Protein 5FCL (pdb70)

Radius of gyration: 41.76 Å; Cα contacts (8 Å, |Δi|>4): 3482; chains: 6; bounding box: 114×113×110 Å

Solvent-accessible surface area: 71863 Å² total; per-residue (Å²): 139,34,76,52,0,72,133,18,54,0,29,14,0,62,63,1,126,1,18,4,26,26,29,119,20,55,37,63,30,58,40,43,25,59,29,33,6,40,76,6,66,74,41,55,61,2,12,1,0,0,0,54,40,4,18,0,20,18,21,0,1,79,16,1,2,110,19,2,1,17,0,0,0,0,5,18,33,0,1,9,2,12,0,0,4,55,15,21,10,38,28,104,70,9,72,47,49,25,47,21,144,66,15,69,62,7,53,27,0,16,39,1,2,66,65,98,120,56,15,15,44,0,0,36,20,3,4,54,40,6,4,74,15,0,59,105,19,4,70,27,104,59,5,83,88,45,99,88,10,92,52,50,57,114,105,0,53,28,14,0,77,167,5,71,64,11,0,91,114,7,156,72,35,94,53,0,74,77,43,28,61,105,8,34,48,30,0,24,157,19,0,3,101,5,5,93,51,53,146,42,114,78,26,88,113,53,61,14,126,50,63,0,4,130,12,2,46,52,0,22,115,0,0,45,5,9,0,3,0,0,0,10,16,6,15,7,21,32,7,0,2,0,5,40,44,67,98,130,115,0,0,0,0,21,3,0,0,15,1,1,26,6,2,2,1,2,1,10,0,0,0,0,10,65,79,58,34,82,62,76,87,0,57,104,50,0,26,46,0,13,130,104,11,103,0,8,16,31,0,0,3,7,1,34,83,5,1,82,144,21,32,114,58,193,180,72,130,14,37,67,16,51,34,16,45,20,16,63,81,7,117,1,35,46,71,82,66,37,4,25,36,3,33,71,83,18,99,66,54,93,118,122,88,4,51,29,60,52,0,2,0,0,0,0,0,51,41,2,17,0,33,16,44,0,1,130,53,0,1,62,24,4,1,2,0,0,0,2,10,10,43,9,61,29,5,24,59,54,118,89,28,78,6,7,12,6,19,0,5,6,12,33,63,59,54,22,0,76,55,3,15,24,0,3,22,3,2,46,64,82,116,64,22,24,40,0,0,30,15,3,3,70,32,7,0,73,16,0,75,101,16,4,67,24,104,70,6,81,89,49,106,100,13,98,43,107,44,105,104,0,52,46,15,0,60,147,6,60,148,11,0,86,108,8,163,71,50,94,54,0,58,77,47,24,55,113,4,28,156,41,0,33,161,18,0,2,78,7,4,93,45,47,150,40,117,56,23,106,107,27,67,22,139,50,73,0,5,38,4,6,14,0,0,19,16,2,0,12,0,8,0,0,0,0,0,17,23,6,17,3,28,10,16,2,4,8,11,23,11,56,89,74,42,9,2,0,0,10,4,0,0,7,1,0,37,7,2,3,1,1,1,10,0,0,0,0,12,65,80,61,30,88,54,129,90,0,35,110,53,0,27,50,3,6,80,119,14,107,0,14,59,28,0,18,26,10,0,58,83,1,0,74,143,26,32,100,68,193,122,112,55,56,50,0,148,136,17,53,0,26,15,8,90,95,6,124,1,29,40,84,77,63,171,27,74,35,59,87,84,226,127,17,91,81,8,65,72,40,52,88,2,13,1,0,0,0,57,46,4,18,0,35,16,42,0,1,78,21,2,2,106,15,2,1,16,0,0,0,0,5,18,30,0,0,7,3,19,1,0,5,40,18,23,11,44,25,100,78,8,73,45,41,35,94,24,58,63,20,65,61,10,40,22,0,15,39,1,1,64,65,98,121,55,15,12,42,0,0,36,36,1,4,55,40,7,2,68,16,0,68,102,20,4,68,26,102,62,4,81,89,47,100,99,8,93,54,41,51,124,112,0,56,52,9,0,75,153,6,72,58,8,1,94,104,7,159,74,37,93,52,0,72,63,43,30,35,66,8,22,47,17,0,28,109,20,0,2,84,6,4,86,2,28,32,38,114,64,27,85,113,53,61,13,122,20,66,0,4,116,14,5,45,18,0,17,55,0,0,48,6,10,0,3,0,0,0,12,12,5,15,8,19,34,6,0,3,0,4,43,46,67,100,130,112,0,0,0,0,21,3,0,0,8,1,0,29,6,2,2,0,2,1,10,0,0,0,0,7,43,80,58,36,82,67,72,88,0,43,106,49,0,27,45,0,11,121,109,10,79,0,6,14,29,0,0,4,10,0,34,91,8,0,83,83,31,34,109,68,190,119,128,15,37,74,26,52,34,14,45,20,16,62,120,6,117,1,33,46,72,54,35,24,5,26,36,6,41,114,159,72,58,100,122,124,85,5,48,6,56,68,0,1,0,0,0,0,0,60,45,2,18,0,32,15,36,0,1,74,8,1,1,37,18,3,1,2,0,0,0,2,10,9,43,8,59,26,5,21,60,56,119,88,28,89,4,10,10,5,21,0,13,6,29,33,54,59,55,19,1,76,53,4,17,26,0,2,22,1,4,41,61,79,118,62,26,21,38,0,0,32,15,2,3,74,35,3,2,76,18,0,75,101,20,4,73,24,103,67,6,80,89,49,108,41,12,72,52,51,58,72,118,0,49,66,23,0,56,66,6,63,158,15,0,107,76,9,166,71,48,96,54,0,66,77,50,21,62,127,8,19,63,47,0,26,52,18,0,2,108,7,12,82,46,49,105,38,117,54,30,95,94,30,72,24,141,50,73,0,6,34,4,6,15,1,0,20,15,1,0,26,0,5,0,0,0,0,0,18,26,5,17,5,39,14,21,2,5,8,11,41,21,33,79,33,38,12,2,0,0,22,3,0,0,6,1,1,28,3,2,1,2,1,2,10,0,0,0,0,12,93,97,63,30,84,49,64,84,0,40,53,59,0,42,67,1,6,81,121,16,108,0,13,57,31,0,20,23,9,0,58,83,1,0,74,145,26,34,93,50,157,131,147,31,66,53,0,144,137,18,52,0,28,14,0,61,59,1,127,1,29,38,80,89,62,47,26,59,36,63,34,52,53,40,19,65,29,36,5,41,86,7,64,69,39,116,86,2,12,0,0,0,0,49,39,2,17,0,35,16,42,0,1,82,18,1,22,125,27,38,6,23,0,0,0,0,4,20,30,0,1,8,2,14,1,0,12,41,14,66,79,31,142,70,8,75,19,0,18,40,2,1,65,67,94,121,58,15,14,42,0,0,39,34,3,4,62,40,5,4,75,18,0,58,103,19,3,70,27,91,40,5,82,172,43,100,91,10,91,52,142,56,68,99,0,54,43,13,0,76,158,5,67,59,10,1,99,107,7,158,72,34,95,52,0,75,76,45,27,63,117,7,25,55,27,0,28,144,19,0,2,90,5,5,93,51,52,144,38,114,66,26,85,116,51,63,15,127,48,63,0,5,109,12,4,44,17,0,20,50,0,0,48,6,9,0,4,0,0,0,13,18,5,17,8,20,35,6,0,2,0,6,45,46,67,99,127,113,1,0,0,0,15,4,0,0,12,1,0,27,7,2,1,1,2,1,9,0,0,0,0,10,67,81,58,34,82,64,72,89,0,40,102,47,0,32,45,0,12,120,96,9,77,0,6,13,30,0,0,3,8,1,34,92,9,1,82,81,29,29,111,64,199,120,127,17,33,81,41,60,31,16,52,18,16,61,119,6,106,1,35,45,64,25,33,23,7,28,35,0,31,100,134,79,113,61,44,85,121,121,89,5,43,8,53,68,0,2,0,0,0,0,0,58,44,2,16,0,32,15,47,0,1,92,22,0,1,33,18,4,1,2,0,0,0,1,10,9,44,9,54,26,5,46,98,128,15,9,10,11,16,0,12,6,30,21,56,61,58,19,1,78,55,4,16,25,0,2,23,3,27,64,66,95,116,67,55,20,41,0,0,30,18,2,1,73,37,6,0,73,16,0,76,100,17,5,76,25,89,63,4,81,213,49,105,98,12,100,45,44,46,127,121,0,53,49,12,0,63,145,7,60,150,10,0,97,107,6,160,73,55,91,50,0,63,76,46,24,64,115,8,18,65,40,0,38,165,15,0,2,78,5,4,91,45,50,147,39,118,56,22,107,100,18,73,16,128,52,52,0,5,109,0,6,12,0,0,24,18,0,0,13,0,8,0,0,1,0,0,17,22,6,17,3,27,8,6,3,3,7,10,17,32,78,139,88,89,6,0,0,0,9,2,0,0,6,1,0,33,8,2,2,1,2,1,11,0,0,0,0,11,63,78,62,30,84,43,121,89,0,37,108,50,0,28,60,2,10,111,101,15,106,0,13,62,30,0,20,24,9,0,54,79,2,0,72,145,24,31,97,64,191

Secondary structure (DSSP, 8-state):
--EEETTTTEEEE-SEEEEEETTEEEEEEPTT-----TTS--STT-EEEE-TTEEEEHHHHHHHHHHT-EEEEE-TTT-SEEEEPPPP---TT---S------SHHHHHHHHHT-HHHHHHHHHHHHHHHHHHHHHHHHSHHHHT-TT----HHHHHHHHHHHHHHHHH--SHHHHHHHHHHHHHHHHHHHHHHTT-------GGG---SHHHHHHHHHHHHHHHHHHHHHHHHT--TT--SSS-TT-TTHHHHHHHTTTIIIIIHHHHHHHHHHT--HHHHHHHHHHHHHHHTHHHHHHHHHHHHHHHH----/---GGG--EEEEE-SEEEEEETTEEEEEE-SSSS-EEEE--GGGEEEEEE-TTEEEEHHHHHHHHHTT-EEEEE-BTTB-SEE-SS-EE-EEEEEE-SSPPPSHHHHHHHTTTT-HHHHHHHHHHHHHHHHHHHHHHHSSHHHHT-TT----HHHHHHHHHHHHHHHHH--SHHHHHHHHHHHHHHHHHHHHHHTT--S----TTS---SHHHHHHHHHHHHHHHHHHHHHHHTT--TT--SSSTTTSTTHHHHHHHTTTIIIIIHHHHHHHHHTT--HHHHHHHHHHHHHHTTHHHHHHHHHHHHHHHH----/--SEEETTTTEEEE-SEEEEEETTEEEEEE---GGGS--STT-EEEE-TTEEEEHHHHHHHHHHT-EEEEE-TTT-SEEEE----B--TT---SSS---BSHHHHHHHHHTSHHHHHHHHHHHHHHHHHHHHHHHHSHHHHT-TT----HHHHHHHHHHHHHHHHH--SHHHHHHHHHHHHHHHHHHHHHHTT-------GGG---SHHHHHHHHHHHHHHHHHHHHHHHTT--TT--SSS-TT-TTHHHHHHHTTTIIIIIHHHHHHHHHHT--HHHHHHHHHHHHHHTTHHHHHHHHHHHHHHHH----/--GGG--EEEEE-SEEEEEETTEEEEEE----EEEE--GGGEEEEEE-TTEEEEHHHHHHHHHTT-EEEEE-BTTB-SEE-SS-EE-EEEEEE-SSPPPSHHHHHHHHHTT-HHHHHHHHHHHHHHHHHHHHHHHHSHHHHT-TT----HHHHHHHHHHHHHHHHH--SHHHHHHHHHHHHHHHHHHHHHHTT--S----SSS---SHHHHHHHHHHHHHHHHHHHHHHHTT--TT--SSSTTTSTTHHHHHHHTTTIIIIIHHHHHHHHHTT--HHHHHHHHHHHHHHTTHHHHHHHHHHHHHHHH--S--/--EEETTTTEEEE-SEEEEEETTEEEEEEPTT----GGGS--STT-EEEE-TTEEEEHHHHHHHHHHT-EEEEE-TTT-SEEEEPPP---HHHHHHHHHHTSHHHHHHHHHHHHHHHHHHHHHHHHSHHHHT-TT----HHHHHHHHHHHHHHHHH--SHHHHHHHHHHHHHHHHHHHHHHTT-------GGG---SHHHHHHHHHHHHHHHHHHHHHHHTT--TT--SSS-TTSTTHHHHHHHTTTIIIIIHHHHHHHHHHT--HHHHHHHHHHHHHHTTHHHHHHHHHHHHHHHH----/--GGG--EEEEE-SEEEEEETTEEEEEEEETTEEEEEE--GGGEEEEEE-TTEEEEHHHHHHHHHTT-EEEEE-BTTB-SB--BSEEEEEE-SSPPPSHHHHHHHTTTT-HHHHHHHHHHHHHHHHHHHHHHHSSHHHHT-TT----HHHHHHHHHHHHHHHHH--SHHHHHHHHHHHHHHHHHHHHHHTT--S----SSS---SHHHHHHHHHHHHHHHHHHHHHHHTT--TT--SSS-TT-TTHHHHHHHTTTIIIIIHHHHHHHHHTT--HHHHHHHHHHHHHHHTHHHHHHHHHHHHHHHH----

Foldseek 3Di:
DQQLAPVQQEGEDEQWEWEADPNHIDTHHDPVPPDDPVPRDLAQSHEYEYEYNYYYDPSRVVSSFQRQYKYWYAYPLQDATDDIDFAAADDPVRDDPTRHDHFPLQQLLVQCLPPQQLLLVLLLLLVVLLLVLQLDQCPDDVNVVDPLQDDDSVLSVVLSVVLNVQSVVDDGLVSNVVSVVVSVVSLLVSLCVRNVVPDDDADPPLPDDAQLNVQLVVLLRRLLSLLVVLCRSNNHDQQRASRDDNPDGSRNSSSLSSSCSSNQRNNLSSSCRSVVHDDVVSVVSRSVSCRVSSSSNSSNVSSVVSSVVSGDDD/DDDLLQQQDEEEDEQWEWEADPNFTWTWHCPDPDIDTDTDPLLSYAEYEYEYNYYYDPRNVVVNLVSQHKYKYAHPLLHGVDDDPQDTAGIDIDGRDPDDADDPLVLLLVQCLPPQQLLLVLLLLLVLLLLVLQLDQCPDDVVVVVQLFAADNVQSVVLSVVLNVQSVVDDHLVSNVVSVVVSVQSLLVRLCVRNVVPDDDAPPNLPDDAQLNSQLSVLLVSLLRLLVSLCVNNPHFQQSHRRQNVRYHSRSSNSLSSSCSSRQRNNLSNSCRSVVDDNVVSVVRSSVSCSVVSSSCSSNVSSVVSSVVSGPDD/DLQQLAPVQQEGEDEQWEWEADPNDTDTHHDVPPVVRDLAQSHEYEYEYNYYYDPVVVVSSFQRQYKYWYAYPLQDATDGIDFAAADDPPDDDPTRHDHAPLQQLLVQCLPPQQLLLVLLLLLVVLLLVLQLDQCPDDVVVVDQLQDADSVLSVVLSVVLNVQSVVDDGLVSNVVSCVSSVVSLLVSLCVRNVVPDDDADPPLPDDAQLNVQLVVLLNRLLRLLVVLCRSNNHDQQRASRDDNPDGSRNSSSLSSSCSSNQRNNLSSSCRSVVHDDVVSVVSSSVSCRVSSSSNSSNVSSVVSSVVRGDDD/DDLLQQQDEAEDEQWEWEADPNFTWTWHDVDIDTHGDPLLSAAEHEYEYNYYYDPSRVVVNLVSQYKYKYAHPLLHGVDDDDQDGHGIDIDGRDPDDADDQLQLLLVQPLPPQQLLLVLLLLLVVLLLVLQLDLCPDDVVVVPQLQAADNVLSVVLSVVLNVQSVVDDHLVSNVVSVVVSVVSLLVRLCVRNVVPDDDAPVNCPDDAQLNSQLSVLLVSLLRLLVSLCSNNPHFQQSPRRQHPRHPSRNSNSLSSSPCSNQLNNLRNSCRSVVHDNVVSVVSSSVSCSVVSSSCSSNVSSVVSSVVSGPDPD/DQQLAPVQQEGEDEQWEWEADPNHIDTHHDPPDPDDPVPRDLALSHEYEYEYNYYYDPRRVVSSVVRNYKYWYAYPLQDATDGIDADDQFLLAQLCVQCLPPQQLLLVLLLLLVVLLLVLQLDLCPDDVNVVDPLQDDDSVLSVVLSVVLVVQSVVDDGLVSNVVSVVSSVVSLLVSLCVRNVVPDDDADPPLPDDQQLNVQLVVLLNRLLSLLVVLCRSRSHDQQRDSRDDNPDGSRNSSSLSSSCSSNQRNNLSSSCRSVVHDDVVSVVSSSVSCRVSSSSNSSNVSSVVSSVVRGDDD/DDLLQQQDEAEDEQWEWEADPNFTWTWHCDDPDIDTHGDDLLRAAEYEYEYNYYYDPSRVVVNLVSQHKYWYAHPLLAGVVLPAGIDIDGRDPDDADDQLQLLLVQPLPPQVLLLVLLLLLVLLLLVLQLDQLPHDVCVVPQLFAADSVQSVVLSVVLNVQSVVDDHLVSNVVSVVVSVVSLLVRLCVRRVVPDDDADPNQPDDAQLNSQLSVLLVSLLRLLVSLCVNNPHFQQSHRRQNPPYHSRSSVSLSSSCSSRQRNNLSNSCRSVVDDNVVSVVRRSVSCSVVSSSVSSNVSSVVSSVVSGPDD

Organism: Pectobacterium atrosepticum (strain SCRI 1043 / ATCC BAA-672) (NCBI:txid218491)

CATH classification: 3.100.10.20 (+1 more: 1.20.120.920)

InterPro domains:
  IPR002729 CRISPR-associated protein Cas1 [MF_01470] (17-323)
  IPR002729 CRISPR-associated protein Cas1 [PF01867] (39-276)
  IPR002729 CRISPR-associated protein Cas1 [TIGR00287] (20-323)
  IPR019857 CRISPR-associated protein Cas1, YPEST subtype [TIGR03637] (13-318)
  IPR019857 CRISPR-associated protein Cas1, YPEST subtype [cd09718] (13-319)
  IPR042206 CRISPR-associated endonuclease Cas1, C-terminal domain [G3DSA:1.20.120.920] (115-326)
  IPR042211 CRISPR-associated endonuclease Cas1, N-terminal domain [G3DSA:3.100.10.20] (12-114)

B-factor: mean 52.44, std 16.71, range [17.12, 122.43]

Nearest PDB structures (foldseek):
  5fcl-assembly2_C  TM=1.001E+00  e=2.585E-50  Pectobacterium atrosepticum SCRI1043
  5fcl-assembly3_E  TM=9.995E-01  e=1.116E-47  Pectobacterium atrosepticum SCRI1043
  8flj-assembly1_C  TM=9.729E-01  e=3.664E-34  Pseudomonas aeruginosa PA14
  5fcl-assembly1_B  TM=7.134E-01  e=3.385E-41  Pectobacterium atrosepticum SCRI1043
  5fcl-assembly2_D  TM=7.228E-01  e=6.697E-40  Pectobacterium atrosepticum SCRI1043

Structure (mmCIF, N/CA/C/O backbone):
data_5FCL
#
_entry.id   5FCL
#
_cell.length_a   261.359
_cell.length_b   164.065
_cell.length_c   78.685
_cell.angle_alpha   90.00
_cell.angle_beta   90.09
_cell.angle_gamma   90.00
#
_symmetry.space_group_name_H-M   'C 1 2 1'
#
loop_
_entity.id
_entity.type
_entity.pdbx_description
1 polymer 'CRISPR-associated endonuclease Cas1'
2 water water
#
loop_
_atom_site.group_PDB
_atom_site.id
_atom_site.type_symbol
_atom_site.label_atom_id
_atom_site.label_alt_id
_atom_site.label_comp_id
_atom_site.label_asym_id
_atom_site.label_entity_id
_atom_site.label_seq_id
_atom_site.pdbx_PDB_ins_code
_atom_site.Cartn_x
_atom_site.Cartn_y
_atom_site.Cartn_z
_atom_site.occupancy
_atom_site.B_iso_or_equiv
_atom_site.auth_seq_id
_atom_site.auth_comp_id
_atom_site.auth_asym_id
_atom_site.auth_atom_id
_atom_site.pdbx_PDB_model_num
ATOM 1 N N . THR A 1 24 ? -26.908 -70.181 -6.232 1.00 64.97 12 THR A N 1
ATOM 2 C CA . THR A 1 24 ? -28.080 -70.881 -6.753 1.00 72.49 12 THR A CA 1
ATOM 3 C C . THR A 1 24 ? -29.239 -69.907 -6.976 1.00 67.49 12 THR A C 1
ATOM 4 O O . THR A 1 24 ? -29.876 -69.918 -8.031 1.00 59.33 12 THR A O 1
ATOM 6 N N . ILE A 1 25 ? -29.514 -69.069 -5.976 1.00 66.93 13 ILE A N 1
ATOM 7 C CA . ILE A 1 25 ? -30.541 -68.042 -6.109 1.00 62.78 13 ILE A CA 1
ATOM 8 C C . ILE A 1 25 ? -29.957 -66.689 -6.500 1.00 57.73 13 ILE A C 1
ATOM 9 O O . ILE A 1 25 ? -30.708 -65.815 -6.958 1.00 56.02 13 ILE A O 1
ATOM 14 N N . LEU A 1 26 ? -28.652 -66.488 -6.334 1.00 59.00 14 LEU A N 1
ATOM 15 C CA . LEU A 1 26 ? -27.992 -65.245 -6.726 1.00 58.55 14 LEU A CA 1
ATOM 16 C C . LEU A 1 26 ? -27.642 -65.351 -8.208 1.00 55.75 14 LEU A C 1
ATOM 17 O O . LEU A 1 26 ? -26.687 -66.033 -8.588 1.00 59.47 14 LEU A O 1
ATOM 22 N N . HIS A 1 27 ? -28.435 -64.691 -9.053 1.00 41.46 15 HIS A N 1
ATOM 23 C CA . HIS A 1 27 ? -28.227 -64.766 -10.492 1.00 41.79 15 HIS A CA 1
ATOM 24 C C . HIS A 1 27 ? -27.164 -63.800 -10.997 1.00 44.80 15 HIS A C 1
ATOM 25 O O . HIS A 1 27 ? -26.686 -63.967 -12.125 1.00 41.24 15 HIS A O 1
ATOM 32 N N . SER A 1 28 ? -26.799 -62.789 -10.212 1.00 39.04 16 SER A N 1
ATOM 33 C CA . SER A 1 28 ? -25.747 -61.855 -10.596 1.00 44.63 16 SER A CA 1
ATOM 34 C C . SER A 1 28 ? -24.904 -61.512 -9.381 1.00 55.51 16 SER A C 1
ATOM 35 O O . SER A 1 28 ? -25.419 -60.960 -8.404 1.00 53.99 16 SER A O 1
ATOM 38 N N . LYS A 1 29 ? -23.606 -61.815 -9.455 1.00 58.21 17 LYS A N 1
ATOM 39 C CA . LYS A 1 29 ? -22.675 -61.391 -8.416 1.00 58.18 17 LYS A CA 1
ATOM 40 C C . LYS A 1 29 ? -22.352 -59.902 -8.517 1.00 56.49 17 LYS A C 1
ATOM 41 O O . LYS A 1 29 ? -22.048 -59.267 -7.502 1.00 63.66 17 LYS A O 1
ATOM 43 N N . ARG A 1 30 ? -22.422 -59.336 -9.725 1.00 51.50 18 ARG A N 1
ATOM 44 C CA . ARG A 1 30 ? -22.069 -57.938 -9.946 1.00 46.83 18 ARG A CA 1
ATOM 45 C C . ARG A 1 30 ? -23.153 -56.974 -9.480 1.00 55.36 18 ARG A C 1
ATOM 46 O O . ARG A 1 30 ? -22.841 -55.838 -9.105 1.00 61.18 18 ARG A O 1
ATOM 54 N N . ALA A 1 31 ? -24.422 -57.380 -9.543 1.00 49.70 19 ALA A N 1
ATOM 55 C CA . ALA A 1 31 ? -25.532 -56.504 -9.196 1.00 44.67 19 ALA A CA 1
ATOM 56 C C . ALA A 1 31 ? -26.365 -57.000 -8.022 1.00 56.91 19 ALA A C 1
ATOM 57 O O . ALA A 1 31 ? -27.351 -56.341 -7.666 1.00 56.52 19 ALA A O 1
ATOM 59 N N . ASN A 1 32 ? -25.999 -58.125 -7.411 1.00 58.82 20 ASN A N 1
ATOM 60 C CA . ASN A 1 32 ? -26.744 -58.713 -6.298 1.00 48.41 20 ASN A CA 1
ATOM 61 C C . ASN A 1 32 ? -28.207 -58.942 -6.678 1.00 47.41 20 ASN A C 1
ATOM 62 O O . ASN A 1 32 ? -29.133 -58.449 -6.033 1.00 50.36 20 ASN A O 1
ATOM 67 N N . VAL A 1 33 ? -28.400 -59.730 -7.730 1.00 35.45 21 VAL A N 1
ATOM 68 C CA . VAL A 1 33 ? -29.725 -60.037 -8.253 1.00 36.76 21 VAL A CA 1
ATOM 69 C C . VAL A 1 33 ? -30.108 -61.422 -7.754 1.00 40.13 21 VAL A C 1
ATOM 70 O O . VAL A 1 33 ? -29.502 -62.424 -8.143 1.00 52.88 21 VAL A O 1
ATOM 74 N N . TYR A 1 34 ? -31.122 -61.484 -6.904 1.00 40.65 22 TYR A N 1
ATOM 75 C CA . TYR A 1 34 ? -31.612 -62.738 -6.355 1.00 44.62 22 TYR A CA 1
ATOM 76 C C . TYR A 1 34 ? -32.881 -63.158 -7.083 1.00 44.67 22 TYR A C 1
ATOM 77 O O . TYR A 1 34 ? -33.729 -62.324 -7.411 1.00 47.37 22 TYR A O 1
ATOM 86 N N . TYR A 1 35 ? -32.990 -64.451 -7.362 1.00 40.42 23 TYR A N 1
ATOM 87 C CA . TYR A 1 35 ? -34.150 -65.012 -8.036 1.00 42.46 23 TYR A CA 1
ATOM 88 C C . TYR A 1 35 ? -34.942 -65.848 -7.040 1.00 41.06 23 TYR A C 1
ATOM 89 O O . TYR A 1 35 ? -34.373 -66.693 -6.340 1.00 45.34 23 TYR A O 1
ATOM 98 N N . LEU A 1 36 ? -36.247 -65.599 -6.967 1.00 40.16 24 LEU A N 1
ATOM 99 C CA . LEU A 1 36 ? -37.138 -66.305 -6.059 1.00 40.75 24 LEU A CA 1
ATOM 100 C C . LEU A 1 36 ? -38.246 -66.985 -6.844 1.00 32.53 24 LEU A C 1
ATOM 101 O O . LEU A 1 36 ? -38.718 -66.465 -7.857 1.00 42.41 24 LEU A O 1
ATOM 106 N N . GLN A 1 37 ? -38.673 -68.145 -6.355 1.00 42.07 25 GLN A N 1
ATOM 107 C CA . GLN A 1 37 ? -39.782 -68.859 -6.966 1.00 44.62 25 GLN A CA 1
ATOM 108 C C . GLN A 1 37 ? -40.506 -69.673 -5.906 1.00 44.63 25 GLN A C 1
ATOM 109 O O . GLN A 1 37 ? -39.919 -70.073 -4.896 1.00 44.09 25 GLN A O 1
ATOM 115 N N . HIS A 1 38 ? -41.797 -69.903 -6.154 1.00 43.39 26 HIS A N 1
ATOM 116 C CA . HIS A 1 38 ? -42.643 -70.757 -5.319 1.00 51.82 26 HIS A CA 1
ATOM 117 C C . HIS A 1 38 ? -42.653 -70.301 -3.860 1.00 54.66 26 HIS A C 1
ATOM 118 O O . HIS A 1 38 ? -42.390 -71.078 -2.939 1.00 49.62 26 HIS A O 1
ATOM 125 N N . CYS A 1 39 ? -42.976 -69.026 -3.654 1.00 50.63 27 CYS A N 1
ATOM 126 C CA . CYS A 1 39 ? -43.061 -68.486 -2.305 1.00 49.06 27 CYS A CA 1
ATOM 127 C C . CYS A 1 39 ? -43.959 -67.261 -2.331 1.00 50.58 27 CYS A C 1
ATOM 128 O O . CYS A 1 39 ? -43.950 -66.493 -3.298 1.00 50.62 27 CYS A O 1
ATOM 131 N N . ARG A 1 40 ? -44.767 -67.122 -1.286 1.00 47.49 28 ARG A N 1
ATOM 132 C CA . ARG A 1 40 ? -45.554 -65.922 -1.064 1.00 38.32 28 ARG A CA 1
ATOM 133 C C . ARG A 1 40 ? -44.750 -64.968 -0.190 1.00 43.17 28 ARG A C 1
ATOM 134 O O . ARG A 1 40 ? -44.260 -65.358 0.877 1.00 47.25 28 ARG A O 1
ATOM 142 N N . ILE A 1 41 ? -44.597 -63.730 -0.652 1.00 40.22 29 ILE A N 1
ATOM 143 C CA . ILE A 1 41 ? -43.881 -62.698 0.088 1.00 43.48 29 ILE A CA 1
ATOM 144 C C . ILE A 1 41 ? -44.912 -61.781 0.731 1.00 42.64 29 ILE A C 1
ATOM 145 O O . ILE A 1 41 ? -45.735 -61.172 0.036 1.00 38.94 29 ILE A O 1
ATOM 150 N N . LEU A 1 42 ? -44.883 -61.698 2.060 1.00 40.17 30 LEU A N 1
ATOM 151 C CA . LEU A 1 42 ? -45.818 -60.875 2.810 1.00 35.62 30 LEU A CA 1
ATOM 152 C C . LEU A 1 42 ? -45.090 -60.281 4.009 1.00 36.92 30 LEU A C 1
ATOM 153 O O . LEU A 1 42 ? -43.892 -60.505 4.211 1.00 37.96 30 LEU A O 1
ATOM 158 N N . VAL A 1 43 ? -45.831 -59.540 4.828 1.00 39.63 31 VAL A N 1
ATOM 159 C CA . VAL A 1 43 ? -45.298 -58.933 6.042 1.00 46.87 31 VAL A CA 1
ATOM 160 C C . VAL A 1 43 ? -46.045 -59.508 7.236 1.00 40.84 31 VAL A C 1
ATOM 161 O O . VAL A 1 43 ? -47.278 -59.421 7.308 1.00 38.98 31 VAL A O 1
ATOM 165 N N . ASN A 1 44 ? -45.298 -60.102 8.163 1.00 38.55 32 ASN A N 1
ATOM 166 C CA . ASN A 1 44 ? -45.843 -60.647 9.400 1.00 46.18 32 ASN A CA 1
ATOM 167 C C . ASN A 1 44 ? -45.089 -60.023 10.563 1.00 40.02 32 ASN A C 1
ATOM 168 O O . ASN A 1 44 ? -43.854 -60.055 10.594 1.00 41.72 32 ASN A O 1
ATOM 173 N N . GLY A 1 45 ? -45.827 -59.453 11.510 1.00 42.68 33 GLY A N 1
ATOM 174 C CA . GLY A 1 45 ? -45.201 -58.781 12.639 1.00 37.25 33 GLY A CA 1
ATOM 175 C C . GLY A 1 45 ? -44.284 -57.646 12.235 1.00 45.88 33 GLY A C 1
ATOM 176 O O . GLY A 1 45 ? -43.228 -57.452 12.850 1.00 45.27 33 GLY A O 1
ATOM 177 N N . GLY A 1 46 ? -44.657 -56.897 11.199 1.00 40.58 34 GLY A N 1
ATOM 178 C CA . GLY A 1 46 ? -43.827 -55.816 10.712 1.00 41.40 34 GLY A CA 1
ATOM 179 C C . GLY A 1 46 ? -42.564 -56.239 9.991 1.00 49.28 34 GLY A C 1
ATOM 180 O O . GLY A 1 46 ? -41.783 -55.368 9.591 1.00 43.51 34 GLY A O 1
ATOM 181 N N . ARG A 1 47 ? -42.338 -57.539 9.808 1.00 44.71 35 ARG A N 1
ATOM 182 C CA . ARG A 1 47 ? -41.156 -58.059 9.139 1.00 41.51 35 ARG A CA 1
ATOM 183 C C . ARG A 1 47 ? -41.557 -58.686 7.810 1.00 47.02 35 ARG A C 1
ATOM 184 O O . ARG A 1 47 ? -42.641 -59.260 7.680 1.00 48.23 35 ARG A O 1
ATOM 192 N N . VAL A 1 48 ? -40.672 -58.577 6.821 1.00 44.53 36 VAL A N 1
ATOM 193 C CA . VAL A 1 48 ? -40.875 -59.292 5.567 1.00 38.73 36 VAL A CA 1
ATOM 194 C C . VAL A 1 48 ? -40.581 -60.768 5.782 1.00 41.16 36 VAL A C 1
ATOM 195 O O . VAL A 1 48 ? -39.506 -61.137 6.274 1.00 38.60 36 VAL A O 1
ATOM 199 N N . GLU A 1 49 ? -41.541 -61.624 5.435 1.00 39.08 37 GLU A N 1
ATOM 200 C CA . GLU A 1 49 ? -41.350 -63.061 5.558 1.00 47.88 37 GLU A CA 1
ATOM 201 C C . GLU A 1 49 ? -41.691 -63.747 4.245 1.00 45.70 37 GLU A C 1
ATOM 202 O O . GLU A 1 49 ? -42.559 -63.298 3.490 1.00 45.00 37 GLU A O 1
ATOM 208 N N . TYR A 1 50 ? -40.988 -64.846 3.986 1.00 47.20 38 TYR A N 1
ATOM 209 C CA . TYR A 1 50 ? -41.099 -65.597 2.741 1.00 47.62 38 TYR A CA 1
ATOM 210 C C . TYR A 1 50 ? -41.708 -66.954 3.060 1.00 44.88 38 TYR A C 1
ATOM 211 O O . TYR A 1 50 ? -41.051 -67.809 3.661 1.00 53.26 38 TYR A O 1
ATOM 220 N N . VAL A 1 51 ? -42.965 -67.144 2.672 1.00 48.79 39 VAL A N 1
ATOM 221 C CA . VAL A 1 51 ? -43.662 -68.402 2.899 1.00 52.99 39 VAL A CA 1
ATOM 222 C C . VAL A 1 51 ? -43.438 -69.267 1.662 1.00 47.87 39 VAL A C 1
ATOM 223 O O . VAL A 1 51 ? -44.177 -69.178 0.681 1.00 48.93 39 VAL A O 1
ATOM 227 N N . THR A 1 52 ? -42.426 -70.128 1.723 1.00 44.36 40 THR A N 1
ATOM 228 C CA . THR A 1 52 ? -42.084 -70.990 0.604 1.00 49.95 40 THR A CA 1
ATOM 229 C C . THR A 1 52 ? -42.899 -72.275 0.663 1.00 46.16 40 THR A C 1
ATOM 230 O O . THR A 1 52 ? -43.261 -72.760 1.739 1.00 40.85 40 THR A O 1
ATOM 234 N N . GLU A 1 53 ? -43.182 -72.827 -0.512 1.00 62.31 41 GLU A N 1
ATOM 235 C CA . GLU A 1 53 ? -43.897 -74.091 -0.587 1.00 52.89 41 GLU A CA 1
ATOM 236 C C . GLU A 1 53 ? -42.999 -75.221 -0.105 1.00 49.54 41 GLU A C 1
ATOM 237 O O . GLU A 1 53 ? -41.797 -75.237 -0.378 1.00 59.93 41 GLU A O 1
ATOM 243 N N . GLU A 1 54 ? -43.585 -76.162 0.627 1.00 46.12 42 GLU A N 1
ATOM 244 C CA . GLU A 1 54 ? -42.811 -77.280 1.144 1.00 51.04 42 GLU A CA 1
ATOM 245 C C . GLU A 1 54 ? -42.228 -78.070 -0.024 1.00 56.06 42 GLU A C 1
ATOM 246 O O . GLU A 1 54 ? -42.959 -78.534 -0.905 1.00 53.23 42 GLU A O 1
ATOM 252 N N . GLY A 1 55 ? -40.899 -78.185 -0.048 1.00 49.31 43 GLY A N 1
ATOM 253 C CA . GLY A 1 55 ? -40.165 -78.695 -1.192 1.00 49.48 43 GLY A CA 1
ATOM 254 C C . GLY A 1 55 ? -39.169 -77.698 -1.753 1.00 72.13 43 GLY A C 1
ATOM 255 O O . GLY A 1 55 ? -38.120 -78.099 -2.266 1.00 85.91 43 GLY A O 1
ATOM 256 N N . ASN A 1 56 ? -39.483 -76.405 -1.671 1.00 70.40 44 ASN A N 1
ATOM 257 C CA . ASN A 1 56 ? -38.533 -75.350 -2.019 1.00 71.70 44 ASN A CA 1
ATOM 258 C C . ASN A 1 56 ? -37.630 -75.132 -0.813 1.00 82.40 44 ASN A C 1
ATOM 259 O O . ASN A 1 56 ? -38.012 -74.471 0.157 1.00 74.55 44 ASN A O 1
ATOM 264 N N . GLN A 1 57 ? -36.428 -75.701 -0.867 1.00 77.79 45 GLN A N 1
ATOM 265 C CA . GLN A 1 57 ? -35.447 -75.572 0.207 1.00 84.67 45 GLN A CA 1
ATOM 266 C C . GLN A 1 57 ? -34.421 -74.487 -0.096 1.00 80.10 45 GLN A C 1
ATOM 267 O O . GLN A 1 57 ? -33.233 -74.630 0.206 1.00 77.58 45 GLN A O 1
ATOM 273 N N . SER A 1 58 ? -34.864 -73.388 -0.700 1.00 79.24 46 SER A N 1
ATOM 274 C CA . SER A 1 58 ? -34.004 -72.235 -0.891 1.00 78.20 46 SER A CA 1
ATOM 275 C C . SER A 1 58 ? -33.947 -71.408 0.391 1.00 77.12 46 SER A C 1
ATOM 276 O O . SER A 1 58 ? -34.745 -71.585 1.315 1.00 72.11 46 SER A O 1
ATOM 279 N N . LEU A 1 59 ? -32.983 -70.494 0.439 1.00 87.32 47 LEU A N 1
ATOM 280 C CA . LEU A 1 59 ? -32.727 -69.662 1.613 1.00 73.09 47 LEU A CA 1
ATOM 281 C C . LEU A 1 59 ? -32.954 -68.205 1.222 1.00 73.75 47 LEU A C 1
ATOM 282 O O . LEU A 1 59 ? -32.012 -67.482 0.886 1.00 80.18 47 LEU A O 1
ATOM 287 N N . TYR A 1 60 ? -34.216 -67.775 1.255 1.00 66.71 48 TYR A N 1
ATOM 288 C CA . TYR A 1 60 ? -34.540 -66.399 0.908 1.00 56.23 48 TYR A CA 1
ATOM 289 C C . TYR A 1 60 ? -34.419 -65.454 2.090 1.00 58.26 48 TYR A C 1
ATOM 290 O O . TYR A 1 60 ? -34.237 -64.247 1.887 1.00 56.80 48 TYR A O 1
ATOM 299 N N . TRP A 1 61 ? -34.495 -65.975 3.317 1.00 65.84 49 TRP A N 1
ATOM 300 C CA . TRP A 1 61 ? -34.371 -65.134 4.499 1.00 59.31 49 TRP A CA 1
ATOM 301 C C . TRP A 1 61 ? -32.978 -64.544 4.642 1.00 58.60 49 TRP A C 1
ATOM 302 O O . TRP A 1 61 ? -32.799 -63.590 5.406 1.00 58.75 49 TRP A O 1
ATOM 304 N N . ASN A 1 62 ? -32.000 -65.072 3.908 1.00 66.28 50 ASN A N 1
ATOM 305 C CA . ASN A 1 62 ? -30.640 -64.563 3.953 1.00 67.61 50 ASN A CA 1
ATOM 306 C C . ASN A 1 62 ? -30.437 -63.347 3.059 1.00 60.42 50 ASN A C 1
ATOM 307 O O . ASN A 1 62 ? -29.377 -62.717 3.131 1.00 65.41 50 ASN A O 1
ATOM 312 N N . ILE A 1 63 ? -31.422 -62.999 2.237 1.00 55.53 51 ILE A N 1
ATOM 313 C CA . ILE A 1 63 ? -31.308 -61.874 1.312 1.00 54.87 51 ILE A CA 1
ATOM 314 C C . ILE A 1 63 ? -31.330 -60.572 2.105 1.00 55.68 51 ILE A C 1
ATOM 315 O O . ILE A 1 63 ? -32.305 -60.294 2.821 1.00 45.91 51 ILE A O 1
ATOM 320 N N . PRO A 1 64 ? -30.292 -59.742 2.001 1.00 44.53 52 PRO A N 1
ATOM 321 C CA . PRO A 1 64 ? -30.281 -58.461 2.726 1.00 51.25 52 PRO A CA 1
ATOM 322 C C . PRO A 1 64 ? -31.381 -57.537 2.225 1.00 55.42 52 PRO A C 1
ATOM 323 O O . PRO A 1 64 ? -31.455 -57.228 1.033 1.00 60.90 52 PRO A O 1
ATOM 327 N N . ILE A 1 65 ? -32.243 -57.103 3.145 1.00 55.10 53 ILE A N 1
ATOM 328 C CA . ILE A 1 65 ? -33.286 -56.129 2.838 1.00 53.86 53 ILE A CA 1
ATOM 329 C C . ILE A 1 65 ? -32.663 -54.738 2.859 1.00 47.18 53 ILE A C 1
ATOM 330 O O . ILE A 1 65 ? -32.956 -53.921 3.739 1.00 47.58 53 ILE A O 1
ATOM 335 N N . ALA A 1 66 ? -31.778 -54.472 1.900 1.00 62.13 54 ALA A N 1
ATOM 336 C CA . ALA A 1 66 ? -31.078 -53.200 1.791 1.00 65.02 54 ALA A CA 1
ATOM 337 C C . ALA A 1 66 ? -31.069 -52.775 0.329 1.00 58.12 54 ALA A C 1
ATOM 338 O O . ALA A 1 66 ? -31.355 -53.569 -0.571 1.00 58.79 54 ALA A O 1
ATOM 340 N N . ASN A 1 67 ? -30.696 -51.516 0.088 1.00 56.86 55 ASN A N 1
ATOM 341 C CA . ASN A 1 67 ? -30.757 -50.973 -1.267 1.00 58.92 55 ASN A CA 1
ATOM 342 C C . ASN A 1 67 ? -29.709 -51.560 -2.205 1.00 63.69 55 ASN A C 1
ATOM 343 O O . ASN A 1 67 ? -29.679 -51.180 -3.382 1.00 62.32 55 ASN A O 1
ATOM 348 N N . THR A 1 68 ? -28.860 -52.466 -1.727 1.00 65.24 56 THR A N 1
ATOM 349 C CA . THR A 1 68 ? -27.893 -53.135 -2.581 1.00 59.44 56 THR A CA 1
ATOM 350 C C . THR A 1 68 ? -28.458 -54.380 -3.244 1.00 58.51 56 THR A C 1
ATOM 351 O O . THR A 1 68 ? -27.833 -54.906 -4.172 1.00 56.20 56 THR A O 1
ATOM 355 N N . SER A 1 69 ? -29.620 -54.855 -2.805 1.00 51.47 57 SER A N 1
ATOM 356 C CA . SER A 1 69 ? -30.177 -56.111 -3.282 1.00 52.24 57 SER A CA 1
ATOM 357 C C . SER A 1 69 ? -31.264 -55.865 -4.317 1.00 56.08 57 SER A C 1
ATOM 358 O O . SER A 1 69 ? -32.089 -54.958 -4.169 1.00 51.06 57 SER A O 1
ATOM 361 N N . VAL A 1 70 ? -31.265 -56.700 -5.353 1.00 50.94 58 VAL A N 1
ATOM 362 C CA . VAL A 1 70 ? -32.295 -56.717 -6.382 1.00 39.37 58 VAL A CA 1
ATOM 363 C C . VAL A 1 70 ? -33.000 -58.059 -6.293 1.00 41.76 58 VAL A C 1
ATOM 364 O O . VAL A 1 70 ? -32.342 -59.103 -6.240 1.00 42.30 58 VAL A O 1
ATOM 368 N N . VAL A 1 71 ? -34.329 -58.035 -6.285 1.00 40.46 59 VAL A N 1
ATOM 369 C CA . VAL A 1 71 ? -35.133 -59.236 -6.101 1.00 33.41 59 VAL A CA 1
ATOM 370 C C . VAL A 1 71 ? -36.009 -59.414 -7.332 1.00 37.43 59 VAL A C 1
ATOM 371 O O . VAL A 1 71 ? -36.829 -58.543 -7.647 1.00 43.26 59 VAL A O 1
ATOM 375 N N . MET A 1 72 ? -35.830 -60.533 -8.026 1.00 43.54 60 MET A N 1
ATOM 376 C CA . MET A 1 72 ? -36.699 -60.929 -9.125 1.00 39.84 60 MET A CA 1
ATOM 377 C C . MET A 1 72 ? -37.628 -62.030 -8.639 1.00 36.79 60 MET A C 1
ATOM 378 O O . MET A 1 72 ? -37.185 -62.970 -7.972 1.00 37.12 60 MET A O 1
ATOM 383 N N . LEU A 1 73 ? -38.914 -61.895 -8.951 1.00 37.15 61 LEU A N 1
ATOM 384 C CA . LEU A 1 73 ? -39.932 -62.854 -8.548 1.00 33.07 61 LEU A CA 1
ATOM 385 C C . LEU A 1 73 ? -40.320 -63.694 -9.759 1.00 41.28 61 LEU A C 1
ATOM 386 O O . LEU A 1 73 ? -40.848 -63.162 -10.743 1.00 40.93 61 LEU A O 1
ATOM 391 N N . GLY A 1 74 ? -40.064 -64.994 -9.687 1.00 36.59 62 GLY A N 1
ATOM 392 C CA . GLY A 1 74 ? -40.275 -65.905 -10.796 1.00 34.79 62 GLY A CA 1
ATOM 393 C C . GLY A 1 74 ? -41.531 -66.740 -10.657 1.00 40.70 62 GLY A C 1
ATOM 394 O O . GLY A 1 74 ? -42.551 -66.289 -10.121 1.00 39.75 62 GLY A O 1
ATOM 395 N N . THR A 1 75 ? -41.450 -67.981 -11.147 1.00 41.35 63 THR A N 1
ATOM 396 C CA . THR A 1 75 ? -42.605 -68.872 -11.184 1.00 38.35 63 THR A CA 1
ATOM 397 C C . THR A 1 75 ? -43.162 -69.095 -9.783 1.00 37.06 63 THR A C 1
ATOM 398 O O . THR A 1 75 ? -42.415 -69.360 -8.836 1.00 31.46 63 THR A O 1
ATOM 402 N N . GLY A 1 76 ? -44.482 -68.984 -9.657 1.00 36.31 64 GLY A N 1
ATOM 403 C CA . GLY A 1 76 ? -45.140 -69.318 -8.410 1.00 36.90 64 GLY A CA 1
ATOM 404 C C . GLY A 1 76 ? -44.899 -68.351 -7.273 1.00 35.91 64 GLY A C 1
ATOM 405 O O . GLY A 1 76 ? -44.879 -68.768 -6.113 1.00 39.13 64 GLY A O 1
ATOM 406 N N . THR A 1 77 ? -44.708 -67.069 -7.570 1.00 34.79 65 THR A N 1
ATOM 407 C CA . THR A 1 77 ? -44.505 -66.057 -6.547 1.00 36.31 65 THR A CA 1
ATOM 408 C C . THR A 1 77 ? -45.715 -65.134 -6.459 1.00 39.75 65 THR A C 1
ATOM 409 O O . THR A 1 77 ? -46.515 -65.018 -7.392 1.00 34.91 65 THR A O 1
ATOM 413 N N . SER A 1 78 ? -45.853 -64.495 -5.300 1.00 37.33 66 SER A N 1
ATOM 414 C CA . SER A 1 78 ? -46.824 -63.428 -5.119 1.00 39.34 66 SER A CA 1
ATOM 415 C C . SER A 1 78 ? -46.258 -62.455 -4.098 1.00 42.57 66 SER A C 1
ATOM 416 O O . SER A 1 78 ? -45.410 -62.813 -3.275 1.00 39.98 66 SER A O 1
ATOM 419 N N . VAL A 1 79 ? -46.719 -61.212 -4.164 1.00 38.42 67 VAL A N 1
ATOM 420 C CA . VAL A 1 79 ? -46.268 -60.190 -3.232 1.00 34.65 67 VAL A CA 1
ATOM 421 C C . VAL A 1 79 ? -47.464 -59.332 -2.849 1.00 36.36 67 VAL A C 1
ATOM 422 O O . VAL A 1 79 ? -48.351 -59.077 -3.672 1.00 41.63 67 VAL A O 1
ATOM 426 N N . THR A 1 80 ? -47.498 -58.915 -1.589 1.00 30.86 68 THR A N 1
ATOM 427 C CA . THR A 1 80 ? -48.556 -58.082 -1.042 1.00 37.80 68 THR A CA 1
ATOM 428 C C . THR A 1 80 ? -48.142 -56.622 -1.087 1.00 33.20 68 THR A C 1
ATOM 429 O O . THR A 1 80 ? -46.960 -56.289 -1.204 1.00 38.14 68 THR A O 1
ATOM 433 N N . GLN A 1 81 ? -49.141 -55.748 -0.973 1.00 32.07 69 GLN A N 1
ATOM 434 C CA . GLN A 1 81 ? -48.863 -54.320 -0.900 1.00 33.90 69 GLN A CA 1
ATOM 435 C C . GLN A 1 81 ? -47.981 -53.995 0.299 1.00 34.66 69 GLN A C 1
ATOM 436 O O . GLN A 1 81 ? -47.075 -53.158 0.202 1.00 35.53 69 GLN A O 1
ATOM 442 N N . ALA A 1 82 ? -48.209 -54.670 1.431 1.00 34.92 70 ALA A N 1
ATOM 443 C CA . ALA A 1 82 ? -47.415 -54.405 2.630 1.00 34.78 70 ALA A CA 1
ATOM 444 C C . ALA A 1 82 ? -45.944 -54.755 2.424 1.00 37.88 70 ALA A C 1
ATOM 445 O O . ALA A 1 82 ? -45.056 -54.056 2.926 1.00 37.90 70 ALA A O 1
ATOM 447 N N . ALA A 1 83 ? -45.664 -55.837 1.693 1.00 36.58 71 ALA A N 1
ATOM 448 C CA . ALA A 1 83 ? -44.274 -56.176 1.404 1.00 28.07 71 ALA A CA 1
ATOM 449 C C . ALA A 1 83 ? -43.654 -55.173 0.442 1.00 38.08 71 ALA A C 1
ATOM 450 O O . ALA A 1 83 ? -42.477 -54.814 0.585 1.00 32.65 71 ALA A O 1
ATOM 452 N N . MET A 1 84 ? -44.426 -54.709 -0.548 1.00 36.00 72 MET A N 1
ATOM 453 C CA . MET A 1 84 ? -43.909 -53.680 -1.445 1.00 39.72 72 MET A CA 1
ATOM 454 C C . MET A 1 84 ? -43.546 -52.419 -0.670 1.00 32.94 72 MET A C 1
ATOM 455 O O . MET A 1 84 ? -42.546 -51.760 -0.975 1.00 32.95 72 MET A O 1
ATOM 460 N N . ARG A 1 85 ? -44.322 -52.095 0.366 1.00 34.94 73 ARG A N 1
ATOM 461 C CA . ARG A 1 85 ? -43.993 -50.955 1.217 1.00 38.79 73 ARG A CA 1
ATOM 462 C C . ARG A 1 85 ? -42.637 -51.150 1.888 1.00 41.59 73 ARG A C 1
ATOM 463 O O . ARG A 1 85 ? -41.797 -50.241 1.896 1.00 42.36 73 ARG A O 1
ATOM 471 N N . GLU A 1 86 ? -42.391 -52.345 2.428 1.00 37.33 74 GLU A N 1
ATOM 472 C CA . GLU A 1 86 ? -41.104 -52.615 3.061 1.00 37.34 74 GLU A CA 1
ATOM 473 C C . GLU A 1 86 ? -39.967 -52.553 2.049 1.00 33.33 74 GLU A C 1
ATOM 474 O O . GLU A 1 86 ? -38.890 -52.023 2.345 1.00 34.80 74 GLU A O 1
ATOM 480 N N . PHE A 1 87 ? -40.184 -53.098 0.849 1.00 38.10 75 PHE A N 1
ATOM 481 C CA . PHE A 1 87 ? -39.169 -52.993 -0.195 1.00 35.65 75 PHE A CA 1
ATOM 482 C C . PHE A 1 87 ? -38.963 -51.543 -0.604 1.00 30.27 75 PHE A C 1
ATOM 483 O O . PHE A 1 87 ? -37.829 -51.110 -0.839 1.00 35.79 75 PHE A O 1
ATOM 491 N N . ALA A 1 88 ? -40.049 -50.770 -0.675 1.00 33.40 76 ALA A N 1
ATOM 492 C CA . ALA A 1 88 ? -39.919 -49.348 -0.970 1.00 38.60 76 ALA A CA 1
ATOM 493 C C . ALA A 1 88 ? -39.170 -48.627 0.141 1.00 37.32 76 ALA A C 1
ATOM 494 O O . ALA A 1 88 ? -38.326 -47.766 -0.127 1.00 43.19 76 ALA A O 1
ATOM 496 N N . ARG A 1 89 ? -39.443 -48.986 1.397 1.00 40.94 77 ARG A N 1
ATOM 497 C CA . ARG A 1 89 ? -38.722 -48.372 2.506 1.00 43.92 77 ARG A CA 1
ATOM 498 C C . ARG A 1 89 ? -37.239 -48.709 2.442 1.00 36.82 77 ARG A C 1
ATOM 499 O O . ARG A 1 89 ? -36.386 -47.841 2.660 1.00 41.64 77 ARG A O 1
ATOM 507 N N . ALA A 1 90 ? -36.911 -49.964 2.138 1.00 32.16 78 ALA A N 1
ATOM 508 C CA . ALA A 1 90 ? -35.518 -50.389 2.111 1.00 37.23 78 ALA A CA 1
ATOM 509 C C . ALA A 1 90 ? -34.803 -50.044 0.811 1.00 40.65 78 ALA A C 1
ATOM 510 O O . ALA A 1 90 ? -33.575 -50.167 0.752 1.00 40.85 78 ALA A O 1
ATOM 512 N N . GLY A 1 91 ? -35.521 -49.591 -0.213 1.00 39.23 79 GLY A N 1
ATOM 513 C CA . GLY A 1 91 ? -34.879 -49.298 -1.480 1.00 41.63 79 GLY A CA 1
ATOM 514 C C . GLY A 1 91 ? -34.509 -50.534 -2.270 1.00 40.55 79 GLY A C 1
ATOM 515 O O . GLY A 1 91 ? -33.533 -50.513 -3.022 1.00 45.73 79 GLY A O 1
ATOM 516 N N . VAL A 1 92 ? -35.277 -51.608 -2.127 1.00 39.59 80 VAL A N 1
ATOM 517 C CA . VAL A 1 92 ? -35.038 -52.857 -2.837 1.00 41.27 80 VAL A CA 1
ATOM 518 C C . VAL A 1 92 ? -35.856 -52.827 -4.121 1.00 37.68 80 VAL A C 1
ATOM 519 O O . VAL A 1 92 ? -37.082 -52.664 -4.079 1.00 39.83 80 VAL A O 1
ATOM 523 N N . MET A 1 93 ? -35.180 -52.932 -5.263 1.00 38.79 81 MET A N 1
ATOM 524 C CA . MET A 1 93 ? -35.888 -52.999 -6.536 1.00 37.43 81 MET A CA 1
ATOM 525 C C . MET A 1 93 ? -36.537 -54.367 -6.705 1.00 40.15 81 MET A C 1
ATOM 526 O O . MET A 1 93 ? -35.894 -55.402 -6.500 1.00 50.27 81 MET A O 1
ATOM 531 N N . ILE A 1 94 ? -37.809 -54.370 -7.086 1.00 30.39 82 ILE A N 1
ATOM 532 C CA . ILE A 1 94 ? -38.581 -55.589 -7.291 1.00 26.48 82 ILE A CA 1
ATOM 533 C C . ILE A 1 94 ? -38.855 -55.747 -8.779 1.00 35.53 82 ILE A C 1
ATOM 534 O O . ILE A 1 94 ? -39.166 -54.771 -9.471 1.00 32.92 82 ILE A O 1
ATOM 539 N N . GLY A 1 95 ? -38.697 -56.975 -9.274 1.00 42.88 83 GLY A N 1
ATOM 540 C CA . GLY A 1 95 ? -39.017 -57.292 -10.650 1.00 31.02 83 GLY A CA 1
ATOM 541 C C . GLY A 1 95 ? -39.717 -58.634 -10.737 1.00 33.81 83 GLY A C 1
ATOM 542 O O . GLY A 1 95 ? -39.629 -59.467 -9.832 1.00 32.67 83 GLY A O 1
ATOM 543 N N . PHE A 1 96 ? -40.464 -58.806 -11.822 1.00 36.21 84 PHE A N 1
ATOM 544 C CA . PHE A 1 96 ? -41.134 -60.063 -12.132 1.00 36.59 84 PHE A CA 1
ATOM 545 C C . PHE A 1 96 ? -40.546 -60.646 -13.408 1.00 39.96 84 PHE A C 1
ATOM 546 O O . PHE A 1 96 ? -40.418 -59.941 -14.415 1.00 48.17 84 PHE A O 1
ATOM 554 N N . CYS A 1 97 ? -40.169 -61.922 -13.360 1.00 35.74 85 CYS A N 1
ATOM 555 C CA . CYS A 1 97 ? -39.543 -62.570 -14.500 1.00 38.91 85 CYS A CA 1
ATOM 556 C C . CYS A 1 97 ? -40.125 -63.963 -14.691 1.00 36.90 85 CYS A C 1
ATOM 557 O O . CYS A 1 97 ? -40.786 -64.513 -13.808 1.00 40.83 85 CYS A O 1
ATOM 560 N N . GLY A 1 98 ? -39.859 -64.540 -15.863 1.00 33.26 86 GLY A N 1
ATOM 561 C CA . GLY A 1 98 ? -40.240 -65.908 -16.133 1.00 36.81 86 GLY A CA 1
ATOM 562 C C . GLY A 1 98 ? -39.324 -66.891 -15.424 1.00 40.18 86 GLY A C 1
ATOM 563 O O . GLY A 1 98 ? -38.341 -66.523 -14.780 1.00 38.33 86 GLY A O 1
ATOM 564 N N . GLY A 1 99 ? -39.660 -68.173 -15.558 1.00 38.08 87 GLY A N 1
ATOM 565 C CA . GLY A 1 99 ? -38.921 -69.234 -14.893 1.00 36.32 87 GLY A CA 1
ATOM 566 C C . GLY A 1 99 ? -37.430 -69.270 -15.170 1.00 43.29 87 GLY A C 1
ATOM 567 O O . GLY A 1 99 ? -37.004 -69.240 -16.329 1.00 50.00 87 GLY A O 1
ATOM 568 N N . GLY A 1 100 ? -36.628 -69.351 -14.110 1.00 28.86 88 GLY A N 1
ATOM 569 C CA . GLY A 1 100 ? -35.187 -69.397 -14.239 1.00 27.05 88 GLY A CA 1
ATOM 570 C C . GLY A 1 100 ? -34.511 -68.056 -14.402 1.00 42.62 88 GLY A C 1
ATOM 571 O O . GLY A 1 100 ? -33.293 -68.016 -14.616 1.00 40.66 88 GLY A O 1
ATOM 572 N N . GLY A 1 101 ? -35.249 -66.959 -14.288 1.00 39.54 89 GLY A N 1
ATOM 573 C CA . GLY A 1 101 ? -34.675 -65.634 -14.364 1.00 35.08 89 GLY A CA 1
ATOM 574 C C . GLY A 1 101 ? -34.822 -64.920 -15.687 1.00 38.66 89 GLY A C 1
ATOM 575 O O . GLY A 1 101 ? -34.123 -63.923 -15.906 1.00 42.19 89 GLY A O 1
ATOM 576 N N . THR A 1 102 ? -35.699 -65.388 -16.570 1.00 34.04 90 THR A N 1
ATOM 577 C CA . THR A 1 102 ? -35.905 -64.750 -17.871 1.00 35.52 90 THR A CA 1
ATOM 578 C C . THR A 1 102 ? -37.202 -65.248 -18.497 1.00 33.49 90 THR A C 1
ATOM 579 O O . THR A 1 102 ? -37.561 -66.414 -18.331 1.00 41.23 90 THR A O 1
ATOM 583 N N . PRO A 1 103 ? -37.929 -64.366 -19.203 1.00 40.04 91 PRO A N 1
ATOM 584 C CA . PRO A 1 103 ? -37.637 -62.950 -19.456 1.00 39.21 91 PRO A CA 1
ATOM 585 C C . PRO A 1 103 ? -38.126 -62.031 -18.348 1.00 33.94 91 PRO A C 1
ATOM 586 O O . PRO A 1 103 ? -38.884 -62.465 -17.488 1.00 34.34 91 PRO A O 1
ATOM 590 N N . LEU A 1 104 ? -37.672 -60.782 -18.362 1.00 36.38 92 LEU A N 1
ATOM 591 C CA . LEU A 1 104 ? -38.148 -59.780 -17.419 1.00 31.61 92 LEU A CA 1
ATOM 592 C C . LEU A 1 104 ? -39.511 -59.258 -17.871 1.00 41.14 92 LEU A C 1
ATOM 593 O O . LEU A 1 104 ? -39.647 -58.738 -18.983 1.00 40.76 92 LEU A O 1
ATOM 598 N N . PHE A 1 105 ? -40.520 -59.400 -17.015 1.00 40.05 93 PHE A N 1
ATOM 599 C CA . PHE A 1 105 ? -41.876 -58.935 -17.336 1.00 40.93 93 PHE A CA 1
ATOM 600 C C . PHE A 1 105 ? -42.049 -57.462 -16.973 1.00 39.41 93 PHE A C 1
ATOM 601 O O . PHE A 1 105 ? -42.243 -56.614 -17.850 1.00 41.96 93 PHE A O 1
ATOM 609 N N . ALA A 1 106 ? -41.999 -57.151 -15.679 1.00 45.24 94 ALA A N 1
ATOM 610 C CA . ALA A 1 106 ? -42.220 -55.801 -15.177 1.00 39.99 94 ALA A CA 1
ATOM 611 C C . ALA A 1 106 ? -41.314 -55.568 -13.976 1.00 42.01 94 ALA A C 1
ATOM 612 O O . ALA A 1 106 ? -40.915 -56.509 -13.283 1.00 38.36 94 ALA A O 1
ATOM 614 N N . ALA A 1 107 ? -40.996 -54.300 -13.725 1.00 29.92 95 ALA A N 1
ATOM 615 C CA . ALA A 1 107 ? -39.990 -54.033 -12.710 1.00 33.93 95 ALA A CA 1
ATOM 616 C C . ALA A 1 107 ? -40.020 -52.565 -12.306 1.00 39.29 95 ALA A C 1
ATOM 617 O O . ALA A 1 107 ? -40.372 -51.697 -13.109 1.00 33.60 95 ALA A O 1
ATOM 619 N N . ASN A 1 108 ? -39.646 -52.302 -11.052 1.00 33.75 96 ASN A N 1
ATOM 620 C CA . ASN A 1 108 ? -39.321 -50.944 -10.642 1.00 37.15 96 ASN A CA 1
ATOM 621 C C . ASN A 1 108 ? -38.163 -50.416 -11.483 1.00 39.42 96 ASN A C 1
ATOM 622 O O . ASN A 1 108 ? -37.328 -51.171 -11.979 1.00 54.87 96 ASN A O 1
ATOM 627 N N . GLU A 1 109 ? -38.104 -49.100 -11.622 1.00 46.28 97 GLU A N 1
ATOM 628 C CA . GLU A 1 109 ? -37.056 -48.452 -12.395 1.00 47.61 97 GLU A CA 1
ATOM 629 C C . GLU A 1 109 ? -35.972 -47.914 -11.467 1.00 52.96 97 GLU A C 1
ATOM 630 O O . GLU A 1 109 ? -36.263 -47.416 -10.375 1.00 62.94 97 GLU A O 1
ATOM 636 N N . ALA A 1 110 ? -34.720 -48.032 -11.900 1.00 50.87 98 ALA A N 1
ATOM 637 C CA . ALA A 1 110 ? -33.586 -47.469 -11.179 1.00 49.72 98 ALA A CA 1
ATOM 638 C C . ALA A 1 110 ? -33.362 -46.035 -11.645 1.00 58.34 98 ALA A C 1
ATOM 639 O O . ALA A 1 110 ? -33.094 -45.797 -12.829 1.00 61.14 98 ALA A O 1
ATOM 641 N N . GLU A 1 111 ? -33.461 -45.086 -10.713 1.00 71.78 99 GLU A N 1
ATOM 642 C CA . GLU A 1 111 ? -33.399 -43.667 -11.045 1.00 87.84 99 GLU A CA 1
ATOM 643 C C . GLU A 1 111 ? -31.957 -43.178 -11.159 1.00 93.55 99 GLU A C 1
ATOM 644 O O . GLU A 1 111 ? -31.054 -43.665 -10.473 1.00 85.55 99 GLU A O 1
ATOM 646 N N . VAL A 1 112 ? -31.751 -42.201 -12.039 1.00 89.82 100 VAL A N 1
ATOM 647 C CA . VAL A 1 112 ? -30.455 -41.560 -12.227 1.00 83.74 100 VAL A CA 1
ATOM 648 C C . VAL A 1 112 ? -30.463 -40.269 -11.422 1.00 92.10 100 VAL A C 1
ATOM 649 O O . VAL A 1 112 ? -31.082 -39.278 -11.828 1.00 103.94 100 VAL A O 1
ATOM 651 N N . ALA A 1 113 ? -29.767 -40.266 -10.288 1.00 76.31 101 ALA A N 1
ATOM 652 C CA . ALA A 1 113 ? -29.715 -39.111 -9.399 1.00 89.60 101 ALA A CA 1
ATOM 653 C C . ALA A 1 113 ? -28.367 -38.415 -9.534 1.00 94.34 101 ALA A C 1
ATOM 654 O O . ALA A 1 113 ? -27.325 -39.006 -9.229 1.00 88.72 101 ALA A O 1
ATOM 656 N N . VAL A 1 114 ? -28.395 -37.161 -9.983 1.00 88.02 102 VAL A N 1
ATOM 657 C CA . VAL A 1 114 ? -27.214 -36.304 -9.999 1.00 85.77 102 VAL A CA 1
ATOM 658 C C . VAL A 1 114 ? -27.298 -35.360 -8.805 1.00 93.22 102 VAL A C 1
ATOM 659 O O . VAL A 1 114 ? -28.017 -35.635 -7.839 1.00 98.87 102 VAL A O 1
ATOM 661 N N . SER A 1 115 ? -26.575 -34.239 -8.858 1.00 90.68 103 SER A N 1
ATOM 662 C CA . SER A 1 115 ? -26.634 -33.282 -7.758 1.00 84.79 103 SER A CA 1
ATOM 663 C C . SER A 1 115 ? -27.960 -32.531 -7.694 1.00 91.92 103 SER A C 1
ATOM 664 O O . SER A 1 115 ? -28.255 -31.918 -6.661 1.00 85.73 103 SER A O 1
ATOM 666 N N . TRP A 1 116 ? -28.765 -32.573 -8.757 1.00 94.68 104 TRP A N 1
ATOM 667 C CA . TRP A 1 116 ? -30.012 -31.822 -8.835 1.00 100.10 104 TRP A CA 1
ATOM 668 C C . TRP A 1 116 ? -31.256 -32.684 -8.660 1.00 97.37 104 TRP A C 1
ATOM 669 O O . TRP A 1 116 ? -32.372 -32.164 -8.779 1.00 97.18 104 TRP A O 1
ATOM 680 N N . LEU A 1 117 ? -31.103 -33.984 -8.396 1.00 98.71 105 LEU A N 1
ATOM 681 C CA . LEU A 1 117 ? -32.230 -34.887 -8.133 1.00 96.38 105 LEU A CA 1
ATOM 682 C C . LEU A 1 117 ? -31.882 -35.676 -6.874 1.00 95.40 105 LEU A C 1
ATOM 683 O O . LEU A 1 117 ? -31.460 -36.832 -6.946 1.00 99.38 105 LEU A O 1
ATOM 685 N N . SER A 1 118 ? -32.059 -35.037 -5.716 1.00 85.73 106 SER A N 1
ATOM 686 C CA . SER A 1 118 ? -31.715 -35.617 -4.421 1.00 92.23 106 SER A CA 1
ATOM 687 C C . SER A 1 118 ? -32.990 -35.961 -3.663 1.00 94.85 106 SER A C 1
ATOM 688 O O . SER A 1 118 ? -33.475 -35.154 -2.856 1.00 89.19 106 SER A O 1
ATOM 690 N N . PRO A 1 119 ? -33.570 -37.139 -3.873 1.00 101.20 107 PRO A N 1
ATOM 691 C CA . PRO A 1 119 ? -34.786 -37.510 -3.149 1.00 94.31 107 PRO A CA 1
ATOM 692 C C . PRO A 1 119 ? -34.479 -38.147 -1.800 1.00 95.61 107 PRO A C 1
ATOM 693 O O . PRO A 1 119 ? -33.373 -38.624 -1.534 1.00 85.39 107 PRO A O 1
ATOM 697 N N . GLN A 1 120 ? -35.493 -38.134 -0.939 1.00 102.25 108 GLN A N 1
ATOM 698 C CA . GLN A 1 120 ? -35.401 -38.742 0.388 1.00 97.75 108 GLN A CA 1
ATOM 699 C C . GLN A 1 120 ? -35.878 -40.194 0.369 1.00 99.34 108 GLN A C 1
ATOM 700 O O . GLN A 1 120 ? -36.719 -40.605 1.164 1.00 94.01 108 GLN A O 1
ATOM 702 N N . SER A 1 121 ? -35.338 -40.979 -0.562 1.00 101.29 109 SER A N 1
ATOM 703 C CA . SER A 1 121 ? -35.633 -42.399 -0.679 1.00 89.97 109 SER A CA 1
ATOM 704 C C . SER A 1 121 ? -34.351 -43.200 -0.499 1.00 84.14 109 SER A C 1
ATOM 705 O O . SER A 1 121 ? -33.264 -42.753 -0.877 1.00 88.01 109 SER A O 1
ATOM 707 N N . GLU A 1 122 ? -34.484 -44.390 0.083 1.00 75.04 110 GLU A N 1
ATOM 708 C CA . GLU A 1 122 ? -33.325 -45.235 0.337 1.00 70.56 110 GLU A CA 1
ATOM 709 C C . GLU A 1 122 ? -32.835 -45.966 -0.908 1.00 76.92 110 GLU A C 1
ATOM 710 O O . GLU A 1 122 ? -31.842 -46.696 -0.818 1.00 68.66 110 GLU A O 1
ATOM 712 N N . TYR A 1 123 ? -33.491 -45.782 -2.057 1.00 79.74 111 TYR A N 1
ATOM 713 C CA . TYR A 1 123 ? -33.074 -46.441 -3.290 1.00 68.37 111 TYR A CA 1
ATOM 714 C C . TYR A 1 123 ? -31.673 -45.995 -3.697 1.00 66.89 111 TYR A C 1
ATOM 715 O O . TYR A 1 123 ? -31.251 -44.866 -3.429 1.00 70.20 111 TYR A O 1
ATOM 724 N N . ARG A 1 124 ? -30.947 -46.902 -4.356 1.00 74.73 112 ARG A N 1
ATOM 725 C CA . ARG A 1 124 ? -29.581 -46.634 -4.782 1.00 79.38 112 ARG A CA 1
ATOM 726 C C . ARG A 1 124 ? -29.578 -46.198 -6.241 1.00 82.66 112 ARG A C 1
ATOM 727 O O . ARG A 1 124 ? -29.903 -47.011 -7.121 1.00 75.55 112 ARG A O 1
ATOM 735 N N . PRO A 1 125 ? -29.228 -44.952 -6.548 1.00 84.08 113 PRO A N 1
ATOM 736 C CA . PRO A 1 125 ? -29.258 -44.490 -7.939 1.00 75.95 113 PRO A CA 1
ATOM 737 C C . PRO A 1 125 ? -28.050 -44.948 -8.742 1.00 84.35 113 PRO A C 1
ATOM 738 O O . PRO A 1 125 ? -26.952 -45.144 -8.214 1.00 90.06 113 PRO A O 1
ATOM 742 N N . THR A 1 126 ? -28.269 -45.120 -10.046 1.00 94.58 114 THR A N 1
ATOM 743 C CA . THR A 1 126 ? -27.227 -45.597 -10.942 1.00 73.42 114 THR A CA 1
ATOM 744 C C . THR A 1 126 ? -26.537 -44.432 -11.641 1.00 71.26 114 THR A C 1
ATOM 745 O O . THR A 1 126 ? -27.193 -43.513 -12.144 1.00 69.82 114 THR A O 1
ATOM 747 N N . GLU A 1 127 ? -25.207 -44.502 -11.695 1.00 74.92 115 GLU A N 1
ATOM 748 C CA . GLU A 1 127 ? -24.364 -43.570 -12.432 1.00 58.85 115 GLU A CA 1
ATOM 749 C C . GLU A 1 127 ? -24.212 -43.940 -13.901 1.00 60.21 115 GLU A C 1
ATOM 750 O O . GLU A 1 127 ? -23.706 -43.125 -14.680 1.00 61.04 115 GLU A O 1
ATOM 752 N N . TYR A 1 128 ? -24.640 -45.144 -14.294 1.00 60.16 116 TYR A N 1
ATOM 753 C CA . TYR A 1 128 ? -24.371 -45.645 -15.640 1.00 56.07 116 TYR A CA 1
ATOM 754 C C . TYR A 1 128 ? -25.152 -44.898 -16.713 1.00 50.74 116 TYR A C 1
ATOM 755 O O . TYR A 1 128 ? -24.683 -44.797 -17.851 1.00 55.62 116 TYR A O 1
ATOM 764 N N . LEU A 1 129 ? -26.348 -44.399 -16.396 1.00 58.93 117 LEU A N 1
ATOM 765 C CA . LEU A 1 129 ? -27.114 -43.674 -17.407 1.00 52.47 117 LEU A CA 1
ATOM 766 C C . LEU A 1 129 ? -26.410 -42.387 -17.817 1.00 54.13 117 LEU A C 1
ATOM 767 O O . LEU A 1 129 ? -26.366 -42.046 -19.004 1.00 46.04 117 LEU A O 1
ATOM 772 N N . GLN A 1 130 ? -25.854 -41.654 -16.853 1.00 61.87 118 GLN A N 1
ATOM 773 C CA . GLN A 1 130 ? -25.134 -40.435 -17.203 1.00 64.16 118 GLN A CA 1
ATOM 774 C C . GLN A 1 130 ? -23.861 -40.749 -17.980 1.00 61.32 118 GLN A C 1
ATOM 775 O O . GLN A 1 130 ? -23.527 -40.047 -18.942 1.00 65.23 118 GLN A O 1
ATOM 781 N N . ASP A 1 131 ? -23.146 -41.807 -17.582 1.00 57.54 119 ASP A N 1
ATOM 782 C CA . ASP A 1 131 ? -21.989 -42.258 -18.353 1.00 56.66 119 ASP A CA 1
ATOM 783 C C . ASP A 1 131 ? -22.380 -42.590 -19.787 1.00 55.16 119 ASP A C 1
ATOM 784 O O . ASP A 1 131 ? -21.674 -42.222 -20.733 1.00 51.76 119 ASP A O 1
ATOM 789 N N . TRP A 1 132 ? -23.510 -43.274 -19.967 1.00 49.54 120 TRP A N 1
ATOM 790 C CA . TRP A 1 132 ? -23.939 -43.675 -21.301 1.00 46.47 120 TRP A CA 1
ATOM 791 C C . TRP A 1 132 ? -24.259 -42.461 -22.160 1.00 57.36 120 TRP A C 1
ATOM 792 O O . TRP A 1 132 ? -23.806 -42.360 -23.308 1.00 52.11 120 TRP A O 1
ATOM 803 N N . VAL A 1 133 ? -25.027 -41.518 -21.611 1.00 54.63 121 VAL A N 1
ATOM 804 C CA . VAL A 1 133 ? -25.441 -40.353 -22.381 1.00 50.27 121 VAL A CA 1
ATOM 805 C C . VAL A 1 133 ? -24.249 -39.453 -22.692 1.00 45.21 121 VAL A C 1
ATOM 806 O O . VAL A 1 133 ? -24.245 -38.752 -23.711 1.00 53.14 121 VAL A O 1
ATOM 810 N N . SER A 1 134 ? -23.208 -39.477 -21.856 1.00 48.98 122 SER A N 1
ATOM 811 C CA . SER A 1 134 ? -22.074 -38.580 -22.069 1.00 53.93 122 SER A CA 1
ATOM 812 C C . SER A 1 134 ? -21.285 -38.913 -23.333 1.00 60.44 122 SER A C 1
ATOM 813 O O . SER A 1 134 ? -20.511 -38.070 -23.799 1.00 64.99 122 SER A O 1
ATOM 816 N N . PHE A 1 135 ? -21.457 -40.109 -23.904 1.00 53.70 123 PHE A N 1
ATOM 817 C CA . PHE A 1 135 ? -20.771 -40.453 -25.143 1.00 58.96 123 PHE A CA 1
ATOM 818 C C . PHE A 1 135 ? -21.695 -40.905 -26.261 1.00 58.71 123 PHE A C 1
ATOM 819 O O . PHE A 1 135 ? -21.246 -40.962 -27.412 1.00 63.24 123 PHE A O 1
ATOM 827 N N . TRP A 1 136 ? -22.961 -41.213 -25.971 1.00 52.70 124 TRP A N 1
ATOM 828 C CA . TRP A 1 136 ? -23.806 -41.888 -26.952 1.00 53.92 124 TRP A CA 1
ATOM 829 C C . TRP A 1 136 ? -24.015 -41.044 -28.202 1.00 54.90 124 TRP A C 1
ATOM 830 O O . TRP A 1 136 ? -24.077 -41.580 -29.314 1.00 68.86 124 TRP A O 1
ATOM 841 N N . PHE A 1 137 ? -24.127 -39.726 -28.046 1.00 60.41 125 PHE A N 1
ATOM 842 C CA . PHE A 1 137 ? -24.394 -38.876 -29.199 1.00 55.97 125 PHE A CA 1
ATOM 843 C C . PHE A 1 137 ? -23.159 -38.624 -30.055 1.00 58.59 125 PHE A C 1
ATOM 844 O O . PHE A 1 137 ? -23.292 -38.092 -31.163 1.00 62.15 125 PHE A O 1
ATOM 852 N N . ASP A 1 138 ? -21.977 -39.022 -29.593 1.00 62.70 126 ASP A N 1
ATOM 853 C CA . ASP A 1 138 ? -20.762 -38.935 -30.394 1.00 59.57 126 ASP A CA 1
ATOM 854 C C . ASP A 1 138 ? -20.680 -40.169 -31.285 1.00 63.74 126 ASP A C 1
ATOM 855 O O . ASP A 1 138 ? -20.449 -41.280 -30.793 1.00 61.03 126 ASP A O 1
ATOM 860 N N . ASP A 1 139 ? -20.826 -39.968 -32.601 1.00 56.24 127 ASP A N 1
ATOM 861 C CA . ASP A 1 139 ? -20.868 -41.096 -33.528 1.00 56.48 127 ASP A CA 1
ATOM 862 C C . ASP A 1 139 ? -19.598 -41.931 -33.460 1.00 65.17 127 ASP A C 1
ATOM 863 O O . ASP A 1 139 ? -19.645 -43.148 -33.675 1.00 61.53 127 ASP A O 1
ATOM 868 N N . GLU A 1 140 ? -18.456 -41.300 -33.176 1.00 66.88 128 GLU A N 1
ATOM 869 C CA . GLU A 1 140 ? -17.220 -42.060 -33.025 1.00 67.64 128 GLU A CA 1
ATOM 870 C C . GLU A 1 140 ? -17.220 -42.852 -31.722 1.00 70.29 128 GLU A C 1
ATOM 871 O O . GLU A 1 140 ? -16.800 -44.015 -31.698 1.00 67.47 128 GLU A O 1
ATOM 877 N N . LYS A 1 141 ? -17.691 -42.239 -30.631 1.00 63.60 129 LYS A N 1
ATOM 878 C CA . LYS A 1 141 ? -17.775 -42.950 -29.358 1.00 57.26 129 LYS A CA 1
ATOM 879 C C . LYS A 1 141 ? -18.811 -44.064 -29.419 1.00 60.79 129 LYS A C 1
ATOM 880 O O . LYS A 1 141 ? -18.603 -45.145 -28.854 1.00 59.47 129 LYS A O 1
ATOM 886 N N . ARG A 1 142 ? -19.946 -43.808 -30.070 1.00 49.42 130 ARG A N 1
ATOM 887 C CA . ARG A 1 142 ? -20.959 -44.847 -30.206 1.00 56.10 130 ARG A CA 1
ATOM 888 C C . ARG A 1 142 ? -20.433 -46.030 -31.012 1.00 52.24 130 ARG A C 1
ATOM 889 O O . ARG A 1 142 ? -20.777 -47.182 -30.724 1.00 48.28 130 ARG A O 1
ATOM 897 N N . LEU A 1 143 ? -19.578 -45.767 -32.004 1.00 62.35 131 LEU A N 1
ATOM 898 C CA . LEU A 1 143 ? -18.976 -46.845 -32.782 1.00 54.88 131 LEU A CA 1
ATOM 899 C C . LEU A 1 143 ? -17.995 -47.663 -31.951 1.00 53.78 131 LEU A C 1
ATOM 900 O O . LEU A 1 143 ? -17.965 -48.895 -32.054 1.00 57.22 131 LEU A O 1
ATOM 905 N N . ALA A 1 144 ? -17.177 -47.000 -31.130 1.00 45.52 132 ALA A N 1
ATOM 906 C CA . ALA A 1 144 ? -16.229 -47.727 -30.290 1.00 48.24 132 ALA A CA 1
ATOM 907 C C . ALA A 1 144 ? -16.951 -48.674 -29.340 1.00 54.33 132 ALA A C 1
ATOM 908 O O . ALA A 1 144 ? -16.485 -49.792 -29.089 1.00 58.16 132 ALA A O 1
ATOM 910 N N . ALA A 1 145 ? -18.102 -48.248 -28.815 1.00 53.00 133 ALA A N 1
ATOM 911 C CA . ALA A 1 145 ? -18.893 -49.121 -27.958 1.00 49.45 133 ALA A CA 1
ATOM 912 C C . ALA A 1 145 ? -19.395 -50.333 -28.728 1.00 48.71 133 ALA A C 1
ATOM 913 O O . ALA A 1 145 ? -19.363 -51.460 -28.218 1.00 48.78 133 ALA A O 1
ATOM 915 N N . ALA A 1 146 ? -19.859 -50.120 -29.962 1.00 43.17 134 ALA A N 1
ATOM 916 C CA . ALA A 1 146 ? -20.370 -51.226 -30.765 1.00 50.84 134 ALA A CA 1
ATOM 917 C C . ALA A 1 146 ? -19.273 -52.234 -31.082 1.00 52.74 134 ALA A C 1
ATOM 918 O O . ALA A 1 146 ? -19.505 -53.450 -31.040 1.00 45.18 134 ALA A O 1
ATOM 920 N N . ILE A 1 147 ? -18.069 -51.746 -31.397 1.00 49.27 135 ILE A N 1
ATOM 921 C CA . ILE A 1 147 ? -16.945 -52.632 -31.678 1.00 50.22 135 ILE A CA 1
ATOM 922 C C . ILE A 1 147 ? -16.497 -53.346 -30.410 1.00 55.35 135 ILE A C 1
ATOM 923 O O . ILE A 1 147 ? -16.132 -54.529 -30.443 1.00 51.77 135 ILE A O 1
ATOM 928 N N . ALA A 1 148 ? -16.520 -52.643 -29.271 1.00 50.93 136 ALA A N 1
ATOM 929 C CA . ALA A 1 148 ? -16.189 -53.285 -28.001 1.00 43.79 136 ALA A CA 1
ATOM 930 C C . ALA A 1 148 ? -17.153 -54.422 -27.696 1.00 41.61 136 ALA A C 1
ATOM 931 O O . ALA A 1 148 ? -16.749 -55.466 -27.172 1.00 39.11 136 ALA A O 1
ATOM 933 N N . PHE A 1 149 ? -18.431 -54.240 -28.037 1.00 44.14 137 PHE A N 1
ATOM 934 C CA . PHE A 1 149 ? -19.410 -55.301 -27.841 1.00 49.81 137 PHE A CA 1
ATOM 935 C C . PHE A 1 149 ? -19.077 -56.519 -28.689 1.00 45.52 137 PHE A C 1
ATOM 936 O O . PHE A 1 149 ? -19.157 -57.658 -28.212 1.00 42.93 137 PHE A O 1
ATOM 944 N N . GLN A 1 150 ? -18.714 -56.302 -29.955 1.00 46.28 138 GLN A N 1
ATOM 945 C CA . GLN A 1 150 ? -18.376 -57.423 -30.823 1.00 50.42 138 GLN A CA 1
ATOM 946 C C . GLN A 1 150 ? -17.099 -58.121 -30.368 1.00 45.44 138 GLN A C 1
ATOM 947 O O . GLN A 1 150 ? -16.955 -59.332 -30.567 1.00 45.14 138 GLN A O 1
ATOM 953 N N . GLN A 1 151 ? -16.167 -57.385 -29.755 1.00 42.85 139 GLN A N 1
ATOM 954 C CA . GLN A 1 151 ? -14.978 -58.024 -29.196 1.00 46.69 139 GLN A CA 1
ATOM 955 C C . GLN A 1 151 ? -15.348 -58.962 -28.050 1.00 48.25 139 GLN A C 1
ATOM 956 O O . GLN A 1 151 ? -14.879 -60.107 -27.992 1.00 44.37 139 GLN A O 1
ATOM 962 N N . VAL A 1 152 ? -16.201 -58.496 -27.132 1.00 38.00 140 VAL A N 1
ATOM 963 C CA . VAL A 1 152 ? -16.694 -59.367 -26.070 1.00 29.84 140 VAL A CA 1
ATOM 964 C C . VAL A 1 152 ? -17.416 -60.559 -26.675 1.00 36.08 140 VAL A C 1
ATOM 965 O O . VAL A 1 152 ? -17.264 -61.699 -26.217 1.00 32.17 140 VAL A O 1
ATOM 969 N N . ARG A 1 153 ? -18.196 -60.315 -27.731 1.00 35.55 141 ARG A N 1
ATOM 970 C CA . ARG A 1 153 ? -18.905 -61.393 -28.411 1.00 37.59 141 ARG A CA 1
ATOM 971 C C . ARG A 1 153 ? -17.942 -62.439 -28.959 1.00 42.65 141 ARG A C 1
ATOM 972 O O . ARG A 1 153 ? -18.192 -63.645 -28.843 1.00 38.46 141 ARG A O 1
ATOM 980 N N . ILE A 1 154 ? -16.830 -61.996 -29.552 1.00 41.55 142 ILE A N 1
ATOM 981 C CA . ILE A 1 154 ? -15.845 -62.932 -30.089 1.00 42.76 142 ILE A CA 1
ATOM 982 C C . ILE A 1 154 ? -15.245 -63.769 -28.971 1.00 34.53 142 ILE A C 1
ATOM 983 O O . ILE A 1 154 ? -15.136 -64.996 -29.082 1.00 39.84 142 ILE A O 1
ATOM 988 N N . THR A 1 155 ? -14.879 -63.122 -27.864 1.00 41.12 143 THR A N 1
ATOM 989 C CA . THR A 1 155 ? -14.330 -63.839 -26.719 1.00 39.94 143 THR A CA 1
ATOM 990 C C . THR A 1 155 ? -15.303 -64.901 -26.217 1.00 35.45 143 THR A C 1
ATOM 991 O O . THR A 1 155 ? -14.918 -66.054 -25.989 1.00 37.92 143 THR A O 1
ATOM 995 N N . GLN A 1 156 ? -16.581 -64.535 -26.080 1.00 39.47 144 GLN A N 1
ATOM 996 C CA . GLN A 1 156 ? -17.571 -65.459 -25.535 1.00 38.29 144 GLN A CA 1
ATOM 997 C C . GLN A 1 156 ? -17.757 -66.671 -26.433 1.00 36.54 144 GLN A C 1
ATOM 998 O O . GLN A 1 156 ? -17.853 -67.804 -25.944 1.00 30.18 144 GLN A O 1
ATOM 1004 N N . ILE A 1 157 ? -17.807 -66.457 -27.751 1.00 44.42 145 ILE A N 1
ATOM 1005 C CA . ILE A 1 157 ? -17.935 -67.578 -28.680 1.00 45.56 145 ILE A CA 1
ATOM 1006 C C . ILE A 1 157 ? -16.703 -68.470 -28.591 1.00 40.01 145 ILE A C 1
ATOM 1007 O O . ILE A 1 157 ? -16.803 -69.689 -28.401 1.00 29.32 145 ILE A O 1
ATOM 1012 N N . ARG A 1 158 ? -15.522 -67.855 -28.685 1.00 37.15 146 ARG A N 1
ATOM 1013 C CA . ARG A 1 158 ? -14.267 -68.586 -28.571 1.00 35.34 146 ARG A CA 1
ATOM 1014 C C . ARG A 1 158 ? -14.236 -69.404 -27.287 1.00 43.34 146 ARG A C 1
ATOM 1015 O O . ARG A 1 158 ? -13.864 -70.585 -27.295 1.00 39.25 146 ARG A O 1
ATOM 1023 N N . GLN A 1 159 ? -14.681 -68.807 -26.181 1.00 36.39 147 GLN A N 1
ATOM 1024 C CA . GLN A 1 159 ? -14.577 -69.468 -24.886 1.00 34.53 147 GLN A CA 1
ATOM 1025 C C . GLN A 1 159 ? -15.603 -70.589 -24.744 1.00 35.31 147 GLN A C 1
ATOM 1026 O O . GLN A 1 159 ? -15.266 -71.702 -24.328 1.00 36.10 147 GLN A O 1
ATOM 1032 N N . HIS A 1 160 ? -16.865 -70.317 -25.068 1.00 35.10 148 HIS A N 1
ATOM 1033 C CA . HIS A 1 160 ? -17.923 -71.259 -24.731 1.00 32.05 148 HIS A CA 1
ATOM 1034 C C . HIS A 1 160 ? -18.202 -72.291 -25.814 1.00 30.18 148 HIS A C 1
ATOM 1035 O O . HIS A 1 160 ? -18.860 -73.296 -25.527 1.00 34.22 148 HIS A O 1
ATOM 1042 N N . TRP A 1 161 ? -17.728 -72.078 -27.041 1.00 29.54 149 TRP A N 1
ATOM 1043 C CA . TRP A 1 161 ? -17.792 -73.132 -28.048 1.00 39.94 149 TRP A CA 1
ATOM 1044 C C . TRP A 1 161 ? -16.715 -74.196 -27.859 1.00 44.83 149 TRP A C 1
ATOM 1045 O O . TRP A 1 161 ? -16.867 -75.309 -28.374 1.00 46.48 149 TRP A O 1
ATOM 1056 N N . LEU A 1 162 ? -15.621 -73.869 -27.168 1.00 43.24 150 LEU A N 1
ATOM 1057 C CA . LEU A 1 162 ? -14.514 -74.793 -26.959 1.00 41.89 150 LEU A CA 1
ATOM 1058 C C . LEU A 1 162 ? -14.340 -75.208 -25.502 1.00 49.77 150 LEU A C 1
ATOM 1059 O O . LEU A 1 162 ? -13.405 -75.956 -25.194 1.00 50.65 150 LEU A O 1
ATOM 1064 N N . GLY A 1 163 ? -15.210 -74.749 -24.603 1.00 48.07 151 GLY A N 1
ATOM 1065 C CA . GLY A 1 163 ? -15.106 -75.067 -23.194 1.00 38.98 151 GLY A CA 1
ATOM 1066 C C . GLY A 1 163 ? -15.561 -76.480 -22.865 1.00 32.22 151 GLY A C 1
ATOM 1067 O O . GLY A 1 163 ? -15.921 -77.276 -23.732 1.00 39.10 151 GLY A O 1
ATOM 1068 N N . SER A 1 164 ? -15.564 -76.776 -21.561 1.00 37.29 152 SER A N 1
ATOM 1069 C CA . SER A 1 164 ? -15.885 -78.123 -21.089 1.00 35.46 152 SER A CA 1
ATOM 1070 C C . SER A 1 164 ? -17.341 -78.489 -21.352 1.00 40.67 152 SER A C 1
ATOM 1071 O O . SER A 1 164 ? -17.638 -79.606 -21.793 1.00 42.23 152 SER A O 1
ATOM 1074 N N . ARG A 1 165 ? -18.262 -77.556 -21.100 1.00 39.49 153 ARG A N 1
ATOM 1075 C CA . ARG A 1 165 ? -19.683 -77.881 -21.167 1.00 33.75 153 ARG A CA 1
ATOM 1076 C C . ARG A 1 165 ? -20.083 -78.311 -22.573 1.00 41.92 153 ARG A C 1
ATOM 1077 O O . ARG A 1 165 ? -20.765 -79.326 -22.755 1.00 46.73 153 ARG A O 1
ATOM 1085 N N . LEU A 1 166 ? -19.648 -77.562 -23.585 1.00 36.04 154 LEU A N 1
ATOM 1086 C CA . LEU A 1 166 ? -20.047 -77.896 -24.943 1.00 38.25 154 LEU A CA 1
ATOM 1087 C C . LEU A 1 166 ? -19.294 -79.107 -25.478 1.00 44.65 154 LEU A C 1
ATOM 1088 O O . LEU A 1 166 ? -19.836 -79.846 -26.308 1.00 55.43 154 LEU A O 1
ATOM 1093 N N . SER A 1 167 ? -18.061 -79.333 -25.019 1.00 49.95 155 SER A N 1
ATOM 1094 C CA . SER A 1 167 ? -17.312 -80.509 -25.448 1.00 42.86 155 SER A CA 1
ATOM 1095 C C . SER A 1 167 ? -17.965 -81.810 -25.000 1.00 40.71 155 SER A C 1
ATOM 1096 O O . SER A 1 167 ? -17.729 -82.852 -25.619 1.00 62.18 155 SER A O 1
ATOM 1099 N N . ARG A 1 168 ? -18.764 -81.780 -23.932 1.00 44.08 156 ARG A N 1
ATOM 1100 C CA . ARG A 1 168 ? -19.500 -82.968 -23.519 1.00 52.80 156 ARG A CA 1
ATOM 1101 C C . ARG A 1 168 ? -20.590 -83.351 -24.514 1.00 44.37 156 ARG A C 1
ATOM 1102 O O . ARG A 1 168 ? -21.079 -84.483 -24.469 1.00 56.23 156 ARG A O 1
ATOM 1104 N N . GLU A 1 169 ? -20.991 -82.436 -25.393 1.00 47.86 157 GLU A N 1
ATOM 1105 C CA . GLU A 1 169 ? -22.034 -82.708 -26.382 1.00 57.79 157 GLU A CA 1
ATOM 1106 C C . GLU A 1 169 ? -21.412 -83.406 -27.583 1.00 52.17 157 GLU A C 1
ATOM 1107 O O . GLU A 1 169 ? -20.731 -82.780 -28.398 1.00 52.28 157 GLU A O 1
ATOM 1113 N N . SER A 1 170 ? -21.650 -84.715 -27.692 1.00 56.76 158 SER A N 1
ATOM 1114 C CA . SER A 1 170 ? -21.130 -85.492 -28.812 1.00 64.09 158 SER A CA 1
ATOM 1115 C C . SER A 1 170 ? -21.844 -85.188 -30.125 1.00 60.42 158 SER A C 1
ATOM 1116 O O . SER A 1 170 ? -21.281 -85.443 -31.194 1.00 59.28 158 SER A O 1
ATOM 1119 N N . ARG A 1 171 ? -23.066 -84.657 -30.070 1.00 65.71 159 ARG A N 1
ATOM 1120 C CA . ARG A 1 171 ? -23.789 -84.332 -31.296 1.00 52.83 159 ARG A CA 1
ATOM 1121 C C . ARG A 1 171 ? -23.179 -83.131 -32.012 1.00 55.95 159 ARG A C 1
ATOM 1122 O O . ARG A 1 171 ? -23.301 -83.014 -33.238 1.00 63.16 159 ARG A O 1
ATOM 1130 N N . PHE A 1 172 ? -22.506 -82.248 -31.275 1.00 43.13 160 PHE A N 1
ATOM 1131 C CA . PHE A 1 172 ? -21.981 -80.987 -31.806 1.00 48.48 160 PHE A CA 1
ATOM 1132 C C . PHE A 1 172 ? -20.470 -81.132 -31.981 1.00 42.30 160 PHE A C 1
ATOM 1133 O O . PHE A 1 172 ? -19.690 -80.862 -31.069 1.00 48.31 160 PHE A O 1
ATOM 1141 N N . THR A 1 173 ? -20.058 -81.557 -33.173 1.00 40.94 161 THR A N 1
ATOM 1142 C CA . THR A 1 173 ? -18.661 -81.837 -33.480 1.00 45.67 161 THR A CA 1
ATOM 1143 C C . THR A 1 173 ? -18.190 -80.972 -34.643 1.00 40.19 161 THR A C 1
ATOM 1144 O O . THR A 1 173 ? -18.847 -80.914 -35.687 1.00 36.21 161 THR A O 1
ATOM 1148 N N . PHE A 1 174 ? -17.055 -80.302 -34.454 1.00 40.44 162 PHE A N 1
ATOM 1149 C CA . PHE A 1 174 ? -16.481 -79.426 -35.467 1.00 27.34 162 PHE A CA 1
ATOM 1150 C C . PHE A 1 174 ? -14.984 -79.301 -35.204 1.00 43.69 162 PHE A C 1
ATOM 1151 O O . PHE A 1 174 ? -14.496 -79.653 -34.126 1.00 47.31 162 PHE A O 1
ATOM 1159 N N . LYS A 1 175 ? -14.254 -78.836 -36.217 1.00 43.23 163 LYS A N 1
ATOM 1160 C CA . LYS A 1 175 ? -12.814 -78.623 -36.101 1.00 43.07 163 LYS A CA 1
ATOM 1161 C C . LYS A 1 175 ? -12.562 -77.228 -35.540 1.00 38.96 163 LYS A C 1
ATOM 1162 O O . LYS A 1 175 ? -13.005 -76.232 -36.122 1.00 43.30 163 LYS A O 1
ATOM 1164 N N . SER A 1 176 ? -11.823 -77.155 -34.430 1.00 42.79 164 SER A N 1
ATOM 1165 C CA . SER A 1 176 ? -11.622 -75.877 -33.752 1.00 39.18 164 SER A CA 1
ATOM 1166 C C . SER A 1 176 ? -10.900 -74.859 -34.633 1.00 44.15 164 SER A C 1
ATOM 1167 O O . SER A 1 176 ? -11.038 -73.650 -34.420 1.00 46.62 164 SER A O 1
ATOM 1170 N N . GLU A 1 177 ? -10.124 -75.318 -35.617 1.00 54.19 165 GLU A N 1
ATOM 1171 C CA . GLU A 1 177 ? -9.455 -74.378 -36.512 1.00 54.55 165 GLU A CA 1
ATOM 1172 C C . GLU A 1 177 ? -10.469 -73.597 -37.337 1.00 53.45 165 GLU A C 1
ATOM 1173 O O . GLU A 1 177 ? -10.280 -72.401 -37.601 1.00 37.12 165 GLU A O 1
ATOM 1179 N N . HIS A 1 178 ? -11.561 -74.255 -37.742 1.00 49.80 166 HIS A N 1
ATOM 1180 C CA . HIS A 1 178 ? -12.591 -73.568 -38.516 1.00 52.32 166 HIS A CA 1
ATOM 1181 C C . HIS A 1 178 ? -13.189 -72.416 -37.726 1.00 46.50 166 HIS A C 1
ATOM 1182 O O . HIS A 1 178 ? -13.364 -71.313 -38.257 1.00 44.20 166 HIS A O 1
ATOM 1189 N N . LEU A 1 179 ? -13.493 -72.651 -36.448 1.00 46.41 167 LEU A N 1
ATOM 1190 C CA . LEU A 1 179 ? -14.009 -71.584 -35.600 1.00 37.33 167 LEU A CA 1
ATOM 1191 C C . LEU A 1 179 ? -12.969 -70.495 -35.384 1.00 41.94 167 LEU A C 1
ATOM 1192 O O . LEU A 1 179 ? -13.292 -69.303 -35.439 1.00 50.27 167 LEU A O 1
ATOM 1197 N N . GLN A 1 180 ? -11.716 -70.885 -35.150 1.00 38.55 168 GLN A N 1
ATOM 1198 C CA . GLN A 1 180 ? -10.664 -69.899 -34.925 1.00 45.48 168 GLN A CA 1
ATOM 1199 C C . GLN A 1 180 ? -10.483 -69.002 -36.143 1.00 47.28 168 GLN A C 1
ATOM 1200 O O . GLN A 1 180 ? -10.430 -67.774 -36.021 1.00 48.58 168 GLN A O 1
ATOM 1206 N N . ALA A 1 181 ? -10.387 -69.604 -37.332 1.00 52.41 169 ALA A N 1
ATOM 1207 C CA . ALA A 1 181 ? -10.227 -68.819 -38.553 1.00 45.90 169 ALA A CA 1
ATOM 1208 C C . ALA A 1 181 ? -11.440 -67.934 -38.808 1.00 45.97 169 ALA A C 1
ATOM 1209 O O . ALA A 1 181 ? -11.300 -66.784 -39.242 1.00 52.67 169 ALA A O 1
ATOM 1211 N N . LEU A 1 182 ? -12.638 -68.450 -38.533 1.00 45.87 170 LEU A N 1
ATOM 1212 C CA . LEU A 1 182 ? -13.850 -67.653 -38.689 1.00 43.83 170 LEU A CA 1
ATOM 1213 C C . LEU A 1 182 ? -13.806 -66.420 -37.796 1.00 46.88 170 LEU A C 1
ATOM 1214 O O . LEU A 1 182 ? -14.058 -65.299 -38.251 1.00 41.97 170 LEU A O 1
ATOM 1219 N N . LEU A 1 183 ? -13.463 -66.610 -36.519 1.00 41.74 171 LEU A N 1
ATOM 1220 C CA . LEU A 1 183 ? -13.433 -65.492 -35.583 1.00 43.99 171 LEU A CA 1
ATOM 1221 C C . LEU A 1 183 ? -12.267 -64.556 -35.876 1.00 51.80 171 LEU A C 1
ATOM 1222 O O . LEU A 1 183 ? -12.394 -63.333 -35.735 1.00 57.02 171 LEU A O 1
ATOM 1227 N N . ASP A 1 184 ? -11.120 -65.109 -36.281 1.00 55.81 172 ASP A N 1
ATOM 1228 C CA . ASP A 1 184 ? -9.987 -64.261 -36.640 1.00 61.15 172 ASP A CA 1
ATOM 1229 C C . ASP A 1 184 ? -10.306 -63.415 -37.865 1.00 54.31 172 ASP A C 1
ATOM 1230 O O . ASP A 1 184 ? -9.880 -62.257 -37.955 1.00 48.48 172 ASP A O 1
ATOM 1235 N N . ARG A 1 185 ? -11.062 -63.973 -38.814 1.00 49.52 173 ARG A N 1
ATOM 1236 C CA . ARG A 1 185 ? -11.480 -63.200 -39.981 1.00 53.34 173 ARG A CA 1
ATOM 1237 C C . ARG A 1 185 ? -12.347 -62.019 -39.566 1.00 59.89 173 ARG A C 1
ATOM 1238 O O . ARG A 1 185 ? -12.133 -60.885 -40.010 1.00 61.16 173 ARG A O 1
ATOM 1246 N N . TYR A 1 186 ? -13.311 -62.265 -38.678 1.00 63.10 174 TYR A N 1
ATOM 1247 C CA . TYR A 1 186 ? -14.204 -61.206 -38.224 1.00 58.57 174 TYR A CA 1
ATOM 1248 C C . TYR A 1 186 ? -13.458 -60.142 -37.429 1.00 59.48 174 TYR A C 1
ATOM 1249 O O . TYR A 1 186 ? -13.745 -58.947 -37.564 1.00 69.03 174 TYR A O 1
ATOM 1258 N N . GLN A 1 187 ? -12.492 -60.553 -36.604 1.00 55.58 175 GLN A N 1
ATOM 1259 C CA . GLN A 1 187 ? -11.739 -59.587 -35.811 1.00 57.77 175 GLN A CA 1
ATOM 1260 C C . GLN A 1 187 ? -10.929 -58.652 -36.703 1.00 66.07 175 GLN A C 1
ATOM 1261 O O . GLN A 1 187 ? -10.812 -57.454 -36.417 1.00 66.56 175 GLN A O 1
ATOM 1267 N N . LYS A 1 188 ? -10.360 -59.181 -37.788 1.00 70.55 176 LYS A N 1
ATOM 1268 C CA . LYS A 1 188 ? -9.629 -58.333 -38.724 1.00 78.86 176 LYS A CA 1
ATOM 1269 C C . LYS A 1 188 ? -10.561 -57.340 -39.409 1.00 79.04 176 LYS A C 1
ATOM 1270 O O . LYS A 1 188 ? -10.184 -56.189 -39.646 1.00 79.07 176 LYS A O 1
ATOM 1272 N N . GLY A 1 189 ? -11.781 -57.770 -39.737 1.00 78.41 177 GLY A N 1
ATOM 1273 C CA . GLY A 1 189 ? -12.741 -56.870 -40.351 1.00 65.76 177 GLY A CA 1
ATOM 1274 C C . GLY A 1 189 ? -13.179 -55.740 -39.441 1.00 67.69 177 GLY A C 1
ATOM 1275 O O . GLY A 1 189 ? -13.426 -54.625 -39.909 1.00 73.82 177 GLY A O 1
ATOM 1276 N N . LEU A 1 190 ? -13.282 -56.006 -38.134 1.00 63.93 178 LEU A N 1
ATOM 1277 C CA . LEU A 1 190 ? -13.757 -54.983 -37.206 1.00 67.24 178 LEU A CA 1
ATOM 1278 C C . LEU A 1 190 ? -12.786 -53.813 -37.123 1.00 65.54 178 LEU A C 1
ATOM 1279 O O . LEU A 1 190 ? -13.207 -52.653 -37.053 1.00 67.65 178 LEU A O 1
ATOM 1284 N N . THR A 1 191 ? -11.482 -54.095 -37.134 1.00 74.06 179 THR A N 1
ATOM 1285 C CA . THR A 1 191 ? -10.492 -53.029 -37.054 1.00 82.23 179 THR A CA 1
ATOM 1286 C C . THR A 1 191 ? -10.475 -52.152 -38.301 1.00 74.31 179 THR A C 1
ATOM 1287 O O . THR A 1 191 ? -10.005 -51.012 -38.231 1.00 77.12 179 THR A O 1
ATOM 1291 N N . ASP A 1 192 ? -10.972 -52.652 -39.434 1.00 74.52 180 ASP A N 1
ATOM 1292 C CA . ASP A 1 192 ? -11.061 -51.838 -40.641 1.00 84.93 180 ASP A CA 1
ATOM 1293 C C . ASP A 1 192 ? -12.328 -50.990 -40.690 1.00 87.73 180 ASP A C 1
ATOM 1294 O O . ASP A 1 192 ? -12.408 -50.078 -41.521 1.00 84.52 180 ASP A O 1
ATOM 1299 N N . CYS A 1 193 ? -13.307 -51.260 -39.826 1.00 77.15 181 CYS A N 1
ATOM 1300 C CA . CYS A 1 193 ? -14.570 -50.535 -39.866 1.00 69.26 181 CYS A CA 1
ATOM 1301 C C . CYS A 1 193 ? -14.411 -49.113 -39.340 1.00 75.58 181 CYS A C 1
ATOM 1302 O O . CYS A 1 193 ? -13.705 -48.869 -38.357 1.00 76.37 181 CYS A O 1
ATOM 1305 N N . ARG A 1 194 ? -15.092 -48.171 -40.003 1.00 73.63 182 ARG A N 1
ATOM 1306 C CA . ARG A 1 194 ? -15.071 -46.763 -39.633 1.00 72.40 182 ARG A CA 1
ATOM 1307 C C . ARG A 1 194 ? -16.450 -46.175 -39.382 1.00 69.98 182 ARG A C 1
ATOM 1308 O O . ARG A 1 194 ? -16.539 -45.060 -38.855 1.00 76.08 182 ARG A O 1
ATOM 1316 N N . THR A 1 195 ? -17.518 -46.875 -39.749 1.00 69.26 183 THR A N 1
ATOM 1317 C CA . THR A 1 195 ? -18.880 -46.417 -39.524 1.00 83.35 183 THR A CA 1
ATOM 1318 C C . THR A 1 195 ? -19.698 -47.548 -38.914 1.00 76.23 183 THR A C 1
ATOM 1319 O O . THR A 1 195 ? -19.238 -48.688 -38.792 1.00 68.08 183 THR A O 1
ATOM 1323 N N . SER A 1 196 ? -20.924 -47.209 -38.506 1.00 64.29 184 SER A N 1
ATOM 1324 C CA . SER A 1 196 ? -21.832 -48.221 -37.982 1.00 57.02 184 SER A CA 1
ATOM 1325 C C . SER A 1 196 ? -22.235 -49.219 -39.059 1.00 59.73 184 SER A C 1
ATOM 1326 O O . SER A 1 196 ? -22.457 -50.397 -38.755 1.00 60.99 184 SER A O 1
ATOM 1329 N N . ASN A 1 197 ? -22.335 -48.773 -40.316 1.00 62.30 185 ASN A N 1
ATOM 1330 C CA . ASN A 1 197 ? -22.728 -49.676 -41.393 1.00 58.19 185 ASN A CA 1
ATOM 1331 C C . ASN A 1 197 ? -21.626 -50.672 -41.732 1.00 63.15 185 ASN A C 1
ATOM 1332 O O . ASN A 1 197 ? -21.922 -51.807 -42.126 1.00 65.81 185 ASN A O 1
ATOM 1337 N N . ASP A 1 198 ? -20.359 -50.272 -41.598 1.00 58.86 186 ASP A N 1
ATOM 1338 C CA . ASP A 1 198 ? -19.268 -51.215 -41.822 1.00 63.05 186 ASP A CA 1
ATOM 1339 C C . ASP A 1 198 ? -19.337 -52.381 -40.844 1.00 68.37 186 ASP A C 1
ATOM 1340 O O . ASP A 1 198 ? -19.137 -53.539 -41.231 1.00 64.30 186 ASP A O 1
ATOM 1345 N N . VAL A 1 199 ? -19.635 -52.095 -39.575 1.00 59.56 187 VAL A N 1
ATOM 1346 C CA . VAL A 1 199 ? -19.736 -53.149 -38.573 1.00 51.26 187 VAL A CA 1
ATOM 1347 C C . VAL A 1 199 ? -20.914 -54.065 -38.879 1.00 59.89 187 VAL A C 1
ATOM 1348 O O . VAL A 1 199 ? -20.842 -55.283 -38.671 1.00 66.05 187 VAL A O 1
ATOM 1352 N N . LEU A 1 200 ? -22.019 -53.497 -39.366 1.00 56.31 188 LEU A N 1
ATOM 1353 C CA . LEU A 1 200 ? -23.184 -54.311 -39.696 1.00 54.30 188 LEU A CA 1
ATOM 1354 C C . LEU A 1 200 ? -22.882 -55.283 -40.829 1.00 61.98 188 LEU A C 1
ATOM 1355 O O . LEU A 1 200 ? -23.369 -56.420 -40.826 1.00 62.74 188 LEU A O 1
ATOM 1360 N N . VAL A 1 201 ? -22.073 -54.860 -41.803 1.00 59.37 189 VAL A N 1
ATOM 1361 C CA . VAL A 1 201 ? -21.734 -55.743 -42.916 1.00 59.48 189 VAL A CA 1
ATOM 1362 C C . VAL A 1 201 ? -20.794 -56.852 -42.457 1.00 59.89 189 VAL A C 1
ATOM 1363 O O . VAL A 1 201 ? -20.955 -58.018 -42.839 1.00 62.24 189 VAL A O 1
ATOM 1367 N N . GLN A 1 202 ? -19.799 -56.514 -41.633 1.00 56.39 190 GLN A N 1
ATOM 1368 C CA . GLN A 1 202 ? -18.890 -57.538 -41.126 1.00 59.44 190 GLN A CA 1
ATOM 1369 C C . GLN A 1 202 ? -19.619 -58.537 -40.235 1.00 57.26 190 GLN A C 1
ATOM 1370 O O . GLN A 1 202 ? -19.389 -59.748 -40.334 1.00 58.66 190 GLN A O 1
ATOM 1376 N N . GLU A 1 203 ? -20.516 -58.050 -39.369 1.00 58.12 191 GLU A N 1
ATOM 1377 C CA . GLU A 1 203 ? -21.271 -58.948 -38.500 1.00 50.23 191 GLU A CA 1
ATOM 1378 C C . GLU A 1 203 ? -22.130 -59.912 -39.306 1.00 54.15 191 GLU A C 1
ATOM 1379 O O . GLU A 1 203 ? -22.266 -61.085 -38.939 1.00 54.83 191 GLU A O 1
ATOM 1385 N N . ALA A 1 204 ? -22.742 -59.428 -40.391 1.00 68.27 192 ALA A N 1
ATOM 1386 C CA . ALA A 1 204 ? -23.583 -60.291 -41.218 1.00 52.76 192 ALA A CA 1
ATOM 1387 C C . ALA A 1 204 ? -22.774 -61.416 -41.851 1.00 55.84 192 ALA A C 1
ATOM 1388 O O . ALA A 1 204 ? -23.256 -62.551 -41.961 1.00 48.43 192 ALA A O 1
ATOM 1390 N N . MET A 1 205 ? -21.541 -61.125 -42.273 1.00 50.38 193 MET A N 1
ATOM 1391 C CA . MET A 1 205 ? -20.696 -62.171 -42.842 1.00 54.33 193 MET A CA 1
ATOM 1392 C C . MET A 1 205 ? -20.286 -63.179 -41.777 1.00 57.00 193 MET A C 1
ATOM 1393 O O . MET A 1 205 ? -20.360 -64.394 -41.998 1.00 58.75 193 MET A O 1
ATOM 1398 N N . MET A 1 206 ? -19.856 -62.694 -40.610 1.00 44.43 194 MET A N 1
ATOM 1399 C CA . MET A 1 206 ? -19.475 -63.612 -39.544 1.00 42.39 194 MET A CA 1
ATOM 1400 C C . MET A 1 206 ? -20.663 -64.456 -39.111 1.00 44.29 194 MET A C 1
ATOM 1401 O O . MET A 1 206 ? -20.542 -65.675 -38.939 1.00 49.94 194 MET A O 1
ATOM 1406 N N . THR A 1 207 ? -21.830 -63.832 -38.969 1.00 43.36 195 THR A N 1
ATOM 1407 C CA . THR A 1 207 ? -22.991 -64.564 -38.481 1.00 44.55 195 THR A CA 1
ATOM 1408 C C . THR A 1 207 ? -23.431 -65.625 -39.484 1.00 44.58 195 THR A C 1
ATOM 1409 O O . THR A 1 207 ? -23.771 -66.748 -39.096 1.00 49.66 195 THR A O 1
ATOM 1413 N N . LYS A 1 208 ? -23.408 -65.303 -40.780 1.00 52.03 196 LYS A N 1
ATOM 1414 C CA . LYS A 1 208 ? -23.767 -66.303 -41.782 1.00 53.23 196 LYS A CA 1
ATOM 1415 C C . LYS A 1 208 ? -22.805 -67.482 -41.743 1.00 48.02 196 LYS A C 1
ATOM 1416 O O . LYS A 1 208 ? -23.226 -68.641 -41.839 1.00 48.02 196 LYS A O 1
ATOM 1418 N N . ALA A 1 209 ? -21.511 -67.207 -41.567 1.00 37.13 197 ALA A N 1
ATOM 1419 C CA . ALA A 1 209 ? -20.533 -68.288 -41.503 1.00 50.19 197 ALA A CA 1
ATOM 1420 C C . ALA A 1 209 ? -20.683 -69.103 -40.222 1.00 50.75 197 ALA A C 1
ATOM 1421 O O . ALA A 1 209 ? -20.537 -70.332 -40.240 1.00 45.34 197 ALA A O 1
ATOM 1423 N N . LEU A 1 210 ? -21.004 -68.441 -39.107 1.00 47.39 198 LEU A N 1
ATOM 1424 C CA . LEU A 1 210 ? -21.151 -69.154 -37.842 1.00 42.17 198 LEU A CA 1
ATOM 1425 C C . LEU A 1 210 ? -22.377 -70.057 -37.854 1.00 48.93 198 LEU A C 1
ATOM 1426 O O . LEU A 1 210 ? -22.338 -71.173 -37.322 1.00 46.78 198 LEU A O 1
ATOM 1431 N N . TYR A 1 211 ? -23.475 -69.593 -38.449 1.00 43.75 199 TYR A N 1
ATOM 1432 C CA . TYR A 1 211 ? -24.657 -70.439 -38.551 1.00 37.15 199 TYR A CA 1
ATOM 1433 C C . TYR A 1 211 ? -24.385 -71.658 -39.420 1.00 41.16 199 TYR A C 1
ATOM 1434 O O . TYR A 1 211 ? -24.898 -72.750 -39.143 1.00 45.51 199 TYR A O 1
ATOM 1443 N N . ARG A 1 212 ? -23.584 -71.497 -40.480 1.00 48.00 200 ARG A N 1
ATOM 1444 C CA . ARG A 1 212 ? -23.207 -72.654 -41.287 1.00 45.72 200 ARG A CA 1
ATOM 1445 C C . ARG A 1 212 ? -22.363 -73.625 -40.477 1.00 44.24 200 ARG A C 1
ATOM 1446 O O . ARG A 1 212 ? -22.584 -74.842 -40.519 1.00 38.38 200 ARG A O 1
ATOM 1454 N N . LEU A 1 213 ? -21.412 -73.098 -39.704 1.00 34.90 201 LEU A N 1
ATOM 1455 C CA . LEU A 1 213 ? -20.565 -73.952 -38.883 1.00 41.69 201 LEU A CA 1
ATOM 1456 C C . LEU A 1 213 ? -21.390 -74.735 -37.870 1.00 42.80 201 LEU A C 1
ATOM 1457 O O . LEU A 1 213 ? -21.134 -75.923 -37.634 1.00 41.24 201 LEU A O 1
ATOM 1462 N N . ALA A 1 214 ? -22.406 -74.096 -37.285 1.00 38.69 202 ALA A N 1
ATOM 1463 C CA . ALA A 1 214 ? -23.268 -74.788 -36.334 1.00 40.02 202 ALA A CA 1
ATOM 1464 C C . ALA A 1 214 ? -24.120 -75.844 -37.027 1.00 43.56 202 ALA A C 1
ATOM 1465 O O . ALA A 1 214 ? -24.222 -76.982 -36.551 1.00 38.40 202 ALA A O 1
ATOM 1467 N N . ALA A 1 215 ? -24.729 -75.488 -38.162 1.00 43.12 203 ALA A N 1
ATOM 1468 C CA . ALA A 1 215 ? -25.558 -76.450 -38.880 1.00 40.36 203 ALA A CA 1
ATOM 1469 C C . ALA A 1 215 ? -24.737 -77.652 -39.321 1.00 35.87 203 ALA A C 1
ATOM 1470 O O . ALA A 1 215 ? -25.197 -78.796 -39.223 1.00 41.93 203 ALA A O 1
ATOM 1472 N N . ASN A 1 216 ? -23.508 -77.416 -39.786 1.00 36.53 204 ASN A N 1
ATOM 1473 C CA . ASN A 1 216 ? -22.647 -78.531 -40.168 1.00 38.77 204 ASN A CA 1
ATOM 1474 C C . ASN A 1 216 ? -22.210 -79.337 -38.953 1.00 40.72 204 ASN A C 1
ATOM 1475 O O . ASN A 1 216 ? -22.100 -80.566 -39.038 1.00 35.82 204 ASN A O 1
ATOM 1480 N N . ALA A 1 217 ? -22.007 -78.670 -37.809 1.00 46.65 205 ALA A N 1
ATOM 1481 C CA . ALA A 1 217 ? -21.535 -79.357 -36.610 1.00 37.92 205 ALA A CA 1
ATOM 1482 C C . ALA A 1 217 ? -22.503 -80.441 -36.156 1.00 38.01 205 ALA A C 1
ATOM 1483 O O . ALA A 1 217 ? -22.093 -81.401 -35.497 1.00 46.81 205 ALA A O 1
ATOM 1485 N N . VAL A 1 218 ? -23.787 -80.305 -36.480 1.00 39.37 206 VAL A N 1
ATOM 1486 C CA . VAL A 1 218 ? -24.784 -81.321 -36.164 1.00 40.89 206 VAL A CA 1
ATOM 1487 C C . VAL A 1 218 ? -25.252 -82.069 -37.397 1.00 49.58 206 VAL A C 1
ATOM 1488 O O . VAL A 1 218 ? -26.147 -82.925 -37.287 1.00 45.10 206 VAL A O 1
ATOM 1492 N N . SER A 1 219 ? -24.655 -81.800 -38.562 1.00 49.70 207 SER A N 1
ATOM 1493 C CA . SER A 1 219 ? -25.054 -82.418 -39.830 1.00 53.04 207 SER A CA 1
ATOM 1494 C C . SER A 1 219 ? -26.522 -82.129 -40.148 1.00 49.68 207 SER A C 1
ATOM 1495 O O . SER A 1 219 ? -27.283 -83.013 -40.550 1.00 46.52 207 SER A O 1
ATOM 1498 N N . TYR A 1 220 ? -26.905 -80.858 -39.995 1.00 44.93 208 TYR A N 1
ATOM 1499 C CA . TYR A 1 220 ? -28.297 -80.454 -40.169 1.00 41.07 208 TYR A CA 1
ATOM 1500 C C . TYR A 1 220 ? -28.716 -80.416 -41.637 1.00 52.09 208 TYR A C 1
ATOM 1501 O O . TYR A 1 220 ? -29.880 -80.694 -41.951 1.00 43.23 208 TYR A O 1
ATOM 1510 N N . GLY A 1 221 ? -27.797 -80.082 -42.542 1.00 39.51 209 GLY A N 1
ATOM 1511 C CA . GLY A 1 221 ? -28.142 -79.959 -43.946 1.00 40.34 209 GLY A CA 1
ATOM 1512 C C . GLY A 1 221 ? -28.385 -78.529 -44.380 1.00 35.02 209 GLY A C 1
ATOM 1513 O O . GLY A 1 221 ? -27.629 -77.629 -44.009 1.00 46.91 209 GLY A O 1
ATOM 1514 N N . ASP A 1 222 ? -29.431 -78.301 -45.169 1.00 38.52 210 ASP A N 1
ATOM 1515 C CA . ASP A 1 222 ? -29.755 -76.944 -45.588 1.00 41.24 210 ASP A CA 1
ATOM 1516 C C . ASP A 1 222 ? -30.312 -76.156 -44.413 1.00 38.75 210 ASP A C 1
ATOM 1517 O O . ASP A 1 222 ? -31.170 -76.643 -43.672 1.00 48.33 210 ASP A O 1
ATOM 1522 N N . PHE A 1 223 ? -29.816 -74.938 -44.237 1.00 36.66 211 PHE A N 1
ATOM 1523 C CA . PHE A 1 223 ? -30.356 -74.051 -43.224 1.00 36.20 211 PHE A CA 1
ATOM 1524 C C . PHE A 1 223 ? -30.372 -72.627 -43.744 1.00 34.89 211 PHE A C 1
ATOM 1525 O O . PHE A 1 223 ? -29.331 -72.098 -44.144 1.00 38.83 211 PHE A O 1
ATOM 1533 N N . THR A 1 224 ? -31.540 -71.995 -43.679 1.00 36.82 212 THR A N 1
ATOM 1534 C CA . THR A 1 224 ? -31.686 -70.576 -43.974 1.00 36.96 212 THR A CA 1
ATOM 1535 C C . THR A 1 224 ? -32.383 -69.929 -42.790 1.00 40.95 212 THR A C 1
ATOM 1536 O O . THR A 1 224 ? -33.469 -70.368 -42.393 1.00 40.54 212 THR A O 1
ATOM 1540 N N . ARG A 1 225 ? -31.756 -68.906 -42.215 1.00 39.35 213 ARG A N 1
ATOM 1541 C CA . ARG A 1 225 ? -32.343 -68.225 -41.070 1.00 41.92 213 ARG A CA 1
ATOM 1542 C C . ARG A 1 225 ? -33.591 -67.477 -41.514 1.00 43.98 213 ARG A C 1
ATOM 1543 O O . ARG A 1 225 ? -33.518 -66.579 -42.360 1.00 43.26 213 ARG A O 1
ATOM 1551 N N . ALA A 1 226 ? -34.734 -67.855 -40.954 1.00 45.99 214 ALA A N 1
ATOM 1552 C CA . ALA A 1 226 ? -36.013 -67.259 -41.316 1.00 44.01 214 ALA A CA 1
ATOM 1553 C C . ALA A 1 226 ? -36.226 -66.013 -40.469 1.00 64.84 214 ALA A C 1
ATOM 1554 O O . ALA A 1 226 ? -36.461 -66.106 -39.260 1.00 70.54 214 ALA A O 1
ATOM 1556 N N . LYS A 1 227 ? -36.141 -64.846 -41.100 1.00 74.24 215 LYS A N 1
ATOM 1557 C CA . LYS A 1 227 ? -36.411 -63.608 -40.394 1.00 72.10 215 LYS A CA 1
ATOM 1558 C C . LYS A 1 227 ? -37.905 -63.488 -40.087 1.00 78.57 215 LYS A C 1
ATOM 1559 O O . LYS A 1 227 ? -38.735 -64.276 -40.556 1.00 61.97 215 LYS A O 1
ATOM 1561 N N . ARG A 1 228 ? -38.234 -62.483 -39.271 1.00 92.93 216 ARG A N 1
ATOM 1562 C CA . ARG A 1 228 ? -39.603 -62.156 -38.867 1.00 93.63 216 ARG A CA 1
ATOM 1563 C C . ARG A 1 228 ? -40.303 -63.318 -38.162 1.00 85.04 216 ARG A C 1
ATOM 1564 O O . ARG A 1 228 ? -41.538 -63.362 -38.114 1.00 85.15 216 ARG A O 1
ATOM 1566 N N . GLY A 1 229 ? -39.537 -64.259 -37.610 1.00 63.02 217 GLY A N 1
ATOM 1567 C CA . GLY A 1 229 ? -40.120 -65.392 -36.910 1.00 60.88 217 GLY A CA 1
ATOM 1568 C C . GLY A 1 229 ? -40.973 -66.295 -37.773 1.00 72.66 217 GLY A C 1
ATOM 1569 O O . GLY A 1 229 ? -41.907 -66.925 -37.264 1.00 60.54 217 GLY A O 1
ATOM 1570 N N . GLY A 1 230 ? -40.672 -66.387 -39.068 1.00 56.75 218 GLY A N 1
ATOM 1571 C CA . GLY A 1 230 ? -41.492 -67.164 -39.975 1.00 57.17 218 GLY A CA 1
ATOM 1572 C C . GLY A 1 230 ? -40.858 -68.460 -40.437 1.00 69.65 218 GLY A C 1
ATOM 1573 O O . GLY A 1 230 ? -40.939 -68.814 -41.618 1.00 59.38 218 GLY A O 1
ATOM 1574 N N . GLY A 1 231 ? -40.234 -69.181 -39.512 1.00 67.56 219 GLY A N 1
ATOM 1575 C CA . GLY A 1 231 ? -39.569 -70.441 -39.812 1.00 61.50 219 GLY A CA 1
ATOM 1576 C C . GLY A 1 231 ? -40.339 -71.611 -39.222 1.00 67.02 219 GLY A C 1
ATOM 1577 O O . GLY A 1 231 ? -40.779 -71.557 -38.071 1.00 71.94 219 GLY A O 1
ATOM 1578 N N . THR A 1 232 ? -40.493 -72.664 -40.024 1.00 64.58 220 THR A N 1
ATOM 1579 C CA . THR A 1 232 ? -41.231 -73.851 -39.615 1.00 60.83 220 THR A CA 1
ATOM 1580 C C . THR A 1 232 ? -40.330 -74.989 -39.158 1.00 61.59 220 THR A C 1
ATOM 1581 O O . THR A 1 232 ? -40.804 -75.884 -38.447 1.00 53.21 220 THR A O 1
ATOM 1585 N N . ASP A 1 233 ? -39.058 -74.978 -39.552 1.00 54.44 221 ASP A N 1
ATOM 1586 C CA . ASP A 1 233 ? -38.121 -76.010 -39.139 1.00 48.22 221 ASP A CA 1
ATOM 1587 C C . ASP A 1 233 ? -37.688 -75.804 -37.691 1.00 50.32 221 ASP A C 1
ATOM 1588 O O . ASP A 1 233 ? -37.645 -74.679 -37.182 1.00 44.58 221 ASP A O 1
ATOM 1593 N N . LEU A 1 234 ? -37.333 -76.913 -37.037 1.00 44.91 222 LEU A N 1
ATOM 1594 C CA . LEU A 1 234 ? -37.010 -76.874 -35.615 1.00 37.95 222 LEU A CA 1
ATOM 1595 C C . LEU A 1 234 ? -35.843 -75.945 -35.317 1.00 42.18 222 LEU A C 1
ATOM 1596 O O . LEU A 1 234 ? -35.791 -75.349 -34.237 1.00 47.63 222 LEU A O 1
ATOM 1601 N N . ALA A 1 235 ? -34.887 -75.824 -36.237 1.00 50.75 223 ALA A N 1
ATOM 1602 C CA . ALA A 1 235 ? -33.737 -74.963 -35.981 1.00 48.37 223 ALA A CA 1
ATOM 1603 C C . ALA A 1 235 ? -34.162 -73.502 -35.851 1.00 45.65 223 ALA A C 1
ATOM 1604 O O . ALA A 1 235 ? -33.768 -72.813 -34.903 1.00 42.48 223 ALA A O 1
ATOM 1606 N N . ASN A 1 236 ? -34.981 -73.012 -36.787 1.00 43.31 224 ASN A N 1
ATOM 1607 C CA . ASN A 1 236 ? -35.419 -71.619 -36.715 1.00 40.36 224 ASN A CA 1
ATOM 1608 C C . ASN A 1 236 ? -36.336 -71.386 -35.523 1.00 42.12 224 ASN A C 1
ATOM 1609 O O . ASN A 1 236 ? -36.257 -70.339 -34.868 1.00 36.43 224 ASN A O 1
ATOM 1614 N N . ARG A 1 237 ? -37.195 -72.356 -35.212 1.00 38.53 225 ARG A N 1
ATOM 1615 C CA . ARG A 1 237 ? -38.109 -72.197 -34.087 1.00 43.47 225 ARG A CA 1
ATOM 1616 C C . ARG A 1 237 ? -37.345 -72.093 -32.772 1.00 41.46 225 ARG A C 1
ATOM 1617 O O . ARG A 1 237 ? -37.577 -71.175 -31.974 1.00 38.58 225 ARG A O 1
ATOM 1625 N N . PHE A 1 238 ? -36.388 -72.995 -32.555 1.00 41.05 226 PHE A N 1
ATOM 1626 C CA . PHE A 1 238 ? -35.589 -72.935 -31.337 1.00 33.63 226 PHE A CA 1
ATOM 1627 C C . PHE A 1 238 ? -34.743 -71.671 -31.299 1.00 38.60 226 PHE A C 1
ATOM 1628 O O . PHE A 1 238 ? -34.564 -71.073 -30.233 1.00 43.12 226 PHE A O 1
ATOM 1636 N N . LEU A 1 239 ? -34.205 -71.252 -32.447 1.00 35.50 227 LEU A N 1
ATOM 1637 C CA . LEU A 1 239 ? -33.464 -69.996 -32.494 1.00 41.87 227 LEU A CA 1
ATOM 1638 C C . LEU A 1 239 ? -34.361 -68.813 -32.135 1.00 44.67 227 LEU A C 1
ATOM 1639 O O . LEU A 1 239 ? -33.914 -67.858 -31.488 1.00 39.02 227 LEU A O 1
ATOM 1644 N N . ASP A 1 240 ? -35.634 -68.857 -32.545 1.00 39.17 228 ASP A N 1
ATOM 1645 C CA . ASP A 1 240 ? -36.562 -67.793 -32.176 1.00 38.35 228 ASP A CA 1
ATOM 1646 C C . ASP A 1 240 ? -36.839 -67.799 -30.678 1.00 40.60 228 ASP A C 1
ATOM 1647 O O . ASP A 1 240 ? -36.848 -66.740 -30.038 1.00 32.12 228 ASP A O 1
ATOM 1652 N N . HIS A 1 241 ? -37.050 -68.983 -30.100 1.00 36.09 229 HIS A N 1
ATOM 1653 C CA . HIS A 1 241 ? -37.328 -69.068 -28.671 1.00 34.79 229 HIS A CA 1
ATOM 1654 C C . HIS A 1 241 ? -36.102 -68.686 -27.850 1.00 40.12 229 HIS A C 1
ATOM 1655 O O . HIS A 1 241 ? -36.214 -67.956 -26.857 1.00 39.71 229 HIS A O 1
ATOM 1662 N N . GLY A 1 242 ? -34.919 -69.147 -28.269 1.00 39.85 230 GLY A N 1
ATOM 1663 C CA . GLY A 1 242 ? -33.700 -68.819 -27.552 1.00 36.49 230 GLY A CA 1
ATOM 1664 C C . GLY A 1 242 ? -33.374 -67.339 -27.580 1.00 46.01 230 GLY A C 1
ATOM 1665 O O . GLY A 1 242 ? -32.827 -66.804 -26.613 1.00 42.85 230 GLY A O 1
ATOM 1666 N N . ASN A 1 243 ? -33.688 -66.660 -28.688 1.00 42.09 231 ASN A N 1
ATOM 1667 C CA . ASN A 1 243 ? -33.526 -65.210 -28.728 1.00 39.74 231 ASN A CA 1
ATOM 1668 C C . ASN A 1 243 ? -34.434 -64.539 -27.710 1.00 41.79 231 ASN A C 1
ATOM 1669 O O . ASN A 1 243 ? -34.041 -63.564 -27.058 1.00 47.73 231 ASN A O 1
ATOM 1674 N N . TYR A 1 244 ? -35.656 -65.051 -27.560 1.00 37.42 232 TYR A N 1
ATOM 1675 C CA . TYR A 1 244 ? -36.574 -64.513 -26.565 1.00 41.54 232 TYR A CA 1
ATOM 1676 C C . TYR A 1 244 ? -35.989 -64.620 -25.160 1.00 42.87 232 TYR A C 1
ATOM 1677 O O . TYR A 1 244 ? -36.040 -63.660 -24.382 1.00 31.45 232 TYR A O 1
ATOM 1686 N N . LEU A 1 245 ? -35.376 -65.763 -24.839 1.00 34.79 233 LEU A N 1
ATOM 1687 C CA . LEU A 1 245 ? -34.763 -65.935 -23.528 1.00 32.84 233 LEU A CA 1
ATOM 1688 C C . LEU A 1 245 ? -33.521 -65.066 -23.362 1.00 33.10 233 LEU A C 1
ATOM 1689 O O . LEU A 1 245 ? -33.246 -64.585 -22.257 1.00 39.00 233 LEU A O 1
ATOM 1694 N N . ALA A 1 246 ? -32.758 -64.858 -24.434 1.00 31.75 234 ALA A N 1
ATOM 1695 C CA . ALA A 1 246 ? -31.577 -64.006 -24.351 1.00 35.08 234 ALA A CA 1
ATOM 1696 C C . ALA A 1 246 ? -31.956 -62.534 -24.231 1.00 38.90 234 ALA A C 1
ATOM 1697 O O . ALA A 1 246 ? -31.337 -61.793 -23.457 1.00 35.21 234 ALA A O 1
ATOM 1699 N N . TYR A 1 247 ? -32.947 -62.084 -25.011 1.00 41.17 235 TYR A N 1
ATOM 1700 C CA . TYR A 1 247 ? -33.421 -60.707 -24.887 1.00 32.18 235 TYR A CA 1
ATOM 1701 C C . TYR A 1 247 ? -33.989 -60.455 -23.498 1.00 32.00 235 TYR A C 1
ATOM 1702 O O . TYR A 1 247 ? -33.802 -59.374 -22.927 1.00 31.06 235 TYR A O 1
ATOM 1711 N N . GLY A 1 248 ? -34.699 -61.439 -22.945 1.00 29.11 236 GLY A N 1
ATOM 1712 C CA . GLY A 1 248 ? -35.253 -61.275 -21.616 1.00 33.32 236 GLY A CA 1
ATOM 1713 C C . GLY A 1 248 ? -34.182 -61.161 -20.552 1.00 33.60 236 GLY A C 1
ATOM 1714 O O . GLY A 1 248 ? -34.316 -60.379 -19.607 1.00 42.10 236 GLY A O 1
ATOM 1715 N N . LEU A 1 249 ? -33.095 -61.922 -20.697 1.00 35.46 237 LEU A N 1
ATOM 1716 C CA . LEU A 1 249 ? -31.995 -61.802 -19.748 1.00 28.46 237 LEU A CA 1
ATOM 1717 C C . LEU A 1 249 ? -31.258 -60.485 -19.927 1.00 24.70 237 LEU A C 1
ATOM 1718 O O . LEU A 1 249 ? -30.878 -59.845 -18.942 1.00 38.72 237 LEU A O 1
ATOM 1723 N N . ALA A 1 250 ? -31.081 -60.040 -21.171 1.00 28.91 238 ALA A N 1
ATOM 1724 C CA . ALA A 1 250 ? -30.443 -58.748 -21.395 1.00 33.03 238 ALA A CA 1
ATOM 1725 C C . ALA A 1 250 ? -31.270 -57.612 -20.809 1.00 33.49 238 ALA A C 1
ATOM 1726 O O . ALA A 1 250 ? -30.710 -56.620 -20.327 1.00 28.45 238 ALA A O 1
ATOM 1728 N N . ALA A 1 251 ? -32.598 -57.743 -20.827 1.00 33.94 239 ALA A N 1
ATOM 1729 C CA . ALA A 1 251 ? -33.445 -56.747 -20.183 1.00 35.05 239 ALA A CA 1
ATOM 1730 C C . ALA A 1 251 ? -33.145 -56.644 -18.691 1.00 39.27 239 ALA A C 1
ATOM 1731 O O . ALA A 1 251 ? -33.214 -55.549 -18.119 1.00 32.51 239 ALA A O 1
ATOM 1733 N N . VAL A 1 252 ? -32.780 -57.761 -18.055 1.00 37.03 240 VAL A N 1
ATOM 1734 C CA . VAL A 1 252 ? -32.394 -57.727 -16.645 1.00 36.49 240 VAL A CA 1
ATOM 1735 C C . VAL A 1 252 ? -31.126 -56.900 -16.453 1.00 35.13 240 VAL A C 1
ATOM 1736 O O . VAL A 1 252 ? -31.006 -56.138 -15.485 1.00 41.06 240 VAL A O 1
ATOM 1740 N N . SER A 1 253 ? -30.166 -57.021 -17.375 1.00 34.57 241 SER A N 1
ATOM 1741 C CA . SER A 1 253 ? -28.908 -56.293 -17.212 1.00 43.07 241 SER A CA 1
ATOM 1742 C C . SER A 1 253 ? -29.110 -54.789 -17.368 1.00 36.65 241 SER A C 1
ATOM 1743 O O . SER A 1 253 ? -28.533 -54.000 -16.611 1.00 40.52 241 SER A O 1
ATOM 1746 N N . THR A 1 254 ? -29.904 -54.366 -18.353 1.00 31.03 242 THR A N 1
ATOM 1747 C CA . THR A 1 254 ? -30.166 -52.937 -18.486 1.00 34.34 242 THR A CA 1
ATOM 1748 C C . THR A 1 254 ? -31.047 -52.426 -17.353 1.00 33.22 242 THR A C 1
ATOM 1749 O O . THR A 1 254 ? -30.918 -51.269 -16.940 1.00 34.59 242 THR A O 1
ATOM 1753 N N . TRP A 1 255 ? -31.910 -53.282 -16.809 1.00 37.03 243 TRP A N 1
ATOM 1754 C CA . TRP A 1 255 ? -32.781 -52.855 -15.721 1.00 34.53 243 TRP A CA 1
ATOM 1755 C C . TRP A 1 255 ? -31.971 -52.518 -14.474 1.00 37.06 243 TRP A C 1
ATOM 1756 O O . TRP A 1 255 ? -32.122 -51.433 -13.903 1.00 40.95 243 TRP A O 1
ATOM 1767 N N . VAL A 1 256 ? -31.082 -53.424 -14.051 1.00 37.51 244 VAL A N 1
ATOM 1768 C CA . VAL A 1 256 ? -30.326 -53.191 -12.820 1.00 43.67 244 VAL A CA 1
ATOM 1769 C C . VAL A 1 256 ? -29.345 -52.031 -12.973 1.00 36.16 244 VAL A C 1
ATOM 1770 O O . VAL A 1 256 ? -28.990 -51.381 -11.983 1.00 45.56 244 VAL A O 1
ATOM 1774 N N . LEU A 1 257 ? -28.896 -51.739 -14.188 1.00 40.61 245 LEU A N 1
ATOM 1775 C CA . LEU A 1 257 ? -28.000 -50.607 -14.401 1.00 49.25 245 LEU A CA 1
ATOM 1776 C C . LEU A 1 257 ? -28.743 -49.315 -14.709 1.00 44.67 245 LEU A C 1
ATOM 1777 O O . LEU A 1 257 ? -28.100 -48.271 -14.867 1.00 46.10 245 LEU A O 1
ATOM 1782 N N . GLY A 1 258 ? -30.070 -49.355 -14.783 1.00 43.60 246 GLY A N 1
ATOM 1783 C CA . GLY A 1 258 ? -30.833 -48.170 -15.116 1.00 36.60 246 GLY A CA 1
ATOM 1784 C C . GLY A 1 258 ? -30.613 -47.669 -16.524 1.00 37.97 246 GLY A C 1
ATOM 1785 O O . GLY A 1 258 ? -30.717 -46.465 -16.771 1.00 47.44 246 GLY A O 1
ATOM 1786 N N . LEU A 1 259 ? -30.290 -48.553 -17.448 1.00 40.79 247 LEU A N 1
ATOM 1787 C CA . LEU A 1 259 ? -30.101 -48.135 -18.830 1.00 36.93 247 LEU A CA 1
ATOM 1788 C C . LEU A 1 259 ? -31.383 -48.342 -19.618 1.00 41.62 247 LEU A C 1
ATOM 1789 O O . LEU A 1 259 ? -32.017 -49.400 -19.489 1.00 41.32 247 LEU A O 1
ATOM 1794 N N . PRO A 1 260 ? -31.801 -47.372 -20.425 1.00 43.27 248 PRO A N 1
ATOM 1795 C CA . PRO A 1 260 ? -33.028 -47.534 -21.209 1.00 44.53 248 PRO A CA 1
ATOM 1796 C C . PRO A 1 260 ? -32.773 -48.281 -22.508 1.00 48.74 248 PRO A C 1
ATOM 1797 O O . PRO A 1 260 ? -31.675 -48.252 -23.068 1.00 50.35 248 PRO A O 1
ATOM 1801 N N . HIS A 1 261 ? -33.824 -48.944 -22.995 1.00 34.60 249 HIS A N 1
ATOM 1802 C CA . HIS A 1 261 ? -33.701 -49.778 -24.184 1.00 38.33 249 HIS A CA 1
ATOM 1803 C C . HIS A 1 261 ? -33.421 -48.974 -25.449 1.00 43.82 249 HIS A C 1
ATOM 1804 O O . HIS A 1 261 ? -32.947 -49.546 -26.437 1.00 40.32 249 HIS A O 1
ATOM 1811 N N . GLY A 1 262 ? -33.704 -47.677 -25.451 1.00 40.89 250 GLY A N 1
ATOM 1812 C CA . GLY A 1 262 ? -33.608 -46.882 -26.658 1.00 43.43 250 GLY A CA 1
ATOM 1813 C C . GLY A 1 262 ? -32.244 -46.317 -26.992 1.00 49.58 250 GLY A C 1
ATOM 1814 O O . GLY A 1 262 ? -32.144 -45.485 -27.901 1.00 54.83 250 GLY A O 1
ATOM 1815 N N . LEU A 1 263 ? -31.186 -46.733 -26.297 1.00 45.23 251 LEU A N 1
ATOM 1816 C CA . LEU A 1 263 ? -29.859 -46.200 -26.580 1.00 42.66 251 LEU A CA 1
ATOM 1817 C C . LEU A 1 263 ? -28.909 -47.284 -27.078 1.00 43.85 251 LEU A C 1
ATOM 1818 O O . LEU A 1 263 ? -27.887 -47.559 -26.444 1.00 41.66 251 LEU A O 1
ATOM 1823 N N . ALA A 1 264 ? -29.222 -47.883 -28.224 1.00 38.46 252 ALA A N 1
ATOM 1824 C CA . ALA A 1 264 ? -28.392 -48.946 -28.764 1.00 41.12 252 ALA A CA 1
ATOM 1825 C C . ALA A 1 264 ? -27.066 -48.390 -29.271 1.00 40.29 252 ALA A C 1
ATOM 1826 O O . ALA A 1 264 ? -26.911 -47.189 -29.507 1.00 46.01 252 ALA A O 1
ATOM 1828 N N . VAL A 1 265 ? -26.098 -49.290 -29.436 1.00 41.45 253 VAL A N 1
ATOM 1829 C CA . VAL A 1 265 ? -24.788 -48.916 -29.936 1.00 47.08 253 VAL A CA 1
ATOM 1830 C C . VAL A 1 265 ? -24.531 -49.440 -31.345 1.00 40.38 253 VAL A C 1
ATOM 1831 O O . VAL A 1 265 ? -23.777 -48.810 -32.096 1.00 47.00 253 VAL A O 1
ATOM 1835 N N . LEU A 1 266 ? -25.148 -50.551 -31.737 1.00 38.30 254 LEU A N 1
ATOM 1836 C CA . LEU A 1 266 ? -24.992 -51.095 -33.078 1.00 48.02 254 LEU A CA 1
ATOM 1837 C C . LEU A 1 266 ? -26.285 -51.052 -33.874 1.00 48.82 254 LEU A C 1
ATOM 1838 O O . LEU A 1 266 ? -26.278 -50.652 -35.046 1.00 50.20 254 LEU A O 1
ATOM 1843 N N . HIS A 1 267 ? -27.399 -51.456 -33.267 1.00 41.75 255 HIS A N 1
ATOM 1844 C CA . HIS A 1 267 ? -28.683 -51.395 -33.946 1.00 46.47 255 HIS A CA 1
ATOM 1845 C C . HIS A 1 267 ? -29.033 -49.950 -34.292 1.00 46.70 255 HIS A C 1
ATOM 1846 O O . HIS A 1 267 ? -28.491 -48.994 -33.723 1.00 42.77 255 HIS A O 1
ATOM 1853 N N . GLY A 1 268 ? -29.934 -49.800 -35.263 1.00 48.69 256 GLY A N 1
ATOM 1854 C CA . GLY A 1 268 ? -30.346 -48.471 -35.676 1.00 50.83 256 GLY A CA 1
ATOM 1855 C C . GLY A 1 268 ? -30.983 -47.697 -34.539 1.00 54.29 256 GLY A C 1
ATOM 1856 O O . GLY A 1 268 ? -31.697 -48.252 -33.699 1.00 48.58 256 GLY A O 1
ATOM 1857 N N . LYS A 1 269 ? -30.733 -46.384 -34.528 1.00 53.31 257 LYS A N 1
ATOM 1858 C CA . LYS A 1 269 ? -31.225 -45.545 -33.442 1.00 47.65 257 LYS A CA 1
ATOM 1859 C C . LYS A 1 269 ? -32.745 -45.555 -33.341 1.00 44.64 257 LYS A C 1
ATOM 1860 O O . LYS A 1 269 ? -33.281 -45.277 -32.263 1.00 38.68 257 LYS A O 1
ATOM 1866 N N . THR A 1 270 ? -33.448 -45.867 -34.428 1.00 46.44 258 THR A N 1
ATOM 1867 C CA . THR A 1 270 ? -34.905 -45.920 -34.429 1.00 44.84 258 THR A CA 1
ATOM 1868 C C . THR A 1 270 ? -35.454 -47.295 -34.075 1.00 45.97 258 THR A C 1
ATOM 1869 O O . THR A 1 270 ? -36.678 -47.473 -34.062 1.00 46.28 258 THR A O 1
ATOM 1873 N N . ARG A 1 271 ? -34.591 -48.270 -33.800 1.00 41.58 259 ARG A N 1
ATOM 1874 C CA . ARG A 1 271 ? -35.038 -49.639 -33.565 1.00 42.31 259 ARG A CA 1
ATOM 1875 C C . ARG A 1 271 ? -35.478 -49.806 -32.114 1.00 48.62 259 ARG A C 1
ATOM 1876 O O . ARG A 1 271 ? -34.685 -49.601 -31.186 1.00 38.27 259 ARG A O 1
ATOM 1884 N N . ARG A 1 272 ? -36.738 -50.186 -31.923 1.00 47.36 260 ARG A N 1
ATOM 1885 C CA . ARG A 1 272 ? -37.280 -50.356 -30.583 1.00 46.64 260 ARG A CA 1
ATOM 1886 C C . ARG A 1 272 ? -36.625 -51.548 -29.897 1.00 43.14 260 ARG A C 1
ATOM 1887 O O . ARG A 1 272 ? -36.544 -52.639 -30.471 1.00 51.07 260 ARG A O 1
ATOM 1895 N N . GLY A 1 273 ? -36.171 -51.342 -28.663 1.00 43.30 261 GLY A N 1
ATOM 1896 C CA . GLY A 1 273 ? -35.468 -52.382 -27.937 1.00 45.88 261 GLY A CA 1
ATOM 1897 C C . GLY A 1 273 ? -34.063 -52.641 -28.427 1.00 45.74 261 GLY A C 1
ATOM 1898 O O . GLY A 1 273 ? -33.508 -53.708 -28.152 1.00 37.60 261 GLY A O 1
ATOM 1899 N N . GLY A 1 274 ? -33.460 -51.669 -29.118 1.00 40.30 262 GLY A N 1
ATOM 1900 C CA . GLY A 1 274 ? -32.168 -51.892 -29.744 1.00 46.24 262 GLY A CA 1
ATOM 1901 C C . GLY A 1 274 ? -31.067 -52.233 -28.758 1.00 44.25 262 GLY A C 1
ATOM 1902 O O . GLY A 1 274 ? -30.230 -53.098 -29.028 1.00 45.44 262 GLY A O 1
ATOM 1903 N N . LEU A 1 275 ? -31.029 -51.538 -27.618 1.00 41.72 263 LEU A N 1
ATOM 1904 C CA . LEU A 1 275 ? -29.972 -51.797 -26.644 1.00 42.88 263 LEU A CA 1
ATOM 1905 C C . LEU A 1 275 ? -30.093 -53.198 -26.056 1.00 40.12 263 LEU A C 1
ATOM 1906 O O . LEU A 1 275 ? -29.079 -53.857 -25.796 1.00 42.11 263 LEU A O 1
ATOM 1911 N N . VAL A 1 276 ? -31.320 -53.670 -25.833 1.00 37.93 264 VAL A N 1
ATOM 1912 C CA . VAL A 1 276 ? -31.507 -55.028 -25.330 1.00 39.87 264 VAL A CA 1
ATOM 1913 C C . VAL A 1 276 ? -30.960 -56.041 -26.325 1.00 37.57 264 VAL A C 1
ATOM 1914 O O . VAL A 1 276 ? -30.308 -57.020 -25.945 1.00 37.43 264 VAL A O 1
ATOM 1918 N N . PHE A 1 277 ? -31.198 -55.809 -27.616 1.00 42.97 265 PHE A N 1
ATOM 1919 C CA . PHE A 1 277 ? -30.692 -56.716 -28.639 1.00 35.83 265 PHE A CA 1
ATOM 1920 C C . PHE A 1 277 ? -29.172 -56.686 -28.698 1.00 38.69 265 PHE A C 1
ATOM 1921 O O . PHE A 1 277 ? -28.533 -57.739 -28.791 1.00 38.78 265 PHE A O 1
ATOM 1929 N N . ASP A 1 278 ? -28.577 -55.490 -28.625 1.00 36.87 266 ASP A N 1
ATOM 1930 C CA . ASP A 1 278 ? -27.121 -55.390 -28.617 1.00 36.38 266 ASP A CA 1
ATOM 1931 C C . ASP A 1 278 ? -26.526 -56.118 -27.417 1.00 40.05 266 ASP A C 1
ATOM 1932 O O . ASP A 1 278 ? -25.510 -56.810 -27.543 1.00 51.84 266 ASP A O 1
ATOM 1937 N N . VAL A 1 279 ? -27.140 -55.967 -26.241 1.00 37.70 267 VAL A N 1
ATOM 1938 C CA . VAL A 1 279 ? -26.614 -56.621 -25.047 1.00 34.62 267 VAL A CA 1
ATOM 1939 C C . VAL A 1 279 ? -26.768 -58.132 -25.160 1.00 31.20 267 VAL A C 1
ATOM 1940 O O . VAL A 1 279 ? -25.875 -58.892 -24.773 1.00 39.66 267 VAL A O 1
ATOM 1944 N N . ALA A 1 280 ? -27.889 -58.592 -25.713 1.00 27.97 268 ALA A N 1
ATOM 1945 C CA . ALA A 1 280 ? -28.096 -60.025 -25.877 1.00 34.17 268 ALA A CA 1
ATOM 1946 C C . ALA A 1 280 ? -27.130 -60.625 -26.892 1.00 46.53 268 ALA A C 1
ATOM 1947 O O . ALA A 1 280 ? -26.763 -61.802 -26.776 1.00 43.17 268 ALA A O 1
ATOM 1949 N N . ASP A 1 281 ? -26.711 -59.841 -27.888 1.00 37.57 269 ASP A N 1
ATOM 1950 C CA . ASP A 1 281 ? -25.751 -60.327 -28.873 1.00 34.76 269 ASP A CA 1
ATOM 1951 C C . ASP A 1 281 ? -24.398 -60.676 -28.256 1.00 43.40 269 ASP A C 1
ATOM 1952 O O . ASP A 1 281 ? -23.606 -61.376 -28.897 1.00 35.26 269 ASP A O 1
ATOM 1957 N N . LEU A 1 282 ? -24.105 -60.191 -27.040 1.00 38.41 270 LEU A N 1
ATOM 1958 C CA . LEU A 1 282 ? -22.833 -60.514 -26.396 1.00 34.99 270 LEU A CA 1
ATOM 1959 C C . LEU A 1 282 ? -22.691 -62.006 -26.123 1.00 37.66 270 LEU A C 1
ATOM 1960 O O . LEU A 1 282 ? -21.573 -62.532 -26.139 1.00 49.23 270 LEU A O 1
ATOM 1965 N N . ILE A 1 283 ? -23.796 -62.700 -25.845 1.00 28.73 271 ILE A N 1
ATOM 1966 C CA . ILE A 1 283 ? -23.749 -64.098 -25.436 1.00 30.51 271 ILE A CA 1
ATOM 1967 C C . ILE A 1 283 ? -24.664 -64.990 -26.259 1.00 37.42 271 ILE A C 1
ATOM 1968 O O . ILE A 1 283 ? -24.665 -66.205 -26.056 1.00 39.65 271 ILE A O 1
ATOM 1973 N N . LYS A 1 284 ? -25.450 -64.432 -27.183 1.00 42.16 272 LYS A N 1
ATOM 1974 C CA . LYS A 1 284 ? -26.461 -65.223 -27.881 1.00 35.75 272 LYS A CA 1
ATOM 1975 C C . LYS A 1 284 ? -25.821 -66.314 -28.734 1.00 44.02 272 LYS A C 1
ATOM 1976 O O . LYS A 1 284 ? -26.113 -67.504 -28.562 1.00 33.62 272 LYS A O 1
ATOM 1982 N N . ASP A 1 285 ? -24.943 -65.924 -29.666 1.00 43.43 273 ASP A N 1
ATOM 1983 C CA . ASP A 1 285 ? -24.293 -66.916 -30.520 1.00 44.03 273 ASP A CA 1
ATOM 1984 C C . ASP A 1 285 ? -23.374 -67.830 -29.718 1.00 44.23 273 ASP A C 1
ATOM 1985 O O . ASP A 1 285 ? -23.147 -68.979 -30.114 1.00 31.16 273 ASP A O 1
ATOM 1990 N N . ALA A 1 286 ? -22.851 -67.347 -28.588 1.00 40.25 274 ALA A N 1
ATOM 1991 C CA . ALA A 1 286 ? -21.940 -68.158 -27.793 1.00 34.92 274 ALA A CA 1
ATOM 1992 C C . ALA A 1 286 ? -22.663 -69.279 -27.058 1.00 28.15 274 ALA A C 1
ATOM 1993 O O . ALA A 1 286 ? -22.077 -70.340 -26.828 1.00 37.03 274 ALA A O 1
ATOM 1995 N N . LEU A 1 287 ? -23.922 -69.069 -26.678 1.00 30.32 275 LEU A N 1
ATOM 1996 C CA . LEU A 1 287 ? -24.643 -69.992 -25.805 1.00 28.10 275 LEU A CA 1
ATOM 1997 C C . LEU A 1 287 ? -25.888 -70.578 -26.448 1.00 30.10 275 LEU A C 1
ATOM 1998 O O . LEU A 1 287 ? -26.138 -71.782 -26.323 1.00 34.76 275 LEU A O 1
ATOM 2003 N N . VAL A 1 288 ? -26.703 -69.753 -27.101 1.00 33.37 276 VAL A N 1
ATOM 2004 C CA . VAL A 1 288 ? -27.986 -70.218 -27.615 1.00 30.30 276 VAL A CA 1
ATOM 2005 C C . VAL A 1 288 ? -27.814 -70.964 -28.934 1.00 35.94 276 VAL A C 1
ATOM 2006 O O . VAL A 1 288 ? -28.384 -72.044 -29.129 1.00 34.93 276 VAL A O 1
ATOM 2010 N N . LEU A 1 289 ? -27.020 -70.408 -29.851 1.00 30.15 277 LEU A N 1
ATOM 2011 C CA . LEU A 1 289 ? -26.897 -70.972 -31.194 1.00 31.70 277 LEU A CA 1
ATOM 2012 C C . LEU A 1 289 ? -26.542 -72.456 -31.206 1.00 40.95 277 LEU A C 1
ATOM 2013 O O . LEU A 1 289 ? -27.265 -73.228 -31.856 1.00 36.69 277 LEU A O 1
ATOM 2018 N N . PRO A 1 290 ? -25.516 -72.936 -30.485 1.00 41.61 278 PRO A N 1
ATOM 2019 C CA . PRO A 1 290 ? -25.243 -74.384 -30.524 1.00 27.69 278 PRO A CA 1
ATOM 2020 C C . PRO A 1 290 ? -26.362 -75.228 -29.950 1.00 33.47 278 PRO A C 1
ATOM 2021 O O . PRO A 1 290 ? -26.633 -76.315 -30.474 1.00 37.09 278 PRO A O 1
ATOM 2025 N N . GLN A 1 291 ? -27.033 -74.759 -28.893 1.00 34.58 279 GLN A N 1
ATOM 2026 C CA . GLN A 1 291 ? -28.084 -75.559 -28.271 1.00 33.58 279 GLN A CA 1
ATOM 2027 C C . GLN A 1 291 ? -29.293 -75.735 -29.186 1.00 35.03 279 GLN A C 1
ATOM 2028 O O . GLN A 1 291 ? -29.942 -76.788 -29.154 1.00 34.34 279 GLN A O 1
ATOM 2034 N N . ALA A 1 292 ? -29.616 -74.727 -30.002 1.00 40.21 280 ALA A N 1
ATOM 2035 C CA . ALA A 1 292 ? -30.777 -74.845 -30.880 1.00 32.68 280 ALA A CA 1
ATOM 2036 C C . ALA A 1 292 ? -30.570 -75.938 -31.923 1.00 39.50 280 ALA A C 1
ATOM 2037 O O . ALA A 1 292 ? -31.489 -76.719 -32.203 1.00 38.70 280 ALA A O 1
ATOM 2039 N N . PHE A 1 293 ? -29.372 -76.017 -32.507 1.00 35.57 281 PHE A N 1
ATOM 2040 C CA . PHE A 1 293 ? -29.121 -77.055 -33.501 1.00 39.94 281 PHE A CA 1
ATOM 2041 C C . PHE A 1 293 ? -29.010 -78.435 -32.862 1.00 39.64 281 PHE A C 1
ATOM 2042 O O . PHE A 1 293 ? -29.430 -79.428 -33.467 1.00 39.85 281 PHE A O 1
ATOM 2050 N N . ILE A 1 294 ? -28.456 -78.524 -31.650 1.00 23.86 282 ILE A N 1
ATOM 2051 C CA . ILE A 1 294 ? -28.419 -79.810 -30.959 1.00 36.90 282 ILE A CA 1
ATOM 2052 C C . ILE A 1 294 ? -29.834 -80.289 -30.673 1.00 40.46 282 ILE A C 1
ATOM 2053 O O . ILE A 1 294 ? -30.201 -81.428 -30.987 1.00 41.19 282 ILE A O 1
ATOM 2058 N N . ALA A 1 295 ? -30.648 -79.421 -30.063 1.00 39.63 283 ALA A N 1
ATOM 2059 C CA . ALA A 1 295 ? -32.013 -79.797 -29.717 1.00 37.28 283 ALA A CA 1
ATOM 2060 C C . ALA A 1 295 ? -32.841 -80.108 -30.955 1.00 35.96 283 ALA A C 1
ATOM 2061 O O . ALA A 1 295 ? -33.686 -81.010 -30.923 1.00 38.32 283 ALA A O 1
ATOM 2063 N N . ALA A 1 296 ? -32.605 -79.392 -32.058 1.00 32.00 284 ALA A N 1
ATOM 2064 C CA . ALA A 1 296 ? -33.308 -79.695 -33.301 1.00 34.27 284 ALA A CA 1
ATOM 2065 C C . ALA A 1 296 ? -32.980 -81.104 -33.786 1.00 39.77 284 ALA A C 1
ATOM 2066 O O . ALA A 1 296 ? -33.879 -81.877 -34.139 1.00 43.42 284 ALA A O 1
ATOM 2068 N N . MET A 1 297 ? -31.694 -81.467 -33.793 1.00 40.37 285 MET A N 1
ATOM 2069 C CA . MET A 1 297 ? -31.313 -82.795 -34.265 1.00 42.32 285 MET A CA 1
ATOM 2070 C C . MET A 1 297 ? -31.755 -83.906 -33.326 1.00 51.15 285 MET A C 1
ATOM 2071 O O . MET A 1 297 ? -31.903 -85.048 -33.774 1.00 55.89 285 MET A O 1
ATOM 2076 N N . GLU A 1 298 ? -31.973 -83.603 -32.047 1.00 48.35 286 GLU A N 1
ATOM 2077 C CA . GLU A 1 298 ? -32.446 -84.588 -31.082 1.00 45.17 286 GLU A CA 1
ATOM 2078 C C . GLU A 1 298 ? -33.963 -84.659 -31.006 1.00 45.06 286 GLU A C 1
ATOM 2079 O O . GLU A 1 298 ? -34.488 -85.498 -30.268 1.00 48.81 286 GLU A O 1
ATOM 2085 N N . GLY A 1 299 ? -34.670 -83.799 -31.734 1.00 45.67 287 GLY A N 1
ATOM 2086 C CA . GLY A 1 299 ? -36.126 -83.812 -31.718 1.00 46.08 287 GLY A CA 1
ATOM 2087 C C . GLY A 1 299 ? -36.735 -83.491 -30.370 1.00 62.58 287 GLY A C 1
ATOM 2088 O O . GLY A 1 299 ? -37.752 -84.085 -29.992 1.00 67.08 287 GLY A O 1
ATOM 2089 N N . GLU A 1 300 ? -36.137 -82.555 -29.635 1.00 55.61 288 GLU A N 1
ATOM 2090 C CA . GLU A 1 300 ? -36.618 -82.165 -28.318 1.00 56.88 288 GLU A CA 1
ATOM 2091 C C . GLU A 1 300 ? -37.765 -81.159 -28.446 1.00 57.56 288 GLU A C 1
ATOM 2092 O O . GLU A 1 300 ? -38.035 -80.616 -29.522 1.00 46.25 288 GLU A O 1
ATOM 2098 N N . ASP A 1 301 ? -38.457 -80.923 -27.332 1.00 59.67 289 ASP A N 1
ATOM 2099 C CA . ASP A 1 301 ? -39.607 -80.032 -27.319 1.00 57.40 289 ASP A CA 1
ATOM 2100 C C . ASP A 1 301 ? -39.208 -78.662 -26.765 1.00 60.05 289 ASP A C 1
ATOM 2101 O O . ASP A 1 301 ? -38.029 -78.376 -26.537 1.00 60.41 289 ASP A O 1
ATOM 2106 N N . GLU A 1 302 ? -40.203 -77.801 -26.540 1.00 69.14 290 GLU A N 1
ATOM 2107 C CA . GLU A 1 302 ? -39.925 -76.437 -26.101 1.00 67.37 290 GLU A CA 1
ATOM 2108 C C . GLU A 1 302 ? -39.327 -76.414 -24.699 1.00 64.03 290 GLU A C 1
ATOM 2109 O O . GLU A 1 302 ? -38.340 -75.713 -24.445 1.00 54.01 290 GLU A O 1
ATOM 2111 N N . GLN A 1 303 ? -39.908 -77.181 -23.776 1.00 65.64 291 GLN A N 1
ATOM 2112 C CA . GLN A 1 303 ? -39.427 -77.162 -22.400 1.00 55.13 291 GLN A CA 1
ATOM 2113 C C . GLN A 1 303 ? -37.998 -77.685 -22.307 1.00 57.50 291 GLN A C 1
ATOM 2114 O O . GLN A 1 303 ? -37.186 -77.157 -21.537 1.00 54.92 291 GLN A O 1
ATOM 2116 N N . GLU A 1 304 ? -37.669 -78.716 -23.093 1.00 55.26 292 GLU A N 1
ATOM 2117 C CA . GLU A 1 304 ? -36.322 -79.278 -23.050 1.00 48.76 292 GLU A CA 1
ATOM 2118 C C . GLU A 1 304 ? -35.292 -78.298 -23.601 1.00 49.49 292 GLU A C 1
ATOM 2119 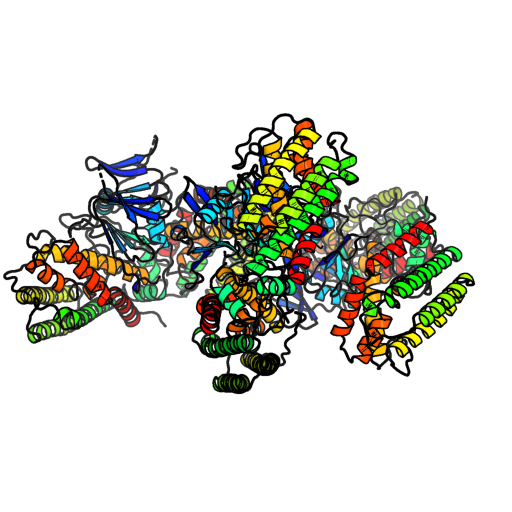O O . GLU A 1 304 ? -34.199 -78.157 -23.040 1.00 44.29 292 GLU A O 1
ATOM 2125 N N . PHE A 1 305 ? -35.615 -77.615 -24.700 1.00 43.85 293 PHE A N 1
ATOM 2126 C CA . PHE A 1 305 ? -34.680 -76.636 -25.237 1.00 42.47 293 PHE A CA 1
ATOM 2127 C C . PHE A 1 305 ? -34.533 -75.443 -24.300 1.00 42.99 293 PHE A C 1
ATOM 2128 O O . PHE A 1 305 ? -33.431 -74.904 -24.136 1.00 38.79 293 PHE A O 1
ATOM 2136 N N . ARG A 1 306 ? -35.631 -75.028 -23.668 1.00 37.69 294 ARG A N 1
ATOM 2137 C CA . ARG A 1 306 ? -35.564 -73.931 -22.711 1.00 44.95 294 ARG A CA 1
ATOM 2138 C C . ARG A 1 306 ? -34.610 -74.265 -21.567 1.00 42.26 294 ARG A C 1
ATOM 2139 O O . ARG A 1 306 ? -33.832 -73.411 -21.127 1.00 38.90 294 ARG A O 1
ATOM 2147 N N . GLN A 1 307 ? -34.622 -75.521 -21.109 1.00 41.39 295 GLN A N 1
ATOM 2148 C CA . GLN A 1 307 ? -33.713 -75.937 -20.046 1.00 36.99 295 GLN A CA 1
ATOM 2149 C C . GLN A 1 307 ? -32.258 -75.893 -20.503 1.00 39.39 295 GLN A C 1
ATOM 2150 O O . GLN A 1 307 ? -31.374 -75.497 -19.734 1.00 46.92 295 GLN A O 1
ATOM 2156 N N . ARG A 1 308 ? -31.988 -76.297 -21.748 1.00 45.69 296 ARG A N 1
ATOM 2157 C CA . ARG A 1 308 ? -30.632 -76.195 -22.281 1.00 33.91 296 ARG A CA 1
ATOM 2158 C C . ARG A 1 308 ? -30.125 -74.759 -22.230 1.00 42.36 296 ARG A C 1
ATOM 2159 O O . ARG A 1 308 ? -28.968 -74.513 -21.864 1.00 39.36 296 ARG A O 1
ATOM 2167 N N . CYS A 1 309 ? -30.984 -73.795 -22.579 1.00 43.93 297 CYS A N 1
ATOM 2168 C CA . CYS A 1 309 ? -30.576 -72.393 -22.579 1.00 41.40 297 CYS A CA 1
ATOM 2169 C C . CYS A 1 309 ? -30.357 -71.876 -21.164 1.00 39.03 297 CYS A C 1
ATOM 2170 O O . CYS A 1 309 ? -29.389 -71.150 -20.905 1.00 35.52 297 CYS A O 1
ATOM 2173 N N . LEU A 1 310 ? -31.260 -72.215 -20.242 1.00 36.26 298 LEU A N 1
ATOM 2174 C CA . LEU A 1 310 ? -31.099 -71.781 -18.858 1.00 39.38 298 LEU A CA 1
ATOM 2175 C C . LEU A 1 310 ? -29.810 -72.328 -18.264 1.00 35.48 298 LEU A C 1
ATOM 2176 O O . LEU A 1 310 ? -29.045 -71.597 -17.623 1.00 35.24 298 LEU A O 1
ATOM 2181 N N . THR A 1 311 ? -29.555 -73.622 -18.467 1.00 38.63 299 THR A N 1
ATOM 2182 C CA . THR A 1 311 ? -28.318 -74.220 -17.976 1.00 36.80 299 THR A CA 1
ATOM 2183 C C . THR A 1 311 ? -27.094 -73.518 -18.558 1.00 34.38 299 THR A C 1
ATOM 2184 O O . THR A 1 311 ? -26.127 -73.244 -17.837 1.00 41.44 299 THR A O 1
ATOM 2188 N N . ALA A 1 312 ? -27.127 -73.192 -19.854 1.00 27.58 300 ALA A N 1
ATOM 2189 C CA . ALA A 1 312 ? -26.012 -72.469 -20.460 1.00 28.62 300 ALA A CA 1
ATOM 2190 C C . ALA A 1 312 ? -25.868 -71.072 -19.868 1.00 34.59 300 ALA A C 1
ATOM 2191 O O . ALA A 1 312 ? -24.749 -70.630 -19.584 1.00 39.00 300 ALA A O 1
ATOM 2193 N N . PHE A 1 313 ? -26.986 -70.364 -19.667 1.00 37.39 301 PHE A N 1
ATOM 2194 C CA . PHE A 1 313 ? -26.914 -69.037 -19.060 1.00 35.28 301 PHE A CA 1
ATOM 2195 C C . PHE A 1 313 ? -26.298 -69.110 -17.670 1.00 37.06 301 PHE A C 1
ATOM 2196 O O . PHE A 1 313 ? -25.425 -68.304 -17.323 1.00 36.13 301 PHE A O 1
ATOM 2204 N N . GLN A 1 314 ? -26.728 -70.088 -16.870 1.00 40.27 302 GLN A N 1
ATOM 2205 C CA . GLN A 1 314 ? -26.259 -70.199 -15.493 1.00 42.84 302 GLN A CA 1
ATOM 2206 C C . GLN A 1 314 ? -24.781 -70.579 -15.435 1.00 45.82 302 GLN A C 1
ATOM 2207 O O . GLN A 1 314 ? -23.992 -69.933 -14.735 1.00 51.09 302 GLN A O 1
ATOM 2213 N N . GLN A 1 315 ? -24.378 -71.609 -16.183 1.00 43.96 303 GLN A N 1
ATOM 2214 C CA . GLN A 1 315 ? -22.999 -72.079 -16.075 1.00 49.98 303 GLN A CA 1
ATOM 2215 C C . GLN A 1 315 ? -22.010 -71.130 -16.740 1.00 44.40 303 GLN A C 1
ATOM 2216 O O . GLN A 1 315 ? -20.836 -71.103 -16.360 1.00 48.59 303 GLN A O 1
ATOM 2222 N N . SER A 1 316 ? -22.452 -70.349 -17.721 1.00 47.68 304 SER A N 1
ATOM 2223 C CA . SER A 1 316 ? -21.582 -69.387 -18.387 1.00 39.17 304 SER A CA 1
ATOM 2224 C C . SER A 1 316 ? -21.661 -67.988 -17.788 1.00 40.04 304 SER A C 1
ATOM 2225 O O . SER A 1 316 ? -20.970 -67.086 -18.274 1.00 42.65 304 SER A O 1
ATOM 2228 N N . GLU A 1 317 ? -22.488 -67.792 -16.759 1.00 43.46 305 GLU A N 1
ATOM 2229 C CA . GLU A 1 317 ? -22.682 -66.492 -16.113 1.00 48.26 305 GLU A CA 1
ATOM 2230 C C . GLU A 1 317 ? -23.056 -65.423 -17.136 1.00 40.12 305 GLU A C 1
ATOM 2231 O O . GLU A 1 317 ? -22.472 -64.338 -17.189 1.00 42.31 305 GLU A O 1
ATOM 2237 N N . ALA A 1 318 ? -24.071 -65.736 -17.940 1.00 35.77 306 ALA A N 1
ATOM 2238 C CA . ALA A 1 318 ? -24.464 -64.835 -19.014 1.00 32.48 306 ALA A CA 1
ATOM 2239 C C . ALA A 1 318 ? -24.871 -63.472 -18.471 1.00 40.06 306 ALA A C 1
ATOM 2240 O O . ALA A 1 318 ? -24.481 -62.434 -19.025 1.00 36.46 306 ALA A O 1
ATOM 2242 N N . LEU A 1 319 ? -25.624 -63.455 -17.366 1.00 32.54 307 LEU A N 1
ATOM 2243 C CA . LEU A 1 319 ? -26.072 -62.187 -16.803 1.00 31.15 307 LEU A CA 1
ATOM 2244 C C . LEU A 1 319 ? -24.893 -61.343 -16.340 1.00 35.75 307 LEU A C 1
ATOM 2245 O O . LEU A 1 319 ? -24.849 -60.132 -16.591 1.00 36.31 307 LEU A O 1
ATOM 2250 N N . ASP A 1 320 ? -23.916 -61.964 -15.676 1.00 41.02 308 ASP A N 1
ATOM 2251 C CA . ASP A 1 320 ? -22.759 -61.203 -15.217 1.00 45.09 308 ASP A CA 1
ATOM 2252 C C . ASP A 1 320 ? -21.894 -60.741 -16.379 1.00 35.72 308 ASP A C 1
ATOM 2253 O O . ASP A 1 320 ? -21.288 -59.665 -16.305 1.00 35.91 308 ASP A O 1
ATOM 2258 N N . VAL A 1 321 ? -21.835 -61.518 -17.461 1.00 33.65 309 VAL A N 1
ATOM 2259 C CA . VAL A 1 321 ? -21.075 -61.075 -18.626 1.00 39.01 309 VAL A CA 1
ATOM 2260 C C . VAL A 1 321 ? -21.719 -59.836 -19.229 1.00 36.48 309 VAL A C 1
ATOM 2261 O O . VAL A 1 321 ? -21.032 -58.861 -19.560 1.00 32.38 309 VAL A O 1
ATOM 2265 N N . MET A 1 322 ? -23.051 -59.836 -19.342 1.00 37.77 310 MET A N 1
ATOM 2266 C CA . MET A 1 322 ? -23.734 -58.679 -19.906 1.00 33.97 310 MET A CA 1
ATOM 2267 C C . MET A 1 322 ? -23.631 -57.470 -18.985 1.00 35.51 310 MET A C 1
ATOM 2268 O O . MET A 1 322 ? -23.298 -56.368 -19.440 1.00 36.51 310 MET A O 1
ATOM 2273 N N . ILE A 1 323 ? -23.858 -57.663 -17.681 1.00 36.06 311 ILE A N 1
ATOM 2274 C CA . ILE A 1 323 ? -23.759 -56.547 -16.739 1.00 37.98 311 ILE A CA 1
ATOM 2275 C C . ILE A 1 323 ? -22.342 -55.986 -16.719 1.00 45.99 311 ILE A C 1
ATOM 2276 O O . ILE A 1 323 ? -22.141 -54.764 -16.730 1.00 40.09 311 ILE A O 1
ATOM 2281 N N . GLY A 1 324 ? -21.339 -56.870 -16.689 1.00 43.56 312 GLY A N 1
ATOM 2282 C CA . GLY A 1 324 ? -19.959 -56.415 -16.659 1.00 36.49 312 GLY A CA 1
ATOM 2283 C C . GLY A 1 324 ? -19.536 -55.716 -17.937 1.00 46.78 312 GLY A C 1
ATOM 2284 O O . GLY A 1 324 ? -18.800 -54.724 -17.897 1.00 39.35 312 GLY A O 1
ATOM 2285 N N . SER A 1 325 ? -19.985 -56.223 -19.091 1.00 30.88 313 SER A N 1
ATOM 2286 C CA . SER A 1 325 ? -19.620 -55.579 -20.347 1.00 28.18 313 SER A CA 1
ATOM 2287 C C . SER A 1 325 ? -20.185 -54.167 -20.423 1.00 38.75 313 SER A C 1
ATOM 2288 O O . SER A 1 325 ? -19.467 -53.225 -20.780 1.00 40.84 313 SER A O 1
ATOM 2291 N N . LEU A 1 326 ? -21.458 -53.992 -20.052 1.00 35.73 314 LEU A N 1
ATOM 2292 C CA . LEU A 1 326 ? -22.034 -52.651 -20.029 1.00 34.80 314 LEU A CA 1
ATOM 2293 C C . LEU A 1 326 ? -21.272 -51.742 -19.075 1.00 40.03 314 LEU A C 1
ATOM 2294 O O . LEU A 1 326 ? -21.050 -50.565 -19.376 1.00 40.46 314 LEU A O 1
ATOM 2299 N N . GLN A 1 327 ? -20.855 -52.272 -17.922 1.00 38.55 315 GLN A N 1
ATOM 2300 C CA . GLN A 1 327 ? -20.085 -51.463 -16.984 1.00 40.98 315 GLN A CA 1
ATOM 2301 C C . GLN A 1 327 ? -18.735 -51.074 -17.570 1.00 48.79 315 GLN A C 1
ATOM 2302 O O . GLN A 1 327 ? -18.317 -49.913 -17.467 1.00 46.45 315 GLN A O 1
ATOM 2308 N N . ASP A 1 328 ? -18.051 -52.028 -18.208 1.00 45.92 316 ASP A N 1
ATOM 2309 C CA . ASP A 1 328 ? -16.729 -51.748 -18.757 1.00 52.69 316 ASP A CA 1
ATOM 2310 C C . ASP A 1 328 ? -16.803 -50.707 -19.865 1.00 47.82 316 ASP A C 1
ATOM 2311 O O . ASP A 1 328 ? -15.997 -49.769 -19.899 1.00 46.79 316 ASP A O 1
ATOM 2316 N N . VAL A 1 329 ? -17.771 -50.846 -20.775 1.00 42.87 317 VAL A N 1
ATOM 2317 C CA . VAL A 1 329 ? -17.928 -49.867 -21.846 1.00 43.98 317 VAL A CA 1
ATOM 2318 C C . VAL A 1 329 ? -18.324 -48.507 -21.275 1.00 53.31 317 VAL A C 1
ATOM 2319 O O . VAL A 1 329 ? -17.825 -47.465 -21.718 1.00 52.78 317 VAL A O 1
ATOM 2323 N N . ALA A 1 330 ? -19.208 -48.497 -20.272 1.00 49.36 318 ALA A N 1
ATOM 2324 C CA . ALA A 1 330 ? -19.676 -47.239 -19.697 1.00 48.96 318 ALA A CA 1
ATOM 2325 C C . ALA A 1 330 ? -18.538 -46.464 -19.048 1.00 52.38 318 ALA A C 1
ATOM 2326 O O . ALA A 1 330 ? -18.383 -45.259 -19.276 1.00 57.84 318 ALA A O 1
ATOM 2328 N N . SER A 1 331 ? -17.741 -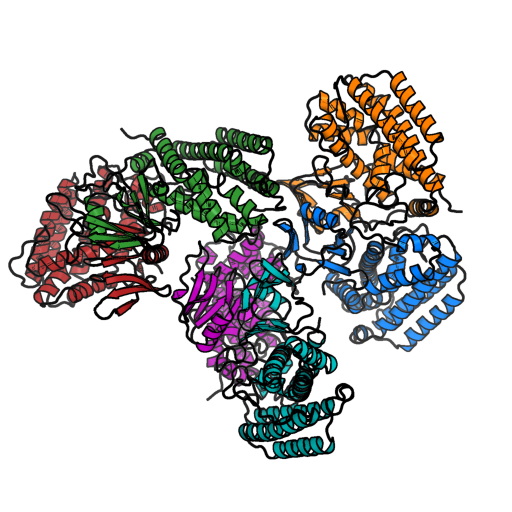47.131 -18.215 1.00 54.26 319 SER A N 1
ATOM 2329 C CA . SER A 1 331 ? -16.652 -46.433 -17.543 1.00 53.48 319 SER A CA 1
ATOM 2330 C C . SER A 1 331 ? -15.530 -46.068 -18.511 1.00 57.34 319 SER A C 1
ATOM 2331 O O . SER A 1 331 ? -14.890 -45.023 -18.346 1.00 70.13 319 SER A O 1
ATOM 2334 N N . LYS A 1 332 ? -15.283 -46.899 -19.526 1.00 49.23 320 LYS A N 1
ATOM 2335 C CA . LYS A 1 332 ? -14.186 -46.618 -20.448 1.00 59.98 320 LYS A CA 1
ATOM 2336 C C . LYS A 1 332 ? -14.489 -45.411 -21.330 1.00 61.26 320 LYS A C 1
ATOM 2337 O O . LYS A 1 332 ? -13.600 -44.590 -21.592 1.00 64.91 320 LYS A O 1
ATOM 2343 N N . LEU A 1 333 ? -15.736 -45.274 -21.784 1.00 59.12 321 LEU A N 1
ATOM 2344 C CA . LEU A 1 333 ? -16.116 -44.237 -22.736 1.00 61.46 321 LEU A CA 1
ATOM 2345 C C . LEU A 1 333 ? -16.765 -43.021 -22.087 1.00 57.62 321 LEU A C 1
ATOM 2346 O O . LEU A 1 333 ? -17.135 -42.082 -22.800 1.00 56.28 321 LEU A O 1
ATOM 2351 N N . SER A 1 334 ? -16.904 -43.007 -20.764 1.00 58.50 322 SER A N 1
ATOM 2352 C CA . SER A 1 334 ? -17.573 -41.905 -20.089 1.00 60.60 322 SER A CA 1
ATOM 2353 C C . SER A 1 334 ? -16.826 -40.592 -20.304 1.00 67.05 322 SER A C 1
ATOM 2354 O O . SER A 1 334 ? -15.604 -40.562 -20.471 1.00 66.31 322 SER A O 1
ATOM 2357 N N . GLN A 1 335 ? -17.585 -39.496 -20.310 1.00 72.30 323 GLN A N 1
ATOM 2358 C CA . GLN A 1 335 ? -17.035 -38.155 -20.468 1.00 68.92 323 GLN A CA 1
ATOM 2359 C C . GLN A 1 335 ? -17.339 -37.270 -19.267 1.00 67.61 323 GLN A C 1
ATOM 2360 O O . GLN A 1 335 ? -17.118 -36.055 -19.333 1.00 70.54 323 GLN A O 1
ATOM 2366 N N . VAL A 1 336 ? -17.837 -37.839 -18.182 1.00 69.27 324 VAL A N 1
ATOM 2367 C CA . VAL A 1 336 ? -18.247 -37.069 -17.016 1.00 77.81 324 VAL A CA 1
ATOM 2368 C C . VAL A 1 336 ? -17.043 -36.870 -16.107 1.00 83.83 324 VAL A C 1
ATOM 2369 O O . VAL A 1 336 ? -16.139 -37.712 -16.052 1.00 79.01 324 VAL A O 1
ATOM 2373 N N . VAL A 1 337 ? -17.043 -35.750 -15.381 1.00 97.04 325 VAL A N 1
ATOM 2374 C CA . VAL A 1 337 ? -16.017 -35.422 -14.386 1.00 104.47 325 VAL A CA 1
ATOM 2375 C C . VAL A 1 337 ? -14.599 -35.586 -14.936 1.00 106.98 325 VAL A C 1
ATOM 2376 O O . VAL A 1 337 ? -13.797 -34.651 -14.905 1.00 105.23 325 VAL A O 1
ATOM 2380 N N . THR B 1 24 ? -53.998 -55.241 -30.480 1.00 74.90 12 THR B N 1
ATOM 2381 C CA . THR B 1 24 ? -53.595 -54.314 -29.429 1.00 87.00 12 THR B CA 1
ATOM 2382 C C . THR B 1 24 ? -54.296 -52.957 -29.593 1.00 84.46 12 THR B C 1
ATOM 2383 O O . THR B 1 24 ? -54.328 -52.387 -30.688 1.00 85.53 12 THR B O 1
ATOM 2387 N N . ILE B 1 25 ? -54.877 -52.459 -28.496 1.00 66.84 13 ILE B N 1
ATOM 2388 C CA . ILE B 1 25 ? -55.546 -51.162 -28.469 1.00 65.66 13 ILE B CA 1
ATOM 2389 C C . ILE B 1 25 ? -54.553 -50.104 -28.013 1.00 66.75 13 ILE B C 1
ATOM 2390 O O . ILE B 1 25 ? -53.749 -50.337 -27.103 1.00 61.91 13 ILE B O 1
ATOM 2395 N N . LEU B 1 26 ? -54.614 -48.930 -28.637 1.00 65.20 14 LEU B N 1
ATOM 2396 C CA . LEU B 1 26 ? -53.728 -47.840 -28.261 1.00 60.69 14 LEU B CA 1
ATOM 2397 C C . LEU B 1 26 ? -54.070 -47.353 -26.855 1.00 69.45 14 LEU B C 1
ATOM 2398 O O . LEU B 1 26 ? -55.221 -47.424 -26.414 1.00 67.54 14 LEU B O 1
ATOM 2403 N N . HIS B 1 27 ? -53.053 -46.847 -26.149 1.00 61.67 15 HIS B N 1
ATOM 2404 C CA . HIS B 1 27 ? -53.237 -46.519 -24.736 1.00 57.94 15 HIS B CA 1
ATOM 2405 C C . HIS B 1 27 ? -54.183 -45.338 -24.551 1.00 59.78 15 HIS B C 1
ATOM 2406 O O . HIS B 1 27 ? -54.984 -45.321 -23.606 1.00 46.60 15 HIS B O 1
ATOM 2413 N N . SER B 1 28 ? -54.106 -44.343 -25.439 1.00 63.56 16 SER B N 1
ATOM 2414 C CA . SER B 1 28 ? -55.008 -43.199 -25.364 1.00 52.84 16 SER B CA 1
ATOM 2415 C C . SER B 1 28 ? -56.446 -43.567 -25.711 1.00 50.18 16 SER B C 1
ATOM 2416 O O . SER B 1 28 ? -57.359 -42.789 -25.416 1.00 61.70 16 SER B O 1
ATOM 2419 N N . LYS B 1 29 ? -56.668 -44.716 -26.349 1.00 63.41 17 LYS B N 1
ATOM 2420 C CA . LYS B 1 29 ? -58.012 -45.198 -26.637 1.00 63.08 17 LYS B CA 1
ATOM 2421 C C . LYS B 1 29 ? -58.536 -46.176 -25.589 1.00 60.11 17 LYS B C 1
ATOM 2422 O O . LYS B 1 29 ? -59.719 -46.533 -25.635 1.00 63.54 17 LYS B O 1
ATOM 2424 N N . ARG B 1 30 ? -57.693 -46.623 -24.661 1.00 65.38 18 ARG B N 1
ATOM 2425 C CA . ARG B 1 30 ? -58.145 -47.527 -23.610 1.00 63.24 18 ARG B CA 1
ATOM 2426 C C . ARG B 1 30 ? -59.013 -46.773 -22.608 1.00 51.72 18 ARG B C 1
ATOM 2427 O O . ARG B 1 30 ? -58.704 -45.642 -22.221 1.00 59.56 18 ARG B O 1
ATOM 2435 N N . ALA B 1 31 ? -60.117 -47.403 -22.200 1.00 50.36 19 ALA B N 1
ATOM 2436 C CA . ALA B 1 31 ? -61.169 -46.733 -21.446 1.00 65.17 19 ALA B CA 1
ATOM 2437 C C . ALA B 1 31 ? -61.188 -47.066 -19.957 1.00 65.19 19 ALA B C 1
ATOM 2438 O O . ALA B 1 31 ? -62.016 -46.508 -19.231 1.00 59.46 19 ALA B O 1
ATOM 2440 N N . ASN B 1 32 ? -60.309 -47.940 -19.475 1.00 65.06 20 ASN B N 1
ATOM 2441 C CA . ASN B 1 32 ? -60.397 -48.434 -18.106 1.00 63.80 20 ASN B CA 1
ATOM 2442 C C . ASN B 1 32 ? -59.185 -48.005 -17.290 1.00 61.02 20 ASN B C 1
ATOM 2443 O O . ASN B 1 32 ? -58.040 -48.192 -17.715 1.00 59.24 20 ASN B O 1
ATOM 2448 N N . VAL B 1 33 ? -59.454 -47.445 -16.115 1.00 52.98 21 VAL B N 1
ATOM 2449 C CA . VAL B 1 33 ? -58.462 -47.209 -15.078 1.00 41.79 21 VAL B CA 1
ATOM 2450 C C . VAL B 1 33 ? -59.023 -47.806 -13.797 1.00 46.57 21 VAL B C 1
ATOM 2451 O O . VAL B 1 33 ? -60.171 -47.532 -13.435 1.00 54.62 21 VAL B O 1
ATOM 2455 N N . TYR B 1 34 ? -58.235 -48.644 -13.134 1.00 51.21 22 TYR B N 1
ATOM 2456 C CA . TYR B 1 34 ? -58.705 -49.407 -11.988 1.00 35.84 22 TYR B CA 1
ATOM 2457 C C . TYR B 1 34 ? -57.983 -48.972 -10.724 1.00 37.17 22 TYR B C 1
ATOM 2458 O O . TYR B 1 34 ? -56.774 -48.716 -10.740 1.00 36.99 22 TYR B O 1
ATOM 2467 N N . TYR B 1 35 ? -58.747 -48.857 -9.642 1.00 41.04 23 TYR B N 1
ATOM 2468 C CA . TYR B 1 35 ? -58.211 -48.666 -8.300 1.00 42.86 23 TYR B CA 1
ATOM 2469 C C . TYR B 1 35 ? -58.815 -49.761 -7.430 1.00 41.19 23 TYR B C 1
ATOM 2470 O O . TYR B 1 35 ? -60.036 -49.808 -7.253 1.00 55.62 23 TYR B O 1
ATOM 2479 N N . LEU B 1 36 ? -57.976 -50.672 -6.941 1.00 39.77 24 LEU B N 1
ATOM 2480 C CA . LEU B 1 36 ? -58.434 -51.858 -6.230 1.00 36.69 24 LEU B CA 1
ATOM 2481 C C . LEU B 1 36 ? -57.871 -51.889 -4.816 1.00 44.19 24 LEU B C 1
ATOM 2482 O O . LEU B 1 36 ? -56.734 -51.468 -4.577 1.00 44.91 24 LEU B O 1
ATOM 2487 N N . GLN B 1 37 ? -58.683 -52.379 -3.880 1.00 53.46 25 GLN B N 1
ATOM 2488 C CA . GLN B 1 37 ? -58.274 -52.595 -2.499 1.00 44.71 25 GLN B CA 1
ATOM 2489 C C . GLN B 1 37 ? -58.885 -53.892 -1.992 1.00 42.37 25 GLN B C 1
ATOM 2490 O O . GLN B 1 37 ? -59.932 -54.331 -2.477 1.00 44.15 25 GLN B O 1
ATOM 2496 N N . HIS B 1 38 ? -58.209 -54.499 -1.016 1.00 38.43 26 HIS B N 1
ATOM 2497 C CA . HIS B 1 38 ? -58.695 -55.680 -0.302 1.00 38.75 26 HIS B CA 1
ATOM 2498 C C . HIS B 1 38 ? -59.117 -56.788 -1.268 1.00 42.11 26 HIS B C 1
ATOM 2499 O O . HIS B 1 38 ? -60.269 -57.225 -1.294 1.00 48.83 26 HIS B O 1
ATOM 2506 N N . CYS B 1 39 ? -58.152 -57.248 -2.061 1.00 46.46 27 CYS B N 1
ATOM 2507 C CA . CYS B 1 39 ? -58.410 -58.308 -3.027 1.00 47.13 27 CYS B CA 1
ATOM 2508 C C . CYS B 1 39 ? -57.088 -58.900 -3.489 1.00 44.56 27 CYS B C 1
ATOM 2509 O O . CYS B 1 39 ? -56.035 -58.261 -3.410 1.00 42.44 27 CYS B O 1
ATOM 2512 N N . ARG B 1 40 ? -57.163 -60.134 -3.976 1.00 42.87 28 ARG B N 1
ATOM 2513 C CA . ARG B 1 40 ? -56.020 -60.843 -4.534 1.00 44.00 28 ARG B CA 1
ATOM 2514 C C . ARG B 1 40 ? -56.143 -60.869 -6.049 1.00 51.05 28 ARG B C 1
ATOM 2515 O O . ARG B 1 40 ? -57.198 -61.228 -6.586 1.00 54.89 28 ARG B O 1
ATOM 2523 N N . ILE B 1 41 ? -55.078 -60.469 -6.732 1.00 40.67 29 ILE B N 1
ATOM 2524 C CA . ILE B 1 41 ? -55.045 -60.445 -8.187 1.00 42.20 29 ILE B CA 1
ATOM 2525 C C . ILE B 1 41 ? -54.204 -61.615 -8.665 1.00 41.65 29 ILE B C 1
ATOM 2526 O O . ILE B 1 41 ? -53.011 -61.708 -8.343 1.00 38.83 29 ILE B O 1
ATOM 2531 N N . LEU B 1 42 ? -54.833 -62.519 -9.412 1.00 40.98 30 LEU B N 1
ATOM 2532 C CA . LEU B 1 42 ? -54.171 -63.715 -9.907 1.00 46.11 30 LEU B CA 1
ATOM 2533 C C . LEU B 1 42 ? -54.712 -64.014 -11.300 1.00 44.41 30 LEU B C 1
ATOM 2534 O O . LEU B 1 42 ? -55.516 -63.255 -11.852 1.00 49.06 30 LEU B O 1
ATOM 2539 N N . VAL B 1 43 ? -54.283 -65.143 -11.861 1.00 49.07 31 VAL B N 1
ATOM 2540 C CA . VAL B 1 43 ? -54.748 -65.620 -13.160 1.00 45.87 31 VAL B CA 1
ATOM 2541 C C . VAL B 1 43 ? -55.553 -66.891 -12.929 1.00 55.95 31 VAL B C 1
ATOM 2542 O O . VAL B 1 43 ? -55.056 -67.850 -12.321 1.00 53.37 31 VAL B O 1
ATOM 2546 N N . ASN B 1 44 ? -56.803 -66.890 -13.388 1.00 54.08 32 ASN B N 1
ATOM 2547 C CA . ASN B 1 44 ? -57.684 -68.045 -13.268 1.00 60.95 32 ASN B CA 1
ATOM 2548 C C . ASN B 1 44 ? -58.201 -68.402 -14.655 1.00 75.18 32 ASN B C 1
ATOM 2549 O O . ASN B 1 44 ? -58.914 -67.609 -15.279 1.00 68.99 32 ASN B O 1
ATOM 2554 N N . GLY B 1 45 ? -57.835 -69.587 -15.134 1.00 78.50 33 GLY B N 1
ATOM 2555 C CA . GLY B 1 45 ? -58.217 -70.006 -16.475 1.00 79.12 33 GLY B CA 1
ATOM 2556 C C . GLY B 1 45 ? -57.715 -69.087 -17.568 1.00 78.18 33 GLY B C 1
ATOM 2557 O O . GLY B 1 45 ? -58.455 -68.787 -18.513 1.00 79.05 33 GLY B O 1
ATOM 2558 N N . GLY B 1 46 ? -56.463 -68.648 -17.474 1.00 71.30 34 GLY B N 1
ATOM 2559 C CA . GLY B 1 46 ? -55.893 -67.745 -18.451 1.00 58.60 34 GLY B CA 1
ATOM 2560 C C . GLY B 1 46 ? -56.400 -66.319 -18.413 1.00 61.61 34 GLY B C 1
ATOM 2561 O O . GLY B 1 46 ? -55.917 -65.494 -19.196 1.00 58.70 34 GLY B O 1
ATOM 2562 N N . ARG B 1 47 ? -57.336 -65.988 -17.526 1.00 69.94 35 ARG B N 1
ATOM 2563 C CA . ARG B 1 47 ? -57.892 -64.644 -17.438 1.00 62.39 35 ARG B CA 1
ATOM 2564 C C . ARG B 1 47 ? -57.409 -63.970 -16.159 1.00 58.62 35 ARG B C 1
ATOM 2565 O O . ARG B 1 47 ? -57.228 -64.630 -15.129 1.00 54.07 35 ARG B O 1
ATOM 2567 N N . VAL B 1 48 ? -57.182 -62.659 -16.232 1.00 46.57 36 VAL B N 1
ATOM 2568 C CA . VAL B 1 48 ? -56.737 -61.880 -15.080 1.00 59.14 36 VAL B CA 1
ATOM 2569 C C . VAL B 1 48 ? -57.958 -61.456 -14.269 1.00 53.64 36 VAL B C 1
ATOM 2570 O O . VAL B 1 48 ? -58.861 -60.788 -14.786 1.00 49.28 36 VAL B O 1
ATOM 2574 N N . GLU B 1 49 ? -57.968 -61.814 -12.986 1.00 43.58 37 GLU B N 1
ATOM 2575 C CA . GLU B 1 49 ? -59.094 -61.527 -12.112 1.00 50.90 37 GLU B CA 1
ATOM 2576 C C . GLU B 1 49 ? -58.591 -61.063 -10.754 1.00 51.84 37 GLU B C 1
ATOM 2577 O O . GLU B 1 49 ? -57.516 -61.467 -10.301 1.00 52.91 37 GLU B O 1
ATOM 2583 N N . TYR B 1 50 ? -59.381 -60.210 -10.107 1.00 52.30 38 TYR B N 1
ATOM 2584 C CA . TYR B 1 50 ? -59.151 -59.828 -8.720 1.00 52.04 38 TYR B CA 1
ATOM 2585 C C . TYR B 1 50 ? -60.231 -60.458 -7.852 1.00 58.36 38 TYR B C 1
ATOM 2586 O O . TYR B 1 50 ? -61.417 -60.412 -8.196 1.00 59.05 38 TYR B O 1
ATOM 2595 N N . VAL B 1 51 ? -59.808 -61.073 -6.749 1.00 49.01 39 VAL B N 1
ATOM 2596 C CA . VAL B 1 51 ? -60.667 -61.901 -5.910 1.00 51.58 39 VAL B CA 1
ATOM 2597 C C . VAL B 1 51 ? -60.926 -61.172 -4.598 1.00 51.28 39 VAL B C 1
ATOM 2598 O O . VAL B 1 51 ? -59.994 -60.904 -3.831 1.00 53.27 39 VAL B O 1
ATOM 2602 N N . THR B 1 52 ? -62.191 -60.864 -4.333 1.00 62.72 40 THR B N 1
ATOM 2603 C CA . THR B 1 52 ? -62.613 -60.313 -3.052 1.00 62.66 40 THR B CA 1
ATOM 2604 C C . THR B 1 52 ? -63.173 -61.425 -2.176 1.00 74.10 40 THR B C 1
ATOM 2605 O O . THR B 1 52 ? -63.875 -62.318 -2.661 1.00 69.90 40 THR B O 1
ATOM 2609 N N . GLU B 1 53 ? -62.860 -61.367 -0.880 1.00 83.31 41 GLU B N 1
ATOM 2610 C CA . GLU B 1 53 ? -63.270 -62.390 0.079 1.00 89.90 41 GLU B CA 1
ATOM 2611 C C . GLU B 1 53 ? -64.038 -61.716 1.218 1.00 103.37 41 GLU B C 1
ATOM 2612 O O . GLU B 1 53 ? -63.582 -61.672 2.363 1.00 106.46 41 GLU B O 1
ATOM 2614 N N . GLU B 1 54 ? -65.214 -61.182 0.893 1.00 105.62 42 GLU B N 1
ATOM 2615 C CA . GLU B 1 54 ? -66.132 -60.644 1.896 1.00 112.31 42 GLU B CA 1
ATOM 2616 C C . GLU B 1 54 ? -66.997 -61.796 2.395 1.00 116.37 42 GLU B C 1
ATOM 2617 O O . GLU B 1 54 ? -67.943 -62.216 1.723 1.00 116.76 42 GLU B O 1
ATOM 2619 N N . GLY B 1 55 ? -66.668 -62.316 3.575 1.00 101.34 43 GLY B N 1
ATOM 2620 C CA . GLY B 1 55 ? -67.319 -63.507 4.086 1.00 98.15 43 GLY B CA 1
ATOM 2621 C C . GLY B 1 55 ? -66.455 -64.738 3.918 1.00 103.46 43 GLY B C 1
ATOM 2622 O O . GLY B 1 55 ? -65.225 -64.636 3.898 1.00 99.51 43 GLY B O 1
ATOM 2623 N N . ASN B 1 56 ? -67.080 -65.909 3.801 1.00 110.87 44 ASN B N 1
ATOM 2624 C CA . ASN B 1 56 ? -66.363 -67.151 3.537 1.00 107.51 44 ASN B CA 1
ATOM 2625 C C . ASN B 1 56 ? -66.464 -67.581 2.078 1.00 101.99 44 ASN B C 1
ATOM 2626 O O . ASN B 1 56 ? -66.052 -68.696 1.741 1.00 95.59 44 ASN B O 1
ATOM 2628 N N . GLN B 1 57 ? -67.002 -66.726 1.209 1.00 101.30 45 GLN B N 1
ATOM 2629 C CA . GLN B 1 57 ? -67.138 -67.013 -0.212 1.00 86.39 45 GLN B CA 1
ATOM 2630 C C . GLN B 1 57 ? -66.271 -66.048 -1.005 1.00 93.42 45 GLN B C 1
ATOM 2631 O O . GLN B 1 57 ? -66.278 -64.840 -0.743 1.00 90.76 45 GLN B O 1
ATOM 2633 N N . SER B 1 58 ? -65.534 -66.580 -1.973 1.00 88.32 46 SER B N 1
ATOM 2634 C CA . SER B 1 58 ? -64.699 -65.769 -2.843 1.00 75.44 46 SER B CA 1
ATOM 2635 C C . SER B 1 58 ? -65.476 -65.352 -4.086 1.00 77.88 46 SER B C 1
ATOM 2636 O O . SER B 1 58 ? -66.331 -66.088 -4.586 1.00 75.00 46 SER B O 1
ATOM 2639 N N . LEU B 1 59 ? -65.178 -64.153 -4.576 1.00 74.82 47 LEU B N 1
ATOM 2640 C CA . LEU B 1 59 ? -65.843 -63.608 -5.750 1.00 72.77 47 LEU B CA 1
ATOM 2641 C C . LEU B 1 59 ? -64.789 -63.202 -6.766 1.00 73.28 47 LEU B C 1
ATOM 2642 O O . LEU B 1 59 ? -63.840 -62.486 -6.429 1.00 71.52 47 LEU B O 1
ATOM 2647 N N . TYR B 1 60 ? -64.948 -63.673 -7.999 1.00 61.87 48 TYR B N 1
ATOM 2648 C CA . TYR B 1 60 ? -63.968 -63.455 -9.055 1.00 67.76 48 TYR B CA 1
ATOM 2649 C C . TYR B 1 60 ? -64.476 -62.400 -10.028 1.00 67.87 48 TYR B C 1
ATOM 2650 O O . TYR B 1 60 ? -65.601 -62.499 -10.528 1.00 67.44 48 TYR B O 1
ATOM 2659 N N . TRP B 1 61 ? -63.641 -61.398 -10.297 1.00 59.43 49 TRP B N 1
ATOM 2660 C CA . TRP B 1 61 ? -64.008 -60.271 -11.144 1.00 55.04 49 TRP B CA 1
ATOM 2661 C C . TRP B 1 61 ? -62.968 -60.130 -12.244 1.00 59.25 49 TRP B C 1
ATOM 2662 O O . TRP B 1 61 ? -61.784 -59.932 -11.956 1.00 54.80 49 TRP B O 1
ATOM 2673 N N . ASN B 1 62 ? -63.410 -60.221 -13.498 1.00 68.93 50 ASN B N 1
ATOM 2674 C CA . ASN B 1 62 ? -62.484 -60.161 -14.621 1.00 52.42 50 ASN B CA 1
ATOM 2675 C C . ASN B 1 62 ? -61.953 -58.746 -14.818 1.00 53.55 50 ASN B C 1
ATOM 2676 O O . ASN B 1 62 ? -62.673 -57.760 -14.632 1.00 61.10 50 ASN B O 1
ATOM 2681 N N . ILE B 1 63 ? -60.686 -58.652 -15.196 1.00 47.94 51 ILE B N 1
ATOM 2682 C CA . ILE B 1 63 ? -60.045 -57.391 -15.556 1.00 54.54 51 ILE B CA 1
ATOM 2683 C C . ILE B 1 63 ? -59.745 -57.435 -17.051 1.00 57.10 51 ILE B C 1
ATOM 2684 O O . ILE B 1 63 ? -58.947 -58.273 -17.490 1.00 58.53 51 ILE B O 1
ATOM 2689 N N . PRO B 1 64 ? -60.346 -56.565 -17.864 1.00 61.90 52 PRO B N 1
ATOM 2690 C CA . PRO B 1 64 ? -60.013 -56.558 -19.296 1.00 63.21 52 PRO B CA 1
ATOM 2691 C C . PRO B 1 64 ? -58.723 -55.797 -19.559 1.00 58.83 52 PRO B C 1
ATOM 2692 O O . PRO B 1 64 ? -58.739 -54.580 -19.774 1.00 58.97 52 PRO B O 1
ATOM 2696 N N . ILE B 1 65 ? -57.599 -56.518 -19.569 1.00 62.05 53 ILE B N 1
ATOM 2697 C CA . ILE B 1 65 ? -56.300 -55.854 -19.615 1.00 54.50 53 ILE B CA 1
ATOM 2698 C C . ILE B 1 65 ? -56.045 -55.238 -20.981 1.00 52.52 53 ILE B C 1
ATOM 2699 O O . ILE B 1 65 ? -55.300 -54.257 -21.094 1.00 62.89 53 ILE B O 1
ATOM 2704 N N . ALA B 1 66 ? -56.664 -55.776 -22.035 1.00 53.04 54 ALA B N 1
ATOM 2705 C CA . ALA B 1 66 ? -56.475 -55.202 -23.364 1.00 55.65 54 ALA B CA 1
ATOM 2706 C C . ALA B 1 66 ? -57.100 -53.815 -23.472 1.00 55.28 54 ALA B C 1
ATOM 2707 O O . ALA B 1 66 ? -56.649 -52.994 -24.278 1.00 44.60 54 ALA B O 1
ATOM 2709 N N . ASN B 1 67 ? -58.130 -53.541 -22.671 1.00 52.21 55 ASN B N 1
ATOM 2710 C CA . ASN B 1 67 ? -58.815 -52.256 -22.661 1.00 54.48 55 ASN B CA 1
ATOM 2711 C C . ASN B 1 67 ? -58.488 -51.440 -21.408 1.00 59.89 55 ASN B C 1
ATOM 2712 O O . ASN B 1 67 ? -59.242 -50.531 -21.046 1.00 51.05 55 ASN B O 1
ATOM 2717 N N . THR B 1 68 ? -57.395 -51.771 -20.721 1.00 54.81 56 THR B N 1
ATOM 2718 C CA . THR B 1 68 ? -57.010 -51.135 -19.467 1.00 50.08 56 THR B CA 1
ATOM 2719 C C . THR B 1 68 ? -55.626 -50.520 -19.604 1.00 47.35 56 THR B C 1
ATOM 2720 O O . THR B 1 68 ? -54.709 -51.158 -20.131 1.00 53.17 56 THR B O 1
ATOM 2724 N N . SER B 1 69 ? -55.469 -49.289 -19.122 1.00 46.83 57 SER B N 1
ATOM 2725 C CA . SER B 1 69 ? -54.185 -48.602 -19.189 1.00 52.93 57 SER B CA 1
ATOM 2726 C C . SER B 1 69 ? -53.390 -48.675 -17.890 1.00 42.19 57 SER B C 1
ATOM 2727 O O . SER B 1 69 ? -52.162 -48.774 -17.929 1.00 39.29 57 SER B O 1
ATOM 2730 N N . VAL B 1 70 ? -54.047 -48.622 -16.736 1.00 38.08 58 VAL B N 1
ATOM 2731 C CA . VAL B 1 70 ? -53.334 -48.620 -15.463 1.00 38.13 58 VAL B CA 1
ATOM 2732 C C . VAL B 1 70 ? -54.236 -49.211 -14.390 1.00 33.80 58 VAL B C 1
ATOM 2733 O O . VAL B 1 70 ? -55.450 -48.984 -14.375 1.00 35.10 58 VAL B O 1
ATOM 2737 N N . VAL B 1 71 ? -53.633 -49.991 -13.504 1.00 35.06 59 VAL B N 1
ATOM 2738 C CA . VAL B 1 71 ? -54.306 -50.546 -12.339 1.00 38.24 59 VAL B CA 1
ATOM 2739 C C . VAL B 1 71 ? -53.528 -50.100 -11.108 1.00 41.40 59 VAL B C 1
ATOM 2740 O O . VAL B 1 71 ? -52.318 -50.347 -11.008 1.00 36.87 59 VAL B O 1
ATOM 2744 N N . MET B 1 72 ? -54.209 -49.417 -10.193 1.00 36.11 60 MET B N 1
ATOM 2745 C CA . MET B 1 72 ? -53.612 -48.973 -8.941 1.00 36.71 60 MET B CA 1
ATOM 2746 C C . MET B 1 72 ? -54.028 -49.921 -7.823 1.00 35.71 60 MET B C 1
ATOM 2747 O O . MET B 1 72 ? -55.211 -50.257 -7.694 1.00 31.79 60 MET B O 1
ATOM 2752 N N . LEU B 1 73 ? -53.057 -50.355 -7.028 1.00 36.31 61 LEU B N 1
ATOM 2753 C CA . LEU B 1 73 ? -53.271 -51.318 -5.954 1.00 31.12 61 LEU B CA 1
ATOM 2754 C C . LEU B 1 73 ? -53.037 -50.653 -4.606 1.00 43.00 61 LEU B C 1
ATOM 2755 O O . LEU B 1 73 ? -51.929 -50.177 -4.330 1.00 40.31 61 LEU B O 1
ATOM 2760 N N . GLY B 1 74 ? -54.070 -50.632 -3.774 1.00 46.04 62 GLY B N 1
ATOM 2761 C CA . GLY B 1 74 ? -54.027 -50.030 -2.458 1.00 46.38 62 GLY B CA 1
ATOM 2762 C C . GLY B 1 74 ? -53.898 -51.048 -1.343 1.00 43.57 62 GLY B C 1
ATOM 2763 O O . GLY B 1 74 ? -53.273 -52.104 -1.496 1.00 47.92 62 GLY B O 1
ATOM 2764 N N . THR B 1 75 ? -54.514 -50.732 -0.207 1.00 43.68 63 THR B N 1
ATOM 2765 C CA . THR B 1 75 ? -54.388 -51.557 0.988 1.00 49.21 63 THR B CA 1
ATOM 2766 C C . THR B 1 75 ? -54.976 -52.944 0.764 1.00 42.98 63 THR B C 1
ATOM 2767 O O . THR B 1 75 ? -56.006 -53.101 0.100 1.00 39.08 63 THR B O 1
ATOM 2771 N N . GLY B 1 76 ? -54.296 -53.954 1.306 1.00 34.04 64 GLY B N 1
ATOM 2772 C CA . GLY B 1 76 ? -54.817 -55.308 1.290 1.00 34.11 64 GLY B CA 1
ATOM 2773 C C . GLY B 1 76 ? -54.842 -55.965 -0.071 1.00 42.31 64 GLY B C 1
ATOM 2774 O O . GLY B 1 76 ? -55.682 -56.837 -0.316 1.00 39.21 64 GLY B O 1
ATOM 2775 N N . THR B 1 77 ? -53.952 -55.563 -0.971 1.00 36.80 65 THR B N 1
ATOM 2776 C CA . THR B 1 77 ? -53.874 -56.135 -2.302 1.00 35.31 65 THR B CA 1
ATOM 2777 C C . THR B 1 77 ? -52.632 -57.005 -2.426 1.00 36.55 65 THR B C 1
ATOM 2778 O O . THR B 1 77 ? -51.634 -56.807 -1.724 1.00 28.69 65 THR B O 1
ATOM 2782 N N . SER B 1 78 ? -52.714 -57.980 -3.326 1.00 37.78 66 SER B N 1
ATOM 2783 C CA . SER B 1 78 ? -51.570 -58.800 -3.688 1.00 39.28 66 SER B CA 1
ATOM 2784 C C . SER B 1 78 ? -51.688 -59.153 -5.164 1.00 35.11 66 SER B C 1
ATOM 2785 O O . SER B 1 78 ? -52.773 -59.103 -5.751 1.00 36.64 66 SER B O 1
ATOM 2788 N N . VAL B 1 79 ? -50.551 -59.478 -5.770 1.00 34.06 67 VAL B N 1
ATOM 2789 C CA . VAL B 1 79 ? -50.507 -59.851 -7.177 1.00 36.05 67 VAL B CA 1
ATOM 2790 C C . VAL B 1 79 ? -49.543 -61.023 -7.333 1.00 36.00 67 VAL B C 1
ATOM 2791 O O . VAL B 1 79 ? -48.555 -61.128 -6.598 1.00 33.06 67 VAL B O 1
ATOM 2795 N N . THR B 1 80 ? -49.864 -61.930 -8.258 1.00 33.41 68 THR B N 1
ATOM 2796 C CA . THR B 1 80 ? -49.043 -63.087 -8.591 1.00 23.68 68 THR B CA 1
ATOM 2797 C C . THR B 1 80 ? -48.158 -62.791 -9.795 1.00 37.73 68 THR B C 1
ATOM 2798 O O . THR B 1 80 ? -48.391 -61.844 -10.554 1.00 35.60 68 THR B O 1
ATOM 2802 N N . GLN B 1 81 ? -47.131 -63.630 -9.966 1.00 36.33 69 GLN B N 1
ATOM 2803 C CA . GLN B 1 81 ? -46.236 -63.471 -11.107 1.00 31.23 69 GLN B CA 1
ATOM 2804 C C . GLN B 1 81 ? -46.960 -63.735 -12.420 1.00 28.77 69 GLN B C 1
ATOM 2805 O O . GLN B 1 81 ? -46.708 -63.052 -13.417 1.00 33.13 69 GLN B O 1
ATOM 2811 N N . ALA B 1 82 ? -47.875 -64.707 -12.439 1.00 37.57 70 ALA B N 1
ATOM 2812 C CA . ALA B 1 82 ? -48.644 -64.964 -13.655 1.00 32.73 70 ALA B CA 1
ATOM 2813 C C . ALA B 1 82 ? -49.499 -63.762 -14.024 1.00 34.75 70 ALA B C 1
ATOM 2814 O O . ALA B 1 82 ? -49.632 -63.423 -15.206 1.00 40.45 70 ALA B O 1
ATOM 2816 N N . ALA B 1 83 ? -50.066 -63.086 -13.023 1.00 42.80 71 ALA B N 1
ATOM 2817 C CA . ALA B 1 83 ? -50.848 -61.888 -13.304 1.00 37.33 71 ALA B CA 1
ATOM 2818 C C . ALA B 1 83 ? -49.958 -60.763 -13.808 1.00 28.95 71 ALA B C 1
ATOM 2819 O O . ALA B 1 83 ? -50.318 -60.064 -14.761 1.00 28.50 71 ALA B O 1
ATOM 2821 N N . MET B 1 84 ? -48.782 -60.588 -13.197 1.00 29.01 72 MET B N 1
ATOM 2822 C CA . MET B 1 84 ? -47.854 -59.569 -13.673 1.00 30.70 72 MET B CA 1
ATOM 2823 C C . MET B 1 84 ? -47.364 -59.881 -15.077 1.00 35.51 72 MET B C 1
ATOM 2824 O O . MET B 1 84 ? -47.035 -58.965 -15.839 1.00 40.49 72 MET B O 1
ATOM 2829 N N . ARG B 1 85 ? -47.339 -61.161 -15.445 1.00 38.32 73 ARG B N 1
ATOM 2830 C CA . ARG B 1 85 ? -46.945 -61.532 -16.796 1.00 34.10 73 ARG B CA 1
ATOM 2831 C C . ARG B 1 85 ? -47.954 -61.031 -17.814 1.00 43.95 73 ARG B C 1
ATOM 2832 O O . ARG B 1 85 ? -47.576 -60.442 -18.837 1.00 40.49 73 ARG B O 1
ATOM 2840 N N . GLU B 1 86 ? -49.246 -61.218 -17.527 1.00 41.14 74 GLU B N 1
ATOM 2841 C CA . GLU B 1 86 ? -50.282 -60.761 -18.444 1.00 32.71 74 GLU B CA 1
ATOM 2842 C C . GLU B 1 86 ? -50.372 -59.242 -18.477 1.00 41.34 74 GLU B C 1
ATOM 2843 O O . GLU B 1 86 ? -50.572 -58.654 -19.547 1.00 50.60 74 GLU B O 1
ATOM 2849 N N . PHE B 1 87 ? -50.215 -58.589 -17.324 1.00 36.01 75 PHE B N 1
ATOM 2850 C CA . PHE B 1 87 ? -50.233 -57.131 -17.299 1.00 40.78 75 PHE B CA 1
ATOM 2851 C C . PHE B 1 87 ? -49.165 -56.563 -18.225 1.00 42.00 75 PHE B C 1
ATOM 2852 O O . PHE B 1 87 ? -49.451 -55.705 -19.070 1.00 33.52 75 PHE B O 1
ATOM 2860 N N . ALA B 1 88 ? -47.929 -57.065 -18.104 1.00 35.62 76 ALA B N 1
ATOM 2861 C CA . ALA B 1 88 ? -46.821 -56.542 -18.898 1.00 42.92 76 ALA B CA 1
ATOM 2862 C C . ALA B 1 88 ? -47.002 -56.824 -20.389 1.00 40.10 76 ALA B C 1
ATOM 2863 O O . ALA B 1 88 ? -46.749 -55.947 -21.223 1.00 33.55 76 ALA B O 1
ATOM 2865 N N . ARG B 1 89 ? -47.443 -58.035 -20.747 1.00 45.25 77 ARG B N 1
ATOM 2866 C CA . ARG B 1 89 ? -47.643 -58.345 -22.160 1.00 50.35 77 ARG B CA 1
ATOM 2867 C C . ARG B 1 89 ? -48.721 -57.462 -22.779 1.00 47.71 77 ARG B C 1
ATOM 2868 O O . ARG B 1 89 ? -48.657 -57.150 -23.973 1.00 51.27 77 ARG B O 1
ATOM 2870 N N . ALA B 1 90 ? -49.704 -57.036 -21.989 1.00 42.71 78 ALA B N 1
ATOM 2871 C CA . ALA B 1 90 ? -50.748 -56.141 -22.468 1.00 32.11 78 ALA B CA 1
ATOM 2872 C C . ALA B 1 90 ? -50.373 -54.669 -22.343 1.00 36.67 78 ALA B C 1
ATOM 2873 O O . ALA B 1 90 ? -51.166 -53.808 -22.737 1.00 36.57 78 ALA B O 1
ATOM 2875 N N . GLY B 1 91 ? -49.182 -54.363 -21.837 1.00 33.14 79 GLY B N 1
ATOM 2876 C CA . GLY B 1 91 ? -48.768 -52.984 -21.663 1.00 38.67 79 GLY B CA 1
ATOM 2877 C C . GLY B 1 91 ? -49.496 -52.236 -20.566 1.00 45.22 79 GLY B C 1
ATOM 2878 O O . GLY B 1 91 ? -49.681 -51.020 -20.674 1.00 48.55 79 GLY B O 1
ATOM 2879 N N . VAL B 1 92 ? -49.905 -52.928 -19.506 1.00 38.35 80 VAL B N 1
ATOM 2880 C CA . VAL B 1 92 ? -50.653 -52.316 -18.413 1.00 41.74 80 VAL B CA 1
ATOM 2881 C C . VAL B 1 92 ? -49.681 -51.885 -17.320 1.00 43.62 80 VAL B C 1
ATOM 2882 O O . VAL B 1 92 ? -48.930 -52.709 -16.783 1.00 39.64 80 VAL B O 1
ATOM 2886 N N . MET B 1 93 ? -49.702 -50.595 -16.984 1.00 41.29 81 MET B N 1
ATOM 2887 C CA . MET B 1 93 ? -48.889 -50.085 -15.887 1.00 39.03 81 MET B CA 1
ATOM 2888 C C . MET B 1 93 ? -49.505 -50.487 -14.549 1.00 35.32 81 MET B C 1
ATOM 2889 O O . MET B 1 93 ? -50.712 -50.334 -14.339 1.00 32.34 81 MET B O 1
ATOM 2894 N N . ILE B 1 94 ? -48.674 -51.010 -13.650 1.00 30.44 82 ILE B N 1
ATOM 2895 C CA . ILE B 1 94 ? -49.097 -51.459 -12.328 1.00 33.26 82 ILE B CA 1
ATOM 2896 C C . ILE B 1 94 ? -48.399 -50.610 -11.276 1.00 30.80 82 ILE B C 1
ATOM 2897 O O . ILE B 1 94 ? -47.175 -50.440 -11.314 1.00 32.02 82 ILE B O 1
ATOM 2902 N N . GLY B 1 95 ? -49.175 -50.077 -10.344 1.00 29.00 83 GLY B N 1
ATOM 2903 C CA . GLY B 1 95 ? -48.606 -49.309 -9.259 1.00 38.03 83 GLY B CA 1
ATOM 2904 C C . GLY B 1 95 ? -49.199 -49.660 -7.911 1.00 37.98 83 GLY B C 1
ATOM 2905 O O . GLY B 1 95 ? -50.417 -49.823 -7.785 1.00 37.11 83 GLY B O 1
ATOM 2906 N N . PHE B 1 96 ? -48.347 -49.780 -6.896 1.00 38.43 84 PHE B N 1
ATOM 2907 C CA . PHE B 1 96 ? -48.783 -49.979 -5.520 1.00 32.94 84 PHE B CA 1
ATOM 2908 C C . PHE B 1 96 ? -48.769 -48.630 -4.817 1.00 35.00 84 PHE B C 1
ATOM 2909 O O . PHE B 1 96 ? -47.727 -47.966 -4.762 1.00 34.31 84 PHE B O 1
ATOM 2917 N N . CYS B 1 97 ? -49.929 -48.212 -4.321 1.00 35.61 85 CYS B N 1
ATOM 2918 C CA . CYS B 1 97 ? -50.056 -46.978 -3.560 1.00 42.48 85 CYS B CA 1
ATOM 2919 C C . CYS B 1 97 ? -50.566 -47.293 -2.158 1.00 41.64 85 CYS B C 1
ATOM 2920 O O . CYS B 1 97 ? -50.988 -48.413 -1.858 1.00 46.17 85 CYS B O 1
ATOM 2923 N N . GLY B 1 98 ? -50.510 -46.284 -1.288 1.00 53.32 86 GLY B N 1
ATOM 2924 C CA . GLY B 1 98 ? -50.885 -46.490 0.100 1.00 47.93 86 GLY B CA 1
ATOM 2925 C C . GLY B 1 98 ? -52.359 -46.777 0.299 1.00 53.22 86 GLY B C 1
ATOM 2926 O O . GLY B 1 98 ? -52.730 -47.514 1.218 1.00 66.74 86 GLY B O 1
ATOM 2927 N N . GLY B 1 99 ? -53.215 -46.220 -0.551 1.00 55.80 87 GLY B N 1
ATOM 2928 C CA . GLY B 1 99 ? -54.642 -46.410 -0.389 1.00 57.28 87 GLY B CA 1
ATOM 2929 C C . GLY B 1 99 ? -55.302 -45.261 0.348 1.00 61.14 87 GLY B C 1
ATOM 2930 O O . GLY B 1 99 ? -54.782 -44.785 1.364 1.00 57.88 87 GLY B O 1
ATOM 2931 N N . GLY B 1 100 ? -56.444 -44.802 -0.154 1.00 58.93 88 GLY B N 1
ATOM 2932 C CA . GLY B 1 100 ? -57.136 -43.701 0.489 1.00 63.42 88 GLY B CA 1
ATOM 2933 C C . GLY B 1 100 ? -56.426 -42.371 0.394 1.00 54.68 88 GLY B C 1
ATOM 2934 O O . GLY B 1 100 ? -56.563 -41.540 1.295 1.00 61.85 88 GLY B O 1
ATOM 2935 N N . GLY B 1 101 ? -55.654 -42.150 -0.667 1.00 56.74 89 GLY B N 1
ATOM 2936 C CA . GLY B 1 101 ? -54.939 -40.901 -0.829 1.00 50.39 89 GLY B CA 1
ATOM 2937 C C . GLY B 1 101 ? -53.622 -40.801 -0.095 1.00 54.42 89 GLY B C 1
ATOM 2938 O O . GLY B 1 101 ? -53.021 -39.721 -0.080 1.00 48.78 89 GLY B O 1
ATOM 2939 N N . THR B 1 102 ? -53.154 -41.891 0.527 1.00 53.24 90 THR B N 1
ATOM 2940 C CA . THR B 1 102 ? -51.897 -41.877 1.256 1.00 50.77 90 THR B CA 1
ATOM 2941 C C . THR B 1 102 ? -50.780 -42.478 0.409 1.00 49.81 90 THR B C 1
ATOM 2942 O O . THR B 1 102 ? -51.039 -43.287 -0.488 1.00 45.16 90 THR B O 1
ATOM 2946 N N . PRO B 1 103 ? -49.530 -42.094 0.655 1.00 50.09 91 PRO B N 1
ATOM 2947 C CA . PRO B 1 103 ? -48.413 -42.717 -0.064 1.00 45.24 91 PRO B CA 1
ATOM 2948 C C . PRO B 1 103 ? -48.194 -44.154 0.379 1.00 47.37 91 PRO B C 1
ATOM 2949 O O . PRO B 1 103 ? -48.627 -44.577 1.453 1.00 50.66 91 PRO B O 1
ATOM 2953 N N . LEU B 1 104 ? -47.533 -44.920 -0.495 1.00 47.31 92 LEU B N 1
ATOM 2954 C CA . LEU B 1 104 ? -47.210 -46.306 -0.167 1.00 45.09 92 LEU B CA 1
ATOM 2955 C C . LEU B 1 104 ? -46.343 -46.378 1.082 1.00 45.27 92 LEU B C 1
ATOM 2956 O O . LEU B 1 104 ? -46.626 -47.146 2.009 1.00 36.41 92 LEU B O 1
ATOM 2961 N N . PHE B 1 105 ? -45.285 -45.572 1.127 1.00 44.46 93 PHE B N 1
ATOM 2962 C CA . PHE B 1 105 ? -44.416 -45.474 2.291 1.00 50.23 93 PHE B CA 1
ATOM 2963 C C . PHE B 1 105 ? -44.274 -44.011 2.673 1.00 50.51 93 PHE B C 1
ATOM 2964 O O . PHE B 1 105 ? -43.871 -43.188 1.845 1.00 56.82 93 PHE B O 1
ATOM 2972 N N . ALA B 1 106 ? -44.597 -43.691 3.920 1.00 60.48 94 ALA B N 1
ATOM 2973 C CA . ALA B 1 106 ? -44.474 -42.339 4.442 1.00 63.65 94 ALA B CA 1
ATOM 2974 C C . ALA B 1 106 ? -43.549 -42.347 5.649 1.00 64.95 94 ALA B C 1
ATOM 2975 O O . ALA B 1 106 ? -43.556 -43.296 6.441 1.00 62.18 94 ALA B O 1
ATOM 2977 N N . ALA B 1 107 ? -42.748 -41.297 5.778 1.00 72.39 95 ALA B N 1
ATOM 2978 C CA . ALA B 1 107 ? -41.871 -41.126 6.932 1.00 94.96 95 ALA B CA 1
ATOM 2979 C C . ALA B 1 107 ? -41.916 -39.654 7.331 1.00 108.95 95 ALA B C 1
ATOM 2980 O O . ALA B 1 107 ? -42.797 -38.901 6.904 1.00 105.41 95 ALA B O 1
ATOM 2982 N N . ASN B 1 108 ? -40.963 -39.231 8.165 1.00 109.14 96 ASN B N 1
ATOM 2983 C CA . ASN B 1 108 ? -40.909 -37.830 8.577 1.00 106.69 96 ASN B CA 1
ATOM 2984 C C . ASN B 1 108 ? -40.668 -36.918 7.378 1.00 110.66 96 ASN B C 1
ATOM 2985 O O . ASN B 1 108 ? -41.378 -35.923 7.186 1.00 103.96 96 ASN B O 1
ATOM 2987 N N . GLU B 1 109 ? -39.670 -37.246 6.558 1.00 106.32 97 GLU B N 1
ATOM 2988 C CA . GLU B 1 109 ? -39.397 -36.499 5.337 1.00 95.63 97 GLU B CA 1
ATOM 2989 C C . GLU B 1 109 ? -39.325 -37.455 4.154 1.00 97.79 97 GLU B C 1
ATOM 2990 O O . GLU B 1 109 ? -39.567 -37.059 3.009 1.00 95.24 97 GLU B O 1
ATOM 2992 N N . ALA B 1 110 ? -38.987 -38.713 4.427 1.00 101.43 98 ALA B N 1
ATOM 2993 C CA . ALA B 1 110 ? -38.943 -39.728 3.384 1.00 89.08 98 ALA B CA 1
ATOM 2994 C C . ALA B 1 110 ? -40.356 -40.128 2.976 1.00 88.18 98 ALA B C 1
ATOM 2995 O O . ALA B 1 110 ? -41.252 -40.243 3.818 1.00 86.77 98 ALA B O 1
ATOM 2997 N N . GLU B 1 111 ? -40.554 -40.341 1.676 1.00 73.30 99 GLU B N 1
ATOM 2998 C CA . GLU B 1 111 ? -41.875 -40.694 1.169 1.00 64.54 99 GLU B CA 1
ATOM 2999 C C . GLU B 1 111 ? -41.747 -41.279 -0.228 1.00 57.39 99 GLU B C 1
ATOM 3000 O O . GLU B 1 111 ? -41.011 -40.746 -1.063 1.00 52.58 99 GLU B O 1
ATOM 3006 N N . VAL B 1 112 ? -42.453 -42.381 -0.466 1.00 52.95 100 VAL B N 1
ATOM 3007 C CA . VAL B 1 112 ? -42.581 -42.990 -1.785 1.00 51.33 100 VAL B CA 1
ATOM 3008 C C . VAL B 1 112 ? -44.074 -43.083 -2.063 1.00 48.66 100 VAL B C 1
ATOM 3009 O O . VAL B 1 112 ? -44.786 -43.854 -1.405 1.00 51.25 100 VAL B O 1
ATOM 3013 N N . ALA B 1 113 ? -44.554 -42.290 -3.022 1.00 43.87 101 ALA B N 1
ATOM 3014 C CA . ALA B 1 113 ? -45.988 -42.229 -3.281 1.00 36.69 101 ALA B CA 1
ATOM 3015 C C . ALA B 1 113 ? -46.492 -43.532 -3.886 1.00 36.30 101 ALA B C 1
ATOM 3016 O O . ALA B 1 113 ? -47.427 -44.152 -3.365 1.00 29.74 101 ALA B O 1
ATOM 3018 N N . VAL B 1 114 ? -45.893 -43.953 -5.000 1.00 38.57 102 VAL B N 1
ATOM 3019 C CA . VAL B 1 114 ? -46.295 -45.168 -5.702 1.00 39.14 102 VAL B CA 1
ATOM 3020 C C . VAL B 1 114 ? -45.044 -45.936 -6.111 1.00 43.48 102 VAL B C 1
ATOM 3021 O O . VAL B 1 114 ? -44.097 -45.350 -6.647 1.00 43.07 102 VAL B O 1
ATOM 3025 N N . SER B 1 115 ? -45.050 -47.250 -5.879 1.00 31.40 103 SER B N 1
ATOM 3026 C CA . SER B 1 115 ? -44.037 -48.151 -6.421 1.00 36.12 103 SER B CA 1
ATOM 3027 C C . SER B 1 115 ? -44.523 -48.655 -7.773 1.00 31.92 103 SER B C 1
ATOM 3028 O O . SER B 1 115 ? -45.476 -49.438 -7.842 1.00 33.50 103 SER B O 1
ATOM 3031 N N . TRP B 1 116 ? -43.880 -48.202 -8.846 1.00 30.60 104 TRP B N 1
ATOM 3032 C CA . TRP B 1 116 ? -44.323 -48.528 -10.198 1.00 38.12 104 TRP B CA 1
ATOM 3033 C C . TRP B 1 116 ? -43.634 -49.787 -10.715 1.00 34.85 104 TRP B C 1
ATOM 3034 O O . TRP B 1 116 ? -42.406 -49.910 -10.648 1.00 34.29 104 TRP B O 1
ATOM 3045 N N . LEU B 1 117 ? -44.425 -50.692 -11.270 1.00 28.08 105 LEU B N 1
ATOM 3046 C CA . LEU B 1 117 ? -43.936 -51.894 -11.931 1.00 31.55 105 LEU B CA 1
ATOM 3047 C C . LEU B 1 117 ? -44.152 -51.697 -13.430 1.00 31.95 105 LEU B C 1
ATOM 3048 O O . LEU B 1 117 ? -45.201 -52.043 -13.972 1.00 28.46 105 LEU B O 1
ATOM 3053 N N . SER B 1 118 ? -43.155 -51.110 -14.093 1.00 35.25 106 SER B N 1
ATOM 3054 C CA . SER B 1 118 ? -43.273 -50.790 -15.515 1.00 36.07 106 SER B CA 1
ATOM 3055 C C . SER B 1 118 ? -43.061 -52.043 -16.355 1.00 39.08 106 SER B C 1
ATOM 3056 O O . SER B 1 118 ? -42.118 -52.799 -16.100 1.00 38.11 106 SER B O 1
ATOM 3059 N N . PRO B 1 119 ? -43.907 -52.298 -17.353 1.00 42.07 107 PRO B N 1
ATOM 3060 C CA . PRO B 1 119 ? -43.644 -53.421 -18.259 1.00 40.05 107 PRO B CA 1
ATOM 3061 C C . PRO B 1 119 ? -42.307 -53.243 -18.965 1.00 52.25 107 PRO B C 1
ATOM 3062 O O . PRO B 1 119 ? -41.963 -52.149 -19.422 1.00 43.29 107 PRO B O 1
ATOM 3066 N N . GLN B 1 120 ? -41.541 -54.334 -19.030 1.00 53.18 108 GLN B N 1
ATOM 3067 C CA . GLN B 1 120 ? -40.214 -54.332 -19.630 1.00 41.60 108 GLN B CA 1
ATOM 3068 C C . GLN B 1 120 ? -40.152 -55.135 -20.920 1.00 52.44 108 GLN B C 1
ATOM 3069 O O . GLN B 1 120 ? -39.102 -55.156 -21.573 1.00 54.41 108 GLN B O 1
ATOM 3075 N N . SER B 1 121 ? -41.250 -55.783 -21.310 1.00 47.84 109 SER B N 1
ATOM 3076 C CA . SER B 1 121 ? -41.265 -56.707 -22.435 1.00 51.52 109 SER B CA 1
ATOM 3077 C C . SER B 1 121 ? -41.749 -56.081 -23.733 1.00 60.23 109 SER B C 1
ATOM 3078 O O . SER B 1 121 ? -41.340 -56.530 -24.809 1.00 61.81 109 SER B O 1
ATOM 3081 N N . GLU B 1 122 ? -42.630 -55.083 -23.667 1.00 58.28 110 GLU B N 1
ATOM 3082 C CA . GLU B 1 122 ? -43.135 -54.409 -24.860 1.00 56.38 110 GLU B CA 1
ATOM 3083 C C . GLU B 1 122 ? -42.242 -53.210 -25.150 1.00 48.23 110 GLU B C 1
ATOM 3084 O O . GLU B 1 122 ? -42.281 -52.210 -24.428 1.00 61.83 110 GLU B O 1
ATOM 3090 N N . TYR B 1 123 ? -41.435 -53.315 -26.201 1.00 44.91 111 TYR B N 1
ATOM 3091 C CA . TYR B 1 123 ? -40.420 -52.306 -26.468 1.00 50.86 111 TYR B CA 1
ATOM 3092 C C . TYR B 1 123 ? -41.045 -51.013 -26.983 1.00 45.11 111 TYR B C 1
ATOM 3093 O O . TYR B 1 123 ? -41.859 -51.020 -27.911 1.00 41.16 111 TYR B O 1
ATOM 3102 N N . ARG B 1 124 ? -40.654 -49.911 -26.383 1.00 38.22 112 ARG B N 1
ATOM 3103 C CA . ARG B 1 124 ? -41.195 -48.593 -26.658 1.00 50.81 112 ARG B CA 1
ATOM 3104 C C . ARG B 1 124 ? -40.385 -47.894 -27.738 1.00 46.27 112 ARG B C 1
ATOM 3105 O O . ARG B 1 124 ? -39.253 -48.289 -28.033 1.00 49.03 112 ARG B O 1
ATOM 3113 N N . PRO B 1 125 ? -40.938 -46.848 -28.355 1.00 47.91 113 PRO B N 1
ATOM 3114 C CA . PRO B 1 125 ? -40.158 -46.069 -29.320 1.00 43.27 113 PRO B CA 1
ATOM 3115 C C . PRO B 1 125 ? -38.943 -45.439 -28.660 1.00 35.25 113 PRO B C 1
ATOM 3116 O O . PRO B 1 125 ? -38.840 -45.347 -27.436 1.00 51.80 113 PRO B O 1
ATOM 3120 N N . THR B 1 126 ? -37.994 -45.024 -29.498 1.00 41.12 114 THR B N 1
ATOM 3121 C CA . THR B 1 126 ? -36.726 -44.497 -29.019 1.00 39.47 114 THR B CA 1
ATOM 3122 C C . THR B 1 126 ? -36.560 -42.995 -29.196 1.00 41.78 114 THR B C 1
ATOM 3123 O O . THR B 1 126 ? -35.748 -42.398 -28.481 1.00 42.73 114 THR B O 1
ATOM 3127 N N . GLU B 1 127 ? -37.321 -42.369 -30.099 1.00 42.30 115 GLU B N 1
ATOM 3128 C CA . GLU B 1 127 ? -37.011 -41.001 -30.512 1.00 38.48 115 GLU B CA 1
ATOM 3129 C C . GLU B 1 127 ? -37.196 -40.003 -29.374 1.00 46.65 115 GLU B C 1
ATOM 3130 O O . GLU B 1 127 ? -36.371 -39.099 -29.200 1.00 44.52 115 GLU B O 1
ATOM 3136 N N . TYR B 1 128 ? -38.253 -40.156 -28.575 1.00 44.68 116 TYR B N 1
ATOM 3137 C CA . TYR B 1 128 ? -38.501 -39.197 -27.503 1.00 42.44 116 TYR B CA 1
ATOM 3138 C C . TYR B 1 128 ? -37.497 -39.365 -26.372 1.00 47.58 116 TYR B C 1
ATOM 3139 O O . TYR B 1 128 ? -37.076 -38.378 -25.756 1.00 48.47 116 TYR B O 1
ATOM 3148 N N . LEU B 1 129 ? -37.093 -40.606 -26.094 1.00 44.12 117 LEU B N 1
ATOM 3149 C CA . LEU B 1 129 ? -36.072 -40.835 -25.079 1.00 42.22 117 LEU B CA 1
ATOM 3150 C C . LEU B 1 129 ? -34.752 -40.183 -25.471 1.00 42.11 117 LEU B C 1
ATOM 3151 O O . LEU B 1 129 ? -34.096 -39.544 -24.641 1.00 47.76 117 LEU B O 1
ATOM 3156 N N . GLN B 1 130 ? -34.349 -40.331 -26.736 1.00 47.98 118 GLN B N 1
ATOM 3157 C CA . GLN B 1 130 ? -33.113 -39.702 -27.194 1.00 54.36 118 GLN B CA 1
ATOM 3158 C C . GLN B 1 130 ? -33.218 -38.180 -27.126 1.00 51.97 118 GLN B C 1
ATOM 3159 O O . GLN B 1 130 ? -32.263 -37.502 -26.726 1.00 49.96 118 GLN B O 1
ATOM 3165 N N . ASP B 1 131 ? -34.386 -37.630 -27.478 1.00 45.06 119 ASP B N 1
ATOM 3166 C CA . ASP B 1 131 ? -34.606 -36.193 -27.321 1.00 51.96 119 ASP B CA 1
ATOM 3167 C C . ASP B 1 131 ? -34.508 -35.771 -25.859 1.00 51.66 119 ASP B C 1
ATOM 3168 O O . ASP B 1 131 ? -33.926 -34.724 -25.549 1.00 46.92 119 ASP B O 1
ATOM 3173 N N . TRP B 1 132 ? -35.071 -36.571 -24.946 1.00 49.01 120 TRP B N 1
ATOM 3174 C CA . TRP B 1 132 ? -35.112 -36.189 -23.535 1.00 42.66 120 TRP B CA 1
ATOM 3175 C C . TRP B 1 132 ? -33.718 -36.166 -22.915 1.00 47.83 120 TRP B C 1
ATOM 3176 O O . TRP B 1 132 ? -33.336 -35.187 -22.261 1.00 48.67 120 TRP B O 1
ATOM 3187 N N . VAL B 1 133 ? -32.948 -37.245 -23.085 1.00 41.78 121 VAL B N 1
ATOM 3188 C CA . VAL B 1 133 ? -31.615 -37.304 -22.490 1.00 54.19 121 VAL B CA 1
ATOM 3189 C C . VAL B 1 133 ? -30.631 -36.355 -23.156 1.00 51.28 121 VAL B C 1
ATOM 3190 O O . VAL B 1 133 ? -29.557 -36.103 -22.597 1.00 51.00 121 VAL B O 1
ATOM 3194 N N . SER B 1 134 ? -30.966 -35.821 -24.335 1.00 47.33 122 SER B N 1
ATOM 3195 C CA . SER B 1 134 ? -30.063 -34.903 -25.020 1.00 50.79 122 SER B CA 1
ATOM 3196 C C . SER B 1 134 ? -30.000 -33.543 -24.343 1.00 52.14 122 SER B C 1
ATOM 3197 O O . SER B 1 134 ? -29.047 -32.793 -24.579 1.00 54.86 122 SER B O 1
ATOM 3200 N N . PHE B 1 135 ? -30.999 -33.202 -23.523 1.00 51.79 123 PHE B N 1
ATOM 3201 C CA . PHE B 1 135 ? -31.011 -31.933 -22.809 1.00 53.36 123 PHE B CA 1
ATOM 3202 C C . PHE B 1 135 ? -31.166 -32.077 -21.304 1.00 52.53 123 PHE B C 1
ATOM 3203 O O . PHE B 1 135 ? -30.940 -31.094 -20.590 1.00 64.77 123 PHE B O 1
ATOM 3211 N N . TRP B 1 136 ? -31.541 -33.257 -20.802 1.00 46.10 124 TRP B N 1
ATOM 3212 C CA . TRP B 1 136 ? -31.960 -33.377 -19.409 1.00 51.56 124 TRP B CA 1
ATOM 3213 C C . TRP B 1 136 ? -30.840 -33.036 -18.433 1.00 51.07 124 TRP B C 1
ATOM 3214 O O . TRP B 1 136 ? -31.113 -32.595 -17.311 1.00 59.29 124 TRP B O 1
ATOM 3225 N N . PHE B 1 137 ? -29.584 -33.231 -18.825 1.00 57.84 125 PHE B N 1
ATOM 3226 C CA . PHE B 1 137 ? -28.472 -32.928 -17.931 1.00 64.34 125 PHE B CA 1
ATOM 3227 C C . PHE B 1 137 ? -28.066 -31.458 -17.958 1.00 63.04 125 PHE B C 1
ATOM 3228 O O . PHE B 1 137 ? -27.187 -31.062 -17.184 1.00 68.03 125 PHE B O 1
ATOM 3236 N N . ASP B 1 138 ? -28.696 -30.646 -18.804 1.00 63.87 126 ASP B N 1
ATOM 3237 C CA . ASP B 1 138 ? -28.502 -29.200 -18.804 1.00 67.04 126 ASP B CA 1
ATOM 3238 C C . ASP B 1 138 ? -29.482 -28.580 -17.810 1.00 70.27 126 ASP B C 1
ATOM 3239 O O . ASP B 1 138 ? -30.698 -28.783 -17.921 1.00 57.19 126 ASP B O 1
ATOM 3244 N N . ASP B 1 139 ? -28.953 -27.836 -16.833 1.00 73.83 127 ASP B N 1
ATOM 3245 C CA . ASP B 1 139 ? -29.803 -27.250 -15.799 1.00 63.28 127 ASP B CA 1
ATOM 3246 C C . ASP B 1 139 ? -30.787 -26.245 -16.385 1.00 64.82 127 ASP B C 1
ATOM 3247 O O . ASP B 1 139 ? -31.954 -26.195 -15.976 1.00 62.71 127 ASP B O 1
ATOM 3252 N N . GLU B 1 140 ? -30.333 -25.432 -17.341 1.00 74.52 128 GLU B N 1
ATOM 3253 C CA . GLU B 1 140 ? -31.207 -24.431 -17.944 1.00 66.37 128 GLU B CA 1
ATOM 3254 C C . GLU B 1 140 ? -32.293 -25.082 -18.793 1.00 64.49 128 GLU B C 1
ATOM 3255 O O . GLU B 1 140 ? -33.449 -24.644 -18.772 1.00 66.28 128 GLU B O 1
ATOM 3261 N N . LYS B 1 141 ? -31.942 -26.123 -19.553 1.00 59.48 129 LYS B N 1
ATOM 3262 C CA . LYS B 1 141 ? -32.939 -26.803 -20.375 1.00 59.27 129 LYS B CA 1
ATOM 3263 C C . LYS B 1 141 ? -33.964 -27.541 -19.521 1.00 51.97 129 LYS B C 1
ATOM 3264 O O . LYS B 1 141 ? -35.130 -27.662 -19.914 1.00 46.59 129 LYS B O 1
ATOM 3270 N N . ARG B 1 142 ? -33.554 -28.047 -18.360 1.00 58.25 130 ARG B N 1
ATOM 3271 C CA . ARG B 1 142 ? -34.514 -28.678 -17.462 1.00 53.13 130 ARG B CA 1
ATOM 3272 C C . ARG B 1 142 ? -35.468 -27.645 -16.874 1.00 59.59 130 ARG B C 1
ATOM 3273 O O . ARG B 1 142 ? -36.656 -27.929 -16.679 1.00 57.72 130 ARG B O 1
ATOM 3281 N N . LEU B 1 143 ? -34.972 -26.434 -16.603 1.00 55.23 131 LEU B N 1
ATOM 3282 C CA . LEU B 1 143 ? -35.849 -25.358 -16.153 1.00 46.12 131 LEU B CA 1
ATOM 3283 C C . LEU B 1 143 ? -36.837 -24.956 -17.243 1.00 51.73 131 LEU B C 1
ATOM 3284 O O . LEU B 1 143 ? -38.002 -24.655 -16.953 1.00 48.05 131 LEU B O 1
ATOM 3289 N N . ALA B 1 144 ? -36.384 -24.926 -18.499 1.00 40.86 132 ALA B N 1
ATOM 3290 C CA . ALA B 1 144 ? -37.280 -24.580 -19.597 1.00 44.97 132 ALA B CA 1
ATOM 3291 C C . ALA B 1 144 ? -38.396 -25.606 -19.741 1.00 48.11 132 ALA B C 1
ATOM 3292 O O . ALA B 1 144 ? -39.542 -25.252 -20.048 1.00 49.01 132 ALA B O 1
ATOM 3294 N N . ALA B 1 145 ? -38.084 -26.883 -19.517 1.00 35.94 133 ALA B N 1
ATOM 3295 C CA . ALA B 1 145 ? -39.121 -27.905 -19.589 1.00 43.85 133 ALA B CA 1
ATOM 3296 C C . ALA B 1 145 ? -40.145 -27.725 -18.476 1.00 43.83 133 ALA B C 1
ATOM 3297 O O . ALA B 1 145 ? -41.350 -27.895 -18.700 1.00 36.33 133 ALA B O 1
ATOM 3299 N N . ALA B 1 146 ? -39.683 -27.389 -17.267 1.00 43.32 134 ALA B N 1
ATOM 3300 C CA . ALA B 1 146 ? -40.605 -27.200 -16.153 1.00 42.79 134 ALA B CA 1
ATOM 3301 C C . ALA B 1 146 ? -41.558 -26.042 -16.412 1.00 42.66 134 ALA B C 1
ATOM 3302 O O . ALA B 1 146 ? -42.772 -26.171 -16.213 1.00 37.69 134 ALA B O 1
ATOM 3304 N N . ILE B 1 147 ? -41.032 -24.919 -16.904 1.00 44.45 135 ILE B N 1
ATOM 3305 C CA . ILE B 1 147 ? -41.884 -23.779 -17.231 1.00 40.49 135 ILE B CA 1
ATOM 3306 C C . ILE B 1 147 ? -42.868 -24.155 -18.327 1.00 43.26 135 ILE B C 1
ATOM 3307 O O . ILE B 1 147 ? -44.066 -23.854 -18.236 1.00 47.40 135 ILE B O 1
ATOM 3312 N N . ALA B 1 148 ? -42.386 -24.849 -19.363 1.00 39.78 136 ALA B N 1
ATOM 3313 C CA . ALA B 1 148 ? -43.260 -25.278 -20.450 1.00 34.79 136 ALA B CA 1
ATOM 3314 C C . ALA B 1 148 ? -44.385 -26.176 -19.952 1.00 40.71 136 ALA B C 1
ATOM 3315 O O . ALA B 1 148 ? -45.478 -26.179 -20.532 1.00 45.32 136 ALA B O 1
ATOM 3317 N N . PHE B 1 149 ? -44.136 -26.962 -18.899 1.00 44.15 137 PHE B N 1
ATOM 3318 C CA . PHE B 1 149 ? -45.210 -27.749 -18.301 1.00 42.22 137 PHE B CA 1
ATOM 3319 C C . PHE B 1 149 ? -46.249 -26.841 -17.655 1.00 39.78 137 PHE B C 1
ATOM 3320 O O . PHE B 1 149 ? -47.456 -27.026 -17.845 1.00 30.49 137 PHE B O 1
ATOM 3328 N N . GLN B 1 150 ? -45.791 -25.844 -16.892 1.00 43.76 138 GLN B N 1
ATOM 3329 C CA . GLN B 1 150 ? -46.715 -24.949 -16.205 1.00 45.78 138 GLN B CA 1
ATOM 3330 C C . GLN B 1 150 ? -47.544 -24.129 -17.186 1.00 44.57 138 GLN B C 1
ATOM 3331 O O . GLN B 1 150 ? -48.705 -23.809 -16.904 1.00 36.26 138 GLN B O 1
ATOM 3337 N N . GLN B 1 151 ? -46.976 -23.800 -18.348 1.00 44.96 139 GLN B N 1
ATOM 3338 C CA . GLN B 1 151 ? -47.729 -23.084 -19.371 1.00 41.25 139 GLN B CA 1
ATOM 3339 C C . GLN B 1 151 ? -48.829 -23.960 -19.958 1.00 42.90 139 GLN B C 1
ATOM 3340 O O . GLN B 1 151 ? -49.927 -23.474 -20.256 1.00 44.60 139 GLN B O 1
ATOM 3346 N N . VAL B 1 152 ? -48.545 -25.250 -20.150 1.00 40.47 140 VAL B N 1
ATOM 3347 C CA . VAL B 1 152 ? -49.591 -26.188 -20.549 1.00 39.44 140 VAL B CA 1
ATOM 3348 C C . VAL B 1 152 ? -50.650 -26.283 -19.464 1.00 37.23 140 VAL B C 1
ATOM 3349 O O . VAL B 1 152 ? -51.852 -26.360 -19.748 1.00 36.65 140 VAL B O 1
ATOM 3353 N N . ARG B 1 153 ? -50.213 -26.277 -18.201 1.00 42.79 141 ARG B N 1
ATOM 3354 C CA . ARG B 1 153 ? -51.134 -26.316 -17.071 1.00 39.12 141 ARG B CA 1
ATOM 3355 C C . ARG B 1 153 ? -52.073 -25.115 -17.085 1.00 37.73 141 ARG B C 1
ATOM 3356 O O . ARG B 1 153 ? -53.291 -25.262 -16.920 1.00 28.88 141 ARG B O 1
ATOM 3364 N N . ILE B 1 154 ? -51.525 -23.924 -17.327 1.00 32.14 142 ILE B N 1
ATOM 3365 C CA . ILE B 1 154 ? -52.347 -22.725 -17.450 1.00 37.05 142 ILE B CA 1
ATOM 3366 C C . ILE B 1 154 ? -53.353 -22.889 -18.582 1.00 40.28 142 ILE B C 1
ATOM 3367 O O . ILE B 1 154 ? -54.545 -22.596 -18.427 1.00 41.18 142 ILE B O 1
ATOM 3372 N N . THR B 1 155 ? -52.891 -23.384 -19.732 1.00 34.37 143 THR B N 1
ATOM 3373 C CA . THR B 1 155 ? -53.790 -23.575 -20.864 1.00 38.11 143 THR B CA 1
ATOM 3374 C C . THR B 1 155 ? -54.895 -24.564 -20.524 1.00 33.80 143 THR B C 1
ATOM 3375 O O . THR B 1 155 ? -56.068 -24.328 -20.834 1.00 36.58 143 THR B O 1
ATOM 3379 N N . GLN B 1 156 ? -54.543 -25.663 -19.853 1.00 37.74 144 GLN B N 1
ATOM 3380 C CA . GLN B 1 156 ? -55.532 -26.686 -19.530 1.00 38.54 144 GLN B CA 1
ATOM 3381 C C . GLN B 1 156 ? -56.575 -26.173 -18.548 1.00 39.60 144 GLN B C 1
ATOM 3382 O O . GLN B 1 156 ? -57.767 -26.470 -18.693 1.00 41.71 144 GLN B O 1
ATOM 3388 N N . ILE B 1 157 ? -56.149 -25.400 -17.544 1.00 35.02 145 ILE B N 1
ATOM 3389 C CA . ILE B 1 157 ? -57.095 -24.875 -16.562 1.00 33.90 145 ILE B CA 1
ATOM 3390 C C . ILE B 1 157 ? -58.077 -23.927 -17.233 1.00 39.17 145 ILE B C 1
ATOM 3391 O O . ILE B 1 157 ? -59.297 -24.069 -17.093 1.00 38.47 145 ILE B O 1
ATOM 3396 N N . ARG B 1 158 ? -57.556 -22.953 -17.987 1.00 40.11 146 ARG B N 1
ATOM 3397 C CA . ARG B 1 158 ? -58.430 -22.017 -18.687 1.00 36.37 146 ARG B CA 1
ATOM 3398 C C . ARG B 1 158 ? -59.421 -22.752 -19.578 1.00 36.01 146 ARG B C 1
ATOM 3399 O O . ARG B 1 158 ? -60.596 -22.378 -19.654 1.00 48.56 146 ARG B O 1
ATOM 3407 N N . GLN B 1 159 ? -58.977 -23.824 -20.227 1.00 44.36 147 GLN B N 1
ATOM 3408 C CA . GLN B 1 159 ? -59.827 -24.504 -21.196 1.00 45.27 147 GLN B CA 1
ATOM 3409 C C . GLN B 1 159 ? -60.956 -25.261 -20.510 1.00 41.95 147 GLN B C 1
ATOM 3410 O O . GLN B 1 159 ? -62.122 -25.144 -20.901 1.00 55.78 147 GLN B O 1
ATOM 3416 N N . HIS B 1 160 ? -60.628 -26.064 -19.500 1.00 48.16 148 HIS B N 1
ATOM 3417 C CA . HIS B 1 160 ? -61.605 -26.969 -18.908 1.00 45.65 148 HIS B CA 1
ATOM 3418 C C . HIS B 1 160 ? -62.426 -26.342 -17.794 1.00 36.77 148 HIS B C 1
ATOM 3419 O O . HIS B 1 160 ? -63.533 -26.820 -17.526 1.00 50.27 148 HIS B O 1
ATOM 3426 N N . TRP B 1 161 ? -61.915 -25.304 -17.132 1.00 39.11 149 TRP B N 1
ATOM 3427 C CA . TRP B 1 161 ? -62.733 -24.583 -16.163 1.00 41.38 149 TRP B CA 1
ATOM 3428 C C . TRP B 1 161 ? -63.780 -23.702 -16.828 1.00 49.96 149 TRP B C 1
ATOM 3429 O O . TRP B 1 161 ? -64.786 -23.370 -16.190 1.00 41.15 149 TRP B O 1
ATOM 3440 N N . LEU B 1 162 ? -63.566 -23.313 -18.085 1.00 46.59 150 LEU B N 1
ATOM 3441 C CA . LEU B 1 162 ? -64.502 -22.467 -18.809 1.00 43.97 150 LEU B CA 1
ATOM 3442 C C . LEU B 1 162 ? -65.176 -23.193 -19.962 1.00 49.28 150 LEU B C 1
ATOM 3443 O O . LEU B 1 162 ? -65.974 -22.581 -20.679 1.00 63.88 150 LEU B O 1
ATOM 3448 N N . GLY B 1 163 ? -64.892 -24.480 -20.147 1.00 53.31 151 GLY B N 1
ATOM 3449 C CA . GLY B 1 163 ? -65.427 -25.232 -21.259 1.00 58.17 151 GLY B CA 1
ATOM 3450 C C . GLY B 1 163 ? -66.887 -25.594 -21.087 1.00 68.40 151 GLY B C 1
ATOM 3451 O O . GLY B 1 163 ? -67.548 -25.239 -20.111 1.00 65.66 151 GLY B O 1
ATOM 3452 N N . SER B 1 164 ? -67.390 -26.346 -22.067 1.00 61.03 152 SER B N 1
ATOM 3453 C CA . SER B 1 164 ? -68.798 -26.721 -22.058 1.00 61.81 152 SER B CA 1
ATOM 3454 C C . SER B 1 164 ? -69.087 -27.780 -21.002 1.00 67.32 152 SER B C 1
ATOM 3455 O O . SER B 1 164 ? -70.155 -27.763 -20.379 1.00 74.93 152 SER B O 1
ATOM 3458 N N . ARG B 1 165 ? -68.151 -28.709 -20.789 1.00 65.13 153 ARG B N 1
ATOM 3459 C CA . ARG B 1 165 ? -68.402 -29.823 -19.879 1.00 74.70 153 ARG B CA 1
ATOM 3460 C C . ARG B 1 165 ? -68.612 -29.337 -18.448 1.00 75.04 153 ARG B C 1
ATOM 3461 O O . ARG B 1 165 ? -69.539 -29.779 -17.759 1.00 69.24 153 ARG B O 1
ATOM 3469 N N . LEU B 1 166 ? -67.761 -28.421 -17.982 1.00 66.85 154 LEU B N 1
ATOM 3470 C CA . LEU B 1 166 ? -67.904 -27.915 -16.623 1.00 66.28 154 LEU B CA 1
ATOM 3471 C C . LEU B 1 166 ? -69.019 -26.884 -16.499 1.00 73.19 154 LEU B C 1
ATOM 3472 O O . LEU B 1 166 ? -69.557 -26.702 -15.401 1.00 81.21 154 LEU B O 1
ATOM 3477 N N . SER B 1 167 ? -69.382 -26.211 -17.595 1.00 71.83 155 SER B N 1
ATOM 3478 C CA . SER B 1 167 ? -70.490 -25.262 -17.542 1.00 68.66 155 SER B CA 1
ATOM 3479 C C . SER B 1 167 ? -71.816 -25.962 -17.286 1.00 68.53 155 SER B C 1
ATOM 3480 O O . SER B 1 167 ? -72.741 -25.352 -16.739 1.00 72.30 155 SER B O 1
ATOM 3483 N N . ARG B 1 168 ? -71.929 -27.237 -17.665 1.00 75.41 156 ARG B N 1
ATOM 3484 C CA . ARG B 1 168 ? -73.134 -27.999 -17.362 1.00 84.05 156 ARG B CA 1
ATOM 3485 C C . ARG B 1 168 ? -73.298 -28.241 -15.866 1.00 92.18 156 ARG B C 1
ATOM 3486 O O . ARG B 1 168 ? -74.403 -28.570 -15.420 1.00 87.86 156 ARG B O 1
ATOM 3488 N N . GLU B 1 169 ? -72.227 -28.093 -15.086 1.00 87.08 157 GLU B N 1
ATOM 3489 C CA . GLU B 1 169 ? -72.288 -28.226 -13.632 1.00 92.15 157 GLU B CA 1
ATOM 3490 C C . GLU B 1 169 ? -72.725 -26.893 -13.036 1.00 90.70 157 GLU B C 1
ATOM 3491 O O . GLU B 1 169 ? -71.926 -25.961 -12.912 1.00 87.09 157 GLU B O 1
ATOM 3497 N N . SER B 1 170 ? -74.003 -26.799 -12.661 1.00 89.17 158 SER B N 1
ATOM 3498 C CA . SER B 1 170 ? -74.514 -25.576 -12.055 1.00 93.52 158 SER B CA 1
ATOM 3499 C C . SER B 1 170 ? -73.990 -25.364 -10.639 1.00 85.73 158 SER B C 1
ATOM 3500 O O . SER B 1 170 ? -74.076 -24.245 -10.122 1.00 80.95 158 SER B O 1
ATOM 3503 N N . ARG B 1 171 ? -73.454 -26.408 -10.004 1.00 87.12 159 ARG B N 1
ATOM 3504 C CA . ARG B 1 171 ? -72.880 -26.278 -8.669 1.00 82.85 159 ARG B CA 1
ATOM 3505 C C . ARG B 1 171 ? -71.569 -25.496 -8.671 1.00 73.96 159 ARG B C 1
ATOM 3506 O O . ARG B 1 171 ? -71.175 -24.968 -7.625 1.00 69.89 159 ARG B O 1
ATOM 3514 N N . PHE B 1 172 ? -70.899 -25.387 -9.820 1.00 73.07 160 PHE B N 1
ATOM 3515 C CA . PHE B 1 172 ? -69.589 -24.741 -9.926 1.00 69.73 160 PHE B CA 1
ATOM 3516 C C . PHE B 1 172 ? -69.765 -23.391 -10.622 1.00 58.13 160 PHE B C 1
ATOM 3517 O O . PHE B 1 172 ? -69.789 -23.312 -11.855 1.00 59.19 160 PHE B O 1
ATOM 3525 N N . THR B 1 173 ? -69.872 -22.330 -9.825 1.00 57.24 161 THR B N 1
ATOM 3526 C CA . THR B 1 173 ? -70.121 -20.981 -10.320 1.00 66.21 161 THR B CA 1
ATOM 3527 C C . THR B 1 173 ? -69.025 -20.050 -9.822 1.00 58.72 161 THR B C 1
ATOM 3528 O O . THR B 1 173 ? -68.847 -19.885 -8.611 1.00 54.09 161 THR B O 1
ATOM 3532 N N . PHE B 1 174 ? -68.329 -19.405 -10.753 1.00 62.30 162 PHE B N 1
ATOM 3533 C CA . PHE B 1 174 ? -67.252 -18.496 -10.400 1.00 54.39 162 PHE B CA 1
ATOM 3534 C C . PHE B 1 174 ? -67.164 -17.405 -11.459 1.00 62.61 162 PHE B C 1
ATOM 3535 O O . PHE B 1 174 ? -67.665 -17.554 -12.578 1.00 59.08 162 PHE B O 1
ATOM 3543 N N . LYS B 1 175 ? -66.505 -16.306 -11.094 1.00 60.41 163 LYS B N 1
ATOM 3544 C CA . LYS B 1 175 ? -66.334 -15.177 -12.001 1.00 69.27 163 LYS B CA 1
ATOM 3545 C C . LYS B 1 175 ? -65.150 -15.439 -12.928 1.00 69.62 163 LYS B C 1
ATOM 3546 O O . LYS B 1 175 ? -64.012 -15.590 -12.467 1.00 62.95 163 LYS B O 1
ATOM 3552 N N . SER B 1 176 ? -65.419 -15.463 -14.236 1.00 59.65 164 SER B N 1
ATOM 3553 C CA . SER B 1 176 ? -64.383 -15.789 -15.210 1.00 57.80 164 SER B CA 1
ATOM 3554 C C . SER B 1 176 ? -63.227 -14.800 -15.159 1.00 61.66 164 SER B C 1
ATOM 3555 O O . SER B 1 176 ? -62.077 -15.174 -15.422 1.00 53.40 164 SER B O 1
ATOM 3558 N N . GLU B 1 177 ? -63.503 -13.541 -14.814 1.00 71.61 165 GLU B N 1
ATOM 3559 C CA . GLU B 1 177 ? -62.429 -12.560 -14.721 1.00 66.17 165 GLU B CA 1
ATOM 3560 C C . GLU B 1 177 ? -61.456 -12.903 -13.604 1.00 60.38 165 GLU B C 1
ATOM 3561 O O . GLU B 1 177 ? -60.252 -12.654 -13.739 1.00 48.61 165 GLU B O 1
ATOM 3567 N N . HIS B 1 178 ? -61.951 -13.496 -12.514 1.00 61.31 166 HIS B N 1
ATOM 3568 C CA . HIS B 1 178 ? -61.080 -13.865 -11.403 1.00 50.55 166 HIS B CA 1
ATOM 3569 C C . HIS B 1 178 ? -60.087 -14.942 -11.814 1.00 53.45 166 HIS B C 1
ATOM 3570 O O . HIS B 1 178 ? -58.890 -14.845 -11.514 1.00 48.87 166 HIS B O 1
ATOM 3577 N N . LEU B 1 179 ? -60.564 -15.976 -12.507 1.00 48.16 167 LEU B N 1
ATOM 3578 C CA . LEU B 1 179 ? -59.662 -17.014 -12.991 1.00 51.55 167 LEU B CA 1
ATOM 3579 C C . LEU B 1 179 ? -58.673 -16.457 -14.008 1.00 50.14 167 LEU B C 1
ATOM 3580 O O . LEU B 1 179 ? -57.482 -16.786 -13.967 1.00 47.71 167 LEU B O 1
ATOM 3585 N N . GLN B 1 180 ? -59.141 -15.595 -14.915 1.00 45.00 168 GLN B N 1
ATOM 3586 C CA . GLN B 1 180 ? -58.251 -15.025 -15.923 1.00 45.27 168 GLN B CA 1
ATOM 3587 C C . GLN B 1 180 ? -57.136 -14.213 -15.275 1.00 45.33 168 GLN B C 1
ATOM 3588 O O . GLN B 1 180 ? -55.964 -14.338 -15.647 1.00 46.61 168 GLN B O 1
ATOM 3594 N N . ALA B 1 181 ? -57.482 -13.366 -14.304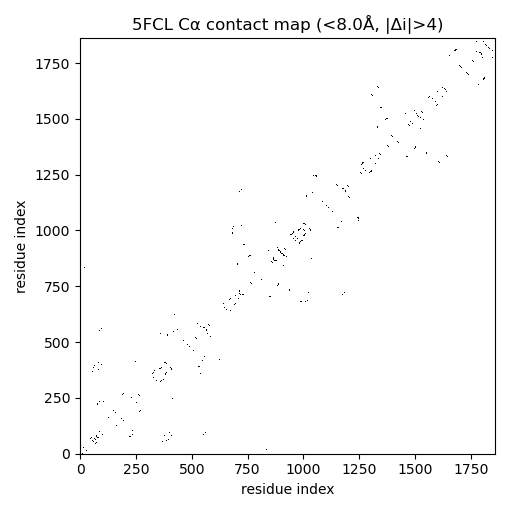 1.00 53.69 169 ALA B N 1
ATOM 3595 C CA . ALA B 1 181 ? -56.458 -12.593 -13.610 1.00 49.37 169 ALA B CA 1
ATOM 3596 C C . ALA B 1 181 ? -55.464 -13.508 -12.910 1.00 53.68 169 ALA B C 1
ATOM 3597 O O . ALA B 1 181 ? -54.261 -13.223 -12.880 1.00 51.34 169 ALA B O 1
ATOM 3599 N N . LEU B 1 182 ? -55.947 -14.627 -12.368 1.00 48.44 170 LEU B N 1
ATOM 3600 C CA . LEU B 1 182 ? -55.064 -15.575 -11.699 1.00 46.62 170 LEU B CA 1
ATOM 3601 C C . LEU B 1 182 ? -54.088 -16.214 -12.680 1.00 51.61 170 LEU B C 1
ATOM 3602 O O . LEU B 1 182 ? -52.871 -16.204 -12.457 1.00 43.50 170 LEU B O 1
ATOM 3607 N N . LEU B 1 183 ? -54.606 -16.755 -13.785 1.00 39.10 171 LEU B N 1
ATOM 3608 C CA . LEU B 1 183 ? -53.752 -17.440 -14.747 1.00 44.07 171 LEU B CA 1
ATOM 3609 C C . LEU B 1 183 ? -52.769 -16.477 -15.400 1.00 48.80 171 LEU B C 1
ATOM 3610 O O . LEU B 1 183 ? -51.608 -16.832 -15.639 1.00 46.13 171 LEU B O 1
ATOM 3615 N N . ASP B 1 184 ? -53.212 -15.250 -15.687 1.00 36.87 172 ASP B N 1
ATOM 3616 C CA . ASP B 1 184 ? -52.313 -14.266 -16.276 1.00 46.01 172 ASP B CA 1
ATOM 3617 C C . ASP B 1 184 ? -51.257 -13.811 -15.271 1.00 49.77 172 ASP B C 1
ATOM 3618 O O . ASP B 1 184 ? -50.117 -13.528 -15.658 1.00 51.24 172 ASP B O 1
ATOM 3623 N N . ARG B 1 185 ? -51.610 -13.729 -13.984 1.00 43.13 173 ARG B N 1
ATOM 3624 C CA . ARG B 1 185 ? -50.614 -13.376 -12.974 1.00 56.88 173 ARG B CA 1
ATOM 3625 C C . ARG B 1 185 ? -49.560 -14.468 -12.842 1.00 56.88 173 ARG B C 1
ATOM 3626 O O . ARG B 1 185 ? -48.368 -14.176 -12.685 1.00 49.06 173 ARG B O 1
ATOM 3634 N N . TYR B 1 186 ? -49.984 -15.732 -12.901 1.00 53.88 174 TYR B N 1
ATOM 3635 C CA . TYR B 1 186 ? -49.042 -16.845 -12.864 1.00 45.64 174 TYR B CA 1
ATOM 3636 C C . TYR B 1 186 ? -48.204 -16.897 -14.136 1.00 57.32 174 TYR B C 1
ATOM 3637 O O . TYR B 1 186 ? -47.005 -17.199 -14.086 1.00 50.19 174 TYR B O 1
ATOM 3646 N N . GLN B 1 187 ? -48.818 -16.595 -15.284 1.00 49.09 175 GLN B N 1
ATOM 3647 C CA . GLN B 1 187 ? -48.087 -16.593 -16.547 1.00 45.07 175 GLN B CA 1
ATOM 3648 C C . GLN B 1 187 ? -46.955 -15.575 -16.528 1.00 53.01 175 GLN B C 1
ATOM 3649 O O . GLN B 1 187 ? -45.853 -15.850 -17.019 1.00 53.99 175 GLN B O 1
ATOM 3655 N N . LYS B 1 188 ? -47.216 -14.384 -15.988 1.00 55.24 176 LYS B N 1
ATOM 3656 C CA . LYS B 1 188 ? -46.170 -13.372 -15.895 1.00 62.56 176 LYS B CA 1
ATOM 3657 C C . LYS B 1 188 ? -45.130 -13.735 -14.841 1.00 60.86 176 LYS B C 1
ATOM 3658 O O . LYS B 1 188 ? -43.944 -13.430 -15.012 1.00 53.31 176 LYS B O 1
ATOM 3664 N N . GLY B 1 189 ? -45.550 -14.385 -13.754 1.00 55.99 177 GLY B N 1
ATOM 3665 C CA . GLY B 1 189 ? -44.599 -14.803 -12.739 1.00 52.17 177 GLY B CA 1
ATOM 3666 C C . GLY B 1 189 ? -43.616 -15.844 -13.235 1.00 58.87 177 GLY B C 1
ATOM 3667 O O . GLY B 1 189 ? -42.464 -15.872 -12.795 1.00 62.21 177 GLY B O 1
ATOM 3668 N N . LEU B 1 190 ? -44.053 -16.709 -14.156 1.00 57.51 178 LEU B N 1
ATOM 3669 C CA . LEU B 1 190 ? -43.179 -17.755 -14.681 1.00 51.77 178 LEU B CA 1
ATOM 3670 C C . LEU B 1 190 ? -42.022 -17.170 -15.480 1.00 57.08 178 LEU B C 1
ATOM 3671 O O . LEU B 1 190 ? -40.907 -17.703 -15.444 1.00 58.21 178 LEU B O 1
ATOM 3676 N N . THR B 1 191 ? -42.262 -16.073 -16.207 1.00 57.81 179 THR B N 1
ATOM 3677 C CA . THR B 1 191 ? -41.192 -15.459 -16.987 1.00 57.61 179 THR B CA 1
ATOM 3678 C C . THR B 1 191 ? -40.102 -14.880 -16.094 1.00 53.51 179 THR B C 1
ATOM 3679 O O . THR B 1 191 ? -38.935 -14.839 -16.494 1.00 65.82 179 THR B O 1
ATOM 3683 N N . ASP B 1 192 ? -40.453 -14.430 -14.892 1.00 60.22 180 ASP B N 1
ATOM 3684 C CA . ASP B 1 192 ? -39.453 -13.880 -13.986 1.00 65.92 180 ASP B CA 1
ATOM 3685 C C . ASP B 1 192 ? -38.623 -14.956 -13.297 1.00 65.35 180 ASP B C 1
ATOM 3686 O O . ASP B 1 192 ? -37.581 -14.630 -12.718 1.00 69.84 180 ASP B O 1
ATOM 3691 N N . CYS B 1 193 ? -39.053 -16.216 -13.340 1.00 61.91 181 CYS B N 1
ATOM 3692 C CA . CYS B 1 193 ? -38.331 -17.278 -12.653 1.00 67.52 181 CYS B CA 1
ATOM 3693 C C . CYS B 1 193 ? -36.993 -17.555 -13.323 1.00 68.45 181 CYS B C 1
ATOM 3694 O O . CYS B 1 193 ? -36.872 -17.513 -14.551 1.00 60.38 181 CYS B O 1
ATOM 3697 N N . ARG B 1 194 ? -35.980 -17.833 -12.500 1.00 66.65 182 ARG B N 1
ATOM 3698 C CA . ARG B 1 194 ? -34.660 -18.196 -12.991 1.00 66.45 182 ARG B CA 1
ATOM 3699 C C . ARG B 1 194 ? -34.144 -19.515 -12.438 1.00 61.88 182 ARG B C 1
ATOM 3700 O O . ARG B 1 194 ? -33.179 -20.054 -12.988 1.00 65.26 182 ARG B O 1
ATOM 3708 N N . THR B 1 195 ? -34.757 -20.059 -11.391 1.00 60.02 183 THR B N 1
ATOM 3709 C CA . THR B 1 195 ? -34.381 -21.347 -10.833 1.00 55.31 183 THR B CA 1
ATOM 3710 C C . THR B 1 195 ? -35.630 -22.206 -10.696 1.00 60.95 183 THR B C 1
ATOM 3711 O O . THR B 1 195 ? -36.759 -21.727 -10.839 1.00 63.74 183 THR B O 1
ATOM 3715 N N . SER B 1 196 ? -35.422 -23.498 -10.432 1.00 62.00 184 SER B N 1
ATOM 3716 C CA . SER B 1 196 ? -36.564 -24.379 -10.215 1.00 60.99 184 SER B CA 1
ATOM 3717 C C . SER B 1 196 ? -37.285 -24.040 -8.917 1.00 61.25 184 SER B C 1
ATOM 3718 O O . SER B 1 196 ? -38.497 -24.254 -8.810 1.00 67.78 184 SER B O 1
ATOM 3721 N N . ASN B 1 197 ? -36.569 -23.496 -7.930 1.00 67.97 185 ASN B N 1
ATOM 3722 C CA . ASN B 1 197 ? -37.227 -23.088 -6.694 1.00 62.16 185 ASN B CA 1
ATOM 3723 C C . ASN B 1 197 ? -38.125 -21.881 -6.928 1.00 62.66 185 ASN B C 1
ATOM 3724 O O . ASN B 1 197 ? -39.198 -21.774 -6.322 1.00 59.27 185 ASN B O 1
ATOM 3729 N N . ASP B 1 198 ? -37.716 -20.973 -7.819 1.00 55.34 186 ASP B N 1
ATOM 3730 C CA . ASP B 1 198 ? -38.569 -19.837 -8.156 1.00 57.63 186 ASP B CA 1
ATOM 3731 C C . ASP B 1 198 ? -39.905 -20.297 -8.720 1.00 58.26 186 ASP B C 1
ATOM 3732 O O . ASP B 1 198 ? -40.953 -19.724 -8.400 1.00 61.07 186 ASP B O 1
ATOM 3737 N N . VAL B 1 199 ? -39.891 -21.334 -9.558 1.00 60.65 187 VAL B N 1
ATOM 3738 C CA . VAL B 1 199 ? -41.134 -21.842 -10.127 1.00 56.81 187 VAL B CA 1
ATOM 3739 C C . VAL B 1 199 ? -41.997 -22.481 -9.046 1.00 56.21 187 VAL B C 1
ATOM 3740 O O . VAL B 1 199 ? -43.222 -22.315 -9.034 1.00 58.26 187 VAL B O 1
ATOM 3744 N N . LEU B 1 200 ? -41.373 -23.211 -8.115 1.00 57.45 188 LEU B N 1
ATOM 3745 C CA . LEU B 1 200 ? -42.128 -23.828 -7.029 1.00 59.11 188 LEU B CA 1
ATOM 3746 C C . LEU B 1 200 ? -42.826 -22.779 -6.173 1.00 60.98 188 LEU B C 1
ATOM 3747 O O . LEU B 1 200 ? -43.944 -23.000 -5.693 1.00 63.35 188 LEU B O 1
ATOM 3752 N N . VAL B 1 201 ? -42.185 -21.626 -5.976 1.00 55.41 189 VAL B N 1
ATOM 3753 C CA . VAL B 1 201 ? -42.803 -20.561 -5.197 1.00 52.16 189 VAL B CA 1
ATOM 3754 C C . VAL B 1 201 ? -44.023 -20.014 -5.927 1.00 68.47 189 VAL B C 1
ATOM 3755 O O . VAL B 1 201 ? -45.081 -19.799 -5.323 1.00 72.14 189 VAL B O 1
ATOM 3759 N N . GLN B 1 202 ? -43.900 -19.793 -7.241 1.00 62.86 190 GLN B N 1
ATOM 3760 C CA . GLN B 1 202 ? -45.026 -19.288 -8.020 1.00 49.70 190 GLN B CA 1
ATOM 3761 C C . GLN B 1 202 ? -46.156 -20.309 -8.094 1.00 59.02 190 GLN B C 1
ATOM 3762 O O . GLN B 1 202 ? -47.335 -19.937 -8.064 1.00 57.23 190 GLN B O 1
ATOM 3768 N N . GLU B 1 203 ? -45.820 -21.599 -8.192 1.00 48.07 191 GLU B N 1
ATOM 3769 C CA . GLU B 1 203 ? -46.856 -22.626 -8.205 1.00 45.58 191 GLU B CA 1
ATOM 3770 C C . GLU B 1 203 ? -47.633 -22.631 -6.898 1.00 62.84 191 GLU B C 1
ATOM 3771 O O . GLU B 1 203 ? -48.854 -22.835 -6.892 1.00 57.93 191 GLU B O 1
ATOM 3777 N N . ALA B 1 204 ? -46.937 -22.420 -5.777 1.00 67.70 192 ALA B N 1
ATOM 3778 C CA . ALA B 1 204 ? -47.602 -22.396 -4.479 1.00 56.55 192 ALA B CA 1
ATOM 3779 C C . ALA B 1 204 ? -48.581 -21.235 -4.390 1.00 52.76 192 ALA B C 1
ATOM 3780 O O . ALA B 1 204 ? -49.727 -21.405 -3.956 1.00 44.55 192 ALA B O 1
ATOM 3782 N N . MET B 1 205 ? -48.149 -20.045 -4.815 1.00 51.98 193 MET B N 1
ATOM 3783 C CA . MET B 1 205 ? -49.032 -18.884 -4.790 1.00 53.97 193 MET B CA 1
ATOM 3784 C C . MET B 1 205 ? -50.246 -19.096 -5.685 1.00 61.12 193 MET B C 1
ATOM 3785 O O . MET B 1 205 ? -51.380 -18.796 -5.291 1.00 63.10 193 MET B O 1
ATOM 3790 N N . MET B 1 206 ? -50.026 -19.625 -6.891 1.00 57.71 194 MET B N 1
ATOM 3791 C CA . MET B 1 206 ? -51.123 -19.845 -7.826 1.00 49.58 194 MET B CA 1
ATOM 3792 C C . MET B 1 206 ? -52.091 -20.900 -7.303 1.00 52.21 194 MET B C 1
ATOM 3793 O O . MET B 1 206 ? -53.309 -20.693 -7.308 1.00 51.91 194 MET B O 1
ATOM 3798 N N . THR B 1 207 ? -51.567 -22.033 -6.826 1.00 56.88 195 THR B N 1
ATOM 3799 C CA . THR B 1 207 ? -52.447 -23.114 -6.393 1.00 54.09 195 THR B CA 1
ATOM 3800 C C . THR B 1 207 ? -53.237 -22.727 -5.149 1.00 53.57 195 THR B C 1
ATOM 3801 O O . THR B 1 207 ? -54.375 -23.178 -4.976 1.00 49.95 195 THR B O 1
ATOM 3805 N N . LYS B 1 208 ? -52.665 -21.883 -4.286 1.00 52.42 196 LYS B N 1
ATOM 3806 C CA . LYS B 1 208 ? -53.394 -21.427 -3.110 1.00 49.71 196 LYS B CA 1
ATOM 3807 C C . LYS B 1 208 ? -54.607 -20.603 -3.516 1.00 49.91 196 LYS B C 1
ATOM 3808 O O . LYS B 1 208 ? -55.727 -20.854 -3.057 1.00 54.17 196 LYS B O 1
ATOM 3814 N N . ALA B 1 209 ? -54.411 -19.639 -4.417 1.00 41.33 197 ALA B N 1
ATOM 3815 C CA . ALA B 1 209 ? -55.534 -18.837 -4.883 1.00 41.42 197 ALA B CA 1
ATOM 3816 C C . ALA B 1 209 ? -56.522 -19.672 -5.689 1.00 53.01 197 ALA B C 1
ATOM 3817 O O . ALA B 1 209 ? -57.730 -19.407 -5.655 1.00 57.47 197 ALA B O 1
ATOM 3819 N N . LEU B 1 210 ? -56.032 -20.691 -6.398 1.00 50.30 198 LEU B N 1
ATOM 3820 C CA . LEU B 1 210 ? -56.915 -21.544 -7.185 1.00 41.20 198 LEU B CA 1
ATOM 3821 C C . LEU B 1 210 ? -57.781 -22.428 -6.296 1.00 43.20 198 LEU B C 1
ATOM 3822 O O . LEU B 1 210 ? -58.935 -22.707 -6.641 1.00 45.34 198 LEU B O 1
ATOM 3827 N N . TYR B 1 211 ? -57.244 -22.882 -5.159 1.00 50.65 199 TYR B N 1
ATOM 3828 C CA . TYR B 1 211 ? -58.045 -23.646 -4.204 1.00 47.86 199 TYR B CA 1
ATOM 3829 C C . TYR B 1 211 ? -59.176 -22.798 -3.640 1.00 40.10 199 TYR B C 1
ATOM 3830 O O . TYR B 1 211 ? -60.313 -23.268 -3.516 1.00 39.04 199 TYR B O 1
ATOM 3839 N N . ARG B 1 212 ? -58.878 -21.547 -3.285 1.00 39.32 200 ARG B N 1
ATOM 3840 C CA . ARG B 1 212 ? -59.913 -20.666 -2.759 1.00 43.87 200 ARG B CA 1
ATOM 3841 C C . ARG B 1 212 ? -60.991 -20.414 -3.802 1.00 47.53 200 ARG B C 1
ATOM 3842 O O . ARG B 1 212 ? -62.189 -20.437 -3.491 1.00 41.00 200 ARG B O 1
ATOM 3850 N N . LEU B 1 213 ? -60.583 -20.231 -5.059 1.00 49.46 201 LEU B N 1
ATOM 3851 C CA . LEU B 1 213 ? -61.540 -19.977 -6.127 1.00 35.33 201 LEU B CA 1
ATOM 3852 C C . LEU B 1 213 ? -62.461 -21.173 -6.334 1.00 37.92 201 LEU B C 1
ATOM 3853 O O . LEU B 1 213 ? -63.670 -21.010 -6.540 1.00 40.78 201 LEU B O 1
ATOM 3858 N N . ALA B 1 214 ? -61.911 -22.386 -6.276 1.00 36.28 202 ALA B N 1
ATOM 3859 C CA . ALA B 1 214 ? -62.741 -23.577 -6.436 1.00 43.42 202 ALA B CA 1
ATOM 3860 C C . ALA B 1 214 ? -63.639 -23.790 -5.226 1.00 39.36 202 ALA B C 1
ATOM 3861 O O . ALA B 1 214 ? -64.773 -24.261 -5.367 1.00 39.97 202 ALA B O 1
ATOM 3863 N N . ALA B 1 215 ? -63.138 -23.478 -4.028 1.00 43.47 203 ALA B N 1
ATOM 3864 C CA . ALA B 1 215 ? -63.948 -23.613 -2.821 1.00 38.76 203 ALA B CA 1
ATOM 3865 C C . ALA B 1 215 ? -65.143 -22.665 -2.846 1.00 42.54 203 ALA B C 1
ATOM 3866 O O . ALA B 1 215 ? -66.283 -23.081 -2.601 1.00 36.25 203 ALA B O 1
ATOM 3868 N N . ASN B 1 216 ? -64.902 -21.385 -3.157 1.00 31.83 204 ASN B N 1
ATOM 3869 C CA . ASN B 1 216 ? -65.995 -20.418 -3.213 1.00 40.76 204 ASN B CA 1
ATOM 3870 C C . ASN B 1 216 ? -66.972 -20.738 -4.334 1.00 39.60 204 ASN B C 1
ATOM 3871 O O . ASN B 1 216 ? -68.160 -20.413 -4.231 1.00 41.42 204 ASN B O 1
ATOM 3876 N N . ALA B 1 217 ? -66.495 -21.386 -5.399 1.00 43.12 205 ALA B N 1
ATOM 3877 C CA . ALA B 1 217 ? -67.352 -21.701 -6.537 1.00 35.61 205 ALA B CA 1
ATOM 3878 C C . ALA B 1 217 ? -68.485 -22.648 -6.160 1.00 37.31 205 ALA B C 1
ATOM 3879 O O . ALA B 1 217 ? -69.524 -22.662 -6.827 1.00 46.89 205 ALA B O 1
ATOM 3881 N N . VAL B 1 218 ? -68.304 -23.454 -5.116 1.00 39.65 206 VAL B N 1
ATOM 3882 C CA . VAL B 1 218 ? -69.312 -24.415 -4.686 1.00 36.59 206 VAL B CA 1
ATOM 3883 C C . VAL B 1 218 ? -69.887 -24.061 -3.319 1.00 36.56 206 VAL B C 1
ATOM 3884 O O . VAL B 1 218 ? -70.629 -24.864 -2.740 1.00 29.50 206 VAL B O 1
ATOM 3888 N N . SER B 1 219 ? -69.545 -22.886 -2.779 1.00 37.09 207 SER B N 1
ATOM 3889 C CA . SER B 1 219 ? -69.978 -22.464 -1.440 1.00 47.62 207 SER B CA 1
ATOM 3890 C C . SER B 1 219 ? -69.513 -23.464 -0.381 1.00 46.86 207 SER B C 1
ATOM 3891 O O . SER B 1 219 ? -70.273 -23.885 0.493 1.00 54.20 207 SER B O 1
ATOM 3894 N N . TYR B 1 220 ? -68.239 -23.847 -0.474 1.00 45.79 208 TYR B N 1
ATOM 3895 C CA . TYR B 1 220 ? -67.692 -24.848 0.431 1.00 42.24 208 TYR B CA 1
ATOM 3896 C C . TYR B 1 220 ? -67.467 -24.280 1.828 1.00 42.95 208 TYR B C 1
ATOM 3897 O O . TYR B 1 220 ? -67.607 -25.001 2.823 1.00 37.39 208 TYR B O 1
ATOM 3906 N N . GLY B 1 221 ? -67.168 -22.990 1.922 1.00 40.61 209 GLY B N 1
ATOM 3907 C CA . GLY B 1 221 ? -66.798 -22.366 3.175 1.00 41.42 209 GLY B CA 1
ATOM 3908 C C . GLY B 1 221 ? -65.294 -22.283 3.331 1.00 43.49 209 GLY B C 1
ATOM 3909 O O . GLY B 1 221 ? -64.570 -22.180 2.335 1.00 45.30 209 GLY B O 1
ATOM 3910 N N . ASP B 1 222 ? -64.802 -22.355 4.564 1.00 45.16 210 ASP B N 1
ATOM 3911 C CA . ASP B 1 222 ? -63.367 -22.262 4.792 1.00 49.16 210 ASP B CA 1
ATOM 3912 C C . ASP B 1 222 ? -62.670 -23.523 4.293 1.00 40.81 210 ASP B C 1
ATOM 3913 O O . ASP B 1 222 ? -63.177 -24.636 4.460 1.00 45.15 210 ASP B O 1
ATOM 3918 N N . PHE B 1 223 ? -61.513 -23.345 3.652 1.00 41.04 211 PHE B N 1
ATOM 3919 C CA . PHE B 1 223 ? -60.746 -24.473 3.140 1.00 39.22 211 PHE B CA 1
ATOM 3920 C C . PHE B 1 223 ? -59.256 -24.171 3.203 1.00 41.33 211 PHE B C 1
ATOM 3921 O O . PHE B 1 223 ? -58.815 -23.077 2.839 1.00 39.39 211 PHE B O 1
ATOM 3929 N N . THR B 1 224 ? -58.490 -25.153 3.673 1.00 47.33 212 THR B N 1
ATOM 3930 C CA . THR B 1 224 ? -57.034 -25.116 3.634 1.00 50.39 212 THR B CA 1
ATOM 3931 C C . THR B 1 224 ? -56.547 -26.474 3.154 1.00 53.63 212 THR B C 1
ATOM 3932 O O . THR B 1 224 ? -56.987 -27.508 3.667 1.00 43.51 212 THR B O 1
ATOM 3936 N N . ARG B 1 225 ? -55.671 -26.468 2.149 1.00 54.00 213 ARG B N 1
ATOM 3937 C CA . ARG B 1 225 ? -55.170 -27.710 1.572 1.00 46.38 213 ARG B CA 1
ATOM 3938 C C . ARG B 1 225 ? -54.287 -28.437 2.575 1.00 50.17 213 ARG B C 1
ATOM 3939 O O . ARG B 1 225 ? -53.329 -27.862 3.101 1.00 49.16 213 ARG B O 1
ATOM 3947 N N . ALA B 1 226 ? -54.607 -29.701 2.834 1.00 50.40 214 ALA B N 1
ATOM 3948 C CA . ALA B 1 226 ? -53.813 -30.544 3.727 1.00 54.57 214 ALA B CA 1
ATOM 3949 C C . ALA B 1 226 ? -52.640 -31.099 2.929 1.00 71.61 214 ALA B C 1
ATOM 3950 O O . ALA B 1 226 ? -52.741 -32.133 2.265 1.00 60.86 214 ALA B O 1
ATOM 3952 N N . LYS B 1 227 ? -51.504 -30.400 3.003 1.00 75.66 215 LYS B N 1
ATOM 3953 C CA . LYS B 1 227 ? -50.330 -30.800 2.234 1.00 80.70 215 LYS B CA 1
ATOM 3954 C C . LYS B 1 227 ? -49.766 -32.134 2.711 1.00 81.17 215 LYS B C 1
ATOM 3955 O O . LYS B 1 227 ? -49.236 -32.904 1.902 1.00 75.54 215 LYS B O 1
ATOM 3957 N N . ARG B 1 228 ? -49.873 -32.429 4.004 1.00 87.86 216 ARG B N 1
ATOM 3958 C CA . ARG B 1 228 ? -49.393 -33.698 4.537 1.00 89.80 216 ARG B CA 1
ATOM 3959 C C . ARG B 1 228 ? -50.360 -34.852 4.303 1.00 88.97 216 ARG B C 1
ATOM 3960 O O . ARG B 1 228 ? -50.037 -35.986 4.671 1.00 109.02 216 ARG B O 1
ATOM 3962 N N . GLY B 1 229 ? -51.526 -34.600 3.713 1.00 75.17 217 GLY B N 1
ATOM 3963 C CA . GLY B 1 229 ? -52.479 -35.659 3.445 1.00 89.45 217 GLY B CA 1
ATOM 3964 C C . GLY B 1 229 ? -53.310 -36.098 4.629 1.00 89.04 217 GLY B C 1
ATOM 3965 O O . GLY B 1 229 ? -53.977 -37.138 4.546 1.00 75.88 217 GLY B O 1
ATOM 3966 N N . GLY B 1 230 ? -53.290 -35.345 5.728 1.00 73.28 218 GLY B N 1
ATOM 3967 C CA . GLY B 1 230 ? -54.067 -35.6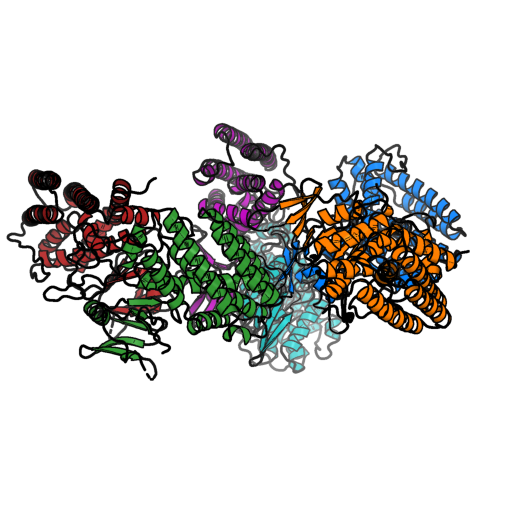96 6.899 1.00 64.09 218 GLY B CA 1
ATOM 3968 C C . GLY B 1 230 ? -55.344 -34.891 7.023 1.00 83.05 218 GLY B C 1
ATOM 3969 O O . GLY B 1 230 ? -55.795 -34.596 8.134 1.00 94.35 218 GLY B O 1
ATOM 3970 N N . GLY B 1 231 ? -55.934 -34.524 5.887 1.00 92.68 219 GLY B N 1
ATOM 3971 C CA . GLY B 1 231 ? -57.169 -33.758 5.905 1.00 67.27 219 GLY B CA 1
ATOM 3972 C C . GLY B 1 231 ? -58.377 -34.646 6.168 1.00 66.53 219 GLY B C 1
ATOM 3973 O O . GLY B 1 231 ? -58.492 -35.753 5.643 1.00 70.94 219 GLY B O 1
ATOM 3974 N N . THR B 1 232 ? -59.287 -34.138 6.997 1.00 66.41 220 THR B N 1
ATOM 3975 C CA . THR B 1 232 ? -60.489 -34.867 7.381 1.00 64.99 220 THR B CA 1
ATOM 3976 C C . THR B 1 232 ? -61.708 -34.491 6.551 1.00 57.14 220 THR B C 1
ATOM 3977 O O . THR B 1 232 ? -62.611 -35.320 6.387 1.00 61.28 220 THR B O 1
ATOM 3981 N N . ASP B 1 233 ? -61.758 -33.269 6.026 1.00 54.47 221 ASP B N 1
ATOM 3982 C CA . ASP B 1 233 ? -62.894 -32.841 5.222 1.00 55.79 221 ASP B CA 1
ATOM 3983 C C . ASP B 1 233 ? -62.873 -33.521 3.853 1.00 59.15 221 ASP B C 1
ATOM 3984 O O . ASP B 1 233 ? -61.824 -33.934 3.346 1.00 52.82 221 ASP B O 1
ATOM 3989 N N . LEU B 1 234 ? -64.058 -33.609 3.242 1.00 51.92 222 LEU B N 1
ATOM 3990 C CA . LEU B 1 234 ? -64.191 -34.373 2.007 1.00 49.86 222 LEU B CA 1
ATOM 3991 C C . LEU B 1 234 ? -63.351 -33.796 0.877 1.00 50.59 222 LEU B C 1
ATOM 3992 O O . LEU B 1 234 ? -62.856 -34.552 0.034 1.00 48.03 222 LEU B O 1
ATOM 3997 N N . ALA B 1 235 ? -63.162 -32.475 0.843 1.00 52.14 223 ALA B N 1
ATOM 3998 C CA . ALA B 1 235 ? -62.391 -31.875 -0.242 1.00 40.30 223 ALA B CA 1
ATOM 3999 C C . ALA B 1 235 ? -60.946 -32.356 -0.216 1.00 46.47 223 ALA B C 1
ATOM 4000 O O . ALA B 1 235 ? -60.408 -32.794 -1.240 1.00 47.77 223 ALA B O 1
ATOM 4002 N N . ASN B 1 236 ? -60.302 -32.295 0.953 1.00 56.73 224 ASN B N 1
ATOM 4003 C CA . ASN B 1 236 ? -58.919 -32.753 1.042 1.00 50.61 224 ASN B CA 1
ATOM 4004 C C . ASN B 1 236 ? -58.813 -34.250 0.775 1.00 52.21 224 ASN B C 1
ATOM 4005 O O . ASN B 1 236 ? -57.861 -34.704 0.132 1.00 41.86 224 ASN B O 1
ATOM 4010 N N . ARG B 1 237 ? -59.787 -35.031 1.242 1.00 52.01 225 ARG B N 1
ATOM 4011 C CA . ARG B 1 237 ? -59.741 -36.468 1.002 1.00 45.86 225 ARG B CA 1
ATOM 4012 C C . ARG B 1 237 ? -59.869 -36.779 -0.485 1.00 45.60 225 ARG B C 1
ATOM 4013 O O . ARG B 1 237 ? -59.153 -37.641 -1.007 1.00 56.53 225 ARG B O 1
ATOM 4015 N N . PHE B 1 238 ? -60.768 -36.086 -1.188 1.00 50.75 226 PHE B N 1
ATOM 4016 C CA . PHE B 1 238 ? -60.925 -36.329 -2.619 1.00 50.24 226 PHE B CA 1
ATOM 4017 C C . PHE B 1 238 ? -59.733 -35.802 -3.409 1.00 45.08 226 PHE B C 1
ATOM 4018 O O . PHE B 1 238 ? -59.325 -36.410 -4.404 1.00 44.97 226 PHE B O 1
ATOM 4026 N N . LEU B 1 239 ? -59.170 -34.668 -2.994 1.00 45.39 227 LEU B N 1
ATOM 4027 C CA . LEU B 1 239 ? -57.970 -34.165 -3.652 1.00 42.14 227 LEU B CA 1
ATOM 4028 C C . LEU B 1 239 ? -56.808 -35.143 -3.508 1.00 49.54 227 LEU B C 1
ATOM 4029 O O . LEU B 1 239 ? -56.015 -35.318 -4.440 1.00 56.88 227 LEU B O 1
ATOM 4034 N N . ASP B 1 240 ? -56.698 -35.803 -2.354 1.00 58.44 228 ASP B N 1
ATOM 4035 C CA . ASP B 1 240 ? -55.646 -36.797 -2.176 1.00 42.06 228 ASP B CA 1
ATOM 4036 C C . ASP B 1 240 ? -55.872 -37.995 -3.089 1.00 52.94 228 ASP B C 1
ATOM 4037 O O . ASP B 1 240 ? -54.949 -38.446 -3.779 1.00 55.35 228 ASP B O 1
ATOM 4042 N N . HIS B 1 241 ? -57.106 -38.505 -3.133 1.00 42.77 229 HIS B N 1
ATOM 4043 C CA . HIS B 1 241 ? -57.381 -39.673 -3.962 1.00 44.05 229 HIS B CA 1
ATOM 4044 C C . HIS B 1 241 ? -57.286 -39.331 -5.442 1.00 44.23 229 HIS B C 1
ATOM 4045 O O . HIS B 1 241 ? -56.788 -40.133 -6.237 1.00 47.16 229 HIS B O 1
ATOM 4052 N N . GLY B 1 242 ? -57.740 -38.135 -5.826 1.00 48.30 230 GLY B N 1
ATOM 4053 C CA . GLY B 1 242 ? -57.684 -37.741 -7.222 1.00 48.22 230 GLY B CA 1
ATOM 4054 C C . GLY B 1 242 ? -56.273 -37.593 -7.755 1.00 47.93 230 GLY B C 1
ATOM 4055 O O . GLY B 1 242 ? -56.038 -37.787 -8.951 1.00 47.46 230 GLY B O 1
ATOM 4056 N N . ASN B 1 243 ? -55.320 -37.249 -6.887 1.00 47.40 231 ASN B N 1
ATOM 4057 C CA . ASN B 1 243 ? -53.931 -37.128 -7.317 1.00 43.00 231 ASN B CA 1
ATOM 4058 C C . ASN B 1 243 ? -53.367 -38.474 -7.751 1.00 47.65 231 ASN B C 1
ATOM 4059 O O . ASN B 1 243 ? -52.656 -38.562 -8.761 1.00 40.93 231 ASN B O 1
ATOM 4064 N N . TYR B 1 244 ? -53.673 -39.538 -7.004 1.00 40.54 232 TYR B N 1
ATOM 4065 C CA . TYR B 1 244 ? -53.143 -40.848 -7.359 1.00 37.81 232 TYR B CA 1
ATOM 4066 C C . TYR B 1 244 ? -53.783 -41.397 -8.624 1.00 37.48 232 TYR B C 1
ATOM 4067 O O . TYR B 1 244 ? -53.133 -42.137 -9.371 1.00 39.95 232 TYR B O 1
ATOM 4076 N N . LEU B 1 245 ? -55.032 -41.021 -8.906 1.00 37.08 233 LEU B N 1
ATOM 4077 C CA . LEU B 1 245 ? -55.610 -41.353 -10.202 1.00 36.15 233 LEU B CA 1
ATOM 4078 C C . LEU B 1 245 ? -54.852 -40.655 -11.321 1.00 42.71 233 LEU B C 1
ATOM 4079 O O . LEU B 1 245 ? -54.580 -41.255 -12.367 1.00 45.09 233 LEU B O 1
ATOM 4084 N N . ALA B 1 246 ? -54.482 -39.391 -11.107 1.00 39.55 234 ALA B N 1
ATOM 4085 C CA . ALA B 1 246 ? -53.689 -38.673 -12.095 1.00 40.03 234 ALA B CA 1
ATOM 4086 C C . ALA B 1 246 ? -52.281 -39.245 -12.215 1.00 42.39 234 ALA B C 1
ATOM 4087 O O . ALA B 1 246 ? -51.711 -39.247 -13.313 1.00 40.94 234 ALA B O 1
ATOM 4089 N N . TYR B 1 247 ? -51.702 -39.724 -11.108 1.00 38.89 235 TYR B N 1
ATOM 4090 C CA . TYR B 1 247 ? -50.365 -40.310 -11.163 1.00 33.15 235 TYR B CA 1
ATOM 4091 C C . TYR B 1 247 ? -50.337 -41.525 -12.085 1.00 39.90 235 TYR B C 1
ATOM 4092 O O . TYR B 1 247 ? -49.443 -41.660 -12.930 1.00 35.34 235 TYR B O 1
ATOM 4101 N N . GLY B 1 248 ? -51.328 -42.410 -11.953 1.00 34.35 236 GLY B N 1
ATOM 4102 C CA . GLY B 1 248 ? -51.362 -43.591 -12.797 1.00 36.96 236 GLY B CA 1
ATOM 4103 C C . GLY B 1 248 ? -51.484 -43.248 -14.268 1.00 47.16 236 GLY B C 1
ATOM 4104 O O . GLY B 1 248 ? -50.877 -43.898 -15.124 1.00 49.04 236 GLY B O 1
ATOM 4105 N N . LEU B 1 249 ? -52.251 -42.205 -14.581 1.00 45.86 237 LEU B N 1
ATOM 4106 C CA . LEU B 1 249 ? -52.379 -41.784 -15.968 1.00 39.73 237 LEU B CA 1
ATOM 4107 C C . LEU B 1 249 ? -51.072 -41.180 -16.468 1.00 42.81 237 LEU B C 1
ATOM 4108 O O . LEU B 1 249 ? -50.682 -41.391 -17.623 1.00 34.01 237 LEU B O 1
ATOM 4113 N N . ALA B 1 250 ? -50.373 -40.439 -15.603 1.00 40.74 238 ALA B N 1
ATOM 4114 C CA . ALA B 1 250 ? -49.071 -39.893 -15.972 1.00 35.53 238 ALA B CA 1
ATOM 4115 C C . ALA B 1 250 ? -48.018 -40.989 -16.096 1.00 37.53 238 ALA B C 1
ATOM 4116 O O . ALA B 1 250 ? -47.131 -40.906 -16.950 1.00 40.47 238 ALA B O 1
ATOM 4118 N N . ALA B 1 251 ? -48.096 -42.023 -15.256 1.00 40.80 239 ALA B N 1
ATOM 4119 C CA . ALA B 1 251 ? -47.144 -43.123 -15.362 1.00 38.43 239 ALA B CA 1
ATOM 4120 C C . ALA B 1 251 ? -47.278 -43.835 -16.701 1.00 41.99 239 ALA B C 1
ATOM 4121 O O . ALA B 1 251 ? -46.276 -44.259 -17.291 1.00 37.86 239 ALA B O 1
ATOM 4123 N N . VAL B 1 252 ? -48.509 -43.955 -17.203 1.00 34.30 240 VAL B N 1
ATOM 4124 C CA . VAL B 1 252 ? -48.730 -44.532 -18.523 1.00 31.84 240 VAL B CA 1
ATOM 4125 C C . VAL B 1 252 ? -48.168 -43.618 -19.607 1.00 35.88 240 VAL B C 1
ATOM 4126 O O . VAL B 1 252 ? -47.595 -44.090 -20.595 1.00 39.52 240 VAL B O 1
ATOM 4130 N N . SER B 1 253 ? -48.317 -42.300 -19.443 1.00 31.28 241 SER B N 1
ATOM 4131 C CA . SER B 1 253 ? -47.870 -41.366 -20.475 1.00 36.07 241 SER B CA 1
ATOM 4132 C C . SER B 1 253 ? -46.364 -41.434 -20.671 1.00 31.53 241 SER B C 1
ATOM 4133 O O . SER B 1 253 ? -45.878 -41.474 -21.805 1.00 34.94 241 SER B O 1
ATOM 4136 N N . THR B 1 254 ? -45.604 -41.409 -19.577 1.00 34.34 242 THR B N 1
ATOM 4137 C CA . THR B 1 254 ? -44.152 -41.457 -19.702 1.00 37.03 242 THR B CA 1
ATOM 4138 C C . THR B 1 254 ? -43.693 -42.805 -20.241 1.00 40.90 242 THR B C 1
ATOM 4139 O O . THR B 1 254 ? -42.743 -42.873 -21.031 1.00 37.94 242 THR B O 1
ATOM 4143 N N . TRP B 1 255 ? -44.378 -43.882 -19.854 1.00 33.71 243 TRP B N 1
ATOM 4144 C CA . TRP B 1 255 ? -43.997 -45.207 -20.327 1.00 42.74 243 TRP B CA 1
ATOM 4145 C C . TRP B 1 255 ? -44.241 -45.356 -21.826 1.00 44.53 243 TRP B C 1
ATOM 4146 O O . TRP B 1 255 ? -43.366 -45.835 -22.557 1.00 40.66 243 TRP B O 1
ATOM 4157 N N . VAL B 1 256 ? -45.424 -44.947 -22.300 1.00 39.80 244 VAL B N 1
ATOM 4158 C CA . VAL B 1 256 ? -45.763 -45.065 -23.719 1.00 38.37 244 VAL B CA 1
ATOM 4159 C C . VAL B 1 256 ? -44.690 -44.416 -24.584 1.00 42.05 244 VAL B C 1
ATOM 4160 O O . VAL B 1 256 ? -44.309 -44.946 -25.636 1.00 37.54 244 VAL B O 1
ATOM 4164 N N . LEU B 1 257 ? -44.178 -43.267 -24.149 1.00 35.86 245 LEU B N 1
ATOM 4165 C CA . LEU B 1 257 ? -43.121 -42.552 -24.850 1.00 37.89 245 LEU B CA 1
ATOM 4166 C C . LEU B 1 257 ? -41.727 -43.002 -24.432 1.00 36.61 245 LEU B C 1
ATOM 4167 O O . LEU B 1 257 ? -40.745 -42.339 -24.784 1.00 41.35 245 LEU B O 1
ATOM 4172 N N . GLY B 1 258 ? -41.623 -44.088 -23.670 1.00 42.64 246 GLY B N 1
ATOM 4173 C CA . GLY B 1 258 ? -40.326 -44.615 -23.274 1.00 40.37 246 GLY B CA 1
ATOM 4174 C C . GLY B 1 258 ? -39.507 -43.695 -22.398 1.00 42.94 246 GLY B C 1
ATOM 4175 O O . GLY B 1 258 ? -38.272 -43.767 -22.419 1.00 39.80 246 GLY B O 1
ATOM 4176 N N . LEU B 1 259 ? -40.163 -42.836 -21.614 1.00 40.27 247 LEU B N 1
ATOM 4177 C CA . LEU B 1 259 ? -39.465 -41.915 -20.731 1.00 40.53 247 LEU B CA 1
ATOM 4178 C C . LEU B 1 259 ? -39.398 -42.505 -19.334 1.00 42.07 247 LEU B C 1
ATOM 4179 O O . LEU B 1 259 ? -40.449 -42.810 -18.750 1.00 44.56 247 LEU B O 1
ATOM 4184 N N . PRO B 1 260 ? -38.212 -42.697 -18.768 1.00 41.55 248 PRO B N 1
ATOM 4185 C CA . PRO B 1 260 ? -38.130 -43.244 -17.409 1.00 41.55 248 PRO B CA 1
ATOM 4186 C C . PRO B 1 260 ? -38.628 -42.245 -16.370 1.00 44.75 248 PRO B C 1
ATOM 4187 O O . PRO B 1 260 ? -38.350 -41.044 -16.448 1.00 36.24 248 PRO B O 1
ATOM 4191 N N . HIS B 1 261 ? -39.335 -42.771 -15.360 1.00 41.20 249 HIS B N 1
ATOM 4192 C CA . HIS B 1 261 ? -40.000 -41.928 -14.367 1.00 41.36 249 HIS B CA 1
ATOM 4193 C C . HIS B 1 261 ? -39.041 -41.015 -13.619 1.00 40.55 249 HIS B C 1
ATOM 4194 O O . HIS B 1 261 ? -39.467 -39.963 -13.131 1.00 48.04 249 HIS B O 1
ATOM 4201 N N . GLY B 1 262 ? -37.765 -41.376 -13.531 1.00 40.22 250 GLY B N 1
ATOM 4202 C CA . GLY B 1 262 ? -36.815 -40.615 -12.750 1.00 37.68 250 GLY B CA 1
ATOM 4203 C C . GLY B 1 262 ? -36.251 -39.375 -13.400 1.00 45.29 250 GLY B C 1
ATOM 4204 O O . GLY B 1 262 ? -35.501 -38.645 -12.746 1.00 52.93 250 GLY B O 1
ATOM 4205 N N . LEU B 1 263 ? -36.590 -39.099 -14.659 1.00 45.95 251 LEU B N 1
ATOM 4206 C CA . LEU B 1 263 ? -36.048 -37.938 -15.366 1.00 54.49 251 LEU B CA 1
ATOM 4207 C C . LEU B 1 263 ? -37.029 -36.770 -15.274 1.00 53.08 251 LEU B C 1
ATOM 4208 O O . LEU B 1 263 ? -37.604 -36.308 -16.262 1.00 52.14 251 LEU B O 1
ATOM 4213 N N . ALA B 1 264 ? -37.195 -36.284 -14.047 1.00 48.54 252 ALA B N 1
ATOM 4214 C CA . ALA B 1 264 ? -38.126 -35.208 -13.758 1.00 49.90 252 ALA B CA 1
ATOM 4215 C C . ALA B 1 264 ? -37.531 -33.849 -14.121 1.00 55.29 252 ALA B C 1
ATOM 4216 O O . ALA B 1 264 ? -36.327 -33.701 -14.351 1.00 45.73 252 ALA B O 1
ATOM 4218 N N . VAL B 1 265 ? -38.400 -32.840 -14.153 1.00 50.77 253 VAL B N 1
ATOM 4219 C CA . VAL B 1 265 ? -37.989 -31.486 -14.499 1.00 48.97 253 VAL B CA 1
ATOM 4220 C C . VAL B 1 265 ? -38.264 -30.482 -13.389 1.00 48.17 253 VAL B C 1
ATOM 4221 O O . VAL B 1 265 ? -37.610 -29.427 -13.358 1.00 62.24 253 VAL B O 1
ATOM 4225 N N . LEU B 1 266 ? -39.199 -30.756 -12.480 1.00 46.28 254 LEU B N 1
ATOM 4226 C CA . LEU B 1 266 ? -39.536 -29.815 -11.418 1.00 56.43 254 LEU B CA 1
ATOM 4227 C C . LEU B 1 266 ? -39.564 -30.486 -10.049 1.00 56.52 254 LEU B C 1
ATOM 4228 O O . LEU B 1 266 ? -38.893 -30.033 -9.117 1.00 61.08 254 LEU B O 1
ATOM 4233 N N . HIS B 1 267 ? -40.335 -31.565 -9.913 1.00 56.46 255 HIS B N 1
ATOM 4234 C CA . HIS B 1 267 ? -40.498 -32.266 -8.646 1.00 68.13 255 HIS B CA 1
ATOM 4235 C C . HIS B 1 267 ? -39.503 -33.412 -8.460 1.00 71.32 255 HIS B C 1
ATOM 4236 O O . HIS B 1 267 ? -39.728 -34.281 -7.608 1.00 67.77 255 HIS B O 1
ATOM 4243 N N . GLY B 1 268 ? -38.409 -33.426 -9.224 1.00 61.20 256 GLY B N 1
ATOM 4244 C CA . GLY B 1 268 ? -37.415 -34.473 -9.054 1.00 57.26 256 GLY B CA 1
ATOM 4245 C C . GLY B 1 268 ? -36.563 -34.311 -7.810 1.00 71.35 256 GLY B C 1
ATOM 4246 O O . GLY B 1 268 ? -36.223 -35.297 -7.151 1.00 83.04 256 GLY B O 1
ATOM 4247 N N . LYS B 1 269 ? -36.205 -33.073 -7.472 1.00 87.50 257 LYS B N 1
ATOM 4248 C CA . LYS B 1 269 ? -35.316 -32.806 -6.344 1.00 91.16 257 LYS B CA 1
ATOM 4249 C C . LYS B 1 269 ? -35.921 -33.156 -4.990 1.00 88.89 257 LYS B C 1
ATOM 4250 O O . LYS B 1 269 ? -35.269 -32.905 -3.970 1.00 94.73 257 LYS B O 1
ATOM 4252 N N . THR B 1 270 ? -37.117 -33.722 -4.940 1.00 87.08 258 THR B N 1
ATOM 4253 C CA . THR B 1 270 ? -37.715 -34.095 -3.663 1.00 86.43 258 THR B CA 1
ATOM 4254 C C . THR B 1 270 ? -38.254 -35.517 -3.648 1.00 79.25 258 THR B C 1
ATOM 4255 O O . THR B 1 270 ? -38.125 -36.206 -2.632 1.00 79.16 258 THR B O 1
ATOM 4259 N N . ARG B 1 271 ? -38.831 -35.985 -4.752 1.00 68.79 259 ARG B N 1
ATOM 4260 C CA . ARG B 1 271 ? -39.615 -37.209 -4.756 1.00 71.62 259 ARG B CA 1
ATOM 4261 C C . ARG B 1 271 ? -39.096 -38.179 -5.808 1.00 68.20 259 ARG B C 1
ATOM 4262 O O . ARG B 1 271 ? -38.629 -37.775 -6.875 1.00 71.14 259 ARG B O 1
ATOM 4270 N N . ARG B 1 272 ? -39.181 -39.470 -5.488 1.00 65.75 260 ARG B N 1
ATOM 4271 C CA . ARG B 1 272 ? -38.816 -40.518 -6.431 1.00 64.14 260 ARG B CA 1
ATOM 4272 C C . ARG B 1 272 ? -39.934 -40.727 -7.442 1.00 66.26 260 ARG B C 1
ATOM 4273 O O . ARG B 1 272 ? -41.119 -40.700 -7.094 1.00 61.55 260 ARG B O 1
ATOM 4281 N N . GLY B 1 273 ? -39.548 -40.939 -8.697 1.00 61.07 261 GLY B N 1
ATOM 4282 C CA . GLY B 1 273 ? -40.513 -41.003 -9.781 1.00 59.00 261 GLY B CA 1
ATOM 4283 C C . GLY B 1 273 ? -41.036 -39.631 -10.147 1.00 52.63 261 GLY B C 1
ATOM 4284 O O . GLY B 1 273 ? -42.230 -39.483 -10.441 1.00 52.75 261 GLY B O 1
ATOM 4285 N N . GLY B 1 274 ? -40.153 -38.629 -10.168 1.00 46.05 262 GLY B N 1
ATOM 4286 C CA . GLY B 1 274 ? -40.598 -37.246 -10.220 1.00 51.58 262 GLY B CA 1
ATOM 4287 C C . GLY B 1 274 ? -41.389 -36.912 -11.467 1.00 43.14 262 GLY B C 1
ATOM 4288 O O . GLY B 1 274 ? -42.377 -36.180 -11.402 1.00 56.97 262 GLY B O 1
ATOM 4289 N N . LEU B 1 275 ? -40.968 -37.438 -12.618 1.00 49.03 263 LEU B N 1
ATOM 4290 C CA . LEU B 1 275 ? -41.633 -37.081 -13.867 1.00 44.07 263 LEU B CA 1
ATOM 4291 C C . LEU B 1 275 ? -43.110 -37.450 -13.844 1.00 42.54 263 LEU B C 1
ATOM 4292 O O . LEU B 1 275 ? -43.922 -36.782 -14.492 1.00 46.88 263 LEU B O 1
ATOM 4297 N N . VAL B 1 276 ? -43.482 -38.489 -13.093 1.00 37.27 264 VAL B N 1
ATOM 4298 C CA . VAL B 1 276 ? -44.895 -38.829 -12.952 1.00 46.91 264 VAL B CA 1
ATOM 4299 C C . VAL B 1 276 ? -45.659 -37.687 -12.290 1.00 46.96 264 VAL B C 1
ATOM 4300 O O . VAL B 1 276 ? -46.786 -37.363 -12.683 1.00 41.68 264 VAL B O 1
ATOM 4304 N N . PHE B 1 277 ? -45.055 -37.051 -11.284 1.00 51.09 265 PHE B N 1
ATOM 4305 C CA . PHE B 1 277 ? -45.710 -35.935 -10.608 1.00 51.24 265 PHE B CA 1
ATOM 4306 C C . PHE B 1 277 ? -45.774 -34.705 -11.504 1.00 51.84 265 PHE B C 1
ATOM 4307 O O . PHE B 1 277 ? -46.794 -34.006 -11.535 1.00 55.21 265 PHE B O 1
ATOM 4315 N N . ASP B 1 278 ? -44.696 -34.426 -12.238 1.00 44.43 266 ASP B N 1
ATOM 4316 C CA . ASP B 1 278 ? -44.690 -33.284 -13.145 1.00 46.53 266 ASP B CA 1
ATOM 4317 C C . ASP B 1 278 ? -45.765 -33.428 -14.217 1.00 50.47 266 ASP B C 1
ATOM 4318 O O . ASP B 1 278 ? -46.505 -32.480 -14.503 1.00 43.17 266 ASP B O 1
ATOM 4323 N N . VAL B 1 279 ? -45.864 -34.615 -14.819 1.00 39.64 267 VAL B N 1
ATOM 4324 C CA . VAL B 1 279 ? -46.842 -34.842 -15.874 1.00 39.94 267 VAL B CA 1
ATOM 4325 C C . VAL B 1 279 ? -48.262 -34.850 -15.317 1.00 38.98 267 VAL B C 1
ATOM 4326 O O . VAL B 1 279 ? -49.205 -34.438 -16.002 1.00 45.58 267 VAL B O 1
ATOM 4330 N N . ALA B 1 280 ? -48.452 -35.307 -14.080 1.00 35.70 268 ALA B N 1
ATOM 4331 C CA . ALA B 1 280 ? -49.791 -35.259 -13.504 1.00 35.87 268 ALA B CA 1
ATOM 4332 C C . ALA B 1 280 ? -50.258 -33.821 -13.293 1.00 38.14 268 ALA B C 1
ATOM 4333 O O . ALA B 1 280 ? -51.454 -33.535 -13.424 1.00 35.16 268 ALA B O 1
ATOM 4335 N N . ASP B 1 281 ? -49.331 -32.900 -13.005 1.00 33.01 269 ASP B N 1
ATOM 4336 C CA . ASP B 1 281 ? -49.692 -31.498 -12.834 1.00 31.44 269 ASP B CA 1
ATOM 4337 C C . ASP B 1 281 ? -50.318 -30.898 -14.089 1.00 45.39 269 ASP B C 1
ATOM 4338 O O . ASP B 1 281 ? -50.966 -29.849 -14.004 1.00 51.30 269 ASP B O 1
ATOM 4343 N N . LEU B 1 282 ? -50.138 -31.533 -15.248 1.00 39.25 270 LEU B N 1
ATOM 4344 C CA . LEU B 1 282 ? -50.679 -30.985 -16.486 1.00 47.99 270 LEU B CA 1
ATOM 4345 C C . LEU B 1 282 ? -52.203 -30.985 -16.486 1.00 40.90 270 LEU B C 1
ATOM 4346 O O . LEU B 1 282 ? -52.821 -30.112 -17.103 1.00 48.01 270 LEU B O 1
ATOM 4351 N N . ILE B 1 283 ? -52.826 -31.934 -15.789 1.00 41.81 271 ILE B N 1
ATOM 4352 C CA . ILE B 1 283 ? -54.272 -32.106 -15.828 1.00 42.67 271 ILE B CA 1
ATOM 4353 C C . ILE B 1 283 ? -54.897 -32.152 -14.444 1.00 43.19 271 ILE B C 1
ATOM 4354 O O . ILE B 1 283 ? -56.121 -32.225 -14.333 1.00 51.66 271 ILE B O 1
ATOM 4359 N N . LYS B 1 284 ? -54.097 -32.110 -13.381 1.00 45.82 272 LYS B N 1
ATOM 4360 C CA . LYS B 1 284 ? -54.631 -32.315 -12.041 1.00 44.36 272 LYS B CA 1
ATOM 4361 C C . LYS B 1 284 ? -55.533 -31.159 -11.623 1.00 49.04 272 LYS B C 1
ATOM 4362 O O . LYS B 1 284 ? -56.701 -31.366 -11.271 1.00 43.64 272 LYS B O 1
ATOM 4368 N N . ASP B 1 285 ? -55.023 -29.926 -11.700 1.00 43.96 273 ASP B N 1
ATOM 4369 C CA . ASP B 1 285 ? -55.828 -28.779 -11.299 1.00 36.14 273 ASP B CA 1
ATOM 4370 C C . ASP B 1 285 ? -56.968 -28.510 -12.271 1.00 42.34 273 ASP B C 1
ATOM 4371 O O . ASP B 1 285 ? -58.009 -27.983 -11.865 1.00 38.82 273 ASP B O 1
ATOM 4376 N N . ALA B 1 286 ? -56.802 -28.872 -13.543 1.00 37.48 274 ALA B N 1
ATOM 4377 C CA . ALA B 1 286 ? -57.828 -28.565 -14.530 1.00 33.29 274 ALA B CA 1
ATOM 4378 C C . ALA B 1 286 ? -59.004 -29.534 -14.482 1.00 39.56 274 ALA B C 1
ATOM 4379 O O . ALA B 1 286 ? -60.140 -29.131 -14.754 1.00 39.88 274 ALA B O 1
ATOM 4381 N N . LEU B 1 287 ? -58.771 -30.790 -14.107 1.00 36.31 275 LEU B N 1
ATOM 4382 C CA . LEU B 1 287 ? -59.811 -31.809 -14.163 1.00 33.85 275 LEU B CA 1
ATOM 4383 C C . LEU B 1 287 ? -60.189 -32.349 -12.797 1.00 43.31 275 LEU B C 1
ATOM 4384 O O . LEU B 1 287 ? -61.381 -32.507 -12.510 1.00 49.76 275 LEU B O 1
ATOM 4389 N N . VAL B 1 288 ? -59.207 -32.665 -11.953 1.00 43.60 276 VAL B N 1
ATOM 4390 C CA . VAL B 1 288 ? -59.512 -33.279 -10.667 1.00 36.72 276 VAL B CA 1
ATOM 4391 C C . VAL B 1 288 ? -60.017 -32.241 -9.676 1.00 39.51 276 VAL B C 1
ATOM 4392 O O . VAL B 1 288 ? -60.993 -32.481 -8.958 1.00 37.93 276 VAL B O 1
ATOM 4396 N N . LEU B 1 289 ? -59.369 -31.076 -9.635 1.00 39.96 277 LEU B N 1
ATOM 4397 C CA . LEU B 1 289 ? -59.685 -30.074 -8.619 1.00 40.49 277 LEU B CA 1
ATOM 4398 C C . LEU B 1 289 ? -61.149 -29.652 -8.619 1.00 47.50 277 LEU B C 1
ATOM 4399 O O . LEU B 1 289 ? -61.767 -29.669 -7.539 1.00 37.27 277 LEU B O 1
ATOM 4404 N N . PRO B 1 290 ? -61.771 -29.287 -9.748 1.00 49.23 278 PRO B N 1
ATOM 4405 C CA . PRO B 1 290 ? -63.203 -28.949 -9.684 1.00 47.05 278 PRO B CA 1
ATOM 4406 C C . PRO B 1 290 ? -64.075 -30.121 -9.266 1.00 51.59 278 PRO B C 1
ATOM 4407 O O . PRO B 1 290 ? -65.037 -29.932 -8.510 1.00 52.95 278 PRO B O 1
ATOM 4411 N N . GLN B 1 291 ? -63.756 -31.336 -9.718 1.00 48.23 279 GLN B N 1
ATOM 4412 C CA . GLN B 1 291 ? -64.585 -32.484 -9.370 1.00 40.73 279 GLN B CA 1
ATOM 4413 C C . GLN B 1 291 ? -64.493 -32.813 -7.886 1.00 37.08 279 GLN B C 1
ATOM 4414 O O . GLN B 1 291 ? -65.434 -33.377 -7.318 1.00 40.95 279 GLN B O 1
ATOM 4420 N N . ALA B 1 292 ? -63.381 -32.469 -7.241 1.00 41.86 280 ALA B N 1
ATOM 4421 C CA . ALA B 1 292 ? -63.253 -32.742 -5.814 1.00 48.36 280 ALA B CA 1
ATOM 4422 C C . ALA B 1 292 ? -64.248 -31.912 -5.014 1.00 45.02 280 ALA B C 1
ATOM 4423 O O . ALA B 1 292 ? -64.984 -32.445 -4.179 1.00 41.55 280 ALA B O 1
ATOM 4425 N N . PHE B 1 293 ? -64.297 -30.602 -5.274 1.00 46.15 281 PHE B N 1
ATOM 4426 C CA . PHE B 1 293 ? -65.204 -29.740 -4.527 1.00 42.37 281 PHE B CA 1
ATOM 4427 C C . PHE B 1 293 ? -66.658 -30.006 -4.885 1.00 41.22 281 PHE B C 1
ATOM 4428 O O . PHE B 1 293 ? -67.527 -29.943 -4.007 1.00 43.19 281 PHE B O 1
ATOM 4436 N N . ILE B 1 294 ? -66.939 -30.343 -6.146 1.00 36.07 282 ILE B N 1
ATOM 4437 C CA . ILE B 1 294 ? -68.308 -30.675 -6.530 1.00 39.61 282 ILE B CA 1
ATOM 4438 C C . ILE B 1 294 ? -68.793 -31.885 -5.743 1.00 49.07 282 ILE B C 1
ATOM 4439 O O . ILE B 1 294 ? -69.841 -31.844 -5.086 1.00 50.54 282 ILE B O 1
ATOM 4444 N N . ALA B 1 295 ? -68.009 -32.968 -5.761 1.00 46.43 283 ALA B N 1
ATOM 4445 C CA . ALA B 1 295 ? -68.404 -34.181 -5.054 1.00 47.78 283 ALA B CA 1
ATOM 4446 C C . ALA B 1 295 ? -68.515 -33.948 -3.555 1.00 47.09 283 ALA B C 1
ATOM 4447 O O . ALA B 1 295 ? -69.348 -34.577 -2.890 1.00 48.82 283 ALA B O 1
ATOM 4449 N N . ALA B 1 296 ? -67.692 -33.051 -3.007 1.00 46.23 284 ALA B N 1
ATOM 4450 C CA . ALA B 1 296 ? -67.764 -32.758 -1.580 1.00 41.98 284 ALA B CA 1
ATOM 4451 C C . ALA B 1 296 ? -69.114 -32.157 -1.216 1.00 44.66 284 ALA B C 1
ATOM 4452 O O . ALA B 1 296 ? -69.770 -32.604 -0.270 1.00 40.91 284 ALA B O 1
ATOM 4454 N N . MET B 1 297 ? -69.564 -31.163 -1.983 1.00 48.44 285 MET B N 1
ATOM 4455 C CA . MET B 1 297 ? -70.838 -30.523 -1.687 1.00 48.03 285 MET B CA 1
ATOM 4456 C C . MET B 1 297 ? -72.036 -31.405 -2.012 1.00 53.37 285 MET B C 1
ATOM 4457 O O . MET B 1 297 ? -73.147 -31.091 -1.572 1.00 66.98 285 MET B O 1
ATOM 4462 N N . GLU B 1 298 ? -71.846 -32.482 -2.768 1.00 57.23 286 GLU B N 1
ATOM 4463 C CA . GLU B 1 298 ? -72.903 -33.447 -3.042 1.00 55.80 286 GLU B CA 1
ATOM 4464 C C . GLU B 1 298 ? -72.905 -34.615 -2.064 1.00 55.73 286 GLU B C 1
ATOM 4465 O O . GLU B 1 298 ? -73.757 -35.501 -2.183 1.00 59.48 286 GLU B O 1
ATOM 4471 N N . GLY B 1 299 ? -71.967 -34.649 -1.121 1.00 58.78 287 GLY B N 1
ATOM 4472 C CA . GLY B 1 299 ? -71.938 -35.713 -0.129 1.00 57.32 287 GLY B CA 1
ATOM 4473 C C . GLY B 1 299 ? -71.721 -37.095 -0.705 1.00 67.93 287 GLY B C 1
ATOM 4474 O O . GLY B 1 299 ? -72.383 -38.052 -0.281 1.00 79.87 287 GLY B O 1
ATOM 4475 N N . GLU B 1 300 ? -70.802 -37.229 -1.657 1.00 59.05 288 GLU B N 1
ATOM 4476 C CA . GLU B 1 300 ? -70.557 -38.512 -2.297 1.00 62.66 288 GLU B CA 1
ATOM 4477 C C . GLU B 1 300 ? -69.424 -39.260 -1.597 1.00 61.08 288 GLU B C 1
ATOM 4478 O O . GLU B 1 300 ? -68.655 -38.688 -0.821 1.00 58.29 288 GLU B O 1
ATOM 4484 N N . ASP B 1 301 ? -69.346 -40.562 -1.861 1.00 61.79 289 ASP B N 1
ATOM 4485 C CA . ASP B 1 301 ? -68.287 -41.384 -1.297 1.00 64.91 289 ASP B CA 1
ATOM 4486 C C . ASP B 1 301 ? -67.086 -41.360 -2.241 1.00 64.59 289 ASP B C 1
ATOM 4487 O O . ASP B 1 301 ? -67.037 -40.574 -3.190 1.00 78.19 289 ASP B O 1
ATOM 4492 N N . GLU B 1 302 ? -66.105 -42.231 -1.999 1.00 74.11 290 GLU B N 1
ATOM 4493 C CA . GLU B 1 302 ? -64.887 -42.196 -2.802 1.00 63.92 290 GLU B CA 1
ATOM 4494 C C . GLU B 1 302 ? -65.127 -42.723 -4.213 1.00 52.29 290 GLU B C 1
ATOM 4495 O O . GLU B 1 302 ? -64.627 -42.146 -5.186 1.00 49.08 290 GLU B O 1
ATOM 4501 N N . GLN B 1 303 ? -65.908 -43.800 -4.348 1.00 51.75 291 GLN B N 1
ATOM 4502 C CA . GLN B 1 303 ? -66.142 -44.376 -5.670 1.00 66.13 291 GLN B CA 1
ATOM 4503 C C . GLN B 1 303 ? -66.908 -43.418 -6.572 1.00 65.35 291 GLN B C 1
ATOM 4504 O O . GLN B 1 303 ? -66.625 -43.332 -7.774 1.00 70.19 291 GLN B O 1
ATOM 4510 N N . GLU B 1 304 ? -67.883 -42.694 -6.017 1.00 63.02 292 GLU B N 1
ATOM 4511 C CA . GLU B 1 304 ? -68.630 -41.735 -6.822 1.00 61.86 292 GLU B CA 1
ATOM 4512 C C . GLU B 1 304 ? -67.734 -40.597 -7.293 1.00 58.99 292 GLU B C 1
ATOM 4513 O O . GLU B 1 304 ? -67.858 -40.132 -8.433 1.00 55.11 292 GLU B O 1
ATOM 4519 N N . PHE B 1 305 ? -66.822 -40.142 -6.430 1.00 52.94 293 PHE B N 1
ATOM 4520 C CA . PHE B 1 305 ? -65.838 -39.153 -6.854 1.00 51.97 293 PHE B CA 1
ATOM 4521 C C . PHE B 1 305 ? -64.823 -39.754 -7.818 1.00 60.26 293 PHE B C 1
ATOM 4522 O O . PHE B 1 305 ? -64.329 -39.056 -8.710 1.00 59.84 293 PHE B O 1
ATOM 4530 N N . ARG B 1 306 ? -64.517 -41.044 -7.668 1.00 64.11 294 ARG B N 1
ATOM 4531 C CA . ARG B 1 306 ? -63.610 -41.693 -8.606 1.00 55.56 294 ARG B CA 1
ATOM 4532 C C . ARG B 1 306 ? -64.212 -41.730 -10.001 1.00 54.16 294 ARG B C 1
ATOM 4533 O O . ARG B 1 306 ? -63.530 -41.429 -10.989 1.00 53.85 294 ARG B O 1
ATOM 4541 N N . GLN B 1 307 ? -65.502 -42.054 -10.096 1.00 54.97 295 GLN B N 1
ATOM 4542 C CA . GLN B 1 307 ? -66.161 -42.088 -11.393 1.00 51.33 295 GLN B CA 1
ATOM 4543 C C . GLN B 1 307 ? -66.196 -40.707 -12.038 1.00 52.16 295 GLN B C 1
ATOM 4544 O O . GLN B 1 307 ? -66.185 -40.600 -13.270 1.00 60.12 295 GLN B O 1
ATOM 4550 N N . ARG B 1 308 ? -66.222 -39.642 -11.233 1.00 50.64 296 ARG B N 1
ATOM 4551 C CA . ARG B 1 308 ? -66.172 -38.295 -11.795 1.00 52.27 296 ARG B CA 1
ATOM 4552 C C . ARG B 1 308 ? -64.816 -38.012 -12.424 1.00 56.20 296 ARG B C 1
ATOM 4553 O O . ARG B 1 308 ? -64.737 -37.507 -13.549 1.00 59.20 296 ARG B O 1
ATOM 4561 N N . CYS B 1 309 ? -63.734 -38.333 -11.709 1.00 50.01 297 CYS B N 1
ATOM 4562 C CA . CYS B 1 309 ? -62.401 -38.085 -12.246 1.00 50.94 297 CYS B CA 1
ATOM 4563 C C . CYS B 1 309 ? -62.147 -38.934 -13.478 1.00 48.45 297 CYS B C 1
ATOM 4564 O O . CYS B 1 309 ? -61.626 -38.441 -14.485 1.00 44.64 297 CYS B O 1
ATOM 4567 N N . LEU B 1 310 ? -62.513 -40.214 -13.412 1.00 47.12 298 LEU B N 1
ATOM 4568 C CA . LEU B 1 310 ? -62.289 -41.106 -14.539 1.00 46.47 298 LEU B CA 1
ATOM 4569 C C . LEU B 1 310 ? -63.063 -40.641 -15.766 1.00 49.85 298 LEU B C 1
ATOM 4570 O O . LEU B 1 310 ? -62.518 -40.609 -16.876 1.00 46.37 298 LEU B O 1
ATOM 4575 N N . THR B 1 311 ? -64.324 -40.239 -15.581 1.00 47.19 299 THR B N 1
ATOM 4576 C CA . THR B 1 311 ? -65.102 -39.724 -16.704 1.00 50.80 299 THR B CA 1
ATOM 4577 C C . THR B 1 311 ? -64.489 -38.444 -17.259 1.00 46.68 299 THR B C 1
ATOM 4578 O O . THR B 1 311 ? -64.378 -38.278 -18.479 1.00 49.00 299 THR B O 1
ATOM 4582 N N . ALA B 1 312 ? -64.064 -37.539 -16.374 1.00 45.01 300 ALA B N 1
ATOM 4583 C CA . ALA B 1 312 ? -63.408 -36.313 -16.814 1.00 41.03 300 ALA B CA 1
ATOM 4584 C C . ALA B 1 312 ? -62.122 -36.620 -17.572 1.00 52.08 300 ALA B C 1
ATOM 4585 O O . ALA B 1 312 ? -61.796 -35.941 -18.554 1.00 47.98 300 ALA B O 1
ATOM 4587 N N . PHE B 1 313 ? -61.372 -37.633 -17.123 1.00 35.38 301 PHE B N 1
ATOM 4588 C CA . PHE B 1 313 ? -60.174 -38.042 -17.850 1.00 42.45 301 PHE B CA 1
ATOM 4589 C C . PHE B 1 313 ? -60.517 -38.518 -19.259 1.00 46.73 301 PHE B C 1
ATOM 4590 O O . PHE B 1 313 ? -59.838 -38.155 -20.227 1.00 54.07 301 PHE B O 1
ATOM 4598 N N . GLN B 1 314 ? -61.576 -39.318 -19.397 1.00 42.64 302 GLN B N 1
ATOM 4599 C CA . GLN B 1 314 ? -61.967 -39.808 -20.715 1.00 45.45 302 GLN B CA 1
ATOM 4600 C C . GLN B 1 314 ? -62.445 -38.669 -21.610 1.00 52.21 302 GLN B C 1
ATOM 4601 O O . GLN B 1 314 ? -61.916 -38.468 -22.709 1.00 54.37 302 GLN B O 1
ATOM 4607 N N . GLN B 1 315 ? -63.439 -37.904 -21.147 1.00 51.16 303 GLN B N 1
ATOM 4608 C CA . GLN B 1 315 ? -64.065 -36.894 -21.997 1.00 50.01 303 GLN B CA 1
ATOM 4609 C C . GLN B 1 315 ? -63.101 -35.778 -22.378 1.00 48.14 303 GLN B C 1
ATOM 4610 O O . GLN B 1 315 ? -63.228 -35.201 -23.463 1.00 54.30 303 GLN B O 1
ATOM 4616 N N . SER B 1 316 ? -62.138 -35.461 -21.518 1.00 54.16 304 SER B N 1
ATOM 4617 C CA . SER B 1 316 ? -61.154 -34.431 -21.818 1.00 47.97 304 SER B CA 1
ATOM 4618 C C . SER B 1 316 ? -59.936 -34.980 -22.543 1.00 52.28 304 SER B C 1
ATOM 4619 O O . SER B 1 316 ? -59.047 -34.198 -22.902 1.00 44.76 304 SER B O 1
ATOM 4622 N N . GLU B 1 317 ? -59.883 -36.297 -22.764 1.00 50.33 305 GLU B N 1
ATOM 4623 C CA . GLU B 1 317 ? -58.728 -36.960 -23.368 1.00 51.31 305 GLU B CA 1
ATOM 4624 C C . GLU B 1 317 ? -57.449 -36.600 -22.614 1.00 46.30 305 GLU B C 1
ATOM 4625 O O . GLU B 1 317 ? -56.457 -36.147 -23.194 1.00 48.21 305 GLU B O 1
ATOM 4631 N N . ALA B 1 318 ? -57.487 -36.805 -21.293 1.00 41.51 306 ALA B N 1
ATOM 4632 C CA . ALA B 1 318 ? -56.379 -36.390 -20.437 1.00 43.48 306 ALA B CA 1
ATOM 4633 C C . ALA B 1 318 ? -55.093 -37.125 -20.791 1.00 41.66 306 ALA B C 1
ATOM 4634 O O . ALA B 1 318 ? -54.004 -36.537 -20.765 1.00 36.32 306 ALA B O 1
ATOM 4636 N N . LEU B 1 319 ? -55.199 -38.406 -21.145 1.00 38.66 307 LEU B N 1
ATOM 4637 C CA . LEU B 1 319 ? -54.008 -39.157 -21.519 1.00 42.34 307 LEU B CA 1
ATOM 4638 C C . LEU B 1 319 ? -53.369 -38.565 -22.768 1.00 39.82 307 LEU B C 1
ATOM 4639 O O . LEU B 1 319 ? -52.141 -38.433 -22.847 1.00 34.33 307 LEU B O 1
ATOM 4644 N N . ASP B 1 320 ? -54.192 -38.165 -23.741 1.00 34.65 308 ASP B N 1
ATOM 4645 C CA . ASP B 1 320 ? -53.652 -37.524 -24.933 1.00 34.74 308 ASP B CA 1
ATOM 4646 C C . ASP B 1 320 ? -53.004 -36.188 -24.603 1.00 37.07 308 ASP B C 1
ATOM 4647 O O . ASP B 1 320 ? -52.003 -35.817 -25.224 1.00 47.69 308 ASP B O 1
ATOM 4652 N N . VAL B 1 321 ? -53.535 -35.465 -23.617 1.00 34.89 309 VAL B N 1
ATOM 4653 C CA . VAL B 1 321 ? -52.936 -34.190 -23.241 1.00 38.59 309 VAL B CA 1
ATOM 4654 C C . VAL B 1 321 ? -51.534 -34.402 -22.684 1.00 42.04 309 VAL B C 1
ATOM 4655 O O . VAL B 1 321 ? -50.594 -33.681 -23.040 1.00 35.22 309 VAL B O 1
ATOM 4659 N N . MET B 1 322 ? -51.363 -35.415 -21.828 1.00 45.25 310 MET B N 1
ATOM 4660 C CA . MET B 1 322 ? -50.056 -35.660 -21.228 1.00 36.76 310 MET B CA 1
ATOM 4661 C C . MET B 1 322 ? -49.067 -36.194 -22.258 1.00 45.82 310 MET B C 1
ATOM 4662 O O . MET B 1 322 ? -47.918 -35.740 -22.320 1.00 45.27 310 MET B O 1
ATOM 4667 N N . ILE B 1 323 ? -49.500 -37.139 -23.092 1.00 35.69 311 ILE B N 1
ATOM 4668 C CA . ILE B 1 323 ? -48.617 -37.668 -24.127 1.00 39.05 311 ILE B CA 1
ATOM 4669 C C . ILE B 1 323 ? -48.240 -36.567 -25.113 1.00 37.03 311 ILE B C 1
ATOM 4670 O O . ILE B 1 323 ? -47.067 -36.402 -25.471 1.00 36.29 311 ILE B O 1
ATOM 4675 N N . GLY B 1 324 ? -49.227 -35.784 -25.553 1.00 39.09 312 GLY B N 1
ATOM 4676 C CA . GLY B 1 324 ? -48.943 -34.723 -26.506 1.00 33.24 312 GLY B CA 1
ATOM 4677 C C . GLY B 1 324 ? -48.045 -33.641 -25.935 1.00 38.66 312 GLY B C 1
ATOM 4678 O O . GLY B 1 324 ? -47.186 -33.102 -26.637 1.00 39.50 312 GLY B O 1
ATOM 4679 N N . SER B 1 325 ? -48.220 -33.318 -24.651 1.00 38.30 313 SER B N 1
ATOM 4680 C CA . SER B 1 325 ? -47.382 -32.306 -24.013 1.00 33.63 313 SER B CA 1
ATOM 4681 C C . SER B 1 325 ? -45.929 -32.760 -23.923 1.00 40.29 313 SER B C 1
ATOM 4682 O O . SER B 1 325 ? -45.010 -31.974 -24.189 1.00 38.74 313 SER B O 1
ATOM 4685 N N . LEU B 1 326 ? -45.703 -34.021 -23.538 1.00 40.11 314 LEU B N 1
ATOM 4686 C CA . LEU B 1 326 ? -44.345 -34.555 -23.477 1.00 40.04 314 LEU B CA 1
ATOM 4687 C C . LEU B 1 326 ? -43.695 -34.577 -24.858 1.00 46.06 314 LEU B C 1
ATOM 4688 O O . LEU B 1 326 ? -42.509 -34.251 -24.999 1.00 41.18 314 LEU B O 1
ATOM 4693 N N . GLN B 1 327 ? -44.459 -34.936 -25.896 1.00 33.84 315 GLN B N 1
ATOM 4694 C CA . GLN B 1 327 ? -43.897 -34.939 -27.244 1.00 42.54 315 GLN B CA 1
ATOM 4695 C C . GLN B 1 327 ? -43.479 -33.535 -27.667 1.00 50.93 315 GLN B C 1
ATOM 4696 O O . GLN B 1 327 ? -42.404 -33.351 -28.250 1.00 56.37 315 GLN B O 1
ATOM 4702 N N . ASP B 1 328 ? -44.306 -32.526 -27.365 1.00 45.83 316 ASP B N 1
ATOM 4703 C CA . ASP B 1 328 ? -43.964 -31.153 -27.733 1.00 49.88 316 ASP B CA 1
ATOM 4704 C C . ASP B 1 328 ? -42.722 -30.674 -26.990 1.00 49.32 316 ASP B C 1
ATOM 4705 O O . ASP B 1 328 ? -41.815 -30.084 -27.589 1.00 51.24 316 ASP B O 1
ATOM 4710 N N . VAL B 1 329 ? -42.664 -30.919 -25.681 1.00 48.55 317 VAL B N 1
ATOM 4711 C CA . VAL B 1 329 ? -41.526 -30.457 -24.890 1.00 51.60 317 VAL B CA 1
ATOM 4712 C C . VAL B 1 329 ? -40.244 -31.158 -25.331 1.00 46.09 317 VAL B C 1
ATOM 4713 O O . VAL B 1 329 ? -39.179 -30.535 -25.424 1.00 41.32 317 VAL B O 1
ATOM 4717 N N . ALA B 1 330 ? -40.332 -32.456 -25.635 1.00 45.30 318 ALA B N 1
ATOM 4718 C CA . ALA B 1 330 ? -39.156 -33.204 -26.075 1.00 48.58 318 ALA B CA 1
ATOM 4719 C C . ALA B 1 330 ? -38.577 -32.629 -27.365 1.00 57.08 318 ALA B C 1
ATOM 4720 O O . ALA B 1 330 ? -37.360 -32.438 -27.479 1.00 54.83 318 ALA B O 1
ATOM 4722 N N . SER B 1 331 ? -39.435 -32.342 -28.350 1.00 47.12 319 SER B N 1
ATOM 4723 C CA . SER B 1 331 ? -38.947 -31.782 -29.608 1.00 52.10 319 SER B CA 1
ATOM 4724 C C . SER B 1 331 ? -38.444 -30.351 -29.437 1.00 54.03 319 SER B C 1
ATOM 4725 O O . SER B 1 331 ? -37.480 -29.954 -30.100 1.00 64.78 319 SER B O 1
ATOM 4728 N N . LYS B 1 332 ? -39.082 -29.566 -28.561 1.00 57.39 320 LYS B N 1
ATOM 4729 C CA . LYS B 1 332 ? -38.679 -28.173 -28.365 1.00 60.88 320 LYS B CA 1
ATOM 4730 C C . LYS B 1 332 ? -37.254 -28.072 -27.834 1.00 52.39 320 LYS B C 1
ATOM 4731 O O . LYS B 1 332 ? -36.472 -27.231 -28.290 1.00 52.24 320 LYS B O 1
ATOM 4737 N N . LEU B 1 333 ? -36.901 -28.908 -26.859 1.00 50.82 321 LEU B N 1
ATOM 4738 C CA . LEU B 1 333 ? -35.616 -28.801 -26.182 1.00 52.56 321 LEU B CA 1
ATOM 4739 C C . LEU B 1 333 ? -34.602 -29.841 -26.643 1.00 52.80 321 LEU B C 1
ATOM 4740 O O . LEU B 1 333 ? -33.481 -29.863 -26.123 1.00 65.25 321 LEU B O 1
ATOM 4745 N N . SER B 1 334 ? -34.957 -30.678 -27.616 1.00 46.12 322 SER B N 1
ATOM 4746 C CA . SER B 1 334 ? -34.042 -31.688 -28.131 1.00 52.21 322 SER B CA 1
ATOM 4747 C C . SER B 1 334 ? -32.747 -31.054 -28.624 1.00 63.09 322 SER B C 1
ATOM 4748 O O . SER B 1 334 ? -32.751 -29.964 -29.201 1.00 74.54 322 SER B O 1
ATOM 4751 N N . GLN B 1 335 ? -31.632 -31.746 -28.393 1.00 66.10 323 GLN B N 1
ATOM 4752 C CA . GLN B 1 335 ? -30.322 -31.288 -28.839 1.00 61.81 323 GLN B CA 1
ATOM 4753 C C . GLN B 1 335 ? -29.745 -32.164 -29.943 1.00 63.51 323 GLN B C 1
ATOM 4754 O O . GLN B 1 335 ? -28.565 -32.028 -30.279 1.00 78.63 323 GLN B O 1
ATOM 4760 N N . VAL B 1 336 ? -30.557 -33.052 -30.520 1.00 64.49 324 VAL B N 1
ATOM 4761 C CA . VAL B 1 336 ? -30.110 -33.886 -31.631 1.00 75.85 324 VAL B CA 1
ATOM 4762 C C . VAL B 1 336 ? -29.954 -33.036 -32.890 1.00 83.81 324 VAL B C 1
ATOM 4763 O O . VAL B 1 336 ? -30.579 -31.980 -33.051 1.00 87.54 324 VAL B O 1
ATOM 4767 N N . VAL B 1 337 ? -29.093 -33.504 -33.790 1.00 100.10 325 VAL B N 1
ATOM 4768 C CA . VAL B 1 337 ? -28.792 -32.804 -35.035 1.00 94.04 325 VAL B CA 1
ATOM 4769 C C . VAL B 1 337 ? -30.015 -32.749 -35.947 1.00 81.18 325 VAL B C 1
ATOM 4770 O O . VAL B 1 337 ? -30.420 -31.676 -36.397 1.00 76.30 325 VAL B O 1
ATOM 4774 N N . LYS C 1 23 ? -61.425 -60.768 47.741 1.00 79.36 11 LYS C N 1
ATOM 4775 C CA . LYS C 1 23 ? -61.200 -59.863 46.621 1.00 85.96 11 LYS C CA 1
ATOM 4776 C C . LYS C 1 23 ? -60.646 -60.615 45.411 1.00 86.07 11 LYS C C 1
ATOM 4777 O O . LYS C 1 23 ? -61.392 -60.975 44.501 1.00 77.54 11 LYS C O 1
ATOM 4779 N N . THR C 1 24 ? -59.332 -60.857 45.410 1.00 86.98 12 THR C N 1
ATOM 4780 C CA . THR C 1 24 ? -58.681 -61.536 44.296 1.00 80.18 12 THR C CA 1
ATOM 4781 C C . THR C 1 24 ? -58.870 -63.049 44.317 1.00 76.20 12 THR C C 1
ATOM 4782 O O . THR C 1 24 ? -58.489 -63.713 43.346 1.00 72.77 12 THR C O 1
ATOM 4786 N N . ILE C 1 25 ? -59.433 -63.609 45.390 1.00 72.69 13 ILE C N 1
ATOM 4787 C CA . ILE C 1 25 ? -59.712 -65.042 45.423 1.00 67.46 13 ILE C CA 1
ATOM 4788 C C . ILE C 1 25 ? -61.143 -65.364 45.013 1.00 68.11 13 ILE C C 1
ATOM 4789 O O . ILE C 1 25 ? -61.437 -66.523 44.683 1.00 64.78 13 ILE C O 1
ATOM 4794 N N . LEU C 1 26 ? -62.043 -64.382 45.038 1.00 57.04 14 LEU C N 1
ATOM 4795 C CA . LEU C 1 26 ? -63.418 -64.576 44.587 1.00 57.36 14 LEU C CA 1
ATOM 4796 C C . LEU C 1 26 ? -63.461 -64.279 43.091 1.00 66.56 14 LEU C C 1
ATOM 4797 O O . LEU C 1 26 ? -63.439 -63.118 42.673 1.00 58.74 14 LEU C O 1
ATOM 4802 N N . HIS C 1 27 ? -63.489 -65.339 42.277 1.00 55.28 15 HIS C N 1
ATOM 4803 C CA . HIS C 1 27 ? -63.464 -65.186 40.827 1.00 51.99 15 HIS C CA 1
ATOM 4804 C C . HIS C 1 27 ? -64.834 -64.933 40.216 1.00 46.28 15 HIS C C 1
ATOM 4805 O O . HIS C 1 27 ? -64.905 -64.459 39.079 1.00 58.93 15 HIS C O 1
ATOM 4812 N N . SER C 1 28 ? -65.915 -65.230 40.933 1.00 52.63 16 SER C N 1
ATOM 4813 C CA . SER C 1 28 ? -67.268 -64.994 40.441 1.00 51.95 16 SER C CA 1
ATOM 4814 C C . SER C 1 28 ? -68.137 -64.471 41.572 1.00 61.18 16 SER C C 1
ATOM 4815 O O . SER C 1 28 ? -68.303 -65.146 42.592 1.00 52.07 16 SER C O 1
ATOM 4818 N N . LYS C 1 29 ? -68.687 -63.270 41.394 1.00 62.55 17 LYS C N 1
ATOM 4819 C CA . LYS C 1 29 ? -69.686 -62.788 42.337 1.00 60.76 17 LYS C CA 1
ATOM 4820 C C . LYS C 1 29 ? -71.035 -63.457 42.106 1.00 63.80 17 LYS C C 1
ATOM 4821 O O . LYS C 1 29 ? -71.812 -63.623 43.053 1.00 67.63 17 LYS C O 1
ATOM 4827 N N . ARG C 1 30 ? -71.323 -63.861 40.865 1.00 57.59 18 ARG C N 1
ATOM 4828 C CA . ARG C 1 30 ? -72.627 -64.434 40.551 1.00 58.35 18 ARG C CA 1
ATOM 4829 C C . ARG C 1 30 ? -72.765 -65.873 41.031 1.00 55.57 18 ARG C C 1
ATOM 4830 O O . ARG C 1 30 ? -73.869 -66.296 41.389 1.00 59.52 18 ARG C O 1
ATOM 4838 N N . ALA C 1 31 ? -71.677 -66.642 41.042 1.00 53.80 19 ALA C N 1
ATOM 4839 C CA . ALA C 1 31 ? -71.740 -68.048 41.414 1.00 54.01 19 ALA C CA 1
ATOM 4840 C C . ALA C 1 31 ? -70.922 -68.391 42.652 1.00 50.80 19 ALA C C 1
ATOM 4841 O O . ALA C 1 31 ? -70.882 -69.567 43.037 1.00 60.30 19 ALA C O 1
ATOM 4843 N N . ASN C 1 32 ? -70.282 -67.411 43.287 1.00 52.73 20 ASN C N 1
ATOM 4844 C CA . ASN C 1 32 ? -69.459 -67.630 44.477 1.00 63.72 20 ASN C CA 1
ATOM 4845 C C . ASN C 1 32 ? -68.381 -68.681 44.212 1.00 57.15 20 ASN C C 1
ATOM 4846 O O . ASN C 1 32 ? -68.331 -69.744 44.837 1.00 54.01 20 ASN C O 1
ATOM 4851 N N . VAL C 1 33 ? -67.524 -68.369 43.249 1.00 47.04 21 VAL C N 1
ATOM 4852 C CA . VAL C 1 33 ? -66.432 -69.245 42.848 1.00 51.83 21 VAL C CA 1
ATOM 4853 C C . VAL C 1 33 ? -65.152 -68.711 43.478 1.00 47.34 21 VAL C C 1
ATOM 4854 O O . VAL C 1 33 ? -64.703 -67.605 43.157 1.00 54.54 21 VAL C O 1
ATOM 4858 N N . TYR C 1 34 ? -64.569 -69.486 44.386 1.00 45.66 22 TYR C N 1
ATOM 4859 C CA . TYR C 1 34 ? -63.321 -69.125 45.041 1.00 52.25 22 TYR C CA 1
ATOM 4860 C C . TYR C 1 34 ? -62.169 -69.907 44.426 1.00 39.70 22 TYR C C 1
ATOM 4861 O O . TYR C 1 34 ? -62.278 -71.113 44.193 1.00 48.03 22 TYR C O 1
ATOM 4870 N N . TYR C 1 35 ? -61.061 -69.220 44.179 1.00 38.27 23 TYR C N 1
ATOM 4871 C CA . TYR C 1 35 ? -59.865 -69.832 43.619 1.00 40.17 23 TYR C CA 1
ATOM 4872 C C . TYR C 1 35 ? -58.783 -69.885 44.686 1.00 39.23 23 TYR C C 1
ATOM 4873 O O . TYR C 1 35 ? -58.500 -68.876 45.340 1.00 56.75 23 TYR C O 1
ATOM 4882 N N . LEU C 1 36 ? -58.190 -71.062 44.864 1.00 42.72 24 LEU C N 1
ATOM 4883 C CA . LEU C 1 36 ? -57.150 -71.284 45.857 1.00 46.72 24 LEU C CA 1
ATOM 4884 C C . LEU C 1 36 ? -55.884 -71.779 45.175 1.00 40.03 24 LEU C C 1
ATOM 4885 O O . LEU C 1 36 ? -55.940 -72.523 44.193 1.00 48.76 24 LEU C O 1
ATOM 4890 N N . GLN C 1 37 ? -54.740 -71.389 45.728 1.00 40.48 25 GLN C N 1
ATOM 4891 C CA . GLN C 1 37 ? -53.457 -71.856 45.233 1.00 38.08 25 GLN C CA 1
ATOM 4892 C C . GLN C 1 37 ? -52.464 -71.910 46.384 1.00 38.82 25 GLN C C 1
ATOM 4893 O O . GLN C 1 37 ? -52.600 -71.190 47.377 1.00 45.35 25 GLN C O 1
ATOM 4899 N N . HIS C 1 38 ? -51.482 -72.802 46.246 1.00 38.80 26 HIS C N 1
ATOM 4900 C CA . HIS C 1 38 ? -50.357 -72.915 47.176 1.00 44.88 26 HIS C CA 1
ATOM 4901 C C . HIS C 1 38 ? -50.829 -73.131 48.614 1.00 47.53 26 HIS C C 1
ATOM 4902 O O . HIS C 1 38 ? -50.449 -72.408 49.537 1.00 44.97 26 HIS C O 1
ATOM 4909 N N . CYS C 1 39 ? -51.657 -74.154 48.801 1.00 41.62 27 CYS C N 1
ATOM 4910 C CA . CYS C 1 39 ? -52.162 -74.490 50.122 1.00 52.85 27 CYS C CA 1
ATOM 4911 C C . CYS C 1 39 ? -52.577 -75.952 50.125 1.00 50.35 27 CYS C C 1
ATOM 4912 O O . CYS C 1 39 ? -53.108 -76.456 49.133 1.00 50.91 27 CYS C O 1
ATOM 4915 N N . ARG C 1 40 ? -52.292 -76.633 51.229 1.00 57.50 28 ARG C N 1
ATOM 4916 C CA . ARG C 1 40 ? -52.778 -77.986 51.457 1.00 47.37 28 ARG C CA 1
ATOM 4917 C C . ARG C 1 40 ? -54.096 -77.915 52.215 1.00 47.47 28 ARG C C 1
ATOM 4918 O O . ARG C 1 40 ? -54.197 -77.225 53.234 1.00 49.75 28 ARG C O 1
ATOM 4926 N N . ILE C 1 41 ? -55.113 -78.596 51.697 1.00 44.34 29 ILE C N 1
ATOM 4927 C CA . ILE C 1 41 ? -56.428 -78.627 52.321 1.00 37.47 29 ILE C CA 1
ATOM 4928 C C . ILE C 1 41 ? -56.574 -79.957 53.039 1.00 45.18 29 ILE C C 1
ATOM 4929 O O . ILE C 1 41 ? -56.479 -81.023 52.416 1.00 41.42 29 ILE C O 1
ATOM 4934 N N . LEU C 1 42 ? -56.776 -79.892 54.355 1.00 45.29 30 LEU C N 1
ATOM 4935 C CA . LEU C 1 42 ? -56.924 -81.074 55.188 1.00 44.40 30 LEU C CA 1
ATOM 4936 C C . LEU C 1 42 ? -57.931 -80.772 56.292 1.00 44.53 30 LEU C C 1
ATOM 4937 O O . LEU C 1 42 ? -58.533 -79.695 56.335 1.00 39.01 30 LEU C O 1
ATOM 4942 N N . VAL C 1 43 ? -58.122 -81.742 57.185 1.00 50.87 31 VAL C N 1
ATOM 4943 C CA . VAL C 1 43 ? -58.998 -81.596 58.345 1.00 53.45 31 VAL C CA 1
ATOM 4944 C C . VAL C 1 43 ? -58.173 -81.796 59.610 1.00 48.06 31 VAL C C 1
ATOM 4945 O O . VAL C 1 43 ? -57.580 -82.866 59.809 1.00 40.38 31 VAL C O 1
ATOM 4949 N N . ASN C 1 44 ? -58.157 -80.777 60.471 1.00 50.33 32 ASN C N 1
ATOM 4950 C CA . ASN C 1 44 ? -57.479 -80.818 61.763 1.00 48.79 32 ASN C CA 1
ATOM 4951 C C . ASN C 1 44 ? -58.470 -80.442 62.850 1.00 46.12 32 ASN C C 1
ATOM 4952 O O . ASN C 1 44 ? -59.137 -79.407 62.750 1.00 45.07 32 ASN C O 1
ATOM 4957 N N . GLY C 1 45 ? -58.572 -81.286 63.873 1.00 39.52 33 GLY C N 1
ATOM 4958 C CA . GLY C 1 45 ? -59.515 -81.053 64.957 1.00 38.43 33 GLY C CA 1
ATOM 4959 C C . GLY C 1 45 ? -60.953 -80.948 64.503 1.00 48.39 33 GLY C C 1
ATOM 4960 O O . GLY C 1 45 ? -61.724 -80.156 65.062 1.00 43.10 33 GLY C O 1
ATOM 4961 N N . GLY C 1 46 ? -61.338 -81.744 63.505 1.00 48.54 34 GLY C N 1
ATOM 4962 C CA . GLY C 1 46 ? -62.678 -81.710 62.957 1.00 47.65 34 GLY C CA 1
ATOM 4963 C C . GLY C 1 46 ? -63.016 -80.518 62.089 1.00 37.05 34 GLY C C 1
ATOM 4964 O O . GLY C 1 46 ? -64.173 -80.398 61.670 1.00 44.17 34 GLY C O 1
ATOM 4965 N N . ARG C 1 47 ? -62.067 -79.627 61.813 1.00 40.89 35 ARG C N 1
ATOM 4966 C CA . ARG C 1 47 ? -62.312 -78.460 60.975 1.00 52.43 35 ARG C CA 1
ATOM 4967 C C . ARG C 1 47 ? -61.535 -78.538 59.664 1.00 50.74 35 ARG C C 1
ATOM 4968 O O . ARG C 1 47 ? -60.437 -79.099 59.601 1.00 42.79 35 ARG C O 1
ATOM 4976 N N . VAL C 1 48 ? -62.121 -77.973 58.609 1.00 47.78 36 VAL C N 1
ATOM 4977 C CA . VAL C 1 48 ? -61.383 -77.785 57.362 1.00 53.33 36 VAL C CA 1
ATOM 4978 C C . VAL C 1 48 ? -60.405 -76.632 57.545 1.00 48.94 36 VAL C C 1
ATOM 4979 O O . VAL C 1 48 ? -60.805 -75.506 57.866 1.00 52.87 36 VAL C O 1
ATOM 4983 N N . GLU C 1 49 ? -59.122 -76.899 57.312 1.00 53.38 37 GLU C N 1
ATOM 4984 C CA . GLU C 1 49 ? -58.068 -75.906 57.458 1.00 52.57 37 GLU C CA 1
ATOM 4985 C C . GLU C 1 49 ? -57.202 -75.860 56.207 1.00 57.28 37 GLU C C 1
ATOM 4986 O O . GLU C 1 49 ? -57.033 -76.862 55.505 1.00 54.36 37 GLU C O 1
ATOM 4992 N N . TYR C 1 50 ? -56.660 -74.674 55.935 1.00 61.94 38 TYR C N 1
ATOM 4993 C CA . TYR C 1 50 ? -55.858 -74.404 54.745 1.00 47.77 38 TYR C CA 1
ATOM 4994 C C . TYR C 1 50 ? -54.428 -74.113 55.188 1.00 50.24 38 TYR C C 1
ATOM 4995 O O . TYR C 1 50 ? -54.144 -73.034 55.716 1.00 68.34 38 TYR C O 1
ATOM 5004 N N . VAL C 1 51 ? -53.526 -75.064 54.953 1.00 53.24 39 VAL C N 1
ATOM 5005 C CA . VAL C 1 51 ? -52.124 -74.929 55.339 1.00 57.68 39 VAL C CA 1
ATOM 5006 C C . VAL C 1 51 ? -51.382 -74.290 54.169 1.00 62.90 39 VAL C C 1
ATOM 5007 O O . VAL C 1 51 ? -51.007 -74.967 53.210 1.00 60.83 39 VAL C O 1
ATOM 5011 N N . THR C 1 52 ? -51.181 -72.978 54.245 1.00 60.03 40 THR C N 1
ATOM 5012 C CA . THR C 1 52 ? -50.514 -72.221 53.196 1.00 63.23 40 THR C CA 1
ATOM 5013 C C . THR C 1 52 ? -49.003 -72.220 53.401 1.00 66.33 40 THR C C 1
ATOM 5014 O O . THR C 1 52 ? -48.505 -72.360 54.520 1.00 56.24 40 THR C O 1
ATOM 5018 N N . GLU C 1 53 ? -48.277 -72.095 52.294 1.00 79.88 41 GLU C N 1
ATOM 5019 C CA . GLU C 1 53 ? -46.825 -72.011 52.352 1.00 84.05 41 GLU C CA 1
ATOM 5020 C C . GLU C 1 53 ? -46.386 -70.645 52.872 1.00 87.85 41 GLU C C 1
ATOM 5021 O O . GLU C 1 53 ? -47.090 -69.641 52.723 1.00 89.56 41 GLU C O 1
ATOM 5023 N N . GLU C 1 54 ? -45.209 -70.619 53.493 1.00 85.79 42 GLU C N 1
ATOM 5024 C CA . GLU C 1 54 ? -44.656 -69.388 54.055 1.00 88.36 42 GLU C CA 1
ATOM 5025 C C . GLU C 1 54 ? -44.351 -68.364 52.965 1.00 95.94 42 GLU C C 1
ATOM 5026 O O . GLU C 1 54 ? -43.302 -68.419 52.323 1.00 87.76 42 GLU C O 1
ATOM 5032 N N . LEU C 1 59 ? -55.638 -65.281 52.692 1.00 96.07 47 LEU C N 1
ATOM 5033 C CA . LEU C 1 59 ? -56.625 -65.607 53.718 1.00 90.10 47 LEU C CA 1
ATOM 5034 C C . LEU C 1 59 ? -57.810 -66.375 53.129 1.00 88.75 47 LEU C C 1
ATOM 5035 O O . LEU C 1 59 ? -58.850 -65.797 52.810 1.00 90.13 47 LEU C O 1
ATOM 5037 N N . TYR C 1 60 ? -57.644 -67.694 53.021 1.00 84.17 48 TYR C N 1
ATOM 5038 C CA . TYR C 1 60 ? -58.676 -68.564 52.471 1.00 67.56 48 TYR C CA 1
ATOM 5039 C C . TYR C 1 60 ? -59.727 -68.951 53.508 1.00 83.65 48 TYR C C 1
ATOM 5040 O O . TYR C 1 60 ? -60.801 -69.436 53.133 1.00 70.35 48 TYR C O 1
ATOM 5042 N N . TRP C 1 61 ? -59.442 -68.748 54.798 1.00 92.01 49 TRP C N 1
ATOM 5043 C CA . TRP C 1 61 ? -60.369 -69.102 55.869 1.00 84.16 49 TRP C CA 1
ATOM 5044 C C . TRP C 1 61 ? -61.676 -68.317 55.818 1.00 84.20 49 TRP C C 1
ATOM 5045 O O . TRP C 1 61 ? -62.609 -68.658 56.555 1.00 78.18 49 TRP C O 1
ATOM 5047 N N . ASN C 1 62 ? -61.768 -67.281 54.980 1.00 75.26 50 ASN C N 1
ATOM 5048 C CA . ASN C 1 62 ? -62.994 -66.502 54.861 1.00 78.54 50 ASN C CA 1
ATOM 5049 C C . ASN C 1 62 ? -64.043 -67.171 53.980 1.00 71.75 50 ASN C C 1
ATOM 5050 O O . ASN C 1 62 ? -65.164 -66.659 53.885 1.00 70.38 50 ASN C O 1
ATOM 5052 N N . ILE C 1 63 ? -63.707 -68.284 53.333 1.00 70.22 51 ILE C N 1
ATOM 5053 C CA . ILE C 1 63 ? -64.619 -68.999 52.440 1.00 64.48 51 ILE C CA 1
ATOM 5054 C C . ILE C 1 63 ? -65.728 -69.688 53.226 1.00 61.34 51 ILE C C 1
ATOM 5055 O O . ILE C 1 63 ? -65.447 -70.560 54.062 1.00 59.46 51 ILE C O 1
ATOM 5060 N N . PRO C 1 64 ? -66.996 -69.356 52.976 1.00 70.06 52 PRO C N 1
ATOM 5061 C CA . PRO C 1 64 ? -68.098 -70.049 53.664 1.00 58.04 52 PRO C CA 1
ATOM 5062 C C . PRO C 1 64 ? -68.157 -71.509 53.239 1.00 63.83 52 PRO C C 1
ATOM 5063 O O . PRO C 1 64 ? -68.264 -71.818 52.050 1.00 70.58 52 PRO C O 1
ATOM 5067 N N . ILE C 1 65 ? -68.080 -72.410 54.218 1.00 64.98 53 ILE C N 1
ATOM 5068 C CA . ILE C 1 65 ? -68.223 -73.838 53.956 1.00 60.30 53 ILE C CA 1
ATOM 5069 C C . ILE C 1 65 ? -69.710 -74.151 53.853 1.00 56.08 53 ILE C C 1
ATOM 5070 O O . ILE C 1 65 ? -70.274 -74.838 54.711 1.00 62.74 53 ILE C O 1
ATOM 5075 N N . ALA C 1 66 ? -70.356 -73.643 52.804 1.00 65.92 54 ALA C N 1
ATOM 5076 C CA . ALA C 1 66 ? -71.786 -73.822 52.604 1.00 64.40 54 ALA C CA 1
ATOM 5077 C C . ALA C 1 66 ? -72.053 -74.188 51.150 1.00 66.89 54 ALA C C 1
ATOM 5078 O O . ALA C 1 66 ? -71.186 -74.054 50.282 1.00 59.94 54 ALA C O 1
ATOM 5080 N N . ASN C 1 67 ? -73.281 -74.640 50.886 1.00 57.09 55 ASN C N 1
ATOM 5081 C CA . ASN C 1 67 ? -73.657 -75.116 49.558 1.00 62.66 55 ASN C CA 1
ATOM 5082 C C . ASN C 1 67 ? -73.797 -73.997 48.534 1.00 61.99 55 ASN C C 1
ATOM 5083 O O . ASN C 1 67 ? -74.150 -74.279 47.383 1.00 56.58 55 ASN C O 1
ATOM 5088 N N . THR C 1 68 ? -73.584 -72.746 48.928 1.00 60.93 56 THR C N 1
ATOM 5089 C CA . THR C 1 68 ? -73.586 -71.627 47.998 1.00 66.04 56 THR C CA 1
ATOM 5090 C C . THR C 1 68 ? -72.215 -71.353 47.396 1.00 56.67 56 THR C C 1
ATOM 5091 O O . THR C 1 68 ? -72.121 -70.597 46.422 1.00 54.88 56 THR C O 1
ATOM 5095 N N . SER C 1 69 ? -71.160 -71.948 47.943 1.00 57.01 57 SER C N 1
ATOM 5096 C CA . SER C 1 69 ? -69.793 -71.650 47.547 1.00 55.86 57 SER C CA 1
ATOM 5097 C C . SER C 1 69 ? -69.257 -72.725 46.615 1.00 56.99 57 SER C C 1
ATOM 5098 O O . SER C 1 69 ? -69.520 -73.916 46.802 1.00 56.30 57 SER C O 1
ATOM 5101 N N . VAL C 1 70 ? -68.501 -72.294 45.610 1.00 53.93 58 VAL C N 1
ATOM 5102 C CA . VAL C 1 70 ? -67.795 -73.188 44.704 1.00 42.66 58 VAL C CA 1
ATOM 5103 C C . VAL C 1 70 ? -66.304 -72.946 44.889 1.00 46.33 58 VAL C C 1
ATOM 5104 O O . VAL C 1 70 ? -65.857 -71.793 44.923 1.00 46.48 58 VAL C O 1
ATOM 5108 N N . VAL C 1 71 ? -65.541 -74.026 45.015 1.00 46.62 59 VAL C N 1
ATOM 5109 C CA . VAL C 1 71 ? -64.122 -73.959 45.337 1.00 37.52 59 VAL C CA 1
ATOM 5110 C C . VAL C 1 71 ? -63.335 -74.593 44.198 1.00 42.69 59 VAL C C 1
ATOM 5111 O O . VAL C 1 71 ? -63.499 -75.786 43.914 1.00 44.60 59 VAL C O 1
ATOM 5115 N N . MET C 1 72 ? -62.477 -73.800 43.559 1.00 49.63 60 MET C N 1
ATOM 5116 C CA . MET C 1 72 ? -61.548 -74.284 42.544 1.00 40.20 60 MET C CA 1
ATOM 5117 C C . MET C 1 72 ? -60.146 -74.371 43.127 1.00 33.81 60 MET C C 1
ATOM 5118 O O . MET C 1 72 ? -59.666 -73.414 43.744 1.00 46.27 60 MET C O 1
ATOM 5123 N N . LEU C 1 73 ? -59.480 -75.500 42.903 1.00 32.68 61 LEU C N 1
ATOM 5124 C CA . LEU C 1 73 ? -58.137 -75.728 43.421 1.00 39.35 61 LEU C CA 1
ATOM 5125 C C . LEU C 1 73 ? -57.125 -75.560 42.293 1.00 44.77 61 LEU C C 1
ATOM 5126 O O . LEU C 1 73 ? -57.126 -76.334 41.329 1.00 43.34 61 LEU C O 1
ATOM 5131 N N . GLY C 1 74 ? -56.258 -74.565 42.423 1.00 42.20 62 GLY C N 1
ATOM 5132 C CA . GLY C 1 74 ? -55.312 -74.202 41.390 1.00 36.73 62 GLY C CA 1
ATOM 5133 C C . GLY C 1 74 ? -53.909 -74.699 41.661 1.00 38.73 62 GLY C C 1
ATOM 5134 O O . GLY C 1 74 ? -53.706 -75.762 42.259 1.00 35.41 62 GLY C O 1
ATOM 5135 N N . THR C 1 75 ? -52.927 -73.912 41.219 1.00 43.22 63 THR C N 1
ATOM 5136 C CA . THR C 1 75 ? -51.529 -74.322 41.287 1.00 40.89 63 THR C CA 1
ATOM 5137 C C . THR C 1 75 ? -51.105 -74.573 42.727 1.00 43.77 63 THR C C 1
ATOM 5138 O O . THR C 1 75 ? -51.398 -73.776 43.623 1.00 37.99 63 THR C O 1
ATOM 5142 N N . GLY C 1 76 ? -50.422 -75.694 42.945 1.00 44.71 64 GLY C N 1
ATOM 5143 C CA . GLY C 1 76 ? -49.839 -75.983 44.240 1.00 47.11 64 GLY C CA 1
ATOM 5144 C C . GLY C 1 76 ? -50.820 -76.316 45.342 1.00 43.44 64 GLY C C 1
ATOM 5145 O O . GLY C 1 76 ? -50.536 -76.041 46.511 1.00 53.02 64 GLY C O 1
ATOM 5146 N N . THR C 1 77 ? -51.961 -76.914 45.010 1.00 43.08 65 THR C N 1
ATOM 5147 C CA . THR C 1 77 ? -52.951 -77.302 46.001 1.00 39.92 65 THR C CA 1
ATOM 5148 C C . THR C 1 77 ? -53.002 -78.816 46.144 1.00 42.37 65 THR C C 1
ATOM 5149 O O . THR C 1 77 ? -52.579 -79.569 45.265 1.00 38.40 65 THR C O 1
ATOM 5153 N N . SER C 1 78 ? -53.518 -79.248 47.290 1.00 42.55 66 SER C N 1
ATOM 5154 C CA . SER C 1 78 ? -53.828 -80.648 47.517 1.00 43.00 66 SER C CA 1
ATOM 5155 C C . SER C 1 78 ? -55.029 -80.703 48.442 1.00 35.37 66 SER C C 1
ATOM 5156 O O . SER C 1 78 ? -55.330 -79.745 49.158 1.00 46.13 66 SER C O 1
ATOM 5159 N N . VAL C 1 79 ? -55.740 -81.819 48.389 1.00 32.32 67 VAL C N 1
ATOM 5160 C CA . VAL C 1 79 ? -56.921 -82.026 49.214 1.00 33.85 67 VAL C CA 1
ATOM 5161 C C . VAL C 1 79 ? -56.908 -83.471 49.695 1.00 38.26 67 VAL C C 1
ATOM 5162 O O . VAL C 1 79 ? -56.427 -84.366 48.992 1.00 42.31 67 VAL C O 1
ATOM 5166 N N . THR C 1 80 ? -57.374 -83.690 50.918 1.00 40.48 68 THR C N 1
ATOM 5167 C CA . THR C 1 80 ? -57.452 -85.026 51.490 1.00 45.20 68 THR C CA 1
ATOM 5168 C C . THR C 1 80 ? -58.854 -85.589 51.319 1.00 36.93 68 THR C C 1
ATOM 5169 O O . THR C 1 80 ? -59.823 -84.854 51.107 1.00 33.29 68 THR C O 1
ATOM 5173 N N . GLN C 1 81 ? -58.954 -86.914 51.453 1.00 37.72 69 GLN C N 1
ATOM 5174 C CA . GLN C 1 81 ? -60.266 -87.550 51.424 1.00 36.31 69 GLN C CA 1
ATOM 5175 C C . GLN C 1 81 ? -61.162 -87.000 52.524 1.00 36.24 69 GLN C C 1
ATOM 5176 O O . GLN C 1 81 ? -62.346 -86.730 52.289 1.00 38.35 69 GLN C O 1
ATOM 5182 N N . ALA C 1 82 ? -60.601 -86.767 53.716 1.00 34.96 70 ALA C N 1
ATOM 5183 C CA . ALA C 1 82 ? -61.411 -86.255 54.818 1.00 38.15 70 ALA C CA 1
ATOM 5184 C C . ALA C 1 82 ? -61.959 -84.869 54.505 1.00 37.28 70 ALA C C 1
ATOM 5185 O O . ALA C 1 82 ? -63.101 -84.553 54.857 1.00 45.99 70 ALA C O 1
ATOM 5187 N N . ALA C 1 83 ? -61.173 -84.032 53.831 1.00 32.60 71 ALA C N 1
ATOM 5188 C CA . ALA C 1 83 ? -61.697 -82.725 53.450 1.00 34.05 71 ALA C CA 1
ATOM 5189 C C . ALA C 1 83 ? -62.786 -82.862 52.390 1.00 43.55 71 ALA C C 1
ATOM 5190 O O . ALA C 1 83 ? -63.809 -82.167 52.454 1.00 35.23 71 ALA C O 1
ATOM 5192 N N . MET C 1 84 ? -62.601 -83.780 51.430 1.00 36.14 72 MET C N 1
ATOM 5193 C CA . MET C 1 84 ? -63.644 -84.024 50.436 1.00 35.38 72 MET C CA 1
ATOM 5194 C C . MET C 1 84 ? -64.933 -84.482 51.101 1.00 39.61 72 MET C C 1
ATOM 5195 O O . MET C 1 84 ? -66.030 -84.118 50.662 1.00 38.33 72 MET C O 1
ATOM 5200 N N . ARG C 1 85 ? -64.818 -85.261 52.177 1.00 40.15 73 ARG C N 1
ATOM 5201 C CA . ARG C 1 85 ? -65.998 -85.643 52.942 1.00 38.07 73 ARG C CA 1
ATOM 5202 C C . ARG C 1 85 ? -66.706 -84.417 53.504 1.00 45.20 73 ARG C C 1
ATOM 5203 O O . ARG C 1 85 ? -67.936 -84.311 53.425 1.00 46.93 73 ARG C O 1
ATOM 5211 N N . GLU C 1 86 ? -65.942 -83.470 54.058 1.00 39.06 74 GLU C N 1
ATOM 5212 C CA . GLU C 1 86 ? -66.542 -82.253 54.595 1.00 40.83 74 GLU C CA 1
ATOM 5213 C C . GLU C 1 86 ? -67.198 -81.433 53.491 1.00 45.63 74 GLU C C 1
ATOM 5214 O O . GLU C 1 86 ? -68.308 -80.912 53.668 1.00 41.45 74 GLU C O 1
ATOM 5220 N N . PHE C 1 87 ? -66.536 -81.323 52.336 1.00 40.87 75 PHE C N 1
ATOM 5221 C CA . PHE C 1 87 ? -67.128 -80.605 51.212 1.00 42.01 75 PHE C CA 1
ATOM 5222 C C . PHE C 1 87 ? -68.403 -81.289 50.735 1.00 44.95 75 PHE C C 1
ATOM 5223 O O . PHE C 1 87 ? -69.392 -80.620 50.408 1.00 43.18 75 PHE C O 1
ATOM 5231 N N . ALA C 1 88 ? -68.405 -82.625 50.702 1.00 41.37 76 ALA C N 1
ATOM 5232 C CA . ALA C 1 88 ? -69.618 -83.349 50.337 1.00 42.56 76 ALA C CA 1
ATOM 5233 C C . ALA C 1 88 ? -70.715 -83.136 51.370 1.00 53.39 76 ALA C C 1
ATOM 5234 O O . ALA C 1 88 ? -71.889 -82.976 51.016 1.00 61.59 76 ALA C O 1
ATOM 5236 N N . ARG C 1 89 ? -70.350 -83.110 52.652 1.00 56.59 77 ARG C N 1
ATOM 5237 C CA . ARG C 1 89 ? -71.342 -82.869 53.690 1.00 56.19 77 ARG C CA 1
ATOM 5238 C C . ARG C 1 89 ? -71.962 -81.488 53.539 1.00 55.62 77 ARG C C 1
ATOM 5239 O O . ARG C 1 89 ? -73.188 -81.337 53.610 1.00 64.24 77 ARG C O 1
ATOM 5247 N N . ALA C 1 90 ? -71.131 -80.474 53.287 1.00 51.42 78 ALA C N 1
ATOM 5248 C CA . ALA C 1 90 ? -71.603 -79.102 53.153 1.00 55.86 78 ALA C CA 1
ATOM 5249 C C . ALA C 1 90 ? -72.157 -78.791 51.769 1.00 58.80 78 ALA C C 1
ATOM 5250 O O . ALA C 1 90 ? -72.709 -77.703 51.576 1.00 69.34 78 ALA C O 1
ATOM 5252 N N . GLY C 1 91 ? -72.014 -79.699 50.805 1.00 58.32 79 GLY C N 1
ATOM 5253 C CA . GLY C 1 91 ? -72.521 -79.449 49.468 1.00 57.32 79 GLY C CA 1
ATOM 5254 C C . GLY C 1 91 ? -71.703 -78.469 48.658 1.00 51.47 79 GLY C C 1
ATOM 5255 O O . GLY C 1 91 ? -72.262 -77.742 47.831 1.00 47.74 79 GLY C O 1
ATOM 5256 N N . VAL C 1 92 ? -70.393 -78.424 48.880 1.00 44.73 80 VAL C N 1
ATOM 5257 C CA . VAL C 1 92 ? -69.498 -77.520 48.165 1.00 43.91 80 VAL C CA 1
ATOM 5258 C C . VAL C 1 92 ? -68.906 -78.259 46.970 1.00 40.26 80 VAL C C 1
ATOM 5259 O O . VAL C 1 92 ? -68.232 -79.281 47.135 1.00 43.49 80 VAL C O 1
ATOM 5263 N N . MET C 1 93 ? -69.147 -77.742 45.767 1.00 42.52 81 MET C N 1
ATOM 5264 C CA . MET C 1 93 ? -68.570 -78.346 44.571 1.00 41.32 81 MET C CA 1
ATOM 5265 C C . MET C 1 93 ? -67.076 -78.059 44.486 1.00 40.93 81 MET C C 1
ATOM 5266 O O . MET C 1 93 ? -66.642 -76.910 44.618 1.00 47.40 81 MET C O 1
ATOM 5271 N N . ILE C 1 94 ? -66.292 -79.099 44.225 1.00 36.81 82 ILE C N 1
ATOM 5272 C CA . ILE C 1 94 ? -64.842 -78.999 44.142 1.00 33.55 82 ILE C CA 1
ATOM 5273 C C . ILE C 1 94 ? -64.426 -79.159 42.687 1.00 45.37 82 ILE C C 1
ATOM 5274 O O . ILE C 1 94 ? -64.905 -80.064 41.989 1.00 40.84 82 ILE C O 1
ATOM 5279 N N . GLY C 1 95 ? -63.537 -78.287 42.238 1.00 39.92 83 GLY C N 1
ATOM 5280 C CA . GLY C 1 95 ? -62.977 -78.391 40.906 1.00 44.58 83 GLY C CA 1
ATOM 5281 C C . GLY C 1 95 ? -61.495 -78.092 40.940 1.00 41.17 83 GLY C C 1
ATOM 5282 O O . GLY C 1 95 ? -61.003 -77.386 41.821 1.00 46.09 83 GLY C O 1
ATOM 5283 N N . PHE C 1 96 ? -60.785 -78.641 39.962 1.00 41.54 84 PHE C N 1
ATOM 5284 C CA . PHE C 1 96 ? -59.359 -78.412 39.789 1.00 37.09 84 PHE C CA 1
ATOM 5285 C C . PHE C 1 96 ? -59.134 -77.642 38.496 1.00 45.76 84 PHE C C 1
ATOM 5286 O O . PHE C 1 96 ? -59.684 -78.006 37.451 1.00 46.12 84 PHE C O 1
ATOM 5294 N N . CYS C 1 97 ? -58.354 -76.566 38.573 1.00 39.83 85 CYS C N 1
ATOM 5295 C CA . CYS C 1 97 ? -58.120 -75.714 37.419 1.00 35.52 85 CYS C CA 1
ATOM 5296 C C . CYS C 1 97 ? -56.646 -75.341 37.338 1.00 45.76 85 CYS C C 1
ATOM 5297 O O . CYS C 1 97 ? -55.874 -75.543 38.278 1.00 37.93 85 CYS C O 1
ATOM 5300 N N . GLY C 1 98 ? -56.261 -74.793 36.185 1.00 42.58 86 GLY C N 1
ATOM 5301 C CA . GLY C 1 98 ? -54.923 -74.283 35.991 1.00 35.36 86 GLY C CA 1
ATOM 5302 C C . GLY C 1 98 ? -54.708 -72.947 36.681 1.00 43.54 86 GLY C C 1
ATOM 5303 O O . GLY C 1 98 ? -55.614 -72.354 37.271 1.00 38.13 86 GLY C O 1
ATOM 5304 N N . GLY C 1 99 ? -53.468 -72.464 36.587 1.00 37.14 87 GLY C N 1
ATOM 5305 C CA . GLY C 1 99 ? -53.075 -71.238 37.251 1.00 32.66 87 GLY C CA 1
ATOM 5306 C C . GLY C 1 99 ? -53.949 -70.054 36.909 1.00 40.38 87 GLY C C 1
ATOM 5307 O O . GLY C 1 99 ? -54.194 -69.774 35.734 1.00 51.38 87 GLY C O 1
ATOM 5308 N N . GLY C 1 100 ? -54.429 -69.354 37.933 1.00 34.04 88 GLY C N 1
ATOM 5309 C CA . GLY C 1 100 ? -55.253 -68.184 37.729 1.00 32.09 88 GLY C CA 1
ATOM 5310 C C . GLY C 1 100 ? -56.718 -68.448 37.469 1.00 36.32 88 GLY C C 1
ATOM 5311 O O . GLY C 1 100 ? -57.448 -67.503 37.151 1.00 41.30 88 GLY C O 1
ATOM 5312 N N . GLY C 1 101 ? -57.179 -69.690 37.585 1.00 40.75 89 GLY C N 1
ATOM 5313 C CA . GLY C 1 101 ? -58.583 -69.987 37.395 1.00 37.34 89 GLY C CA 1
ATOM 5314 C C . GLY C 1 101 ? -58.966 -70.523 36.032 1.00 39.07 89 GLY C C 1
ATOM 5315 O O . GLY C 1 101 ? -60.153 -70.491 35.691 1.00 36.75 89 GLY C O 1
ATOM 5316 N N . THR C 1 102 ? -58.006 -70.978 35.234 1.00 32.22 90 THR C N 1
ATOM 5317 C CA . THR C 1 102 ? -58.293 -71.546 33.922 1.00 32.39 90 THR C CA 1
ATOM 5318 C C . THR C 1 102 ? -57.066 -72.315 33.442 1.00 35.48 90 THR C C 1
ATOM 5319 O O . THR C 1 102 ? -55.936 -71.914 33.716 1.00 39.24 90 THR C O 1
ATOM 5323 N N . PRO C 1 103 ? -57.277 -73.445 32.752 1.00 39.26 91 PRO C N 1
ATOM 5324 C CA . PRO C 1 103 ? -58.562 -74.067 32.421 1.00 34.56 91 PRO C CA 1
ATOM 5325 C C . PRO C 1 103 ? -59.066 -75.020 33.500 1.00 35.55 91 PRO C C 1
ATOM 5326 O O . PRO C 1 103 ? -58.302 -75.412 34.372 1.00 36.94 91 PRO C O 1
ATOM 5330 N N . LEU C 1 104 ? -60.334 -75.408 33.416 1.00 43.06 92 LEU C N 1
ATOM 5331 C CA . LEU C 1 104 ? -60.901 -76.384 34.337 1.00 32.76 92 LEU C CA 1
ATOM 5332 C C . LEU C 1 104 ? -60.446 -77.785 33.937 1.00 37.49 92 LEU C C 1
ATOM 5333 O O . LEU C 1 104 ? -60.690 -78.223 32.809 1.00 43.03 92 LEU C O 1
ATOM 5338 N N . PHE C 1 105 ? -59.769 -78.477 34.851 1.00 37.01 93 PHE C N 1
ATOM 5339 C CA . PHE C 1 105 ? -59.279 -79.834 34.612 1.00 39.80 93 PHE C CA 1
ATOM 5340 C C . PHE C 1 105 ? -60.335 -80.884 34.959 1.00 46.52 93 PHE C C 1
ATOM 5341 O O . PHE C 1 105 ? -60.753 -81.666 34.097 1.00 36.18 93 PHE C O 1
ATOM 5349 N N . ALA C 1 106 ? -60.745 -80.926 36.230 1.00 42.85 94 ALA C N 1
ATOM 5350 C CA . ALA C 1 106 ? -61.688 -81.908 36.750 1.00 36.66 94 ALA C CA 1
ATOM 5351 C C . ALA C 1 106 ? -62.573 -81.251 37.799 1.00 42.45 94 ALA C C 1
ATOM 5352 O O . ALA C 1 106 ? -62.152 -80.319 38.490 1.00 45.90 94 ALA C O 1
ATOM 5354 N N . ALA C 1 107 ? -63.799 -81.750 37.930 1.00 36.89 95 ALA C N 1
ATOM 5355 C CA . ALA C 1 107 ? -64.743 -81.117 38.838 1.00 43.74 95 ALA C CA 1
ATOM 5356 C C . ALA C 1 107 ? -65.856 -82.089 39.202 1.00 44.31 95 ALA C C 1
ATOM 5357 O O . ALA C 1 107 ? -66.097 -83.076 38.502 1.00 41.17 95 ALA C O 1
ATOM 5359 N N . ASN C 1 108 ? -66.517 -81.800 40.326 1.00 40.12 96 ASN C N 1
ATOM 5360 C CA . ASN C 1 108 ? -67.815 -82.389 40.615 1.00 37.79 96 ASN C CA 1
ATOM 5361 C C . ASN C 1 108 ? -68.853 -81.823 39.644 1.00 42.80 96 ASN C C 1
ATOM 5362 O O . ASN C 1 108 ? -68.621 -80.824 38.961 1.00 57.49 96 ASN C O 1
ATOM 5367 N N . GLU C 1 109 ? -70.015 -82.464 39.583 1.00 51.10 97 GLU C N 1
ATOM 5368 C CA . GLU C 1 109 ? -71.094 -82.026 38.708 1.00 50.77 97 GLU C CA 1
ATOM 5369 C C . GLU C 1 109 ? -72.203 -81.382 39.530 1.00 46.95 97 GLU C C 1
ATOM 5370 O O . GLU C 1 109 ? -72.502 -81.828 40.641 1.00 56.19 97 GLU C O 1
ATOM 5372 N N . ALA C 1 110 ? -72.804 -80.327 38.989 1.00 48.68 98 ALA C N 1
ATOM 5373 C CA . ALA C 1 110 ? -73.977 -79.734 39.613 1.00 45.29 98 ALA C CA 1
ATOM 5374 C C . ALA C 1 110 ? -75.222 -80.468 39.135 1.00 71.29 98 ALA C C 1
ATOM 5375 O O . ALA C 1 110 ? -75.428 -80.635 37.928 1.00 73.95 98 ALA C O 1
ATOM 5377 N N . GLU C 1 111 ? -76.047 -80.912 40.079 1.00 84.21 99 GLU C N 1
ATOM 5378 C CA . GLU C 1 111 ? -77.208 -81.714 39.727 1.00 92.21 99 GLU C CA 1
ATOM 5379 C C . GLU C 1 111 ? -78.384 -80.824 39.325 1.00 91.16 99 GLU C C 1
ATOM 5380 O O . GLU C 1 111 ? -78.350 -79.597 39.457 1.00 84.60 99 GLU C O 1
ATOM 5382 N N . VAL C 1 112 ? -79.430 -81.463 38.807 1.00 92.20 100 VAL C N 1
ATOM 5383 C CA . VAL C 1 112 ? -80.696 -80.803 38.517 1.00 80.07 100 VAL C CA 1
ATOM 5384 C C . VAL C 1 112 ? -81.740 -81.342 39.484 1.00 84.59 100 VAL C C 1
ATOM 5385 O O . VAL C 1 112 ? -81.628 -82.469 39.982 1.00 84.63 100 VAL C O 1
ATOM 5387 N N . ALA C 1 113 ? -82.766 -80.535 39.750 1.00 89.80 101 ALA C N 1
ATOM 5388 C CA . ALA C 1 113 ? -83.889 -80.967 40.575 1.00 106.91 101 ALA C CA 1
ATOM 5389 C C . ALA C 1 113 ? -85.197 -80.573 39.911 1.00 107.59 101 ALA C C 1
ATOM 5390 O O . ALA C 1 113 ? -85.463 -79.381 39.723 1.00 88.92 101 ALA C O 1
ATOM 5392 N N . VAL C 1 114 ? -86.001 -81.571 39.548 1.00 110.80 102 VAL C N 1
ATOM 5393 C CA . VAL C 1 114 ? -87.421 -81.342 39.322 1.00 112.50 102 VAL C CA 1
ATOM 5394 C C . VAL C 1 114 ? -88.125 -81.923 40.537 1.00 109.77 102 VAL C C 1
ATOM 5395 O O . VAL C 1 114 ? -87.504 -82.107 41.590 1.00 105.80 102 VAL C O 1
ATOM 5397 N N . SER C 1 115 ? -89.410 -82.242 40.405 1.00 109.93 103 SER C N 1
ATOM 5398 C CA . SER C 1 115 ? -90.121 -82.845 41.524 1.00 99.36 103 SER C CA 1
ATOM 5399 C C . SER C 1 115 ? -89.788 -84.322 41.697 1.00 98.04 103 SER C C 1
ATOM 5400 O O . SER C 1 115 ? -90.199 -84.923 42.699 1.00 96.53 103 SER C O 1
ATOM 5402 N N . TRP C 1 116 ? -89.040 -84.909 40.762 1.00 107.00 104 TRP C N 1
ATOM 5403 C CA . TRP C 1 116 ? -88.754 -86.338 40.753 1.00 107.62 104 TRP C CA 1
ATOM 5404 C C . TRP C 1 116 ? -87.292 -86.665 41.034 1.00 100.60 104 TRP C C 1
ATOM 5405 O O . TRP C 1 116 ? -86.896 -87.825 40.890 1.00 95.05 104 TRP C O 1
ATOM 5416 N N . LEU C 1 117 ? -86.483 -85.678 41.426 1.00 107.43 105 LEU C N 1
ATOM 5417 C CA . LEU C 1 117 ? -85.071 -85.878 41.763 1.00 111.13 105 LEU C CA 1
ATOM 5418 C C . LEU C 1 117 ? -84.812 -85.085 43.042 1.00 104.21 105 LEU C C 1
ATOM 5419 O O . LEU C 1 117 ? -84.368 -83.934 42.988 1.00 111.23 105 LEU C O 1
ATOM 5421 N N . SER C 1 118 ? -85.099 -85.698 44.192 1.00 99.61 106 SER C N 1
ATOM 5422 C CA . SER C 1 118 ? -85.009 -85.042 45.496 1.00 110.29 106 SER C CA 1
ATOM 5423 C C . SER C 1 118 ? -84.047 -85.802 46.406 1.00 105.24 106 SER C C 1
ATOM 5424 O O . SER C 1 118 ? -84.474 -86.447 47.373 1.00 91.47 106 SER C O 1
ATOM 5426 N N . PRO C 1 119 ? -82.742 -85.725 46.142 1.00 109.76 107 PRO C N 1
ATOM 5427 C CA . PRO C 1 119 ? -81.777 -86.464 46.965 1.00 101.79 107 PRO C CA 1
ATOM 5428 C C . PRO C 1 119 ? -81.662 -85.877 48.363 1.00 109.39 107 PRO C C 1
ATOM 5429 O O . PRO C 1 119 ? -82.063 -84.742 48.634 1.00 104.12 107 PRO C O 1
ATOM 5433 N N . GLN C 1 120 ? -81.089 -86.681 49.261 1.00 105.89 108 GLN C N 1
ATOM 5434 C CA . GLN C 1 120 ? -80.847 -86.272 50.644 1.00 105.60 108 GLN C CA 1
ATOM 5435 C C . GLN C 1 120 ? -79.393 -85.821 50.762 1.00 103.65 108 GLN C C 1
ATOM 5436 O O . GLN C 1 120 ? -78.537 -86.507 51.321 1.00 92.25 108 GLN C O 1
ATOM 5438 N N . SER C 1 121 ? -79.118 -84.640 50.213 1.00 107.40 109 SER C N 1
ATOM 5439 C CA . SER C 1 121 ? -77.781 -84.064 50.242 1.00 105.06 109 SER C CA 1
ATOM 5440 C C . SER C 1 121 ? -77.900 -82.555 50.404 1.00 89.77 109 SER C C 1
ATOM 5441 O O . SER C 1 121 ? -78.975 -81.973 50.237 1.00 84.73 109 SER C O 1
ATOM 5443 N N . GLU C 1 122 ? -76.775 -81.925 50.738 1.00 76.42 110 GLU C N 1
ATOM 5444 C CA . GLU C 1 122 ? -76.717 -80.482 50.928 1.00 74.07 110 GLU C CA 1
ATOM 5445 C C . GLU C 1 122 ? -76.452 -79.718 49.633 1.00 79.73 110 GLU C C 1
ATOM 5446 O O . GLU C 1 122 ? -76.639 -78.496 49.609 1.00 72.19 110 GLU C O 1
ATOM 5452 N N . TYR C 1 123 ? -76.035 -80.402 48.565 1.00 76.70 111 TYR C N 1
ATOM 5453 C CA . TYR C 1 123 ? -75.764 -79.744 47.291 1.00 73.20 111 TYR C CA 1
ATOM 5454 C C . TYR C 1 123 ? -77.000 -79.008 46.784 1.00 78.74 111 TYR C C 1
ATOM 5455 O O . TYR C 1 123 ? -78.136 -79.454 46.966 1.00 84.02 111 TYR C O 1
ATOM 5464 N N . ARG C 1 124 ? -76.767 -77.865 46.137 1.00 71.81 112 ARG C N 1
ATOM 5465 C CA . ARG C 1 124 ? -77.852 -77.067 45.590 1.00 70.85 112 ARG C CA 1
ATOM 5466 C C . ARG C 1 124 ? -78.020 -77.386 44.112 1.00 82.32 112 ARG C C 1
ATOM 5467 O O . ARG C 1 124 ? -77.127 -77.068 43.312 1.00 82.82 112 ARG C O 1
ATOM 5469 N N . PRO C 1 125 ? -79.120 -78.010 43.703 1.00 83.02 113 PRO C N 1
ATOM 5470 C CA . PRO C 1 125 ? -79.322 -78.312 42.283 1.00 79.92 113 PRO C CA 1
ATOM 5471 C C . PRO C 1 125 ? -79.769 -77.089 41.492 1.00 82.04 113 PRO C C 1
ATOM 5472 O O . PRO C 1 125 ? -80.435 -76.190 42.010 1.00 90.75 113 PRO C O 1
ATOM 5476 N N . THR C 1 126 ? -79.378 -77.058 40.218 1.00 74.79 114 THR C N 1
ATOM 5477 C CA . THR C 1 126 ? -79.651 -75.915 39.354 1.00 72.23 114 THR C CA 1
ATOM 5478 C C . THR C 1 126 ? -80.879 -76.132 38.476 1.00 74.64 114 THR C C 1
ATOM 5479 O O . THR C 1 126 ? -81.124 -77.236 37.977 1.00 68.87 114 THR C O 1
ATOM 5483 N N . GLU C 1 127 ? -81.635 -75.051 38.282 1.00 60.79 115 GLU C N 1
ATOM 5484 C CA . GLU C 1 127 ? -82.756 -74.995 37.355 1.00 52.44 115 GLU C CA 1
ATOM 5485 C C . GLU C 1 127 ? -82.330 -74.714 35.917 1.00 61.47 115 GLU C C 1
ATOM 5486 O O . GLU C 1 127 ? -83.161 -74.835 35.010 1.00 54.23 115 GLU C O 1
ATOM 5488 N N . TYR C 1 128 ? -81.064 -74.346 35.685 1.00 59.56 116 TYR C N 1
ATOM 5489 C CA . TYR C 1 128 ? -80.655 -73.875 34.363 1.00 55.57 116 TYR C CA 1
ATOM 5490 C C . TYR C 1 128 ? -80.665 -74.979 33.312 1.00 54.48 116 TYR C C 1
ATOM 5491 O O . TYR C 1 128 ? -80.985 -74.712 32.147 1.00 49.97 116 TYR C O 1
ATOM 5500 N N . LEU C 1 129 ? -80.343 -76.218 33.688 1.00 60.23 117 LEU C N 1
ATOM 5501 C CA . LEU C 1 129 ? -80.343 -77.290 32.696 1.00 45.07 117 LEU C CA 1
ATOM 5502 C C . LEU C 1 129 ? -81.745 -77.546 32.160 1.00 48.33 117 LEU C C 1
ATOM 5503 O O . LEU C 1 129 ? -81.927 -77.738 30.955 1.00 47.17 117 LEU C O 1
ATOM 5508 N N . GLN C 1 130 ? -82.751 -77.545 33.035 1.00 57.59 118 GLN C N 1
ATOM 5509 C CA . GLN C 1 130 ? -84.118 -77.731 32.562 1.00 56.25 118 GLN C CA 1
ATOM 5510 C C . GLN C 1 130 ? -84.561 -76.551 31.708 1.00 61.25 118 GLN C C 1
ATOM 5511 O O . GLN C 1 130 ? -85.236 -76.734 30.688 1.00 63.16 118 GLN C O 1
ATOM 5517 N N . ASP C 1 131 ? -84.174 -75.333 32.100 1.00 51.17 119 ASP C N 1
ATOM 5518 C CA . ASP C 1 131 ? -84.451 -74.168 31.268 1.00 52.22 119 ASP C CA 1
ATOM 5519 C C . ASP C 1 131 ? -83.845 -74.325 29.882 1.00 55.72 119 ASP C C 1
ATOM 5520 O O . ASP C 1 131 ? -84.496 -74.027 28.874 1.00 54.46 119 ASP C O 1
ATOM 5525 N N . TRP C 1 132 ? -82.608 -74.818 29.811 1.00 60.26 120 TRP C N 1
ATOM 5526 C CA . TRP C 1 132 ? -81.929 -74.944 28.527 1.00 53.77 120 TRP C CA 1
ATOM 5527 C C . TRP C 1 132 ? -82.623 -75.970 27.635 1.00 54.39 120 TRP C C 1
ATOM 5528 O O . TRP C 1 132 ? -82.905 -75.698 26.462 1.00 52.10 120 TRP C O 1
ATOM 5539 N N . VAL C 1 133 ? -82.932 -77.146 28.186 1.00 57.22 121 VAL C N 1
ATOM 5540 C CA . VAL C 1 133 ? -83.535 -78.209 27.389 1.00 50.09 121 VAL C CA 1
ATOM 5541 C C . VAL C 1 133 ? -84.943 -77.824 26.949 1.00 61.39 121 VAL C C 1
ATOM 5542 O O . VAL C 1 133 ? -85.419 -78.273 25.898 1.00 64.73 121 VAL C O 1
ATOM 5546 N N . SER C 1 134 ? -85.619 -76.968 27.720 1.00 58.65 122 SER C N 1
ATOM 5547 C CA . SER C 1 134 ? -87.000 -76.610 27.417 1.00 54.82 122 SER C CA 1
ATOM 5548 C C . SER C 1 134 ? -87.134 -75.806 26.129 1.00 59.91 122 SER C C 1
ATOM 5549 O O . SER C 1 134 ? -88.246 -75.691 25.603 1.00 69.31 122 SER C O 1
ATOM 5552 N N . PHE C 1 135 ? -86.043 -75.227 25.621 1.00 62.35 123 PHE C N 1
ATOM 5553 C CA . PHE C 1 135 ? -86.089 -74.485 24.369 1.00 58.21 123 PHE C CA 1
ATOM 5554 C C . PHE C 1 135 ? -85.069 -74.941 23.337 1.00 60.90 123 PHE C C 1
ATOM 5555 O O . PHE C 1 135 ? -85.180 -74.535 22.173 1.00 54.69 123 PHE C O 1
ATOM 5563 N N . TRP C 1 136 ? -84.080 -75.754 23.718 1.00 61.28 124 TRP C N 1
ATOM 5564 C CA . TRP C 1 136 ? -82.955 -76.025 22.828 1.00 57.46 124 TRP C CA 1
ATOM 5565 C C . TRP C 1 136 ? -83.404 -76.734 21.554 1.00 57.06 124 TRP C C 1
ATOM 5566 O O . TRP C 1 136 ? -82.882 -76.460 20.467 1.00 55.61 124 TRP C O 1
ATOM 5577 N N . PHE C 1 137 ? -84.386 -77.633 21.659 1.00 58.51 125 PHE C N 1
ATOM 5578 C CA . PHE C 1 137 ? -84.832 -78.395 20.498 1.00 56.71 125 PHE C CA 1
ATOM 5579 C C . PHE C 1 137 ? -85.721 -77.591 19.560 1.00 59.34 125 PHE C C 1
ATOM 5580 O O . PHE C 1 137 ? -86.021 -78.067 18.460 1.00 63.98 125 PHE C O 1
ATOM 5588 N N . ASP C 1 138 ? -86.140 -76.396 19.963 1.00 53.55 126 ASP C N 1
ATOM 5589 C CA . ASP C 1 138 ? -86.866 -75.481 19.090 1.00 59.07 126 ASP C CA 1
ATOM 5590 C C . ASP C 1 138 ? -85.835 -74.685 18.296 1.00 61.24 126 ASP C C 1
ATOM 5591 O O . ASP C 1 138 ? -85.113 -73.859 18.864 1.00 62.64 126 ASP C O 1
ATOM 5596 N N . ASP C 1 139 ? -85.773 -74.922 16.982 1.00 52.57 127 ASP C N 1
ATOM 5597 C CA . ASP C 1 139 ? -84.742 -74.276 16.174 1.00 62.19 127 ASP C CA 1
ATOM 5598 C C . ASP C 1 139 ? -84.844 -72.758 16.233 1.00 59.00 127 ASP C C 1
ATOM 5599 O O . ASP C 1 139 ? -83.820 -72.068 16.184 1.00 60.13 127 ASP C O 1
ATOM 5604 N N . GLU C 1 140 ? -86.062 -72.222 16.353 1.00 59.70 128 GLU C N 1
ATOM 5605 C CA . GLU C 1 140 ? -86.220 -70.775 16.459 1.00 62.62 128 GLU C CA 1
ATOM 5606 C C . GLU C 1 140 ? -85.738 -70.261 17.809 1.00 55.33 128 GLU C C 1
ATOM 5607 O O . GLU C 1 140 ? -85.117 -69.195 17.888 1.00 57.56 128 GLU C O 1
ATOM 5613 N N . LYS C 1 141 ? -86.014 -70.999 18.883 1.00 53.68 129 LYS C N 1
ATOM 5614 C CA . LYS C 1 141 ? -85.516 -70.588 20.190 1.00 57.02 129 LYS C CA 1
ATOM 5615 C C . LYS C 1 141 ? -83.997 -70.699 20.255 1.00 61.14 129 LYS C C 1
ATOM 5616 O O . LYS C 1 141 ? -83.324 -69.806 20.787 1.00 53.85 129 LYS C O 1
ATOM 5622 N N . ARG C 1 142 ? -83.440 -71.778 19.698 1.00 61.21 130 ARG C N 1
ATOM 5623 C CA . ARG C 1 142 ? -81.991 -71.946 19.703 1.00 53.41 130 ARG C CA 1
ATOM 5624 C C . ARG C 1 142 ? -81.304 -70.837 18.926 1.00 48.11 130 ARG C C 1
ATOM 5625 O O . ARG C 1 142 ? -80.212 -70.396 19.304 1.00 48.02 130 ARG C O 1
ATOM 5633 N N . LEU C 1 143 ? -81.934 -70.365 17.848 1.00 54.91 131 LEU C N 1
ATOM 5634 C CA . LEU C 1 143 ? -81.370 -69.251 17.096 1.00 45.93 131 LEU C CA 1
ATOM 5635 C C . LEU C 1 143 ? -81.435 -67.967 17.909 1.00 45.68 131 LEU C C 1
ATOM 5636 O O . LEU C 1 143 ? -80.490 -67.169 17.901 1.00 48.40 131 LEU C O 1
ATOM 5641 N N . ALA C 1 144 ? -82.544 -67.754 18.621 1.00 47.52 132 ALA C N 1
ATOM 5642 C CA . ALA C 1 144 ? -82.666 -66.573 19.468 1.00 45.91 132 ALA C CA 1
ATOM 5643 C C . ALA C 1 144 ? -81.593 -66.553 20.549 1.00 52.14 132 ALA C C 1
ATOM 5644 O O . ALA C 1 144 ? -81.058 -65.489 20.883 1.00 65.94 132 ALA C O 1
ATOM 5646 N N . ALA C 1 145 ? -81.264 -67.717 21.113 1.00 50.86 133 ALA C N 1
ATOM 5647 C CA . ALA C 1 145 ? -80.172 -67.772 22.080 1.00 50.68 133 ALA C CA 1
ATOM 5648 C C . ALA C 1 145 ? -78.842 -67.426 21.422 1.00 51.98 133 ALA C C 1
ATOM 5649 O O . ALA C 1 145 ? -78.050 -66.657 21.979 1.00 48.02 133 ALA C O 1
ATOM 5651 N N . ALA C 1 146 ? -78.592 -67.965 20.223 1.00 41.23 134 ALA C N 1
ATOM 5652 C CA . ALA C 1 146 ? -77.332 -67.691 19.542 1.00 49.64 134 ALA C CA 1
ATOM 5653 C C . ALA C 1 146 ? -77.203 -66.213 19.197 1.00 60.29 134 ALA C C 1
ATOM 5654 O O . ALA C 1 146 ? -76.128 -65.621 19.358 1.00 61.74 134 ALA C O 1
ATOM 5656 N N . ILE C 1 147 ? -78.297 -65.594 18.749 1.00 58.81 135 ILE C N 1
ATOM 5657 C CA . ILE C 1 147 ? -78.268 -64.173 18.425 1.00 52.56 135 ILE C CA 1
ATOM 5658 C C . ILE C 1 147 ? -78.083 -63.343 19.688 1.00 61.83 135 ILE C C 1
ATOM 5659 O O . ILE C 1 147 ? -77.367 -62.333 19.683 1.00 62.36 135 ILE C O 1
ATOM 5664 N N . ALA C 1 148 ? -78.717 -63.755 20.790 1.00 55.12 136 ALA C N 1
ATOM 5665 C CA . ALA C 1 148 ? -78.508 -63.066 22.060 1.00 51.26 136 ALA C CA 1
ATOM 5666 C C . ALA C 1 148 ? -77.046 -63.133 22.481 1.00 58.57 136 ALA C C 1
ATOM 5667 O O . ALA C 1 148 ? -76.512 -62.174 23.052 1.00 65.87 136 ALA C O 1
ATOM 5669 N N . PHE C 1 149 ? -76.377 -64.255 22.202 1.00 54.95 137 PHE C N 1
ATOM 5670 C CA . PHE C 1 149 ? -74.954 -64.346 22.503 1.00 49.38 137 PHE C CA 1
ATOM 5671 C C . PHE C 1 149 ? -74.164 -63.329 21.694 1.00 50.56 137 PHE C C 1
ATOM 5672 O O . PHE C 1 149 ? -73.291 -62.638 22.232 1.00 52.41 137 PHE C O 1
ATOM 5680 N N . GLN C 1 150 ? -74.469 -63.206 20.400 1.00 49.50 138 GLN C N 1
ATOM 5681 C CA . GLN C 1 150 ? -73.717 -62.280 19.563 1.00 52.95 138 GLN C CA 1
ATOM 5682 C C . GLN C 1 150 ? -73.969 -60.829 19.959 1.00 54.11 138 GLN C C 1
ATOM 5683 O O . GLN C 1 150 ? -73.070 -59.990 19.827 1.00 50.09 138 GLN C O 1
ATOM 5689 N N . GLN C 1 151 ? -75.167 -60.515 20.463 1.00 52.29 139 GLN C N 1
ATOM 5690 C CA . GLN C 1 151 ? -75.421 -59.172 20.975 1.00 51.19 139 GLN C CA 1
ATOM 5691 C C . GLN C 1 151 ? -74.542 -58.874 22.186 1.00 54.77 139 GLN C C 1
ATOM 5692 O O . GLN C 1 151 ? -73.943 -57.796 22.282 1.00 57.85 139 GLN C O 1
ATOM 5698 N N . VAL C 1 152 ? -74.452 -59.823 23.123 1.00 50.43 140 VAL C N 1
ATOM 5699 C CA . VAL C 1 152 ? -73.541 -59.665 24.255 1.00 43.20 140 VAL C CA 1
ATOM 5700 C C . VAL C 1 152 ? -72.111 -59.512 23.763 1.00 52.42 140 VAL C C 1
ATOM 5701 O O . VAL C 1 152 ? -71.350 -58.670 24.260 1.00 50.18 140 VAL C O 1
ATOM 5705 N N . ARG C 1 153 ? -71.736 -60.306 22.756 1.00 51.02 141 ARG C N 1
ATOM 5706 C CA . ARG C 1 153 ? -70.398 -60.230 22.181 1.00 46.39 141 ARG C CA 1
ATOM 5707 C C . ARG C 1 153 ? -70.110 -58.841 21.626 1.00 53.41 141 ARG C C 1
ATOM 5708 O O . ARG C 1 153 ? -68.998 -58.320 21.778 1.00 45.55 141 ARG C O 1
ATOM 5716 N N . ILE C 1 154 ? -71.100 -58.232 20.968 1.00 57.24 142 ILE C N 1
ATOM 5717 C CA . ILE C 1 154 ? -70.931 -56.877 20.448 1.00 54.39 142 ILE C CA 1
ATOM 5718 C C . ILE C 1 154 ? -70.720 -55.894 21.592 1.00 53.26 142 ILE C C 1
ATOM 5719 O O . ILE C 1 154 ? -69.809 -55.057 21.557 1.00 51.95 142 ILE C O 1
ATOM 5724 N N . THR C 1 155 ? -71.544 -56.004 22.638 1.00 58.13 143 THR C N 1
ATOM 5725 C CA . THR C 1 155 ? -71.412 -55.125 23.797 1.00 52.82 143 THR C CA 1
ATOM 5726 C C . THR C 1 155 ? -70.022 -55.238 24.410 1.00 55.29 143 THR C C 1
ATOM 5727 O O . THR C 1 155 ? -69.380 -54.226 24.717 1.00 49.48 143 THR C O 1
ATOM 5731 N N . GLN C 1 156 ? -69.537 -56.473 24.580 1.00 48.12 144 GLN C N 1
ATOM 5732 C CA . GLN C 1 156 ? -68.235 -56.684 25.203 1.00 46.86 144 GLN C CA 1
ATOM 5733 C C . GLN C 1 156 ? -67.108 -56.097 24.364 1.00 46.64 144 GLN C C 1
ATOM 5734 O O . GLN C 1 156 ? -66.163 -55.515 24.909 1.00 49.74 144 GLN C O 1
ATOM 5740 N N . ILE C 1 157 ? -67.174 -56.257 23.041 1.00 50.61 145 ILE C N 1
ATOM 5741 C CA . ILE C 1 157 ? -66.148 -55.675 22.178 1.00 52.65 145 ILE C CA 1
ATOM 5742 C C . ILE C 1 157 ? -66.179 -54.154 22.273 1.00 53.29 145 ILE C C 1
ATOM 5743 O O . ILE C 1 157 ? -65.151 -53.510 22.518 1.00 44.67 145 ILE C O 1
ATOM 5748 N N . ARG C 1 158 ? -67.368 -53.559 22.111 1.00 53.87 146 ARG C N 1
ATOM 5749 C CA . ARG C 1 158 ? -67.498 -52.109 22.243 1.00 60.27 146 ARG C CA 1
ATOM 5750 C C . ARG C 1 158 ? -66.955 -51.614 23.581 1.00 53.72 146 ARG C C 1
ATOM 5751 O O . ARG C 1 158 ? -66.248 -50.600 23.635 1.00 57.54 146 ARG C O 1
ATOM 5759 N N . GLN C 1 159 ? -67.249 -52.332 24.666 1.00 51.83 147 GLN C N 1
ATOM 5760 C CA . GLN C 1 159 ? -66.883 -51.849 25.995 1.00 56.10 147 GLN C CA 1
ATOM 5761 C C . GLN C 1 159 ? -65.384 -51.968 26.248 1.00 49.10 147 GLN C C 1
ATOM 5762 O O . GLN C 1 159 ? -64.747 -51.015 26.712 1.00 55.52 147 GLN C O 1
ATOM 5768 N N . HIS C 1 160 ? -64.802 -53.132 25.970 1.00 51.40 148 HIS C N 1
ATOM 5769 C CA . HIS C 1 160 ? -63.427 -53.387 26.381 1.00 53.53 148 HIS C CA 1
ATOM 5770 C C . HIS C 1 160 ? -62.392 -52.980 25.342 1.00 55.31 148 HIS C C 1
ATOM 5771 O O . HIS C 1 160 ? -61.212 -52.860 25.687 1.00 55.66 148 HIS C O 1
ATOM 5778 N N . TRP C 1 161 ? -62.793 -52.766 24.087 1.00 58.22 149 TRP C N 1
ATOM 5779 C CA . TRP C 1 161 ? -61.878 -52.178 23.117 1.00 60.79 149 TRP C CA 1
ATOM 5780 C C . TRP C 1 161 ? -61.743 -50.670 23.287 1.00 66.71 149 TRP C C 1
ATOM 5781 O O . TRP C 1 161 ? -60.720 -50.103 22.888 1.00 66.19 149 TRP C O 1
ATOM 5792 N N . LEU C 1 162 ? -62.734 -50.017 23.894 1.00 65.42 150 LEU C N 1
ATOM 5793 C CA . LEU C 1 162 ? -62.727 -48.574 24.082 1.00 70.87 150 LEU C CA 1
ATOM 5794 C C . LEU C 1 162 ? -62.571 -48.176 25.542 1.00 67.72 150 LEU C C 1
ATOM 5795 O O . LEU C 1 162 ? -62.557 -46.980 25.847 1.00 71.38 150 LEU C O 1
ATOM 5800 N N . GLY C 1 163 ? -62.432 -49.143 26.446 1.00 67.85 151 GLY C N 1
ATOM 5801 C CA . GLY C 1 163 ? -62.331 -48.852 27.856 1.00 60.27 151 GLY C CA 1
ATOM 5802 C C . GLY C 1 163 ? -60.971 -48.321 28.249 1.00 70.22 151 GLY C C 1
ATOM 5803 O O . GLY C 1 163 ? -60.062 -48.159 27.434 1.00 66.77 151 GLY C O 1
ATOM 5804 N N . SER C 1 164 ? -60.832 -48.072 29.553 1.00 76.57 152 SER C N 1
ATOM 5805 C CA . SER C 1 164 ? -59.607 -47.474 30.072 1.00 70.74 152 SER C CA 1
ATOM 5806 C C . SER C 1 164 ? -58.427 -48.431 29.968 1.00 67.21 152 SER C C 1
ATOM 5807 O O . SER C 1 164 ? -57.317 -48.015 29.617 1.00 81.06 152 SER C O 1
ATOM 5810 N N . ARG C 1 165 ? -58.648 -49.718 30.251 1.00 66.34 153 ARG C N 1
ATOM 5811 C CA . ARG C 1 165 ? -57.534 -50.660 30.336 1.00 74.01 153 ARG C CA 1
ATOM 5812 C C . ARG C 1 165 ? -56.794 -50.762 29.008 1.00 74.73 153 ARG C C 1
ATOM 5813 O O . ARG C 1 165 ? -55.558 -50.752 28.973 1.00 71.99 153 ARG C O 1
ATOM 5821 N N . LEU C 1 166 ? -57.535 -50.874 27.901 1.00 73.76 154 LEU C N 1
ATOM 5822 C CA . LEU C 1 166 ? -56.892 -50.988 26.597 1.00 63.03 154 LEU C CA 1
ATOM 5823 C C . LEU C 1 166 ? -56.351 -49.653 26.100 1.00 57.66 154 LEU C C 1
ATOM 5824 O O . LEU C 1 166 ? -55.336 -49.624 25.397 1.00 50.58 154 LEU C O 1
ATOM 5829 N N . SER C 1 167 ? -56.992 -48.542 26.476 1.00 73.64 155 SER C N 1
ATOM 5830 C CA . SER C 1 167 ? -56.503 -47.233 26.058 1.00 60.45 155 SER C CA 1
ATOM 5831 C C . SER C 1 167 ? -55.120 -46.940 26.618 1.00 54.69 155 SER C C 1
ATOM 5832 O O . SER C 1 167 ? -54.371 -46.157 26.027 1.00 68.41 155 SER C O 1
ATOM 5835 N N . ARG C 1 168 ? -54.760 -47.560 27.742 1.00 62.73 156 ARG C N 1
ATOM 5836 C CA . ARG C 1 168 ? -53.421 -47.402 28.292 1.00 69.73 156 ARG C CA 1
ATOM 5837 C C . ARG C 1 168 ? -52.351 -48.038 27.414 1.00 69.77 156 ARG C C 1
ATOM 5838 O O . ARG C 1 168 ? -51.169 -47.718 27.577 1.00 81.07 156 ARG C O 1
ATOM 5840 N N . GLU C 1 169 ? -52.729 -48.938 26.505 1.00 71.13 157 GLU C N 1
ATOM 5841 C CA . GLU C 1 169 ? -51.769 -49.583 25.612 1.00 79.46 157 GLU C CA 1
ATOM 5842 C C . GLU C 1 169 ? -51.508 -48.673 24.417 1.00 67.10 157 GLU C C 1
ATOM 5843 O O . GLU C 1 169 ? -52.358 -48.546 23.528 1.00 68.33 157 GLU C O 1
ATOM 5849 N N . SER C 1 170 ? -50.333 -48.034 24.394 1.00 61.28 158 SER C N 1
ATOM 5850 C CA . SER C 1 170 ? -49.996 -47.146 23.285 1.00 75.87 158 SER C CA 1
ATOM 5851 C C . SER C 1 170 ? -49.716 -47.905 21.994 1.00 72.23 158 SER C C 1
ATOM 5852 O O . SER C 1 170 ? -49.807 -47.315 20.912 1.00 71.23 158 SER C O 1
ATOM 5855 N N . ARG C 1 171 ? -49.382 -49.196 22.082 1.00 71.14 159 ARG C N 1
ATOM 5856 C CA . ARG C 1 171 ? -49.132 -49.998 20.890 1.00 62.57 159 ARG C CA 1
ATOM 5857 C C . ARG C 1 171 ? -50.403 -50.274 20.097 1.00 63.88 159 ARG C C 1
ATOM 5858 O O . ARG C 1 171 ? -50.323 -50.528 18.890 1.00 67.22 159 ARG C O 1
ATOM 5866 N N . PHE C 1 172 ? -51.568 -50.212 20.734 1.00 57.46 160 PHE C N 1
ATOM 5867 C CA . PHE C 1 172 ? -52.839 -50.583 20.112 1.00 62.17 160 PHE C CA 1
ATOM 5868 C C . PHE C 1 172 ? -53.652 -49.311 19.872 1.00 54.71 160 PHE C C 1
ATOM 5869 O O . PHE C 1 172 ? -54.419 -48.873 20.731 1.00 65.47 160 PHE C O 1
ATOM 5877 N N . THR C 1 173 ? -53.492 -48.729 18.688 1.00 56.58 161 THR C N 1
ATOM 5878 C CA . THR C 1 173 ? -54.144 -47.477 18.326 1.00 62.36 161 THR C CA 1
ATOM 5879 C C . THR C 1 173 ? -55.035 -47.696 17.109 1.00 55.64 161 THR C C 1
ATOM 5880 O O . THR C 1 173 ? -54.596 -48.259 16.101 1.00 48.36 161 THR C O 1
ATOM 5884 N N . PHE C 1 174 ? -56.285 -47.248 17.206 1.00 59.49 162 PHE C N 1
ATOM 5885 C CA . PHE C 1 174 ? -57.252 -47.407 16.130 1.00 59.39 162 PHE C CA 1
ATOM 5886 C C . PHE C 1 174 ? -58.307 -46.314 16.250 1.00 67.71 162 PHE C C 1
ATOM 5887 O O . PHE C 1 174 ? -58.503 -45.727 17.318 1.00 62.41 162 PHE C O 1
ATOM 5895 N N . LYS C 1 175 ? -59.007 -46.065 15.144 1.00 65.12 163 LYS C N 1
ATOM 5896 C CA . LYS C 1 175 ? -60.058 -45.054 15.103 1.00 72.12 163 LYS C CA 1
ATOM 5897 C C . LYS C 1 175 ? -61.364 -45.676 15.580 1.00 72.10 163 LYS C C 1
ATOM 5898 O O . LYS C 1 175 ? -61.833 -46.663 15.001 1.00 70.73 163 LYS C O 1
ATOM 5900 N N . SER C 1 176 ? -61.962 -45.080 16.618 1.00 70.55 164 SER C N 1
ATOM 5901 C CA . SER C 1 176 ? -63.157 -45.664 17.219 1.00 64.45 164 SER C CA 1
ATOM 5902 C C . SER C 1 176 ? -64.315 -45.732 16.233 1.00 70.99 164 SER C C 1
ATOM 5903 O O . SER C 1 176 ? -65.196 -46.588 16.373 1.00 67.97 164 SER C O 1
ATOM 5906 N N . GLU C 1 177 ? -64.329 -44.855 15.225 1.00 76.64 165 GLU C N 1
ATOM 5907 C CA . GLU C 1 177 ? -65.394 -44.906 14.229 1.00 69.77 165 GLU C CA 1
ATOM 5908 C C . GLU C 1 177 ? -65.343 -46.207 13.438 1.00 67.26 165 GLU C C 1
ATOM 5909 O O . GLU C 1 177 ? -66.388 -46.791 13.122 1.00 65.89 165 GLU C O 1
ATOM 5915 N N . HIS C 1 178 ? -64.134 -46.691 13.134 1.00 62.87 166 HIS C N 1
ATOM 5916 C CA . HIS C 1 178 ? -63.993 -47.940 12.389 1.00 72.27 166 HIS C CA 1
ATOM 5917 C C . HIS C 1 178 ? -64.595 -49.112 13.152 1.00 71.82 166 HIS C C 1
ATOM 5918 O O . HIS C 1 178 ? -65.289 -49.954 12.569 1.00 55.57 166 HIS C O 1
ATOM 5925 N N . LEU C 1 179 ? -64.330 -49.190 14.457 1.00 65.51 167 LEU C N 1
ATOM 5926 C CA . LEU C 1 179 ? -64.928 -50.246 15.262 1.00 59.10 167 LEU C CA 1
ATOM 5927 C C . LEU C 1 179 ? -66.439 -50.079 15.357 1.00 59.09 167 LEU C C 1
ATOM 5928 O O . LEU C 1 179 ? -67.183 -51.062 15.261 1.00 60.54 167 LEU C O 1
ATOM 5933 N N . GLN C 1 180 ? -66.911 -48.840 15.527 1.00 55.41 168 GLN C N 1
ATOM 5934 C CA . GLN C 1 180 ? -68.348 -48.599 15.638 1.00 59.61 168 GLN C CA 1
ATOM 5935 C C . GLN C 1 180 ? -69.081 -49.034 14.376 1.00 65.08 168 GLN C C 1
ATOM 5936 O O . GLN C 1 180 ? -70.107 -49.720 14.446 1.00 64.60 168 GLN C O 1
ATOM 5942 N N . ALA C 1 181 ? -68.575 -48.629 13.208 1.00 70.86 169 ALA C N 1
ATOM 5943 C CA . ALA C 1 181 ? -69.203 -49.032 11.952 1.00 78.24 169 ALA C CA 1
ATOM 5944 C C . ALA C 1 181 ? -69.147 -50.543 11.773 1.00 69.20 169 ALA C C 1
ATOM 5945 O O . ALA C 1 181 ? -70.100 -51.158 11.278 1.00 64.39 169 ALA C O 1
ATOM 5947 N N . LEU C 1 182 ? -68.036 -51.156 12.181 1.00 65.56 170 LEU C N 1
ATOM 5948 C CA . LEU C 1 182 ? -67.901 -52.606 12.111 1.00 60.13 170 LEU C CA 1
ATOM 5949 C C . LEU C 1 182 ? -68.967 -53.301 12.951 1.00 66.31 170 LEU C C 1
ATOM 5950 O O . LEU C 1 182 ? -69.638 -54.229 12.483 1.00 64.10 170 LEU C O 1
ATOM 5955 N N . LEU C 1 183 ? -69.135 -52.862 14.202 1.00 55.29 171 LEU C N 1
ATOM 5956 C CA . LEU C 1 183 ? -70.097 -53.503 15.091 1.00 54.84 171 LEU C CA 1
ATOM 5957 C C . LEU C 1 183 ? -71.533 -53.180 14.697 1.00 67.38 171 LEU C C 1
ATOM 5958 O O . LEU C 1 183 ? -72.420 -54.035 14.817 1.00 72.66 171 LEU C O 1
ATOM 5963 N N . ASP C 1 184 ? -71.792 -51.949 14.250 1.00 74.53 172 ASP C N 1
ATOM 5964 C CA . ASP C 1 184 ? -73.141 -51.599 13.814 1.00 75.36 172 ASP C CA 1
ATOM 5965 C C . ASP C 1 184 ? -73.537 -52.386 12.570 1.00 68.61 172 ASP C C 1
ATOM 5966 O O . ASP C 1 184 ? -74.694 -52.801 12.432 1.00 64.24 172 ASP C O 1
ATOM 5971 N N . ARG C 1 185 ? -72.587 -52.608 11.658 1.00 66.28 173 ARG C N 1
ATOM 5972 C CA . ARG C 1 185 ? -72.869 -53.435 10.490 1.00 67.61 173 ARG C CA 1
ATOM 5973 C C . ARG C 1 185 ? -73.214 -54.860 10.901 1.00 76.92 173 ARG C C 1
ATOM 5974 O O . ARG C 1 185 ? -74.152 -55.459 10.362 1.00 77.33 173 ARG C O 1
ATOM 5982 N N . TYR C 1 186 ? -72.467 -55.417 11.858 1.00 73.08 174 TYR C N 1
ATOM 5983 C CA . TYR C 1 186 ? -72.756 -56.766 12.332 1.00 72.32 174 TYR C CA 1
ATOM 5984 C C . TYR C 1 186 ? -74.109 -56.828 13.035 1.00 76.74 174 TYR C C 1
ATOM 5985 O O . TYR C 1 186 ? -74.834 -57.822 12.909 1.00 79.77 174 TYR C O 1
ATOM 5994 N N . GLN C 1 187 ? -74.462 -55.782 13.791 1.00 71.52 175 GLN C N 1
ATOM 5995 C CA . GLN C 1 187 ? -75.770 -55.752 14.437 1.00 69.03 175 GLN C CA 1
ATOM 5996 C C . GLN C 1 187 ? -76.889 -55.706 13.405 1.00 79.55 175 GLN C C 1
ATOM 5997 O O . GLN C 1 187 ? -77.937 -56.340 13.584 1.00 84.20 175 GLN C O 1
ATOM 6003 N N . LYS C 1 188 ? -76.689 -54.950 12.320 1.00 77.13 176 LYS C N 1
ATOM 6004 C CA . LYS C 1 188 ? -77.678 -54.916 11.248 1.00 84.76 176 LYS C CA 1
ATOM 6005 C C . LYS C 1 188 ? -77.790 -56.275 10.569 1.00 82.62 176 LYS C C 1
ATOM 6006 O O . LYS C 1 188 ? -78.885 -56.694 10.178 1.00 86.65 176 LYS C O 1
ATOM 6008 N N . GLY C 1 189 ? -76.664 -56.969 10.407 1.00 78.79 177 GLY C N 1
ATOM 6009 C CA . GLY C 1 189 ? -76.700 -58.301 9.832 1.00 80.87 177 GLY C CA 1
ATOM 6010 C C . GLY C 1 189 ? -77.428 -59.305 10.702 1.00 76.73 177 GLY C C 1
ATOM 6011 O O . GLY C 1 189 ? -78.086 -60.214 10.188 1.00 84.24 177 GLY C O 1
ATOM 6012 N N . LEU C 1 190 ? -77.316 -59.166 12.025 1.00 71.15 178 LEU C N 1
ATOM 6013 C CA . LEU C 1 190 ? -77.933 -60.131 12.932 1.00 86.94 178 LEU C CA 1
ATOM 6014 C C . LEU C 1 190 ? -79.456 -60.095 12.846 1.00 76.96 178 LEU C C 1
ATOM 6015 O O . LEU C 1 190 ? -80.110 -61.143 12.911 1.00 70.43 178 LEU C O 1
ATOM 6020 N N . THR C 1 191 ? -80.042 -58.902 12.713 1.00 80.28 179 THR C N 1
ATOM 6021 C CA . THR C 1 191 ? -81.495 -58.796 12.617 1.00 89.26 179 THR C CA 1
ATOM 6022 C C . THR C 1 191 ? -82.040 -59.374 11.314 1.00 75.55 179 THR C C 1
ATOM 6023 O O . THR C 1 191 ? -83.227 -59.708 11.251 1.00 75.25 179 THR C O 1
ATOM 6027 N N . ASP C 1 192 ? -81.210 -59.492 10.276 1.00 87.05 180 ASP C N 1
ATOM 6028 C CA . ASP C 1 192 ? -81.636 -60.088 9.015 1.00 88.37 180 ASP C CA 1
ATOM 6029 C C . ASP C 1 192 ? -81.532 -61.607 9.005 1.00 87.05 180 ASP C C 1
ATOM 6030 O O . ASP C 1 192 ? -82.051 -62.239 8.077 1.00 88.58 180 ASP C O 1
ATOM 6035 N N . CYS C 1 193 ? -80.875 -62.205 9.997 1.00 80.87 181 CYS C N 1
ATOM 6036 C CA . CYS C 1 193 ? -80.643 -63.642 9.978 1.00 77.65 181 CYS C CA 1
ATOM 6037 C C . CYS C 1 193 ? -81.904 -64.407 10.357 1.00 74.85 181 CYS C C 1
ATOM 6038 O O . CYS C 1 193 ? -82.646 -64.010 11.261 1.00 72.16 181 CYS C O 1
ATOM 6041 N N . ARG C 1 194 ? -82.133 -65.525 9.665 1.00 68.50 182 ARG C N 1
ATOM 6042 C CA . ARG C 1 194 ? -83.284 -66.373 9.927 1.00 79.88 182 ARG C CA 1
ATOM 6043 C C . ARG C 1 194 ? -82.920 -67.819 10.238 1.00 80.89 182 ARG C C 1
ATOM 6044 O O . ARG C 1 194 ? -83.786 -68.564 10.713 1.00 77.20 182 ARG C O 1
ATOM 6052 N N . THR C 1 195 ? -81.678 -68.236 9.995 1.00 82.51 183 THR C N 1
ATOM 6053 C CA . THR C 1 195 ? -81.205 -69.581 10.294 1.00 73.37 183 THR C CA 1
ATOM 6054 C C . THR C 1 195 ? -79.866 -69.494 11.016 1.00 67.21 183 THR C C 1
ATOM 6055 O O . THR C 1 195 ? -79.257 -68.427 11.120 1.00 69.05 183 THR C O 1
ATOM 6059 N N . SER C 1 196 ? -79.398 -70.644 11.508 1.00 62.60 184 SER C N 1
ATOM 6060 C CA . SER C 1 196 ? -78.090 -70.675 12.151 1.00 60.05 184 SER C CA 1
ATOM 6061 C C . SER C 1 196 ? -76.974 -70.374 11.163 1.00 61.04 184 SER C C 1
ATOM 6062 O O . SER C 1 196 ? -75.984 -69.732 11.529 1.00 73.65 184 SER C O 1
ATOM 6065 N N . ASN C 1 197 ? -77.124 -70.790 9.905 1.00 73.12 185 ASN C N 1
ATOM 6066 C CA . ASN C 1 197 ? -76.068 -70.530 8.934 1.00 72.72 185 ASN C CA 1
ATOM 6067 C C . ASN C 1 197 ? -75.975 -69.052 8.585 1.00 70.97 185 ASN C C 1
ATOM 6068 O O . ASN C 1 197 ? -74.877 -68.552 8.313 1.00 63.58 185 ASN C O 1
ATOM 6073 N N . ASP C 1 198 ? -77.104 -68.340 8.591 1.00 70.23 186 ASP C N 1
ATOM 6074 C CA . ASP C 1 198 ? -77.065 -66.902 8.350 1.00 67.04 186 ASP C CA 1
ATOM 6075 C C . ASP C 1 198 ? -76.223 -66.193 9.404 1.00 72.89 186 ASP C C 1
ATOM 6076 O O . ASP C 1 198 ? -75.464 -65.269 9.086 1.00 71.47 186 ASP C O 1
ATOM 6081 N N . VAL C 1 199 ? -76.346 -66.611 10.665 1.00 65.13 187 VAL C N 1
ATOM 6082 C CA . VAL C 1 199 ? -75.536 -66.015 11.720 1.00 58.23 187 VAL C CA 1
ATOM 6083 C C . VAL C 1 199 ? -74.064 -66.351 11.514 1.00 65.15 187 VAL C C 1
ATOM 6084 O O . VAL C 1 199 ? -73.186 -65.498 11.696 1.00 58.67 187 VAL C O 1
ATOM 6088 N N . LEU C 1 200 ? -73.772 -67.586 11.096 1.00 60.16 188 LEU C N 1
ATOM 6089 C CA . LEU C 1 200 ? -72.385 -67.985 10.872 1.00 60.61 188 LEU C CA 1
ATOM 6090 C C . LEU C 1 200 ? -71.749 -67.166 9.755 1.00 62.53 188 LEU C C 1
ATOM 6091 O O . LEU C 1 200 ? -70.555 -66.849 9.812 1.00 65.67 188 LEU C O 1
ATOM 6096 N N . VAL C 1 201 ? -72.530 -66.809 8.732 1.00 64.01 189 VAL C N 1
ATOM 6097 C CA . VAL C 1 201 ? -71.993 -65.992 7.648 1.00 65.15 189 VAL C CA 1
ATOM 6098 C C . VAL C 1 201 ? -71.729 -64.573 8.134 1.00 59.32 189 VAL C C 1
ATOM 6099 O O . VAL C 1 201 ? -70.686 -63.982 7.830 1.00 65.17 189 VAL C O 1
ATOM 6103 N N . GLN C 1 202 ? -72.660 -64.008 8.908 1.00 62.96 190 GLN C N 1
ATOM 6104 C CA . GLN C 1 202 ? -72.452 -62.671 9.457 1.00 64.57 190 GLN C CA 1
ATOM 6105 C C . GLN C 1 202 ? -71.277 -62.650 10.426 1.00 63.20 190 GLN C C 1
ATOM 6106 O O . GLN C 1 202 ? -70.467 -61.714 10.407 1.00 64.08 190 GLN C O 1
ATOM 6112 N N . GLU C 1 203 ? -71.161 -63.679 11.272 1.00 55.19 191 GLU C N 1
ATOM 6113 C CA . GLU C 1 203 ? -70.041 -63.747 12.205 1.00 55.36 191 GLU C CA 1
ATOM 6114 C C . GLU C 1 203 ? -68.713 -63.802 11.466 1.00 63.35 191 GLU C C 1
ATOM 6115 O O . GLU C 1 203 ? -67.742 -63.150 11.870 1.00 53.75 191 GLU C O 1
ATOM 6121 N N . ALA C 1 204 ? -68.654 -64.568 10.373 1.00 62.78 192 ALA C N 1
ATOM 6122 C CA . ALA C 1 204 ? -67.416 -64.670 9.609 1.00 64.66 192 ALA C CA 1
ATOM 6123 C C . ALA C 1 204 ? -67.024 -63.324 9.015 1.00 64.46 192 ALA C C 1
ATOM 6124 O O . ALA C 1 204 ? -65.835 -62.983 8.965 1.00 60.88 192 ALA C O 1
ATOM 6126 N N . MET C 1 205 ? -68.009 -62.542 8.567 1.00 56.84 193 MET C N 1
ATOM 6127 C CA . MET C 1 205 ? -67.712 -61.221 8.022 1.00 61.84 193 MET C CA 1
ATOM 6128 C C . MET C 1 205 ? -67.223 -60.276 9.110 1.00 65.96 193 MET C C 1
ATOM 6129 O O . MET C 1 205 ? -66.218 -59.576 8.933 1.00 60.08 193 MET C O 1
ATOM 6134 N N . MET C 1 206 ? -67.920 -60.248 10.250 1.00 51.97 194 MET C N 1
ATOM 6135 C CA . MET C 1 206 ? -67.497 -59.382 11.344 1.00 52.41 194 MET C CA 1
ATOM 6136 C C . MET C 1 206 ? -66.121 -59.780 11.860 1.00 56.74 194 MET C C 1
ATOM 6137 O O . MET C 1 206 ? -65.270 -58.918 12.112 1.00 52.68 194 MET C O 1
ATOM 6142 N N . THR C 1 207 ? -65.881 -61.083 12.016 1.00 55.49 195 THR C N 1
ATOM 6143 C CA . THR C 1 207 ? -64.623 -61.540 12.595 1.00 57.56 195 THR C CA 1
ATOM 6144 C C . THR C 1 207 ? -63.440 -61.227 11.684 1.00 54.28 195 THR C C 1
ATOM 6145 O O . THR C 1 207 ? -62.382 -60.797 12.162 1.00 55.25 195 THR C O 1
ATOM 6149 N N . LYS C 1 208 ? -63.598 -61.419 10.373 1.00 56.03 196 LYS C N 1
ATOM 6150 C CA . LYS C 1 208 ? -62.514 -61.088 9.452 1.00 51.43 196 LYS C CA 1
ATOM 6151 C C . LYS C 1 208 ? -62.199 -59.598 9.490 1.00 52.48 196 LYS C C 1
ATOM 6152 O O . LYS C 1 208 ? -61.027 -59.203 9.452 1.00 46.73 196 LYS C O 1
ATOM 6154 N N . ALA C 1 209 ? -63.235 -58.757 9.586 1.00 48.30 197 ALA C N 1
ATOM 6155 C CA . ALA C 1 209 ? -63.017 -57.314 9.655 1.00 47.53 197 ALA C CA 1
ATOM 6156 C C . ALA C 1 209 ? -62.367 -56.914 10.972 1.00 52.69 197 ALA C C 1
ATOM 6157 O O . ALA C 1 209 ? -61.538 -55.996 11.008 1.00 51.12 197 ALA C O 1
ATOM 6159 N N . LEU C 1 210 ? -62.739 -57.587 12.064 1.00 55.45 198 LEU C N 1
ATOM 6160 C CA . LEU C 1 210 ? -62.157 -57.280 13.367 1.00 52.09 198 LEU C CA 1
ATOM 6161 C C . LEU C 1 210 ? -60.700 -57.725 13.440 1.00 49.76 198 LEU C C 1
ATOM 6162 O O . LEU C 1 210 ? -59.858 -57.030 14.024 1.00 44.77 198 LEU C O 1
ATOM 6167 N N . TYR C 1 211 ? -60.379 -58.876 12.845 1.00 43.62 199 TYR C N 1
ATOM 6168 C CA . TYR C 1 211 ? -58.993 -59.331 12.824 1.00 45.71 199 TYR C CA 1
ATOM 6169 C C . TYR C 1 211 ? -58.108 -58.350 12.064 1.00 47.71 199 TYR C C 1
ATOM 6170 O O . TYR C 1 211 ? -56.969 -58.088 12.468 1.00 48.36 199 TYR C O 1
ATOM 6179 N N . ARG C 1 212 ? -58.619 -57.795 10.961 1.00 48.43 200 ARG C N 1
ATOM 6180 C CA . ARG C 1 212 ? -57.867 -56.784 10.228 1.00 41.49 200 ARG C CA 1
ATOM 6181 C C . ARG C 1 212 ? -57.701 -55.518 11.060 1.00 46.41 200 ARG C C 1
ATOM 6182 O O . ARG C 1 212 ? -56.609 -54.938 11.107 1.00 41.95 200 ARG C O 1
ATOM 6190 N N . LEU C 1 213 ? -58.767 -55.094 11.746 1.00 46.15 201 LEU C N 1
ATOM 6191 C CA . LEU C 1 213 ? -58.685 -53.906 12.589 1.00 42.19 201 LEU C CA 1
ATOM 6192 C C . LEU C 1 213 ? -57.656 -54.088 13.700 1.00 50.52 201 LEU C C 1
ATOM 6193 O O . LEU C 1 213 ? -56.924 -53.150 14.041 1.00 50.85 201 LEU C O 1
ATOM 6198 N N . ALA C 1 214 ? -57.578 -55.293 14.269 1.00 38.06 202 ALA C N 1
ATOM 6199 C CA . ALA C 1 214 ? -56.577 -55.563 15.294 1.00 38.19 202 ALA C CA 1
ATOM 6200 C C . ALA C 1 214 ? -55.169 -55.571 14.711 1.00 40.85 202 ALA C C 1
ATOM 6201 O O . ALA C 1 214 ? -54.242 -55.005 15.306 1.00 39.07 202 ALA C O 1
ATOM 6203 N N . ALA C 1 215 ? -54.985 -56.223 13.560 1.00 41.12 203 ALA C N 1
ATOM 6204 C CA . ALA C 1 215 ? -53.666 -56.272 12.933 1.00 46.14 203 ALA C CA 1
ATOM 6205 C C . ALA C 1 215 ? -53.168 -54.881 12.556 1.00 47.16 203 ALA C C 1
ATOM 6206 O O . ALA C 1 215 ? -51.981 -54.572 12.726 1.00 37.40 203 ALA C O 1
ATOM 6208 N N . ASN C 1 216 ? -54.058 -54.025 12.044 1.00 35.53 204 ASN C N 1
ATOM 6209 C CA . ASN C 1 216 ? -53.624 -52.676 11.698 1.00 46.03 204 ASN C CA 1
ATOM 6210 C C . ASN C 1 216 ? -53.284 -51.863 12.936 1.00 46.13 204 ASN C C 1
ATOM 6211 O O . ASN C 1 216 ? -52.323 -51.084 12.915 1.00 37.94 204 ASN C O 1
ATOM 6216 N N . ALA C 1 217 ? -54.025 -52.074 14.030 1.00 45.54 205 ALA C N 1
ATOM 6217 C CA . ALA C 1 217 ? -53.832 -51.288 15.245 1.00 38.92 205 ALA C CA 1
ATOM 6218 C C . ALA C 1 217 ? -52.432 -51.446 15.821 1.00 47.17 205 ALA C C 1
ATOM 6219 O O . ALA C 1 217 ? -51.956 -50.556 16.535 1.00 55.04 205 ALA C O 1
ATOM 6221 N N . VAL C 1 218 ? -51.765 -52.566 15.547 1.00 44.25 206 VAL C N 1
ATOM 6222 C CA . VAL C 1 218 ? -50.401 -52.791 16.013 1.00 45.31 206 VAL C CA 1
ATOM 6223 C C . VAL C 1 218 ? -49.394 -52.726 14.873 1.00 42.82 206 VAL C C 1
ATOM 6224 O O . VAL C 1 218 ? -48.205 -52.997 15.088 1.00 41.37 206 VAL C O 1
ATOM 6228 N N . SER C 1 219 ? -49.837 -52.370 13.661 1.00 53.12 207 SER C N 1
ATOM 6229 C CA . SER C 1 219 ? -48.977 -52.338 12.472 1.00 45.69 207 SER C CA 1
ATOM 6230 C C . SER C 1 219 ? -48.349 -53.708 12.223 1.00 41.78 207 SER C C 1
ATOM 6231 O O . SER C 1 219 ? -47.146 -53.840 11.984 1.00 40.24 207 SER C O 1
ATOM 6234 N N . TYR C 1 220 ? -49.192 -54.741 12.287 1.00 41.08 208 TYR C N 1
ATOM 6235 C CA . TYR C 1 220 ? -48.715 -56.109 12.137 1.00 51.32 208 TYR C CA 1
ATOM 6236 C C . TYR C 1 220 ? -48.380 -56.431 10.686 1.00 52.20 208 TYR C C 1
ATOM 6237 O O . TYR C 1 220 ? -47.431 -57.181 10.420 1.00 35.78 208 TYR C O 1
ATOM 6246 N N . GLY C 1 221 ? -49.114 -55.839 9.745 1.00 40.12 209 GLY C N 1
ATOM 6247 C CA . GLY C 1 221 ? -48.974 -56.144 8.337 1.00 38.33 209 GLY C CA 1
ATOM 6248 C C . GLY C 1 221 ? -50.040 -57.111 7.864 1.00 41.16 209 GLY C C 1
ATOM 6249 O O . GLY C 1 221 ? -51.216 -56.977 8.215 1.00 49.80 209 GLY C O 1
ATOM 6250 N N . ASP C 1 222 ? -49.645 -58.083 7.055 1.00 30.37 210 ASP C N 1
ATOM 6251 C CA . ASP C 1 222 ? -50.577 -59.088 6.568 1.00 35.07 210 ASP C CA 1
ATOM 6252 C C . ASP C 1 222 ? -50.922 -60.074 7.676 1.00 38.90 210 ASP C C 1
ATOM 6253 O O . ASP C 1 222 ? -50.037 -60.578 8.374 1.00 37.43 210 ASP C O 1
ATOM 6258 N N . PHE C 1 223 ? -52.206 -60.373 7.823 1.00 26.56 211 PHE C N 1
ATOM 6259 C CA . PHE C 1 223 ? -52.635 -61.383 8.776 1.00 29.55 211 PHE C CA 1
ATOM 6260 C C . PHE C 1 223 ? -53.783 -62.197 8.204 1.00 35.81 211 PHE C C 1
ATOM 6261 O O . PHE C 1 223 ? -54.783 -61.639 7.740 1.00 33.45 211 PHE C O 1
ATOM 6269 N N . THR C 1 224 ? -53.645 -63.516 8.271 1.00 33.44 212 THR C N 1
ATOM 6270 C CA . THR C 1 224 ? -54.715 -64.435 7.918 1.00 41.62 212 THR C CA 1
ATOM 6271 C C . THR C 1 224 ? -54.939 -65.372 9.094 1.00 40.35 212 THR C C 1
ATOM 6272 O O . THR C 1 224 ? -53.986 -65.977 9.597 1.00 38.11 212 THR C O 1
ATOM 6276 N N . ARG C 1 225 ? -56.179 -65.458 9.564 1.00 36.96 213 ARG C N 1
ATOM 6277 C CA . ARG C 1 225 ? -56.470 -66.346 10.680 1.00 50.92 213 ARG C CA 1
ATOM 6278 C C . ARG C 1 225 ? -56.289 -67.789 10.235 1.00 45.18 213 ARG C C 1
ATOM 6279 O O . ARG C 1 225 ? -57.002 -68.268 9.347 1.00 46.19 213 ARG C O 1
ATOM 6287 N N . ALA C 1 226 ? -55.328 -68.475 10.839 1.00 44.43 214 ALA C N 1
ATOM 6288 C CA . ALA C 1 226 ? -55.072 -69.878 10.545 1.00 49.55 214 ALA C CA 1
ATOM 6289 C C . ALA C 1 226 ? -55.925 -70.727 11.477 1.00 46.59 214 ALA C C 1
ATOM 6290 O O . ALA C 1 226 ? -55.662 -70.796 12.682 1.00 54.73 214 ALA C O 1
ATOM 6292 N N . LYS C 1 227 ? -56.954 -71.361 10.925 1.00 55.51 215 LYS C N 1
ATOM 6293 C CA . LYS C 1 227 ? -57.737 -72.308 11.699 1.00 77.26 215 LYS C CA 1
ATOM 6294 C C . LYS C 1 227 ? -56.960 -73.615 11.870 1.00 79.69 215 LYS C C 1
ATOM 6295 O O . LYS C 1 227 ? -55.865 -73.800 11.325 1.00 67.74 215 LYS C O 1
ATOM 6297 N N . ARG C 1 228 ? -57.539 -74.523 12.655 1.00 77.87 216 ARG C N 1
ATOM 6298 C CA . ARG C 1 228 ? -56.964 -75.838 12.943 1.00 72.00 216 ARG C CA 1
ATOM 6299 C C . ARG C 1 228 ? -55.617 -75.746 13.653 1.00 74.76 216 ARG C C 1
ATOM 6300 O O . ARG C 1 228 ? -54.861 -76.722 13.676 1.00 92.68 216 ARG C O 1
ATOM 6302 N N . GLY C 1 229 ? -55.301 -74.591 14.238 1.00 70.44 217 GLY C N 1
ATOM 6303 C CA . GLY C 1 229 ? -54.073 -74.440 15.006 1.00 56.99 217 GLY C CA 1
ATOM 6304 C C . GLY C 1 229 ? -52.796 -74.635 14.217 1.00 66.51 217 GLY C C 1
ATOM 6305 O O . GLY C 1 229 ? -51.773 -75.020 14.794 1.00 55.66 217 GLY C O 1
ATOM 6306 N N . GLY C 1 230 ? -52.820 -74.372 12.912 1.00 53.18 218 GLY C N 1
ATOM 6307 C CA . GLY C 1 230 ? -51.644 -74.590 12.092 1.00 68.39 218 GLY C CA 1
ATOM 6308 C C . GLY C 1 230 ? -50.943 -73.322 11.653 1.00 69.04 218 GLY C C 1
ATOM 6309 O O . GLY C 1 230 ? -50.377 -73.269 10.557 1.00 59.45 218 GLY C O 1
ATOM 6310 N N . GLY C 1 231 ? -50.965 -72.297 12.505 1.00 58.58 219 GLY C N 1
ATOM 6311 C CA . GLY C 1 231 ? -50.386 -71.008 12.179 1.00 45.27 219 GLY C CA 1
ATOM 6312 C C . GLY C 1 231 ? -49.033 -70.829 12.855 1.00 59.18 219 GLY C C 1
ATOM 6313 O O . GLY C 1 231 ? -48.889 -71.077 14.052 1.00 54.42 219 GLY C O 1
ATOM 6314 N N . THR C 1 232 ? -48.059 -70.384 12.065 1.00 54.94 220 THR C N 1
ATOM 6315 C CA . THR C 1 232 ? -46.692 -70.232 12.544 1.00 48.14 220 THR C CA 1
ATOM 6316 C C . THR C 1 232 ? -46.347 -68.810 12.965 1.00 51.43 220 THR C C 1
ATOM 6317 O O . THR C 1 232 ? -45.368 -68.622 13.696 1.00 52.18 220 THR C O 1
ATOM 6321 N N . ASP C 1 233 ? -47.106 -67.811 12.519 1.00 47.26 221 ASP C N 1
ATOM 6322 C CA . ASP C 1 233 ? -46.830 -66.443 12.933 1.00 48.11 221 ASP C CA 1
ATOM 6323 C C . ASP C 1 233 ? -47.278 -66.223 14.375 1.00 43.26 221 ASP C C 1
ATOM 6324 O O . ASP C 1 233 ? -48.213 -66.861 14.868 1.00 35.87 221 ASP C O 1
ATOM 6329 N N . LEU C 1 234 ? -46.611 -65.272 15.036 1.00 47.91 222 LEU C N 1
ATOM 6330 C CA . LEU C 1 234 ? -46.815 -65.056 16.462 1.00 38.10 222 LEU C CA 1
ATOM 6331 C C . LEU C 1 234 ? -48.263 -64.717 16.796 1.00 44.06 222 LEU C C 1
ATOM 6332 O O . LEU C 1 234 ? -48.770 -65.139 17.842 1.00 41.42 222 LEU C O 1
ATOM 6337 N N . ALA C 1 235 ? -48.952 -63.987 15.918 1.00 43.44 223 ALA C N 1
ATOM 6338 C CA . ALA C 1 235 ? -50.330 -63.591 16.199 1.00 36.77 223 ALA C CA 1
ATOM 6339 C C . ALA C 1 235 ? -51.251 -64.805 16.284 1.00 43.04 223 ALA C C 1
ATOM 6340 O O . ALA C 1 235 ? -52.099 -64.891 17.181 1.00 35.41 223 ALA C O 1
ATOM 6342 N N . ASN C 1 236 ? -51.122 -65.741 15.335 1.00 43.34 224 ASN C N 1
ATOM 6343 C CA . ASN C 1 236 ? -51.970 -66.932 15.346 1.00 43.23 224 ASN C CA 1
ATOM 6344 C C . ASN C 1 236 ? -51.669 -67.831 16.543 1.00 42.15 224 ASN C C 1
ATOM 6345 O O . ASN C 1 236 ? -52.583 -68.449 17.101 1.00 32.17 224 ASN C O 1
ATOM 6350 N N . ARG C 1 237 ? -50.396 -67.937 16.938 1.00 41.05 225 ARG C N 1
ATOM 6351 C CA . ARG C 1 237 ? -50.032 -68.761 18.090 1.00 44.48 225 ARG C CA 1
ATOM 6352 C C . ARG C 1 237 ? -50.610 -68.197 19.388 1.00 51.11 225 ARG C C 1
ATOM 6353 O O . ARG C 1 237 ? -51.149 -68.942 20.217 1.00 46.64 225 ARG C O 1
ATOM 6361 N N . PHE C 1 238 ? -50.481 -66.884 19.597 1.00 41.30 226 PHE C N 1
ATOM 6362 C CA . PHE C 1 238 ? -51.079 -66.265 20.776 1.00 39.00 226 PHE C CA 1
ATOM 6363 C C . PHE C 1 238 ? -52.601 -66.349 20.733 1.00 42.44 226 PHE C C 1
ATOM 6364 O O . PHE C 1 238 ? -53.247 -66.557 21.767 1.00 37.38 226 PHE C O 1
ATOM 6372 N N . LEU C 1 239 ? -53.197 -66.186 19.549 1.00 36.28 227 LEU C N 1
ATOM 6373 C CA . LEU C 1 239 ? -54.645 -66.337 19.446 1.00 43.88 227 LEU C CA 1
ATOM 6374 C C . LEU C 1 239 ? -55.079 -67.752 19.815 1.00 40.56 227 LEU C C 1
ATOM 6375 O O . LEU C 1 239 ? -56.110 -67.941 20.470 1.00 37.38 227 LEU C O 1
ATOM 6380 N N . ASP C 1 240 ? -54.289 -68.759 19.435 1.00 33.06 228 ASP C N 1
ATOM 6381 C CA . ASP C 1 240 ? -54.628 -70.125 19.814 1.00 38.58 228 ASP C CA 1
ATOM 6382 C C . ASP C 1 240 ? -54.500 -70.320 21.316 1.00 49.81 228 ASP C C 1
ATOM 6383 O O . ASP C 1 240 ? -55.378 -70.921 21.948 1.00 43.40 228 ASP C O 1
ATOM 6388 N N . HIS C 1 241 ? -53.429 -69.783 21.908 1.00 45.73 229 HIS C N 1
ATOM 6389 C CA . HIS C 1 241 ? -53.224 -69.937 23.341 1.00 44.66 229 HIS C CA 1
ATOM 6390 C C . HIS C 1 241 ? -54.295 -69.195 24.132 1.00 41.96 229 HIS C C 1
ATOM 6391 O O . HIS C 1 241 ? -54.813 -69.719 25.126 1.00 39.32 229 HIS C O 1
ATOM 6398 N N . GLY C 1 242 ? -54.645 -67.983 23.697 1.00 36.31 230 GLY C N 1
ATOM 6399 C CA . GLY C 1 242 ? -55.676 -67.224 24.387 1.00 34.47 230 GLY C CA 1
ATOM 6400 C C . GLY C 1 242 ? -57.049 -67.857 24.278 1.00 37.31 230 GLY C C 1
ATOM 6401 O O . GLY C 1 242 ? -57.849 -67.789 25.214 1.00 43.22 230 GLY C O 1
ATOM 6402 N N . ASN C 1 243 ? -57.350 -68.470 23.131 1.00 39.80 231 ASN C N 1
ATOM 6403 C CA . ASN C 1 243 ? -58.608 -69.198 22.997 1.00 35.36 231 ASN C CA 1
ATOM 6404 C C . ASN C 1 243 ? -58.659 -70.378 23.954 1.00 46.02 231 ASN C C 1
ATOM 6405 O O . ASN C 1 243 ? -59.708 -70.668 24.541 1.00 40.72 231 ASN C O 1
ATOM 6410 N N . TYR C 1 244 ? -57.531 -71.073 24.121 1.00 41.09 232 TYR C N 1
ATOM 6411 C CA . TYR C 1 244 ? -57.481 -72.173 25.073 1.00 41.19 232 TYR C CA 1
ATOM 6412 C C . TYR C 1 244 ? -57.810 -71.686 26.481 1.00 47.47 232 TYR C C 1
ATOM 6413 O O . TYR C 1 244 ? -58.548 -72.348 27.221 1.00 41.34 232 TYR C O 1
ATOM 6422 N N . LEU C 1 245 ? -57.292 -70.513 26.857 1.00 40.61 233 LEU C N 1
ATOM 6423 C CA . LEU C 1 245 ? -57.608 -69.956 28.166 1.00 40.81 233 LEU C CA 1
ATOM 6424 C C . LEU C 1 245 ? -59.060 -69.509 28.243 1.00 38.28 233 LEU C C 1
ATOM 6425 O O . LEU C 1 245 ? -59.683 -69.615 29.305 1.00 37.52 233 LEU C O 1
ATOM 6430 N N . ALA C 1 246 ? -59.615 -69.014 27.133 1.00 35.56 234 ALA C N 1
ATOM 6431 C CA . ALA C 1 246 ? -61.013 -68.597 27.131 1.00 34.94 234 ALA C CA 1
ATOM 6432 C C . ALA C 1 246 ? -61.950 -69.796 27.207 1.00 42.96 234 ALA C C 1
ATOM 6433 O O . ALA C 1 246 ? -62.941 -69.770 27.947 1.00 40.12 234 ALA C O 1
ATOM 6435 N N . TYR C 1 247 ? -61.650 -70.858 26.454 1.00 39.41 235 TYR C N 1
ATOM 6436 C CA . TYR C 1 247 ? -62.460 -72.066 26.542 1.00 35.67 235 TYR C CA 1
ATOM 6437 C C . TYR C 1 247 ? -62.423 -72.637 27.955 1.00 37.66 235 TYR C C 1
ATOM 6438 O O . TYR C 1 247 ? -63.450 -73.080 28.481 1.00 37.71 235 TYR C O 1
ATOM 6447 N N . GLY C 1 248 ? -61.250 -72.609 28.594 1.00 34.20 236 GLY C N 1
ATOM 6448 C CA . GLY C 1 248 ? -61.139 -73.132 29.945 1.00 27.67 236 GLY C CA 1
ATOM 6449 C C . GLY C 1 248 ? -61.936 -72.325 30.952 1.00 41.47 236 GLY C C 1
ATOM 6450 O O . GLY C 1 248 ? -62.530 -72.885 31.877 1.00 40.69 236 GLY C O 1
ATOM 6451 N N . LEU C 1 249 ? -61.969 -71.002 30.784 1.00 36.15 237 LEU C N 1
ATOM 6452 C CA . LEU C 1 249 ? -62.794 -70.179 31.659 1.00 32.88 237 LEU C CA 1
ATOM 6453 C C . LEU C 1 249 ? -64.277 -70.392 31.375 1.00 38.64 237 LEU C C 1
ATOM 6454 O O . LEU C 1 249 ? -65.096 -70.401 32.299 1.00 37.94 237 LEU C O 1
ATOM 6459 N N . ALA C 1 250 ? -64.642 -70.572 30.105 1.00 38.83 238 ALA C N 1
ATOM 6460 C CA . ALA C 1 250 ? -66.035 -70.848 29.782 1.00 41.95 238 ALA C CA 1
ATOM 6461 C C . ALA C 1 250 ? -66.494 -72.180 30.361 1.00 43.08 238 ALA C C 1
ATOM 6462 O O . ALA C 1 250 ? -67.652 -72.311 30.775 1.00 37.92 238 ALA C O 1
ATOM 6464 N N . ALA C 1 251 ? -65.600 -73.170 30.424 1.00 40.87 239 ALA C N 1
ATOM 6465 C CA . ALA C 1 251 ? -65.958 -74.438 31.051 1.00 39.86 239 ALA C CA 1
ATOM 6466 C C . ALA C 1 251 ? -66.341 -74.249 32.512 1.00 44.20 239 ALA C C 1
ATOM 6467 O O . ALA C 1 251 ? -67.217 -74.958 33.020 1.00 44.12 239 ALA C O 1
ATOM 6469 N N . VAL C 1 252 ? -65.711 -73.292 33.197 1.00 39.69 240 VAL C N 1
ATOM 6470 C CA . VAL C 1 252 ? -66.087 -72.994 34.576 1.00 40.42 240 VAL C CA 1
ATOM 6471 C C . VAL C 1 252 ? -67.514 -72.459 34.633 1.00 38.66 240 VAL C C 1
ATOM 6472 O O . VAL C 1 252 ? -68.282 -72.794 35.543 1.00 39.52 240 VAL C O 1
ATOM 6476 N N . SER C 1 253 ? -67.899 -71.639 33.650 1.00 42.48 241 SER C N 1
ATOM 6477 C CA . SER C 1 253 ? -69.237 -71.052 33.656 1.00 39.03 241 SER C CA 1
ATOM 6478 C C . SER C 1 253 ? -70.313 -72.112 33.444 1.00 43.42 241 SER C C 1
ATOM 6479 O O . SER C 1 253 ? -71.355 -72.086 34.109 1.00 48.93 241 SER C O 1
ATOM 6482 N N . THR C 1 254 ? -70.094 -73.039 32.506 1.00 42.26 242 THR C N 1
ATOM 6483 C CA . THR C 1 254 ? -71.057 -74.118 32.304 1.00 38.28 242 THR C CA 1
ATOM 6484 C C . THR C 1 254 ? -71.042 -75.102 33.466 1.00 38.21 242 THR C C 1
ATOM 6485 O O . THR C 1 254 ? -72.071 -75.714 33.777 1.00 39.76 242 THR C O 1
ATOM 6489 N N . TRP C 1 255 ? -69.897 -75.258 34.126 1.00 37.23 243 TRP C N 1
ATOM 6490 C CA . TRP C 1 255 ? -69.811 -76.192 35.240 1.00 38.85 243 TRP C CA 1
ATOM 6491 C C . TRP C 1 255 ? -70.671 -75.734 36.412 1.00 47.33 243 TRP C C 1
ATOM 6492 O O . TRP C 1 255 ? -71.499 -76.500 36.917 1.00 44.66 243 TRP C O 1
ATOM 6503 N N . VAL C 1 256 ? -70.508 -74.479 36.845 1.00 38.91 244 VAL C N 1
ATOM 6504 C CA . VAL C 1 256 ? -71.252 -74.013 38.013 1.00 48.31 244 VAL C CA 1
ATOM 6505 C C . VAL C 1 256 ? -72.744 -73.943 37.716 1.00 46.00 244 VAL C C 1
ATOM 6506 O O . VAL C 1 256 ? -73.568 -74.035 38.632 1.00 43.26 244 VAL C O 1
ATOM 6510 N N . LEU C 1 257 ? -73.124 -73.785 36.452 1.00 36.29 245 LEU C N 1
ATOM 6511 C CA . LEU C 1 257 ? -74.536 -73.758 36.099 1.00 49.30 245 LEU C CA 1
ATOM 6512 C C . LEU C 1 257 ? -75.089 -75.140 35.774 1.00 46.13 245 LEU C C 1
ATOM 6513 O O . LEU C 1 257 ? -76.290 -75.265 35.511 1.00 43.43 245 LEU C O 1
ATOM 6518 N N . GLY C 1 258 ? -74.254 -76.176 35.806 1.00 40.46 246 GLY C N 1
ATOM 6519 C CA . GLY C 1 258 ? -74.710 -77.513 35.479 1.00 38.63 246 GLY C CA 1
ATOM 6520 C C . GLY C 1 258 ? -75.137 -77.684 34.040 1.00 49.02 246 GLY C C 1
ATOM 6521 O O . GLY C 1 258 ? -75.981 -78.537 33.747 1.00 50.98 246 GLY C O 1
ATOM 6522 N N . LEU C 1 259 ? -74.568 -76.900 33.127 1.00 42.85 247 LEU C N 1
ATOM 6523 C CA . LEU C 1 259 ? -74.902 -77.006 31.714 1.00 43.05 247 LEU C CA 1
ATOM 6524 C C . LEU C 1 259 ? -73.910 -77.927 31.019 1.00 41.03 247 LEU C C 1
ATOM 6525 O O . LEU C 1 259 ? -72.702 -77.828 31.271 1.00 41.09 247 LEU C O 1
ATOM 6530 N N . PRO C 1 260 ? -74.373 -78.840 30.171 1.00 44.44 248 PRO C N 1
ATOM 6531 C CA . PRO C 1 260 ? -73.452 -79.741 29.478 1.00 41.93 248 PRO C CA 1
ATOM 6532 C C . PRO C 1 260 ? -72.883 -79.098 28.224 1.00 46.19 248 PRO C C 1
ATOM 6533 O O . PRO C 1 260 ? -73.495 -78.221 27.610 1.00 56.63 248 PRO C O 1
ATOM 6537 N N . HIS C 1 261 ? -71.687 -79.554 27.848 1.00 41.58 249 HIS C N 1
ATOM 6538 C CA . HIS C 1 261 ? -70.991 -78.974 26.704 1.00 48.93 249 HIS C CA 1
ATOM 6539 C C . HIS C 1 261 ? -71.693 -79.246 25.380 1.00 44.31 249 HIS C C 1
ATOM 6540 O O . HIS C 1 261 ? -71.476 -78.501 24.418 1.00 45.87 249 HIS C O 1
ATOM 6547 N N . GLY C 1 262 ? -72.534 -80.273 25.311 1.00 44.98 250 GLY C N 1
ATOM 6548 C CA . GLY C 1 262 ? -73.132 -80.721 24.072 1.00 41.92 250 GLY C CA 1
ATOM 6549 C C . GLY C 1 262 ? -74.397 -80.015 23.641 1.00 48.40 250 GLY C C 1
ATOM 6550 O O . GLY C 1 262 ? -75.051 -80.476 22.701 1.00 53.22 250 GLY C O 1
ATOM 6551 N N . LEU C 1 263 ? -74.774 -78.919 24.294 1.00 36.28 251 LEU C N 1
ATOM 6552 C CA . LEU C 1 263 ? -75.979 -78.205 23.894 1.00 41.78 251 LEU C CA 1
ATOM 6553 C C . LEU C 1 263 ? -75.648 -76.796 23.415 1.00 38.04 251 LEU C C 1
ATOM 6554 O O . LEU C 1 263 ? -76.104 -75.810 24.002 1.00 36.09 251 LEU C O 1
ATOM 6559 N N . ALA C 1 264 ? -74.883 -76.693 22.331 1.00 41.05 252 ALA C N 1
ATOM 6560 C CA . ALA C 1 264 ? -74.504 -75.393 21.803 1.00 44.42 252 ALA C CA 1
ATOM 6561 C C . ALA C 1 264 ? -75.711 -74.685 21.194 1.00 42.07 252 ALA C C 1
ATOM 6562 O O . ALA C 1 264 ? -76.733 -75.297 20.872 1.00 43.03 252 ALA C O 1
ATOM 6564 N N . VAL C 1 265 ? -75.580 -73.370 21.039 1.00 34.95 253 VAL C N 1
ATOM 6565 C CA . VAL C 1 265 ? -76.629 -72.569 20.435 1.00 42.34 253 VAL C CA 1
ATOM 6566 C C . VAL C 1 265 ? -76.240 -72.053 19.056 1.00 47.44 253 VAL C C 1
ATOM 6567 O O . VAL C 1 265 ? -77.127 -71.791 18.237 1.00 61.59 253 VAL C O 1
ATOM 6571 N N . LEU C 1 266 ? -74.947 -71.895 18.777 1.00 54.33 254 LEU C N 1
ATOM 6572 C CA . LEU C 1 266 ? -74.479 -71.458 17.470 1.00 57.51 254 LEU C CA 1
ATOM 6573 C C . LEU C 1 266 ? -73.668 -72.524 16.752 1.00 57.71 254 LEU C C 1
ATOM 6574 O O . LEU C 1 266 ? -73.914 -72.790 15.571 1.00 64.65 254 LEU C O 1
ATOM 6579 N N . HIS C 1 267 ? -72.710 -73.152 17.432 1.00 50.36 255 HIS C N 1
ATOM 6580 C CA . HIS C 1 267 ? -71.951 -74.225 16.809 1.00 46.41 255 HIS C CA 1
ATOM 6581 C C . HIS C 1 267 ? -72.876 -75.383 16.444 1.00 47.64 255 HIS C C 1
ATOM 6582 O O . HIS C 1 267 ? -73.969 -75.541 16.995 1.00 54.89 255 HIS C O 1
ATOM 6589 N N . GLY C 1 268 ? -72.412 -76.205 15.505 1.00 40.27 256 GLY C N 1
ATOM 6590 C CA . GLY C 1 268 ? -73.197 -77.346 15.075 1.00 40.61 256 GLY C CA 1
ATOM 6591 C C . GLY C 1 268 ? -73.479 -78.308 16.214 1.00 52.00 256 GLY C C 1
ATOM 6592 O O . GLY C 1 268 ? -72.657 -78.508 17.113 1.00 50.99 256 GLY C O 1
ATOM 6593 N N . LYS C 1 269 ? -74.660 -78.930 16.152 1.00 39.21 257 LYS C N 1
ATOM 6594 C CA . LYS C 1 269 ? -75.110 -79.817 17.217 1.00 36.09 257 LYS C CA 1
ATOM 6595 C C . LYS C 1 269 ? -74.170 -80.998 17.439 1.00 48.09 257 LYS C C 1
ATOM 6596 O O . LYS C 1 269 ? -74.165 -81.573 18.535 1.00 43.38 257 LYS C O 1
ATOM 6602 N N . THR C 1 270 ? -73.389 -81.384 16.434 1.00 37.87 258 THR C N 1
ATOM 6603 C CA . THR C 1 270 ? -72.450 -82.489 16.574 1.00 41.44 258 THR C CA 1
ATOM 6604 C C . THR C 1 270 ? -71.072 -82.044 17.046 1.00 41.58 258 THR C C 1
ATOM 6605 O O . THR C 1 270 ? -70.209 -82.898 17.282 1.00 38.84 258 THR C O 1
ATOM 6609 N N . ARG C 1 271 ? -70.845 -80.742 17.186 1.00 40.70 259 ARG C N 1
ATOM 6610 C CA . ARG C 1 271 ? -69.529 -80.227 17.543 1.00 40.68 259 ARG C CA 1
ATOM 6611 C C . ARG C 1 271 ? -69.265 -80.453 19.028 1.00 39.83 259 ARG C C 1
ATOM 6612 O O . ARG C 1 271 ? -69.957 -79.889 19.883 1.00 34.29 259 ARG C O 1
ATOM 6620 N N . ARG C 1 272 ? -68.261 -81.274 19.330 1.00 42.72 260 ARG C N 1
ATOM 6621 C CA . ARG C 1 272 ? -67.898 -81.550 20.713 1.00 36.08 260 ARG C CA 1
ATOM 6622 C C . ARG C 1 272 ? -67.401 -80.284 21.392 1.00 44.26 260 ARG C C 1
ATOM 6623 O O . ARG C 1 272 ? -66.519 -79.594 20.871 1.00 47.29 260 ARG C O 1
ATOM 6631 N N . GLY C 1 273 ? -67.945 -79.999 22.574 1.00 42.76 261 GLY C N 1
ATOM 6632 C CA . GLY C 1 273 ? -67.614 -78.776 23.278 1.00 43.42 261 GLY C CA 1
ATOM 6633 C C . GLY C 1 273 ? -68.230 -77.532 22.683 1.00 44.58 261 GLY C C 1
ATOM 6634 O O . GLY C 1 273 ? -67.746 -76.426 22.938 1.00 43.01 261 GLY C O 1
ATOM 6635 N N . GLY C 1 274 ? -69.309 -77.680 21.913 1.00 41.22 262 GLY C N 1
ATOM 6636 C CA . GLY C 1 274 ? -69.863 -76.540 21.205 1.00 43.46 262 GLY C CA 1
ATOM 6637 C C . GLY C 1 274 ? -70.322 -75.431 22.130 1.00 42.72 262 GLY C C 1
ATOM 6638 O O . GLY C 1 274 ? -70.088 -74.252 21.857 1.00 50.61 262 GLY C O 1
ATOM 6639 N N . LEU C 1 275 ? -70.986 -75.788 23.234 1.00 44.32 263 LEU C N 1
ATOM 6640 C CA . LEU C 1 275 ? -71.495 -74.766 24.145 1.00 41.09 263 LEU C CA 1
ATOM 6641 C C . LEU C 1 275 ? -70.358 -73.990 24.793 1.00 40.68 263 LEU C C 1
ATOM 6642 O O . LEU C 1 275 ? -70.470 -72.777 25.008 1.00 42.80 263 LEU C O 1
ATOM 6647 N N . VAL C 1 276 ? -69.259 -74.674 25.116 1.00 43.96 264 VAL C N 1
ATOM 6648 C CA . VAL C 1 276 ? -68.093 -73.993 25.668 1.00 41.69 264 VAL C CA 1
ATOM 6649 C C . VAL C 1 276 ? -67.552 -72.984 24.667 1.00 43.34 264 VAL C C 1
ATOM 6650 O O . VAL C 1 276 ? -67.205 -71.853 25.026 1.00 48.73 264 VAL C O 1
ATOM 6654 N N . PHE C 1 277 ? -67.508 -73.364 23.390 1.00 43.06 265 PHE C N 1
ATOM 6655 C CA . PHE C 1 277 ? -67.027 -72.448 22.363 1.00 43.83 265 PHE C CA 1
ATOM 6656 C C . PHE C 1 277 ? -67.965 -71.259 22.201 1.00 44.39 265 PHE C C 1
ATOM 6657 O O . PHE C 1 277 ? -67.509 -70.120 22.044 1.00 42.26 265 PHE C O 1
ATOM 6665 N N . ASP C 1 278 ? -69.279 -71.503 22.227 1.00 42.16 266 ASP C N 1
ATOM 6666 C CA . ASP C 1 278 ? -70.234 -70.403 22.134 1.00 40.03 266 ASP C CA 1
ATOM 6667 C C . ASP C 1 278 ? -70.070 -69.439 23.298 1.00 42.27 266 ASP C C 1
ATOM 6668 O O . ASP C 1 278 ? -70.099 -68.217 23.112 1.00 47.45 266 ASP C O 1
ATOM 6673 N N . VAL C 1 279 ? -69.892 -69.973 24.506 1.00 48.37 267 VAL C N 1
ATOM 6674 C CA . VAL C 1 279 ? -69.760 -69.129 25.687 1.00 43.52 267 VAL C CA 1
ATOM 6675 C C . VAL C 1 279 ? -68.454 -68.349 25.645 1.00 34.69 267 VAL C C 1
ATOM 6676 O O . VAL C 1 279 ? -68.409 -67.166 25.999 1.00 39.59 267 VAL C O 1
ATOM 6680 N N . ALA C 1 280 ? -67.376 -68.982 25.192 1.00 33.93 268 ALA C N 1
ATOM 6681 C CA . ALA C 1 280 ? -66.109 -68.269 25.114 1.00 33.00 268 ALA C CA 1
ATOM 6682 C C . ALA C 1 280 ? -66.153 -67.157 24.073 1.00 43.66 268 ALA C C 1
ATOM 6683 O O . ALA C 1 280 ? -65.479 -66.135 24.239 1.00 50.72 268 ALA C O 1
ATOM 6685 N N . ASP C 1 281 ? -66.958 -67.316 23.015 1.00 47.54 269 ASP C N 1
ATOM 6686 C CA . ASP C 1 281 ? -67.091 -66.266 22.009 1.00 50.69 269 ASP C CA 1
ATOM 6687 C C . ASP C 1 281 ? -67.635 -64.968 22.592 1.00 47.61 269 ASP C C 1
ATOM 6688 O O . ASP C 1 281 ? -67.491 -63.914 21.964 1.00 46.88 269 ASP C O 1
ATOM 6693 N N . LEU C 1 282 ? -68.264 -65.019 23.769 1.00 49.18 270 LEU C N 1
ATOM 6694 C CA . LEU C 1 282 ? -68.806 -63.806 24.375 1.00 48.66 270 LEU C CA 1
ATOM 6695 C C . LEU C 1 282 ? -67.717 -62.803 24.722 1.00 44.22 270 LEU C C 1
ATOM 6696 O O . LEU C 1 282 ? -67.947 -61.591 24.649 1.00 57.08 270 LEU C O 1
ATOM 6701 N N . ILE C 1 283 ? -66.529 -63.279 25.099 1.00 49.05 271 ILE C N 1
ATOM 6702 C CA . ILE C 1 283 ? -65.465 -62.416 25.595 1.00 45.63 271 ILE C CA 1
ATOM 6703 C C . ILE C 1 283 ? -64.151 -62.613 24.857 1.00 43.52 271 ILE C C 1
ATOM 6704 O O . ILE C 1 283 ? -63.198 -61.872 25.106 1.00 47.67 271 ILE C O 1
ATOM 6709 N N . LYS C 1 284 ? -64.073 -63.580 23.944 1.00 50.23 272 LYS C N 1
ATOM 6710 C CA . LYS C 1 284 ? -62.810 -63.920 23.295 1.00 49.58 272 LYS C CA 1
ATOM 6711 C C . LYS C 1 284 ? -62.285 -62.755 22.461 1.00 53.57 272 LYS C C 1
ATOM 6712 O O . LYS C 1 284 ? -61.153 -62.293 22.653 1.00 46.12 272 LYS C O 1
ATOM 6718 N N . ASP C 1 285 ? -63.092 -62.279 21.509 1.00 49.59 273 ASP C N 1
ATOM 6719 C CA . ASP C 1 285 ? -62.657 -61.165 20.673 1.00 51.84 273 ASP C CA 1
ATOM 6720 C C . ASP C 1 285 ? -62.526 -59.879 21.474 1.00 48.88 273 ASP C C 1
ATOM 6721 O O . ASP C 1 285 ? -61.712 -59.016 21.126 1.00 47.59 273 ASP C O 1
ATOM 6726 N N . ALA C 1 286 ? -63.305 -59.737 22.549 1.00 48.73 274 ALA C N 1
ATOM 6727 C CA . ALA C 1 286 ? -63.280 -58.498 23.318 1.00 48.18 274 ALA C CA 1
ATOM 6728 C C . ALA C 1 286 ? -62.010 -58.363 24.144 1.00 48.19 274 ALA C C 1
ATOM 6729 O O . ALA C 1 286 ? -61.520 -57.246 24.342 1.00 57.63 274 ALA C O 1
ATOM 6731 N N . LEU C 1 287 ? -61.446 -59.478 24.603 1.00 51.76 275 LEU C N 1
ATOM 6732 C CA . LEU C 1 287 ? -60.350 -59.458 25.562 1.00 48.40 275 LEU C CA 1
ATOM 6733 C C . LEU C 1 287 ? -59.069 -60.068 25.019 1.00 41.41 275 LEU C C 1
ATOM 6734 O O . LEU C 1 287 ? -57.994 -59.478 25.174 1.00 44.84 275 LEU C O 1
ATOM 6739 N N . VAL C 1 288 ? -59.149 -61.236 24.385 1.00 44.17 276 VAL C N 1
ATOM 6740 C CA . VAL C 1 288 ? -57.934 -61.937 23.988 1.00 41.55 276 VAL C CA 1
ATOM 6741 C C . VAL C 1 288 ? -57.349 -61.339 22.717 1.00 45.20 276 VAL C C 1
ATOM 6742 O O . VAL C 1 288 ? -56.136 -61.112 22.631 1.00 43.53 276 VAL C O 1
ATOM 6746 N N . LEU C 1 289 ? -58.197 -61.064 21.724 1.00 42.68 277 LEU C N 1
ATOM 6747 C CA . LEU C 1 289 ? -57.729 -60.609 20.414 1.00 36.83 277 LEU C CA 1
ATOM 6748 C C . LEU C 1 289 ? -56.790 -59.410 20.487 1.00 39.58 277 LEU C C 1
ATOM 6749 O O . LEU C 1 289 ? -55.712 -59.471 19.875 1.00 41.04 277 LEU C O 1
ATOM 6754 N N . PRO C 1 290 ? -57.093 -58.325 21.214 1.00 40.84 278 PRO C N 1
ATOM 6755 C CA . PRO C 1 290 ? -56.111 -57.231 21.282 1.00 35.14 278 PRO C CA 1
ATOM 6756 C C . PRO C 1 290 ? -54.821 -57.639 21.966 1.00 40.89 278 PRO C C 1
ATOM 6757 O O . PRO C 1 290 ? -53.742 -57.192 21.554 1.00 40.55 278 PRO C O 1
ATOM 6761 N N . GLN C 1 291 ? -54.898 -58.497 22.986 1.00 41.20 279 GLN C N 1
ATOM 6762 C CA . GLN C 1 291 ? -53.694 -58.889 23.713 1.00 38.13 279 GLN C CA 1
ATOM 6763 C C . GLN C 1 291 ? -52.744 -59.714 22.853 1.00 47.57 279 GLN C C 1
ATOM 6764 O O . GLN C 1 291 ? -51.520 -59.587 22.990 1.00 47.44 279 GLN C O 1
ATOM 6770 N N . ALA C 1 292 ? -53.279 -60.555 21.963 1.00 45.89 280 ALA C N 1
ATOM 6771 C CA . ALA C 1 292 ? -52.419 -61.393 21.132 1.00 34.40 280 ALA C CA 1
ATOM 6772 C C . ALA C 1 292 ? -51.596 -60.558 20.158 1.00 42.99 280 ALA C C 1
ATOM 6773 O O . ALA C 1 292 ? -50.404 -60.824 19.958 1.00 43.81 280 ALA C O 1
ATOM 6775 N N . PHE C 1 293 ? -52.213 -59.552 19.533 1.00 46.34 281 PHE C N 1
ATOM 6776 C CA . PHE C 1 293 ? -51.476 -58.726 18.583 1.00 42.06 281 PHE C CA 1
ATOM 6777 C C . PHE C 1 293 ? -50.490 -57.807 19.289 1.00 45.51 281 PHE C C 1
ATOM 6778 O O . PHE C 1 293 ? -49.383 -57.578 18.786 1.00 51.73 281 PHE C O 1
ATOM 6786 N N . ILE C 1 294 ? -50.856 -57.300 20.467 1.00 41.37 282 ILE C N 1
ATOM 6787 C CA . ILE C 1 294 ? -49.922 -56.487 21.242 1.00 41.65 282 ILE C CA 1
ATOM 6788 C C . ILE C 1 294 ? -48.707 -57.315 21.631 1.00 40.79 282 ILE C C 1
ATOM 6789 O O . ILE C 1 294 ? -47.558 -56.917 21.404 1.00 48.38 282 ILE C O 1
ATOM 6794 N N . ALA C 1 295 ? -48.949 -58.487 22.222 1.00 47.83 283 ALA C N 1
ATOM 6795 C CA . ALA C 1 295 ? -47.858 -59.347 22.665 1.00 48.51 283 ALA C CA 1
ATOM 6796 C C . ALA C 1 295 ? -47.006 -59.821 21.500 1.00 42.55 283 ALA C C 1
ATOM 6797 O O . ALA C 1 295 ? -45.792 -59.992 21.651 1.00 47.21 283 ALA C O 1
ATOM 6799 N N . ALA C 1 296 ? -47.619 -60.043 20.335 1.00 44.99 284 ALA C N 1
ATOM 6800 C CA . ALA C 1 296 ? -46.851 -60.453 19.165 1.00 46.83 284 ALA C CA 1
ATOM 6801 C C . ALA C 1 296 ? -45.843 -59.381 18.763 1.00 44.24 284 ALA C C 1
ATOM 6802 O O . ALA C 1 296 ? -44.655 -59.668 18.580 1.00 44.74 284 ALA C O 1
ATOM 6804 N N . MET C 1 297 ? -46.291 -58.126 18.668 1.00 42.25 285 MET C N 1
ATOM 6805 C CA . MET C 1 297 ? -45.399 -57.047 18.257 1.00 49.18 285 MET C CA 1
ATOM 6806 C C . MET C 1 297 ? -44.347 -56.721 19.307 1.00 53.54 285 MET C C 1
ATOM 6807 O O . MET C 1 297 ? -43.316 -56.132 18.966 1.00 53.58 285 MET C O 1
ATOM 6812 N N . GLU C 1 298 ? -44.583 -57.071 20.568 1.00 55.30 286 GLU C N 1
ATOM 6813 C CA . GLU C 1 298 ? -43.611 -56.839 21.628 1.00 56.37 286 GLU C CA 1
ATOM 6814 C C . GLU C 1 298 ? -42.642 -58.002 21.809 1.00 48.06 286 GLU C C 1
ATOM 6815 O O . GLU C 1 298 ? -41.720 -57.897 22.625 1.00 58.48 286 GLU C O 1
ATOM 6821 N N . GLY C 1 299 ? -42.821 -59.094 21.072 1.00 54.02 287 GLY C N 1
ATOM 6822 C CA . GLY C 1 299 ? -41.927 -60.241 21.171 1.00 50.36 287 GLY C CA 1
ATOM 6823 C C . GLY C 1 299 ? -41.923 -60.922 22.522 1.00 57.63 287 GLY C C 1
ATOM 6824 O O . GLY C 1 299 ? -40.864 -61.365 22.988 1.00 55.85 287 GLY C O 1
ATOM 6825 N N . GLU C 1 300 ? -43.085 -61.026 23.161 1.00 50.23 288 GLU C N 1
ATOM 6826 C CA . GLU C 1 300 ? -43.195 -61.643 24.473 1.00 52.70 288 GLU C CA 1
ATOM 6827 C C . GLU C 1 300 ? -43.271 -63.166 24.351 1.00 53.39 288 GLU C C 1
ATOM 6828 O O . GLU C 1 300 ? -43.478 -63.724 23.269 1.00 49.07 288 GLU C O 1
ATOM 6834 N N . ASP C 1 301 ? -43.102 -63.846 25.484 1.00 50.45 289 ASP C N 1
ATOM 6835 C CA . ASP C 1 301 ? -43.104 -65.300 25.506 1.00 55.26 289 ASP C CA 1
ATOM 6836 C C . ASP C 1 301 ? -44.450 -65.817 26.018 1.00 52.40 289 ASP C C 1
ATOM 6837 O O . ASP C 1 301 ? -45.401 -65.056 26.223 1.00 50.14 289 ASP C O 1
ATOM 6842 N N . GLU C 1 302 ? -44.523 -67.130 26.243 1.00 54.04 290 GLU C N 1
ATOM 6843 C CA . GLU C 1 302 ? -45.788 -67.762 26.603 1.00 52.90 290 GLU C CA 1
ATOM 6844 C C . GLU C 1 302 ? -46.322 -67.231 27.930 1.00 52.22 290 GLU C C 1
ATOM 6845 O O . GLU C 1 302 ? -47.506 -66.883 28.036 1.00 44.63 290 GLU C O 1
ATOM 6851 N N . GLN C 1 303 ? -45.457 -67.134 28.947 1.00 46.15 291 GLN C N 1
ATOM 6852 C CA . GLN C 1 303 ? -45.919 -66.715 30.269 1.00 50.32 291 GLN C CA 1
ATOM 6853 C C . GLN C 1 303 ? -46.341 -65.250 30.277 1.00 53.44 291 GLN C C 1
ATOM 6854 O O . GLN C 1 303 ? -47.334 -64.889 30.922 1.00 43.90 291 GLN C O 1
ATOM 6856 N N . GLU C 1 304 ? -45.604 -64.395 29.563 1.00 47.02 292 GLU C N 1
ATOM 6857 C CA . GLU C 1 304 ? -45.974 -62.985 29.501 1.00 48.03 292 GLU C CA 1
ATOM 6858 C C . GLU C 1 304 ? -47.329 -62.797 28.831 1.00 48.89 292 GLU C C 1
ATOM 6859 O O . GLU C 1 304 ? -48.157 -62.009 29.305 1.00 48.64 292 GLU C O 1
ATOM 6865 N N . PHE C 1 305 ? -47.587 -63.521 27.739 1.00 47.22 293 PHE C N 1
ATOM 6866 C CA . PHE C 1 305 ? -48.890 -63.403 27.097 1.00 45.28 293 PHE C CA 1
ATOM 6867 C C . PHE C 1 305 ? -49.989 -64.011 27.963 1.00 47.44 293 PHE C C 1
ATOM 6868 O O . PHE C 1 305 ? -51.105 -63.480 28.020 1.00 41.20 293 PHE C O 1
ATOM 6876 N N . ARG C 1 306 ? -49.696 -65.124 28.643 1.00 45.71 294 ARG C N 1
ATOM 6877 C CA . ARG C 1 306 ? -50.694 -65.727 29.524 1.00 45.67 294 ARG C CA 1
ATOM 6878 C C . ARG C 1 306 ? -51.106 -64.757 30.624 1.00 45.41 294 ARG C C 1
ATOM 6879 O O . ARG C 1 306 ? -52.294 -64.648 30.956 1.00 44.48 294 ARG C O 1
ATOM 6887 N N . GLN C 1 307 ? -50.143 -64.009 31.169 1.00 44.61 295 GLN C N 1
ATOM 6888 C CA . GLN C 1 307 ? -50.452 -63.034 32.207 1.00 37.44 295 GLN C CA 1
ATOM 6889 C C . GLN C 1 307 ? -51.353 -61.919 31.684 1.00 42.77 295 GLN C C 1
ATOM 6890 O O . GLN C 1 307 ? -52.193 -61.400 32.435 1.00 36.50 295 GLN C O 1
ATOM 6896 N N . ARG C 1 308 ? -51.194 -61.537 30.409 1.00 42.18 296 ARG C N 1
ATOM 6897 C CA . ARG C 1 308 ? -52.077 -60.533 29.816 1.00 43.05 296 ARG C CA 1
ATOM 6898 C C . ARG C 1 308 ? -53.519 -61.022 29.760 1.00 48.84 296 ARG C C 1
ATOM 6899 O O . ARG C 1 308 ? -54.457 -60.246 29.987 1.00 50.01 296 ARG C O 1
ATOM 6907 N N . CYS C 1 309 ? -53.718 -62.300 29.429 1.00 47.17 297 CYS C N 1
ATOM 6908 C CA . CYS C 1 309 ? -55.070 -62.832 29.315 1.00 38.66 297 CYS C CA 1
ATOM 6909 C C . CYS C 1 309 ? -55.736 -62.934 30.677 1.00 38.05 297 CYS C C 1
ATOM 6910 O O . CYS C 1 309 ? -56.895 -62.535 30.841 1.00 41.49 297 CYS C O 1
ATOM 6913 N N . LEU C 1 310 ? -55.016 -63.463 31.670 1.00 43.35 298 LEU C N 1
ATOM 6914 C CA . LEU C 1 310 ? -55.577 -63.559 33.014 1.00 45.12 298 LEU C CA 1
ATOM 6915 C C . LEU C 1 310 ? -55.932 -62.181 33.548 1.00 41.96 298 LEU C C 1
ATOM 6916 O O . LEU C 1 310 ? -57.047 -61.960 34.033 1.00 44.43 298 LEU C O 1
ATOM 6921 N N . THR C 1 311 ? -55.003 -61.229 33.421 1.00 42.34 299 THR C N 1
ATOM 6922 C CA . THR C 1 311 ? -55.271 -59.862 33.848 1.00 33.38 299 THR C CA 1
ATOM 6923 C C . THR C 1 311 ? -56.493 -59.304 33.136 1.00 37.94 299 THR C C 1
ATOM 6924 O O . THR C 1 311 ? -57.332 -58.636 33.751 1.00 44.19 299 THR C O 1
ATOM 6928 N N . ALA C 1 312 ? -56.613 -59.582 31.837 1.00 43.34 300 ALA C N 1
ATOM 6929 C CA . ALA C 1 312 ? -57.791 -59.158 31.092 1.00 31.45 300 ALA C CA 1
ATOM 6930 C C . ALA C 1 312 ? -59.044 -59.879 31.579 1.00 38.54 300 ALA C C 1
ATOM 6931 O O . ALA C 1 312 ? -60.103 -59.258 31.717 1.00 50.24 300 ALA C O 1
ATOM 6933 N N . PHE C 1 313 ? -58.951 -61.193 31.826 1.00 35.35 301 PHE C N 1
ATOM 6934 C CA . PHE C 1 313 ? -60.106 -61.934 32.333 1.00 44.23 301 PHE C CA 1
ATOM 6935 C C . PHE C 1 313 ? -60.539 -61.423 33.700 1.00 48.14 301 PHE C C 1
ATOM 6936 O O . PHE C 1 313 ? -61.739 -61.352 33.997 1.00 43.74 301 PHE C O 1
ATOM 6944 N N . GLN C 1 314 ? -59.576 -61.072 34.551 1.00 49.12 302 GLN C N 1
ATOM 6945 C CA . GLN C 1 314 ? -59.905 -60.619 35.897 1.00 51.14 302 GLN C CA 1
ATOM 6946 C C . GLN C 1 314 ? -60.527 -59.228 35.874 1.00 53.50 302 GLN C C 1
ATOM 6947 O O . GLN C 1 314 ? -61.635 -59.024 36.385 1.00 50.24 302 GLN C O 1
ATOM 6953 N N . GLN C 1 315 ? -59.839 -58.260 35.265 1.00 48.16 303 GLN C N 1
ATOM 6954 C CA . GLN C 1 315 ? -60.301 -56.879 35.336 1.00 47.86 303 GLN C CA 1
ATOM 6955 C C . GLN C 1 315 ? -61.601 -56.672 34.571 1.00 54.77 303 GLN C C 1
ATOM 6956 O O . GLN C 1 315 ? -62.385 -55.782 34.920 1.00 53.92 303 GLN C O 1
ATOM 6962 N N . SER C 1 316 ? -61.865 -57.496 33.559 1.00 56.46 304 SER C N 1
ATOM 6963 C CA . SER C 1 316 ? -63.091 -57.398 32.778 1.00 50.76 304 SER C CA 1
ATOM 6964 C C . SER C 1 316 ? -64.199 -58.299 33.300 1.00 53.76 304 SER C C 1
ATOM 6965 O O . SER C 1 316 ? -65.308 -58.267 32.752 1.00 58.73 304 SER C O 1
ATOM 6968 N N . GLU C 1 317 ? -63.928 -59.085 34.344 1.00 51.27 305 GLU C N 1
ATOM 6969 C CA . GLU C 1 317 ? -64.899 -60.013 34.926 1.00 58.10 305 GLU C CA 1
ATOM 6970 C C . GLU C 1 317 ? -65.482 -60.937 33.858 1.00 50.23 305 GLU C C 1
ATOM 6971 O O . GLU C 1 317 ? -66.699 -61.052 33.694 1.00 53.02 305 GLU C O 1
ATOM 6977 N N . ALA C 1 318 ? -64.592 -61.594 33.110 1.00 52.45 306 ALA C N 1
ATOM 6978 C CA . ALA C 1 318 ? -65.040 -62.450 32.015 1.00 46.91 306 ALA C CA 1
ATOM 6979 C C . ALA C 1 318 ? -65.935 -63.574 32.521 1.00 50.11 306 ALA C C 1
ATOM 6980 O O . ALA C 1 318 ? -66.984 -63.854 31.927 1.00 45.08 306 ALA C O 1
ATOM 6982 N N . LEU C 1 319 ? -65.568 -64.188 33.651 1.00 46.63 307 LEU C N 1
ATOM 6983 C CA . LEU C 1 319 ? -66.356 -65.299 34.173 1.00 41.68 307 LEU C CA 1
ATOM 6984 C C . LEU C 1 319 ? -67.771 -64.854 34.504 1.00 49.88 307 LEU C C 1
ATOM 6985 O O . LEU C 1 319 ? -68.742 -65.536 34.154 1.00 50.89 307 LEU C O 1
ATOM 6990 N N . ASP C 1 320 ? -67.911 -63.695 35.149 1.00 48.61 308 ASP C N 1
ATOM 6991 C CA . ASP C 1 320 ? -69.242 -63.209 35.488 1.00 47.14 308 ASP C CA 1
ATOM 6992 C C . ASP C 1 320 ? -70.021 -62.809 34.241 1.00 51.57 308 ASP C C 1
ATOM 6993 O O . ASP C 1 320 ? -71.248 -62.950 34.209 1.00 47.26 308 ASP C O 1
ATOM 6998 N N . VAL C 1 321 ? -69.333 -62.326 33.202 1.00 49.77 309 VAL C N 1
ATOM 6999 C CA . VAL C 1 321 ? -70.020 -62.008 31.954 1.00 46.07 309 VAL C CA 1
ATOM 7000 C C . VAL C 1 321 ? -70.575 -63.276 31.319 1.00 49.36 309 VAL C C 1
ATOM 7001 O O . VAL C 1 321 ? -71.728 -63.312 30.871 1.00 49.98 309 VAL C O 1
ATOM 7005 N N . MET C 1 322 ? -69.778 -64.346 31.300 1.00 44.61 310 MET C N 1
ATOM 7006 C CA . MET C 1 322 ? -70.241 -65.601 30.717 1.00 52.04 310 MET C CA 1
ATOM 7007 C C . MET C 1 322 ? -71.342 -66.230 31.563 1.00 47.37 310 MET C C 1
ATOM 7008 O O . MET C 1 322 ? -72.371 -66.665 31.032 1.00 43.16 310 MET C O 1
ATOM 7013 N N . ILE C 1 323 ? -71.156 -66.258 32.884 1.00 45.86 311 ILE C N 1
ATOM 7014 C CA . ILE C 1 323 ? -72.178 -66.815 33.767 1.00 46.14 311 ILE C CA 1
ATOM 7015 C C . ILE C 1 323 ? -73.464 -66.004 33.677 1.00 43.80 311 ILE C C 1
ATOM 7016 O O . ILE C 1 323 ? -74.562 -66.565 33.574 1.00 40.96 311 ILE C O 1
ATOM 7021 N N . GLY C 1 324 ? -73.348 -64.675 33.691 1.00 46.06 312 GLY C N 1
ATOM 7022 C CA . GLY C 1 324 ? -74.536 -63.841 33.625 1.00 42.56 312 GLY C CA 1
ATOM 7023 C C . GLY C 1 324 ? -75.263 -63.961 32.300 1.00 45.98 312 GLY C C 1
ATOM 7024 O O . GLY C 1 324 ? -76.496 -64.002 32.261 1.00 55.33 312 GLY C O 1
ATOM 7025 N N . SER C 1 325 ? -74.515 -64.041 31.199 1.00 44.61 313 SER C N 1
ATOM 7026 C CA . SER C 1 325 ? -75.152 -64.174 29.895 1.00 45.70 313 SER C CA 1
ATOM 7027 C C . SER C 1 325 ? -75.933 -65.479 29.799 1.00 48.57 313 SER C C 1
ATOM 7028 O O . SER C 1 325 ? -77.064 -65.502 29.297 1.00 45.32 313 SER C O 1
ATOM 7031 N N . LEU C 1 326 ? -75.346 -66.578 30.277 1.00 42.18 314 LEU C N 1
ATOM 7032 C CA . LEU C 1 326 ? -76.061 -67.848 30.274 1.00 47.11 314 LEU C CA 1
ATOM 7033 C C . LEU C 1 326 ? -77.325 -67.775 31.123 1.00 54.86 314 LEU C C 1
ATOM 7034 O O . LEU C 1 326 ? -78.377 -68.289 30.726 1.00 50.80 314 LEU C O 1
ATOM 7039 N N . GLN C 1 327 ? -77.254 -67.104 32.278 1.00 57.72 315 GLN C N 1
ATOM 7040 C CA . GLN C 1 327 ? -78.431 -66.973 33.133 1.00 46.29 315 GLN C CA 1
ATOM 7041 C C . GLN C 1 327 ? -79.527 -66.165 32.451 1.00 55.64 315 GLN C C 1
ATOM 7042 O O . GLN C 1 327 ? -80.707 -66.531 32.511 1.00 66.62 315 GLN C O 1
ATOM 7048 N N . ASP C 1 328 ? -79.160 -65.058 31.802 1.00 57.54 316 ASP C N 1
ATOM 7049 C CA . ASP C 1 328 ? -80.162 -64.228 31.140 1.00 57.05 316 ASP C CA 1
ATOM 7050 C C . ASP C 1 328 ? -80.825 -64.970 29.984 1.00 59.48 316 ASP C C 1
ATOM 7051 O O . ASP C 1 328 ? -82.054 -64.942 29.848 1.00 59.34 316 ASP C O 1
ATOM 7056 N N . VAL C 1 329 ? -80.037 -65.655 29.152 1.00 57.82 317 VAL C N 1
ATOM 7057 C CA . VAL C 1 329 ? -80.623 -66.385 28.031 1.00 57.77 317 VAL C CA 1
ATOM 7058 C C . VAL C 1 329 ? -81.520 -67.506 28.537 1.00 58.16 317 VAL C C 1
ATOM 7059 O O . VAL C 1 329 ? -82.614 -67.735 28.006 1.00 61.48 317 VAL C O 1
ATOM 7063 N N . ALA C 1 330 ? -81.086 -68.204 29.589 1.00 51.12 318 ALA C N 1
ATOM 7064 C CA . ALA C 1 330 ? -81.867 -69.321 30.111 1.00 48.56 318 ALA C CA 1
ATOM 7065 C C . ALA C 1 330 ? -83.220 -68.853 30.631 1.00 58.25 318 ALA C C 1
ATOM 7066 O O . ALA C 1 330 ? -84.258 -69.445 30.316 1.00 61.82 318 ALA C O 1
ATOM 7068 N N . SER C 1 331 ? -83.228 -67.790 31.437 1.00 66.60 319 SER C N 1
ATOM 7069 C CA . SER C 1 331 ? -84.486 -67.310 31.997 1.00 72.57 319 SER C CA 1
ATOM 7070 C C . SER C 1 331 ? -85.374 -66.665 30.937 1.00 63.14 319 SER C C 1
ATOM 7071 O O . SER C 1 331 ? -86.603 -66.768 31.018 1.00 74.71 319 SER C O 1
ATOM 7074 N N . LYS C 1 332 ? -84.783 -66.005 29.938 1.00 57.58 320 LYS C N 1
ATOM 7075 C CA . LYS C 1 332 ? -85.593 -65.334 28.925 1.00 61.06 320 LYS C CA 1
ATOM 7076 C C . LYS C 1 332 ? -86.306 -66.338 28.025 1.00 68.18 320 LYS C C 1
ATOM 7077 O O . LYS C 1 332 ? -87.462 -66.121 27.639 1.00 69.77 320 LYS C O 1
ATOM 7079 N N . LEU C 1 333 ? -85.641 -67.438 27.677 1.00 62.78 321 LEU C N 1
ATOM 7080 C CA . LEU C 1 333 ? -86.188 -68.410 26.739 1.00 62.35 321 LEU C CA 1
ATOM 7081 C C . LEU C 1 333 ? -86.800 -69.636 27.410 1.00 60.41 321 LEU C C 1
ATOM 7082 O O . LEU C 1 333 ? -87.306 -70.515 26.705 1.00 54.21 321 LEU C O 1
ATOM 7087 N N . SER C 1 334 ? -86.792 -69.708 28.741 1.00 65.08 322 SER C N 1
ATOM 7088 C CA . SER C 1 334 ? -87.292 -70.893 29.428 1.00 59.42 322 SER C CA 1
ATOM 7089 C C . SER C 1 334 ? -88.774 -71.114 29.139 1.00 72.21 322 SER C C 1
ATOM 7090 O O . SER C 1 334 ? -89.541 -70.170 28.935 1.00 79.12 322 SER C O 1
ATOM 7093 N N . GLN C 1 335 ? -89.171 -72.386 29.124 1.00 69.55 323 GLN C N 1
ATOM 7094 C CA . GLN C 1 335 ? -90.550 -72.778 28.858 1.00 76.42 323 GLN C CA 1
ATOM 7095 C C . GLN C 1 335 ? -91.163 -73.565 30.010 1.00 79.49 323 GLN C C 1
ATOM 7096 O O . GLN C 1 335 ? -92.235 -74.159 29.842 1.00 87.07 323 GLN C O 1
ATOM 7102 N N . VAL C 1 336 ? -90.523 -73.581 31.164 1.00 67.33 324 VAL C N 1
ATOM 7103 C CA . VAL C 1 336 ? -90.941 -74.407 32.289 1.00 84.47 324 VAL C CA 1
ATOM 7104 C C . VAL C 1 336 ? -92.005 -73.677 33.098 1.00 90.06 324 VAL C C 1
ATOM 7105 O O . VAL C 1 336 ? -92.046 -72.443 33.152 1.00 84.38 324 VAL C O 1
ATOM 7109 N N . VAL C 1 337 ? -92.883 -74.458 33.726 1.00 98.84 325 VAL C N 1
ATOM 7110 C CA . VAL C 1 337 ? -93.913 -73.936 34.617 1.00 91.68 325 VAL C CA 1
ATOM 7111 C C . VAL C 1 337 ? -93.339 -73.786 36.021 1.00 72.80 325 VAL C C 1
ATOM 7112 O O . VAL C 1 337 ? -93.424 -72.722 36.631 1.00 71.87 325 VAL C O 1
ATOM 7116 N N . ILE D 1 25 ? -55.878 -97.068 24.699 1.00 82.13 13 ILE D N 1
ATOM 7117 C CA . ILE D 1 25 ? -56.347 -95.730 24.353 1.00 90.06 13 ILE D CA 1
ATOM 7118 C C . ILE D 1 25 ? -57.834 -95.585 24.678 1.00 90.62 13 ILE D C 1
ATOM 7119 O O . ILE D 1 25 ? -58.212 -94.771 25.521 1.00 90.41 13 ILE D O 1
ATOM 7121 N N . LEU D 1 26 ? -58.678 -96.368 24.009 1.00 85.41 14 LEU D N 1
ATOM 7122 C CA . LEU D 1 26 ? -60.109 -96.317 24.275 1.00 79.35 14 LEU D CA 1
ATOM 7123 C C . LEU D 1 26 ? -60.402 -96.863 25.669 1.00 80.50 14 LEU D C 1
ATOM 7124 O O . LEU D 1 26 ? -59.698 -97.742 26.176 1.00 84.35 14 LEU D O 1
ATOM 7129 N N . HIS D 1 27 ? -61.467 -96.344 26.289 1.00 79.47 15 HIS D N 1
ATOM 7130 C CA . HIS D 1 27 ? -61.734 -96.682 27.686 1.00 78.83 15 HIS D CA 1
ATOM 7131 C C . HIS D 1 27 ? -62.132 -98.143 27.851 1.00 77.37 15 HIS D C 1
ATOM 7132 O O . HIS D 1 27 ? -61.751 -98.786 28.838 1.00 80.91 15 HIS D O 1
ATOM 7139 N N . SER D 1 28 ? -62.892 -98.687 26.899 1.00 79.44 16 SER D N 1
ATOM 7140 C CA . SER D 1 28 ? -63.291 -100.088 26.979 1.00 71.45 16 SER D CA 1
ATOM 7141 C C . SER D 1 28 ? -62.111 -101.037 26.814 1.00 69.77 16 SER D C 1
ATOM 7142 O O . SER D 1 28 ? -62.226 -102.218 27.160 1.00 69.12 16 SER D O 1
ATOM 7145 N N . LYS D 1 29 ? -60.987 -100.557 26.289 1.00 76.98 17 LYS D N 1
ATOM 7146 C CA . LYS D 1 29 ? -59.788 -101.373 26.174 1.00 71.92 17 LYS D CA 1
ATOM 7147 C C . LYS D 1 29 ? -58.837 -101.198 27.350 1.00 69.18 17 LYS D C 1
ATOM 7148 O O . LYS D 1 29 ? -57.881 -101.971 27.472 1.00 77.62 17 LYS D O 1
ATOM 7150 N N . ARG D 1 30 ? -59.079 -100.219 28.219 1.00 84.86 18 ARG D N 1
ATOM 7151 C CA . ARG D 1 30 ? -58.215 -100.008 29.373 1.00 74.66 18 ARG D CA 1
ATOM 7152 C C . ARG D 1 30 ? -58.431 -101.110 30.405 1.00 74.84 18 ARG D C 1
ATOM 7153 O O . ARG D 1 30 ? -59.568 -101.484 30.715 1.00 72.14 18 ARG D O 1
ATOM 7161 N N . ALA D 1 31 ? -57.327 -101.620 30.947 1.00 60.26 19 ALA D N 1
ATOM 7162 C CA . ALA D 1 31 ? -57.344 -102.832 31.754 1.00 70.55 19 ALA D CA 1
ATOM 7163 C C . ALA D 1 31 ? -57.228 -102.581 33.252 1.00 68.44 19 ALA D C 1
ATOM 7164 O O . ALA D 1 31 ? -57.263 -103.542 34.025 1.00 75.19 19 ALA D O 1
ATOM 7166 N N . ASN D 1 32 ? -57.097 -101.332 33.689 1.00 65.88 20 ASN D N 1
ATOM 7167 C CA . ASN D 1 32 ? -56.791 -101.028 35.082 1.00 64.66 20 ASN D CA 1
ATOM 7168 C C . ASN D 1 32 ? -57.932 -100.264 35.741 1.00 63.32 20 ASN D C 1
ATOM 7169 O O . ASN D 1 32 ? -58.423 -99.269 35.195 1.00 58.72 20 ASN D O 1
ATOM 7174 N N . VAL D 1 33 ? -58.342 -100.739 36.915 1.00 69.09 21 VAL D N 1
ATOM 7175 C CA . VAL D 1 33 ? -59.210 -100.012 37.835 1.00 57.37 21 VAL D CA 1
ATOM 7176 C C . VAL D 1 33 ? -58.523 -100.026 39.188 1.00 43.07 21 VAL D C 1
ATOM 7177 O O . VAL D 1 33 ? -58.134 -101.093 39.675 1.00 57.06 21 VAL D O 1
ATOM 7181 N N . TYR D 1 34 ? -58.364 -98.855 39.789 1.00 46.68 22 TYR D N 1
ATOM 7182 C CA . TYR D 1 34 ? -57.578 -98.721 41.004 1.00 43.92 22 TYR D CA 1
ATOM 7183 C C . TYR D 1 34 ? -58.460 -98.335 42.179 1.00 49.42 22 TYR D C 1
ATOM 7184 O O . TYR D 1 34 ? -59.332 -97.464 42.066 1.00 46.57 22 TYR D O 1
ATOM 7193 N N . TYR D 1 35 ? -58.223 -99.000 43.303 1.00 47.94 23 TYR D N 1
ATOM 7194 C CA . TYR D 1 35 ? -58.815 -98.639 44.583 1.00 52.36 23 TYR D CA 1
ATOM 7195 C C . TYR D 1 35 ? -57.654 -98.483 45.551 1.00 43.74 23 TYR D C 1
ATOM 7196 O O . TYR D 1 35 ? -56.996 -99.471 45.893 1.00 50.28 23 TYR D O 1
ATOM 7205 N N . LEU D 1 36 ? -57.406 -97.251 45.988 1.00 47.95 24 LEU D N 1
ATOM 7206 C CA . LEU D 1 36 ? -56.237 -96.908 46.782 1.00 51.73 24 LEU D CA 1
ATOM 7207 C C . LEU D 1 36 ? -56.657 -96.374 48.144 1.00 47.06 24 LEU D C 1
ATOM 7208 O O . LEU D 1 36 ? -57.674 -95.683 48.266 1.00 48.27 24 LEU D O 1
ATOM 7213 N N . GLN D 1 37 ? -55.865 -96.707 49.164 1.00 53.99 25 GLN D N 1
ATOM 7214 C CA . GLN D 1 37 ? -56.039 -96.191 50.515 1.00 51.36 25 GLN D CA 1
ATOM 7215 C C . GLN D 1 37 ? -54.674 -95.904 51.126 1.00 52.13 25 GLN D C 1
ATOM 7216 O O . GLN D 1 37 ? -53.667 -96.504 50.742 1.00 51.23 25 GLN D O 1
ATOM 7222 N N . HIS D 1 38 ? -54.657 -94.963 52.070 1.00 44.13 26 HIS D N 1
ATOM 7223 C CA . HIS D 1 38 ? -53.485 -94.636 52.885 1.00 47.17 26 HIS D CA 1
ATOM 7224 C C . HIS D 1 38 ? -52.253 -94.344 52.026 1.00 44.71 26 HIS D C 1
ATOM 7225 O O . HIS D 1 38 ? -51.212 -94.995 52.137 1.00 62.65 26 HIS D O 1
ATOM 7232 N N . CYS D 1 39 ? -52.377 -93.323 51.182 1.00 51.08 27 CYS D N 1
ATOM 7233 C CA . CYS D 1 39 ? -51.279 -92.933 50.307 1.00 48.64 27 CYS D CA 1
ATOM 7234 C C . CYS D 1 39 ? -51.547 -91.542 49.755 1.00 40.55 27 CYS D C 1
ATOM 7235 O O . CYS D 1 39 ? -52.691 -91.085 49.698 1.00 42.08 27 CYS D O 1
ATOM 7238 N N . ARG D 1 40 ? -50.469 -90.879 49.345 1.00 44.78 28 ARG D N 1
ATOM 7239 C CA . ARG D 1 40 ? -50.527 -89.557 48.734 1.00 54.74 28 ARG D CA 1
ATOM 7240 C C . ARG D 1 40 ? -50.271 -89.678 47.239 1.00 46.77 28 ARG D C 1
ATOM 7241 O O . ARG D 1 40 ? -49.273 -90.274 46.825 1.00 49.26 28 ARG D O 1
ATOM 7249 N N . ILE D 1 41 ? -51.163 -89.102 46.438 1.00 47.41 29 ILE D N 1
ATOM 7250 C CA . ILE D 1 41 ? -51.056 -89.127 44.983 1.00 54.43 29 ILE D CA 1
ATOM 7251 C C . ILE D 1 41 ? -50.577 -87.761 44.516 1.00 48.51 29 ILE D C 1
ATOM 7252 O O . ILE D 1 41 ? -51.256 -86.746 44.719 1.00 51.94 29 ILE D O 1
ATOM 7257 N N . LEU D 1 42 ? -49.408 -87.738 43.889 1.00 43.14 30 LEU D N 1
ATOM 7258 C CA . LEU D 1 42 ? -48.803 -86.501 43.436 1.00 56.07 30 LEU D CA 1
ATOM 7259 C C . LEU D 1 42 ? -48.098 -86.769 42.112 1.00 56.10 30 LEU D C 1
ATOM 7260 O O . LEU D 1 42 ? -48.194 -87.860 41.541 1.00 54.38 30 LEU D O 1
ATOM 7265 N N . VAL D 1 43 ? -47.388 -85.760 41.621 1.00 56.30 31 VAL D N 1
ATOM 7266 C CA . VAL D 1 43 ? -46.591 -85.870 40.408 1.00 68.60 31 VAL D CA 1
ATOM 7267 C C . VAL D 1 43 ? -45.126 -85.761 40.803 1.00 72.77 31 VAL D C 1
ATOM 7268 O O . VAL D 1 43 ? -44.703 -84.755 41.388 1.00 65.18 31 VAL D O 1
ATOM 7272 N N . ASN D 1 44 ? -44.354 -86.797 40.484 1.00 76.20 32 ASN D N 1
ATOM 7273 C CA . ASN D 1 44 ? -42.921 -86.830 40.749 1.00 84.12 32 ASN D CA 1
ATOM 7274 C C . ASN D 1 44 ? -42.208 -87.140 39.441 1.00 84.12 32 ASN D C 1
ATOM 7275 O O . ASN D 1 44 ? -42.387 -88.224 38.876 1.00 74.15 32 ASN D O 1
ATOM 7280 N N . GLY D 1 45 ? -41.402 -86.196 38.966 1.00 76.27 33 GLY D N 1
ATOM 7281 C CA . GLY D 1 45 ? -40.737 -86.379 37.685 1.00 82.21 33 GLY D CA 1
ATOM 7282 C C . GLY D 1 45 ? -41.696 -86.554 36.527 1.00 85.46 33 GLY D C 1
ATOM 7283 O O . GLY D 1 45 ? -41.509 -87.452 35.697 1.00 85.71 33 GLY D O 1
ATOM 7284 N N . GLY D 1 46 ? -42.746 -85.734 36.474 1.00 77.95 34 GLY D N 1
ATOM 7285 C CA . GLY D 1 46 ? -43.737 -85.794 35.419 1.00 65.45 34 GLY D CA 1
ATOM 7286 C C . GLY D 1 46 ? -44.631 -87.013 35.432 1.00 77.01 34 GLY D C 1
ATOM 7287 O O . GLY D 1 46 ? -45.565 -87.083 34.624 1.00 76.68 34 GLY D O 1
ATOM 7288 N N . ARG D 1 47 ? -44.414 -87.950 36.348 1.00 72.16 35 ARG D N 1
ATOM 7289 C CA . ARG D 1 47 ? -45.187 -89.178 36.405 1.00 65.18 35 ARG D CA 1
ATOM 7290 C C . ARG D 1 47 ? -46.106 -89.158 37.619 1.00 64.48 35 ARG D C 1
ATOM 7291 O O . ARG D 1 47 ? -45.781 -88.578 38.660 1.00 61.29 35 ARG D O 1
ATOM 7293 N N . VAL D 1 48 ? -47.279 -89.761 37.453 1.00 57.88 36 VAL D N 1
ATOM 7294 C CA . VAL D 1 48 ? -48.258 -89.854 38.530 1.00 61.19 36 VAL D CA 1
ATOM 7295 C C . VAL D 1 48 ? -47.936 -91.077 39.377 1.00 66.50 36 VAL D C 1
ATOM 7296 O O . VAL D 1 48 ? -47.879 -92.202 38.869 1.00 54.79 36 VAL D O 1
ATOM 7300 N N . GLU D 1 49 ? -47.751 -90.859 40.676 1.00 58.27 37 GLU D N 1
ATOM 7301 C CA . GLU D 1 49 ? -47.390 -91.916 41.606 1.00 59.42 37 GLU D CA 1
ATOM 7302 C C . GLU D 1 49 ? -48.185 -91.734 42.886 1.00 58.61 37 GLU D C 1
ATOM 7303 O O . GLU D 1 49 ? -48.533 -90.610 43.259 1.00 65.74 37 GLU D O 1
ATOM 7309 N N . TYR D 1 50 ? -48.485 -92.845 43.551 1.00 59.30 38 TYR D N 1
ATOM 7310 C CA . TYR D 1 50 ? -49.051 -92.810 44.891 1.00 63.65 38 TYR D CA 1
ATOM 7311 C C . TYR D 1 50 ? -47.996 -93.292 45.876 1.00 68.36 38 TYR D C 1
ATOM 7312 O O . TYR D 1 50 ? -47.331 -94.307 45.637 1.00 64.14 38 TYR D O 1
ATOM 7321 N N . VAL D 1 51 ? -47.819 -92.536 46.956 1.00 63.38 39 VAL D N 1
ATOM 7322 C CA . VAL D 1 51 ? -46.730 -92.731 47.906 1.00 67.64 39 VAL D CA 1
ATOM 7323 C C . VAL D 1 51 ? -47.309 -93.273 49.205 1.00 59.86 39 VAL D C 1
ATOM 7324 O O . VAL D 1 51 ? -48.117 -92.601 49.859 1.00 55.66 39 VAL D O 1
ATOM 7328 N N . THR D 1 52 ? -46.902 -94.483 49.579 1.00 55.22 40 THR D N 1
ATOM 7329 C CA . THR D 1 52 ? -47.223 -95.044 50.882 1.00 63.47 40 THR D CA 1
ATOM 7330 C C . THR D 1 52 ? -46.033 -94.869 51.820 1.00 64.16 40 THR D C 1
ATOM 7331 O O . THR D 1 52 ? -44.880 -94.826 51.385 1.00 61.57 40 THR D O 1
ATOM 7335 N N . GLU D 1 53 ? -46.320 -94.761 53.115 1.00 74.44 41 GLU D N 1
ATOM 7336 C CA . GLU D 1 53 ? -45.259 -94.626 54.115 1.00 77.91 41 GLU D CA 1
ATOM 7337 C C . GLU D 1 53 ? -45.310 -95.756 55.144 1.00 73.05 41 GLU D C 1
ATOM 7338 O O . GLU D 1 53 ? -46.126 -95.738 56.066 1.00 71.95 41 GLU D O 1
ATOM 7340 N N . ASN D 1 56 ? -41.299 -95.429 58.363 1.00 64.21 44 ASN D N 1
ATOM 7341 C CA . ASN D 1 56 ? -40.727 -94.088 58.295 1.00 85.23 44 ASN D CA 1
ATOM 7342 C C . ASN D 1 56 ? -40.047 -93.871 56.950 1.00 100.49 44 ASN D C 1
ATOM 7343 O O . ASN D 1 56 ? -39.338 -92.884 56.749 1.00 104.71 44 ASN D O 1
ATOM 7345 N N . GLN D 1 57 ? -40.269 -94.811 56.036 1.00 108.84 45 GLN D N 1
ATOM 7346 C CA . GLN D 1 57 ? -39.717 -94.764 54.690 1.00 100.98 45 GLN D CA 1
ATOM 7347 C C . GLN D 1 57 ? -40.847 -94.616 53.678 1.00 92.15 45 GLN D C 1
ATOM 7348 O O . GLN D 1 57 ? -41.886 -95.278 53.791 1.00 85.72 45 GLN D O 1
ATOM 7350 N N . SER D 1 58 ? -40.648 -93.737 52.699 1.00 84.23 46 SER D N 1
ATOM 7351 C CA . SER D 1 58 ? -41.629 -93.529 51.643 1.00 76.43 46 SER D CA 1
ATOM 7352 C C . SER D 1 58 ? -41.355 -94.465 50.472 1.00 82.13 46 SER D C 1
ATOM 7353 O O . SER D 1 58 ? -40.200 -94.732 50.128 1.00 91.70 46 SER D O 1
ATOM 7356 N N . LEU D 1 59 ? -42.429 -94.954 49.856 1.00 85.69 47 LEU D N 1
ATOM 7357 C CA . LEU D 1 59 ? -42.348 -95.867 48.724 1.00 80.43 47 LEU D CA 1
ATOM 7358 C C . LEU D 1 59 ? -43.213 -95.331 47.593 1.00 80.70 47 LEU D C 1
ATOM 7359 O O . LEU D 1 59 ? -44.388 -95.012 47.804 1.00 75.62 47 LEU D O 1
ATOM 7364 N N . TYR D 1 60 ? -42.634 -95.239 46.398 1.00 88.67 48 TYR D N 1
ATOM 7365 C CA . TYR D 1 60 ? -43.295 -94.652 45.239 1.00 75.00 48 TYR D CA 1
ATOM 7366 C C . TYR D 1 60 ? -43.782 -95.748 44.299 1.00 77.53 48 TYR D C 1
ATOM 7367 O O . TYR D 1 60 ? -43.011 -96.635 43.918 1.00 81.69 48 TYR D O 1
ATOM 7376 N N . TRP D 1 61 ? -45.058 -95.677 43.924 1.00 73.98 49 TRP D N 1
ATOM 7377 C CA . TRP D 1 61 ? -45.692 -96.676 43.070 1.00 74.17 49 TRP D CA 1
ATOM 7378 C C . TRP D 1 61 ? -46.323 -95.965 41.883 1.00 71.87 49 TRP D C 1
ATOM 7379 O O . TRP D 1 61 ? -47.198 -95.111 42.063 1.00 67.92 49 TRP D O 1
ATOM 7390 N N . ASN D 1 62 ? -45.890 -96.320 40.677 1.00 74.00 50 ASN D N 1
ATOM 7391 C CA . ASN D 1 62 ? -46.373 -95.641 39.483 1.00 71.40 50 ASN D CA 1
ATOM 7392 C C . ASN D 1 62 ? -47.813 -96.037 39.173 1.00 71.46 50 ASN D C 1
ATOM 7393 O O . ASN D 1 62 ? -48.230 -97.173 39.412 1.00 64.23 50 ASN D O 1
ATOM 7398 N N . ILE D 1 63 ? -48.578 -95.079 38.665 1.00 69.04 51 ILE D N 1
ATOM 7399 C CA . ILE D 1 63 ? -49.930 -95.296 38.163 1.00 60.34 51 ILE D CA 1
ATOM 7400 C C . ILE D 1 63 ? -49.899 -95.103 36.648 1.00 69.05 51 ILE D C 1
ATOM 7401 O O . ILE D 1 63 ? -49.625 -93.990 36.179 1.00 62.55 51 ILE D O 1
ATOM 7406 N N . PRO D 1 64 ? -50.167 -96.138 35.853 1.00 64.76 52 PRO D N 1
ATOM 7407 C CA . PRO D 1 64 ? -50.213 -95.952 34.397 1.00 61.00 52 PRO D CA 1
ATOM 7408 C C . PRO D 1 64 ? -51.551 -95.385 33.952 1.00 59.33 52 PRO D C 1
ATOM 7409 O O . PRO D 1 64 ? -52.503 -96.136 33.718 1.00 66.27 52 PRO D O 1
ATOM 7413 N N . ILE D 1 65 ? -51.628 -94.057 33.830 1.00 54.73 53 ILE D N 1
ATOM 7414 C CA . ILE D 1 65 ? -52.916 -93.408 33.604 1.00 62.16 53 ILE D CA 1
ATOM 7415 C C . ILE D 1 65 ? -53.433 -93.664 32.194 1.00 68.50 53 ILE D C 1
ATOM 7416 O O . ILE D 1 65 ? -54.648 -93.632 31.961 1.00 73.00 53 ILE D O 1
ATOM 7421 N N . ALA D 1 66 ? -52.541 -93.917 31.233 1.00 75.23 54 ALA D N 1
ATOM 7422 C CA . ALA D 1 66 ? -52.993 -94.191 29.872 1.00 73.92 54 ALA D CA 1
ATOM 7423 C C . ALA D 1 66 ? -53.725 -95.524 29.781 1.00 80.93 54 ALA D C 1
ATOM 7424 O O . ALA D 1 66 ? -54.594 -95.698 28.916 1.00 69.58 54 ALA D O 1
ATOM 7426 N N . ASN D 1 67 ? -53.405 -96.464 30.673 1.00 63.59 55 ASN D N 1
ATOM 7427 C CA . ASN D 1 67 ? -54.025 -97.781 30.693 1.00 68.32 55 ASN D CA 1
ATOM 7428 C C . ASN D 1 67 ? -55.015 -97.930 31.846 1.00 66.66 55 ASN D C 1
ATOM 7429 O O . ASN D 1 67 ? -55.392 -99.052 32.199 1.00 62.64 55 ASN D O 1
ATOM 7434 N N . THR D 1 68 ? -55.447 -96.819 32.436 1.00 57.97 56 THR D N 1
ATOM 7435 C CA . THR D 1 68 ? -56.329 -96.822 33.594 1.00 60.83 56 THR D CA 1
ATOM 7436 C C . THR D 1 68 ? -57.599 -96.058 33.257 1.00 54.91 56 THR D C 1
ATOM 7437 O O . THR D 1 68 ? -57.541 -94.979 32.660 1.00 58.20 56 THR D O 1
ATOM 7441 N N . SER D 1 69 ? -58.747 -96.621 33.632 1.00 46.36 57 SER D N 1
ATOM 7442 C CA . SER D 1 69 ? -60.034 -95.989 33.373 1.00 45.64 57 SER D CA 1
ATOM 7443 C C . SER D 1 69 ? -60.586 -95.229 34.573 1.00 52.22 57 SER D C 1
ATOM 7444 O O . SER D 1 69 ?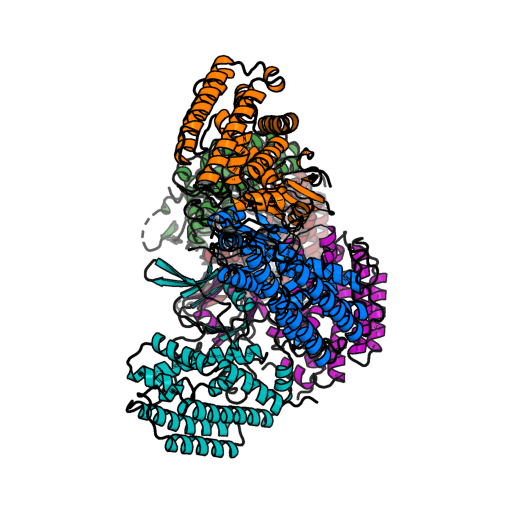 -61.215 -94.180 34.394 1.00 47.72 57 SER D O 1
ATOM 7447 N N . VAL D 1 70 ? -60.374 -95.726 35.792 1.00 42.34 58 VAL D N 1
ATOM 7448 C CA . VAL D 1 70 ? -60.926 -95.095 36.987 1.00 35.13 58 VAL D CA 1
ATOM 7449 C C . VAL D 1 70 ? -60.029 -95.418 38.176 1.00 39.97 58 VAL D C 1
ATOM 7450 O O . VAL D 1 70 ? -59.514 -96.534 38.298 1.00 45.63 58 VAL D O 1
ATOM 7454 N N . VAL D 1 71 ? -59.842 -94.430 39.050 1.00 37.50 59 VAL D N 1
ATOM 7455 C CA . VAL D 1 71 ? -59.101 -94.592 40.299 1.00 42.97 59 VAL D CA 1
ATOM 7456 C C . VAL D 1 71 ? -60.013 -94.207 41.457 1.00 47.54 59 VAL D C 1
ATOM 7457 O O . VAL D 1 71 ? -60.520 -93.077 41.510 1.00 39.71 59 VAL D O 1
ATOM 7461 N N . MET D 1 72 ? -60.205 -95.138 42.386 1.00 44.03 60 MET D N 1
ATOM 7462 C CA . MET D 1 72 ? -61.008 -94.915 43.580 1.00 45.82 60 MET D CA 1
ATOM 7463 C C . MET D 1 72 ? -60.104 -94.600 44.763 1.00 44.25 60 MET D C 1
ATOM 7464 O O . MET D 1 72 ? -59.139 -95.326 45.025 1.00 40.57 60 MET D O 1
ATOM 7469 N N . LEU D 1 73 ? -60.428 -93.528 45.481 1.00 48.03 61 LEU D N 1
ATOM 7470 C CA . LEU D 1 73 ? -59.630 -93.050 46.604 1.00 39.62 61 LEU D CA 1
ATOM 7471 C C . LEU D 1 73 ? -60.432 -93.213 47.886 1.00 41.00 61 LEU D C 1
ATOM 7472 O O . LEU D 1 73 ? -61.491 -92.595 48.038 1.00 41.61 61 LEU D O 1
ATOM 7477 N N . GLY D 1 74 ? -59.918 -94.023 48.804 1.00 44.87 62 GLY D N 1
ATOM 7478 C CA . GLY D 1 74 ? -60.562 -94.316 50.069 1.00 49.85 62 GLY D CA 1
ATOM 7479 C C . GLY D 1 74 ? -59.954 -93.562 51.235 1.00 54.07 62 GLY D C 1
ATOM 7480 O O . GLY D 1 74 ? -59.507 -92.417 51.103 1.00 56.52 62 GLY D O 1
ATOM 7481 N N . THR D 1 75 ? -59.944 -94.213 52.396 1.00 49.92 63 THR D N 1
ATOM 7482 C CA . THR D 1 75 ? -59.484 -93.573 53.622 1.00 53.26 63 THR D CA 1
ATOM 7483 C C . THR D 1 75 ? -58.002 -93.229 53.532 1.00 51.10 63 THR D C 1
ATOM 7484 O O . THR D 1 75 ? -57.201 -93.991 52.981 1.00 52.33 63 THR D O 1
ATOM 7488 N N . GLY D 1 76 ? -57.645 -92.060 54.060 1.00 37.96 64 GLY D N 1
ATOM 7489 C CA . GLY D 1 76 ? -56.251 -91.677 54.161 1.00 46.79 64 GLY D CA 1
ATOM 7490 C C . GLY D 1 76 ? -55.583 -91.349 52.846 1.00 55.30 64 GLY D C 1
ATOM 7491 O O . GLY D 1 76 ? -54.366 -91.511 52.717 1.00 53.33 64 GLY D O 1
ATOM 7492 N N . THR D 1 77 ? -56.343 -90.897 51.860 1.00 51.28 65 THR D N 1
ATOM 7493 C CA . THR D 1 77 ? -55.785 -90.543 50.568 1.00 50.84 65 THR D CA 1
ATOM 7494 C C . THR D 1 77 ? -55.793 -89.033 50.393 1.00 48.94 65 THR D C 1
ATOM 7495 O O . THR D 1 77 ? -56.587 -88.317 51.011 1.00 48.09 65 THR D O 1
ATOM 7499 N N . SER D 1 78 ? -54.879 -88.565 49.552 1.00 44.10 66 SER D N 1
ATOM 7500 C CA . SER D 1 78 ? -54.834 -87.174 49.141 1.00 44.26 66 SER D CA 1
ATOM 7501 C C . SER D 1 78 ? -54.369 -87.134 47.693 1.00 42.42 66 SER D C 1
ATOM 7502 O O . SER D 1 78 ? -53.748 -88.079 47.198 1.00 37.29 66 SER D O 1
ATOM 7505 N N . VAL D 1 79 ? -54.704 -86.045 47.007 1.00 39.36 67 VAL D N 1
ATOM 7506 C CA . VAL D 1 79 ? -54.323 -85.860 45.613 1.00 45.16 67 VAL D CA 1
ATOM 7507 C C . VAL D 1 79 ? -53.908 -84.407 45.415 1.00 45.60 67 VAL D C 1
ATOM 7508 O O . VAL D 1 79 ? -54.474 -83.500 46.035 1.00 46.20 67 VAL D O 1
ATOM 7512 N N . THR D 1 80 ? -52.911 -84.186 44.563 1.00 37.98 68 THR D N 1
ATOM 7513 C CA . THR D 1 80 ? -52.457 -82.841 44.237 1.00 42.99 68 THR D CA 1
ATOM 7514 C C . THR D 1 80 ? -53.132 -82.351 42.958 1.00 48.49 68 THR D C 1
ATOM 7515 O O . THR D 1 80 ? -53.677 -83.131 42.173 1.00 43.60 68 THR D O 1
ATOM 7519 N N . GLN D 1 81 ? -53.085 -81.034 42.758 1.00 46.03 69 GLN D N 1
ATOM 7520 C CA . GLN D 1 81 ? -53.649 -80.459 41.543 1.00 42.24 69 GLN D CA 1
ATOM 7521 C C . GLN D 1 81 ? -52.873 -80.908 40.308 1.00 38.14 69 GLN D C 1
ATOM 7522 O O . GLN D 1 81 ? -53.459 -81.109 39.242 1.00 44.32 69 GLN D O 1
ATOM 7528 N N . ALA D 1 82 ? -51.553 -81.063 40.427 1.00 49.51 70 ALA D N 1
ATOM 7529 C CA . ALA D 1 82 ? -50.765 -81.542 39.293 1.00 46.55 70 ALA D CA 1
ATOM 7530 C C . ALA D 1 82 ? -51.174 -82.955 38.894 1.00 47.06 70 ALA D C 1
ATOM 7531 O O . ALA D 1 82 ? -51.174 -83.298 37.707 1.00 53.02 70 ALA D O 1
ATOM 7533 N N . ALA D 1 83 ? -51.504 -83.796 39.875 1.00 52.48 71 ALA D N 1
ATOM 7534 C CA . ALA D 1 83 ? -51.971 -85.143 39.564 1.00 50.66 71 ALA D CA 1
ATOM 7535 C C . ALA D 1 83 ? -53.358 -85.117 38.930 1.00 45.27 71 ALA D C 1
ATOM 7536 O O . ALA D 1 83 ? -53.624 -85.866 37.984 1.00 44.27 71 ALA D O 1
ATOM 7538 N N . MET D 1 84 ? -54.256 -84.266 39.439 1.00 38.76 72 MET D N 1
ATOM 7539 C CA . MET D 1 84 ? -55.586 -84.150 38.846 1.00 41.08 72 MET D CA 1
ATOM 7540 C C . MET D 1 84 ? -55.515 -83.617 37.423 1.00 48.83 72 MET D C 1
ATOM 7541 O O . MET D 1 84 ? -56.404 -83.889 36.608 1.00 52.61 72 MET D O 1
ATOM 7546 N N . ARG D 1 85 ? -54.479 -82.843 37.115 1.00 44.74 73 ARG D N 1
ATOM 7547 C CA . ARG D 1 85 ? -54.279 -82.376 35.752 1.00 41.33 73 ARG D CA 1
ATOM 7548 C C . ARG D 1 85 ? -53.923 -83.531 34.825 1.00 50.12 73 ARG D C 1
ATOM 7549 O O . ARG D 1 85 ? -54.449 -83.626 33.712 1.00 52.43 73 ARG D O 1
ATOM 7557 N N . GLU D 1 86 ? -53.048 -84.430 35.277 1.00 45.65 74 GLU D N 1
ATOM 7558 C CA . GLU D 1 86 ? -52.687 -85.584 34.463 1.00 47.01 74 GLU D CA 1
ATOM 7559 C C . GLU D 1 86 ? -53.853 -86.557 34.331 1.00 53.08 74 GLU D C 1
ATOM 7560 O O . GLU D 1 86 ? -54.063 -87.140 33.261 1.00 56.68 74 GLU D O 1
ATOM 7566 N N . PHE D 1 87 ? -54.622 -86.748 35.403 1.00 47.09 75 PHE D N 1
ATOM 7567 C CA . PHE D 1 87 ? -55.792 -87.619 35.326 1.00 55.89 75 PHE D CA 1
ATOM 7568 C C . PHE D 1 87 ? -56.762 -87.135 34.255 1.00 48.11 75 PHE D C 1
ATOM 7569 O O . PHE D 1 87 ? -57.261 -87.928 33.449 1.00 45.34 75 PHE D O 1
ATOM 7577 N N . ALA D 1 88 ? -57.052 -85.831 34.245 1.00 43.96 76 ALA D N 1
ATOM 7578 C CA . ALA D 1 88 ? -58.033 -85.287 33.310 1.00 54.38 76 ALA D CA 1
ATOM 7579 C C . ALA D 1 88 ? -57.559 -85.381 31.862 1.00 54.23 76 ALA D C 1
ATOM 7580 O O . ALA D 1 88 ? -58.342 -85.738 30.972 1.00 58.98 76 ALA D O 1
ATOM 7582 N N . ARG D 1 89 ? -56.292 -85.058 31.597 1.00 44.83 77 ARG D N 1
ATOM 7583 C CA . ARG D 1 89 ? -55.807 -85.139 30.223 1.00 58.61 77 ARG D CA 1
ATOM 7584 C C . ARG D 1 89 ? -55.825 -86.572 29.709 1.00 58.93 77 ARG D C 1
ATOM 7585 O O . ARG D 1 89 ? -56.018 -86.797 28.508 1.00 68.42 77 ARG D O 1
ATOM 7593 N N . ALA D 1 90 ? -55.640 -87.548 30.593 1.00 47.14 78 ALA D N 1
ATOM 7594 C CA . ALA D 1 90 ? -55.705 -88.953 30.224 1.00 32.56 78 ALA D CA 1
ATOM 7595 C C . ALA D 1 90 ? -57.115 -89.520 30.313 1.00 36.91 78 ALA D C 1
ATOM 7596 O O . ALA D 1 90 ? -57.304 -90.710 30.047 1.00 41.38 78 ALA D O 1
ATOM 7598 N N . GLY D 1 91 ? -58.100 -88.706 30.687 1.00 38.67 79 GLY D N 1
ATOM 7599 C CA . GLY D 1 91 ? -59.471 -89.170 30.789 1.00 36.72 79 GLY D CA 1
ATOM 7600 C C . GLY D 1 91 ? -59.731 -90.156 31.907 1.00 46.81 79 GLY D C 1
ATOM 7601 O O . GLY D 1 91 ? -60.619 -91.003 31.778 1.00 45.02 79 GLY D O 1
ATOM 7602 N N . VAL D 1 92 ? -59.001 -90.058 33.014 1.00 45.42 80 VAL D N 1
ATOM 7603 C CA . VAL D 1 92 ? -59.149 -90.994 34.123 1.00 41.82 80 VAL D CA 1
ATOM 7604 C C . VAL D 1 92 ? -60.166 -90.426 35.106 1.00 44.70 80 VAL D C 1
ATOM 7605 O O . VAL D 1 92 ? -59.994 -89.314 35.619 1.00 46.10 80 VAL D O 1
ATOM 7609 N N . MET D 1 93 ? -61.219 -91.193 35.374 1.00 44.79 81 MET D N 1
ATOM 7610 C CA . MET D 1 93 ? -62.228 -90.787 36.346 1.00 39.52 81 MET D CA 1
ATOM 7611 C C . MET D 1 93 ? -61.669 -90.947 37.757 1.00 42.31 81 MET D C 1
ATOM 7612 O O . MET D 1 93 ? -61.031 -91.957 38.068 1.00 41.75 81 MET D O 1
ATOM 7617 N N . ILE D 1 94 ? -61.858 -89.928 38.594 1.00 37.06 82 ILE D N 1
ATOM 7618 C CA . ILE D 1 94 ? -61.379 -89.937 39.974 1.00 41.83 82 ILE D CA 1
ATOM 7619 C C . ILE D 1 94 ? -62.582 -89.848 40.904 1.00 40.95 82 ILE D C 1
ATOM 7620 O O . ILE D 1 94 ? -63.435 -88.965 40.746 1.00 34.57 82 ILE D O 1
ATOM 7625 N N . GLY D 1 95 ? -62.643 -90.753 41.874 1.00 33.34 83 GLY D N 1
ATOM 7626 C CA . GLY D 1 95 ? -63.711 -90.718 42.852 1.00 41.01 83 GLY D CA 1
ATOM 7627 C C . GLY D 1 95 ? -63.224 -90.914 44.272 1.00 39.81 83 GLY D C 1
ATOM 7628 O O . GLY D 1 95 ? -62.389 -91.785 44.535 1.00 41.31 83 GLY D O 1
ATOM 7629 N N . PHE D 1 96 ? -63.743 -90.114 45.201 1.00 42.06 84 PHE D N 1
ATOM 7630 C CA . PHE D 1 96 ? -63.444 -90.263 46.620 1.00 41.97 84 PHE D CA 1
ATOM 7631 C C . PHE D 1 96 ? -64.585 -91.021 47.285 1.00 42.71 84 PHE D C 1
ATOM 7632 O O . PHE D 1 96 ? -65.737 -90.572 47.250 1.00 40.46 84 PHE D O 1
ATOM 7640 N N . CYS D 1 97 ? -64.269 -92.178 47.863 1.00 40.11 85 CYS D N 1
ATOM 7641 C CA . CYS D 1 97 ? -65.236 -92.993 48.581 1.00 43.85 85 CYS D CA 1
ATOM 7642 C C . CYS D 1 97 ? -64.806 -93.137 50.037 1.00 47.04 85 CYS D C 1
ATOM 7643 O O . CYS D 1 97 ? -63.689 -92.779 50.420 1.00 46.21 85 CYS D O 1
ATOM 7646 N N . GLY D 1 98 ? -65.727 -93.664 50.851 1.00 51.50 86 GLY D N 1
ATOM 7647 C CA . GLY D 1 98 ? -65.486 -93.774 52.281 1.00 53.53 86 GLY D CA 1
ATOM 7648 C C . GLY D 1 98 ? -64.407 -94.769 52.657 1.00 60.87 86 GLY D C 1
ATOM 7649 O O . GLY D 1 98 ? -63.729 -94.598 53.675 1.00 60.74 86 GLY D O 1
ATOM 7650 N N . GLY D 1 99 ? -64.235 -95.819 51.861 1.00 66.85 87 GLY D N 1
ATOM 7651 C CA . GLY D 1 99 ? -63.263 -96.841 52.191 1.00 61.80 87 GLY D CA 1
ATOM 7652 C C . GLY D 1 99 ? -63.900 -98.023 52.894 1.00 70.01 87 GLY D C 1
ATOM 7653 O O . GLY D 1 99 ? -64.759 -97.844 53.763 1.00 60.50 87 GLY D O 1
ATOM 7654 N N . GLY D 1 100 ? -63.523 -99.237 52.499 1.00 71.63 88 GLY D N 1
ATOM 7655 C CA . GLY D 1 100 ? -64.064 -100.420 53.139 1.00 80.35 88 GLY D CA 1
ATOM 7656 C C . GLY D 1 100 ? -65.537 -100.655 52.892 1.00 78.56 88 GLY D C 1
ATOM 7657 O O . GLY D 1 100 ? -66.220 -101.220 53.754 1.00 69.62 88 GLY D O 1
ATOM 7658 N N . GLY D 1 101 ? -66.054 -100.221 51.746 1.00 67.25 89 GLY D N 1
ATOM 7659 C CA . GLY D 1 101 ? -67.462 -100.387 51.462 1.00 62.25 89 GLY D CA 1
ATOM 7660 C C . GLY D 1 101 ? -68.357 -99.333 52.071 1.00 62.54 89 GLY D C 1
ATOM 7661 O O . GLY D 1 101 ? -69.584 -99.461 51.997 1.00 62.29 89 GLY D O 1
ATOM 7662 N N . THR D 1 102 ? -67.797 -98.320 52.661 1.00 67.54 90 THR D N 1
ATOM 7663 C CA . THR D 1 102 ? -68.582 -97.273 53.287 1.00 66.56 90 THR D CA 1
ATOM 7664 C C . THR D 1 102 ? -68.713 -96.071 52.359 1.00 68.50 90 THR D C 1
ATOM 7665 O O . THR D 1 102 ? -67.859 -95.847 51.494 1.00 56.17 90 THR D O 1
ATOM 7669 N N . PRO D 1 103 ? -69.782 -95.291 52.501 1.00 63.92 91 PRO D N 1
ATOM 7670 C CA . PRO D 1 103 ? -69.901 -94.061 51.712 1.00 61.09 91 PRO D CA 1
ATOM 7671 C C . PRO D 1 103 ? -68.911 -93.009 52.185 1.00 60.72 91 PRO D C 1
ATOM 7672 O O . PRO D 1 103 ? -68.416 -93.037 53.315 1.00 60.32 91 PRO D O 1
ATOM 7676 N N . LEU D 1 104 ? -68.615 -92.072 51.282 1.00 50.11 92 LEU D N 1
ATOM 7677 C CA . LEU D 1 104 ? -67.708 -90.983 51.622 1.00 51.28 92 LEU D CA 1
ATOM 7678 C C . LEU D 1 104 ? -68.251 -90.175 52.792 1.00 47.09 92 LEU D C 1
ATOM 7679 O O . LEU D 1 104 ? -67.542 -89.935 53.776 1.00 34.22 92 LEU D O 1
ATOM 7684 N N . PHE D 1 105 ? -69.519 -89.770 52.710 1.00 47.97 93 PHE D N 1
ATOM 7685 C CA . PHE D 1 105 ? -70.207 -89.061 53.781 1.00 54.39 93 PHE D CA 1
ATOM 7686 C C . PHE D 1 105 ? -71.526 -89.757 54.073 1.00 62.99 93 PHE D C 1
ATOM 7687 O O . PHE D 1 105 ? -72.329 -89.977 53.161 1.00 54.68 93 PHE D O 1
ATOM 7695 N N . ALA D 1 106 ? -71.754 -90.080 55.348 1.00 78.14 94 ALA D N 1
ATOM 7696 C CA . ALA D 1 106 ? -72.957 -90.771 55.790 1.00 74.13 94 ALA D CA 1
ATOM 7697 C C . ALA D 1 106 ? -73.584 -90.020 56.955 1.00 82.11 94 ALA D C 1
ATOM 7698 O O . ALA D 1 106 ? -72.878 -89.552 57.854 1.00 86.85 94 ALA D O 1
ATOM 7700 N N . ALA D 1 107 ? -74.912 -89.907 56.936 1.00 85.89 95 ALA D N 1
ATOM 7701 C CA . ALA D 1 107 ? -75.656 -89.264 58.015 1.00 102.52 95 ALA D CA 1
ATOM 7702 C C . ALA D 1 107 ? -76.895 -90.104 58.313 1.00 114.84 95 ALA D C 1
ATOM 7703 O O . ALA D 1 107 ? -76.999 -91.262 57.894 1.00 113.50 95 ALA D O 1
ATOM 7705 N N . ASN D 1 108 ? -77.843 -89.514 59.047 1.00 115.86 96 ASN D N 1
ATOM 7706 C CA . ASN D 1 108 ? -79.083 -90.215 59.371 1.00 119.36 96 ASN D CA 1
ATOM 7707 C C . ASN D 1 108 ? -79.901 -90.486 58.113 1.00 122.43 96 ASN D C 1
ATOM 7708 O O . ASN D 1 108 ? -80.220 -91.639 57.795 1.00 121.37 96 ASN D O 1
ATOM 7710 N N . GLU D 1 109 ? -80.255 -89.427 57.382 1.00 112.44 97 GLU D N 1
ATOM 7711 C CA . GLU D 1 109 ? -80.915 -89.567 56.094 1.00 106.55 97 GLU D CA 1
ATOM 7712 C C . GLU D 1 109 ? -80.043 -89.138 54.927 1.00 112.11 97 GLU D C 1
ATOM 7713 O O . GLU D 1 109 ? -80.304 -89.559 53.795 1.00 112.44 97 GLU D O 1
ATOM 7715 N N . ALA D 1 110 ? -79.020 -88.325 55.172 1.00 108.86 98 ALA D N 1
ATOM 7716 C CA . ALA D 1 110 ? -78.140 -87.837 54.123 1.00 98.26 98 ALA D CA 1
ATOM 7717 C C . ALA D 1 110 ? -77.002 -88.817 53.876 1.00 94.48 98 ALA D C 1
ATOM 7718 O O . ALA D 1 110 ? -76.547 -89.510 54.791 1.00 94.71 98 ALA D O 1
ATOM 7720 N N . GLU D 1 111 ? -76.539 -88.862 52.625 1.00 74.13 99 GLU D N 1
ATOM 7721 C CA . GLU D 1 111 ? -75.465 -89.775 52.254 1.00 73.95 99 GLU D CA 1
ATOM 7722 C C . GLU D 1 111 ? -74.900 -89.382 50.898 1.00 74.88 99 GLU D C 1
ATOM 7723 O O . GLU D 1 111 ? -75.655 -89.077 49.967 1.00 60.37 99 GLU D O 1
ATOM 7729 N N . VAL D 1 112 ? -73.572 -89.371 50.804 1.00 65.06 100 VAL D N 1
ATOM 7730 C CA . VAL D 1 112 ? -72.858 -89.165 49.553 1.00 53.21 100 VAL D CA 1
ATOM 7731 C C . VAL D 1 112 ? -71.921 -90.355 49.382 1.00 52.73 100 VAL D C 1
ATOM 7732 O O . VAL D 1 112 ? -70.945 -90.497 50.131 1.00 49.35 100 VAL D O 1
ATOM 7736 N N . ALA D 1 113 ? -72.221 -91.218 48.407 1.00 45.14 101 ALA D N 1
ATOM 7737 C CA . ALA D 1 113 ? -71.435 -92.435 48.212 1.00 39.68 101 ALA D CA 1
ATOM 7738 C C . ALA D 1 113 ? -70.040 -92.121 47.680 1.00 42.15 101 ALA D C 1
ATOM 7739 O O . ALA D 1 113 ? -69.028 -92.548 48.250 1.00 36.32 101 ALA D O 1
ATOM 7741 N N . VAL D 1 114 ? -69.970 -91.405 46.561 1.00 40.84 102 VAL D N 1
ATOM 7742 C CA . VAL D 1 114 ? -68.708 -91.055 45.921 1.00 38.09 102 VAL D CA 1
ATOM 7743 C C . VAL D 1 114 ? -68.773 -89.595 45.504 1.00 39.72 102 VAL D C 1
ATOM 7744 O O . VAL D 1 114 ? -69.805 -89.124 45.015 1.00 44.81 102 VAL D O 1
ATOM 7748 N N . SER D 1 115 ? -67.692 -88.865 45.753 1.00 44.52 103 SER D N 1
ATOM 7749 C CA . SER D 1 115 ? -67.495 -87.543 45.173 1.00 42.88 103 SER D CA 1
ATOM 7750 C C . SER D 1 115 ? -66.716 -87.726 43.876 1.00 41.02 103 SER D C 1
ATOM 7751 O O . SER D 1 115 ? -65.532 -88.078 43.904 1.00 40.53 103 SER D O 1
ATOM 7754 N N . TRP D 1 116 ? -67.377 -87.507 42.741 1.00 47.46 104 TRP D N 1
ATOM 7755 C CA . TRP D 1 116 ? -66.770 -87.754 41.437 1.00 46.39 104 TRP D CA 1
ATOM 7756 C C . TRP D 1 116 ? -66.074 -86.497 40.934 1.00 44.04 104 TRP D C 1
ATOM 7757 O O . TRP D 1 116 ? -66.664 -85.413 40.934 1.00 43.38 104 TRP D O 1
ATOM 7768 N N . LEU D 1 117 ? -64.834 -86.652 40.478 1.00 41.80 105 LEU D N 1
ATOM 7769 C CA . LEU D 1 117 ? -64.078 -85.574 39.840 1.00 37.52 105 LEU D CA 1
ATOM 7770 C C . LEU D 1 117 ? -63.968 -85.913 38.353 1.00 41.20 105 LEU D C 1
ATOM 7771 O O . LEU D 1 117 ? -63.004 -86.535 37.902 1.00 32.79 105 LEU D O 1
ATOM 7776 N N . SER D 1 118 ? -64.965 -85.495 37.597 1.00 42.31 106 SER D N 1
ATOM 7777 C CA . SER D 1 118 ? -65.037 -85.841 36.183 1.00 42.76 106 SER D CA 1
ATOM 7778 C C . SER D 1 118 ? -64.115 -84.944 35.362 1.00 40.36 106 SER D C 1
ATOM 7779 O O . SER D 1 118 ? -64.129 -83.721 35.540 1.00 34.35 106 SER D O 1
ATOM 7782 N N . PRO D 1 119 ? -63.319 -85.504 34.454 1.00 40.88 107 PRO D N 1
ATOM 7783 C CA . PRO D 1 119 ? -62.517 -84.657 33.564 1.00 47.75 107 PRO D CA 1
ATOM 7784 C C . PRO D 1 119 ? -63.404 -83.728 32.746 1.00 48.05 107 PRO D C 1
ATOM 7785 O O . PRO D 1 119 ? -64.469 -84.117 32.262 1.00 44.27 107 PRO D O 1
ATOM 7789 N N . GLN D 1 120 ? -62.974 -82.471 32.643 1.00 52.33 108 GLN D N 1
ATOM 7790 C CA . GLN D 1 120 ? -63.720 -81.431 31.949 1.00 51.41 108 GLN D CA 1
ATOM 7791 C C . GLN D 1 120 ? -63.027 -80.933 30.688 1.00 61.90 108 GLN D C 1
ATOM 7792 O O . GLN D 1 120 ? -63.580 -80.069 29.995 1.00 59.05 108 GLN D O 1
ATOM 7798 N N . SER D 1 121 ? -61.832 -81.436 30.380 1.00 49.01 109 SER D N 1
ATOM 7799 C CA . SER D 1 121 ? -61.030 -80.899 29.288 1.00 55.80 109 SER D CA 1
ATOM 7800 C C . SER D 1 121 ? -61.171 -81.672 27.984 1.00 67.82 109 SER D C 1
ATOM 7801 O O . SER D 1 121 ? -61.062 -81.070 26.911 1.00 71.05 109 SER D O 1
ATOM 7804 N N . GLU D 1 122 ? -61.415 -82.980 28.042 1.00 71.96 110 GLU D N 1
ATOM 7805 C CA . GLU D 1 122 ? -61.567 -83.803 26.844 1.00 61.30 110 GLU D CA 1
ATOM 7806 C C . GLU D 1 122 ? -63.038 -83.826 26.452 1.00 48.22 110 GLU D C 1
ATOM 7807 O O . GLU D 1 122 ? -63.847 -84.495 27.100 1.00 63.92 110 GLU D O 1
ATOM 7813 N N . TYR D 1 123 ? -63.377 -83.128 25.372 1.00 45.31 111 TYR D N 1
ATOM 7814 C CA . TYR D 1 123 ? -64.775 -82.954 25.005 1.00 51.20 111 TYR D CA 1
ATOM 7815 C C . TYR D 1 123 ? -65.372 -84.266 24.507 1.00 49.32 111 TYR D C 1
ATOM 7816 O O . TYR D 1 123 ? -64.789 -84.955 23.665 1.00 45.84 111 TYR D O 1
ATOM 7825 N N . ARG D 1 124 ? -66.535 -84.612 25.051 1.00 47.56 112 ARG D N 1
ATOM 7826 C CA . ARG D 1 124 ? -67.228 -85.860 24.794 1.00 45.11 112 ARG D CA 1
ATOM 7827 C C . ARG D 1 124 ? -68.188 -85.697 23.628 1.00 45.05 112 ARG D C 1
ATOM 7828 O O . ARG D 1 124 ? -68.544 -84.573 23.259 1.00 41.97 112 ARG D O 1
ATOM 7836 N N . PRO D 1 125 ? -68.638 -86.799 23.027 1.00 45.77 113 PRO D N 1
ATOM 7837 C CA . PRO D 1 125 ? -69.639 -86.691 21.960 1.00 44.62 113 PRO D CA 1
ATOM 7838 C C . PRO D 1 125 ? -70.921 -86.056 22.472 1.00 40.38 113 PRO D C 1
ATOM 7839 O O . PRO D 1 125 ? -71.203 -86.037 23.672 1.00 43.52 113 PRO D O 1
ATOM 7843 N N . THR D 1 126 ? -71.717 -85.545 21.532 1.00 40.45 114 THR D N 1
ATOM 7844 C CA . THR D 1 126 ? -72.922 -84.807 21.874 1.00 40.81 114 THR D CA 1
ATOM 7845 C C . THR D 1 126 ? -74.207 -85.579 21.621 1.00 38.52 114 THR D C 1
ATOM 7846 O O . THR D 1 126 ? -75.227 -85.253 22.233 1.00 47.40 114 THR D O 1
ATOM 7850 N N . GLU D 1 127 ? -74.175 -86.610 20.773 1.00 43.54 115 GLU D N 1
ATOM 7851 C CA . GLU D 1 127 ? -75.413 -87.220 20.296 1.00 42.67 115 GLU D CA 1
ATOM 7852 C C . GLU D 1 127 ? -76.166 -87.933 21.413 1.00 42.40 115 GLU D C 1
ATOM 7853 O O . GLU D 1 127 ? -77.393 -87.824 21.503 1.00 42.86 115 GLU D O 1
ATOM 7859 N N . TYR D 1 128 ? -75.455 -88.644 22.289 1.00 40.26 116 TYR D N 1
ATOM 7860 C CA . TYR D 1 128 ? -76.143 -89.392 23.337 1.00 39.83 116 TYR D CA 1
ATOM 7861 C C . TYR D 1 128 ? -76.727 -88.455 24.383 1.00 44.91 116 TYR D C 1
ATOM 7862 O O . TYR D 1 128 ? -77.827 -88.697 24.897 1.00 47.51 116 TYR D O 1
ATOM 7871 N N . LEU D 1 129 ? -76.019 -87.365 24.689 1.00 41.81 117 LEU D N 1
ATOM 7872 C CA . LEU D 1 129 ? -76.540 -86.373 25.621 1.00 40.64 117 LEU D CA 1
ATOM 7873 C C . LEU D 1 129 ? -77.816 -85.736 25.089 1.00 44.61 117 LEU D C 1
ATOM 7874 O O . LEU D 1 129 ? -78.789 -85.551 25.829 1.00 42.16 117 LEU D O 1
ATOM 7879 N N . GLN D 1 130 ? -77.822 -85.371 23.806 1.00 42.42 118 GLN D N 1
ATOM 7880 C CA . GLN D 1 130 ? -79.025 -84.790 23.222 1.00 47.63 118 GLN D CA 1
ATOM 7881 C C . GLN D 1 130 ? -80.165 -85.799 23.192 1.00 51.38 118 GLN D C 1
ATOM 7882 O O . GLN D 1 130 ? -81.323 -85.446 23.450 1.00 49.00 118 GLN D O 1
ATOM 7888 N N . ASP D 1 131 ? -79.855 -87.065 22.898 1.00 45.62 119 ASP D N 1
ATOM 7889 C CA . ASP D 1 131 ? -80.880 -88.099 22.969 1.00 53.41 119 ASP D CA 1
ATOM 7890 C C . ASP D 1 131 ? -81.419 -88.239 24.386 1.00 50.18 119 ASP D C 1
ATOM 7891 O O . ASP D 1 131 ? -82.634 -88.342 24.587 1.00 51.00 119 ASP D O 1
ATOM 7896 N N . TRP D 1 132 ? -80.533 -88.208 25.384 1.00 46.07 120 TRP D N 1
ATOM 7897 C CA . TRP D 1 132 ? -80.959 -88.437 26.762 1.00 44.73 120 TRP D CA 1
ATOM 7898 C C . TRP D 1 132 ? -81.865 -87.314 27.256 1.00 45.12 120 TRP D C 1
ATOM 7899 O O . TRP D 1 132 ? -82.966 -87.569 27.759 1.00 50.68 120 TRP D O 1
ATOM 7910 N N . VAL D 1 133 ? -81.431 -86.059 27.102 1.00 47.44 121 VAL D N 1
ATOM 7911 C CA . VAL D 1 133 ? -82.224 -84.929 27.577 1.00 53.94 121 VAL D CA 1
ATOM 7912 C C . VAL D 1 133 ? -83.496 -84.721 26.774 1.00 50.16 121 VAL D C 1
ATOM 7913 O O . VAL D 1 133 ? -84.376 -83.972 27.216 1.00 47.76 121 VAL D O 1
ATOM 7917 N N . SER D 1 134 ? -83.620 -85.354 25.602 1.00 54.67 122 SER D N 1
ATOM 7918 C CA . SER D 1 134 ? -84.834 -85.196 24.809 1.00 54.34 122 SER D CA 1
ATOM 7919 C C . SER D 1 134 ? -86.019 -85.938 25.414 1.00 56.45 122 SER D C 1
ATOM 7920 O O . SER D 1 134 ? -87.166 -85.606 25.095 1.00 55.36 122 SER D O 1
ATOM 7923 N N . PHE D 1 135 ? -85.769 -86.930 26.278 1.00 54.51 123 PHE D N 1
ATOM 7924 C CA . PHE D 1 135 ? -86.831 -87.695 26.914 1.00 51.36 123 PHE D CA 1
ATOM 7925 C C . PHE D 1 135 ? -86.764 -87.704 28.432 1.00 51.68 123 PHE D C 1
ATOM 7926 O O . PHE D 1 135 ? -87.736 -88.125 29.066 1.00 58.17 123 PHE D O 1
ATOM 7934 N N . TRP D 1 136 ? -85.647 -87.288 29.032 1.00 60.95 124 TRP D N 1
ATOM 7935 C CA . TRP D 1 136 ? -85.451 -87.519 30.461 1.00 60.84 124 TRP D CA 1
ATOM 7936 C C . TRP D 1 136 ? -86.471 -86.774 31.314 1.00 52.46 124 TRP D C 1
ATOM 7937 O O . TRP D 1 136 ? -86.795 -87.220 32.421 1.00 56.77 124 TRP D O 1
ATOM 7948 N N . PHE D 1 137 ? -86.985 -85.648 30.831 1.00 51.34 125 PHE D N 1
ATOM 7949 C CA . PHE D 1 137 ? -87.946 -84.876 31.606 1.00 59.57 125 PHE D CA 1
ATOM 7950 C C . PHE D 1 137 ? -89.377 -85.376 31.452 1.00 63.32 125 PHE D C 1
ATOM 7951 O O . PHE D 1 137 ? -90.273 -84.858 32.127 1.00 64.88 125 PHE D O 1
ATOM 7959 N N . ASP D 1 138 ? -89.608 -86.371 30.601 1.00 62.09 126 ASP D N 1
ATOM 7960 C CA . ASP D 1 138 ? -90.905 -87.023 30.484 1.00 55.87 126 ASP D CA 1
ATOM 7961 C C . ASP D 1 138 ? -90.971 -88.165 31.492 1.00 63.37 126 ASP D C 1
ATOM 7962 O O . ASP D 1 138 ? -90.110 -89.054 31.489 1.00 64.19 126 ASP D O 1
ATOM 7967 N N . ASP D 1 139 ? -91.989 -88.138 32.357 1.00 58.71 127 ASP D N 1
ATOM 7968 C CA . ASP D 1 139 ? -92.104 -89.154 33.398 1.00 58.26 127 ASP D CA 1
ATOM 7969 C C . ASP D 1 139 ? -92.272 -90.545 32.803 1.00 64.78 127 ASP D C 1
ATOM 7970 O O . ASP D 1 139 ? -91.694 -91.517 33.306 1.00 67.18 127 ASP D O 1
ATOM 7975 N N . GLU D 1 140 ? -93.057 -90.663 31.731 1.00 66.67 128 GLU D N 1
ATOM 7976 C CA . GLU D 1 140 ? -93.266 -91.973 31.125 1.00 69.27 128 GLU D CA 1
ATOM 7977 C C . GLU D 1 140 ? -91.991 -92.486 30.470 1.00 64.92 128 GLU D C 1
ATOM 7978 O O . GLU D 1 140 ? -91.635 -93.661 30.627 1.00 60.72 128 GLU D O 1
ATOM 7984 N N . LYS D 1 141 ? -91.274 -91.612 29.759 1.00 66.76 129 LYS D N 1
ATOM 7985 C CA . LYS D 1 141 ? -90.038 -92.029 29.105 1.00 62.49 129 LYS D CA 1
ATOM 7986 C C . LYS D 1 141 ? -88.946 -92.372 30.110 1.00 56.38 129 LYS D C 1
ATOM 7987 O O . LYS D 1 141 ? -88.130 -93.265 29.855 1.00 48.18 129 LYS D O 1
ATOM 7993 N N . ARG D 1 142 ? -88.921 -91.697 31.259 1.00 54.70 130 ARG D N 1
ATOM 7994 C CA . ARG D 1 142 ? -87.942 -92.051 32.280 1.00 50.77 130 ARG D CA 1
ATOM 7995 C C . ARG D 1 142 ? -88.235 -93.426 32.864 1.00 54.34 130 ARG D C 1
ATOM 7996 O O . ARG D 1 142 ? -87.310 -94.194 33.152 1.00 55.81 130 ARG D O 1
ATOM 8004 N N . LEU D 1 143 ? -89.518 -93.762 33.019 1.00 55.43 131 LEU D N 1
ATOM 8005 C CA . LEU D 1 143 ? -89.887 -95.092 33.494 1.00 45.85 131 LEU D CA 1
ATOM 8006 C C . LEU D 1 143 ? -89.487 -96.171 32.495 1.00 58.50 131 LEU D C 1
ATOM 8007 O O . LEU D 1 143 ? -89.042 -97.256 32.891 1.00 50.28 131 LEU D O 1
ATOM 8012 N N . ALA D 1 144 ? -89.639 -95.892 31.198 1.00 55.16 132 ALA D N 1
ATOM 8013 C CA . ALA D 1 144 ? -89.258 -96.869 30.183 1.00 50.54 132 ALA D CA 1
ATOM 8014 C C . ALA D 1 144 ? -87.760 -97.147 30.215 1.00 46.16 132 ALA D C 1
ATOM 8015 O O . ALA D 1 144 ? -87.328 -98.289 30.012 1.00 49.25 132 ALA D O 1
ATOM 8017 N N . ALA D 1 145 ? -86.950 -96.119 30.477 1.00 56.37 133 ALA D N 1
ATOM 8018 C CA . ALA D 1 145 ? -85.509 -96.330 30.565 1.00 51.41 133 ALA D CA 1
ATOM 8019 C C . ALA D 1 145 ? -85.159 -97.210 31.755 1.00 52.47 133 ALA D C 1
ATOM 8020 O O . ALA D 1 145 ? -84.333 -98.123 31.639 1.00 42.67 133 ALA D O 1
ATOM 8022 N N . ALA D 1 146 ? -85.799 -96.964 32.902 1.00 47.80 134 ALA D N 1
ATOM 8023 C CA . ALA D 1 146 ? -85.540 -97.782 34.080 1.00 53.64 134 ALA D CA 1
ATOM 8024 C C . ALA D 1 146 ? -85.934 -99.231 33.827 1.00 52.10 134 ALA D C 1
ATOM 8025 O O . ALA D 1 146 ? -85.187 -100.156 34.173 1.00 52.81 134 ALA D O 1
ATOM 8027 N N . ILE D 1 147 ? -87.086 -99.446 33.189 1.00 49.81 135 ILE D N 1
ATOM 8028 C CA . ILE D 1 147 ? -87.504 -100.803 32.846 1.00 57.10 135 ILE D CA 1
ATOM 8029 C C . ILE D 1 147 ? -86.506 -101.437 31.888 1.00 47.16 135 ILE D C 1
ATOM 8030 O O . ILE D 1 147 ? -86.090 -102.587 32.076 1.00 50.88 135 ILE D O 1
ATOM 8035 N N . ALA D 1 148 ? -86.084 -100.690 30.862 1.00 43.45 136 ALA D N 1
ATOM 8036 C CA . ALA D 1 148 ? -85.098 -101.213 29.920 1.00 43.50 136 ALA D CA 1
ATOM 8037 C C . ALA D 1 148 ? -83.786 -101.563 30.609 1.00 45.45 136 ALA D C 1
ATOM 8038 O O . ALA D 1 148 ? -83.106 -102.513 30.201 1.00 47.53 136 ALA D O 1
ATOM 8040 N N . PHE D 1 149 ? -83.415 -100.818 31.654 1.00 47.20 137 PHE D N 1
ATOM 8041 C CA . PHE D 1 149 ? -82.219 -101.162 32.415 1.00 50.53 137 PHE D CA 1
ATOM 8042 C C . PHE D 1 149 ? -82.397 -102.491 33.137 1.00 51.53 137 PHE D C 1
ATOM 8043 O O . PHE D 1 149 ? -81.524 -103.367 33.074 1.00 47.94 137 PHE D O 1
ATOM 8051 N N . GLN D 1 150 ? -83.535 -102.668 33.815 1.00 44.99 138 GLN D N 1
ATOM 8052 C CA . GLN D 1 150 ? -83.764 -103.908 34.549 1.00 46.32 138 GLN D CA 1
ATOM 8053 C C . GLN D 1 150 ? -83.846 -105.101 33.612 1.00 52.07 138 GLN D C 1
ATOM 8054 O O . GLN D 1 150 ? -83.436 -106.210 33.980 1.00 48.53 138 GLN D O 1
ATOM 8060 N N . GLN D 1 151 ? -84.344 -104.891 32.393 1.00 50.09 139 GLN D N 1
ATOM 8061 C CA . GLN D 1 151 ? -84.370 -105.973 31.418 1.00 41.36 139 GLN D CA 1
ATOM 8062 C C . GLN D 1 151 ? -82.961 -106.346 30.982 1.00 40.99 139 GLN D C 1
ATOM 8063 O O . GLN D 1 151 ? -82.651 -107.533 30.819 1.00 45.80 139 GLN D O 1
ATOM 8069 N N . VAL D 1 152 ? -82.087 -105.353 30.801 1.00 36.25 140 VAL D N 1
ATOM 8070 C CA . VAL D 1 152 ? -80.682 -105.662 30.548 1.00 35.66 140 VAL D CA 1
ATOM 8071 C C . VAL D 1 152 ? -80.089 -106.379 31.750 1.00 39.89 140 VAL D C 1
ATOM 8072 O O . VAL D 1 152 ? -79.307 -107.330 31.609 1.00 33.07 140 VAL D O 1
ATOM 8076 N N . ARG D 1 153 ? -80.476 -105.946 32.953 1.00 46.83 141 ARG D N 1
ATOM 8077 C CA . ARG D 1 153 ? -80.019 -106.596 34.175 1.00 48.47 141 ARG D CA 1
ATOM 8078 C C . ARG D 1 153 ? -80.425 -108.064 34.205 1.00 49.08 141 ARG D C 1
ATOM 8079 O O . ARG D 1 153 ? -79.615 -108.932 34.551 1.00 47.06 141 ARG D O 1
ATOM 8087 N N . ILE D 1 154 ? -81.670 -108.362 33.827 1.00 41.00 142 ILE D N 1
ATOM 8088 C CA . ILE D 1 154 ? -82.120 -109.751 33.757 1.00 44.94 142 ILE D CA 1
ATOM 8089 C C . ILE D 1 154 ? -81.265 -110.540 32.769 1.00 48.87 142 ILE D C 1
ATOM 8090 O O . ILE D 1 154 ? -80.790 -111.642 33.073 1.00 47.00 142 ILE D O 1
ATOM 8095 N N . THR D 1 155 ? -81.030 -109.968 31.581 1.00 46.19 143 THR D N 1
ATOM 8096 C CA . THR D 1 155 ? -80.248 -110.652 30.553 1.00 34.24 143 THR D CA 1
ATOM 8097 C C . THR D 1 155 ? -78.828 -110.935 31.024 1.00 42.29 143 THR D C 1
ATOM 8098 O O . THR D 1 155 ? -78.300 -112.031 30.799 1.00 45.63 143 THR D O 1
ATOM 8102 N N . GLN D 1 156 ? -78.192 -109.959 31.676 1.00 53.53 144 GLN D N 1
ATOM 8103 C CA . GLN D 1 156 ? -76.814 -110.138 32.126 1.00 52.30 144 GLN D CA 1
ATOM 8104 C C . GLN D 1 156 ? -76.711 -111.202 33.215 1.00 54.02 144 GLN D C 1
ATOM 8105 O O . GLN D 1 156 ? -75.782 -112.019 33.206 1.00 49.79 144 GLN D O 1
ATOM 8111 N N . ILE D 1 157 ? -77.664 -111.216 34.152 1.00 47.79 145 ILE D N 1
ATOM 8112 C CA . ILE D 1 157 ? -77.653 -112.221 35.213 1.00 53.24 145 ILE D CA 1
ATOM 8113 C C . ILE D 1 157 ? -77.835 -113.607 34.619 1.00 55.10 145 ILE D C 1
ATOM 8114 O O . ILE D 1 157 ? -77.088 -114.543 34.930 1.00 56.06 145 ILE D O 1
ATOM 8119 N N . ARG D 1 158 ? -78.843 -113.755 33.756 1.00 51.70 146 ARG D N 1
ATOM 8120 C CA . ARG D 1 158 ? -79.116 -115.041 33.125 1.00 48.16 146 ARG D CA 1
ATOM 8121 C C . ARG D 1 158 ? -77.879 -115.571 32.410 1.00 47.92 146 ARG D C 1
ATOM 8122 O O . ARG D 1 158 ? -77.546 -116.757 32.519 1.00 48.51 146 ARG D O 1
ATOM 8130 N N . GLN D 1 159 ? -77.153 -114.688 31.721 1.00 50.84 147 GLN D N 1
ATOM 8131 C CA . GLN D 1 159 ? -76.022 -115.116 30.906 1.00 52.69 147 GLN D CA 1
ATOM 8132 C C . GLN D 1 159 ? -74.822 -115.498 31.764 1.00 57.14 147 GLN D C 1
ATOM 8133 O O . GLN D 1 159 ? -74.256 -116.586 31.609 1.00 54.84 147 GLN D O 1
ATOM 8139 N N . HIS D 1 160 ? -74.430 -114.628 32.693 1.00 53.00 148 HIS D N 1
ATOM 8140 C CA . HIS D 1 160 ? -73.166 -114.837 33.384 1.00 60.84 148 HIS D CA 1
ATOM 8141 C C . HIS D 1 160 ? -73.282 -115.802 34.558 1.00 64.30 148 HIS D C 1
ATOM 8142 O O . HIS D 1 160 ? -72.279 -116.419 34.932 1.00 57.44 148 HIS D O 1
ATOM 8149 N N . TRP D 1 161 ? -74.475 -115.969 35.130 1.00 48.73 149 TRP D N 1
ATOM 8150 C CA . TRP D 1 161 ? -74.657 -116.993 36.149 1.00 61.36 149 TRP D CA 1
ATOM 8151 C C . TRP D 1 161 ? -74.651 -118.399 35.558 1.00 65.52 149 TRP D C 1
ATOM 8152 O O . TRP D 1 161 ? -74.413 -119.365 36.291 1.00 64.33 149 TRP D O 1
ATOM 8163 N N . LEU D 1 162 ? -74.922 -118.537 34.258 1.00 70.47 150 LEU D N 1
ATOM 8164 C CA . LEU D 1 162 ? -74.929 -119.832 33.591 1.00 58.59 150 LEU D CA 1
ATOM 8165 C C . LEU D 1 162 ? -73.818 -119.982 32.563 1.00 58.48 150 LEU D C 1
ATOM 8166 O O . LEU D 1 162 ? -73.751 -121.016 31.892 1.00 61.67 150 LEU D O 1
ATOM 8171 N N . GLY D 1 163 ? -72.943 -118.992 32.430 1.00 69.35 151 GLY D N 1
ATOM 8172 C CA . GLY D 1 163 ? -71.895 -119.029 31.435 1.00 59.15 151 GLY D CA 1
ATOM 8173 C C . GLY D 1 163 ? -70.781 -119.992 31.802 1.00 62.49 151 GLY D C 1
ATOM 8174 O O . GLY D 1 163 ? -70.825 -120.713 32.799 1.00 73.81 151 GLY D O 1
ATOM 8175 N N . SER D 1 164 ? -69.753 -120.003 30.951 1.00 72.29 152 SER D N 1
ATOM 8176 C CA . SER D 1 164 ? -68.635 -120.921 31.146 1.00 76.60 152 SER D CA 1
ATOM 8177 C C . SER D 1 164 ? -67.733 -120.475 32.290 1.00 81.59 152 SER D C 1
ATOM 8178 O O . SER D 1 164 ? -67.201 -121.312 33.030 1.00 78.89 152 SER D O 1
ATOM 8181 N N . ARG D 1 165 ? -67.544 -119.162 32.446 1.00 83.77 153 ARG D N 1
ATOM 8182 C CA . ARG D 1 165 ? -66.619 -118.656 33.455 1.00 86.45 153 ARG D CA 1
ATOM 8183 C C . ARG D 1 165 ? -67.081 -119.025 34.861 1.00 78.02 153 ARG D C 1
ATOM 8184 O O . ARG D 1 165 ? -66.282 -119.476 35.690 1.00 84.56 153 ARG D O 1
ATOM 8192 N N . LEU D 1 166 ? -68.374 -118.850 35.146 1.00 68.74 154 LEU D N 1
ATOM 8193 C CA . LEU D 1 166 ? -68.886 -119.178 36.471 1.00 72.76 154 LEU D CA 1
ATOM 8194 C C . LEU D 1 166 ? -69.091 -120.675 36.669 1.00 86.13 154 LEU D C 1
ATOM 8195 O O . LEU D 1 166 ? -69.075 -121.141 37.814 1.00 91.79 154 LEU D O 1
ATOM 8200 N N . SER D 1 167 ? -69.286 -121.437 35.590 1.00 81.99 155 SER D N 1
ATOM 8201 C CA . SER D 1 167 ? -69.404 -122.886 35.732 1.00 85.43 155 SER D CA 1
ATOM 8202 C C . SER D 1 167 ? -68.090 -123.519 36.175 1.00 87.29 155 SER D C 1
ATOM 8203 O O . SER D 1 167 ? -68.096 -124.603 36.770 1.00 79.45 155 SER D O 1
ATOM 8206 N N . ARG D 1 168 ? -66.958 -122.868 35.890 1.00 79.11 156 ARG D N 1
ATOM 8207 C CA . ARG D 1 168 ? -65.674 -123.364 36.368 1.00 78.46 156 ARG D CA 1
ATOM 8208 C C . ARG D 1 168 ? -65.549 -123.275 37.887 1.00 91.96 156 ARG D C 1
ATOM 8209 O O . ARG D 1 168 ? -64.680 -123.937 38.465 1.00 90.29 156 ARG D O 1
ATOM 8211 N N . GLU D 1 169 ? -66.383 -122.468 38.541 1.00 94.48 157 GLU D N 1
ATOM 8212 C CA . GLU D 1 169 ? -66.395 -122.365 40.000 1.00 88.64 157 GLU D CA 1
ATOM 8213 C C . GLU D 1 169 ? -67.278 -123.471 40.563 1.00 89.37 157 GLU D C 1
ATOM 8214 O O . GLU D 1 169 ? -68.507 -123.382 40.524 1.00 90.36 157 GLU D O 1
ATOM 8220 N N . SER D 1 170 ? -66.651 -124.533 41.077 1.00 97.11 158 SER D N 1
ATOM 8221 C CA . SER D 1 170 ? -67.407 -125.631 41.669 1.00 94.69 158 SER D CA 1
ATOM 8222 C C . SER D 1 170 ? -68.027 -125.261 43.013 1.00 97.32 158 SER D C 1
ATOM 8223 O O . SER D 1 170 ? -68.953 -125.946 43.461 1.00 94.63 158 SER D O 1
ATOM 8226 N N . ARG D 1 171 ? -67.547 -124.194 43.660 1.00 98.96 159 ARG D N 1
ATOM 8227 C CA . ARG D 1 171 ? -68.129 -123.762 44.928 1.00 92.73 159 ARG D CA 1
ATOM 8228 C C . ARG D 1 171 ? -69.512 -123.144 44.758 1.00 88.04 159 ARG D C 1
ATOM 8229 O O . ARG D 1 171 ? -70.273 -123.080 45.730 1.00 85.90 159 ARG D O 1
ATOM 8231 N N . PHE D 1 172 ? -69.851 -122.690 43.555 1.00 92.61 160 PHE D N 1
ATOM 8232 C CA . PHE D 1 172 ? -71.120 -122.022 43.268 1.00 87.76 160 PHE D CA 1
ATOM 8233 C C . PHE D 1 172 ? -71.968 -123.000 42.459 1.00 84.43 160 PHE D C 1
ATOM 8234 O O . PHE D 1 172 ? -71.823 -123.100 41.237 1.00 87.76 160 PHE D O 1
ATOM 8242 N N . THR D 1 173 ? -72.837 -123.737 43.147 1.00 80.68 161 THR D N 1
ATOM 8243 C CA . THR D 1 173 ? -73.679 -124.757 42.532 1.00 80.41 161 THR D CA 1
ATOM 8244 C C . THR D 1 173 ? -75.132 -124.472 42.881 1.00 78.02 161 THR D C 1
ATOM 8245 O O . THR D 1 173 ? -75.478 -124.365 44.062 1.00 78.27 161 THR D O 1
ATOM 8247 N N . PHE D 1 174 ? -75.978 -124.349 41.860 1.00 66.24 162 PHE D N 1
ATOM 8248 C CA . PHE D 1 174 ? -77.389 -124.062 42.078 1.00 69.12 162 PHE D CA 1
ATOM 8249 C C . PHE D 1 174 ? -78.205 -124.694 40.960 1.00 65.88 162 PHE D C 1
ATOM 8250 O O . PHE D 1 174 ? -77.672 -125.088 39.919 1.00 61.93 162 PHE D O 1
ATOM 8258 N N . LYS D 1 175 ? -79.509 -124.814 41.204 1.00 65.35 163 LYS D N 1
ATOM 8259 C CA . LYS D 1 175 ? -80.427 -125.373 40.219 1.00 65.21 163 LYS D CA 1
ATOM 8260 C C . LYS D 1 175 ? -80.833 -124.283 39.233 1.00 73.07 163 LYS D C 1
ATOM 8261 O O . LYS D 1 175 ? -81.424 -123.271 39.627 1.00 73.37 163 LYS D O 1
ATOM 8263 N N . SER D 1 176 ? -80.533 -124.500 37.947 1.00 69.48 164 SER D N 1
ATOM 8264 C CA . SER D 1 176 ? -80.803 -123.479 36.940 1.00 58.51 164 SER D CA 1
ATOM 8265 C C . SER D 1 176 ? -82.286 -123.151 36.844 1.00 64.60 164 SER D C 1
ATOM 8266 O O . SER D 1 176 ? -82.647 -122.010 36.532 1.00 67.71 164 SER D O 1
ATOM 8269 N N . GLU D 1 177 ? -83.160 -124.123 37.116 1.00 68.10 165 GLU D N 1
ATOM 8270 C CA . GLU D 1 177 ? -84.594 -123.858 37.047 1.00 64.06 165 GLU D CA 1
ATOM 8271 C C . GLU D 1 177 ? -85.015 -122.821 38.078 1.00 68.60 165 GLU D C 1
ATOM 8272 O O . GLU D 1 177 ? -85.949 -122.047 37.835 1.00 56.98 165 GLU D O 1
ATOM 8274 N N . HIS D 1 178 ? -84.339 -122.790 39.231 1.00 71.02 166 HIS D N 1
ATOM 8275 C CA . HIS D 1 178 ? -84.653 -121.798 40.254 1.00 63.76 166 HIS D CA 1
ATOM 8276 C C . HIS D 1 178 ? -84.333 -120.391 39.766 1.00 62.86 166 HIS D C 1
ATOM 8277 O O . HIS D 1 178 ? -85.149 -119.471 39.907 1.00 58.01 166 HIS D O 1
ATOM 8284 N N . LEU D 1 179 ? -83.149 -120.208 39.176 1.00 65.87 167 LEU D N 1
ATOM 8285 C CA . LEU D 1 179 ? -82.785 -118.903 38.636 1.00 60.55 167 LEU D CA 1
ATOM 8286 C C . LEU D 1 179 ? -83.711 -118.505 37.495 1.00 64.70 167 LEU D C 1
ATOM 8287 O O . LEU D 1 179 ? -84.119 -117.342 37.391 1.00 57.50 167 LEU D O 1
ATOM 8292 N N . GLN D 1 180 ? -84.055 -119.465 36.633 1.00 55.20 168 GLN D N 1
ATOM 8293 C CA . GLN D 1 180 ? -84.923 -119.180 35.497 1.00 53.85 168 GLN D CA 1
ATOM 8294 C C . GLN D 1 180 ? -86.295 -118.703 35.957 1.00 54.98 168 GLN D C 1
ATOM 8295 O O . GLN D 1 180 ? -86.815 -117.696 35.463 1.00 51.14 168 GLN D O 1
ATOM 8301 N N . ALA D 1 181 ? -86.899 -119.421 36.906 1.00 71.32 169 ALA D N 1
ATOM 8302 C CA . ALA D 1 181 ? -88.187 -119.003 37.447 1.00 58.44 169 ALA D CA 1
ATOM 8303 C C . ALA D 1 181 ? -88.083 -117.647 38.128 1.00 61.44 169 ALA D C 1
ATOM 8304 O O . ALA D 1 181 ? -89.028 -116.847 38.081 1.00 53.19 169 ALA D O 1
ATOM 8306 N N . LEU D 1 182 ? -86.941 -117.378 38.765 1.00 59.24 170 LEU D N 1
ATOM 8307 C CA . LEU D 1 182 ? -86.725 -116.100 39.433 1.00 62.63 170 LEU D CA 1
ATOM 8308 C C . LEU D 1 182 ? -86.682 -114.955 38.427 1.00 62.94 170 LEU D C 1
ATOM 8309 O O . LEU D 1 182 ? -87.363 -113.936 38.598 1.00 63.28 170 LEU D O 1
ATOM 8314 N N . LEU D 1 183 ? -85.862 -115.097 37.382 1.00 55.83 171 LEU D N 1
ATOM 8315 C CA . LEU D 1 183 ? -85.747 -114.048 36.372 1.00 47.17 171 LEU D CA 1
ATOM 8316 C C . LEU D 1 183 ? -87.040 -113.898 35.581 1.00 50.87 171 LEU D C 1
ATOM 8317 O O . LEU D 1 183 ? -87.429 -112.778 35.225 1.00 49.43 171 LEU D O 1
ATOM 8322 N N . ASP D 1 184 ? -87.726 -115.011 35.302 1.00 51.57 172 ASP D N 1
ATOM 8323 C CA . ASP D 1 184 ? -88.981 -114.930 34.560 1.00 55.22 172 ASP D CA 1
ATOM 8324 C C . ASP D 1 184 ? -90.074 -114.265 35.386 1.00 60.06 172 ASP D C 1
ATOM 8325 O O . ASP D 1 184 ? -90.906 -113.529 34.841 1.00 61.21 172 ASP D O 1
ATOM 8330 N N . ARG D 1 185 ? -90.088 -114.505 36.702 1.00 67.17 173 ARG D N 1
ATOM 8331 C CA . ARG D 1 185 ? -91.075 -113.846 37.553 1.00 70.99 173 ARG D CA 1
ATOM 8332 C C . ARG D 1 185 ? -90.835 -112.343 37.602 1.00 68.48 173 ARG D C 1
ATOM 8333 O O . ARG D 1 185 ? -91.786 -111.553 37.552 1.00 67.64 173 ARG D O 1
ATOM 8335 N N . TYR D 1 186 ? -89.570 -111.929 37.673 1.00 65.90 174 TYR D N 1
ATOM 8336 C CA . TYR D 1 186 ? -89.258 -110.504 37.654 1.00 65.96 174 TYR D CA 1
ATOM 8337 C C . TYR D 1 186 ? -89.572 -109.890 36.296 1.00 67.28 174 TYR D C 1
ATOM 8338 O O . TYR D 1 186 ? -90.069 -108.760 36.220 1.00 70.37 174 TYR D O 1
ATOM 8347 N N . GLN D 1 187 ? -89.308 -110.628 35.214 1.00 63.27 175 GLN D N 1
ATOM 8348 C CA . GLN D 1 187 ? -89.602 -110.122 33.877 1.00 64.49 175 GLN D CA 1
ATOM 8349 C C . GLN D 1 187 ? -91.089 -109.848 33.702 1.00 70.83 175 GLN D C 1
ATOM 8350 O O . GLN D 1 187 ? -91.475 -108.828 33.120 1.00 76.55 175 GLN D O 1
ATOM 8356 N N . LYS D 1 188 ? -91.939 -110.755 34.193 1.00 76.18 176 LYS D N 1
ATOM 8357 C CA . LYS D 1 188 ? -93.380 -110.561 34.068 1.00 71.98 176 LYS D CA 1
ATOM 8358 C C . LYS D 1 188 ? -93.874 -109.436 34.967 1.00 66.34 176 LYS D C 1
ATOM 8359 O O . LYS D 1 188 ? -94.802 -108.710 34.594 1.00 75.89 176 LYS 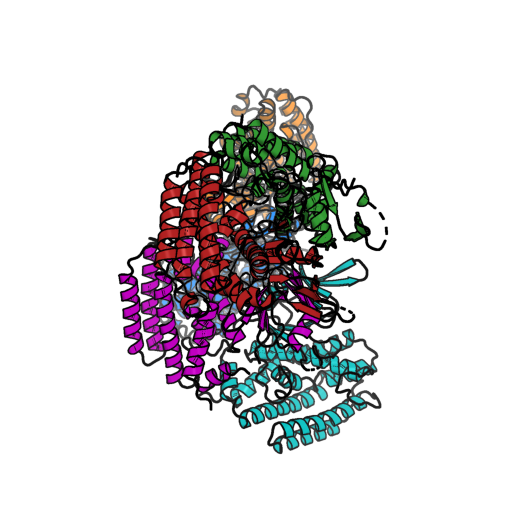D O 1
ATOM 8365 N N . GLY D 1 189 ? -93.267 -109.270 36.143 1.00 69.63 177 GLY D N 1
ATOM 8366 C CA . GLY D 1 189 ? -93.665 -108.182 37.019 1.00 72.51 177 GLY D CA 1
ATOM 8367 C C . GLY D 1 189 ? -93.373 -106.811 36.446 1.00 80.64 177 GLY D C 1
ATOM 8368 O O . GLY D 1 189 ? -94.131 -105.864 36.681 1.00 72.10 177 GLY D O 1
ATOM 8369 N N . LEU D 1 190 ? -92.292 -106.690 35.666 1.00 78.94 178 LEU D N 1
ATOM 8370 C CA . LEU D 1 190 ? -91.909 -105.400 35.100 1.00 60.01 178 LEU D CA 1
ATOM 8371 C C . LEU D 1 190 ? -92.939 -104.886 34.104 1.00 71.27 178 LEU D C 1
ATOM 8372 O O . LEU D 1 190 ? -93.144 -103.670 34.001 1.00 74.12 178 LEU D O 1
ATOM 8377 N N . THR D 1 191 ? -93.580 -105.781 33.348 1.00 77.10 179 THR D N 1
ATOM 8378 C CA . THR D 1 191 ? -94.598 -105.339 32.399 1.00 73.72 179 THR D CA 1
ATOM 8379 C C . THR D 1 191 ? -95.813 -104.758 33.113 1.00 75.47 179 THR D C 1
ATOM 8380 O O . THR D 1 191 ? -96.472 -103.859 32.578 1.00 86.98 179 THR D O 1
ATOM 8384 N N . ASP D 1 192 ? -96.118 -105.242 34.318 1.00 71.04 180 ASP D N 1
ATOM 8385 C CA . ASP D 1 192 ? -97.257 -104.737 35.074 1.00 85.45 180 ASP D CA 1
ATOM 8386 C C . ASP D 1 192 ? -96.985 -103.398 35.750 1.00 84.36 180 ASP D C 1
ATOM 8387 O O . ASP D 1 192 ? -97.936 -102.738 36.180 1.00 89.59 180 ASP D O 1
ATOM 8389 N N . CYS D 1 193 ? -95.725 -102.982 35.849 1.00 80.56 181 CYS D N 1
ATOM 8390 C CA . CYS D 1 193 ? -95.390 -101.752 36.555 1.00 69.54 181 CYS D CA 1
ATOM 8391 C C . CYS D 1 193 ? -95.892 -100.528 35.798 1.00 80.37 181 CYS D C 1
ATOM 8392 O O . CYS D 1 193 ? -95.831 -100.469 34.566 1.00 74.07 181 CYS D O 1
ATOM 8395 N N . ARG D 1 194 ? -96.382 -99.539 36.550 1.00 81.44 182 ARG D N 1
ATOM 8396 C CA . ARG D 1 194 ? -96.839 -98.283 35.970 1.00 76.58 182 ARG D CA 1
ATOM 8397 C C . ARG D 1 194 ? -96.171 -97.048 36.560 1.00 75.26 182 ARG D C 1
ATOM 8398 O O . ARG D 1 194 ? -96.306 -95.966 35.977 1.00 71.80 182 ARG D O 1
ATOM 8406 N N . THR D 1 195 ? -95.463 -97.165 37.683 1.00 65.39 183 THR D N 1
ATOM 8407 C CA . THR D 1 195 ? -94.736 -96.050 38.273 1.00 68.04 183 THR D CA 1
ATOM 8408 C C . THR D 1 195 ? -93.312 -96.486 38.578 1.00 68.06 183 THR D C 1
ATOM 8409 O O . THR D 1 195 ? -92.983 -97.675 38.564 1.00 69.21 183 THR D O 1
ATOM 8413 N N . SER D 1 196 ? -92.461 -95.502 38.876 1.00 61.92 184 SER D N 1
ATOM 8414 C CA . SER D 1 196 ? -91.091 -95.818 39.259 1.00 73.12 184 SER D CA 1
ATOM 8415 C C . SER D 1 196 ? -91.039 -96.525 40.609 1.00 84.03 184 SER D C 1
ATOM 8416 O O . SER D 1 196 ? -90.120 -97.314 40.856 1.00 84.82 184 SER D O 1
ATOM 8418 N N . ASN D 1 197 ? -92.013 -96.263 41.488 1.00 87.00 185 ASN D N 1
ATOM 8419 C CA . ASN D 1 197 ? -92.053 -96.954 42.774 1.00 85.49 185 ASN D CA 1
ATOM 8420 C C . ASN D 1 197 ? -92.423 -98.422 42.599 1.00 85.63 185 ASN D C 1
ATOM 8421 O O . ASN D 1 197 ? -91.920 -99.285 43.331 1.00 77.56 185 ASN D O 1
ATOM 8426 N N . ASP D 1 198 ? -93.298 -98.725 41.634 1.00 81.27 186 ASP D N 1
ATOM 8427 C CA . ASP D 1 198 ? -93.635 -100.116 41.341 1.00 82.53 186 ASP D CA 1
ATOM 8428 C C . ASP D 1 198 ? -92.402 -100.911 40.930 1.00 79.43 186 ASP D C 1
ATOM 8429 O O . ASP D 1 198 ? -92.262 -102.085 41.292 1.00 84.41 186 ASP D O 1
ATOM 8434 N N . VAL D 1 199 ? -91.504 -100.294 40.161 1.00 74.88 187 VAL D N 1
ATOM 8435 C CA . VAL D 1 199 ? -90.287 -100.990 39.762 1.00 80.00 187 VAL D CA 1
ATOM 8436 C C . VAL D 1 199 ? -89.400 -101.242 40.975 1.00 77.02 187 VAL D C 1
ATOM 8437 O O . VAL D 1 199 ? -88.805 -102.318 41.115 1.00 73.41 187 VAL D O 1
ATOM 8441 N N . LEU D 1 200 ? -89.317 -100.268 41.884 1.00 78.50 188 LEU D N 1
ATOM 8442 C CA . LEU D 1 200 ? -88.515 -100.449 43.089 1.00 82.05 188 LEU D CA 1
ATOM 8443 C C . LEU D 1 200 ? -89.039 -101.605 43.935 1.00 74.96 188 LEU D C 1
ATOM 8444 O O . LEU D 1 200 ? -88.255 -102.338 44.551 1.00 61.46 188 LEU D O 1
ATOM 8449 N N . VAL D 1 201 ? -90.361 -101.788 43.966 1.00 73.11 189 VAL D N 1
ATOM 8450 C CA . VAL D 1 201 ? -90.952 -102.883 44.731 1.00 78.48 189 VAL D CA 1
ATOM 8451 C C . VAL D 1 201 ? -90.597 -104.228 44.104 1.00 81.20 189 VAL D C 1
ATOM 8452 O O . VAL D 1 201 ? -90.223 -105.178 44.804 1.00 78.72 189 VAL D O 1
ATOM 8456 N N . GLN D 1 202 ? -90.710 -104.329 42.775 1.00 78.85 190 GLN D N 1
ATOM 8457 C CA . GLN D 1 202 ? -90.379 -105.577 42.090 1.00 76.57 190 GLN D CA 1
ATOM 8458 C C . GLN D 1 202 ? -88.889 -105.885 42.183 1.00 73.52 190 GLN D C 1
ATOM 8459 O O . GLN D 1 202 ? -88.496 -107.055 42.280 1.00 70.11 190 GLN D O 1
ATOM 8465 N N . GLU D 1 203 ? -88.044 -104.851 42.136 1.00 60.43 191 GLU D N 1
ATOM 8466 C CA . GLU D 1 203 ? -86.606 -105.062 42.268 1.00 67.91 191 GLU D CA 1
ATOM 8467 C C . GLU D 1 203 ? -86.262 -105.648 43.630 1.00 74.47 191 GLU D C 1
ATOM 8468 O O . GLU D 1 203 ? -85.375 -106.502 43.741 1.00 64.60 191 GLU D O 1
ATOM 8474 N N . ALA D 1 204 ? -86.955 -105.199 44.680 1.00 74.24 192 ALA D N 1
ATOM 8475 C CA . ALA D 1 204 ? -86.697 -105.717 46.020 1.00 68.06 192 ALA D CA 1
ATOM 8476 C C . ALA D 1 204 ? -87.044 -107.199 46.118 1.00 68.99 192 ALA D C 1
ATOM 8477 O O . ALA D 1 204 ? -86.265 -107.995 46.656 1.00 72.31 192 ALA D O 1
ATOM 8479 N N . MET D 1 205 ? -88.211 -107.592 45.593 1.00 57.39 193 MET D N 1
ATOM 8480 C CA . MET D 1 205 ? -88.597 -109.001 45.626 1.00 63.44 193 MET D CA 1
ATOM 8481 C C . MET D 1 205 ? -87.614 -109.862 44.842 1.00 76.40 193 MET D C 1
ATOM 8482 O O . MET D 1 205 ? -87.213 -110.937 45.304 1.00 69.07 193 MET D O 1
ATOM 8487 N N . MET D 1 206 ? -87.214 -109.404 43.652 1.00 72.56 194 MET D N 1
ATOM 8488 C CA . MET D 1 206 ? -86.270 -110.166 42.842 1.00 66.62 194 MET D CA 1
ATOM 8489 C C . MET D 1 206 ? -84.919 -110.266 43.536 1.00 60.94 194 MET D C 1
ATOM 8490 O O . MET D 1 206 ? -84.331 -111.352 43.619 1.00 60.90 194 MET D O 1
ATOM 8495 N N . THR D 1 207 ? -84.417 -109.141 44.056 1.00 62.36 195 THR D N 1
ATOM 8496 C CA . THR D 1 207 ? -83.095 -109.142 44.673 1.00 77.59 195 THR D CA 1
ATOM 8497 C C . THR D 1 207 ? -83.081 -109.953 45.962 1.00 71.45 195 THR D C 1
ATOM 8498 O O . THR D 1 207 ? -82.059 -110.564 46.296 1.00 72.58 195 THR D O 1
ATOM 8502 N N . LYS D 1 208 ? -84.201 -109.985 46.690 1.00 66.76 196 LYS D N 1
ATOM 8503 C CA . LYS D 1 208 ? -84.269 -110.818 47.886 1.00 73.87 196 LYS D CA 1
ATOM 8504 C C . LYS D 1 208 ? -84.133 -112.290 47.520 1.00 72.24 196 LYS D C 1
ATOM 8505 O O . LYS D 1 208 ? -83.329 -113.020 48.113 1.00 70.46 196 LYS D O 1
ATOM 8507 N N . ALA D 1 209 ? -84.888 -112.735 46.512 1.00 59.00 197 ALA D N 1
ATOM 8508 C CA . ALA D 1 209 ? -84.783 -114.121 46.077 1.00 59.22 197 ALA D CA 1
ATOM 8509 C C . ALA D 1 209 ? -83.429 -114.408 45.447 1.00 66.80 197 ALA D C 1
ATOM 8510 O O . ALA D 1 209 ? -82.911 -115.523 45.577 1.00 67.00 197 ALA D O 1
ATOM 8512 N N . LEU D 1 210 ? -82.832 -113.419 44.778 1.00 70.82 198 LEU D N 1
ATOM 8513 C CA . LEU D 1 210 ? -81.520 -113.632 44.175 1.00 53.68 198 LEU D CA 1
ATOM 8514 C C . LEU D 1 210 ? -80.431 -113.719 45.237 1.00 57.71 198 LEU D C 1
ATOM 8515 O O . LEU D 1 210 ? -79.485 -114.503 45.097 1.00 61.24 198 LEU D O 1
ATOM 8520 N N . TYR D 1 211 ? -80.549 -112.929 46.310 1.00 65.38 199 TYR D N 1
ATOM 8521 C CA . TYR D 1 211 ? -79.599 -113.043 47.413 1.00 67.79 199 TYR D CA 1
ATOM 8522 C C . TYR D 1 211 ? -79.704 -114.404 48.091 1.00 66.84 199 TYR D C 1
ATOM 8523 O O . TYR D 1 211 ? -78.684 -115.043 48.377 1.00 59.21 199 TYR D O 1
ATOM 8532 N N . ARG D 1 212 ? -80.931 -114.866 48.348 1.00 63.57 200 ARG D N 1
ATOM 8533 C CA . ARG D 1 212 ? -81.105 -116.175 48.969 1.00 70.99 200 ARG D CA 1
ATOM 8534 C C . ARG D 1 212 ? -80.574 -117.278 48.063 1.00 74.10 200 ARG D C 1
ATOM 8535 O O . ARG D 1 212 ? -79.942 -118.230 48.536 1.00 76.35 200 ARG D O 1
ATOM 8537 N N . LEU D 1 213 ? -80.801 -117.150 46.752 1.00 64.11 201 LEU D N 1
ATOM 8538 C CA . LEU D 1 213 ? -80.308 -118.148 45.809 1.00 62.93 201 LEU D CA 1
ATOM 8539 C C . LEU D 1 213 ? -78.786 -118.190 45.792 1.00 66.30 201 LEU D C 1
ATOM 8540 O O . LEU D 1 213 ? -78.187 -119.272 45.755 1.00 69.61 201 LEU D O 1
ATOM 8545 N N . ALA D 1 214 ? -78.140 -117.024 45.835 1.00 64.70 202 ALA D N 1
ATOM 8546 C CA . ALA D 1 214 ? -76.683 -117.002 45.842 1.00 67.63 202 ALA D CA 1
ATOM 8547 C C . ALA D 1 214 ? -76.139 -117.560 47.148 1.00 68.43 202 ALA D C 1
ATOM 8548 O O . ALA D 1 214 ? -75.113 -118.251 47.155 1.00 58.12 202 ALA D O 1
ATOM 8550 N N . ALA D 1 215 ? -76.823 -117.280 48.261 1.00 75.17 203 ALA D N 1
ATOM 8551 C CA . ALA D 1 215 ? -76.404 -117.822 49.549 1.00 75.32 203 ALA D CA 1
ATOM 8552 C C . ALA D 1 215 ? -76.485 -119.343 49.548 1.00 72.34 203 ALA D C 1
ATOM 8553 O O . ALA D 1 215 ? -75.540 -120.028 49.955 1.00 84.44 203 ALA D O 1
ATOM 8555 N N . ASN D 1 216 ? -77.606 -119.891 49.072 1.00 66.12 204 ASN D N 1
ATOM 8556 C CA . ASN D 1 216 ? -77.746 -121.341 49.022 1.00 74.75 204 ASN D CA 1
ATOM 8557 C C . ASN D 1 216 ? -76.748 -121.969 48.057 1.00 70.95 204 ASN D C 1
ATOM 8558 O O . ASN D 1 216 ? -76.327 -123.113 48.261 1.00 75.60 204 ASN D O 1
ATOM 8563 N N . ALA D 1 217 ? -76.336 -121.231 47.023 1.00 69.44 205 ALA D N 1
ATOM 8564 C CA . ALA D 1 217 ? -75.418 -121.778 46.028 1.00 71.88 205 ALA D CA 1
ATOM 8565 C C . ALA D 1 217 ? -74.059 -122.126 46.622 1.00 72.99 205 ALA D C 1
ATOM 8566 O O . ALA D 1 217 ? -73.342 -122.968 46.071 1.00 74.64 205 ALA D O 1
ATOM 8568 N N . VAL D 1 218 ? -73.669 -121.473 47.714 1.00 73.66 206 VAL D N 1
ATOM 8569 C CA . VAL D 1 218 ? -72.375 -121.709 48.344 1.00 83.52 206 VAL D CA 1
ATOM 8570 C C . VAL D 1 218 ? -72.518 -122.332 49.727 1.00 79.80 206 VAL D C 1
ATOM 8571 O O . VAL D 1 218 ? -71.521 -122.457 50.450 1.00 70.54 206 VAL D O 1
ATOM 8575 N N . SER D 1 219 ? -73.734 -122.723 50.116 1.00 74.86 207 SER D N 1
ATOM 8576 C CA . SER D 1 219 ? -74.008 -123.263 51.451 1.00 93.84 207 SER D CA 1
ATOM 8577 C C . SER D 1 219 ? -73.625 -122.250 52.530 1.00 89.03 207 SER D C 1
ATOM 8578 O O . SER D 1 219 ? -72.985 -122.576 53.532 1.00 84.87 207 SER D O 1
ATOM 8580 N N . TYR D 1 220 ? -74.022 -120.997 52.305 1.00 86.30 208 TYR D N 1
ATOM 8581 C CA . TYR D 1 220 ? -73.681 -119.922 53.231 1.00 85.45 208 TYR D CA 1
ATOM 8582 C C . TYR D 1 220 ? -74.526 -119.986 54.496 1.00 87.35 208 TYR D C 1
ATOM 8583 O O . TYR D 1 220 ? -74.073 -119.560 55.566 1.00 76.19 208 TYR D O 1
ATOM 8592 N N . GLY D 1 221 ? -75.749 -120.500 54.396 1.00 82.67 209 GLY D N 1
ATOM 8593 C CA . GLY D 1 221 ? -76.643 -120.511 55.534 1.00 76.37 209 GLY D CA 1
ATOM 8594 C C . GLY D 1 221 ? -77.569 -119.315 55.540 1.00 80.79 209 GLY D C 1
ATOM 8595 O O . GLY D 1 221 ? -77.991 -118.842 54.481 1.00 80.29 209 GLY D O 1
ATOM 8596 N N . ASP D 1 222 ? -77.896 -118.821 56.730 1.00 82.53 210 ASP D N 1
ATOM 8597 C CA . ASP D 1 222 ? -78.767 -117.661 56.841 1.00 82.62 210 ASP D CA 1
ATOM 8598 C C . ASP D 1 222 ? -78.036 -116.410 56.367 1.00 87.12 210 ASP D C 1
ATOM 8599 O O . ASP D 1 222 ? -76.850 -116.215 56.654 1.00 81.69 210 ASP D O 1
ATOM 8601 N N . PHE D 1 223 ? -78.748 -115.565 55.624 1.00 79.77 211 PHE D N 1
ATOM 8602 C CA . PHE D 1 223 ? -78.171 -114.325 55.121 1.00 78.53 211 PHE D CA 1
ATOM 8603 C C . PHE D 1 223 ? -79.252 -113.258 55.058 1.00 77.22 211 PHE D C 1
ATOM 8604 O O . PHE D 1 223 ? -80.359 -113.517 54.574 1.00 66.86 211 PHE D O 1
ATOM 8612 N N . THR D 1 224 ? -78.919 -112.061 55.532 1.00 74.75 212 THR D N 1
ATOM 8613 C CA . THR D 1 224 ? -79.780 -110.895 55.404 1.00 83.36 212 THR D CA 1
ATOM 8614 C C . THR D 1 224 ? -78.926 -109.729 54.934 1.00 87.70 212 THR D C 1
ATOM 8615 O O . THR D 1 224 ? -77.861 -109.470 55.503 1.00 86.17 212 THR D O 1
ATOM 8619 N N . ARG D 1 225 ? -79.376 -109.055 53.876 1.00 90.03 213 ARG D N 1
ATOM 8620 C CA . ARG D 1 225 ? -78.609 -107.953 53.309 1.00 94.79 213 ARG D CA 1
ATOM 8621 C C . ARG D 1 225 ? -78.579 -106.774 54.275 1.00 93.26 213 ARG D C 1
ATOM 8622 O O . ARG D 1 225 ? -79.621 -106.346 54.784 1.00 83.85 213 ARG D O 1
ATOM 8630 N N . ALA D 1 226 ? -77.374 -106.252 54.526 1.00 89.51 214 ALA D N 1
ATOM 8631 C CA . ALA D 1 226 ? -77.221 -105.149 55.469 1.00 94.77 214 ALA D CA 1
ATOM 8632 C C . ALA D 1 226 ? -78.004 -103.921 55.023 1.00 103.82 214 ALA D C 1
ATOM 8633 O O . ALA D 1 226 ? -78.661 -103.266 55.842 1.00 114.36 214 ALA D O 1
ATOM 8635 N N . LYS D 1 227 ? -77.921 -103.577 53.733 1.00 110.07 215 LYS D N 1
ATOM 8636 C CA . LYS D 1 227 ? -78.648 -102.457 53.135 1.00 112.66 215 LYS D CA 1
ATOM 8637 C C . LYS D 1 227 ? -78.248 -101.109 53.731 1.00 115.13 215 LYS D C 1
ATOM 8638 O O . LYS D 1 227 ? -78.666 -100.058 53.234 1.00 112.53 215 LYS D O 1
ATOM 8640 N N . ARG D 1 228 ? -77.439 -101.125 54.791 1.00 106.08 216 ARG D N 1
ATOM 8641 C CA . ARG D 1 228 ? -76.956 -99.908 55.419 1.00 98.00 216 ARG D CA 1
ATOM 8642 C C . ARG D 1 228 ? -75.442 -99.883 55.559 1.00 106.07 216 ARG D C 1
ATOM 8643 O O . ARG D 1 228 ? -74.901 -98.895 56.069 1.00 118.90 216 ARG D O 1
ATOM 8645 N N . GLY D 1 229 ? -74.744 -100.932 55.123 1.00 92.94 217 GLY D N 1
ATOM 8646 C CA . GLY D 1 229 ? -73.302 -100.990 55.217 1.00 97.81 217 GLY D CA 1
ATOM 8647 C C . GLY D 1 229 ? -72.759 -101.457 56.548 1.00 101.52 217 GLY D C 1
ATOM 8648 O O . GLY D 1 229 ? -71.541 -101.648 56.668 1.00 93.91 217 GLY D O 1
ATOM 8649 N N . GLY D 1 230 ? -73.612 -101.651 57.551 1.00 98.51 218 GLY D N 1
ATOM 8650 C CA . GLY D 1 230 ? -73.160 -102.101 58.852 1.00 100.50 218 GLY D CA 1
ATOM 8651 C C . GLY D 1 230 ? -73.296 -103.597 59.050 1.00 107.78 218 GLY D C 1
ATOM 8652 O O . GLY D 1 230 ? -73.828 -104.051 60.067 1.00 108.39 218 GLY D O 1
ATOM 8653 N N . GLY D 1 231 ? -72.821 -104.373 58.081 1.00 105.48 219 GLY D N 1
ATOM 8654 C CA . GLY D 1 231 ? -72.844 -105.824 58.165 1.00 89.95 219 GLY D CA 1
ATOM 8655 C C . GLY D 1 231 ? -71.492 -106.359 58.607 1.00 91.64 219 GLY D C 1
ATOM 8656 O O . GLY D 1 231 ? -70.448 -105.887 58.157 1.00 89.87 219 GLY D O 1
ATOM 8657 N N . THR D 1 232 ? -71.528 -107.352 59.493 1.00 97.61 220 THR D N 1
ATOM 8658 C CA . THR D 1 232 ? -70.301 -107.905 60.052 1.00 98.80 220 THR D CA 1
ATOM 8659 C C . THR D 1 232 ? -69.800 -109.127 59.295 1.00 95.08 220 THR D C 1
ATOM 8660 O O . THR D 1 232 ? -68.587 -109.371 59.263 1.00 87.12 220 THR D O 1
ATOM 8664 N N . ASP D 1 233 ? -70.697 -109.889 58.676 1.00 90.06 221 ASP D N 1
ATOM 8665 C CA . ASP D 1 233 ? -70.298 -111.083 57.946 1.00 89.34 221 ASP D CA 1
ATOM 8666 C C . ASP D 1 233 ? -69.607 -110.721 56.631 1.00 86.22 221 ASP D C 1
ATOM 8667 O O . ASP D 1 233 ? -69.795 -109.636 56.071 1.00 89.12 221 ASP D O 1
ATOM 8672 N N . LEU D 1 234 ? -68.789 -111.658 56.141 1.00 72.70 222 LEU D N 1
ATOM 8673 C CA . LEU D 1 234 ? -67.974 -111.400 54.957 1.00 76.95 222 LEU D CA 1
ATOM 8674 C C . LEU D 1 234 ? -68.819 -111.162 53.712 1.00 76.63 222 LEU D C 1
ATOM 8675 O O . LEU D 1 234 ? -68.392 -110.434 52.809 1.00 69.95 222 LEU D O 1
ATOM 8680 N N . ALA D 1 235 ? -69.996 -111.784 53.625 1.00 78.69 223 ALA D N 1
ATOM 8681 C CA . ALA D 1 235 ? -70.827 -111.610 52.438 1.00 75.88 223 ALA D CA 1
ATOM 8682 C C . ALA D 1 235 ? -71.282 -110.162 52.293 1.00 76.11 223 ALA D C 1
ATOM 8683 O O . ALA D 1 235 ? -71.126 -109.555 51.227 1.00 78.96 223 ALA D O 1
ATOM 8685 N N . ASN D 1 236 ? -71.832 -109.583 53.366 1.00 75.93 224 ASN D N 1
ATOM 8686 C CA . ASN D 1 236 ? -72.283 -108.195 53.308 1.00 73.32 224 ASN D CA 1
ATOM 8687 C C . ASN D 1 236 ? -71.113 -107.238 53.100 1.00 75.78 224 ASN D C 1
ATOM 8688 O O . ASN D 1 236 ? -71.244 -106.231 52.393 1.00 68.76 224 ASN D O 1
ATOM 8693 N N . ARG D 1 237 ? -69.961 -107.533 53.708 1.00 71.00 225 ARG D N 1
ATOM 8694 C CA . ARG D 1 237 ? -68.804 -106.656 53.557 1.00 68.93 225 ARG D CA 1
ATOM 8695 C C . ARG D 1 237 ? -68.299 -106.637 52.118 1.00 66.04 225 ARG D C 1
ATOM 8696 O O . ARG D 1 237 ? -67.978 -105.568 51.586 1.00 77.23 225 ARG D O 1
ATOM 8698 N N . PHE D 1 238 ? -68.224 -107.803 51.471 1.00 67.18 226 PHE D N 1
ATOM 8699 C CA . PHE D 1 238 ? -67.746 -107.853 50.091 1.00 69.23 226 PHE D CA 1
ATOM 8700 C C . PHE D 1 238 ? -68.762 -107.259 49.120 1.00 67.81 226 PHE D C 1
ATOM 8701 O O . PHE D 1 238 ? -68.381 -106.614 48.137 1.00 59.64 226 PHE D O 1
ATOM 8709 N N . LEU D 1 239 ? -70.056 -107.464 49.369 1.00 60.45 227 LEU D N 1
ATOM 8710 C CA . LEU D 1 239 ? -71.063 -106.837 48.519 1.00 59.35 227 LEU D CA 1
ATOM 8711 C C . LEU D 1 239 ? -70.951 -105.316 48.564 1.00 70.99 227 LEU D C 1
ATOM 8712 O O . LEU D 1 239 ? -71.164 -104.640 47.551 1.00 78.29 227 LEU D O 1
ATOM 8717 N N . ASP D 1 240 ? -70.608 -104.760 49.729 1.00 69.86 228 ASP D N 1
ATOM 8718 C CA . ASP D 1 240 ? -70.426 -103.317 49.842 1.00 61.90 228 ASP D CA 1
ATOM 8719 C C . ASP D 1 240 ? -69.218 -102.846 49.038 1.00 67.15 228 ASP D C 1
ATOM 8720 O O . ASP D 1 240 ? -69.291 -101.842 48.320 1.00 65.78 228 ASP D O 1
ATOM 8725 N N . HIS D 1 241 ? -68.091 -103.555 49.149 1.00 59.28 229 HIS D N 1
ATOM 8726 C CA . HIS D 1 241 ? -66.894 -103.156 48.413 1.00 50.86 229 HIS D CA 1
ATOM 8727 C C . HIS D 1 241 ? -67.065 -103.372 46.916 1.00 62.27 229 HIS D C 1
ATOM 8728 O O . HIS D 1 241 ? -66.580 -102.571 46.107 1.00 61.53 229 HIS D O 1
ATOM 8735 N N . GLY D 1 242 ? -67.749 -104.449 46.525 1.00 68.80 230 GLY D N 1
ATOM 8736 C CA . GLY D 1 242 ? -67.952 -104.711 45.112 1.00 60.71 230 GLY D CA 1
ATOM 8737 C C . GLY D 1 242 ? -68.806 -103.663 44.430 1.00 65.20 230 GLY D C 1
ATOM 8738 O O . GLY D 1 242 ? -68.643 -103.411 43.232 1.00 66.66 230 GLY D O 1
ATOM 8739 N N . ASN D 1 243 ? -69.719 -103.036 45.176 1.00 58.18 231 ASN D N 1
ATOM 8740 C CA . ASN D 1 243 ? -70.544 -101.978 44.599 1.00 60.80 231 ASN D CA 1
ATOM 8741 C C . ASN D 1 243 ? -69.702 -100.770 44.207 1.00 59.89 231 ASN D C 1
ATOM 8742 O O . ASN D 1 243 ? -69.915 -100.177 43.143 1.00 51.58 231 ASN D O 1
ATOM 8747 N N . TYR D 1 244 ? -68.743 -100.389 45.053 1.00 55.53 232 TYR D N 1
ATOM 8748 C CA . TYR D 1 244 ? -67.923 -99.226 44.739 1.00 54.33 232 TYR D CA 1
ATOM 8749 C C . TYR D 1 244 ? -66.980 -99.507 43.582 1.00 49.14 232 TYR D C 1
ATOM 8750 O O . TYR D 1 244 ? -66.620 -98.585 42.842 1.00 53.13 232 TYR D O 1
ATOM 8759 N N . LEU D 1 245 ? -66.582 -100.766 43.399 1.00 52.27 233 LEU D N 1
ATOM 8760 C CA . LEU D 1 245 ? -65.876 -101.128 42.177 1.00 51.05 233 LEU D CA 1
ATOM 8761 C C . LEU D 1 245 ? -66.792 -100.988 40.970 1.00 47.49 233 LEU D C 1
ATOM 8762 O O . LEU D 1 245 ? -66.390 -100.446 39.935 1.00 43.86 233 LEU D O 1
ATOM 8767 N N . ALA D 1 246 ? -68.045 -101.429 41.104 1.00 51.09 234 ALA D N 1
ATOM 8768 C CA . ALA D 1 246 ? -69.009 -101.281 40.020 1.00 43.41 234 ALA D CA 1
ATOM 8769 C C . ALA D 1 246 ? -69.369 -99.821 39.783 1.00 47.28 234 ALA D C 1
ATOM 8770 O O . ALA D 1 246 ? -69.594 -99.418 38.636 1.00 41.18 234 ALA D O 1
ATOM 8772 N N . TYR D 1 247 ? -69.431 -99.018 40.850 1.00 48.11 235 TYR D N 1
ATOM 8773 C CA . TYR D 1 247 ? -69.727 -97.597 40.693 1.00 45.86 235 TYR D CA 1
ATOM 8774 C C . TYR D 1 247 ? -68.660 -96.903 39.853 1.00 45.35 235 TYR D C 1
ATOM 8775 O O . TYR D 1 247 ? -68.981 -96.094 38.975 1.00 48.70 235 TYR D O 1
ATOM 8784 N N . GLY D 1 248 ? -67.385 -97.199 40.114 1.00 31.13 236 GLY D N 1
ATOM 8785 C CA . GLY D 1 248 ? -66.324 -96.560 39.357 1.00 40.73 236 GLY D CA 1
ATOM 8786 C C . GLY D 1 248 ? -66.382 -96.878 37.877 1.00 43.55 236 GLY D C 1
ATOM 8787 O O . GLY D 1 248 ? -66.114 -96.018 37.036 1.00 46.12 236 GLY D O 1
ATOM 8788 N N . LEU D 1 249 ? -66.751 -98.113 37.540 1.00 48.11 237 LEU D N 1
ATOM 8789 C CA . LEU D 1 249 ? -66.899 -98.480 36.138 1.00 38.90 237 LEU D CA 1
ATOM 8790 C C . LEU D 1 249 ? -68.116 -97.798 35.525 1.00 44.52 237 LEU D C 1
ATOM 8791 O O . LEU D 1 249 ? -68.083 -97.371 34.365 1.00 40.26 237 LEU D O 1
ATOM 8796 N N . ALA D 1 250 ? -69.194 -97.660 36.298 1.00 41.10 238 ALA D N 1
ATOM 8797 C CA . ALA D 1 250 ? -70.365 -96.956 35.792 1.00 41.73 238 ALA D CA 1
ATOM 8798 C C . ALA D 1 250 ? -70.074 -95.477 35.582 1.00 44.77 238 ALA D C 1
ATOM 8799 O O . ALA D 1 250 ? -70.612 -94.868 34.651 1.00 49.57 238 ALA D O 1
ATOM 8801 N N . ALA D 1 251 ? -69.235 -94.886 36.435 1.00 48.68 239 ALA D N 1
ATOM 8802 C CA . ALA D 1 251 ? -68.862 -93.486 36.262 1.00 45.37 239 ALA D CA 1
ATOM 8803 C C . ALA D 1 251 ? -68.098 -93.273 34.960 1.00 44.80 239 ALA D C 1
ATOM 8804 O O . ALA D 1 251 ? -68.233 -92.225 34.317 1.00 39.93 239 ALA D O 1
ATOM 8806 N N . VAL D 1 252 ? -67.280 -94.250 34.563 1.00 40.65 240 VAL D N 1
ATOM 8807 C CA . VAL D 1 252 ? -66.573 -94.153 33.290 1.00 45.09 240 VAL D CA 1
ATOM 8808 C C . VAL D 1 252 ? -67.548 -94.248 32.121 1.00 39.40 240 VAL D C 1
ATOM 8809 O O . VAL D 1 252 ? -67.412 -93.530 31.125 1.00 43.59 240 VAL D O 1
ATOM 8813 N N . SER D 1 253 ? -68.548 -95.127 32.225 1.00 42.73 241 SER D N 1
ATOM 8814 C CA . SER D 1 253 ? -69.484 -95.326 31.122 1.00 44.68 241 SER D CA 1
ATOM 8815 C C . SER D 1 253 ? -70.286 -94.063 30.838 1.00 44.98 241 SER D C 1
ATOM 8816 O O . SER D 1 253 ? -70.426 -93.648 29.681 1.00 41.40 241 SER D O 1
ATOM 8819 N N . THR D 1 254 ? -70.834 -93.444 31.883 1.00 41.68 242 THR D N 1
ATOM 8820 C CA . THR D 1 254 ? -71.620 -92.237 31.676 1.00 45.57 242 THR D CA 1
ATOM 8821 C C . THR D 1 254 ? -70.760 -91.091 31.166 1.00 46.44 242 THR D C 1
ATOM 8822 O O . THR D 1 254 ? -71.227 -90.277 30.359 1.00 40.03 242 THR D O 1
ATOM 8826 N N . TRP D 1 255 ? -69.507 -91.013 31.615 1.00 42.46 243 TRP D N 1
ATOM 8827 C CA . TRP D 1 255 ? -68.630 -89.936 31.172 1.00 47.64 243 TRP D CA 1
ATOM 8828 C C . TRP D 1 255 ? -68.268 -90.082 29.699 1.00 43.54 243 TRP D C 1
ATOM 8829 O O . TRP D 1 255 ? -68.329 -89.109 28.938 1.00 42.88 243 TRP D O 1
ATOM 8840 N N . VAL D 1 256 ? -67.876 -91.290 29.281 1.00 41.31 244 VAL D N 1
ATOM 8841 C CA . VAL D 1 256 ? -67.494 -91.518 27.887 1.00 42.63 244 VAL D CA 1
ATOM 8842 C C . VAL D 1 256 ? -68.600 -91.060 26.940 1.00 43.11 244 VAL D C 1
ATOM 8843 O O . VAL D 1 256 ? -68.335 -90.433 25.908 1.00 36.59 244 VAL D O 1
ATOM 8847 N N . LEU D 1 257 ? -69.853 -91.327 27.293 1.00 38.72 245 LEU D N 1
ATOM 8848 C CA . LEU D 1 257 ? -70.990 -90.929 26.478 1.00 43.47 245 LEU D CA 1
ATOM 8849 C C . LEU D 1 257 ? -71.496 -89.525 26.794 1.00 43.02 245 LEU D C 1
ATOM 8850 O O . LEU D 1 257 ? -72.567 -89.146 26.311 1.00 45.25 245 LEU D O 1
ATOM 8855 N N . GLY D 1 258 ? -70.764 -88.756 27.595 1.00 43.51 246 GLY D N 1
ATOM 8856 C CA . GLY D 1 258 ? -71.173 -87.394 27.900 1.00 32.89 246 GLY D CA 1
ATOM 8857 C C . GLY D 1 258 ? -72.481 -87.287 28.650 1.00 29.03 246 GLY D C 1
ATOM 8858 O O . GLY D 1 258 ? -73.182 -86.278 28.523 1.00 33.64 246 GLY D O 1
ATOM 8859 N N . LEU D 1 259 ? -72.826 -88.302 29.439 1.00 38.47 247 LEU D N 1
ATOM 8860 C CA . LEU D 1 259 ? -74.067 -88.295 30.193 1.00 43.36 247 LEU D CA 1
ATOM 8861 C C . LEU D 1 259 ? -73.788 -87.821 31.608 1.00 43.09 247 LEU D C 1
ATOM 8862 O O . LEU D 1 259 ? -72.961 -88.433 32.304 1.00 43.02 247 LEU D O 1
ATOM 8867 N N . PRO D 1 260 ? -74.412 -86.738 32.064 1.00 38.23 248 PRO D N 1
ATOM 8868 C CA . PRO D 1 260 ? -74.172 -86.275 33.435 1.00 41.27 248 PRO D CA 1
ATOM 8869 C C . PRO D 1 260 ? -74.774 -87.224 34.463 1.00 45.47 248 PRO D C 1
ATOM 8870 O O . PRO D 1 260 ? -75.877 -87.747 34.288 1.00 43.90 248 PRO D O 1
ATOM 8874 N N . HIS D 1 261 ? -74.043 -87.414 35.565 1.00 43.22 249 HIS D N 1
ATOM 8875 C CA . HIS D 1 261 ? -74.421 -88.405 36.565 1.00 42.71 249 HIS D CA 1
ATOM 8876 C C . HIS D 1 261 ? -75.799 -88.152 37.172 1.00 46.68 249 HIS D C 1
ATOM 8877 O O . HIS D 1 261 ? -76.416 -89.091 37.683 1.00 58.43 249 HIS D O 1
ATOM 8884 N N . GLY D 1 262 ? -76.298 -86.919 37.134 1.00 47.38 250 GLY D N 1
ATOM 8885 C CA . GLY D 1 262 ? -77.565 -86.598 37.764 1.00 42.70 250 GLY D CA 1
ATOM 8886 C C . GLY D 1 262 ? -78.816 -86.944 36.987 1.00 50.46 250 GLY D C 1
ATOM 8887 O O . GLY D 1 262 ? -79.922 -86.777 37.508 1.00 48.65 250 GLY D O 1
ATOM 8888 N N . LEU D 1 263 ? -78.692 -87.435 35.759 1.00 55.58 251 LEU D N 1
ATOM 8889 C CA . LEU D 1 263 ? -79.863 -87.752 34.946 1.00 53.97 251 LEU D CA 1
ATOM 8890 C C . LEU D 1 263 ? -80.186 -89.238 35.096 1.00 53.26 251 LEU D C 1
ATOM 8891 O O . LEU D 1 263 ? -80.089 -90.038 34.163 1.00 59.37 251 LEU D O 1
ATOM 8896 N N . ALA D 1 264 ? -80.579 -89.593 36.316 1.00 54.87 252 ALA D N 1
ATOM 8897 C CA . ALA D 1 264 ? -80.875 -90.975 36.650 1.00 55.63 252 ALA D CA 1
ATOM 8898 C C . ALA D 1 264 ? -82.272 -91.362 36.166 1.00 56.80 252 ALA D C 1
ATOM 8899 O O . ALA D 1 264 ? -83.095 -90.518 35.798 1.00 50.37 252 ALA D O 1
ATOM 8901 N N . VAL D 1 265 ? -82.538 -92.667 36.170 1.00 55.47 253 VAL D N 1
ATOM 8902 C CA . VAL D 1 265 ? -83.822 -93.158 35.685 1.00 60.81 253 VAL D CA 1
ATOM 8903 C C . VAL D 1 265 ? -84.568 -93.930 36.766 1.00 55.58 253 VAL D C 1
ATOM 8904 O O . VAL D 1 265 ? -85.803 -93.983 36.753 1.00 60.15 253 VAL D O 1
ATOM 8908 N N . LEU D 1 266 ? -83.843 -94.508 37.725 1.00 57.11 254 LEU D N 1
ATOM 8909 C CA . LEU D 1 266 ? -84.512 -95.306 38.746 1.00 54.70 254 LEU D CA 1
ATOM 8910 C C . LEU D 1 266 ? -84.065 -94.933 40.154 1.00 72.31 254 LEU D C 1
ATOM 8911 O O . LEU D 1 266 ? -84.898 -94.580 40.995 1.00 78.21 254 LEU D O 1
ATOM 8916 N N . HIS D 1 267 ? -82.761 -94.984 40.426 1.00 75.63 255 HIS D N 1
ATOM 8917 C CA . HIS D 1 267 ? -82.269 -94.678 41.762 1.00 70.63 255 HIS D CA 1
ATOM 8918 C C . HIS D 1 267 ? -81.930 -93.204 41.936 1.00 83.08 255 HIS D C 1
ATOM 8919 O O . HIS D 1 267 ? -81.238 -92.844 42.894 1.00 81.98 255 HIS D O 1
ATOM 8926 N N . GLY D 1 268 ? -82.383 -92.351 41.024 1.00 88.42 256 GLY D N 1
ATOM 8927 C CA . GLY D 1 268 ? -82.311 -90.933 41.257 1.00 76.45 256 GLY D CA 1
ATOM 8928 C C . GLY D 1 268 ? -83.383 -90.521 42.234 1.00 79.92 256 GLY D C 1
ATOM 8929 O O . GLY D 1 268 ? -84.308 -91.289 42.493 1.00 90.30 256 GLY D O 1
ATOM 8930 N N . LYS D 1 269 ? -83.242 -89.310 42.779 1.00 86.48 257 LYS D N 1
ATOM 8931 C CA . LYS D 1 269 ? -84.146 -88.757 43.788 1.00 99.36 257 LYS D CA 1
ATOM 8932 C C . LYS D 1 269 ? -83.926 -89.379 45.162 1.00 94.51 257 LYS D C 1
ATOM 8933 O O . LYS D 1 269 ? -84.413 -88.846 46.162 1.00 99.28 257 LYS D O 1
ATOM 8935 N N . THR D 1 270 ? -83.232 -90.510 45.235 1.00 77.97 258 THR D N 1
ATOM 8936 C CA . THR D 1 270 ? -82.893 -91.099 46.520 1.00 78.97 258 THR D CA 1
ATOM 8937 C C . THR D 1 270 ? -81.434 -90.897 46.885 1.00 83.41 258 THR D C 1
ATOM 8938 O O . THR D 1 270 ? -81.126 -90.702 48.062 1.00 88.38 258 THR D O 1
ATOM 8940 N N . ARG D 1 271 ? -80.541 -90.904 45.897 1.00 69.20 259 ARG D N 1
ATOM 8941 C CA . ARG D 1 271 ? -79.117 -90.707 46.109 1.00 75.34 259 ARG D CA 1
ATOM 8942 C C . ARG D 1 271 ? -78.576 -89.716 45.083 1.00 72.48 259 ARG D C 1
ATOM 8943 O O . ARG D 1 271 ? -79.154 -89.517 44.013 1.00 67.00 259 ARG D O 1
ATOM 8945 N N . ARG D 1 272 ? -77.453 -89.089 45.427 1.00 79.69 260 ARG D N 1
ATOM 8946 C CA . ARG D 1 272 ? -76.783 -88.149 44.535 1.00 71.91 260 ARG D CA 1
ATOM 8947 C C . ARG D 1 272 ? -75.879 -88.879 43.552 1.00 71.77 260 ARG D C 1
ATOM 8948 O O . ARG D 1 272 ? -75.155 -89.807 43.927 1.00 63.15 260 ARG D O 1
ATOM 8956 N N . GLY D 1 273 ? -75.895 -88.426 42.301 1.00 68.80 261 GLY D N 1
ATOM 8957 C CA . GLY D 1 273 ? -75.180 -89.128 41.250 1.00 58.09 261 GLY D CA 1
ATOM 8958 C C . GLY D 1 273 ? -75.899 -90.392 40.833 1.00 53.82 261 GLY D C 1
ATOM 8959 O O . GLY D 1 273 ? -75.254 -91.427 40.625 1.00 59.50 261 GLY D O 1
ATOM 8960 N N . GLY D 1 274 ? -77.228 -90.321 40.703 1.00 46.78 262 GLY D N 1
ATOM 8961 C CA . GLY D 1 274 ? -78.039 -91.526 40.598 1.00 60.31 262 GLY D CA 1
ATOM 8962 C C . GLY D 1 274 ? -77.723 -92.383 39.387 1.00 51.87 262 GLY D C 1
ATOM 8963 O O . GLY D 1 274 ? -77.716 -93.613 39.480 1.00 55.23 262 GLY D O 1
ATOM 8964 N N . LEU D 1 275 ? -77.469 -91.753 38.234 1.00 54.29 263 LEU D N 1
ATOM 8965 C CA . LEU D 1 275 ? -77.248 -92.528 37.014 1.00 50.22 263 LEU D CA 1
ATOM 8966 C C . LEU D 1 275 ? -76.069 -93.484 37.166 1.00 46.25 263 LEU D C 1
ATOM 8967 O O . LEU D 1 275 ? -76.047 -94.544 36.532 1.00 44.26 263 LEU D O 1
ATOM 8972 N N . VAL D 1 276 ? -75.091 -93.136 38.005 1.00 45.36 264 VAL D N 1
ATOM 8973 C CA . VAL D 1 276 ? -73.996 -94.061 38.290 1.00 50.84 264 VAL D CA 1
ATOM 8974 C C . VAL D 1 276 ? -74.525 -95.318 38.966 1.00 53.04 264 VAL D C 1
ATOM 8975 O O . VAL D 1 276 ? -74.066 -96.432 38.688 1.00 53.09 264 VAL D O 1
ATOM 8979 N N . PHE D 1 277 ? -75.489 -95.161 39.876 1.00 49.54 265 PHE D N 1
ATOM 8980 C CA . PHE D 1 277 ? -76.050 -96.324 40.555 1.00 47.80 265 PHE D CA 1
ATOM 8981 C C . PHE D 1 277 ? -76.919 -97.154 39.618 1.00 46.82 265 PHE D C 1
ATOM 8982 O O . PHE D 1 277 ? -76.840 -98.388 39.626 1.00 49.23 265 PHE D O 1
ATOM 8990 N N . ASP D 1 278 ? -77.733 -96.497 38.788 1.00 40.37 266 ASP D N 1
ATOM 8991 C CA . ASP D 1 278 ? -78.570 -97.226 37.840 1.00 42.85 266 ASP D CA 1
ATOM 8992 C C . ASP D 1 278 ? -77.726 -98.042 36.862 1.00 46.82 266 ASP D C 1
ATOM 8993 O O . ASP D 1 278 ? -78.031 -99.209 36.594 1.00 42.42 266 ASP D O 1
ATOM 8998 N N . VAL D 1 279 ? -76.655 -97.448 36.329 1.00 39.55 267 VAL D N 1
ATOM 8999 C CA . VAL D 1 279 ? -75.807 -98.158 35.378 1.00 40.47 267 VAL D CA 1
ATOM 9000 C C . VAL D 1 279 ? -75.048 -99.286 36.064 1.00 43.57 267 VAL D C 1
ATOM 9001 O O . VAL D 1 279 ? -74.776 -100.326 35.451 1.00 48.16 267 VAL D O 1
ATOM 9005 N N . ALA D 1 280 ? -74.704 -99.118 37.340 1.00 47.58 268 ALA D N 1
ATOM 9006 C CA . ALA D 1 280 ? -74.034 -100.195 38.059 1.00 54.39 268 ALA D CA 1
ATOM 9007 C C . ALA D 1 280 ? -74.948 -101.403 38.238 1.00 50.33 268 ALA D C 1
ATOM 9008 O O . ALA D 1 280 ? -74.466 -102.542 38.258 1.00 47.71 268 ALA D O 1
ATOM 9010 N N . ASP D 1 281 ? -76.263 -101.178 38.351 1.00 47.05 269 ASP D N 1
ATOM 9011 C CA . ASP D 1 281 ? -77.212 -102.281 38.480 1.00 50.23 269 ASP D CA 1
ATOM 9012 C C . ASP D 1 281 ? -77.188 -103.219 37.279 1.00 55.33 269 ASP D C 1
ATOM 9013 O O . ASP D 1 281 ? -77.673 -104.350 37.383 1.00 62.76 269 ASP D O 1
ATOM 9018 N N . LEU D 1 282 ? -76.656 -102.773 36.139 1.00 49.10 270 LEU D N 1
ATOM 9019 C CA . LEU D 1 282 ? -76.660 -103.618 34.951 1.00 55.98 270 LEU D CA 1
ATOM 9020 C C . LEU D 1 282 ? -75.758 -104.837 35.102 1.00 54.21 270 LEU D C 1
ATOM 9021 O O . LEU D 1 282 ? -76.049 -105.888 34.519 1.00 50.23 270 LEU D O 1
ATOM 9026 N N . ILE D 1 283 ? -74.665 -104.728 35.859 1.00 47.57 271 ILE D N 1
ATOM 9027 C CA . ILE D 1 283 ? -73.696 -105.821 35.886 1.00 60.63 271 ILE D CA 1
ATOM 9028 C C . ILE D 1 283 ? -73.271 -106.238 37.291 1.00 60.22 271 ILE D C 1
ATOM 9029 O O . ILE D 1 283 ? -72.560 -107.237 37.448 1.00 56.34 271 ILE D O 1
ATOM 9034 N N . LYS D 1 284 ? -73.684 -105.496 38.323 1.00 59.22 272 LYS D N 1
ATOM 9035 C CA . LYS D 1 284 ? -73.179 -105.796 39.662 1.00 58.54 272 LYS D CA 1
ATOM 9036 C C . LYS D 1 284 ? -73.754 -107.111 40.190 1.00 68.54 272 LYS D C 1
ATOM 9037 O O . LYS D 1 284 ? -73.009 -107.972 40.675 1.00 52.14 272 LYS D O 1
ATOM 9043 N N . ASP D 1 285 ? -75.078 -107.292 40.103 1.00 65.75 273 ASP D N 1
ATOM 9044 C CA . ASP D 1 285 ? -75.665 -108.553 40.551 1.00 62.94 273 ASP D CA 1
ATOM 9045 C C . ASP D 1 285 ? -75.267 -109.708 39.640 1.00 64.55 273 ASP D C 1
ATOM 9046 O O . ASP D 1 285 ? -75.260 -110.866 40.074 1.00 63.76 273 ASP D O 1
ATOM 9051 N N . ALA D 1 286 ? -74.952 -109.421 38.378 1.00 62.54 274 ALA D N 1
ATOM 9052 C CA . ALA D 1 286 ? -74.565 -110.476 37.450 1.00 55.72 274 ALA D CA 1
ATOM 9053 C C . ALA D 1 286 ? -73.114 -110.898 37.636 1.00 57.72 274 ALA D C 1
ATOM 9054 O O . ALA D 1 286 ? -72.767 -112.048 37.347 1.00 64.08 274 ALA D O 1
ATOM 9056 N N . LEU D 1 287 ? -72.253 -109.990 38.095 1.00 55.62 275 LEU D N 1
ATOM 9057 C CA . LEU D 1 287 ? -70.823 -110.258 38.198 1.00 48.37 275 LEU D CA 1
ATOM 9058 C C . LEU D 1 287 ? -70.302 -110.213 39.626 1.00 61.65 275 LEU D C 1
ATOM 9059 O O . LEU D 1 287 ? -69.522 -111.089 40.022 1.00 64.06 275 LEU D O 1
ATOM 9064 N N . VAL D 1 288 ? -70.684 -109.201 40.408 1.00 54.89 276 VAL D N 1
ATOM 9065 C CA . VAL D 1 288 ? -70.141 -109.054 41.756 1.00 54.34 276 VAL D CA 1
ATOM 9066 C C . VAL D 1 288 ? -70.799 -110.031 42.725 1.00 59.43 276 VAL D C 1
ATOM 9067 O O . VAL D 1 288 ? -70.112 -110.680 43.523 1.00 46.99 276 VAL D O 1
ATOM 9071 N N . LEU D 1 289 ? -72.127 -110.176 42.644 1.00 55.85 277 LEU D N 1
ATOM 9072 C CA . LEU D 1 289 ? -72.863 -110.985 43.616 1.00 49.91 277 LEU D CA 1
ATOM 9073 C C . LEU D 1 289 ? -72.347 -112.416 43.726 1.00 54.83 277 LEU D C 1
ATOM 9074 O O . LEU D 1 289 ? -72.144 -112.884 44.859 1.00 54.79 277 LEU D O 1
ATOM 9079 N N . PRO D 1 290 ? -72.130 -113.166 42.639 1.00 64.63 278 PRO D N 1
ATOM 9080 C CA . PRO D 1 290 ? -71.567 -114.516 42.818 1.00 74.35 278 PRO D CA 1
ATOM 9081 C C . PRO D 1 290 ? -70.166 -114.508 43.405 1.00 63.15 278 PRO D C 1
ATOM 9082 O O . PRO D 1 290 ? -69.831 -115.386 44.208 1.00 68.25 278 PRO D O 1
ATOM 9086 N N . GLN D 1 291 ? -69.332 -113.543 43.021 1.00 60.49 279 GLN D N 1
ATOM 9087 C CA . GLN D 1 291 ? -67.967 -113.505 43.533 1.00 68.63 279 GLN D CA 1
ATOM 9088 C C . GLN D 1 291 ? -67.922 -113.168 45.019 1.00 69.97 279 GLN D C 1
ATOM 9089 O O . GLN D 1 291 ? -66.967 -113.545 45.708 1.00 66.79 279 GLN D O 1
ATOM 9095 N N . ALA D 1 292 ? -68.929 -112.456 45.529 1.00 59.73 280 ALA D N 1
ATOM 9096 C CA . ALA D 1 292 ? -68.942 -112.103 46.946 1.00 66.96 280 ALA D CA 1
ATOM 9097 C C . ALA D 1 292 ? -69.112 -113.336 47.827 1.00 69.51 280 ALA D C 1
ATOM 9098 O O . ALA D 1 292 ? -68.342 -113.549 48.771 1.00 68.89 280 ALA D O 1
ATOM 9100 N N . PHE D 1 293 ? -70.115 -114.166 47.529 1.00 61.28 281 PHE D N 1
ATOM 9101 C CA . PHE D 1 293 ? -70.363 -115.338 48.357 1.00 54.83 281 PHE D CA 1
ATOM 9102 C C . PHE D 1 293 ? -69.269 -116.386 48.197 1.00 67.35 281 PHE D C 1
ATOM 9103 O O . PHE D 1 293 ? -68.942 -117.086 49.162 1.00 73.51 281 PHE D O 1
ATOM 9111 N N . ILE D 1 294 ? -68.692 -116.510 47.002 1.00 62.15 282 ILE D N 1
ATOM 9112 C CA . ILE D 1 294 ? -67.579 -117.437 46.819 1.00 61.72 282 ILE D CA 1
ATOM 9113 C C . ILE D 1 294 ? -66.398 -117.021 47.689 1.00 70.06 282 ILE D C 1
ATOM 9114 O O . ILE D 1 294 ? -65.845 -117.831 48.443 1.00 77.38 282 ILE D O 1
ATOM 9119 N N . ALA D 1 295 ? -66.005 -115.745 47.611 1.00 67.32 283 ALA D N 1
ATOM 9120 C CA . ALA D 1 295 ? -64.866 -115.268 48.391 1.00 73.88 283 ALA D CA 1
ATOM 9121 C C . ALA D 1 295 ? -65.119 -115.370 49.890 1.00 75.63 283 ALA D C 1
ATOM 9122 O O . ALA D 1 295 ? -64.178 -115.584 50.663 1.00 70.42 283 ALA D O 1
ATOM 9124 N N . ALA D 1 296 ? -66.372 -115.213 50.319 1.00 74.35 284 ALA D N 1
ATOM 9125 C CA . ALA D 1 296 ? -66.692 -115.341 51.737 1.00 65.79 284 ALA D CA 1
ATOM 9126 C C . ALA D 1 296 ? -66.433 -116.759 52.236 1.00 74.86 284 ALA D C 1
ATOM 9127 O O . ALA D 1 296 ? -65.803 -116.959 53.281 1.00 78.95 284 ALA D O 1
ATOM 9129 N N . MET D 1 297 ? -66.907 -117.762 51.494 1.00 82.06 285 MET D N 1
ATOM 9130 C CA . MET D 1 297 ? -66.744 -119.150 51.911 1.00 77.56 285 MET D CA 1
ATOM 9131 C C . MET D 1 297 ? -65.313 -119.651 51.766 1.00 79.32 285 MET D C 1
ATOM 9132 O O . MET D 1 297 ? -64.988 -120.703 52.326 1.00 86.77 285 MET D O 1
ATOM 9137 N N . GLU D 1 298 ? -64.462 -118.945 51.027 1.00 72.23 286 GLU D N 1
ATOM 9138 C CA . GLU D 1 298 ? -63.055 -119.303 50.914 1.00 78.88 286 GLU D CA 1
ATOM 9139 C C . GLU D 1 298 ? -62.178 -118.571 51.923 1.00 80.50 286 GLU D C 1
ATOM 9140 O O . GLU D 1 298 ? -60.963 -118.796 51.945 1.00 75.69 286 GLU D O 1
ATOM 9146 N N . GLY D 1 299 ? -62.760 -117.705 52.747 1.00 77.28 287 GLY D N 1
ATOM 9147 C CA . GLY D 1 299 ? -61.997 -116.992 53.760 1.00 75.72 287 GLY D CA 1
ATOM 9148 C C . GLY D 1 299 ? -60.938 -116.062 53.210 1.00 89.18 287 GLY D C 1
ATOM 9149 O O . GLY D 1 299 ? -59.818 -116.024 53.733 1.00 94.05 287 GLY D O 1
ATOM 9150 N N . GLU D 1 300 ? -61.263 -115.317 52.161 1.00 82.54 288 GLU D N 1
ATOM 9151 C CA . GLU D 1 300 ? -60.333 -114.397 51.524 1.00 80.34 288 GLU D CA 1
ATOM 9152 C C . GLU D 1 300 ? -60.519 -112.986 52.078 1.00 84.11 288 GLU D C 1
ATOM 9153 O O . GLU D 1 300 ? -61.514 -112.684 52.740 1.00 81.41 288 GLU D O 1
ATOM 9159 N N . ASP D 1 301 ? -59.531 -112.126 51.821 1.00 80.78 289 ASP D N 1
ATOM 9160 C CA . ASP D 1 301 ? -59.592 -110.741 52.274 1.00 78.36 289 ASP D CA 1
ATOM 9161 C C . ASP D 1 301 ? -60.182 -109.856 51.172 1.00 76.57 289 ASP D C 1
ATOM 9162 O O . ASP D 1 301 ? -60.852 -110.341 50.257 1.00 74.88 289 ASP D O 1
ATOM 9167 N N . GLU D 1 302 ? -59.929 -108.547 51.243 1.00 76.50 290 GLU D N 1
ATOM 9168 C CA . GLU D 1 302 ? -60.493 -107.623 50.266 1.00 65.84 290 GLU D CA 1
ATOM 9169 C C . GLU D 1 302 ? -59.681 -107.594 48.979 1.00 65.03 290 GLU D C 1
ATOM 9170 O O . GLU D 1 302 ? -60.256 -107.537 47.886 1.00 74.95 290 GLU D O 1
ATOM 9176 N N . GLN D 1 303 ? -58.349 -107.621 49.087 1.00 71.82 291 GLN D N 1
ATOM 9177 C CA . GLN D 1 303 ? -57.509 -107.614 47.893 1.00 69.23 291 GLN D CA 1
ATOM 9178 C C . GLN D 1 303 ? -57.748 -108.838 47.024 1.00 73.97 291 GLN D C 1
ATOM 9179 O O . GLN D 1 303 ? -57.494 -108.786 45.815 1.00 80.91 291 GLN D O 1
ATOM 9181 N N . GLU D 1 304 ? -58.228 -109.935 47.614 1.00 69.06 292 GLU D N 1
ATOM 9182 C CA . GLU D 1 304 ? -58.517 -111.136 46.842 1.00 71.62 292 GLU D CA 1
ATOM 9183 C C . GLU D 1 304 ? -59.911 -111.077 46.227 1.00 70.86 292 GLU D C 1
ATOM 9184 O O . GLU D 1 304 ? -60.109 -111.509 45.087 1.00 81.26 292 GLU D O 1
ATOM 9190 N N . PHE D 1 305 ? -60.884 -110.533 46.958 1.00 62.41 293 PHE D N 1
ATOM 9191 C CA . PHE D 1 305 ? -62.215 -110.330 46.394 1.00 61.19 293 PHE D CA 1
ATOM 9192 C C . PHE D 1 305 ? -62.212 -109.224 45.347 1.00 67.97 293 PHE D C 1
ATOM 9193 O O . PHE D 1 305 ? -63.010 -109.261 44.404 1.00 70.40 293 PHE D O 1
ATOM 9201 N N . ARG D 1 306 ? -61.339 -108.230 45.505 1.00 70.56 294 ARG D N 1
ATOM 9202 C CA . ARG D 1 306 ? -61.218 -107.186 44.496 1.00 64.46 294 ARG D CA 1
ATOM 9203 C C . ARG D 1 306 ? -60.657 -107.739 43.192 1.00 65.82 294 ARG D C 1
ATOM 9204 O O . ARG D 1 306 ? -61.144 -107.397 42.108 1.00 72.79 294 ARG D O 1
ATOM 9212 N N . GLN D 1 307 ? -59.632 -108.595 43.273 1.00 65.40 295 GLN D N 1
ATOM 9213 C CA . GLN D 1 307 ? -59.076 -109.187 42.061 1.00 68.92 295 GLN D CA 1
ATOM 9214 C C . GLN D 1 307 ? -60.086 -110.091 41.364 1.00 71.54 295 GLN D C 1
ATOM 9215 O O . GLN D 1 307 ? -60.060 -110.216 40.135 1.00 62.20 295 GLN D O 1
ATOM 9217 N N . ARG D 1 308 ? -60.991 -110.711 42.124 1.00 56.68 296 ARG D N 1
ATOM 9218 C CA . ARG D 1 308 ? -62.041 -111.519 41.511 1.00 57.17 296 ARG D CA 1
ATOM 9219 C C . ARG D 1 308 ? -63.006 -110.640 40.733 1.00 59.88 296 ARG D C 1
ATOM 9220 O O . ARG D 1 308 ? -63.377 -110.957 39.597 1.00 66.66 296 ARG D O 1
ATOM 9228 N N . CYS D 1 309 ? -63.431 -109.529 41.339 1.00 59.22 297 CYS D N 1
ATOM 9229 C CA . CYS D 1 309 ? -64.346 -108.619 40.665 1.00 65.96 297 CYS D CA 1
ATOM 9230 C C . CYS D 1 309 ? -63.684 -107.967 39.457 1.00 59.52 297 CYS D C 1
ATOM 9231 O O . CYS D 1 309 ? -64.278 -107.905 38.374 1.00 48.25 297 CYS D O 1
ATOM 9234 N N . LEU D 1 310 ? -62.447 -107.493 39.619 1.00 47.00 298 LEU D N 1
ATOM 9235 C CA . LEU D 1 310 ? -61.761 -106.839 38.513 1.00 56.94 298 LEU D CA 1
ATOM 9236 C C . LEU D 1 310 ? -61.568 -107.795 37.340 1.00 63.66 298 LEU D C 1
ATOM 9237 O O . LEU D 1 310 ? -61.751 -107.408 36.180 1.00 68.25 298 LEU D O 1
ATOM 9242 N N . THR D 1 311 ? -61.194 -109.047 37.624 1.00 67.87 299 THR D N 1
ATOM 9243 C CA . THR D 1 311 ? -61.068 -110.049 36.568 1.00 62.46 299 THR D CA 1
ATOM 9244 C C . THR D 1 311 ? -62.413 -110.332 35.904 1.00 56.96 299 THR D C 1
ATOM 9245 O O . THR D 1 311 ? -62.490 -110.465 34.677 1.00 60.22 299 THR D O 1
ATOM 9249 N N . ALA D 1 312 ? -63.483 -110.435 36.696 1.00 52.66 300 ALA D N 1
ATOM 9250 C CA . ALA D 1 312 ? -64.807 -110.622 36.112 1.00 53.72 300 ALA D CA 1
ATOM 9251 C C . ALA D 1 312 ? -65.195 -109.433 35.243 1.00 58.40 300 ALA D C 1
ATOM 9252 O O . ALA D 1 312 ? -65.762 -109.606 34.157 1.00 59.92 300 ALA D O 1
ATOM 9254 N N . PHE D 1 313 ? -64.874 -108.216 35.695 1.00 55.56 301 PHE D N 1
ATOM 9255 C CA . PHE D 1 313 ? -65.161 -107.029 34.897 1.00 53.40 301 PHE D CA 1
ATOM 9256 C C . PHE D 1 313 ? -64.423 -107.057 33.567 1.00 51.32 301 PHE D C 1
ATOM 9257 O O . PHE D 1 313 ? -64.943 -106.570 32.557 1.00 56.08 301 PHE D O 1
ATOM 9265 N N . GLN D 1 314 ? -63.225 -107.639 33.541 1.00 52.86 302 GLN D N 1
ATOM 9266 C CA . GLN D 1 314 ? -62.430 -107.671 32.320 1.00 53.52 302 GLN D CA 1
ATOM 9267 C C . GLN D 1 314 ? -62.922 -108.748 31.359 1.00 62.85 302 GLN D C 1
ATOM 9268 O O . GLN D 1 314 ? -63.161 -108.475 30.178 1.00 67.86 302 GLN D O 1
ATOM 9274 N N . GLN D 1 315 ? -63.092 -109.977 31.851 1.00 69.81 303 GLN D N 1
ATOM 9275 C CA . GLN D 1 315 ? -63.446 -111.083 30.967 1.00 74.22 303 GLN D CA 1
ATOM 9276 C C . GLN D 1 315 ? -64.866 -110.955 30.424 1.00 63.35 303 GLN D C 1
ATOM 9277 O O . GLN D 1 315 ? -65.147 -111.428 29.318 1.00 65.89 303 GLN D O 1
ATOM 9283 N N . SER D 1 316 ? -65.768 -110.330 31.174 1.00 58.61 304 SER D N 1
ATOM 9284 C CA . SER D 1 316 ? -67.136 -110.135 30.712 1.00 60.61 304 SER D CA 1
ATOM 9285 C C . SER D 1 316 ? -67.322 -108.840 29.934 1.00 50.42 304 SER D C 1
ATOM 9286 O O . SER D 1 316 ? -68.426 -108.592 29.438 1.00 56.05 304 SER D O 1
ATOM 9289 N N . GLU D 1 317 ? -66.276 -108.020 29.813 1.00 61.77 305 GLU D N 1
ATOM 9290 C CA . GLU D 1 317 ? -66.358 -106.714 29.157 1.00 60.68 305 GLU D CA 1
ATOM 9291 C C . GLU D 1 317 ? -67.498 -105.886 29.749 1.00 60.22 305 GLU D C 1
ATOM 9292 O O . GLU D 1 317 ? -68.393 -105.407 29.044 1.00 52.17 305 GLU D O 1
ATOM 9298 N N . ALA D 1 318 ? -67.463 -105.747 31.080 1.00 51.86 306 ALA D N 1
ATOM 9299 C CA . ALA D 1 318 ? -68.533 -105.064 31.802 1.00 49.45 306 ALA D CA 1
ATOM 9300 C C . ALA D 1 318 ? -68.643 -103.605 31.386 1.00 49.80 306 ALA D C 1
ATOM 9301 O O . ALA D 1 318 ? -69.748 -103.050 31.323 1.00 47.78 306 ALA D O 1
ATOM 9303 N N . LEU D 1 319 ? -67.508 -102.963 31.105 1.00 46.69 307 LEU D N 1
ATOM 9304 C CA . LEU D 1 319 ? -67.554 -101.576 30.659 1.00 47.17 307 LEU D CA 1
ATOM 9305 C C . LEU D 1 319 ? -68.293 -101.459 29.333 1.00 43.42 307 LEU D C 1
ATOM 9306 O O . LEU D 1 319 ? -69.148 -100.581 29.166 1.00 38.92 307 LEU D O 1
ATOM 9311 N N . ASP D 1 320 ? -68.023 -102.377 28.401 1.00 53.95 308 ASP D N 1
ATOM 9312 C CA . ASP D 1 320 ? -68.720 -102.360 27.120 1.00 43.84 308 ASP D CA 1
ATOM 9313 C C . ASP D 1 320 ? -70.206 -102.652 27.276 1.00 43.90 308 ASP D C 1
ATOM 9314 O O . ASP D 1 320 ? -71.023 -102.109 26.524 1.00 44.21 308 ASP D O 1
ATOM 9319 N N . VAL D 1 321 ? -70.578 -103.496 28.240 1.00 34.96 309 VAL D N 1
ATOM 9320 C CA . VAL D 1 321 ? -71.990 -103.781 28.459 1.00 39.43 309 VAL D CA 1
ATOM 9321 C C . VAL D 1 321 ? -72.720 -102.529 28.930 1.00 36.71 309 VAL D C 1
ATOM 9322 O O . VAL D 1 321 ? -73.856 -102.263 28.522 1.00 35.92 309 VAL D O 1
ATOM 9326 N N . MET D 1 322 ? -72.094 -101.751 29.812 1.00 42.94 310 MET D N 1
ATOM 9327 C CA . MET D 1 322 ? -72.742 -100.542 30.306 1.00 40.07 310 MET D CA 1
ATOM 9328 C C . MET D 1 322 ? -72.820 -99.475 29.223 1.00 38.02 310 MET D C 1
ATOM 9329 O O . MET D 1 322 ? -73.868 -98.846 29.040 1.00 42.01 310 MET D O 1
ATOM 9334 N N . ILE D 1 323 ? -71.731 -99.275 28.477 1.00 34.61 311 ILE D N 1
ATOM 9335 C CA . ILE D 1 323 ? -71.730 -98.266 27.420 1.00 33.51 311 ILE D CA 1
ATOM 9336 C C . ILE D 1 323 ? -72.747 -98.624 26.344 1.00 38.84 311 ILE D C 1
ATOM 9337 O O . ILE D 1 323 ? -73.550 -97.783 25.921 1.00 33.83 311 ILE D O 1
ATOM 9342 N N . GLY D 1 324 ? -72.740 -99.885 25.899 1.00 44.79 312 GLY D N 1
ATOM 9343 C CA . GLY D 1 324 ? -73.674 -100.305 24.866 1.00 31.99 312 GLY D CA 1
ATOM 9344 C C . GLY D 1 324 ? -75.116 -100.245 25.326 1.00 40.82 312 GLY D C 1
ATOM 9345 O O . GLY D 1 324 ? -76.005 -99.860 24.561 1.00 39.94 312 GLY D O 1
ATOM 9346 N N . SER D 1 325 ? -75.363 -100.578 26.597 1.00 40.81 313 SER D N 1
ATOM 9347 C CA . SER D 1 325 ? -76.719 -100.512 27.130 1.00 34.77 313 SER D CA 1
ATOM 9348 C C . SER D 1 325 ? -77.231 -99.081 27.122 1.00 44.99 313 SER D C 1
ATOM 9349 O O . SER D 1 325 ? -78.386 -98.827 26.756 1.00 45.50 313 SER D O 1
ATOM 9352 N N . LEU D 1 326 ? -76.381 -98.131 27.532 1.00 45.21 314 LEU D N 1
ATOM 9353 C CA . LEU D 1 326 ? -76.759 -96.721 27.504 1.00 44.72 314 LEU D CA 1
ATOM 9354 C C . LEU D 1 326 ? -77.003 -96.247 26.079 1.00 38.63 314 LEU D C 1
ATOM 9355 O O . LEU D 1 326 ? -77.934 -95.476 25.824 1.00 42.32 314 LEU D O 1
ATOM 9360 N N . GLN D 1 327 ? -76.179 -96.704 25.134 1.00 40.45 315 GLN D N 1
ATOM 9361 C CA . GLN D 1 327 ? -76.373 -96.319 23.739 1.00 42.25 315 GLN D CA 1
ATOM 9362 C C . GLN D 1 327 ? -77.704 -96.828 23.206 1.00 46.39 315 GLN D C 1
ATOM 9363 O O . GLN D 1 327 ? -78.416 -96.101 22.504 1.00 51.39 315 GLN D O 1
ATOM 9369 N N . ASP D 1 328 ? -78.062 -98.072 23.536 1.00 43.62 316 ASP D N 1
ATOM 9370 C CA . ASP D 1 328 ? -79.330 -98.624 23.070 1.00 39.41 316 ASP D CA 1
ATOM 9371 C C . ASP D 1 328 ? -80.516 -97.883 23.680 1.00 45.23 316 ASP D C 1
ATOM 9372 O O . ASP D 1 328 ? -81.462 -97.520 22.972 1.00 46.83 316 ASP D O 1
ATOM 9377 N N . VAL D 1 329 ? -80.480 -97.639 24.993 1.00 43.78 317 VAL D N 1
ATOM 9378 C CA . VAL D 1 329 ? -81.603 -96.973 25.649 1.00 42.94 317 VAL D CA 1
ATOM 9379 C C . VAL D 1 329 ? -81.759 -95.548 25.129 1.00 39.94 317 VAL D C 1
ATOM 9380 O O . VAL D 1 329 ? -82.878 -95.079 24.885 1.00 46.30 317 VAL D O 1
ATOM 9384 N N . ALA D 1 330 ? -80.643 -94.848 24.925 1.00 51.23 318 ALA D N 1
ATOM 9385 C CA . ALA D 1 330 ? -80.701 -93.483 24.408 1.00 50.43 318 ALA D CA 1
ATOM 9386 C C . ALA D 1 330 ? -81.344 -93.440 23.027 1.00 55.67 318 ALA D C 1
ATOM 9387 O O . ALA D 1 330 ? -82.205 -92.593 22.757 1.00 50.22 318 ALA D O 1
ATOM 9389 N N . SER D 1 331 ? -80.937 -94.351 22.135 1.00 51.33 319 SER D N 1
ATOM 9390 C CA . SER D 1 331 ? -81.500 -94.369 20.788 1.00 43.76 319 SER D CA 1
ATOM 9391 C C . SER D 1 331 ? -82.954 -94.827 20.790 1.00 49.32 319 SER D C 1
ATOM 9392 O O . SER D 1 331 ? -83.762 -94.332 19.995 1.00 57.26 319 SER D O 1
ATOM 9395 N N . LYS D 1 332 ? -83.305 -95.775 21.665 1.00 53.06 320 LYS D N 1
ATOM 9396 C CA . LYS D 1 332 ? -84.681 -96.270 21.719 1.00 47.33 320 LYS D CA 1
ATOM 9397 C C . LYS D 1 332 ? -85.649 -95.165 22.112 1.00 53.49 320 LYS D C 1
ATOM 9398 O O . LYS D 1 332 ? -86.735 -95.041 21.532 1.00 53.45 320 LYS D O 1
ATOM 9404 N N . LEU D 1 333 ? -85.274 -94.354 23.098 1.00 49.11 321 LEU D N 1
ATOM 9405 C CA . LEU D 1 333 ? -86.182 -93.385 23.690 1.00 52.86 321 LEU D CA 1
ATOM 9406 C C . LEU D 1 333 ? -85.959 -91.958 23.206 1.00 46.60 321 LEU D C 1
ATOM 9407 O O . LEU D 1 333 ? -86.637 -91.047 23.692 1.00 54.06 321 LEU D O 1
ATOM 9412 N N . SER D 1 334 ? -85.047 -91.741 22.261 1.00 49.03 322 SER D N 1
ATOM 9413 C CA . SER D 1 334 ? -84.793 -90.395 21.762 1.00 50.88 322 SER D CA 1
ATOM 9414 C C . SER D 1 334 ? -86.069 -89.750 21.234 1.00 56.76 322 SER D C 1
ATOM 9415 O O . SER D 1 334 ? -86.915 -90.409 20.623 1.00 62.11 322 SER D O 1
ATOM 9418 N N . GLN D 1 335 ? -86.209 -88.448 21.488 1.00 59.01 323 GLN D N 1
ATOM 9419 C CA . GLN D 1 335 ? -87.348 -87.667 21.021 1.00 45.87 323 GLN D CA 1
ATOM 9420 C C . GLN D 1 335 ? -86.952 -86.640 19.970 1.00 64.30 323 GLN D C 1
ATOM 9421 O O . GLN D 1 335 ? -87.753 -85.754 19.652 1.00 64.63 323 GLN D O 1
ATOM 9427 N N . VAL D 1 336 ? -85.737 -86.733 19.426 1.00 56.50 324 VAL D N 1
ATOM 9428 C CA . VAL D 1 336 ? -85.319 -85.816 18.377 1.00 65.02 324 VAL D CA 1
ATOM 9429 C C . VAL D 1 336 ? -86.078 -86.143 17.096 1.00 75.70 324 VAL D C 1
ATOM 9430 O O . VAL D 1 336 ? -86.489 -87.288 16.865 1.00 75.95 324 VAL D O 1
ATOM 9434 N N . VAL D 1 337 ? -86.267 -85.127 16.249 1.00 79.85 325 VAL D N 1
ATOM 9435 C CA . VAL D 1 337 ? -87.030 -85.306 15.019 1.00 87.28 325 VAL D CA 1
ATOM 9436 C C . VAL D 1 337 ? -86.331 -86.231 14.028 1.00 91.99 325 VAL D C 1
ATOM 9437 O O . VAL D 1 337 ? -86.984 -86.779 13.131 1.00 83.97 325 VAL D O 1
ATOM 9441 N N . ARG D 1 338 ? -85.022 -86.427 14.165 1.00 95.92 326 ARG D N 1
ATOM 9442 C CA . ARG D 1 338 ? -84.281 -87.325 13.283 1.00 94.85 326 ARG D CA 1
ATOM 9443 C C . ARG D 1 338 ? -84.516 -88.791 13.650 1.00 98.63 326 ARG D C 1
ATOM 9444 O O . ARG D 1 338 ? -85.650 -89.276 13.647 1.00 85.11 326 ARG D O 1
ATOM 9446 N N . THR E 1 24 ? -50.499 -92.257 19.803 1.00 54.90 12 THR E N 1
ATOM 9447 C CA . THR E 1 24 ? -50.558 -91.062 18.966 1.00 78.35 12 THR E CA 1
ATOM 9448 C C . THR E 1 24 ? -49.184 -90.392 18.858 1.00 76.01 12 THR E C 1
ATOM 9449 O O . THR E 1 24 ? -48.845 -89.816 17.820 1.00 73.30 12 THR E O 1
ATOM 9453 N N . ILE E 1 25 ? -48.395 -90.463 19.932 1.00 65.51 13 ILE E N 1
ATOM 9454 C CA . ILE E 1 25 ? -47.012 -90.004 19.867 1.00 55.77 13 ILE E CA 1
ATOM 9455 C C . ILE E 1 25 ? -46.067 -91.114 19.427 1.00 49.84 13 ILE E C 1
ATOM 9456 O O . ILE E 1 25 ? -44.930 -90.823 19.027 1.00 48.88 13 ILE E O 1
ATOM 9461 N N . LEU E 1 26 ? -46.499 -92.373 19.487 1.00 46.77 14 LEU E N 1
ATOM 9462 C CA . LEU E 1 26 ? -45.688 -93.497 19.025 1.00 42.43 14 LEU E CA 1
ATOM 9463 C C . LEU E 1 26 ? -45.952 -93.690 17.539 1.00 42.62 14 LEU E C 1
ATOM 9464 O O . LEU E 1 26 ? -46.959 -94.285 17.148 1.00 45.40 14 LEU E O 1
ATOM 9469 N N . HIS E 1 27 ? -45.034 -93.199 16.704 1.00 33.37 15 HIS E N 1
ATOM 9470 C CA . HIS E 1 27 ? -45.214 -93.289 15.263 1.00 40.48 15 HIS E CA 1
ATOM 9471 C C . HIS E 1 27 ? -44.789 -94.635 14.695 1.00 45.71 15 HIS E C 1
ATOM 9472 O O . HIS E 1 27 ? -45.187 -94.971 13.573 1.00 46.50 15 HIS E O 1
ATOM 9479 N N . SER E 1 28 ? -43.995 -95.410 15.431 1.00 38.52 16 SER E N 1
ATOM 9480 C CA . SER E 1 28 ? -43.589 -96.735 14.981 1.00 43.70 16 SER E CA 1
ATOM 9481 C C . SER E 1 28 ? -43.604 -97.686 16.165 1.00 53.55 16 SER E C 1
ATOM 9482 O O . SER E 1 28 ? -42.874 -97.479 17.139 1.00 43.95 16 SER E O 1
ATOM 9485 N N . LYS E 1 29 ? -44.428 -98.731 16.070 1.00 56.03 17 LYS E N 1
ATOM 9486 C CA . LYS E 1 29 ? -44.405 -99.796 17.065 1.00 46.71 17 LYS E CA 1
ATOM 9487 C C . LYS E 1 29 ? -43.200 -100.705 16.880 1.00 46.99 17 LYS E C 1
ATOM 9488 O O . LYS E 1 29 ? -42.705 -101.279 17.856 1.00 56.46 17 LYS E O 1
ATOM 9494 N N . ARG E 1 30 ? -42.713 -100.835 15.643 1.00 52.99 18 ARG E N 1
ATOM 9495 C CA . ARG E 1 30 ? -41.617 -101.749 15.345 1.00 46.07 18 ARG E CA 1
ATOM 9496 C C . ARG E 1 30 ? -40.268 -101.209 15.792 1.00 56.21 18 ARG E C 1
ATOM 9497 O O . ARG E 1 30 ? -39.376 -101.997 16.124 1.00 63.72 18 ARG E O 1
ATOM 9505 N N . ALA E 1 31 ? -40.084 -99.889 15.772 1.00 57.20 19 ALA E N 1
ATOM 9506 C CA . ALA E 1 31 ? -38.805 -99.280 16.112 1.00 44.79 19 ALA E CA 1
ATOM 9507 C C . ALA E 1 31 ? -38.868 -98.350 17.317 1.00 53.43 19 ALA E C 1
ATOM 9508 O O . ALA E 1 31 ? -37.846 -97.741 17.658 1.00 50.75 19 ALA E O 1
ATOM 9510 N N . ASN E 1 32 ? -40.028 -98.216 17.962 1.00 44.88 20 ASN E N 1
ATOM 9511 C CA . ASN E 1 32 ? -40.213 -97.349 19.128 1.00 43.23 20 ASN E CA 1
ATOM 9512 C C . ASN E 1 32 ? -39.793 -95.909 18.835 1.00 41.97 20 ASN E C 1
ATOM 9513 O O . ASN E 1 32 ? -38.939 -95.327 19.504 1.00 45.46 20 ASN E O 1
ATOM 9518 N N . VAL E 1 33 ? -40.452 -95.327 17.841 1.00 34.91 21 VAL E N 1
ATOM 9519 C CA . VAL E 1 33 ? -40.184 -93.969 17.395 1.00 28.09 21 VAL E CA 1
ATOM 9520 C C . VAL E 1 33 ? -41.251 -93.067 18.000 1.00 33.05 21 VAL E C 1
ATOM 9521 O O . VAL E 1 33 ? -42.438 -93.196 17.689 1.00 44.77 21 VAL E O 1
ATOM 9525 N N . TYR E 1 34 ? -40.840 -92.169 18.881 1.00 30.57 22 TYR E N 1
ATOM 9526 C CA . TYR E 1 34 ? -41.744 -91.213 19.494 1.00 25.87 22 TYR E CA 1
ATOM 9527 C C . TYR E 1 34 ? -41.563 -89.855 18.833 1.00 36.42 22 TYR E C 1
ATOM 9528 O O . TYR E 1 34 ? -40.436 -89.432 18.558 1.00 36.05 22 TYR E O 1
ATOM 9537 N N . TYR E 1 35 ? -42.677 -89.181 18.568 1.00 34.45 23 TYR E N 1
ATOM 9538 C CA . TYR E 1 35 ? -42.678 -87.862 17.952 1.00 32.80 23 TYR E CA 1
ATOM 9539 C C . TYR E 1 35 ? -43.101 -86.819 18.978 1.00 33.03 23 TYR E C 1
ATOM 9540 O O . TYR E 1 35 ? -44.116 -86.989 19.658 1.00 43.82 23 TYR E O 1
ATOM 9549 N N . LEU E 1 36 ? -42.321 -85.748 19.091 1.00 31.20 24 LEU E N 1
ATOM 9550 C CA . LEU E 1 36 ? -42.592 -84.674 20.035 1.00 33.93 24 LEU E CA 1
ATOM 9551 C C . LEU E 1 36 ? -42.760 -83.354 19.298 1.00 38.78 24 LEU E C 1
ATOM 9552 O O . LEU E 1 36 ? -42.145 -83.121 18.251 1.00 38.01 24 LEU E O 1
ATOM 9557 N N . GLN E 1 37 ? -43.614 -82.494 19.850 1.00 38.00 25 GLN E N 1
ATOM 9558 C CA . GLN E 1 37 ? -43.822 -81.162 19.305 1.00 35.28 25 GLN E CA 1
ATOM 9559 C C . GLN E 1 37 ? -44.201 -80.212 20.430 1.00 37.91 25 GLN E C 1
ATOM 9560 O O . GLN E 1 37 ? -44.725 -80.634 21.465 1.00 43.13 25 GLN E O 1
ATOM 9566 N N . HIS E 1 38 ? -43.889 -78.932 20.232 1.00 42.88 26 HIS E N 1
ATOM 9567 C CA . HIS E 1 38 ? -44.280 -77.860 21.147 1.00 38.85 26 HIS E CA 1
ATOM 9568 C C . HIS E 1 38 ? -43.819 -78.175 22.568 1.00 45.94 26 HIS E C 1
ATOM 9569 O O . HIS E 1 38 ? -44.598 -78.227 23.523 1.00 44.63 26 HIS E O 1
ATOM 9576 N N . CYS E 1 39 ? -42.516 -78.396 22.687 1.00 41.14 27 CYS E N 1
ATOM 9577 C CA . CYS E 1 39 ? -41.947 -78.786 23.962 1.00 38.92 27 CYS E CA 1
ATOM 9578 C C . CYS E 1 39 ? -40.473 -78.413 23.993 1.00 40.82 27 CYS E C 1
ATOM 9579 O O . CYS E 1 39 ? -39.755 -78.637 23.016 1.00 36.31 27 CYS E O 1
ATOM 9582 N N . ARG E 1 40 ? -40.031 -77.840 25.115 1.00 40.58 28 ARG E N 1
ATOM 9583 C CA . ARG E 1 40 ? -38.612 -77.618 25.371 1.00 37.61 28 ARG E CA 1
ATOM 9584 C C . ARG E 1 40 ? -38.071 -78.799 26.160 1.00 35.95 28 ARG E C 1
ATOM 9585 O O . ARG E 1 40 ? -38.635 -79.169 27.195 1.00 43.04 28 ARG E O 1
ATOM 9593 N N . ILE E 1 41 ? -36.990 -79.395 25.674 1.00 31.47 29 ILE E N 1
ATOM 9594 C CA . ILE E 1 41 ? -36.359 -80.522 26.347 1.00 32.46 29 ILE E CA 1
ATOM 9595 C C . ILE E 1 41 ? -35.102 -80.020 27.044 1.00 39.59 29 ILE E C 1
ATOM 9596 O O . ILE E 1 41 ? -34.205 -79.464 26.399 1.00 40.97 29 ILE E O 1
ATOM 9601 N N . LEU E 1 42 ? -35.045 -80.200 28.365 1.00 34.46 30 LEU E N 1
ATOM 9602 C CA . LEU E 1 42 ? -33.912 -79.768 29.170 1.00 30.32 30 LEU E CA 1
ATOM 9603 C C . LEU E 1 42 ? -33.667 -80.797 30.264 1.00 33.50 30 LEU E C 1
ATOM 9604 O O . LEU E 1 42 ? -34.343 -81.828 30.341 1.00 39.07 30 LEU E O 1
ATOM 9609 N N . VAL E 1 43 ? -32.694 -80.510 31.125 1.00 38.11 31 VAL E N 1
ATOM 9610 C CA . VAL E 1 43 ? -32.376 -81.359 32.270 1.00 46.13 31 VAL E CA 1
ATOM 9611 C C . VAL E 1 43 ? -32.580 -80.544 33.539 1.00 39.89 31 VAL E C 1
ATOM 9612 O O . VAL E 1 43 ? -31.963 -79.484 33.708 1.00 34.55 31 VAL E O 1
ATOM 9616 N N . ASN E 1 44 ? -33.453 -81.032 34.420 1.00 49.27 32 ASN E N 1
ATOM 9617 C CA . ASN E 1 44 ? -33.709 -80.420 35.720 1.00 53.80 32 ASN E CA 1
ATOM 9618 C C . ASN E 1 44 ? -33.544 -81.472 36.805 1.00 45.59 32 ASN E C 1
ATOM 9619 O O . ASN E 1 44 ? -34.139 -82.550 36.725 1.00 39.51 32 ASN E O 1
ATOM 9624 N N . GLY E 1 45 ? -32.738 -81.154 37.812 1.00 45.91 33 GLY E N 1
ATOM 9625 C CA . GLY E 1 45 ? -32.455 -82.098 38.880 1.00 37.81 33 GLY E CA 1
ATOM 9626 C C . GLY E 1 45 ? -31.820 -83.386 38.407 1.00 45.18 33 GLY E C 1
ATOM 9627 O O . GLY E 1 45 ? -32.096 -84.456 38.966 1.00 48.43 33 GLY E O 1
ATOM 9628 N N . GLY E 1 46 ? -30.953 -83.306 37.400 1.00 41.48 34 GLY E N 1
ATOM 9629 C CA . GLY E 1 46 ? -30.323 -84.485 36.848 1.00 46.20 34 GLY E CA 1
ATOM 9630 C C . GLY E 1 46 ? -31.225 -85.371 36.021 1.00 45.56 34 GLY E C 1
ATOM 9631 O O . GLY E 1 46 ? -30.778 -86.433 35.573 1.00 38.51 34 GLY E O 1
ATOM 9632 N N . ARG E 1 47 ? -32.477 -84.981 35.812 1.00 49.97 35 ARG E N 1
ATOM 9633 C CA . ARG E 1 47 ? -33.433 -85.756 35.040 1.00 49.60 35 ARG E CA 1
ATOM 9634 C C . ARG E 1 47 ? -33.800 -85.026 33.752 1.00 49.00 35 ARG E C 1
ATOM 9635 O O . ARG E 1 47 ? -33.802 -83.793 33.694 1.00 49.05 35 ARG E O 1
ATOM 9637 N N . VAL E 1 48 ? -34.092 -85.806 32.712 1.00 39.17 36 VAL E N 1
ATOM 9638 C CA . VAL E 1 48 ? -34.665 -85.255 31.490 1.00 36.56 36 VAL E CA 1
ATOM 9639 C C . VAL E 1 48 ? -36.109 -84.860 31.764 1.00 38.27 36 VAL E C 1
ATOM 9640 O O . VAL E 1 48 ? -36.904 -85.668 32.261 1.00 35.44 36 VAL E O 1
ATOM 9644 N N . GLU E 1 49 ? -36.447 -83.605 31.478 1.00 37.25 37 GLU E N 1
ATOM 9645 C CA . GLU E 1 49 ? -37.803 -83.116 31.681 1.00 43.38 37 GLU E CA 1
ATOM 9646 C C . GLU E 1 49 ? -38.306 -82.428 30.419 1.00 46.45 37 GLU E C 1
ATOM 9647 O O . GLU E 1 49 ? -37.535 -81.831 29.662 1.00 39.48 37 GLU E O 1
ATOM 9653 N N . TYR E 1 50 ? -39.614 -82.524 30.206 1.00 44.60 38 TYR E N 1
ATOM 9654 C CA . TYR E 1 50 ? -40.276 -82.007 29.015 1.00 41.03 38 TYR E CA 1
ATOM 9655 C C . TYR E 1 50 ? -41.209 -80.873 29.419 1.00 50.79 38 TYR E C 1
ATOM 9656 O O . TYR E 1 50 ? -42.281 -81.118 29.984 1.00 47.52 38 TYR E O 1
ATOM 9665 N N . VAL E 1 51 ? -40.818 -79.640 29.111 1.00 42.91 39 VAL E N 1
ATOM 9666 C CA . VAL E 1 51 ? -41.641 -78.471 29.399 1.00 40.12 39 VAL E CA 1
ATOM 9667 C C . VAL E 1 51 ? -42.508 -78.221 28.168 1.00 41.04 39 VAL E C 1
ATOM 9668 O O . VAL E 1 51 ? -42.078 -77.577 27.210 1.00 50.69 39 VAL E O 1
ATOM 9672 N N . THR E 1 52 ? -43.739 -78.722 28.203 1.00 38.80 40 THR E N 1
ATOM 9673 C CA . THR E 1 52 ? -44.659 -78.597 27.084 1.00 44.41 40 THR E CA 1
ATOM 9674 C C . THR E 1 52 ? -45.432 -77.288 27.158 1.00 45.11 40 THR E C 1
ATOM 9675 O O . THR E 1 52 ? -45.737 -76.782 28.242 1.00 42.44 40 THR E O 1
ATOM 9679 N N . GLU E 1 53 ? -45.778 -76.765 25.984 1.00 45.91 41 GLU E N 1
ATOM 9680 C CA . GLU E 1 53 ? -46.590 -75.561 25.903 1.00 55.94 41 GLU E CA 1
ATOM 9681 C C . GLU E 1 53 ? -48.007 -75.848 26.381 1.00 47.74 41 GLU E C 1
ATOM 9682 O O . GLU E 1 53 ? -48.552 -76.935 26.165 1.00 54.94 41 GLU E O 1
ATOM 9688 N N . GLU E 1 54 ? -48.602 -74.861 27.046 1.00 51.85 42 GLU E N 1
ATOM 9689 C CA . GLU E 1 54 ? -49.981 -75.001 27.497 1.00 54.55 42 GLU E CA 1
ATOM 9690 C C . GLU E 1 54 ? -50.895 -75.169 26.289 1.00 65.57 42 GLU E C 1
ATOM 9691 O O . GLU E 1 54 ? -50.897 -74.338 25.374 1.00 67.41 42 GLU E O 1
ATOM 9697 N N . GLY E 1 55 ? -51.658 -76.256 26.279 1.00 51.65 43 GLY E N 1
ATOM 9698 C CA . GLY E 1 55 ? -52.423 -76.671 25.121 1.00 57.57 43 GLY E CA 1
ATOM 9699 C C . GLY E 1 55 ? -51.966 -77.985 24.527 1.00 71.85 43 GLY E C 1
ATOM 9700 O O . GLY E 1 55 ? -52.753 -78.650 23.839 1.00 77.44 43 GLY E O 1
ATOM 9701 N N . ASN E 1 56 ? -50.720 -78.385 24.774 1.00 65.06 44 ASN E N 1
ATOM 9702 C CA . ASN E 1 56 ? -50.204 -79.669 24.308 1.00 68.54 44 ASN E CA 1
ATOM 9703 C C . ASN E 1 56 ? -50.454 -80.699 25.402 1.00 65.27 44 ASN E C 1
ATOM 9704 O O . ASN E 1 56 ? -49.754 -80.729 26.416 1.00 64.97 44 ASN E O 1
ATOM 9709 N N . GLN E 1 57 ? -51.456 -81.554 25.191 1.00 65.27 45 GLN E N 1
ATOM 9710 C CA . GLN E 1 57 ? -51.846 -82.553 26.174 1.00 70.17 45 GLN E CA 1
ATOM 9711 C C . GLN E 1 57 ? -51.087 -83.866 26.015 1.00 64.44 45 GLN E C 1
ATOM 9712 O O . GLN E 1 57 ? -51.528 -84.893 26.544 1.00 68.38 45 GLN E O 1
ATOM 9718 N N . SER E 1 58 ? -49.956 -83.856 25.313 1.00 54.46 46 SER E N 1
ATOM 9719 C CA . SER E 1 58 ? -49.178 -85.070 25.114 1.00 58.27 46 SER E CA 1
ATOM 9720 C C . SER E 1 58 ? -48.396 -85.433 26.374 1.00 58.71 46 SER E C 1
ATOM 9721 O O . SER E 1 58 ? -47.929 -84.565 27.116 1.00 55.49 46 SER E O 1
ATOM 9724 N N . LEU E 1 59 ? -48.249 -86.736 26.600 1.00 63.40 47 LEU E N 1
ATOM 9725 C CA . LEU E 1 59 ? -47.622 -87.298 27.796 1.00 52.44 47 LEU E CA 1
ATOM 9726 C C . LEU E 1 59 ? -46.266 -87.876 27.392 1.00 68.65 47 LEU E C 1
ATOM 9727 O O . LEU E 1 59 ? -46.151 -89.057 27.053 1.00 68.98 47 LEU E O 1
ATOM 9732 N N . TYR E 1 60 ? -45.239 -87.021 27.408 1.00 60.23 48 TYR E N 1
ATOM 9733 C CA . TYR E 1 60 ? -43.894 -87.428 27.020 1.00 55.71 48 TYR E CA 1
ATOM 9734 C C . TYR E 1 60 ? -43.113 -88.075 28.157 1.00 55.13 48 TYR E C 1
ATOM 9735 O O . TYR E 1 60 ? -42.115 -88.759 27.894 1.00 50.39 48 TYR E O 1
ATOM 9744 N N . TRP E 1 61 ? -43.540 -87.879 29.407 1.00 54.05 49 TRP E N 1
ATOM 9745 C CA . TRP E 1 61 ? -42.836 -88.451 30.549 1.00 47.78 49 TRP E CA 1
ATOM 9746 C C . TRP E 1 61 ? -42.867 -89.975 30.561 1.00 57.10 49 TRP E C 1
ATOM 9747 O O . TRP E 1 61 ? -42.115 -90.586 31.329 1.00 49.03 49 TRP E O 1
ATOM 9749 N N . ASN E 1 62 ? -43.716 -90.600 29.743 1.00 64.12 50 ASN E N 1
ATOM 9750 C CA . ASN E 1 62 ? -43.781 -92.052 29.655 1.00 57.81 50 ASN E CA 1
ATOM 9751 C C . ASN E 1 62 ? -42.742 -92.649 28.716 1.00 57.47 50 ASN E C 1
ATOM 9752 O O . ASN E 1 62 ? -42.578 -93.875 28.708 1.00 52.44 50 ASN E O 1
ATOM 9757 N N . ILE E 1 63 ? -42.030 -91.827 27.952 1.00 51.26 51 ILE E N 1
ATOM 9758 C CA . ILE E 1 63 ? -41.064 -92.330 26.978 1.00 46.94 51 ILE E CA 1
ATOM 9759 C C . ILE E 1 63 ? -39.874 -92.932 27.713 1.00 45.83 51 ILE E C 1
ATOM 9760 O O . ILE E 1 63 ? -39.207 -92.236 28.494 1.00 48.20 51 ILE E O 1
ATOM 9765 N N . PRO E 1 64 ? -39.571 -94.212 27.496 1.00 48.52 52 PRO E N 1
ATOM 9766 C CA . PRO E 1 64 ? -38.411 -94.826 28.162 1.00 43.37 52 PRO E CA 1
ATOM 9767 C C . PRO E 1 64 ? -37.117 -94.181 27.688 1.00 51.97 52 PRO E C 1
ATOM 9768 O O . PRO E 1 64 ? -36.805 -94.193 26.493 1.00 44.07 52 PRO E O 1
ATOM 9772 N N . ILE E 1 65 ? -36.354 -93.631 28.632 1.00 42.25 53 ILE E N 1
ATOM 9773 C CA . ILE E 1 65 ? -35.045 -93.075 28.310 1.00 46.26 53 ILE E CA 1
ATOM 9774 C C . ILE E 1 65 ? -34.056 -94.232 28.242 1.00 48.23 53 ILE E C 1
ATOM 9775 O O . ILE E 1 65 ? -33.172 -94.361 29.097 1.00 51.24 53 ILE E O 1
A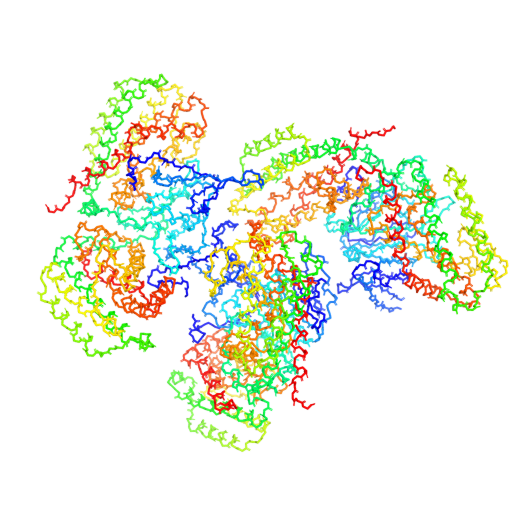TOM 9780 N N . ALA E 1 66 ? -34.215 -95.091 27.234 1.00 50.13 54 ALA E N 1
ATOM 9781 C CA . ALA E 1 66 ? -33.380 -96.272 27.058 1.00 44.70 54 ALA E CA 1
ATOM 9782 C C . ALA E 1 66 ? -32.991 -96.399 25.592 1.00 52.64 54 ALA E C 1
ATOM 9783 O O . ALA E 1 66 ? -33.541 -95.718 24.722 1.00 56.14 54 ALA E O 1
ATOM 9785 N N . ASN E 1 67 ? -32.039 -97.296 25.317 1.00 48.21 55 ASN E N 1
ATOM 9786 C CA . ASN E 1 67 ? -31.514 -97.434 23.961 1.00 51.94 55 ASN E CA 1
ATOM 9787 C C . ASN E 1 67 ? -32.503 -98.072 22.994 1.00 52.99 55 ASN E C 1
ATOM 9788 O O . ASN E 1 67 ? -32.167 -98.227 21.813 1.00 53.70 55 ASN E O 1
ATOM 9793 N N . THR E 1 68 ? -33.691 -98.452 23.453 1.00 43.91 56 THR E N 1
ATOM 9794 C CA . THR E 1 68 ? -34.725 -98.965 22.568 1.00 47.64 56 THR E CA 1
ATOM 9795 C C . THR E 1 68 ? -35.589 -97.860 21.983 1.00 45.83 56 THR E C 1
ATOM 9796 O O . THR E 1 68 ? -36.358 -98.120 21.050 1.00 49.68 56 THR E O 1
ATOM 9800 N N . SER E 1 69 ? -35.481 -96.642 22.501 1.00 43.61 57 SER E N 1
ATOM 9801 C CA . SER E 1 69 ? -36.359 -95.550 22.120 1.00 44.79 57 SER E CA 1
ATOM 9802 C C . SER E 1 69 ? -35.673 -94.630 21.121 1.00 44.52 57 SER E C 1
ATOM 9803 O O . SER E 1 69 ? -34.473 -94.357 21.226 1.00 49.00 57 SER E O 1
ATOM 9806 N N . VAL E 1 70 ? -36.446 -94.173 20.143 1.00 39.24 58 VAL E N 1
ATOM 9807 C CA . VAL E 1 70 ? -36.023 -93.176 19.171 1.00 33.28 58 VAL E CA 1
ATOM 9808 C C . VAL E 1 70 ? -36.923 -91.958 19.338 1.00 35.09 58 VAL E C 1
ATOM 9809 O O . VAL E 1 70 ? -38.144 -92.100 19.464 1.00 41.50 58 VAL E O 1
ATOM 9813 N N . VAL E 1 71 ? -36.325 -90.771 19.371 1.00 29.53 59 VAL E N 1
ATOM 9814 C CA . VAL E 1 71 ? -37.051 -89.533 19.640 1.00 30.44 59 VAL E CA 1
ATOM 9815 C C . VAL E 1 71 ? -36.889 -88.590 18.453 1.00 33.13 59 VAL E C 1
ATOM 9816 O O . VAL E 1 71 ? -35.766 -88.183 18.124 1.00 29.79 59 VAL E O 1
ATOM 9820 N N . MET E 1 72 ? -38.006 -88.239 17.818 1.00 35.10 60 MET E N 1
ATOM 9821 C CA . MET E 1 72 ? -38.033 -87.229 16.767 1.00 28.78 60 MET E CA 1
ATOM 9822 C C . MET E 1 72 ? -38.632 -85.939 17.311 1.00 27.59 60 MET E C 1
ATOM 9823 O O . MET E 1 72 ? -39.717 -85.951 17.899 1.00 37.03 60 MET E O 1
ATOM 9828 N N . LEU E 1 73 ? -37.945 -84.830 17.079 1.00 30.90 61 LEU E N 1
ATOM 9829 C CA . LEU E 1 73 ? -38.370 -83.523 17.560 1.00 30.77 61 LEU E CA 1
ATOM 9830 C C . LEU E 1 73 ? -38.958 -82.745 16.389 1.00 36.21 61 LEU E C 1
ATOM 9831 O O . LEU E 1 73 ? -38.254 -82.446 15.417 1.00 32.87 61 LEU E O 1
ATOM 9836 N N . GLY E 1 74 ? -40.243 -82.437 16.478 1.00 32.44 62 GLY E N 1
ATOM 9837 C CA . GLY E 1 74 ? -40.989 -81.797 15.416 1.00 26.08 62 GLY E CA 1
ATOM 9838 C C . GLY E 1 74 ? -41.212 -80.320 15.658 1.00 33.38 62 GLY E C 1
ATOM 9839 O O . GLY E 1 74 ? -40.366 -79.624 16.232 1.00 33.25 62 GLY E O 1
ATOM 9840 N N . THR E 1 75 ? -42.379 -79.842 15.232 1.00 30.38 63 THR E N 1
ATOM 9841 C CA . THR E 1 75 ? -42.682 -78.417 15.268 1.00 34.13 63 THR E CA 1
ATOM 9842 C C . THR E 1 75 ? -42.595 -77.866 16.687 1.00 36.47 63 THR E C 1
ATOM 9843 O O . THR E 1 75 ? -43.144 -78.448 17.629 1.00 31.08 63 THR E O 1
ATOM 9847 N N . GLY E 1 76 ? -41.891 -76.743 16.833 1.00 39.59 64 GLY E N 1
ATOM 9848 C CA . GLY E 1 76 ? -41.854 -76.021 18.093 1.00 38.64 64 GLY E CA 1
ATOM 9849 C C . GLY E 1 76 ? -41.106 -76.687 19.230 1.00 31.87 64 GLY E C 1
ATOM 9850 O O . GLY E 1 76 ? -41.460 -76.479 20.391 1.00 46.28 64 GLY E O 1
ATOM 9851 N N . THR E 1 77 ? -40.072 -77.468 18.935 1.00 31.52 65 THR E N 1
ATOM 9852 C CA . THR E 1 77 ? -39.285 -78.136 19.958 1.00 29.52 65 THR E CA 1
ATOM 9853 C C . THR E 1 77 ? -37.903 -77.511 20.073 1.00 31.98 65 THR E C 1
ATOM 9854 O O . THR E 1 77 ? -37.414 -76.845 19.156 1.00 34.90 65 THR E O 1
ATOM 9858 N N . SER E 1 78 ? -37.283 -77.724 21.231 1.00 27.21 66 SER E N 1
ATOM 9859 C CA . SER E 1 78 ? -35.889 -77.364 21.423 1.00 29.86 66 SER E CA 1
ATOM 9860 C C . SER E 1 78 ? -35.274 -78.361 22.389 1.00 31.67 66 SER E C 1
ATOM 9861 O O . SER E 1 78 ? -35.975 -79.017 23.165 1.00 33.22 66 SER E O 1
ATOM 9864 N N . VAL E 1 79 ? -33.955 -78.491 22.312 1.00 27.82 67 VAL E N 1
ATOM 9865 C CA . VAL E 1 79 ? -33.213 -79.394 23.178 1.00 30.31 67 VAL E CA 1
ATOM 9866 C C . VAL E 1 79 ? -31.922 -78.695 23.581 1.00 39.38 67 VAL E C 1
ATOM 9867 O O . VAL E 1 79 ? -31.349 -77.926 22.801 1.00 30.94 67 VAL E O 1
ATOM 9871 N N . THR E 1 80 ? -31.497 -78.923 24.818 1.00 32.65 68 THR E N 1
ATOM 9872 C CA . THR E 1 80 ? -30.275 -78.341 25.349 1.00 36.92 68 THR E CA 1
ATOM 9873 C C . THR E 1 80 ? -29.131 -79.336 25.240 1.00 28.13 68 THR E C 1
ATOM 9874 O O . THR E 1 80 ? -29.338 -80.543 25.094 1.00 30.97 68 THR E O 1
ATOM 9878 N N . GLN E 1 81 ? -27.909 -78.807 25.341 1.00 26.96 69 GLN E N 1
ATOM 9879 C CA . GLN E 1 81 ? -26.728 -79.663 25.344 1.00 27.79 69 GLN E CA 1
ATOM 9880 C C . GLN E 1 81 ? -26.778 -80.669 26.484 1.00 31.10 69 GLN E C 1
ATOM 9881 O O . GLN E 1 81 ? -26.375 -81.826 26.316 1.00 32.15 69 GLN E O 1
ATOM 9887 N N . ALA E 1 82 ? -27.270 -80.248 27.654 1.00 29.24 70 ALA E N 1
ATOM 9888 C CA . ALA E 1 82 ? -27.355 -81.170 28.784 1.00 29.94 70 ALA E CA 1
ATOM 9889 C C . ALA E 1 82 ? -28.321 -82.310 28.488 1.00 36.28 70 ALA E C 1
ATOM 9890 O O . ALA E 1 82 ? -28.061 -83.464 28.854 1.00 32.50 70 ALA E O 1
ATOM 9892 N N . ALA E 1 83 ? -29.428 -82.015 27.799 1.00 27.97 71 ALA E N 1
ATOM 9893 C CA . ALA E 1 83 ? -30.351 -83.084 27.439 1.00 34.71 71 ALA E CA 1
ATOM 9894 C C . ALA E 1 83 ? -29.745 -84.011 26.388 1.00 34.07 71 ALA E C 1
ATOM 9895 O O . ALA E 1 83 ? -29.938 -85.232 26.453 1.00 31.04 71 ALA E O 1
ATOM 9897 N N . MET E 1 84 ? -29.009 -83.461 25.414 1.00 23.61 72 MET E N 1
ATOM 9898 C CA . MET E 1 84 ? -28.328 -84.331 24.455 1.00 38.97 72 MET E CA 1
ATOM 9899 C C . MET E 1 84 ? -27.329 -85.253 25.151 1.00 38.06 72 MET E C 1
ATOM 9900 O O . MET E 1 84 ? -27.149 -86.403 24.734 1.00 36.86 72 MET E O 1
ATOM 9905 N N . ARG E 1 85 ? -26.684 -84.772 26.217 1.00 37.09 73 ARG E N 1
ATOM 9906 C CA . ARG E 1 85 ? -25.788 -85.620 26.998 1.00 46.93 73 ARG E CA 1
ATOM 9907 C C . ARG E 1 85 ? -26.539 -86.800 27.614 1.00 45.50 73 ARG E C 1
ATOM 9908 O O . ARG E 1 85 ? -26.078 -87.947 27.553 1.00 38.40 73 ARG E O 1
ATOM 9916 N N . GLU E 1 86 ? -27.713 -86.541 28.201 1.00 37.88 74 GLU E N 1
ATOM 9917 C CA . GLU E 1 86 ? -28.486 -87.631 28.793 1.00 41.64 74 GLU E CA 1
ATOM 9918 C C . GLU E 1 86 ? -28.932 -88.635 27.740 1.00 35.90 74 GLU E C 1
ATOM 9919 O O . GLU E 1 86 ? -28.921 -89.847 27.985 1.00 36.94 74 GLU E O 1
ATOM 9925 N N . PHE E 1 87 ? -29.347 -88.151 26.568 1.00 39.05 75 PHE E N 1
ATOM 9926 C CA . PHE E 1 87 ? -29.723 -89.059 25.491 1.00 38.27 75 PHE E CA 1
ATOM 9927 C C . PHE E 1 87 ? -28.535 -89.891 25.029 1.00 37.28 75 PHE E C 1
ATOM 9928 O O . PHE E 1 87 ? -28.670 -91.096 24.783 1.00 34.07 75 PHE E O 1
ATOM 9936 N N . ALA E 1 88 ? -27.355 -89.272 24.934 1.00 41.91 76 ALA E N 1
ATOM 9937 C CA . ALA E 1 88 ? -26.163 -90.020 24.546 1.00 34.68 76 ALA E CA 1
ATOM 9938 C C . ALA E 1 88 ? -25.802 -91.068 25.591 1.00 35.37 76 ALA E C 1
ATOM 9939 O O . ALA E 1 88 ? -25.373 -92.173 25.242 1.00 43.01 76 ALA E O 1
ATOM 9941 N N . ARG E 1 89 ? -25.962 -90.742 26.876 1.00 42.47 77 ARG E N 1
ATOM 9942 C CA . ARG E 1 89 ? -25.682 -91.721 27.921 1.00 41.44 77 ARG E CA 1
ATOM 9943 C C . ARG E 1 89 ? -26.631 -92.910 27.833 1.00 44.86 77 ARG E C 1
ATOM 9944 O O . ARG E 1 89 ? -26.206 -94.067 27.939 1.00 45.10 77 ARG E O 1
ATOM 9952 N N . ALA E 1 90 ? -27.921 -92.647 27.631 1.00 45.51 78 ALA E N 1
ATOM 9953 C CA . ALA E 1 90 ? -28.904 -93.719 27.575 1.00 40.42 78 ALA E CA 1
ATOM 9954 C C . ALA E 1 90 ? -28.973 -94.388 26.210 1.00 38.90 78 ALA E C 1
ATOM 9955 O O . ALA E 1 90 ? -29.639 -95.421 26.082 1.00 39.71 78 ALA E O 1
ATOM 9957 N N . GLY E 1 91 ? -28.293 -93.842 25.202 1.00 39.52 79 GLY E N 1
ATOM 9958 C CA . GLY E 1 91 ? -28.330 -94.413 23.870 1.00 34.28 79 GLY E CA 1
ATOM 9959 C C . GLY E 1 91 ? -29.596 -94.145 23.087 1.00 41.14 79 GLY E C 1
ATOM 9960 O O . GLY E 1 91 ? -29.998 -94.979 22.270 1.00 54.99 79 GLY E O 1
ATOM 9961 N N . VAL E 1 92 ? -30.232 -92.998 23.304 1.00 38.30 80 VAL E N 1
ATOM 9962 C CA . VAL E 1 92 ? -31.466 -92.641 22.614 1.00 38.47 80 VAL E CA 1
ATOM 9963 C C . VAL E 1 92 ? -31.103 -91.815 21.387 1.00 33.28 80 VAL E C 1
ATOM 9964 O O . VAL E 1 92 ? -30.529 -90.729 21.510 1.00 41.62 80 VAL E O 1
ATOM 9968 N N . MET E 1 93 ? -31.456 -92.310 20.204 1.00 32.52 81 MET E N 1
ATOM 9969 C CA . MET E 1 93 ? -31.180 -91.558 18.985 1.00 31.04 81 MET E CA 1
ATOM 9970 C C . MET E 1 93 ? -32.112 -90.358 18.875 1.00 37.32 81 MET E C 1
ATOM 9971 O O . MET E 1 93 ? -33.328 -90.482 19.056 1.00 35.49 81 MET E O 1
ATOM 9976 N N . ILE E 1 94 ? -31.544 -89.197 18.561 1.00 33.96 82 ILE E N 1
ATOM 9977 C CA . ILE E 1 94 ? -32.305 -87.962 18.423 1.00 26.81 82 ILE E CA 1
ATOM 9978 C C . ILE E 1 94 ? -32.349 -87.590 16.951 1.00 37.10 82 ILE E C 1
ATOM 9979 O O . ILE E 1 94 ? -31.353 -87.734 16.232 1.00 33.43 82 ILE E O 1
ATOM 9984 N N . GLY E 1 95 ? -33.531 -87.173 16.495 1.00 35.29 83 GLY E N 1
ATOM 9985 C CA . GLY E 1 95 ? -33.693 -86.662 15.152 1.00 29.57 83 GLY E CA 1
ATOM 9986 C C . GLY E 1 95 ? -34.624 -85.465 15.153 1.00 31.26 83 GLY E C 1
ATOM 9987 O O . GLY E 1 95 ? -35.434 -85.279 16.062 1.00 34.12 83 GLY E O 1
ATOM 9988 N N . PHE E 1 96 ? -34.473 -84.634 14.129 1.00 29.31 84 PHE E N 1
ATOM 9989 C CA . PHE E 1 96 ? -35.351 -83.494 13.903 1.00 35.68 84 PHE E CA 1
ATOM 9990 C C . PHE E 1 96 ? -36.134 -83.722 12.618 1.00 37.40 84 PHE E C 1
ATOM 9991 O O . PHE E 1 96 ? -35.556 -84.103 11.594 1.00 41.34 84 PHE E O 1
ATOM 9999 N N . CYS E 1 97 ? -37.450 -83.529 12.686 1.00 30.76 85 CYS E N 1
ATOM 10000 C CA . CYS E 1 97 ? -38.325 -83.790 11.555 1.00 31.11 85 CYS E CA 1
ATOM 10001 C C . CYS E 1 97 ? -39.331 -82.662 11.410 1.00 30.15 85 CYS E C 1
ATOM 10002 O O . CYS E 1 97 ? -39.493 -81.825 12.296 1.00 31.70 85 CYS E O 1
ATOM 10005 N N . GLY E 1 98 ? -40.001 -82.638 10.263 1.00 35.05 86 GLY E N 1
ATOM 10006 C CA . GLY E 1 98 ? -41.068 -81.690 10.042 1.00 35.41 86 GLY E CA 1
ATOM 10007 C C . GLY E 1 98 ? -42.334 -82.090 10.768 1.00 33.87 86 GLY E C 1
ATOM 10008 O O . GLY E 1 98 ? -42.440 -83.168 11.355 1.00 30.79 86 GLY E O 1
ATOM 10009 N N . GLY E 1 99 ? -43.331 -81.208 10.679 1.00 31.45 87 GLY E N 1
ATOM 10010 C CA . GLY E 1 99 ? -44.597 -81.398 11.360 1.00 28.20 87 GLY E CA 1
ATOM 10011 C C . GLY E 1 99 ? -45.264 -82.721 11.050 1.00 34.77 87 GLY E C 1
ATOM 10012 O O . GLY E 1 99 ? -45.373 -83.111 9.885 1.00 41.99 87 GLY E O 1
ATOM 10013 N N . GLY E 1 100 ? -45.689 -83.430 12.091 1.00 28.34 88 GLY E N 1
ATOM 10014 C CA . GLY E 1 100 ? -46.355 -84.703 11.929 1.00 23.24 88 GLY E CA 1
ATOM 10015 C C . GLY E 1 100 ? -45.445 -85.889 11.730 1.00 27.24 88 GLY E C 1
ATOM 10016 O O . GLY E 1 100 ? -45.945 -86.996 11.511 1.00 37.32 88 GLY E O 1
ATOM 10017 N N . GLY E 1 101 ? -44.133 -85.706 11.833 1.00 29.72 89 GLY E N 1
ATOM 10018 C CA . GLY E 1 101 ? -43.185 -86.792 11.699 1.00 27.22 89 GLY E CA 1
ATOM 10019 C C . GLY E 1 101 ? -42.504 -86.920 10.350 1.00 35.47 89 GLY E C 1
ATOM 10020 O O . GLY E 1 101 ? -41.870 -87.951 10.096 1.00 26.77 89 GLY E O 1
ATOM 10021 N N . THR E 1 102 ? -42.586 -85.903 9.494 1.00 29.07 90 THR E N 1
ATOM 10022 C CA . THR E 1 102 ? -41.948 -85.942 8.180 1.00 23.65 90 THR E CA 1
ATOM 10023 C C . THR E 1 102 ? -41.856 -84.531 7.596 1.00 25.87 90 THR E C 1
ATOM 10024 O O . THR E 1 102 ? -42.746 -83.709 7.805 1.00 31.07 90 THR E O 1
ATOM 10028 N N . PRO E 1 103 ? -40.763 -84.230 6.880 1.00 38.75 91 PRO E N 1
ATOM 10029 C CA . PRO E 1 103 ? -39.616 -85.095 6.581 1.00 33.97 91 PRO E CA 1
ATOM 10030 C C . PRO E 1 103 ? -38.566 -85.062 7.676 1.00 32.82 91 PRO E C 1
ATOM 10031 O O . PRO E 1 103 ? -38.632 -84.200 8.548 1.00 36.19 91 PRO E O 1
ATOM 10035 N N . LEU E 1 104 ? -37.623 -85.996 7.628 1.00 31.17 92 LEU E N 1
ATOM 10036 C CA . LEU E 1 104 ? -36.495 -86.009 8.550 1.00 31.56 92 LEU E CA 1
ATOM 10037 C C . LEU E 1 104 ? -35.486 -84.949 8.116 1.00 31.18 92 LEU E C 1
ATOM 10038 O O . LEU E 1 104 ? -34.984 -84.990 6.990 1.00 31.26 92 LEU E O 1
ATOM 10043 N N . PHE E 1 105 ? -35.199 -83.993 8.999 1.00 31.65 93 PHE E N 1
ATOM 10044 C CA . PHE E 1 105 ? -34.235 -82.932 8.709 1.00 38.79 93 PHE E CA 1
ATOM 10045 C C . PHE E 1 105 ? -32.803 -83.346 9.053 1.00 40.89 93 PHE E C 1
ATOM 10046 O O . PHE E 1 105 ? -31.911 -83.297 8.201 1.00 26.81 93 PHE E O 1
ATOM 10054 N N . ALA E 1 106 ? -32.570 -83.733 10.307 1.00 41.42 94 ALA E N 1
ATOM 10055 C CA . ALA E 1 106 ? -31.240 -84.055 10.804 1.00 43.96 94 ALA E CA 1
ATOM 10056 C C . ALA E 1 106 ? -31.377 -85.048 11.950 1.00 42.09 94 ALA E C 1
ATOM 10057 O O . ALA E 1 106 ? -32.400 -85.076 12.640 1.00 41.11 94 ALA E O 1
ATOM 10059 N N . ALA E 1 107 ? -30.340 -85.858 12.157 1.00 34.21 95 ALA E N 1
ATOM 10060 C CA . ALA E 1 107 ? -30.478 -86.963 13.098 1.00 42.28 95 ALA E CA 1
ATOM 10061 C C . ALA E 1 107 ? -29.113 -87.541 13.456 1.00 35.99 95 ALA E C 1
ATOM 10062 O O . ALA E 1 107 ? -28.154 -87.438 12.689 1.00 31.50 95 ALA E O 1
ATOM 10064 N N . ASN E 1 108 ? -29.044 -88.151 14.642 1.00 38.30 96 ASN E N 1
ATOM 10065 C CA . ASN E 1 108 ? -27.926 -89.018 14.983 1.00 32.94 96 ASN E CA 1
ATOM 10066 C C . ASN E 1 108 ? -27.875 -90.199 14.019 1.00 35.93 96 ASN E C 1
ATOM 10067 O O . ASN E 1 108 ? -28.849 -90.526 13.341 1.00 51.34 96 ASN E O 1
ATOM 10072 N N . GLU E 1 109 ? -26.729 -90.862 13.980 1.00 49.49 97 GLU E N 1
ATOM 10073 C CA . GLU E 1 109 ? -26.552 -92.044 13.149 1.00 45.37 97 GLU E CA 1
ATOM 10074 C C . GLU E 1 109 ? -26.621 -93.296 14.012 1.00 48.99 97 GLU E C 1
ATOM 10075 O O . GLU E 1 109 ? -26.041 -93.343 15.100 1.00 59.16 97 GLU E O 1
ATOM 10081 N N . ALA E 1 110 ? -27.336 -94.309 13.528 1.00 50.79 98 ALA E N 1
ATOM 10082 C CA . ALA E 1 110 ? -27.450 -95.552 14.278 1.00 53.25 98 ALA E CA 1
ATOM 10083 C C . ALA E 1 110 ? -26.128 -96.305 14.248 1.00 63.00 98 ALA E C 1
ATOM 10084 O O . ALA E 1 110 ? -25.533 -96.502 13.182 1.00 58.53 98 ALA E O 1
ATOM 10086 N N . GLU E 1 111 ? -25.669 -96.723 15.424 1.00 63.38 99 GLU E N 1
ATOM 10087 C CA . GLU E 1 111 ? -24.401 -97.427 15.552 1.00 71.32 99 GLU E CA 1
ATOM 10088 C C . GLU E 1 111 ? -24.360 -98.217 16.857 1.00 72.92 99 GLU E C 1
ATOM 10089 O O . GLU E 1 111 ? -25.073 -97.898 17.810 1.00 49.58 99 GLU E O 1
ATOM 10095 N N . PRO E 1 125 ? -22.414 -100.367 14.208 1.00 64.58 113 PRO E N 1
ATOM 10096 C CA . PRO E 1 125 ? -23.241 -100.766 13.064 1.00 66.56 113 PRO E CA 1
ATOM 10097 C C . PRO E 1 125 ? -24.355 -101.727 13.470 1.00 63.95 113 PRO E C 1
ATOM 10098 O O . PRO E 1 125 ? -24.156 -102.553 14.361 1.00 69.69 113 PRO E O 1
ATOM 10102 N N . THR E 1 126 ? -25.483 -101.656 12.770 1.00 71.13 114 THR E N 1
ATOM 10103 C CA . THR E 1 126 ? -26.682 -102.424 13.076 1.00 62.00 114 THR E CA 1
ATOM 10104 C C . THR E 1 126 ? -26.657 -103.730 12.308 1.00 54.49 114 THR E C 1
ATOM 10105 O O . THR E 1 126 ? -26.005 -103.850 11.267 1.00 67.59 114 THR E O 1
ATOM 10109 N N . GLU E 1 127 ? -27.382 -104.722 12.826 1.00 46.88 115 GLU E N 1
ATOM 10110 C CA . GLU E 1 127 ? -27.414 -105.974 12.090 1.00 54.04 115 GLU E CA 1
ATOM 10111 C C . GLU E 1 127 ? -28.141 -105.836 10.761 1.00 48.83 115 GLU E C 1
ATOM 10112 O O . GLU E 1 127 ? -27.931 -106.673 9.877 1.00 46.67 115 GLU E O 1
ATOM 10118 N N . TYR E 1 128 ? -28.936 -104.776 10.570 1.00 46.93 116 TYR E N 1
ATOM 10119 C CA . TYR E 1 128 ? -29.649 -104.635 9.303 1.00 44.71 116 TYR E CA 1
ATOM 10120 C C . TYR E 1 128 ? -28.695 -104.219 8.193 1.00 41.58 116 TYR E C 1
ATOM 10121 O O . TYR E 1 128 ? -28.827 -104.669 7.048 1.00 44.55 116 TYR E O 1
ATOM 10130 N N . LEU E 1 129 ? -27.711 -103.378 8.524 1.00 46.42 117 LEU E N 1
ATOM 10131 C CA . LEU E 1 129 ? -26.738 -102.943 7.529 1.00 36.19 117 LEU E CA 1
ATOM 10132 C C . LEU E 1 129 ? -25.854 -104.099 7.088 1.00 37.97 117 LEU E C 1
ATOM 10133 O O . LEU E 1 129 ? -25.577 -104.253 5.894 1.00 47.77 117 LEU E O 1
ATOM 10138 N N . GLN E 1 130 ? -25.408 -104.928 8.035 1.00 45.45 118 GLN E N 1
ATOM 10139 C CA . GLN E 1 130 ? -24.577 -106.071 7.670 1.00 43.46 118 GLN E CA 1
ATOM 10140 C C . GLN E 1 130 ? -25.375 -107.083 6.862 1.00 43.84 118 GLN E C 1
ATOM 10141 O O . GLN E 1 130 ? -24.866 -107.644 5.883 1.00 45.64 118 GLN E O 1
ATOM 10147 N N . ASP E 1 131 ? -26.635 -107.313 7.243 1.00 50.99 119 ASP E N 1
ATOM 10148 C CA . ASP E 1 131 ? -27.510 -108.138 6.417 1.00 42.53 119 ASP E CA 1
ATOM 10149 C C . ASP E 1 131 ? -27.623 -107.558 5.017 1.00 40.22 119 ASP E C 1
ATOM 10150 O O . ASP E 1 131 ? -27.549 -108.290 4.023 1.00 47.08 119 ASP E O 1
ATOM 10155 N N . TRP E 1 132 ? -27.770 -106.237 4.919 1.00 39.46 120 TRP E N 1
ATOM 10156 C CA . TRP E 1 132 ? -27.941 -105.607 3.617 1.00 39.12 120 TRP E CA 1
ATOM 10157 C C . TRP E 1 132 ? -26.695 -105.787 2.759 1.00 41.95 120 TRP E C 1
ATOM 10158 O O . TRP E 1 132 ? -26.782 -106.210 1.600 1.00 36.07 120 TRP E O 1
ATOM 10169 N N . VAL E 1 133 ? -25.519 -105.515 3.334 1.00 42.71 121 VAL E N 1
ATOM 10170 C CA . VAL E 1 133 ? -24.271 -105.599 2.581 1.00 39.25 121 VAL E CA 1
ATOM 10171 C C . VAL E 1 133 ? -23.962 -107.043 2.191 1.00 45.58 121 VAL E C 1
ATOM 10172 O O . VAL E 1 133 ? -23.310 -107.290 1.167 1.00 48.56 121 VAL E O 1
ATOM 10176 N N . SER E 1 134 ? -24.437 -108.018 2.976 1.00 44.06 122 SER E N 1
ATOM 10177 C CA . SER E 1 134 ? -24.107 -109.417 2.711 1.00 41.92 122 SER E CA 1
ATOM 10178 C C . SER E 1 134 ? -24.735 -109.944 1.426 1.00 47.53 122 SER E C 1
ATOM 10179 O O . SER E 1 134 ? -24.301 -110.990 0.932 1.00 48.35 122 SER E O 1
ATOM 10182 N N . PHE E 1 135 ? -25.753 -109.263 0.886 1.00 45.35 123 PHE E N 1
ATOM 10183 C CA . PHE E 1 135 ? -26.359 -109.670 -0.378 1.00 40.90 123 PHE E CA 1
ATOM 10184 C C . PHE E 1 135 ? -26.400 -108.575 -1.430 1.00 36.56 123 PHE E C 1
ATOM 10185 O O . PHE E 1 135 ? -26.677 -108.887 -2.593 1.00 49.06 123 PHE E O 1
ATOM 10193 N N . TRP E 1 136 ? -26.146 -107.315 -1.072 1.00 39.29 124 TRP E N 1
ATOM 10194 C CA . TRP E 1 136 ? -26.435 -106.218 -1.994 1.00 43.79 124 TRP E CA 1
ATOM 10195 C C . TRP E 1 136 ? -25.614 -106.321 -3.274 1.00 35.83 124 TRP E C 1
ATOM 10196 O O . TRP E 1 136 ? -26.104 -105.986 -4.359 1.00 42.82 124 TRP E O 1
ATOM 10207 N N . PHE E 1 137 ? -24.366 -106.782 -3.176 1.00 39.87 125 PHE E N 1
ATOM 10208 C CA . PHE E 1 137 ? -23.518 -106.845 -4.364 1.00 53.61 125 PHE E CA 1
ATOM 10209 C C . PHE E 1 137 ? -23.818 -108.039 -5.258 1.00 47.60 125 PHE E C 1
ATOM 10210 O O . PHE E 1 137 ? -23.286 -108.103 -6.371 1.00 42.23 125 PHE E O 1
ATOM 10218 N N . ASP E 1 138 ? -24.650 -108.973 -4.809 1.00 46.42 126 ASP E N 1
ATOM 10219 C CA . ASP E 1 138 ? -25.109 -110.081 -5.638 1.00 48.83 126 ASP E CA 1
ATOM 10220 C C . ASP E 1 138 ? -26.316 -109.600 -6.435 1.00 50.51 126 ASP E C 1
ATOM 10221 O O . ASP E 1 138 ? -27.380 -109.342 -5.861 1.00 50.27 126 ASP E O 1
ATOM 10226 N N . ASP E 1 139 ? -26.158 -109.494 -7.758 1.00 42.04 127 ASP E N 1
ATOM 10227 C CA . ASP E 1 139 ? -27.217 -108.921 -8.586 1.00 51.15 127 ASP E CA 1
ATOM 10228 C C . ASP E 1 139 ? -28.514 -109.715 -8.499 1.00 53.79 127 ASP E C 1
ATOM 10229 O O . ASP E 1 139 ? -29.602 -109.128 -8.540 1.00 51.09 127 ASP E O 1
ATOM 10234 N N . GLU E 1 140 ? -28.426 -111.038 -8.354 1.00 50.91 128 GLU E N 1
ATOM 10235 C CA . GLU E 1 140 ? -29.638 -111.842 -8.237 1.00 57.85 128 GLU E CA 1
ATOM 10236 C C . GLU E 1 140 ? -30.314 -111.625 -6.888 1.00 57.87 128 GLU E C 1
ATOM 10237 O O . GLU E 1 140 ? -31.548 -111.616 -6.801 1.00 54.27 128 GLU E O 1
ATOM 10243 N N . LYS E 1 141 ? -29.526 -111.449 -5.827 1.00 50.86 129 LYS E N 1
ATOM 10244 C CA . LYS E 1 141 ? -30.111 -111.136 -4.529 1.00 47.37 129 LYS E CA 1
ATOM 10245 C C . LYS E 1 141 ? -30.707 -109.734 -4.526 1.00 50.77 129 LYS E C 1
ATOM 10246 O O . LYS E 1 141 ? -31.812 -109.522 -4.011 1.00 47.83 129 LYS E O 1
ATOM 10252 N N . ARG E 1 142 ? -30.003 -108.772 -5.125 1.00 54.34 130 ARG E N 1
ATOM 10253 C CA . ARG E 1 142 ? -30.519 -107.411 -5.206 1.00 45.64 130 ARG E CA 1
ATOM 10254 C C . ARG E 1 142 ? -31.812 -107.355 -6.005 1.00 48.24 130 ARG E C 1
ATOM 10255 O O . ARG E 1 142 ? -32.697 -106.547 -5.703 1.00 49.41 130 ARG E O 1
ATOM 10263 N N . LEU E 1 143 ? -31.939 -108.199 -7.029 1.00 57.55 131 LEU E N 1
ATOM 10264 C CA . LEU E 1 143 ? -33.187 -108.255 -7.779 1.00 49.78 131 LEU E CA 1
ATOM 10265 C C . LEU E 1 143 ? -34.306 -108.837 -6.925 1.00 50.73 131 LEU E C 1
ATOM 10266 O O . LEU E 1 143 ? -35.443 -108.351 -6.964 1.00 45.00 131 LEU E O 1
ATOM 10271 N N . ALA E 1 144 ? -33.999 -109.875 -6.139 1.00 40.73 132 ALA E N 1
ATOM 10272 C CA . ALA E 1 144 ? -35.011 -110.462 -5.266 1.00 47.54 132 ALA E CA 1
ATOM 10273 C C . ALA E 1 144 ? -35.538 -109.438 -4.268 1.00 45.33 132 ALA E C 1
ATOM 10274 O O . ALA E 1 144 ? -36.735 -109.418 -3.962 1.00 49.55 132 ALA E O 1
ATOM 10276 N N . ALA E 1 145 ? -34.659 -108.574 -3.759 1.00 44.26 133 ALA E N 1
ATOM 10277 C CA . ALA E 1 145 ? -35.097 -107.508 -2.867 1.00 44.11 133 ALA E CA 1
ATOM 10278 C C . ALA E 1 145 ? -36.018 -106.530 -3.585 1.00 44.41 133 ALA E C 1
ATOM 10279 O O . ALA E 1 145 ? -37.049 -106.118 -3.038 1.00 34.39 133 ALA E O 1
ATOM 10281 N N . ALA E 1 146 ? -35.661 -106.150 -4.815 1.00 36.22 134 ALA E N 1
ATOM 10282 C CA . ALA E 1 146 ? -36.485 -105.214 -5.570 1.00 38.07 134 ALA E CA 1
ATOM 10283 C C . ALA E 1 146 ? -37.853 -105.811 -5.881 1.00 39.66 134 ALA E C 1
ATOM 10284 O O . ALA E 1 146 ? -38.874 -105.116 -5.808 1.00 42.69 134 ALA E O 1
ATOM 10286 N N . ILE E 1 147 ? -37.893 -107.101 -6.222 1.00 42.29 135 ILE E N 1
ATOM 10287 C CA . ILE E 1 147 ? -39.165 -107.762 -6.499 1.00 42.15 135 ILE E CA 1
ATOM 10288 C C . ILE E 1 147 ? -39.990 -107.899 -5.226 1.00 37.92 135 ILE E C 1
ATOM 10289 O O . ILE E 1 147 ? -41.216 -107.725 -5.246 1.00 42.66 135 ILE E O 1
ATOM 10294 N N . ALA E 1 148 ? -39.337 -108.194 -4.098 1.00 34.75 136 ALA E N 1
ATOM 10295 C CA . ALA E 1 148 ? -40.052 -108.259 -2.826 1.00 32.57 136 ALA E CA 1
ATOM 10296 C C . ALA E 1 148 ? -40.682 -106.917 -2.467 1.00 32.30 136 ALA E C 1
ATOM 10297 O O . ALA E 1 148 ? -41.781 -106.875 -1.904 1.00 33.50 136 ALA E O 1
ATOM 10299 N N . PHE E 1 149 ? -39.999 -105.810 -2.780 1.00 39.02 137 PHE E N 1
ATOM 10300 C CA . PHE E 1 149 ? -40.574 -104.489 -2.536 1.00 31.63 137 PHE E CA 1
ATOM 10301 C C . PHE E 1 149 ? -41.825 -104.263 -3.375 1.00 38.48 137 PHE E C 1
ATOM 10302 O O . PHE E 1 149 ? -42.830 -103.742 -2.875 1.00 36.58 137 PHE E O 1
ATOM 10310 N N . GLN E 1 150 ? -41.778 -104.633 -4.659 1.00 36.64 138 GLN E N 1
ATOM 10311 C CA . GLN E 1 150 ? -42.942 -104.438 -5.516 1.00 39.45 138 GLN E CA 1
ATOM 10312 C C . GLN E 1 150 ? -44.104 -105.323 -5.086 1.00 42.65 138 GLN E C 1
ATOM 10313 O O . GLN E 1 150 ? -45.269 -104.936 -5.242 1.00 37.20 138 GLN E O 1
ATOM 10319 N N . GLN E 1 151 ? -43.814 -106.499 -4.526 1.00 43.08 139 GLN E N 1
ATOM 10320 C CA . GLN E 1 151 ? -44.881 -107.329 -3.982 1.00 36.81 139 GLN E CA 1
ATOM 10321 C C . GLN E 1 151 ? -45.565 -106.635 -2.812 1.00 39.60 139 GLN E C 1
ATOM 10322 O O . GLN E 1 151 ? -46.799 -106.597 -2.736 1.00 47.76 139 GLN E O 1
ATOM 10328 N N . VAL E 1 152 ? -44.779 -106.067 -1.891 1.00 33.48 140 VAL E N 1
ATOM 10329 C CA . VAL E 1 152 ? -45.367 -105.302 -0.792 1.00 29.93 140 VAL E CA 1
ATOM 10330 C C . VAL E 1 152 ? -46.162 -104.121 -1.334 1.00 36.18 140 VAL E C 1
ATOM 10331 O O . VAL E 1 152 ? -47.262 -103.821 -0.854 1.00 33.67 140 VAL E O 1
ATOM 10335 N N . ARG E 1 153 ? -45.629 -103.452 -2.359 1.00 32.55 141 ARG E N 1
ATOM 10336 C CA . ARG E 1 153 ? -46.325 -102.323 -2.965 1.00 26.82 141 ARG E CA 1
ATOM 10337 C C . ARG E 1 153 ? -47.692 -102.734 -3.499 1.00 40.62 141 ARG E C 1
ATOM 10338 O O . ARG E 1 153 ? -48.682 -102.015 -3.315 1.00 34.88 141 ARG E O 1
ATOM 10346 N N . ILE E 1 154 ? -47.768 -103.901 -4.143 1.00 31.79 142 ILE E N 1
ATOM 10347 C CA . ILE E 1 154 ? -49.042 -104.389 -4.663 1.00 29.83 142 ILE E CA 1
ATOM 10348 C C . ILE E 1 154 ? -50.023 -104.635 -3.524 1.00 34.82 142 ILE E C 1
ATOM 10349 O O . ILE E 1 154 ? -51.199 -104.259 -3.607 1.00 36.35 142 ILE E O 1
ATOM 10354 N N . THR E 1 155 ? -49.557 -105.264 -2.442 1.00 37.68 143 THR E N 1
ATOM 10355 C CA . THR E 1 155 ? -50.419 -105.510 -1.290 1.00 34.38 143 THR E CA 1
ATOM 10356 C C . THR E 1 155 ? -50.968 -104.209 -0.719 1.00 32.35 143 THR E C 1
ATOM 10357 O O . THR E 1 155 ? -52.169 -104.090 -0.454 1.00 40.58 143 THR E O 1
ATOM 10361 N N . GLN E 1 156 ? -50.098 -103.212 -0.538 1.00 37.12 144 GLN E N 1
ATOM 10362 C CA . GLN E 1 156 ? -50.525 -101.955 0.069 1.00 36.57 144 GLN E CA 1
ATOM 10363 C C . GLN E 1 156 ? -51.552 -101.242 -0.798 1.00 35.66 144 GLN E C 1
ATOM 10364 O O . GLN E 1 156 ? -52.541 -100.706 -0.284 1.00 34.98 144 GLN E O 1
ATOM 10370 N N . ILE E 1 157 ? -51.340 -101.230 -2.118 1.00 34.75 145 ILE E N 1
ATOM 10371 C CA . ILE E 1 157 ? -52.300 -100.595 -3.017 1.00 33.83 145 ILE E CA 1
ATOM 10372 C C . ILE E 1 157 ? -53.637 -101.319 -2.949 1.00 36.09 145 ILE E C 1
ATOM 10373 O O . ILE E 1 157 ? -54.700 -100.698 -2.813 1.00 32.67 145 ILE E O 1
ATOM 10378 N N . ARG E 1 158 ? -53.599 -102.648 -3.049 1.00 36.92 146 ARG E N 1
ATOM 10379 C CA . ARG E 1 158 ? -54.813 -103.448 -2.950 1.00 39.02 146 ARG E CA 1
ATOM 10380 C C . ARG E 1 158 ? -55.562 -103.136 -1.662 1.00 34.78 146 ARG E C 1
ATOM 10381 O O . ARG E 1 158 ? -56.775 -102.889 -1.677 1.00 37.97 146 ARG E O 1
ATOM 10389 N N . GLN E 1 159 ? -54.837 -103.051 -0.549 1.00 28.39 147 GLN E N 1
ATOM 10390 C CA . GLN E 1 159 ? -55.493 -102.897 0.743 1.00 35.76 147 GLN E CA 1
ATOM 10391 C C . GLN E 1 159 ? -56.050 -101.492 0.922 1.00 30.21 147 GLN E C 1
ATOM 10392 O O . GLN E 1 159 ? -57.219 -101.319 1.280 1.00 32.97 147 GLN E O 1
ATOM 10398 N N . HIS E 1 160 ? -55.244 -100.475 0.647 1.00 31.09 148 HIS E N 1
ATOM 10399 C CA . HIS E 1 160 ? -55.610 -99.123 1.034 1.00 26.51 148 HIS E CA 1
ATOM 10400 C C . HIS E 1 160 ? -56.427 -98.385 -0.014 1.00 30.87 148 HIS E C 1
ATOM 10401 O O . HIS E 1 160 ? -57.010 -97.344 0.305 1.00 35.29 148 HIS E O 1
ATOM 10408 N N . TRP E 1 161 ? -56.481 -98.883 -1.251 1.00 31.96 149 TRP E N 1
ATOM 10409 C CA . TRP E 1 161 ? -57.435 -98.354 -2.219 1.00 31.99 149 TRP E CA 1
ATOM 10410 C C . TRP E 1 161 ? -58.849 -98.886 -2.001 1.00 38.33 149 TRP E C 1
ATOM 10411 O O . TRP E 1 161 ? -59.815 -98.250 -2.439 1.00 33.85 149 TRP E O 1
ATOM 10422 N N . LEU E 1 162 ? -58.991 -100.040 -1.351 1.00 36.17 150 LEU E N 1
ATOM 10423 C CA . LEU E 1 162 ? -60.289 -100.661 -1.133 1.00 39.43 150 LEU E CA 1
ATOM 10424 C C . LEU E 1 162 ? -60.711 -100.700 0.328 1.00 38.52 150 LEU E C 1
ATOM 10425 O O . LEU E 1 162 ? -61.781 -101.235 0.635 1.00 44.52 150 LEU E O 1
ATOM 10430 N N . GLY E 1 163 ? -59.909 -100.152 1.235 1.00 40.28 151 GLY E N 1
ATOM 10431 C CA . GLY E 1 163 ? -60.229 -100.174 2.644 1.00 31.09 151 GLY E CA 1
ATOM 10432 C C . GLY E 1 163 ? -61.300 -99.163 3.006 1.00 37.93 151 GLY E C 1
ATOM 10433 O O . GLY E 1 163 ? -61.846 -98.449 2.163 1.00 37.04 151 GLY E O 1
ATOM 10434 N N . SER E 1 164 ? -61.574 -99.087 4.312 1.00 34.00 152 SER E N 1
ATOM 10435 C CA . SER E 1 164 ? -62.649 -98.229 4.801 1.00 34.09 152 SER E CA 1
ATOM 10436 C C . SER E 1 164 ? -62.335 -96.753 4.593 1.00 40.81 152 SER E C 1
ATOM 10437 O O . SER E 1 164 ? -63.225 -95.973 4.229 1.00 47.81 152 SER E O 1
ATOM 10440 N N . ARG E 1 165 ? -61.082 -96.349 4.821 1.00 34.48 153 ARG E N 1
ATOM 10441 C CA . ARG E 1 165 ? -60.747 -94.927 4.784 1.00 35.62 153 ARG E CA 1
ATOM 10442 C C . ARG E 1 165 ? -60.999 -94.340 3.401 1.00 39.09 153 ARG E C 1
ATOM 10443 O O . ARG E 1 165 ? -61.642 -93.292 3.268 1.00 43.67 153 ARG E O 1
ATOM 10451 N N . LEU E 1 166 ? -60.542 -95.026 2.352 1.00 41.39 154 LEU E N 1
ATOM 10452 C CA . LEU E 1 166 ? -60.705 -94.476 1.014 1.00 37.24 154 LEU E CA 1
ATOM 10453 C C . LEU E 1 166 ? -62.139 -94.600 0.517 1.00 40.58 154 LEU E C 1
ATOM 10454 O O . LEU E 1 166 ? -62.603 -93.744 -0.243 1.00 41.33 154 LEU E O 1
ATOM 10459 N N . SER E 1 167 ? -62.865 -95.631 0.954 1.00 44.08 155 SER E N 1
ATOM 10460 C CA . SER E 1 167 ? -64.266 -95.755 0.572 1.00 40.50 155 SER E CA 1
ATOM 10461 C C . SER E 1 167 ? -65.109 -94.603 1.103 1.00 37.16 155 SER E C 1
ATOM 10462 O O . SER E 1 167 ? -66.151 -94.294 0.520 1.00 49.20 155 SER E O 1
ATOM 10465 N N . ARG E 1 168 ? -64.674 -93.940 2.175 1.00 44.58 156 ARG E N 1
ATOM 10466 C CA . ARG E 1 168 ? -65.386 -92.755 2.635 1.00 45.45 156 ARG E CA 1
ATOM 10467 C C . ARG E 1 168 ? -65.312 -91.613 1.630 1.00 44.72 156 ARG E C 1
ATOM 10468 O O . ARG E 1 168 ? -66.144 -90.702 1.684 1.00 58.81 156 ARG E O 1
ATOM 10476 N N . GLU E 1 169 ? -64.351 -91.642 0.712 1.00 40.19 157 GLU E N 1
ATOM 10477 C CA . GLU E 1 169 ? -64.186 -90.567 -0.261 1.00 39.62 157 GLU E CA 1
ATOM 10478 C C . GLU E 1 169 ? -65.128 -90.808 -1.434 1.00 45.64 157 GLU E C 1
ATOM 10479 O O . GLU E 1 169 ? -64.867 -91.652 -2.294 1.00 45.48 157 GLU E O 1
ATOM 10485 N N . SER E 1 170 ? -66.230 -90.056 -1.478 1.00 45.27 158 SER E N 1
ATOM 10486 C CA . SER E 1 170 ? -67.173 -90.191 -2.581 1.00 55.29 158 SER E CA 1
ATOM 10487 C C . SER E 1 170 ? -66.633 -89.605 -3.881 1.00 55.93 158 SER E C 1
ATOM 10488 O O . SER E 1 170 ? -67.087 -89.997 -4.959 1.00 61.21 158 SER E O 1
ATOM 10491 N N . ARG E 1 171 ? -65.664 -88.690 -3.803 1.00 54.88 159 ARG E N 1
ATOM 10492 C CA . ARG E 1 171 ? -65.067 -88.099 -4.996 1.00 55.94 159 ARG E CA 1
ATOM 10493 C C . ARG E 1 171 ? -64.225 -89.097 -5.788 1.00 41.69 159 ARG E C 1
ATOM 10494 O O . ARG E 1 171 ? -64.025 -88.907 -6.992 1.00 45.58 159 ARG E O 1
ATOM 10502 N N . PHE E 1 172 ? -63.749 -90.157 -5.145 1.00 37.33 160 PHE E N 1
ATOM 10503 C CA . PHE E 1 172 ? -62.835 -91.136 -5.729 1.00 37.19 160 PHE E CA 1
ATOM 10504 C C . PHE E 1 172 ? -63.601 -92.443 -5.925 1.00 38.59 160 PHE E C 1
ATOM 10505 O O . PHE E 1 172 ? -63.651 -93.292 -5.033 1.00 46.28 160 PHE E O 1
ATOM 10513 N N . THR E 1 173 ? -64.183 -92.610 -7.111 1.00 42.03 161 THR E N 1
ATOM 10514 C CA . THR E 1 173 ? -65.031 -93.753 -7.424 1.00 39.39 161 THR E CA 1
ATOM 10515 C C . THR E 1 173 ? -64.454 -94.541 -8.595 1.00 32.82 161 THR E C 1
ATOM 10516 O O . THR E 1 173 ? -64.162 -93.973 -9.653 1.00 33.12 161 THR E O 1
ATOM 10520 N N . PHE E 1 174 ? -64.311 -95.849 -8.408 1.00 29.51 162 PHE E N 1
ATOM 10521 C CA . PHE E 1 174 ? -63.772 -96.722 -9.442 1.00 34.40 162 PHE E CA 1
ATOM 10522 C C . PHE E 1 174 ? -64.266 -98.140 -9.185 1.00 38.64 162 PHE E C 1
ATOM 10523 O O . PHE E 1 174 ? -64.668 -98.483 -8.069 1.00 40.66 162 PHE E O 1
ATOM 10531 N N . LYS E 1 175 ? -64.202 -98.969 -10.224 1.00 39.30 163 LYS E N 1
ATOM 10532 C CA . LYS E 1 175 ? -64.604 -100.367 -10.125 1.00 40.76 163 LYS E CA 1
ATOM 10533 C C . LYS E 1 175 ? -63.429 -101.202 -9.630 1.00 36.58 163 LYS E C 1
ATOM 10534 O O . LYS E 1 175 ? -62.365 -101.221 -10.257 1.00 36.13 163 LYS E O 1
ATOM 10540 N N . SER E 1 176 ? -63.637 -101.925 -8.530 1.00 32.12 164 SER E N 1
ATOM 10541 C CA . SER E 1 176 ? -62.546 -102.679 -7.928 1.00 31.09 164 SER E CA 1
ATOM 10542 C C . SER E 1 176 ? -61.977 -103.741 -8.866 1.00 36.20 164 SER E C 1
ATOM 10543 O O . SER E 1 176 ? -60.816 -104.131 -8.704 1.00 45.32 164 SER E O 1
ATOM 10546 N N . GLU E 1 177 ? -62.757 -104.229 -9.836 1.00 40.29 165 GLU E N 1
ATOM 10547 C CA . GLU E 1 177 ? -62.209 -105.198 -10.785 1.00 38.63 165 GLU E CA 1
ATOM 10548 C C . GLU E 1 177 ? -61.112 -104.575 -11.648 1.00 41.67 165 GLU E C 1
ATOM 10549 O O . GLU E 1 177 ? -60.124 -105.242 -11.980 1.00 39.03 165 GLU E O 1
ATOM 10551 N N . HIS E 1 178 ? -61.266 -103.298 -12.023 1.00 34.25 166 HIS E N 1
ATOM 10552 C CA . HIS E 1 178 ? -60.243 -102.637 -12.832 1.00 35.92 166 HIS E CA 1
ATOM 10553 C C . HIS E 1 178 ? -58.911 -102.591 -12.097 1.00 45.89 166 HIS E C 1
ATOM 10554 O O . HIS E 1 178 ? -57.852 -102.859 -12.685 1.00 35.85 166 HIS E O 1
ATOM 10561 N N . LEU E 1 179 ? -58.951 -102.246 -10.807 1.00 42.83 167 LEU E N 1
ATOM 10562 C CA . LEU E 1 179 ? -57.747 -102.230 -9.988 1.00 32.58 167 LEU E CA 1
ATOM 10563 C C . LEU E 1 179 ? -57.174 -103.628 -9.815 1.00 36.57 167 LEU E C 1
ATOM 10564 O O . LEU E 1 179 ? -55.952 -103.812 -9.841 1.00 44.01 167 LEU E O 1
ATOM 10569 N N . GLN E 1 180 ? -58.038 -104.620 -9.608 1.00 38.63 168 GLN E N 1
ATOM 10570 C CA . GLN E 1 180 ? -57.568 -105.990 -9.445 1.00 46.84 168 GLN E CA 1
ATOM 10571 C C . GLN E 1 180 ? -56.853 -106.477 -10.701 1.00 44.11 168 GLN E C 1
ATOM 10572 O O . GLN E 1 180 ? -55.757 -107.043 -10.624 1.00 45.72 168 GLN E O 1
ATOM 10578 N N . ALA E 1 181 ? -57.462 -106.262 -11.873 1.00 38.46 169 ALA E N 1
ATOM 10579 C CA . ALA E 1 181 ? -56.833 -106.676 -13.126 1.00 48.62 169 ALA E CA 1
ATOM 10580 C C . ALA E 1 181 ? -55.516 -105.942 -13.355 1.00 43.41 169 ALA E C 1
ATOM 10581 O O . ALA E 1 181 ? -54.540 -106.533 -13.831 1.00 36.59 169 ALA E O 1
ATOM 10583 N N . LEU E 1 182 ? -55.471 -104.656 -13.004 1.00 42.43 170 LEU E N 1
ATOM 10584 C CA . LEU E 1 182 ? -54.238 -103.881 -13.108 1.00 37.37 170 LEU E CA 1
ATOM 10585 C C . LEU E 1 182 ? -53.130 -104.500 -12.262 1.00 44.14 170 LEU E C 1
ATOM 10586 O O . LEU E 1 182 ? -52.005 -104.704 -12.735 1.00 44.10 170 LEU E O 1
ATOM 10591 N N . LEU E 1 183 ? -53.436 -104.815 -11.001 1.00 37.39 171 LEU E N 1
ATOM 10592 C CA . LEU E 1 183 ? -52.426 -105.382 -10.117 1.00 39.40 171 LEU E CA 1
ATOM 10593 C C . LEU E 1 183 ? -52.097 -106.818 -10.495 1.00 40.04 171 LEU E C 1
ATOM 10594 O O . LEU E 1 183 ? -50.934 -107.232 -10.416 1.00 46.97 171 LEU E O 1
ATOM 10599 N N . ASP E 1 184 ? -53.098 -107.594 -10.919 1.00 50.50 172 ASP E N 1
ATOM 10600 C CA . ASP E 1 184 ? -52.822 -108.967 -11.329 1.00 50.47 172 ASP E CA 1
ATOM 10601 C C . ASP E 1 184 ? -51.909 -108.989 -12.545 1.00 49.44 172 ASP E C 1
ATOM 10602 O O . ASP E 1 184 ? -51.009 -109.832 -12.646 1.00 48.72 172 ASP E O 1
ATOM 10607 N N . ARG E 1 185 ? -52.102 -108.040 -13.460 1.00 40.43 173 ARG E N 1
ATOM 10608 C CA . ARG E 1 185 ? -51.225 -107.941 -14.618 1.00 43.82 173 ARG E CA 1
ATOM 10609 C C . ARG E 1 185 ? -49.790 -107.665 -14.189 1.00 51.21 173 ARG E C 1
ATOM 10610 O O . ARG E 1 185 ? -48.851 -108.309 -14.671 1.00 46.97 173 ARG E O 1
ATOM 10618 N N . TYR E 1 186 ? -49.608 -106.737 -13.246 1.00 53.48 174 TYR E N 1
ATOM 10619 C CA . TYR E 1 186 ? -48.268 -106.393 -12.781 1.00 42.93 174 TYR E CA 1
ATOM 10620 C C . TYR E 1 186 ? -47.603 -107.577 -12.087 1.00 50.11 174 TYR E C 1
ATOM 10621 O O . TYR E 1 186 ? -46.390 -107.775 -12.223 1.00 55.80 174 TYR E O 1
ATOM 10630 N N . GLN E 1 187 ? -48.376 -108.376 -11.342 1.00 53.96 175 GLN E N 1
ATOM 10631 C CA . GLN E 1 187 ? -47.812 -109.565 -10.705 1.00 55.78 175 GLN E CA 1
ATOM 10632 C C . GLN E 1 187 ? -47.319 -110.569 -11.741 1.00 56.49 175 GLN E C 1
ATOM 10633 O O . GLN E 1 187 ? -46.270 -111.199 -11.555 1.00 54.67 175 GLN E O 1
ATOM 10639 N N . LYS E 1 188 ? -48.057 -110.728 -12.843 1.00 58.88 176 LYS E N 1
ATOM 10640 C CA . LYS E 1 188 ? -47.634 -111.667 -13.877 1.00 66.33 176 LYS E CA 1
ATOM 10641 C C . LYS E 1 188 ? -46.319 -111.236 -14.509 1.00 63.32 176 LYS E C 1
ATOM 10642 O O . LYS E 1 188 ? -45.447 -112.070 -14.774 1.00 72.87 176 LYS E O 1
ATOM 10644 N N . GLY E 1 189 ? -46.145 -109.934 -14.736 1.00 63.04 177 GLY E N 1
ATOM 10645 C CA . GLY E 1 189 ? -44.885 -109.461 -15.283 1.00 53.56 177 GLY E CA 1
ATOM 10646 C C . GLY E 1 189 ? -43.720 -109.659 -14.331 1.00 58.46 177 GLY E C 1
ATOM 10647 O O . GLY E 1 189 ? -42.611 -109.987 -14.760 1.00 63.02 177 GLY E O 1
ATOM 10648 N N . LEU E 1 190 ? -43.964 -109.502 -13.026 1.00 52.93 178 LEU E N 1
ATOM 10649 C CA . LEU E 1 190 ? -42.883 -109.585 -12.046 1.00 56.32 178 LEU E CA 1
ATOM 10650 C C . LEU E 1 190 ? -42.272 -110.979 -11.991 1.00 66.73 178 LEU E C 1
ATOM 10651 O O . LEU E 1 190 ? -41.054 -111.120 -11.837 1.00 74.35 178 LEU E O 1
ATOM 10656 N N . THR E 1 191 ? -43.097 -112.021 -12.097 1.00 67.46 179 THR E N 1
ATOM 10657 C CA . THR E 1 191 ? -42.561 -113.376 -12.068 1.00 68.30 179 THR E CA 1
ATOM 10658 C C . THR E 1 191 ? -41.716 -113.688 -13.298 1.00 64.98 179 THR E C 1
ATOM 10659 O O . THR E 1 191 ? -40.878 -114.595 -13.241 1.00 60.66 179 THR E O 1
ATOM 10663 N N . ASP E 1 192 ? -41.905 -112.951 -14.396 1.00 65.82 180 ASP E N 1
ATOM 10664 C CA . ASP E 1 192 ? -41.118 -113.140 -15.609 1.00 72.31 180 ASP E CA 1
ATOM 10665 C C . ASP E 1 192 ? -39.829 -112.327 -15.632 1.00 74.05 180 ASP E C 1
ATOM 10666 O O . ASP E 1 192 ? -38.987 -112.561 -16.505 1.00 78.48 180 ASP E O 1
ATOM 10671 N N . CYS E 1 193 ? -39.648 -111.387 -14.709 1.00 65.10 181 CYS E N 1
ATOM 10672 C CA . CYS E 1 193 ? -38.493 -110.501 -14.768 1.00 65.19 181 CYS E CA 1
ATOM 10673 C C . CYS E 1 193 ? -37.226 -111.218 -14.315 1.00 66.85 181 CYS E C 1
ATOM 10674 O O . CYS E 1 193 ? -37.237 -111.993 -13.354 1.00 65.10 181 CYS E O 1
ATOM 10677 N N . ARG E 1 194 ? -36.120 -110.941 -15.013 1.00 64.56 182 ARG E N 1
ATOM 10678 C CA . ARG E 1 194 ? -34.831 -111.543 -14.706 1.00 69.30 182 ARG E CA 1
ATOM 10679 C C . ARG E 1 194 ? -33.717 -110.536 -14.457 1.00 69.94 182 ARG E C 1
ATOM 10680 O O . ARG E 1 194 ? -32.652 -110.932 -13.965 1.00 60.23 182 ARG E O 1
ATOM 10688 N N . THR E 1 195 ? -33.919 -109.260 -14.778 1.00 71.52 183 THR E N 1
ATOM 10689 C CA . THR E 1 195 ? -32.936 -108.214 -14.537 1.00 68.43 183 THR E CA 1
ATOM 10690 C C . THR E 1 195 ? -33.630 -107.031 -13.875 1.00 62.40 183 THR E C 1
ATOM 10691 O O . THR E 1 195 ? -34.860 -106.971 -13.797 1.00 61.22 183 THR E O 1
ATOM 10695 N N . SER E 1 196 ? -32.829 -106.071 -13.404 1.00 57.99 184 SER E N 1
ATOM 10696 C CA . SER E 1 196 ? -33.407 -104.866 -12.819 1.00 56.17 184 SER E CA 1
ATOM 10697 C C . SER E 1 196 ? -34.142 -104.033 -13.861 1.00 55.99 184 SER E C 1
ATOM 10698 O O . SER E 1 196 ? -35.131 -103.365 -13.535 1.00 55.17 184 SER E O 1
ATOM 10701 N N . ASN E 1 197 ? -33.680 -104.058 -15.111 1.00 60.45 185 ASN E N 1
ATOM 10702 C CA . ASN E 1 197 ? -34.344 -103.285 -16.152 1.00 60.16 185 ASN E CA 1
ATOM 10703 C C . ASN E 1 197 ? -35.705 -103.875 -16.501 1.00 63.12 185 ASN E C 1
ATOM 10704 O O . ASN E 1 197 ? -36.623 -103.133 -16.875 1.00 55.16 185 ASN E O 1
ATOM 10709 N N . ASP E 1 198 ? -35.850 -105.200 -16.402 1.00 53.29 186 ASP E N 1
ATOM 10710 C CA . ASP E 1 198 ? -37.153 -105.816 -16.629 1.00 53.24 186 ASP E CA 1
ATOM 10711 C C . ASP E 1 198 ? -38.179 -105.311 -15.621 1.00 55.06 186 ASP E C 1
ATOM 10712 O O . ASP E 1 198 ? -39.326 -105.021 -15.981 1.00 49.78 186 ASP E O 1
ATOM 10717 N N . VAL E 1 199 ? -37.775 -105.183 -14.354 1.00 47.44 187 VAL E N 1
ATOM 10718 C CA . VAL E 1 199 ? -38.682 -104.679 -13.330 1.00 43.20 187 VAL E CA 1
ATOM 10719 C C . VAL E 1 199 ? -39.043 -103.226 -13.603 1.00 50.21 187 VAL E C 1
ATOM 10720 O O . VAL E 1 199 ? -40.199 -102.817 -13.436 1.00 45.92 187 VAL E O 1
ATOM 10724 N N . LEU E 1 200 ? -38.068 -102.426 -14.044 1.00 45.24 188 LEU E N 1
ATOM 10725 C CA . LEU E 1 200 ? -38.353 -101.025 -14.330 1.00 46.34 188 LEU E CA 1
ATOM 10726 C C . LEU E 1 200 ? -39.362 -100.884 -15.461 1.00 51.29 188 LEU E C 1
ATOM 10727 O O . LEU E 1 200 ? -40.187 -99.963 -15.440 1.00 45.47 188 LEU E O 1
ATOM 10732 N N . VAL E 1 201 ? -39.320 -101.784 -16.450 1.00 48.42 189 VAL E N 1
ATOM 10733 C CA . VAL E 1 201 ? -40.285 -101.720 -17.545 1.00 54.30 189 VAL E CA 1
ATOM 10734 C C . VAL E 1 201 ? -41.673 -102.118 -17.057 1.00 52.68 189 VAL E C 1
ATOM 10735 O O . VAL E 1 201 ? -42.675 -101.481 -17.407 1.00 51.54 189 VAL E O 1
ATOM 10739 N N . GLN E 1 202 ? -41.757 -103.175 -16.245 1.00 49.56 190 GLN E N 1
ATOM 10740 C CA . GLN E 1 202 ? -43.048 -103.579 -15.694 1.00 50.91 190 GLN E CA 1
ATOM 10741 C C . GLN E 1 202 ? -43.604 -102.520 -14.750 1.00 49.95 190 GLN E C 1
ATOM 10742 O O . GLN E 1 202 ? -44.806 -102.232 -14.776 1.00 49.81 190 GLN E O 1
ATOM 10748 N N . GLU E 1 203 ? -42.748 -101.929 -13.912 1.00 43.17 191 GLU E N 1
ATOM 10749 C CA . GLU E 1 203 ? -43.211 -100.880 -13.009 1.00 45.37 191 GLU E CA 1
ATOM 10750 C C . GLU E 1 203 ? -43.746 -99.681 -13.781 1.00 37.35 191 GLU E C 1
ATOM 10751 O O . GLU E 1 203 ? -44.761 -99.089 -13.396 1.00 40.72 191 GLU E O 1
ATOM 10757 N N . ALA E 1 204 ? -43.073 -99.302 -14.868 1.00 43.62 192 ALA E N 1
ATOM 10758 C CA . ALA E 1 204 ? -43.538 -98.170 -15.663 1.00 44.40 192 ALA E CA 1
ATOM 10759 C C . ALA E 1 204 ? -44.910 -98.451 -16.260 1.00 37.99 192 ALA E C 1
ATOM 10760 O O . ALA E 1 204 ? -45.753 -97.552 -16.350 1.00 38.57 192 ALA E O 1
ATOM 10762 N N . MET E 1 205 ? -45.153 -99.701 -16.662 1.00 41.67 193 MET E N 1
ATOM 10763 C CA . MET E 1 205 ? -46.443 -100.068 -17.236 1.00 41.26 193 MET E CA 1
ATOM 10764 C C . MET E 1 205 ? -47.547 -100.009 -16.189 1.00 39.15 193 MET E C 1
ATOM 10765 O O . MET E 1 205 ? -48.614 -99.430 -16.430 1.00 46.94 193 MET E O 1
ATOM 10770 N N . MET E 1 206 ? -47.301 -100.591 -15.013 1.00 41.23 194 MET E N 1
ATOM 10771 C CA . MET E 1 206 ? -48.296 -100.567 -13.945 1.00 34.01 194 MET E CA 1
ATOM 10772 C C . MET E 1 206 ? -48.587 -99.145 -13.492 1.00 36.17 194 MET E C 1
ATOM 10773 O O . MET E 1 206 ? -49.749 -98.779 -13.279 1.00 44.72 194 MET E O 1
ATOM 10778 N N . THR E 1 207 ? -47.546 -98.327 -13.344 1.00 34.27 195 THR E N 1
ATOM 10779 C CA . THR E 1 207 ? -47.745 -96.985 -12.807 1.00 40.74 195 THR E CA 1
ATOM 10780 C C . THR E 1 207 ? -48.566 -96.113 -13.751 1.00 32.91 195 THR E C 1
ATOM 10781 O O . THR E 1 207 ? -49.447 -95.370 -13.301 1.00 33.36 195 THR E O 1
ATOM 10785 N N . LYS E 1 208 ? -48.305 -96.190 -15.059 1.00 42.14 196 LYS E N 1
ATOM 10786 C CA . LYS E 1 208 ? -49.100 -95.412 -16.006 1.00 36.86 196 LYS E CA 1
ATOM 10787 C C . LYS E 1 208 ? -50.558 -95.849 -15.973 1.00 43.34 196 LYS E C 1
ATOM 10788 O O . LYS E 1 208 ? -51.468 -95.012 -16.041 1.00 43.28 196 LYS E O 1
ATOM 10790 N N . ALA E 1 209 ? -50.801 -97.157 -15.845 1.00 34.50 197 ALA E N 1
ATOM 10791 C CA . ALA E 1 209 ? -52.174 -97.643 -15.764 1.00 37.37 197 ALA E CA 1
ATOM 10792 C C . ALA E 1 209 ? -52.826 -97.218 -14.455 1.00 35.34 197 ALA E C 1
ATOM 10793 O O . ALA E 1 209 ? -54.019 -96.891 -14.428 1.00 35.98 197 ALA E O 1
ATOM 10795 N N . LEU E 1 210 ? -52.053 -97.203 -13.364 1.00 29.91 198 LEU E N 1
ATOM 10796 C CA . LEU E 1 210 ? -52.594 -96.783 -12.076 1.00 32.34 198 LEU E CA 1
ATOM 10797 C C . LEU E 1 210 ? -52.878 -95.285 -12.059 1.00 35.41 198 LEU E C 1
ATOM 10798 O O . LEU E 1 210 ? -53.891 -94.845 -11.500 1.00 35.55 198 LEU E O 1
ATOM 10803 N N . TYR E 1 211 ? -52.000 -94.485 -12.676 1.00 34.86 199 TYR E N 1
ATOM 10804 C CA . TYR E 1 211 ? -52.236 -93.045 -12.754 1.00 34.50 199 TYR E CA 1
ATOM 10805 C C . TYR E 1 211 ? -53.494 -92.742 -13.550 1.00 33.79 199 TYR E C 1
ATOM 10806 O O . TYR E 1 211 ? -54.250 -91.824 -13.212 1.00 38.31 199 TYR E O 1
ATOM 10815 N N . ARG E 1 212 ? -53.725 -93.496 -14.623 1.00 42.15 200 ARG E N 1
ATOM 10816 C CA . ARG E 1 212 ? -54.944 -93.308 -15.396 1.00 44.79 200 ARG E CA 1
ATOM 10817 C C . ARG E 1 212 ? -56.167 -93.684 -14.574 1.00 37.93 200 ARG E C 1
ATOM 10818 O O . ARG E 1 212 ? -57.168 -92.957 -14.579 1.00 36.35 200 ARG E O 1
ATOM 10826 N N . LEU E 1 213 ? -56.086 -94.793 -13.829 1.00 34.72 201 LEU E N 1
ATOM 10827 C CA . LEU E 1 213 ? -57.202 -95.214 -12.987 1.00 32.38 201 LEU E CA 1
ATOM 10828 C C . LEU E 1 213 ? -57.525 -94.164 -11.930 1.00 32.70 201 LEU E C 1
ATOM 10829 O O . LEU E 1 213 ? -58.697 -93.904 -11.639 1.00 41.40 201 LEU E O 1
ATOM 10834 N N . ALA E 1 214 ? -56.499 -93.537 -11.357 1.00 31.11 202 ALA E N 1
ATOM 10835 C CA . ALA E 1 214 ? -56.746 -92.487 -10.378 1.00 36.18 202 ALA E CA 1
ATOM 10836 C C . ALA E 1 214 ? -57.379 -91.268 -11.034 1.00 37.64 202 ALA E C 1
ATOM 10837 O O . ALA E 1 214 ? -58.360 -90.714 -10.518 1.00 32.76 202 ALA E O 1
ATOM 10839 N N . ALA E 1 215 ? -56.846 -90.855 -12.186 1.00 37.78 203 ALA E N 1
ATOM 10840 C CA . ALA E 1 215 ? -57.387 -89.694 -12.881 1.00 35.04 203 ALA E CA 1
ATOM 10841 C C . ALA E 1 215 ? -58.842 -89.913 -13.266 1.00 34.46 203 ALA E C 1
ATOM 10842 O O . ALA E 1 215 ? -59.667 -88.998 -13.150 1.00 30.83 203 ALA E O 1
ATOM 10844 N N . ASN E 1 216 ? -59.180 -91.124 -13.717 1.00 31.93 204 ASN E N 1
ATOM 10845 C CA . ASN E 1 216 ? -60.569 -91.403 -14.059 1.00 31.50 204 ASN E CA 1
ATOM 10846 C C . ASN E 1 216 ? -61.454 -91.450 -12.822 1.00 34.98 204 ASN E C 1
ATOM 10847 O O . ASN E 1 216 ? -62.605 -91.003 -12.873 1.00 35.89 204 ASN E O 1
ATOM 10852 N N . ALA E 1 217 ? -60.923 -91.944 -11.697 1.00 37.44 205 ALA E N 1
ATOM 10853 C CA . ALA E 1 217 ? -61.714 -92.078 -10.477 1.00 33.77 205 ALA E CA 1
ATOM 10854 C C . ALA E 1 217 ? -62.226 -90.734 -9.969 1.00 36.46 205 ALA E C 1
ATOM 10855 O O . ALA E 1 217 ? -63.234 -90.683 -9.251 1.00 37.39 205 ALA E O 1
ATOM 10857 N N . VAL E 1 218 ? -61.543 -89.642 -10.306 1.00 32.22 206 VAL E N 1
ATOM 10858 C CA . VAL E 1 218 ? -61.978 -88.308 -9.919 1.00 28.92 206 VAL E CA 1
ATOM 10859 C C . VAL E 1 218 ? -62.513 -87.527 -11.111 1.00 37.30 206 VAL E C 1
ATOM 10860 O O . VAL E 1 218 ? -62.866 -86.351 -10.967 1.00 37.82 206 VAL E O 1
ATOM 10864 N N . SER E 1 219 ? -62.594 -88.162 -12.288 1.00 40.67 207 SER E N 1
ATOM 10865 C CA . SER E 1 219 ? -63.019 -87.514 -13.533 1.00 38.35 207 SER E CA 1
ATOM 10866 C C . SER E 1 219 ? -62.111 -86.332 -13.870 1.00 37.63 207 SER E C 1
ATOM 10867 O O . SER E 1 219 ? -62.569 -85.230 -14.182 1.00 40.79 207 SER E O 1
ATOM 10870 N N . TYR E 1 220 ? -60.801 -86.572 -13.790 1.00 36.81 208 TYR E N 1
ATOM 10871 C CA . TYR E 1 220 ? -59.827 -85.513 -14.017 1.00 36.47 208 TYR E CA 1
ATOM 10872 C C . TYR E 1 220 ? -59.672 -85.181 -15.495 1.00 38.78 208 TYR E C 1
ATOM 10873 O O . TYR E 1 220 ? -59.448 -84.017 -15.844 1.00 37.81 208 TYR E O 1
ATOM 10882 N N . GLY E 1 221 ? -59.818 -86.174 -16.369 1.00 41.78 209 GLY E N 1
ATOM 10883 C CA . GLY E 1 221 ? -59.593 -85.973 -17.786 1.00 35.08 209 GLY E CA 1
ATOM 10884 C C . GLY E 1 221 ? -58.212 -86.431 -18.204 1.00 39.13 209 GLY E C 1
ATOM 10885 O O . GLY E 1 221 ? -57.756 -87.506 -17.802 1.00 53.95 209 GLY E O 1
ATOM 10886 N N . ASP E 1 222 ? -57.539 -85.629 -19.021 1.00 39.98 210 ASP E N 1
ATOM 10887 C CA . ASP E 1 222 ? -56.182 -85.950 -19.437 1.00 40.69 210 ASP E CA 1
ATOM 10888 C C . ASP E 1 222 ? -55.215 -85.753 -18.278 1.00 45.47 210 ASP E C 1
ATOM 10889 O O . ASP E 1 222 ? -55.278 -84.748 -17.563 1.00 55.42 210 ASP E O 1
ATOM 10894 N N . PHE E 1 223 ? -54.321 -86.715 -18.085 1.00 39.72 211 PHE E N 1
ATOM 10895 C CA . PHE E 1 223 ? -53.265 -86.566 -17.096 1.00 37.99 211 PHE E CA 1
ATOM 10896 C C . PHE E 1 223 ? -51.974 -87.159 -17.629 1.00 40.91 211 PHE E C 1
ATOM 10897 O O . PHE E 1 223 ? -51.947 -88.319 -18.056 1.00 41.32 211 PHE E O 1
ATOM 10905 N N . THR E 1 224 ? -50.900 -86.378 -17.557 1.00 43.55 212 THR E N 1
ATOM 10906 C CA . THR E 1 224 ? -49.561 -86.847 -17.890 1.00 43.66 212 THR E CA 1
ATOM 10907 C C . THR E 1 224 ? -48.652 -86.546 -16.711 1.00 43.72 212 THR E C 1
ATOM 10908 O O . THR E 1 224 ? -48.578 -85.397 -16.263 1.00 41.27 212 THR E O 1
ATOM 10912 N N . ARG E 1 225 ? -47.974 -87.572 -16.201 1.00 43.42 213 ARG E N 1
ATOM 10913 C CA . ARG E 1 225 ? -47.078 -87.374 -15.068 1.00 46.68 213 ARG E CA 1
ATOM 10914 C C . ARG E 1 225 ? -45.888 -86.534 -15.514 1.00 45.37 213 ARG E C 1
ATOM 10915 O O . ARG E 1 225 ? -45.085 -86.967 -16.347 1.00 50.30 213 ARG E O 1
ATOM 10923 N N . ALA E 1 226 ? -45.782 -85.329 -14.963 1.00 51.15 214 ALA E N 1
ATOM 10924 C CA . ALA E 1 226 ? -44.688 -84.415 -15.268 1.00 42.45 214 ALA E CA 1
ATOM 10925 C C . ALA E 1 226 ? -43.520 -84.727 -14.340 1.00 55.72 214 ALA E C 1
ATOM 10926 O O . ALA E 1 226 ? -43.564 -84.409 -13.147 1.00 69.43 214 ALA E O 1
ATOM 10928 N N . LYS E 1 227 ? -42.480 -85.352 -14.883 1.00 74.71 215 LYS E N 1
ATOM 10929 C CA . LYS E 1 227 ? -41.287 -85.630 -14.102 1.00 78.01 215 LYS E CA 1
ATOM 10930 C C . LYS E 1 227 ? -40.497 -84.342 -13.866 1.00 87.17 215 LYS E C 1
ATOM 10931 O O . LYS E 1 227 ? -40.832 -83.266 -14.375 1.00 82.69 215 LYS E O 1
ATOM 10933 N N . ARG E 1 228 ? -39.438 -84.464 -13.065 1.00 85.32 216 ARG E N 1
ATOM 10934 C CA . ARG E 1 228 ? -38.533 -83.376 -12.700 1.00 90.49 216 ARG E CA 1
ATOM 10935 C C . ARG E 1 228 ? -39.228 -82.253 -11.936 1.00 85.17 216 ARG E C 1
ATOM 10936 O O . ARG E 1 228 ? -38.601 -81.223 -11.654 1.00 84.53 216 ARG E O 1
ATOM 10938 N N . GLY E 1 229 ? -40.500 -82.421 -11.584 1.00 65.60 217 GLY E N 1
ATOM 10939 C CA . GLY E 1 229 ? -41.206 -81.394 -10.843 1.00 64.27 217 GLY E CA 1
ATOM 10940 C C . GLY E 1 229 ? -41.594 -80.182 -11.659 1.00 72.78 217 GLY E C 1
ATOM 10941 O O . GLY E 1 229 ? -41.785 -79.101 -11.095 1.00 63.70 217 GLY E O 1
ATOM 10942 N N . GLY E 1 230 ? -41.721 -80.333 -12.976 1.00 70.96 218 GLY E N 1
ATOM 10943 C CA . GLY E 1 230 ? -42.067 -79.211 -13.825 1.00 72.02 218 GLY E CA 1
ATOM 10944 C C . GLY E 1 230 ? -43.505 -79.218 -14.301 1.00 80.39 218 GLY E C 1
ATOM 10945 O O . GLY E 1 230 ? -43.790 -78.821 -15.434 1.00 79.54 218 GLY E O 1
ATOM 10946 N N . GLY E 1 231 ? -44.421 -79.664 -13.447 1.00 77.03 219 GLY E N 1
ATOM 10947 C CA . GLY E 1 231 ? -45.834 -79.723 -13.785 1.00 63.75 219 GLY E CA 1
ATOM 10948 C C . GLY E 1 231 ? -46.587 -78.538 -13.205 1.00 65.66 219 GLY E C 1
ATOM 10949 O O . GLY E 1 231 ? -46.310 -78.099 -12.089 1.00 73.95 219 GLY E O 1
ATOM 10950 N N . THR E 1 232 ? -47.546 -78.027 -13.979 1.00 62.11 220 THR E N 1
ATOM 10951 C CA . THR E 1 232 ? -48.315 -76.863 -13.565 1.00 61.88 220 THR E CA 1
ATOM 10952 C C . THR E 1 232 ? -49.732 -77.192 -13.117 1.00 57.72 220 THR E C 1
ATOM 10953 O O . THR E 1 232 ? -50.334 -76.386 -12.399 1.00 53.58 220 THR E O 1
ATOM 10957 N N . ASP E 1 233 ? -50.277 -78.340 -13.514 1.00 47.71 221 ASP E N 1
ATOM 10958 C CA . ASP E 1 233 ? -51.613 -78.713 -13.070 1.00 49.14 221 ASP E CA 1
ATOM 10959 C C . ASP E 1 233 ? -51.581 -79.171 -11.617 1.00 41.41 221 ASP E C 1
ATOM 10960 O O . ASP E 1 233 ? -50.565 -79.658 -11.115 1.00 44.13 221 ASP E O 1
ATOM 10965 N N . LEU E 1 234 ? -52.725 -79.028 -10.948 1.00 46.38 222 LEU E N 1
ATOM 10966 C CA . LEU E 1 234 ? -52.794 -79.291 -9.516 1.00 39.98 222 LEU E CA 1
ATOM 10967 C C . LEU E 1 234 ? -52.407 -80.722 -9.162 1.00 36.89 222 LEU E C 1
ATOM 10968 O O . LEU E 1 234 ? -51.773 -80.952 -8.126 1.00 38.83 222 LEU E O 1
ATOM 10973 N N . ALA E 1 235 ? -52.751 -81.691 -10.008 1.00 41.35 223 ALA E N 1
ATOM 10974 C CA . ALA E 1 235 ? -52.450 -83.081 -9.687 1.00 32.63 223 ALA E CA 1
ATOM 10975 C C . ALA E 1 235 ? -50.944 -83.321 -9.626 1.00 38.35 223 ALA E C 1
ATOM 10976 O O . ALA E 1 235 ? -50.447 -83.944 -8.679 1.00 28.82 223 ALA E O 1
ATOM 10978 N N . ASN E 1 236 ? -50.195 -82.825 -10.621 1.00 36.14 224 ASN E N 1
ATOM 10979 C CA . ASN E 1 236 ? -48.748 -83.032 -10.610 1.00 32.66 224 ASN E CA 1
ATOM 10980 C C . ASN E 1 236 ? -48.096 -82.309 -9.434 1.00 38.32 224 ASN E C 1
ATOM 10981 O O . ASN E 1 236 ? -47.152 -82.826 -8.823 1.00 28.24 224 ASN E O 1
ATOM 10986 N N . ARG E 1 237 ? -48.588 -81.118 -9.095 1.00 30.99 225 ARG E N 1
ATOM 10987 C CA . ARG E 1 237 ? -48.029 -80.391 -7.963 1.00 33.39 225 ARG E CA 1
ATOM 10988 C C . ARG E 1 237 ? -48.271 -81.147 -6.659 1.00 37.31 225 ARG E C 1
ATOM 10989 O O . ARG E 1 237 ? -47.350 -81.337 -5.855 1.00 34.09 225 ARG E O 1
ATOM 10997 N N . PHE E 1 238 ? -49.504 -81.617 -6.449 1.00 34.53 226 PHE E N 1
ATOM 10998 C CA . PHE E 1 238 ? -49.804 -82.393 -5.251 1.00 24.89 226 PHE E CA 1
ATOM 10999 C C . PHE E 1 238 ? -49.029 -83.706 -5.232 1.00 30.92 226 PHE E C 1
ATOM 11000 O O . PHE E 1 238 ? -48.527 -84.120 -4.182 1.00 28.25 226 PHE E O 1
ATOM 11008 N N . LEU E 1 239 ? -48.896 -84.365 -6.387 1.00 29.92 227 LEU E N 1
ATOM 11009 C CA . LEU E 1 239 ? -48.102 -85.587 -6.441 1.00 28.54 227 LEU E CA 1
ATOM 11010 C C . LEU E 1 239 ? -46.645 -85.310 -6.080 1.00 35.91 227 LEU E C 1
ATOM 11011 O O . LEU E 1 239 ? -45.996 -86.124 -5.414 1.00 37.50 227 LEU E O 1
ATOM 11016 N N . ASP E 1 240 ? -46.118 -84.156 -6.498 1.00 37.25 228 ASP E N 1
ATOM 11017 C CA . ASP E 1 240 ? -44.752 -83.800 -6.129 1.00 32.46 228 ASP E CA 1
ATOM 11018 C C . ASP E 1 240 ? -44.643 -83.538 -4.636 1.00 31.77 228 ASP E C 1
ATOM 11019 O O . ASP E 1 240 ? -43.669 -83.949 -3.995 1.00 34.17 228 ASP E O 1
ATOM 11024 N N . HIS E 1 241 ? -45.629 -82.845 -4.066 1.00 35.71 229 HIS E N 1
ATOM 11025 C CA . HIS E 1 241 ? -45.596 -82.568 -2.635 1.00 29.49 229 HIS E CA 1
ATOM 11026 C C . HIS E 1 241 ? -45.786 -83.847 -1.825 1.00 33.44 229 HIS E C 1
ATOM 11027 O O . HIS E 1 241 ? -45.092 -84.063 -0.824 1.00 30.17 229 HIS E O 1
ATOM 11034 N N . GLY E 1 242 ? -46.701 -84.718 -2.255 1.00 32.43 230 GLY E N 1
ATOM 11035 C CA . GLY E 1 242 ? -46.924 -85.952 -1.523 1.00 27.96 230 GLY E CA 1
ATOM 11036 C C . GLY E 1 242 ? -45.723 -86.877 -1.546 1.00 34.13 230 GLY E C 1
ATOM 11037 O O . GLY E 1 242 ? -45.433 -87.553 -0.555 1.00 33.17 230 GLY E O 1
ATOM 11038 N N . ASN E 1 243 ? -45.001 -86.914 -2.669 1.00 29.32 231 ASN E N 1
ATOM 11039 C CA . ASN E 1 243 ? -43.774 -87.703 -2.735 1.00 27.73 231 ASN E CA 1
ATOM 11040 C C . ASN E 1 243 ? -42.720 -87.164 -1.782 1.00 32.44 231 ASN E C 1
ATOM 11041 O O . ASN E 1 243 ? -41.990 -87.936 -1.147 1.00 32.74 231 ASN E O 1
ATOM 11046 N N . TYR E 1 244 ? -42.611 -85.837 -1.686 1.00 27.31 232 TYR E N 1
ATOM 11047 C CA . TYR E 1 244 ? -41.658 -85.244 -0.756 1.00 25.52 232 TYR E CA 1
ATOM 11048 C C . TYR E 1 244 ? -41.950 -85.687 0.674 1.00 32.09 232 TYR E C 1
ATOM 11049 O O . TYR E 1 244 ? -41.028 -86.021 1.429 1.00 31.36 232 TYR E O 1
ATOM 11058 N N . LEU E 1 245 ? -43.230 -85.739 1.050 1.00 24.38 233 LEU E N 1
ATOM 11059 C CA . LEU E 1 245 ? -43.580 -86.226 2.378 1.00 25.34 233 LEU E CA 1
ATOM 11060 C C . LEU E 1 245 ? -43.310 -87.721 2.503 1.00 22.14 233 LEU E C 1
ATOM 11061 O O . LEU E 1 245 ? -42.850 -88.187 3.551 1.00 26.64 233 LEU E O 1
ATOM 11066 N N . ALA E 1 246 ? -43.528 -88.479 1.428 1.00 22.21 234 ALA E N 1
ATOM 11067 C CA . ALA E 1 246 ? -43.292 -89.918 1.480 1.00 23.62 234 ALA E CA 1
ATOM 11068 C C . ALA E 1 246 ? -41.806 -90.237 1.576 1.00 28.38 234 ALA E C 1
ATOM 11069 O O . ALA E 1 246 ? -41.407 -91.125 2.339 1.00 36.08 234 ALA E O 1
ATOM 11071 N N . TYR E 1 247 ? -40.971 -89.530 0.809 1.00 29.43 235 TYR E N 1
ATOM 11072 C CA . TYR E 1 247 ? -39.528 -89.721 0.917 1.00 23.86 235 TYR E CA 1
ATOM 11073 C C . TYR E 1 247 ? -39.039 -89.379 2.317 1.00 28.71 235 TYR E C 1
ATOM 11074 O O . TYR E 1 247 ? -38.182 -90.076 2.876 1.00 24.08 235 TYR E O 1
ATOM 11083 N N . GLY E 1 248 ? -39.579 -88.306 2.899 1.00 27.62 236 GLY E N 1
ATOM 11084 C CA . GLY E 1 248 ? -39.167 -87.911 4.235 1.00 25.71 236 GLY E CA 1
ATOM 11085 C C . GLY E 1 248 ? -39.550 -88.937 5.281 1.00 30.68 236 GLY E C 1
ATOM 11086 O O . GLY E 1 248 ? -38.813 -89.155 6.247 1.00 35.36 236 GLY E O 1
ATOM 11087 N N . LEU E 1 249 ? -40.713 -89.567 5.117 1.00 28.70 237 LEU E N 1
ATOM 11088 C CA . LEU E 1 249 ? -41.076 -90.634 6.038 1.00 22.45 237 LEU E CA 1
ATOM 11089 C C . LEU E 1 249 ? -40.214 -91.866 5.797 1.00 27.26 237 LEU E C 1
ATOM 11090 O O . LEU E 1 249 ? -39.798 -92.536 6.751 1.00 26.56 237 LEU E O 1
ATOM 11095 N N . ALA E 1 250 ? -39.906 -92.161 4.531 1.00 27.36 238 ALA E N 1
ATOM 11096 C CA . ALA E 1 250 ? -39.021 -93.281 4.229 1.00 26.94 238 ALA E CA 1
ATOM 11097 C C . ALA E 1 250 ? -37.616 -93.048 4.768 1.00 34.20 238 ALA E C 1
ATOM 11098 O O . ALA E 1 250 ? -36.937 -94.005 5.164 1.00 35.51 238 ALA E O 1
ATOM 11100 N N . ALA E 1 251 ? -37.157 -91.792 4.784 1.00 36.30 239 ALA E N 1
ATOM 11101 C CA . ALA E 1 251 ? -35.864 -91.489 5.390 1.00 30.39 239 ALA E CA 1
ATOM 11102 C C . ALA E 1 251 ? -35.842 -91.845 6.872 1.00 33.83 239 ALA E C 1
ATOM 11103 O O . ALA E 1 251 ? -34.796 -92.243 7.396 1.00 39.59 239 ALA E O 1
ATOM 11105 N N . VAL E 1 252 ? -36.977 -91.711 7.563 1.00 27.90 240 VAL E N 1
ATOM 11106 C CA . VAL E 1 252 ? -37.036 -92.125 8.963 1.00 35.27 240 VAL E CA 1
ATOM 11107 C C . VAL E 1 252 ? -36.828 -93.630 9.078 1.00 30.78 240 VAL E C 1
ATOM 11108 O O . VAL E 1 252 ? -36.139 -94.109 9.987 1.00 30.47 240 VAL E O 1
ATOM 11112 N N . SER E 1 253 ? -37.390 -94.397 8.139 1.00 35.57 241 SER E N 1
ATOM 11113 C CA . SER E 1 253 ? -37.291 -95.852 8.218 1.00 29.72 241 SER E CA 1
ATOM 11114 C C . SER E 1 253 ? -35.857 -96.323 8.016 1.00 33.22 241 SER E C 1
ATOM 11115 O O . SER E 1 253 ? -35.383 -97.208 8.740 1.00 34.07 241 SER E O 1
ATOM 11118 N N . THR E 1 254 ? -35.146 -95.749 7.043 1.00 31.23 242 THR E N 1
ATOM 11119 C CA . THR E 1 254 ? -33.749 -96.133 6.867 1.00 31.78 242 THR E CA 1
ATOM 11120 C C . THR E 1 254 ? -32.887 -95.635 8.021 1.00 29.31 242 THR E C 1
ATOM 11121 O O . THR E 1 254 ? -31.896 -96.282 8.378 1.00 30.63 242 THR E O 1
ATOM 11125 N N . TRP E 1 255 ? -33.274 -94.517 8.636 1.00 33.88 243 TRP E N 1
ATOM 11126 C CA . TRP E 1 255 ? -32.502 -93.951 9.737 1.00 24.94 243 TRP E CA 1
ATOM 11127 C C . TRP E 1 255 ? -32.516 -94.871 10.953 1.00 32.35 243 TRP E C 1
ATOM 11128 O O . TRP E 1 255 ? -31.455 -95.213 11.487 1.00 34.74 243 TRP E O 1
ATOM 11139 N N . VAL E 1 256 ? -33.705 -95.303 11.396 1.00 32.97 244 VAL E N 1
ATOM 11140 C CA . VAL E 1 256 ? -33.777 -96.132 12.602 1.00 39.36 244 VAL E CA 1
ATOM 11141 C C . VAL E 1 256 ? -33.135 -97.493 12.371 1.00 35.28 244 VAL E C 1
ATOM 11142 O O . VAL E 1 256 ? -32.712 -98.155 13.326 1.00 31.77 244 VAL E O 1
ATOM 11146 N N . LEU E 1 257 ? -33.070 -97.951 11.129 1.00 32.95 245 LEU E N 1
ATOM 11147 C CA . LEU E 1 257 ? -32.427 -99.224 10.853 1.00 37.04 245 LEU E CA 1
ATOM 11148 C C . LEU E 1 257 ? -30.943 -99.078 10.557 1.00 41.71 245 LEU E C 1
ATOM 11149 O O . LEU E 1 257 ? -30.259 -100.092 10.377 1.00 43.57 245 LEU E O 1
ATOM 11154 N N . GLY E 1 258 ? -30.423 -97.854 10.540 1.00 37.05 246 GLY E N 1
ATOM 11155 C CA . GLY E 1 258 ? -29.029 -97.655 10.202 1.00 35.34 246 GLY E CA 1
ATOM 11156 C C . GLY E 1 258 ? -28.685 -98.009 8.771 1.00 35.99 246 GLY E C 1
ATOM 11157 O O . GLY E 1 258 ? -27.554 -98.413 8.497 1.00 36.42 246 GLY E O 1
ATOM 11158 N N . LEU E 1 259 ? -29.639 -97.890 7.853 1.00 39.89 247 LEU E N 1
ATOM 11159 C CA . LEU E 1 259 ? -29.383 -98.180 6.445 1.00 37.86 247 LEU E CA 1
ATOM 11160 C C . LEU E 1 259 ? -29.033 -96.893 5.708 1.00 40.95 247 LEU E C 1
ATOM 11161 O O . LEU E 1 259 ? -29.680 -95.863 5.934 1.00 38.29 247 LEU E O 1
ATOM 11166 N N . PRO E 1 260 ? -28.005 -96.896 4.866 1.00 40.96 248 PRO E N 1
ATOM 11167 C CA . PRO E 1 260 ? -27.649 -95.681 4.130 1.00 39.07 248 PRO E CA 1
ATOM 11168 C C . PRO E 1 260 ? -28.462 -95.540 2.854 1.00 40.47 248 PRO E C 1
ATOM 11169 O O . PRO E 1 260 ? -28.890 -96.524 2.246 1.00 39.46 248 PRO E O 1
ATOM 11173 N N . HIS E 1 261 ? -28.642 -94.285 2.433 1.00 35.82 249 HIS E N 1
ATOM 11174 C CA . HIS E 1 261 ? -29.470 -93.993 1.268 1.00 35.11 249 HIS E CA 1
ATOM 11175 C C . HIS E 1 261 ? -28.874 -94.524 -0.030 1.00 35.52 249 HIS E C 1
ATOM 11176 O O . HIS E 1 261 ? -29.613 -94.710 -1.003 1.00 35.27 249 HIS E O 1
ATOM 11183 N N . GLY E 1 262 ? -27.573 -94.785 -0.065 1.00 36.32 250 GLY E N 1
ATOM 11184 C CA . GLY E 1 262 ? -26.894 -95.156 -1.288 1.00 41.00 250 GLY E CA 1
ATOM 11185 C C . GLY E 1 262 ? -26.922 -96.621 -1.669 1.00 47.77 250 GLY E C 1
ATOM 11186 O O . GLY E 1 262 ? -26.207 -97.008 -2.600 1.00 53.90 250 GLY E O 1
ATOM 11187 N N . LEU E 1 263 ? -27.712 -97.453 -0.988 1.00 35.61 251 LEU E N 1
ATOM 11188 C CA . LEU E 1 263 ? -27.778 -98.870 -1.328 1.00 34.10 251 LEU E CA 1
ATOM 11189 C C . LEU E 1 263 ? -29.177 -99.261 -1.792 1.00 41.10 251 LEU E C 1
ATOM 11190 O O . LEU E 1 263 ? -29.830 -100.109 -1.175 1.00 39.97 251 LEU E O 1
ATOM 11195 N N . ALA E 1 264 ? -29.632 -98.669 -2.893 1.00 40.73 252 ALA E N 1
ATOM 11196 C CA . ALA E 1 264 ? -30.955 -98.968 -3.414 1.00 34.19 252 ALA E CA 1
ATOM 11197 C C . ALA E 1 264 ? -30.998 -100.377 -3.998 1.00 38.84 252 ALA E C 1
ATOM 11198 O O . ALA E 1 264 ? -29.970 -101.001 -4.276 1.00 37.53 252 ALA E O 1
ATOM 11200 N N . VAL E 1 265 ? -32.217 -100.886 -4.166 1.00 38.88 253 VAL E N 1
ATOM 11201 C CA . VAL E 1 265 ? -32.421 -102.208 -4.728 1.00 39.70 253 VAL E CA 1
ATOM 11202 C C . VAL E 1 265 ? -33.043 -102.167 -6.120 1.00 37.43 253 VAL E C 1
ATOM 11203 O O . VAL E 1 265 ? -32.855 -103.111 -6.896 1.00 43.80 253 VAL E O 1
ATOM 11207 N N . LEU E 1 266 ? -33.795 -101.123 -6.450 1.00 36.54 254 LEU E N 1
ATOM 11208 C CA . LEU E 1 266 ? -34.378 -100.982 -7.775 1.00 38.70 254 LEU E CA 1
ATOM 11209 C C . LEU E 1 266 ? -33.822 -99.782 -8.523 1.00 42.79 254 LEU E C 1
ATOM 11210 O O . LEU E 1 266 ? -33.446 -99.909 -9.697 1.00 44.68 254 LEU E O 1
ATOM 11215 N N . HIS E 1 267 ? -33.738 -98.624 -7.872 1.00 38.96 255 HIS E N 1
ATOM 11216 C CA . HIS E 1 267 ? -33.167 -97.455 -8.518 1.00 40.14 255 HIS E CA 1
ATOM 11217 C C . HIS E 1 267 ? -31.714 -97.718 -8.887 1.00 37.38 255 HIS E C 1
ATOM 11218 O O . HIS E 1 267 ? -31.047 -98.587 -8.320 1.00 41.32 255 HIS E O 1
ATOM 11225 N N . GLY E 1 268 ? -31.225 -96.946 -9.856 1.00 43.63 256 GLY E N 1
ATOM 11226 C CA . GLY E 1 268 ? -29.852 -97.109 -10.294 1.00 41.47 256 GLY E CA 1
ATOM 11227 C C . GLY E 1 268 ? -28.866 -96.872 -9.166 1.00 43.37 256 GLY E C 1
ATOM 11228 O O . GLY E 1 268 ? -29.070 -96.021 -8.293 1.00 38.51 256 GLY E O 1
ATOM 11229 N N . LYS E 1 269 ? -27.766 -97.627 -9.206 1.00 30.78 257 LYS E N 1
ATOM 11230 C CA . LYS E 1 269 ? -26.784 -97.566 -8.133 1.00 29.34 257 LYS E CA 1
ATOM 11231 C C . LYS E 1 269 ? -26.181 -96.177 -7.968 1.00 34.54 257 LYS E C 1
ATOM 11232 O O . LYS E 1 269 ? -25.717 -95.847 -6.871 1.00 34.34 257 LYS E O 1
ATOM 11238 N N . THR E 1 270 ? -26.185 -95.353 -9.017 1.00 36.95 258 THR E N 1
ATOM 11239 C CA . THR E 1 270 ? -25.631 -94.005 -8.943 1.00 42.07 258 THR E CA 1
ATOM 11240 C C . THR E 1 270 ? -26.654 -92.959 -8.518 1.00 38.25 258 THR E C 1
ATOM 11241 O O . THR E 1 270 ? -26.296 -91.784 -8.379 1.00 38.34 258 THR E O 1
ATOM 11245 N N . ARG E 1 271 ? -27.910 -93.350 -8.315 1.00 36.90 259 ARG E N 1
ATOM 11246 C CA . ARG E 1 271 ? -28.965 -92.396 -7.992 1.00 38.57 259 ARG E CA 1
ATOM 11247 C C . ARG E 1 271 ? -28.876 -91.987 -6.526 1.00 42.21 259 ARG E C 1
ATOM 11248 O O . ARG E 1 271 ? -28.998 -92.831 -5.629 1.00 32.92 259 ARG E O 1
ATOM 11256 N N . ARG E 1 272 ? -28.682 -90.694 -6.284 1.00 37.43 260 ARG E N 1
ATOM 11257 C CA . ARG E 1 272 ? -28.584 -90.200 -4.919 1.00 36.31 260 ARG E CA 1
ATOM 11258 C C . ARG E 1 272 ? -29.924 -90.352 -4.214 1.00 40.00 260 ARG E C 1
ATOM 11259 O O . ARG E 1 272 ? -30.966 -89.957 -4.747 1.00 44.22 260 ARG E O 1
ATOM 11267 N N . GLY E 1 273 ? -29.893 -90.929 -3.014 1.00 40.63 261 GLY E N 1
ATOM 11268 C CA . GLY E 1 273 ? -31.109 -91.197 -2.271 1.00 42.17 261 GLY E CA 1
ATOM 11269 C C . GLY E 1 273 ? -31.935 -92.341 -2.809 1.00 42.38 261 GLY E C 1
ATOM 11270 O O . GLY E 1 273 ? -33.127 -92.430 -2.503 1.00 36.24 261 GLY E O 1
ATOM 11271 N N . GLY E 1 274 ? -31.321 -93.247 -3.573 1.00 37.59 262 GLY E N 1
ATOM 11272 C CA . GLY E 1 274 ? -32.092 -94.275 -4.248 1.00 37.53 262 GLY E CA 1
ATOM 11273 C C . GLY E 1 274 ? -32.869 -95.166 -3.298 1.00 35.90 262 GLY E C 1
ATOM 11274 O O . GLY E 1 274 ? -34.029 -95.494 -3.555 1.00 39.06 262 GLY E O 1
ATOM 11275 N N . LEU E 1 275 ? -32.246 -95.570 -2.187 1.00 39.65 263 LEU E N 1
ATOM 11276 C CA . LEU E 1 275 ? -32.926 -96.477 -1.267 1.00 35.27 263 LEU E CA 1
ATOM 11277 C C . LEU E 1 275 ? -34.146 -95.816 -0.645 1.00 36.18 263 LEU E C 1
ATOM 11278 O O . LEU E 1 275 ? -35.175 -96.469 -0.444 1.00 39.22 263 LEU E O 1
ATOM 11283 N N . VAL E 1 276 ? -34.054 -94.519 -0.343 1.00 35.54 264 VAL E N 1
ATOM 11284 C CA . VAL E 1 276 ? -35.208 -93.801 0.191 1.00 35.34 264 VAL E CA 1
ATOM 11285 C C . VAL E 1 276 ? -36.347 -93.798 -0.823 1.00 30.07 264 VAL E C 1
ATOM 11286 O O . VAL E 1 276 ? -37.515 -93.990 -0.466 1.00 30.40 264 VAL E O 1
ATOM 11290 N N . PHE E 1 277 ? -36.023 -93.608 -2.106 1.00 32.28 265 PHE E N 1
ATOM 11291 C CA . PHE E 1 277 ? -37.052 -93.632 -3.143 1.00 36.00 265 PHE E CA 1
ATOM 11292 C C . PHE E 1 277 ? -37.674 -95.015 -3.267 1.00 35.49 265 PHE E C 1
ATOM 11293 O O . PHE E 1 277 ? -38.893 -95.140 -3.429 1.00 39.15 265 PHE E O 1
ATOM 11301 N N . ASP E 1 278 ? -36.852 -96.064 -3.206 1.00 34.17 266 ASP E N 1
ATOM 11302 C CA . ASP E 1 278 ? -37.390 -97.418 -3.237 1.00 34.43 266 ASP E CA 1
ATOM 11303 C C . ASP E 1 278 ? -38.307 -97.672 -2.048 1.00 33.88 266 ASP E C 1
ATOM 11304 O O . ASP E 1 278 ? -39.398 -98.230 -2.207 1.00 38.71 266 ASP E O 1
ATOM 11309 N N . VAL E 1 279 ? -37.896 -97.242 -0.853 1.00 36.81 267 VAL E N 1
ATOM 11310 C CA . VAL E 1 279 ? -38.682 -97.510 0.347 1.00 31.61 267 VAL E CA 1
ATOM 11311 C C . VAL E 1 279 ? -39.997 -96.746 0.313 1.00 31.38 267 VAL E C 1
ATOM 11312 O O . VAL E 1 279 ? -41.051 -97.284 0.670 1.00 34.50 267 VAL E O 1
ATOM 11316 N N . ALA E 1 280 ? -39.971 -95.498 -0.152 1.00 32.29 268 ALA E N 1
ATOM 11317 C CA . ALA E 1 280 ? -41.207 -94.734 -0.237 1.00 23.83 268 ALA E CA 1
ATOM 11318 C C . ALA E 1 280 ? -42.153 -95.319 -1.275 1.00 31.95 268 ALA E C 1
ATOM 11319 O O . ALA E 1 280 ? -43.376 -95.204 -1.125 1.00 34.86 268 ALA E O 1
ATOM 11321 N N . ASP E 1 281 ? -41.614 -95.968 -2.315 1.00 32.47 269 ASP E N 1
ATOM 11322 C CA . ASP E 1 281 ? -42.458 -96.604 -3.324 1.00 28.59 269 ASP E CA 1
ATOM 11323 C C . ASP E 1 281 ? -43.355 -97.685 -2.735 1.00 28.73 269 ASP E C 1
ATOM 11324 O O . ASP E 1 281 ? -44.363 -98.036 -3.354 1.00 34.50 269 ASP E O 1
ATOM 11329 N N . LEU E 1 282 ? -43.033 -98.196 -1.544 1.00 32.00 270 LEU E N 1
ATOM 11330 C CA . LEU E 1 282 ? -43.875 -99.211 -0.922 1.00 33.93 270 LEU E CA 1
ATOM 11331 C C . LEU E 1 282 ? -45.274 -98.690 -0.627 1.00 37.57 270 LEU E C 1
ATOM 11332 O O . LEU E 1 282 ? -46.248 -99.444 -0.723 1.00 41.54 270 LEU E O 1
ATOM 11337 N N . ILE E 1 283 ? -45.402 -97.408 -0.285 1.00 28.92 271 ILE E N 1
ATOM 11338 C CA . ILE E 1 283 ? -46.670 -96.860 0.175 1.00 28.27 271 ILE E CA 1
ATOM 11339 C C . ILE E 1 283 ? -47.098 -95.622 -0.596 1.00 32.06 271 ILE E C 1
ATOM 11340 O O . ILE E 1 283 ? -48.203 -95.122 -0.378 1.00 36.77 271 ILE E O 1
ATOM 11345 N N . LYS E 1 284 ? -46.275 -95.125 -1.517 1.00 35.93 272 LYS E N 1
ATOM 11346 C CA . LYS E 1 284 ? -46.575 -93.864 -2.186 1.00 31.88 272 LYS E CA 1
ATOM 11347 C C . LYS E 1 284 ? -47.850 -93.968 -3.014 1.00 33.45 272 LYS E C 1
ATOM 11348 O O . LYS E 1 284 ? -48.814 -93.225 -2.793 1.00 30.52 272 LYS E O 1
ATOM 11354 N N . ASP E 1 285 ? -47.876 -94.903 -3.968 1.00 36.52 273 ASP E N 1
ATOM 11355 C CA . ASP E 1 285 ? -49.055 -95.061 -4.812 1.00 31.70 273 ASP E CA 1
ATOM 11356 C C . ASP E 1 285 ? -50.259 -95.549 -4.020 1.00 37.55 273 ASP E C 1
ATOM 11357 O O . ASP E 1 285 ? -51.403 -95.269 -4.398 1.00 31.84 273 ASP E O 1
ATOM 11362 N N . ALA E 1 286 ? -50.023 -96.282 -2.929 1.00 35.78 274 ALA E N 1
ATOM 11363 C CA . ALA E 1 286 ? -51.130 -96.813 -2.147 1.00 32.14 274 ALA E CA 1
ATOM 11364 C C . ALA E 1 286 ? -51.824 -95.726 -1.339 1.00 30.60 274 ALA E C 1
ATOM 11365 O O . ALA E 1 286 ? -53.036 -95.811 -1.105 1.00 29.11 274 ALA E O 1
ATOM 11367 N N . LEU E 1 287 ? -51.086 -94.700 -0.917 1.00 23.58 275 LEU E N 1
ATOM 11368 C CA . LEU E 1 287 ? -51.598 -93.704 0.016 1.00 25.44 275 LEU E CA 1
ATOM 11369 C C . LEU E 1 287 ? -51.637 -92.298 -0.554 1.00 28.54 275 LEU E C 1
ATOM 11370 O O . LEU E 1 287 ? -52.644 -91.599 -0.387 1.00 28.60 275 LEU E O 1
ATOM 11375 N N . VAL E 1 288 ? -50.564 -91.850 -1.209 1.00 31.96 276 VAL E N 1
ATOM 11376 C CA . VAL E 1 288 ? -50.503 -90.460 -1.649 1.00 22.59 276 VAL E CA 1
ATOM 11377 C C . VAL E 1 288 ? -51.295 -90.250 -2.934 1.00 25.84 276 VAL E C 1
ATOM 11378 O O . VAL E 1 288 ? -52.042 -89.271 -3.055 1.00 27.98 276 VAL E O 1
ATOM 11382 N N . LEU E 1 289 ? -51.147 -91.158 -3.903 1.00 27.08 277 LEU E N 1
ATOM 11383 C CA . LEU E 1 289 ? -51.736 -90.982 -5.233 1.00 28.95 277 LEU E CA 1
ATOM 11384 C C . LEU E 1 289 ? -53.230 -90.676 -5.218 1.00 34.18 277 LEU E C 1
ATOM 11385 O O . LEU E 1 289 ? -53.642 -89.727 -5.905 1.00 27.98 277 LEU E O 1
ATOM 11390 N N . PRO E 1 290 ? -54.087 -91.404 -4.489 1.00 36.98 278 PRO E N 1
ATOM 11391 C CA . PRO E 1 290 ? -55.510 -91.022 -4.501 1.00 34.67 278 PRO E CA 1
ATOM 11392 C C . PRO E 1 290 ? -55.767 -89.662 -3.876 1.00 34.61 278 PRO E C 1
ATOM 11393 O O . PRO E 1 290 ? -56.631 -88.919 -4.363 1.00 35.26 278 PRO E O 1
ATOM 11397 N N . GLN E 1 291 ? -55.027 -89.301 -2.822 1.00 28.61 279 GLN E N 1
ATOM 11398 C CA . GLN E 1 291 ? -55.275 -88.027 -2.153 1.00 24.58 279 GLN E CA 1
ATOM 11399 C C . GLN E 1 291 ? -54.939 -86.846 -3.049 1.00 29.78 279 GLN E C 1
ATOM 11400 O O . GLN E 1 291 ? -55.599 -85.805 -2.969 1.00 33.30 279 GLN E O 1
ATOM 11406 N N . ALA E 1 292 ? -53.919 -86.980 -3.901 1.00 29.10 280 ALA E N 1
ATOM 11407 C CA . ALA E 1 292 ? -53.548 -85.869 -4.773 1.00 31.90 280 ALA E CA 1
ATOM 11408 C C . ALA E 1 292 ? -54.649 -85.561 -5.779 1.00 33.05 280 ALA E C 1
ATOM 11409 O O . ALA E 1 292 ? -54.975 -84.391 -6.010 1.00 30.46 280 ALA E O 1
ATOM 11411 N N . PHE E 1 293 ? -55.244 -86.596 -6.378 1.00 32.66 281 PHE E N 1
ATOM 11412 C CA . PHE E 1 293 ? -56.298 -86.352 -7.356 1.00 35.86 281 PHE E CA 1
ATOM 11413 C C . PHE E 1 293 ? -57.581 -85.861 -6.696 1.00 35.57 281 PHE E C 1
ATOM 11414 O O . PHE E 1 293 ? -58.271 -85.002 -7.258 1.00 38.46 281 PHE E O 1
ATOM 11422 N N . ILE E 1 294 ? -57.895 -86.356 -5.498 1.00 33.18 282 ILE E N 1
ATOM 11423 C CA . ILE E 1 294 ? -59.056 -85.850 -4.772 1.00 33.22 282 ILE E CA 1
ATOM 11424 C C . ILE E 1 294 ? -58.868 -84.373 -4.455 1.00 35.73 282 ILE E C 1
ATOM 11425 O O . ILE E 1 294 ? -59.724 -83.536 -4.767 1.00 38.24 282 ILE E O 1
ATOM 11430 N N . ALA E 1 295 ? -57.724 -84.030 -3.859 1.00 39.29 283 ALA E N 1
ATOM 11431 C CA . ALA E 1 295 ? -57.458 -82.645 -3.490 1.00 34.51 283 ALA E CA 1
ATOM 11432 C C . ALA E 1 295 ? -57.411 -81.737 -4.709 1.00 34.09 283 ALA E C 1
ATOM 11433 O O . ALA E 1 295 ? -57.825 -80.577 -4.631 1.00 41.99 283 ALA E O 1
ATOM 11435 N N . ALA E 1 296 ? -56.921 -82.240 -5.843 1.00 33.87 284 ALA E N 1
ATOM 11436 C CA . ALA E 1 296 ? -56.924 -81.433 -7.059 1.00 44.23 284 ALA E CA 1
ATOM 11437 C C . ALA E 1 296 ? -58.347 -81.068 -7.466 1.00 43.51 284 ALA E C 1
ATOM 11438 O O . ALA E 1 296 ? -58.645 -79.904 -7.763 1.00 37.60 284 ALA E O 1
ATOM 11440 N N . MET E 1 297 ? -59.248 -82.053 -7.467 1.00 37.62 285 MET E N 1
ATOM 11441 C CA . MET E 1 297 ? -60.625 -81.799 -7.869 1.00 42.28 285 MET E CA 1
ATOM 11442 C C . MET E 1 297 ? -61.394 -80.974 -6.848 1.00 45.09 285 MET E C 1
ATOM 11443 O O . MET E 1 297 ? -62.390 -80.339 -7.210 1.00 45.18 285 MET E O 1
ATOM 11448 N N . GLU E 1 298 ? -60.965 -80.969 -5.589 1.00 42.63 286 GLU E N 1
ATOM 11449 C CA . GLU E 1 298 ? -61.617 -80.167 -4.563 1.00 48.70 286 GLU E CA 1
ATOM 11450 C C . GLU E 1 298 ? -61.029 -78.767 -4.444 1.00 45.76 286 GLU E C 1
ATOM 11451 O O . GLU E 1 298 ? -61.544 -77.961 -3.662 1.00 50.34 286 GLU E O 1
ATOM 11457 N N . GLY E 1 299 ? -59.969 -78.466 -5.189 1.00 40.26 287 GLY E N 1
ATOM 11458 C CA . GLY E 1 299 ? -59.355 -77.149 -5.135 1.00 43.95 287 GLY E CA 1
ATOM 11459 C C . GLY E 1 299 ? -58.790 -76.792 -3.777 1.00 51.89 287 GLY E C 1
ATOM 11460 O O . GLY E 1 299 ? -58.847 -75.624 -3.372 1.00 60.40 287 GLY E O 1
ATOM 11461 N N . GLU E 1 300 ? -58.220 -77.769 -3.074 1.00 44.27 288 GLU E N 1
ATOM 11462 C CA . GLU E 1 300 ? -57.670 -77.541 -1.748 1.00 41.21 288 GLU E CA 1
ATOM 11463 C C . GLU E 1 300 ? -56.268 -76.937 -1.852 1.00 51.56 288 GLU E C 1
ATOM 11464 O O . GLU E 1 300 ? -55.647 -76.911 -2.920 1.00 46.17 288 GLU E O 1
ATOM 11470 N N . ASP E 1 301 ? -55.767 -76.443 -0.719 1.00 44.08 289 ASP E N 1
ATOM 11471 C CA . ASP E 1 301 ? -54.471 -75.786 -0.673 1.00 47.60 289 ASP E CA 1
ATOM 11472 C C . ASP E 1 301 ? -53.407 -76.722 -0.098 1.00 42.67 289 ASP E C 1
ATOM 11473 O O . ASP E 1 301 ? -53.674 -77.873 0.260 1.00 40.50 289 ASP E O 1
ATOM 11478 N N . GLU E 1 302 ? -52.188 -76.189 0.017 1.00 39.44 290 GLU E N 1
ATOM 11479 C CA . GLU E 1 302 ? -51.033 -76.987 0.418 1.00 35.77 290 GLU E CA 1
ATOM 11480 C C . GLU E 1 302 ? -51.241 -77.625 1.790 1.00 44.58 290 GLU E C 1
ATOM 11481 O O . GLU E 1 302 ? -50.992 -78.824 1.973 1.00 40.12 290 GLU E O 1
ATOM 11487 N N . GLN E 1 303 ? -51.722 -76.844 2.762 1.00 39.71 291 GLN E N 1
ATOM 11488 C CA . GLN E 1 303 ? -51.913 -77.377 4.108 1.00 44.04 291 GLN E CA 1
ATOM 11489 C C . GLN E 1 303 ? -52.982 -78.462 4.126 1.00 44.72 291 GLN E C 1
ATOM 11490 O O . GLN E 1 303 ? -52.811 -79.498 4.780 1.00 40.62 291 GLN E O 1
ATOM 11492 N N . GLU E 1 304 ? -54.091 -78.245 3.416 1.00 43.85 292 GLU E N 1
ATOM 11493 C CA . GLU E 1 304 ? -55.166 -79.229 3.418 1.00 39.46 292 GLU E CA 1
ATOM 11494 C C . GLU E 1 304 ? -54.714 -80.541 2.790 1.00 42.58 292 GLU E C 1
ATOM 11495 O O . GLU E 1 304 ? -55.053 -81.625 3.285 1.00 36.17 292 GLU E O 1
ATOM 11501 N N . PHE E 1 305 ? -53.939 -80.468 1.705 1.00 31.47 293 PHE E N 1
ATOM 11502 C CA . PHE E 1 305 ? -53.434 -81.696 1.103 1.00 38.29 293 PHE E CA 1
ATOM 11503 C C . PHE E 1 305 ? -52.385 -82.353 1.992 1.00 35.87 293 PHE E C 1
ATOM 11504 O O . PHE E 1 305 ? -52.310 -83.585 2.062 1.00 34.32 293 PHE E O 1
ATOM 11512 N N . ARG E 1 306 ? -51.552 -81.550 2.659 1.00 32.55 294 ARG E N 1
ATOM 11513 C CA . ARG E 1 306 ? -50.561 -82.120 3.567 1.00 36.20 294 ARG E CA 1
ATOM 11514 C C . ARG E 1 306 ? -51.239 -82.904 4.684 1.00 31.12 294 ARG E C 1
ATOM 11515 O O . ARG E 1 306 ? -50.758 -83.972 5.088 1.00 35.67 294 ARG E O 1
ATOM 11523 N N . GLN E 1 307 ? -52.370 -82.398 5.183 1.00 31.26 295 GLN E N 1
ATOM 11524 C CA . GLN E 1 307 ? -53.108 -83.104 6.228 1.00 34.39 295 GLN E CA 1
ATOM 11525 C C . GLN E 1 307 ? -53.646 -84.443 5.727 1.00 35.29 295 GLN E C 1
ATOM 11526 O O . GLN E 1 307 ? -53.627 -85.437 6.464 1.00 35.64 295 GLN E O 1
ATOM 11532 N N . ARG E 1 308 ? -54.129 -84.492 4.481 1.00 25.46 296 ARG E N 1
ATOM 11533 C CA . ARG E 1 308 ? -54.577 -85.762 3.915 1.00 28.70 296 ARG E CA 1
ATOM 11534 C C . ARG E 1 308 ? -53.461 -86.800 3.934 1.00 32.09 296 ARG E C 1
ATOM 11535 O O . ARG E 1 308 ? -53.695 -87.971 4.262 1.00 35.09 296 ARG E O 1
ATOM 11543 N N . CYS E 1 309 ? -52.234 -86.385 3.605 1.00 30.86 297 CYS E N 1
ATOM 11544 C CA . CYS E 1 309 ? -51.119 -87.328 3.561 1.00 34.96 297 CYS E CA 1
ATOM 11545 C C . CYS E 1 309 ? -50.739 -87.806 4.953 1.00 33.20 297 CYS E C 1
ATOM 11546 O O . CYS E 1 309 ? -50.507 -89.003 5.158 1.00 27.75 297 CYS E O 1
ATOM 11549 N N . LEU E 1 310 ? -50.657 -86.884 5.916 1.00 29.31 298 LEU E N 1
ATOM 11550 C CA . LEU E 1 310 ? -50.339 -87.278 7.285 1.00 27.25 298 LEU E CA 1
ATOM 11551 C C . LEU E 1 310 ? -51.390 -88.239 7.823 1.00 31.17 298 LEU E C 1
ATOM 11552 O O . LEU E 1 310 ? -51.059 -89.303 8.360 1.00 34.12 298 LEU E O 1
ATOM 11557 N N . THR E 1 311 ? -52.670 -87.900 7.646 1.00 27.23 299 THR E N 1
ATOM 11558 C CA . THR E 1 311 ? -53.736 -88.796 8.073 1.00 27.13 299 THR E CA 1
ATOM 11559 C C . THR E 1 311 ? -53.615 -90.161 7.405 1.00 34.84 299 THR E C 1
ATOM 11560 O O . THR E 1 311 ? -53.739 -91.196 8.073 1.00 32.43 299 THR E O 1
ATOM 11564 N N . ALA E 1 312 ? -53.317 -90.190 6.099 1.00 23.90 300 ALA E N 1
ATOM 11565 C CA . ALA E 1 312 ? -53.139 -91.478 5.437 1.00 25.77 300 ALA E CA 1
ATOM 11566 C C . ALA E 1 312 ? -51.926 -92.221 5.989 1.00 36.64 300 ALA E C 1
ATOM 11567 O O . ALA E 1 312 ? -52.008 -93.422 6.277 1.00 35.93 300 ALA E O 1
ATOM 11569 N N . PHE E 1 313 ? -50.802 -91.518 6.180 1.00 31.27 301 PHE E N 1
ATOM 11570 C CA . PHE E 1 313 ? -49.617 -92.164 6.740 1.00 35.07 301 PHE E CA 1
ATOM 11571 C C . PHE E 1 313 ? -49.895 -92.711 8.132 1.00 34.95 301 PHE E C 1
ATOM 11572 O O . PHE E 1 313 ? -49.405 -93.788 8.494 1.00 35.68 301 PHE E O 1
ATOM 11580 N N . GLN E 1 314 ? -50.685 -91.985 8.923 1.00 32.51 302 GLN E N 1
ATOM 11581 C CA . GLN E 1 314 ? -50.968 -92.422 10.284 1.00 33.23 302 GLN E CA 1
ATOM 11582 C C . GLN E 1 314 ? -51.887 -93.636 10.294 1.00 38.76 302 GLN E C 1
ATOM 11583 O O . GLN E 1 314 ? -51.573 -94.655 10.920 1.00 34.55 302 GLN E O 1
ATOM 11589 N N . GLN E 1 315 ? -53.025 -93.552 9.591 1.00 32.07 303 GLN E N 1
ATOM 11590 C CA . GLN E 1 315 ? -54.024 -94.612 9.683 1.00 29.39 303 GLN E CA 1
ATOM 11591 C C . GLN E 1 315 ? -53.581 -95.880 8.970 1.00 32.61 303 GLN E C 1
ATOM 11592 O O . GLN E 1 315 ? -53.988 -96.980 9.361 1.00 32.74 303 GLN E O 1
ATOM 11598 N N . SER E 1 316 ? -52.732 -95.760 7.954 1.00 29.54 304 SER E N 1
ATOM 11599 C CA . SER E 1 316 ? -52.239 -96.926 7.236 1.00 28.66 304 SER E CA 1
ATOM 11600 C C . SER E 1 316 ? -50.918 -97.445 7.785 1.00 39.18 304 SER E C 1
ATOM 11601 O O . SER E 1 316 ? -50.391 -98.429 7.254 1.00 28.91 304 SER E O 1
ATOM 11604 N N . GLU E 1 317 ? -50.377 -96.803 8.825 1.00 37.12 305 GLU E N 1
ATOM 11605 C CA . GLU E 1 317 ? -49.110 -97.193 9.440 1.00 37.33 305 GLU E CA 1
ATOM 11606 C C . GLU E 1 317 ? -48.001 -97.282 8.398 1.00 36.68 305 GLU E C 1
ATOM 11607 O O . GLU E 1 317 ? -47.295 -98.290 8.285 1.00 34.53 305 GLU E O 1
ATOM 11613 N N . ALA E 1 318 ? -47.859 -96.203 7.621 1.00 27.48 306 ALA E N 1
ATOM 11614 C CA . ALA E 1 318 ? -46.878 -96.202 6.541 1.00 31.95 306 ALA E CA 1
ATOM 11615 C C . ALA E 1 318 ? -45.471 -96.407 7.081 1.00 32.32 306 ALA E C 1
ATOM 11616 O O . ALA E 1 318 ? -44.679 -97.157 6.496 1.00 32.81 306 ALA E O 1
ATOM 11618 N N . LEU E 1 319 ? -45.149 -95.771 8.213 1.00 26.96 307 LEU E N 1
ATOM 11619 C CA . LEU E 1 319 ? -43.807 -95.911 8.767 1.00 33.09 307 LEU E CA 1
ATOM 11620 C C . LEU E 1 319 ? -43.522 -97.355 9.162 1.00 32.82 307 LEU E C 1
ATOM 11621 O O . LEU E 1 319 ? -42.449 -97.888 8.853 1.00 37.92 307 LEU E O 1
ATOM 11626 N N . ASP E 1 320 ? -44.483 -98.017 9.816 1.00 33.45 308 ASP E N 1
ATOM 11627 C CA . ASP E 1 320 ? -44.277 -99.402 10.228 1.00 35.18 308 ASP E CA 1
ATOM 11628 C C . ASP E 1 320 ? -44.232 -100.347 9.032 1.00 33.31 308 ASP E C 1
ATOM 11629 O O . ASP E 1 320 ? -43.526 -101.361 9.076 1.00 37.09 308 ASP E O 1
ATOM 11634 N N . VAL E 1 321 ? -44.974 -100.044 7.964 1.00 33.87 309 VAL E N 1
ATOM 11635 C CA . VAL E 1 321 ? -44.902 -100.868 6.757 1.00 35.38 309 VAL E CA 1
ATOM 11636 C C . VAL E 1 321 ? -43.531 -100.745 6.108 1.00 29.91 309 VAL E C 1
ATOM 11637 O O . VAL E 1 321 ? -42.954 -101.739 5.648 1.00 30.96 309 VAL E O 1
ATOM 11641 N N . MET E 1 322 ? -42.991 -99.527 6.045 1.00 33.37 310 MET E N 1
ATOM 11642 C CA . MET E 1 322 ? -41.668 -99.352 5.455 1.00 32.75 310 MET E CA 1
ATOM 11643 C C . MET E 1 322 ? -40.591 -99.983 6.326 1.00 29.57 310 MET E C 1
ATOM 11644 O O . MET E 1 322 ? -39.719 -100.695 5.817 1.00 29.81 310 MET E O 1
ATOM 11649 N N . ILE E 1 323 ? -40.648 -99.761 7.643 1.00 29.90 311 ILE E N 1
ATOM 11650 C CA . ILE E 1 323 ? -39.662 -100.372 8.534 1.00 31.51 311 ILE E CA 1
ATOM 11651 C C . ILE E 1 323 ? -39.773 -101.891 8.498 1.00 36.47 311 ILE E C 1
ATOM 11652 O O . ILE E 1 323 ? -38.762 -102.599 8.417 1.00 36.17 311 ILE E O 1
ATOM 11657 N N . GLY E 1 324 ? -41.001 -102.415 8.542 1.00 36.02 312 GLY E N 1
ATOM 11658 C CA . GLY E 1 324 ? -41.178 -103.858 8.544 1.00 32.56 312 GLY E CA 1
ATOM 11659 C C . GLY E 1 324 ? -40.722 -104.509 7.252 1.00 41.44 312 GLY E C 1
ATOM 11660 O O . GLY E 1 324 ? -40.139 -105.598 7.269 1.00 39.41 312 GLY E O 1
ATOM 11661 N N . SER E 1 325 ? -40.975 -103.852 6.116 1.00 34.15 313 SER E N 1
ATOM 11662 C CA . SER E 1 325 ? -40.557 -104.405 4.832 1.00 27.86 313 SER E CA 1
ATOM 11663 C C . SER E 1 325 ? -39.040 -104.510 4.745 1.00 39.18 313 SER E C 1
ATOM 11664 O O . SER E 1 325 ? -38.505 -105.536 4.306 1.00 44.61 313 SER E O 1
ATOM 11667 N N . LEU E 1 326 ? -38.330 -103.459 5.164 1.00 37.79 314 LEU E N 1
ATOM 11668 C CA . LEU E 1 326 ? -36.871 -103.500 5.175 1.00 41.42 314 LEU E CA 1
ATOM 11669 C C . LEU E 1 326 ? -36.366 -104.614 6.081 1.00 34.47 314 LEU E C 1
ATOM 11670 O O . LEU E 1 326 ? -35.377 -105.281 5.764 1.00 32.78 314 LEU E O 1
ATOM 11675 N N . GLN E 1 327 ? -37.030 -104.824 7.218 1.00 37.47 315 GLN E N 1
ATOM 11676 C CA . GLN E 1 327 ? -36.645 -105.910 8.114 1.00 39.90 315 GLN E CA 1
ATOM 11677 C C . GLN E 1 327 ? -36.879 -107.277 7.475 1.00 48.11 315 GLN E C 1
ATOM 11678 O O . GLN E 1 327 ? -36.016 -108.161 7.556 1.00 44.68 315 GLN E O 1
ATOM 11684 N N . ASP E 1 328 ? -38.032 -107.472 6.830 1.00 40.55 316 ASP E N 1
ATOM 11685 C CA . ASP E 1 328 ? -38.318 -108.772 6.233 1.00 43.70 316 ASP E CA 1
ATOM 11686 C C . ASP E 1 328 ? -37.344 -109.086 5.105 1.00 47.63 316 ASP E C 1
ATOM 11687 O O . ASP E 1 328 ? -36.795 -110.192 5.037 1.00 48.26 316 ASP E O 1
ATOM 11692 N N . VAL E 1 329 ? -37.097 -108.117 4.222 1.00 44.31 317 VAL E N 1
ATOM 11693 C CA . VAL E 1 329 ? -36.162 -108.341 3.124 1.00 38.22 317 VAL E CA 1
ATOM 11694 C C . VAL E 1 329 ? -34.749 -108.559 3.658 1.00 45.46 317 VAL E C 1
ATOM 11695 O O . VAL E 1 329 ? -34.006 -109.410 3.155 1.00 53.07 317 VAL E O 1
ATOM 11699 N N . ALA E 1 330 ? -34.357 -107.813 4.693 1.00 38.68 318 ALA E N 1
ATOM 11700 C CA . ALA E 1 330 ? -33.009 -107.956 5.232 1.00 42.44 318 ALA E CA 1
ATOM 11701 C C . ALA E 1 330 ? -32.782 -109.357 5.793 1.00 50.33 318 ALA E C 1
ATOM 11702 O O . ALA E 1 330 ? -31.786 -110.013 5.469 1.00 50.36 318 ALA E O 1
ATOM 11704 N N . SER E 1 331 ? -33.705 -109.841 6.629 1.00 47.46 319 SER E N 1
ATOM 11705 C CA . SER E 1 331 ? -33.522 -111.161 7.226 1.00 52.04 319 SER E CA 1
ATOM 11706 C C . SER E 1 331 ? -33.672 -112.274 6.195 1.00 53.65 319 SER E C 1
ATOM 11707 O O . SER E 1 331 ? -33.017 -113.316 6.312 1.00 54.13 319 SER E O 1
ATOM 11710 N N . LYS E 1 332 ? -34.528 -112.083 5.189 1.00 54.35 320 LYS E N 1
ATOM 11711 C CA . LYS E 1 332 ? -34.746 -113.141 4.209 1.00 53.22 320 LYS E CA 1
ATOM 11712 C C . LYS E 1 332 ? -33.520 -113.343 3.331 1.00 58.81 320 LYS E C 1
ATOM 11713 O O . LYS E 1 332 ? -33.147 -114.483 3.032 1.00 69.17 320 LYS E O 1
ATOM 11715 N N . LEU E 1 333 ? -32.864 -112.257 2.932 1.00 47.22 321 LEU E N 1
ATOM 11716 C CA . LEU E 1 333 ? -31.754 -112.330 1.997 1.00 43.74 321 LEU E CA 1
ATOM 11717 C C . LEU E 1 333 ? -30.387 -112.268 2.665 1.00 49.71 321 LEU E C 1
ATOM 11718 O O . LEU E 1 333 ? -29.374 -112.302 1.959 1.00 52.60 321 LEU E O 1
ATOM 11723 N N . SER E 1 334 ? -30.326 -112.171 3.990 1.00 46.18 322 SER E N 1
ATOM 11724 C CA . SER E 1 334 ? -29.041 -112.056 4.664 1.00 42.14 322 SER E CA 1
ATOM 11725 C C . SER E 1 334 ? -28.190 -113.300 4.445 1.00 49.98 322 SER E C 1
ATOM 11726 O O . SER E 1 334 ? -28.697 -114.420 4.347 1.00 63.87 322 SER E O 1
ATOM 11729 N N . GLN E 1 335 ? -26.874 -113.096 4.404 1.00 50.73 323 GLN E N 1
ATOM 11730 C CA . GLN E 1 335 ? -25.927 -114.186 4.213 1.00 54.66 323 GLN E CA 1
ATOM 11731 C C . GLN E 1 335 ? -24.956 -114.324 5.376 1.00 56.85 323 GLN E C 1
ATOM 11732 O O . GLN E 1 335 ? -23.965 -115.053 5.254 1.00 63.71 323 GLN E O 1
ATOM 11738 N N . VAL E 1 336 ? -25.209 -113.658 6.495 1.00 47.68 324 VAL E N 1
ATOM 11739 C CA . VAL E 1 336 ? -24.273 -113.663 7.612 1.00 56.41 324 VAL E CA 1
ATOM 11740 C C . VAL E 1 336 ? -24.531 -114.885 8.485 1.00 67.71 324 VAL E C 1
ATOM 11741 O O . VAL E 1 336 ? -25.642 -115.428 8.532 1.00 55.35 324 VAL E O 1
ATOM 11745 N N . VAL E 1 337 ? -23.472 -115.343 9.153 1.00 75.51 325 VAL E N 1
ATOM 11746 C CA . VAL E 1 337 ? -23.551 -116.438 10.117 1.00 79.53 325 VAL E CA 1
ATOM 11747 C C . VAL E 1 337 ? -24.492 -116.076 11.264 1.00 68.14 325 VAL E C 1
ATOM 11748 O O . VAL E 1 337 ? -25.510 -116.731 11.479 1.00 70.32 325 VAL E O 1
ATOM 11752 N N . ILE F 1 25 ? -21.434 -72.369 -1.569 1.00 88.02 13 ILE F N 1
ATOM 11753 C CA . ILE F 1 25 ? -21.525 -73.443 -2.555 1.00 103.05 13 ILE F CA 1
ATOM 11754 C C . ILE F 1 25 ? -20.964 -74.733 -1.961 1.00 108.37 13 ILE F C 1
ATOM 11755 O O . ILE F 1 25 ? -21.515 -75.275 -1.001 1.00 103.66 13 ILE F O 1
ATOM 11757 N N . LEU F 1 26 ? -19.896 -75.242 -2.572 1.00 105.92 14 LEU F N 1
ATOM 11758 C CA . LEU F 1 26 ? -19.271 -76.476 -2.116 1.00 95.52 14 LEU F CA 1
ATOM 11759 C C . LEU F 1 26 ? -18.682 -76.314 -0.716 1.00 89.98 14 LEU F C 1
ATOM 11760 O O . LEU F 1 26 ? -18.272 -75.223 -0.308 1.00 92.52 14 LEU F O 1
ATOM 11765 N N . HIS F 1 27 ? -18.645 -77.427 0.022 1.00 87.40 15 HIS F N 1
ATOM 11766 C CA . HIS F 1 27 ? -18.245 -77.385 1.427 1.00 90.48 15 HIS F CA 1
ATOM 11767 C C . HIS F 1 27 ? -16.768 -77.050 1.591 1.00 88.55 15 HIS F C 1
ATOM 11768 O O . HIS F 1 27 ? -16.388 -76.346 2.535 1.00 90.31 15 HIS F O 1
ATOM 11775 N N . SER F 1 28 ? -15.920 -77.537 0.684 1.00 88.19 16 SER F N 1
ATOM 11776 C CA . SER F 1 28 ? -14.494 -77.253 0.782 1.00 86.04 16 SER F CA 1
ATOM 11777 C C . SER F 1 28 ? -14.175 -75.777 0.570 1.00 100.95 16 SER F C 1
ATOM 11778 O O . SER F 1 28 ? -13.075 -75.336 0.923 1.00 101.30 16 SER F O 1
ATOM 11781 N N . LYS F 1 29 ? -15.106 -75.003 0.012 1.00 101.29 17 LYS F N 1
ATOM 11782 C CA . LYS F 1 29 ? -14.922 -73.567 -0.150 1.00 96.62 17 LYS F CA 1
ATOM 11783 C C . LYS F 1 29 ? -15.503 -72.760 1.005 1.00 94.71 17 LYS F C 1
ATOM 11784 O O . LYS F 1 29 ? -15.260 -71.550 1.076 1.00 88.29 17 LYS F O 1
ATOM 11786 N N . ARG F 1 30 ? -16.260 -73.392 1.902 1.00 92.41 18 ARG F N 1
ATOM 11787 C CA . ARG F 1 30 ? -16.818 -72.686 3.047 1.00 84.17 18 ARG F CA 1
ATOM 11788 C C . ARG F 1 30 ? -15.722 -72.381 4.060 1.00 83.79 18 ARG F C 1
ATOM 11789 O O . ARG F 1 30 ? -14.902 -73.244 4.392 1.00 83.99 18 ARG F O 1
ATOM 11797 N N . ALA F 1 31 ? -15.729 -71.151 4.571 1.00 77.13 19 ALA F N 1
ATOM 11798 C CA . ALA F 1 31 ? -14.621 -70.625 5.357 1.00 85.76 19 ALA F CA 1
ATOM 11799 C C . ALA F 1 31 ? -14.888 -70.580 6.859 1.00 90.65 19 ALA F C 1
ATOM 11800 O O . ALA F 1 31 ? -13.999 -70.170 7.612 1.00 91.63 19 ALA F O 1
ATOM 11802 N N . ASN F 1 32 ? -16.066 -70.992 7.322 1.00 69.67 20 ASN F N 1
ATOM 11803 C CA . ASN F 1 32 ? -16.459 -70.788 8.710 1.00 71.60 20 ASN F CA 1
ATOM 11804 C C . ASN F 1 32 ? -16.623 -72.116 9.439 1.00 65.95 20 ASN F C 1
ATOM 11805 O O . ASN F 1 32 ? -17.278 -73.036 8.936 1.00 60.33 20 ASN F O 1
ATOM 11810 N N . VAL F 1 33 ? -16.020 -72.201 10.623 1.00 58.83 21 VAL F N 1
ATOM 11811 C CA . VAL F 1 33 ? -16.271 -73.257 11.595 1.00 48.35 21 VAL F CA 1
ATOM 11812 C C . VAL F 1 33 ? -16.573 -72.578 12.921 1.00 46.66 21 VAL F C 1
ATOM 11813 O O . VAL F 1 33 ? -15.798 -71.731 13.376 1.00 65.54 21 VAL F O 1
ATOM 11817 N N . TYR F 1 34 ? -17.691 -72.938 13.539 1.00 42.93 22 TYR F N 1
ATOM 11818 C CA . TYR F 1 34 ? -18.164 -72.244 14.728 1.00 49.27 22 TYR F CA 1
ATOM 11819 C C . TYR F 1 34 ? -18.122 -73.157 15.942 1.00 38.99 22 TYR F C 1
ATOM 11820 O O . TYR F 1 34 ? -18.493 -74.333 15.865 1.00 42.49 22 TYR F O 1
ATOM 11829 N N . TYR F 1 35 ? -17.656 -72.603 17.058 1.00 45.97 23 TYR F N 1
ATOM 11830 C CA . TYR F 1 35 ? -17.709 -73.261 18.360 1.00 51.26 23 TYR F CA 1
ATOM 11831 C C . TYR F 1 35 ? -18.418 -72.314 19.319 1.00 42.66 23 TYR F C 1
ATOM 11832 O O . TYR F 1 35 ? -17.893 -71.242 19.638 1.00 43.14 23 TYR F O 1
ATOM 11841 N N . LEU F 1 36 ? -19.605 -72.706 19.774 1.00 41.27 24 LEU F N 1
ATOM 11842 C CA . LEU F 1 36 ? -20.468 -71.842 20.566 1.00 41.28 24 LEU F CA 1
ATOM 11843 C C . LEU F 1 36 ? -20.702 -72.442 21.943 1.00 45.52 24 LEU F C 1
ATOM 11844 O O . LEU F 1 36 ? -20.798 -73.665 22.091 1.00 47.63 24 LEU F O 1
ATOM 11849 N N . GLN F 1 37 ? -20.787 -71.568 22.947 1.00 50.46 25 GLN F N 1
ATOM 11850 C CA . GLN F 1 37 ? -21.131 -71.946 24.310 1.00 49.24 25 GLN F CA 1
ATOM 11851 C C . GLN F 1 37 ? -22.045 -70.882 24.897 1.00 51.11 25 GLN F C 1
ATOM 11852 O O . GLN F 1 37 ? -22.030 -69.728 24.458 1.00 51.01 25 GLN F O 1
ATOM 11858 N N . HIS F 1 38 ? -22.862 -71.293 25.869 1.00 35.22 26 HIS F N 1
ATOM 11859 C CA . HIS F 1 38 ? -23.702 -70.388 26.659 1.00 40.19 26 HIS F CA 1
ATOM 11860 C C . HIS F 1 38 ? -24.538 -69.465 25.772 1.00 38.94 26 HIS F C 1
ATOM 11861 O O . HIS F 1 38 ? -24.416 -68.240 25.814 1.00 53.70 26 HIS F O 1
ATOM 11868 N N . CYS F 1 39 ? -25.394 -70.076 24.957 1.00 38.29 27 CYS F N 1
ATOM 11869 C CA . CYS F 1 39 ? -26.249 -69.308 24.063 1.00 40.52 27 CYS F CA 1
ATOM 11870 C C . CYS F 1 39 ? -27.360 -70.203 23.537 1.00 42.89 27 CYS F C 1
ATOM 11871 O O . CYS F 1 39 ? -27.241 -71.431 23.526 1.00 46.44 27 CYS F O 1
ATOM 11874 N N . ARG F 1 40 ? -28.441 -69.568 23.096 1.00 34.69 28 ARG F N 1
ATOM 11875 C CA . ARG F 1 40 ? -29.572 -70.255 22.488 1.00 45.86 28 ARG F CA 1
ATOM 11876 C C . ARG F 1 40 ? -29.559 -70.012 20.986 1.00 49.70 28 ARG F C 1
ATOM 11877 O O . ARG F 1 40 ? -29.489 -68.863 20.541 1.00 54.77 28 ARG F O 1
ATOM 11885 N N . ILE F 1 41 ? -29.638 -71.086 20.209 1.00 40.77 29 ILE F N 1
ATOM 11886 C CA . ILE F 1 41 ? -29.675 -70.998 18.755 1.00 40.59 29 ILE F CA 1
ATOM 11887 C C . ILE F 1 41 ? -31.107 -71.234 18.307 1.00 37.95 29 ILE F C 1
ATOM 11888 O O . ILE F 1 41 ? -31.675 -72.307 18.542 1.00 43.51 29 ILE F O 1
ATOM 11893 N N . LEU F 1 42 ? -31.701 -70.219 17.688 1.00 44.79 30 LEU F N 1
ATOM 11894 C CA . LEU F 1 42 ? -33.082 -70.285 17.242 1.00 51.06 30 LEU F CA 1
ATOM 11895 C C . LEU F 1 42 ? -33.205 -69.490 15.946 1.00 49.51 30 LEU F C 1
ATOM 11896 O O . LEU F 1 42 ? -32.210 -69.012 15.391 1.00 44.74 30 LEU F O 1
ATOM 11901 N N . VAL F 1 43 ? -34.436 -69.356 15.459 1.00 45.99 31 VAL F N 1
ATOM 11902 C CA . VAL F 1 43 ? -34.741 -68.578 14.265 1.00 50.70 31 VAL F CA 1
ATOM 11903 C C . VAL F 1 43 ? -35.571 -67.376 14.683 1.00 65.55 31 VAL F C 1
ATOM 11904 O O . VAL F 1 43 ? -36.653 -67.528 15.265 1.00 54.79 31 VAL F O 1
ATOM 11908 N N . ASN F 1 44 ? -35.073 -66.186 14.361 1.00 79.01 32 ASN F N 1
ATOM 11909 C CA . ASN F 1 44 ? -35.740 -64.927 14.668 1.00 82.24 32 ASN F CA 1
ATOM 11910 C C . ASN F 1 44 ? -35.919 -64.149 13.372 1.00 88.76 32 ASN F C 1
ATOM 11911 O O . ASN F 1 44 ? -34.933 -63.751 12.741 1.00 90.53 32 ASN F O 1
ATOM 11916 N N . GLY F 1 45 ? -37.171 -63.923 12.986 1.00 81.78 33 GLY F N 1
ATOM 11917 C CA . GLY F 1 45 ? -37.437 -63.275 11.711 1.00 84.84 33 GLY F CA 1
ATOM 11918 C C . GLY F 1 45 ? -36.905 -64.057 10.530 1.00 87.69 33 GLY F C 1
ATOM 11919 O O . GLY F 1 45 ? -36.278 -63.479 9.633 1.00 97.29 33 GLY F O 1
ATOM 11920 N N . GLY F 1 46 ? -37.115 -65.371 10.525 1.00 80.82 34 GLY F N 1
ATOM 11921 C CA . GLY F 1 46 ? -36.648 -66.229 9.458 1.00 66.59 34 GLY F CA 1
ATOM 11922 C C . GLY F 1 46 ? -35.151 -66.429 9.386 1.00 73.53 34 GLY F C 1
ATOM 11923 O O . GLY F 1 46 ? -34.693 -67.226 8.558 1.00 82.46 34 GLY F O 1
ATOM 11924 N N . ARG F 1 47 ? -34.374 -65.777 10.248 1.00 69.17 35 ARG F N 1
ATOM 11925 C CA . ARG F 1 47 ? -32.922 -65.873 10.219 1.00 72.66 35 ARG F CA 1
ATOM 11926 C C . ARG F 1 47 ? -32.419 -66.663 11.422 1.00 61.52 35 ARG F C 1
ATOM 11927 O O . ARG F 1 47 ? -32.999 -66.606 12.511 1.00 67.01 35 ARG F O 1
ATOM 11929 N N . VAL F 1 48 ? -31.343 -67.418 11.210 1.00 48.64 36 VAL F N 1
ATOM 11930 C CA . VAL F 1 48 ? -30.736 -68.210 12.275 1.00 54.22 36 VAL F CA 1
ATOM 11931 C C . VAL F 1 48 ? -29.763 -67.333 13.053 1.00 61.54 36 VAL F C 1
ATOM 11932 O O . VAL F 1 48 ? -28.835 -66.756 12.479 1.00 67.32 36 VAL F O 1
ATOM 11936 N N . GLU F 1 49 ? -29.965 -67.252 14.366 1.00 68.29 37 GLU F N 1
ATOM 11937 C CA . GLU F 1 49 ? -29.154 -66.428 15.248 1.00 63.94 37 GLU F CA 1
ATOM 11938 C C . GLU F 1 49 ? -28.892 -67.196 16.533 1.00 62.83 37 GLU F C 1
ATOM 11939 O O . GLU F 1 49 ? -29.694 -68.042 16.936 1.00 58.38 37 GLU F O 1
ATOM 11945 N N . TYR F 1 50 ? -27.752 -66.921 17.162 1.00 66.91 38 TYR F N 1
ATOM 11946 C CA . TYR F 1 50 ? -27.481 -67.419 18.504 1.00 64.38 38 TYR F CA 1
ATOM 11947 C C . TYR F 1 50 ? -27.532 -66.248 19.473 1.00 65.90 38 TYR F C 1
ATOM 11948 O O . TYR F 1 50 ? -26.967 -65.183 19.202 1.00 66.33 38 TYR F O 1
ATOM 11957 N N . VAL F 1 51 ? -28.244 -66.439 20.578 1.00 66.42 39 VAL F N 1
ATOM 11958 C CA . VAL F 1 51 ? -28.561 -65.375 21.522 1.00 65.89 39 VAL F CA 1
ATOM 11959 C C . VAL F 1 51 ? -27.754 -65.611 22.789 1.00 64.30 39 VAL F C 1
ATOM 11960 O O . VAL F 1 51 ? -27.906 -66.648 23.445 1.00 66.20 39 VAL F O 1
ATOM 11964 N N . THR F 1 52 ? -26.893 -64.658 23.130 1.00 73.87 40 THR F N 1
ATOM 11965 C CA . THR F 1 52 ? -26.182 -64.668 24.401 1.00 77.44 40 THR F CA 1
ATOM 11966 C C . THR F 1 52 ? -26.895 -63.758 25.395 1.00 66.54 40 THR F C 1
ATOM 11967 O O . THR F 1 52 ? -27.606 -62.826 25.011 1.00 70.46 40 THR F O 1
ATOM 11971 N N . GLU F 1 53 ? -26.712 -64.047 26.682 1.00 85.10 41 GLU F N 1
ATOM 11972 C CA . GLU F 1 53 ? -27.384 -63.327 27.765 1.00 87.11 41 GLU F CA 1
ATOM 11973 C C . GLU F 1 53 ? -26.319 -62.685 28.654 1.00 92.89 41 GLU F C 1
ATOM 11974 O O . GLU F 1 53 ? -25.781 -63.326 29.561 1.00 87.77 41 GLU F O 1
ATOM 11980 N N . GLU F 1 54 ? -26.019 -61.413 28.387 1.00 105.31 42 GLU F N 1
ATOM 11981 C CA . GLU F 1 54 ? -25.089 -60.623 29.195 1.00 108.79 42 GLU F CA 1
ATOM 11982 C C . GLU F 1 54 ? -25.909 -59.782 30.169 1.00 102.81 42 GLU F C 1
ATOM 11983 O O . GLU F 1 54 ? -26.426 -58.720 29.809 1.00 97.39 42 GLU F O 1
ATOM 11989 N N . GLY F 1 55 ? -26.024 -60.261 31.405 1.00 100.28 43 GLY F N 1
ATOM 11990 C CA . GLY F 1 55 ? -26.816 -59.586 32.414 1.00 101.40 43 GLY F CA 1
ATOM 11991 C C . GLY F 1 55 ? -28.291 -59.903 32.298 1.00 99.38 43 GLY F C 1
ATOM 11992 O O . GLY F 1 55 ? -28.698 -61.062 32.430 1.00 94.16 43 GLY F O 1
ATOM 11993 N N . ASN F 1 56 ? -29.104 -58.876 32.051 1.00 105.00 44 ASN F N 1
ATOM 11994 C CA . ASN F 1 56 ? -30.534 -59.040 31.826 1.00 106.08 44 ASN F CA 1
ATOM 11995 C C . ASN F 1 56 ? -30.945 -58.659 30.408 1.00 98.68 44 ASN F C 1
ATOM 11996 O O . ASN F 1 56 ? -32.144 -58.589 30.118 1.00 98.54 44 ASN F O 1
ATOM 11998 N N . GLN F 1 57 ? -29.984 -58.418 29.519 1.00 101.37 45 GLN F N 1
ATOM 11999 C CA . GLN F 1 57 ? -30.253 -58.055 28.134 1.00 104.81 45 GLN F CA 1
ATOM 12000 C C . GLN F 1 57 ? -29.752 -59.156 27.209 1.00 99.02 45 GLN F C 1
ATOM 12001 O O . GLN F 1 57 ? -28.631 -59.650 27.373 1.00 87.92 45 GLN F O 1
ATOM 12003 N N . SER F 1 58 ? -30.581 -59.533 26.242 1.00 93.01 46 SER F N 1
ATOM 12004 C CA . SER F 1 58 ? -30.214 -60.535 25.253 1.00 85.12 46 SER F CA 1
ATOM 12005 C C . SER F 1 58 ? -29.594 -59.869 24.030 1.00 87.92 46 SER F C 1
ATOM 12006 O O . SER F 1 58 ? -29.988 -58.770 23.630 1.00 85.03 46 SER F O 1
ATOM 12009 N N . LEU F 1 59 ? -28.618 -60.551 23.433 1.00 89.26 47 LEU F N 1
ATOM 12010 C CA . LEU F 1 59 ? -27.905 -60.051 22.265 1.00 86.67 47 LEU F CA 1
ATOM 12011 C C . LEU F 1 59 ? -27.958 -61.096 21.161 1.00 80.26 47 LEU F C 1
ATOM 12012 O O . LEU F 1 59 ? -27.614 -62.261 21.386 1.00 75.97 47 LEU F O 1
ATOM 12017 N N . TYR F 1 60 ? -28.370 -60.670 19.970 1.00 76.87 48 TYR F N 1
ATOM 12018 C CA . TYR F 1 60 ? -28.589 -61.565 18.842 1.00 69.56 48 TYR F CA 1
ATOM 12019 C C . TYR F 1 60 ? -27.421 -61.464 17.871 1.00 74.09 48 TYR F C 1
ATOM 12020 O O . TYR F 1 60 ? -27.047 -60.364 17.451 1.00 82.70 48 TYR F O 1
ATOM 12029 N N . TRP F 1 61 ? -26.857 -62.615 17.512 1.00 74.51 49 TRP F N 1
ATOM 12030 C CA . TRP F 1 61 ? -25.674 -62.702 16.662 1.00 68.27 49 TRP F CA 1
ATOM 12031 C C . TRP F 1 61 ? -25.986 -63.614 15.486 1.00 76.32 49 TRP F C 1
ATOM 12032 O O . TRP F 1 61 ? -26.364 -64.773 15.683 1.00 77.98 49 TRP F O 1
ATOM 12043 N N . ASN F 1 62 ? -25.837 -63.093 14.272 1.00 82.42 50 ASN F N 1
ATOM 12044 C CA . ASN F 1 62 ? -26.175 -63.859 13.080 1.00 71.96 50 ASN F CA 1
ATOM 12045 C C . ASN F 1 62 ? -25.156 -64.965 12.817 1.00 78.89 50 ASN F C 1
ATOM 12046 O O . ASN F 1 62 ? -23.957 -64.801 13.059 1.00 81.82 50 ASN F O 1
ATOM 12051 N N . ILE F 1 63 ? -25.647 -66.096 12.326 1.00 68.13 51 ILE F N 1
ATOM 12052 C CA . ILE F 1 63 ? -24.827 -67.219 11.879 1.00 65.51 51 ILE F CA 1
ATOM 12053 C C . ILE F 1 63 ? -24.964 -67.327 10.366 1.00 61.58 51 ILE F C 1
ATOM 12054 O O . ILE F 1 63 ? -26.061 -67.617 9.869 1.00 75.65 51 ILE F O 1
ATOM 12059 N N . PRO F 1 64 ? -23.901 -67.132 9.600 1.00 59.64 52 PRO F N 1
ATOM 12060 C CA . PRO F 1 64 ? -24.008 -67.286 8.145 1.00 57.69 52 PRO F CA 1
ATOM 12061 C C . PRO F 1 64 ? -23.939 -68.744 7.718 1.00 58.16 52 PRO F C 1
ATOM 12062 O O . PRO F 1 64 ? -22.848 -69.292 7.541 1.00 58.54 52 PRO F O 1
ATOM 12066 N N . ILE F 1 65 ? -25.101 -69.385 7.562 1.00 57.61 53 ILE F N 1
ATOM 12067 C CA . ILE F 1 65 ? -25.120 -70.825 7.318 1.00 61.07 53 ILE F CA 1
ATOM 12068 C C . ILE F 1 65 ? -24.644 -71.157 5.910 1.00 62.75 53 ILE F C 1
ATOM 12069 O O . ILE F 1 65 ? -24.144 -72.261 5.664 1.00 76.61 53 ILE F O 1
ATOM 12074 N N . ALA F 1 66 ? -24.793 -70.231 4.961 1.00 64.46 54 ALA F N 1
ATOM 12075 C CA . ALA F 1 66 ? -24.329 -70.513 3.607 1.00 65.23 54 ALA F CA 1
ATOM 12076 C C . ALA F 1 66 ? -22.809 -70.592 3.542 1.00 68.73 54 ALA F C 1
ATOM 12077 O O . ALA F 1 66 ? -22.260 -71.299 2.689 1.00 66.33 54 ALA F O 1
ATOM 12079 N N . ASN F 1 67 ? -22.121 -69.899 4.450 1.00 59.72 55 ASN F N 1
ATOM 12080 C CA . ASN F 1 67 ? -20.666 -69.866 4.500 1.00 60.87 55 ASN F CA 1
ATOM 12081 C C . ASN F 1 67 ? -20.108 -70.692 5.659 1.00 64.67 55 ASN F C 1
ATOM 12082 O O . ASN F 1 67 ? -18.940 -70.534 6.026 1.00 60.55 55 ASN F O 1
ATOM 12087 N N . THR F 1 68 ? -20.917 -71.579 6.235 1.00 55.63 56 THR F N 1
ATOM 12088 C CA . THR F 1 68 ? -20.541 -72.356 7.409 1.00 52.69 56 THR F CA 1
ATOM 12089 C C . THR F 1 68 ? -20.652 -73.842 7.097 1.00 49.02 56 THR F C 1
ATOM 12090 O O . THR F 1 68 ? -21.660 -74.286 6.538 1.00 47.87 56 THR F O 1
ATOM 12094 N N . SER F 1 69 ? -19.633 -74.609 7.478 1.00 37.11 57 SER F N 1
ATOM 12095 C CA . SER F 1 69 ? -19.634 -76.048 7.243 1.00 45.12 57 SER F CA 1
ATOM 12096 C C . SER F 1 69 ? -20.058 -76.850 8.465 1.00 43.18 57 SER F C 1
ATOM 12097 O O . SER F 1 69 ? -20.711 -77.888 8.323 1.00 38.89 57 SER F O 1
ATOM 12100 N N . VAL F 1 70 ? -19.694 -76.400 9.662 1.00 38.72 58 VAL F N 1
ATOM 12101 C CA . VAL F 1 70 ? -19.984 -77.136 10.887 1.00 38.56 58 VAL F CA 1
ATOM 12102 C C . VAL F 1 70 ? -20.091 -76.149 12.040 1.00 41.14 58 VAL F C 1
ATOM 12103 O O . VAL F 1 70 ? -19.353 -75.161 12.109 1.00 42.63 58 VAL F O 1
ATOM 12107 N N . VAL F 1 71 ? -21.031 -76.417 12.937 1.00 27.76 59 VAL F N 1
ATOM 12108 C CA . VAL F 1 71 ? -21.179 -75.667 14.174 1.00 35.91 59 VAL F CA 1
ATOM 12109 C C . VAL F 1 71 ? -21.081 -76.661 15.322 1.00 39.32 59 VAL F C 1
ATOM 12110 O O . VAL F 1 71 ? -21.837 -77.640 15.369 1.00 37.16 59 VAL F O 1
ATOM 12114 N N . MET F 1 72 ? -20.136 -76.423 16.227 1.00 39.21 60 MET F N 1
ATOM 12115 C CA . MET F 1 72 ? -19.958 -77.245 17.415 1.00 38.41 60 MET F CA 1
ATOM 12116 C C . MET F 1 72 ? -20.631 -76.546 18.589 1.00 40.94 60 MET F C 1
ATOM 12117 O O . MET F 1 72 ? -20.451 -75.339 18.784 1.00 35.29 60 MET F O 1
ATOM 12122 N N . LEU F 1 73 ? -21.427 -77.297 19.345 1.00 40.55 61 LEU F N 1
ATOM 12123 C CA . LEU F 1 73 ? -22.205 -76.766 20.458 1.00 37.44 61 LEU F CA 1
ATOM 12124 C C . LEU F 1 73 ? -21.688 -77.351 21.762 1.00 40.52 61 LEU F C 1
ATOM 12125 O O . LEU F 1 73 ? -21.768 -78.566 21.973 1.00 42.90 61 LEU F O 1
ATOM 12130 N N . GLY F 1 74 ? -21.200 -76.488 22.643 1.00 42.96 62 GLY F N 1
ATOM 12131 C CA . GLY F 1 74 ? -20.645 -76.895 23.916 1.00 46.87 62 GLY F CA 1
ATOM 12132 C C . GLY F 1 74 ? -21.594 -76.672 25.076 1.00 42.72 62 GLY F C 1
ATOM 12133 O O . GLY F 1 74 ? -22.818 -76.779 24.942 1.00 47.81 62 GLY F O 1
ATOM 12134 N N . THR F 1 75 ? -21.020 -76.339 26.227 1.00 38.61 63 THR F N 1
ATOM 12135 C CA . THR F 1 75 ? -21.796 -76.196 27.449 1.00 41.10 63 THR F CA 1
ATOM 12136 C C . THR F 1 75 ? -22.808 -75.063 27.327 1.00 45.91 63 THR F C 1
ATOM 12137 O O . THR F 1 75 ? -22.532 -74.015 26.735 1.00 42.42 63 THR F O 1
ATOM 12141 N N . GLY F 1 76 ? -24.002 -75.296 27.865 1.00 33.18 64 GLY F N 1
ATOM 12142 C CA . GLY F 1 76 ? -24.996 -74.247 27.943 1.00 33.63 64 GLY F CA 1
ATOM 12143 C C . GLY F 1 76 ? -25.590 -73.834 26.619 1.00 38.98 64 GLY F C 1
ATOM 12144 O O . GLY F 1 76 ? -26.015 -72.684 26.473 1.00 37.33 64 GLY F O 1
ATOM 12145 N N . THR F 1 77 ? -25.621 -74.732 25.640 1.00 39.87 65 THR F N 1
ATOM 12146 C CA . THR F 1 77 ? -26.201 -74.435 24.342 1.00 32.29 65 THR F CA 1
ATOM 12147 C C . THR F 1 77 ? -27.527 -75.169 24.186 1.00 30.31 65 THR F C 1
ATOM 12148 O O . THR F 1 77 ? -27.763 -76.206 24.814 1.00 28.50 65 THR F O 1
ATOM 12152 N N . SER F 1 78 ? -28.402 -74.594 23.363 1.00 31.17 66 SER F N 1
ATOM 12153 C CA . SER F 1 78 ? -29.652 -75.228 22.976 1.00 35.79 66 SER F CA 1
ATOM 12154 C C . SER F 1 78 ? -29.961 -74.817 21.546 1.00 35.22 66 SER F C 1
ATOM 12155 O O . SER F 1 78 ? -29.517 -73.766 21.082 1.00 41.71 66 SER F O 1
ATOM 12158 N N . VAL F 1 79 ? -30.743 -75.643 20.854 1.00 28.08 67 VAL F N 1
ATOM 12159 C CA . VAL F 1 79 ? -31.115 -75.378 19.468 1.00 32.25 67 VAL F CA 1
ATOM 12160 C C . VAL F 1 79 ? -32.582 -75.742 19.271 1.00 41.29 67 VAL F C 1
ATOM 12161 O O . VAL F 1 79 ? -33.088 -76.687 19.888 1.00 34.16 67 VAL F O 1
ATOM 12165 N N . THR F 1 80 ? -33.276 -74.972 18.431 1.00 38.21 68 THR F N 1
ATOM 12166 C CA . THR F 1 80 ? -34.675 -75.234 18.122 1.00 32.45 68 THR F CA 1
ATOM 12167 C C . THR F 1 80 ? -34.805 -76.032 16.830 1.00 40.03 68 THR F C 1
ATOM 12168 O O . THR F 1 80 ? -33.908 -76.045 15.982 1.00 38.26 68 THR F O 1
ATOM 12172 N N . GLN F 1 81 ? -35.970 -76.662 16.671 1.00 36.20 69 GLN F N 1
ATOM 12173 C CA . GLN F 1 81 ? -36.222 -77.443 15.466 1.00 34.48 69 GLN F CA 1
ATOM 12174 C C . GLN F 1 81 ? -36.239 -76.559 14.226 1.00 32.70 69 GLN F C 1
ATOM 12175 O O . GLN F 1 81 ? -35.776 -76.979 13.160 1.00 34.58 69 GLN F O 1
ATOM 12181 N N . ALA F 1 82 ? -36.756 -75.332 14.341 1.00 32.66 70 ALA F N 1
ATOM 12182 C CA . ALA F 1 82 ? -36.740 -74.432 13.192 1.00 37.41 70 ALA F CA 1
ATOM 12183 C C . ALA F 1 82 ? -35.311 -74.107 12.772 1.00 39.93 70 ALA F C 1
ATOM 12184 O O . ALA F 1 82 ? -35.002 -74.056 11.575 1.00 38.08 70 ALA F O 1
ATOM 12186 N N . ALA F 1 83 ? -34.414 -73.929 13.744 1.00 40.85 71 ALA F N 1
ATOM 12187 C CA . ALA F 1 83 ? -33.017 -73.678 13.411 1.00 38.01 71 ALA F CA 1
ATOM 12188 C C . ALA F 1 83 ? -32.375 -74.912 12.797 1.00 33.03 71 ALA F C 1
ATOM 12189 O O . ALA F 1 83 ? -31.621 -74.805 11.825 1.00 36.04 71 ALA F O 1
ATOM 12191 N N . MET F 1 84 ? -32.672 -76.094 13.343 1.00 32.54 72 MET F N 1
ATOM 12192 C CA . MET F 1 84 ? -32.144 -77.320 12.758 1.00 33.85 72 MET F CA 1
ATOM 12193 C C . MET F 1 84 ? -32.668 -77.531 11.347 1.00 34.67 72 MET F C 1
ATOM 12194 O O . MET F 1 84 ? -31.993 -78.153 10.521 1.00 36.90 72 MET F O 1
ATOM 12199 N N . ARG F 1 85 ? -33.855 -77.007 11.042 1.00 42.30 73 ARG F N 1
ATOM 12200 C CA . ARG F 1 85 ? -34.373 -77.146 9.688 1.00 44.68 73 ARG F CA 1
ATOM 12201 C C . ARG F 1 85 ? -33.531 -76.344 8.707 1.00 36.69 73 ARG F C 1
ATOM 12202 O O . ARG F 1 85 ? -33.188 -76.836 7.628 1.00 39.44 73 ARG F O 1
ATOM 12210 N N . GLU F 1 86 ? -33.152 -75.125 9.086 1.00 35.59 74 GLU F N 1
ATOM 12211 C CA . GLU F 1 86 ? -32.314 -74.313 8.215 1.00 39.42 74 GLU F CA 1
ATOM 12212 C C . GLU F 1 86 ? -30.911 -74.895 8.104 1.00 46.30 74 GLU F C 1
ATOM 12213 O O . GLU F 1 86 ? -30.318 -74.894 7.018 1.00 53.82 74 GLU F O 1
ATOM 12219 N N . PHE F 1 87 ? -30.370 -75.410 9.210 1.00 39.52 75 PHE F N 1
ATOM 12220 C CA . PHE F 1 87 ? -29.056 -76.042 9.165 1.00 33.38 75 PHE F CA 1
ATOM 12221 C C . PHE F 1 87 ? -29.044 -77.190 8.163 1.00 36.40 75 PHE F C 1
ATOM 12222 O O . PHE F 1 87 ? -28.185 -77.247 7.277 1.00 36.44 75 PHE F O 1
ATOM 12230 N N . ALA F 1 88 ? -30.027 -78.090 8.257 1.00 36.61 76 ALA F N 1
ATOM 12231 C CA . ALA F 1 88 ? -30.071 -79.247 7.366 1.00 38.67 76 ALA F CA 1
ATOM 12232 C C . ALA F 1 88 ? -30.273 -78.819 5.915 1.00 38.87 76 ALA F C 1
ATOM 12233 O O . ALA F 1 88 ? -29.673 -79.394 4.999 1.00 44.58 76 ALA F O 1
ATOM 12235 N N . ARG F 1 89 ? -31.134 -77.825 5.691 1.00 43.54 77 ARG F N 1
ATOM 12236 C CA . ARG F 1 89 ? -31.363 -77.310 4.346 1.00 43.89 77 ARG F CA 1
ATOM 12237 C C . ARG F 1 89 ? -30.098 -76.691 3.756 1.00 44.16 77 ARG F C 1
ATOM 12238 O O . ARG F 1 89 ? -29.903 -76.716 2.536 1.00 49.24 77 ARG F O 1
ATOM 12246 N N . ALA F 1 90 ? -29.238 -76.122 4.596 1.00 39.89 78 ALA F N 1
ATOM 12247 C CA . ALA F 1 90 ? -27.964 -75.561 4.170 1.00 28.35 78 ALA F CA 1
ATOM 12248 C C . ALA F 1 90 ? -26.816 -76.565 4.215 1.00 31.44 78 ALA F C 1
ATOM 12249 O O . ALA F 1 90 ? -25.683 -76.202 3.888 1.00 37.75 78 ALA F O 1
ATOM 12251 N N . GLY F 1 91 ? -27.072 -77.805 4.621 1.00 33.26 79 GLY F N 1
ATOM 12252 C CA . GLY F 1 91 ? -26.021 -78.803 4.708 1.00 32.65 79 GLY F CA 1
ATOM 12253 C C . GLY F 1 91 ? -24.998 -78.563 5.801 1.00 39.09 79 GLY F C 1
ATOM 12254 O O . GLY F 1 91 ? -23.844 -78.980 5.661 1.00 45.58 79 GLY F O 1
ATOM 12255 N N . VAL F 1 92 ? -25.398 -77.938 6.903 1.00 34.18 80 VAL F N 1
ATOM 12256 C CA . VAL F 1 92 ? -24.487 -77.608 7.994 1.00 30.43 80 VAL F CA 1
ATOM 12257 C C . VAL F 1 92 ? -24.513 -78.733 9.018 1.00 38.46 80 VAL F C 1
ATOM 12258 O O . VAL F 1 92 ? -25.577 -79.087 9.537 1.00 43.96 80 VAL F O 1
ATOM 12262 N N . MET F 1 93 ? -23.340 -79.296 9.302 1.00 28.99 81 MET F N 1
ATOM 12263 C CA . MET F 1 93 ? -23.204 -80.321 10.330 1.00 29.09 81 MET F CA 1
ATOM 12264 C C . MET F 1 93 ? -23.285 -79.696 11.724 1.00 34.20 81 MET F C 1
ATOM 12265 O O . MET F 1 93 ? -22.657 -78.669 11.996 1.00 30.30 81 MET F O 1
ATOM 12270 N N . ILE F 1 94 ? -24.085 -80.301 12.600 1.00 33.87 82 ILE F N 1
ATOM 12271 C CA . ILE F 1 94 ? -24.278 -79.824 13.965 1.00 30.64 82 ILE F CA 1
ATOM 12272 C C . ILE F 1 94 ? -23.793 -80.898 14.927 1.00 37.88 82 ILE F C 1
ATOM 12273 O O . ILE F 1 94 ? -24.205 -82.062 14.826 1.00 34.31 82 ILE F O 1
ATOM 12278 N N . GLY F 1 95 ? -22.957 -80.510 15.873 1.00 29.96 83 GLY F N 1
ATOM 12279 C CA . GLY F 1 95 ? -22.468 -81.439 16.878 1.00 30.30 83 GLY F CA 1
ATOM 12280 C C . GLY F 1 95 ? -22.550 -80.864 18.273 1.00 32.78 83 GLY F C 1
ATOM 12281 O O . GLY F 1 95 ? -22.237 -79.697 18.494 1.00 28.78 83 GLY F O 1
ATOM 12282 N N . PHE F 1 96 ? -23.001 -81.692 19.211 1.00 34.64 84 PHE F N 1
ATOM 12283 C CA . PHE F 1 96 ? -23.012 -81.336 20.623 1.00 39.26 84 PHE F CA 1
ATOM 12284 C C . PHE F 1 96 ? -21.807 -81.987 21.288 1.00 36.70 84 PHE F C 1
ATOM 12285 O O . PHE F 1 96 ? -21.696 -83.219 21.307 1.00 35.89 84 PHE F O 1
ATOM 12293 N N . CYS F 1 97 ? -20.914 -81.166 21.828 1.00 35.79 85 CYS F N 1
ATOM 12294 C CA . CYS F 1 97 ? -19.738 -81.644 22.535 1.00 40.60 85 CYS F CA 1
ATOM 12295 C C . CYS F 1 97 ? -19.776 -81.148 23.975 1.00 44.95 85 CYS F C 1
ATOM 12296 O O . CYS F 1 97 ? -20.617 -80.328 24.353 1.00 43.69 85 CYS F O 1
ATOM 12299 N N . GLY F 1 98 ? -18.861 -81.681 24.788 1.00 41.22 86 GLY F N 1
ATOM 12300 C CA . GLY F 1 98 ? -18.854 -81.362 26.205 1.00 40.10 86 GLY F CA 1
ATOM 12301 C C . GLY F 1 98 ? -18.501 -79.922 26.515 1.00 51.15 86 GLY F C 1
ATOM 12302 O O . GLY F 1 98 ? -18.965 -79.370 27.517 1.00 67.98 86 GLY F O 1
ATOM 12303 N N . GLY F 1 99 ? -17.680 -79.297 25.681 1.00 55.39 87 GLY F N 1
ATOM 12304 C CA . GLY F 1 99 ? -17.255 -77.938 25.945 1.00 55.98 87 GLY F CA 1
ATOM 12305 C C . GLY F 1 99 ? -15.901 -77.879 26.627 1.00 59.37 87 GLY F C 1
ATOM 12306 O O . GLY F 1 99 ? -15.641 -78.639 27.565 1.00 47.35 87 GLY F O 1
ATOM 12307 N N . GLY F 1 100 ? -15.029 -76.987 26.161 1.00 54.18 88 GLY F N 1
ATOM 12308 C CA . GLY F 1 100 ? -13.710 -76.854 26.753 1.00 60.32 88 GLY F CA 1
ATOM 12309 C C . GLY F 1 100 ? -12.779 -78.025 26.519 1.00 65.21 88 GLY F C 1
ATOM 12310 O O . GLY F 1 100 ? -11.930 -78.311 27.370 1.00 63.13 88 GLY F O 1
ATOM 12311 N N . GLY F 1 101 ? -12.925 -78.727 25.397 1.00 61.17 89 GLY F N 1
ATOM 12312 C CA . GLY F 1 101 ? -12.084 -79.872 25.123 1.00 49.07 89 GLY F CA 1
ATOM 12313 C C . GLY F 1 101 ? -12.521 -81.162 25.779 1.00 53.52 89 GLY F C 1
ATOM 12314 O O . GLY F 1 101 ? -11.799 -82.160 25.691 1.00 58.76 89 GLY F O 1
ATOM 12315 N N . THR F 1 102 ? -13.672 -81.181 26.417 1.00 59.40 90 THR F N 1
ATOM 12316 C CA . THR F 1 102 ? -14.195 -82.348 27.105 1.00 51.55 90 THR F CA 1
ATOM 12317 C C . THR F 1 102 ? -15.202 -83.079 26.227 1.00 44.90 90 THR F C 1
ATOM 12318 O O . THR F 1 102 ? -15.823 -82.471 25.349 1.00 50.30 90 THR F O 1
ATOM 12322 N N . PRO F 1 103 ? -15.379 -84.384 26.421 1.00 44.70 91 PRO F N 1
ATOM 12323 C CA . PRO F 1 103 ? -16.422 -85.099 25.678 1.00 53.76 91 PRO F CA 1
ATOM 12324 C C . PRO F 1 103 ? -17.813 -84.715 26.160 1.00 43.58 91 PRO F C 1
ATOM 12325 O O . PRO F 1 103 ? -18.010 -84.240 27.282 1.00 40.64 91 PRO F O 1
ATOM 12329 N N . LEU F 1 104 ? -18.791 -84.917 25.272 1.00 40.05 92 LEU F N 1
ATOM 12330 C CA . LEU F 1 104 ? -20.177 -84.640 25.632 1.00 41.17 92 LEU F CA 1
ATOM 12331 C C . LEU F 1 104 ? -20.602 -85.493 26.818 1.00 45.98 92 LEU F C 1
ATOM 12332 O O . LEU F 1 104 ? -21.186 -84.991 27.784 1.00 37.90 92 LEU F O 1
ATOM 12337 N N . PHE F 1 105 ? -20.307 -86.789 26.760 1.00 45.24 93 PHE F N 1
ATOM 12338 C CA . PHE F 1 105 ? -20.572 -87.710 27.856 1.00 48.50 93 PHE F CA 1
ATOM 12339 C C . PHE F 1 105 ? -19.296 -88.480 28.166 1.00 57.87 93 PHE F C 1
ATOM 12340 O O . PHE F 1 105 ? -18.745 -89.156 27.288 1.00 45.12 93 PHE F O 1
ATOM 12348 N N . ALA F 1 106 ? -18.833 -88.371 29.410 1.00 69.53 94 ALA F N 1
ATOM 12349 C CA . ALA F 1 106 ? -17.629 -89.052 29.875 1.00 57.47 94 ALA F CA 1
ATOM 12350 C C . ALA F 1 106 ? -17.823 -90.566 29.914 1.00 59.14 94 ALA F C 1
ATOM 12351 O O . ALA F 1 106 ? -17.975 -91.156 30.985 1.00 60.51 94 ALA F O 1
ATOM 12353 N N . GLU F 1 111 ? -18.078 -93.599 26.651 1.00 65.99 99 GLU F N 1
ATOM 12354 C CA . GLU F 1 111 ? -17.800 -92.192 26.372 1.00 73.43 99 GLU F CA 1
ATOM 12355 C C . GLU F 1 111 ? -18.257 -91.807 24.960 1.00 72.39 99 GLU F C 1
ATOM 12356 O O . GLU F 1 111 ? -18.005 -92.538 23.999 1.00 62.27 99 GLU F O 1
ATOM 12362 N N . VAL F 1 112 ? -18.930 -90.661 24.840 1.00 55.79 100 VAL F N 1
ATOM 12363 C CA . VAL F 1 112 ? -19.360 -90.118 23.551 1.00 57.79 100 VAL F CA 1
ATOM 12364 C C . VAL F 1 112 ? -18.795 -88.711 23.422 1.00 42.86 100 VAL F C 1
ATOM 12365 O O . VAL F 1 112 ? -19.200 -87.799 24.156 1.00 46.71 100 VAL F O 1
ATOM 12369 N N . ALA F 1 113 ? -17.860 -88.534 22.489 1.00 41.92 101 ALA F N 1
ATOM 12370 C CA . ALA F 1 113 ? -17.192 -87.246 22.332 1.00 42.38 101 ALA F CA 1
ATOM 12371 C C . ALA F 1 113 ? -18.150 -86.190 21.801 1.00 35.93 101 ALA F C 1
ATOM 12372 O O . ALA F 1 113 ? -18.268 -85.101 22.373 1.00 35.76 101 ALA F O 1
ATOM 12374 N N . VAL F 1 114 ? -18.803 -86.474 20.676 1.00 40.20 102 VAL F N 1
ATOM 12375 C CA . VAL F 1 114 ? -19.733 -85.543 20.049 1.00 32.04 102 VAL F CA 1
ATOM 12376 C C . VAL F 1 114 ? -20.970 -86.317 19.611 1.00 39.87 102 VAL F C 1
ATOM 12377 O O . VAL F 1 114 ? -20.859 -87.417 19.060 1.00 33.62 102 VAL F O 1
ATOM 12381 N N . SER F 1 115 ? -22.147 -85.760 19.891 1.00 35.61 103 SER F N 1
ATOM 12382 C CA . SER F 1 115 ? -23.402 -86.244 19.327 1.00 28.12 103 SER F CA 1
ATOM 12383 C C . SER F 1 115 ? -23.666 -85.456 18.047 1.00 32.24 103 SER F C 1
ATOM 12384 O O . SER F 1 115 ? -23.934 -84.251 18.096 1.00 24.51 103 SER F O 1
ATOM 12387 N N . TRP F 1 116 ? -23.561 -86.131 16.905 1.00 33.05 104 TRP F N 1
ATOM 12388 C CA . TRP F 1 116 ? -23.674 -85.491 15.602 1.00 31.06 104 TRP F CA 1
ATOM 12389 C C . TRP F 1 116 ? -25.116 -85.505 15.102 1.00 36.43 104 TRP F C 1
ATOM 12390 O O . TRP F 1 116 ? -25.793 -86.536 15.163 1.00 39.83 104 TRP F O 1
ATOM 12401 N N . LEU F 1 117 ? -25.578 -84.361 14.607 1.00 31.70 105 LEU F N 1
ATOM 12402 C CA . LEU F 1 117 ? -26.882 -84.226 13.955 1.00 34.44 105 LEU F CA 1
ATOM 12403 C C . LEU F 1 117 ? -26.629 -84.017 12.459 1.00 33.26 105 LEU F C 1
ATOM 12404 O O . LEU F 1 117 ? -26.500 -82.888 11.979 1.00 28.57 105 LEU F O 1
ATOM 12409 N N . SER F 1 118 ? -26.536 -85.119 11.728 1.00 41.34 106 SER F N 1
ATOM 12410 C CA . SER F 1 118 ? -26.203 -85.052 10.307 1.00 37.66 106 SER F CA 1
ATOM 12411 C C . SER F 1 118 ? -27.433 -84.672 9.491 1.00 39.48 106 SER F C 1
ATOM 12412 O O . SER F 1 118 ? -28.506 -85.252 9.691 1.00 36.98 106 SER F O 1
ATOM 12415 N N . PRO F 1 119 ? -27.318 -83.721 8.565 1.00 35.27 107 PRO F N 1
ATOM 12416 C CA . PRO F 1 119 ? -28.448 -83.430 7.674 1.00 35.97 107 PRO F CA 1
ATOM 12417 C C . PRO F 1 119 ? -28.828 -84.668 6.870 1.00 41.90 107 PRO F C 1
ATOM 12418 O O . PRO F 1 119 ? -27.967 -85.400 6.374 1.00 43.15 107 PRO F O 1
ATOM 12422 N N . GLN F 1 120 ? -30.134 -84.914 6.774 1.00 52.38 108 GLN F N 1
ATOM 12423 C CA . GLN F 1 120 ? -30.678 -86.087 6.102 1.00 46.64 108 GLN F CA 1
ATOM 12424 C C . GLN F 1 120 ? -31.433 -85.750 4.828 1.00 52.20 108 GLN F C 1
ATOM 12425 O O . GLN F 1 120 ? -31.913 -86.664 4.148 1.00 54.59 108 GLN F O 1
ATOM 12431 N N . SER F 1 121 ? -31.559 -84.472 4.490 1.00 45.46 109 SER F N 1
ATOM 12432 C CA . SER F 1 121 ? -32.407 -84.046 3.388 1.00 54.22 109 SER F CA 1
ATOM 12433 C C . SER F 1 121 ? -31.657 -83.862 2.078 1.00 67.67 109 SER F C 1
ATOM 12434 O O . SER F 1 121 ? -32.247 -84.064 1.012 1.00 72.79 109 SER F O 1
ATOM 12437 N N . GLU F 1 122 ? -30.378 -83.494 2.127 1.00 74.55 110 GLU F N 1
ATOM 12438 C CA . GLU F 1 122 ? -29.565 -83.321 0.926 1.00 61.17 110 GLU F CA 1
ATOM 12439 C C . GLU F 1 122 ? -28.889 -84.650 0.613 1.00 49.94 110 GLU F C 1
ATOM 12440 O O . GLU F 1 122 ? -27.967 -85.065 1.322 1.00 57.10 110 GLU F O 1
ATOM 12446 N N . TYR F 1 123 ? -29.349 -85.319 -0.440 1.00 48.47 111 TYR F N 1
ATOM 12447 C CA . TYR F 1 123 ? -28.863 -86.659 -0.747 1.00 47.57 111 TYR F CA 1
ATOM 12448 C C . TYR F 1 123 ? -27.431 -86.609 -1.271 1.00 54.59 111 TYR F C 1
ATOM 12449 O O . TYR F 1 123 ? -27.107 -85.832 -2.176 1.00 51.61 111 TYR F O 1
ATOM 12458 N N . ARG F 1 124 ? -26.585 -87.451 -0.702 1.00 47.43 112 ARG F N 1
ATOM 12459 C CA . ARG F 1 124 ? -25.156 -87.518 -0.948 1.00 44.94 112 ARG F CA 1
ATOM 12460 C C . ARG F 1 124 ? -24.853 -88.488 -2.081 1.00 46.77 112 ARG F C 1
ATOM 12461 O O . ARG F 1 124 ? -25.713 -89.276 -2.482 1.00 53.12 112 ARG F O 1
ATOM 12469 N N . PRO F 1 125 ? -23.645 -88.434 -2.647 1.00 48.69 113 PRO F N 1
ATOM 12470 C CA . PRO F 1 125 ? -23.260 -89.428 -3.656 1.00 41.78 113 PRO F CA 1
ATOM 12471 C C . PRO F 1 125 ? -23.254 -90.838 -3.082 1.00 42.32 113 PRO F C 1
ATOM 12472 O O . PRO F 1 125 ? -23.221 -91.050 -1.868 1.00 40.12 113 PRO F O 1
ATOM 12476 N N . THR F 1 126 ? -23.299 -91.819 -3.986 1.00 41.87 114 THR F N 1
ATOM 12477 C CA . THR F 1 126 ? -23.379 -93.217 -3.592 1.00 35.87 114 THR F CA 1
ATOM 12478 C C . THR F 1 126 ? -22.103 -94.004 -3.840 1.00 37.92 114 THR F C 1
ATOM 12479 O O . THR F 1 126 ? -21.910 -95.041 -3.198 1.00 40.55 114 THR F O 1
ATOM 12483 N N . GLU F 1 127 ? -21.221 -93.533 -4.727 1.00 38.05 115 GLU F N 1
ATOM 12484 C CA . GLU F 1 127 ? -20.123 -94.375 -5.200 1.00 39.71 115 GLU F CA 1
ATOM 12485 C C . GLU F 1 127 ? -19.125 -94.685 -4.091 1.00 45.39 115 GLU F C 1
ATOM 12486 O O . GLU F 1 127 ? -18.637 -95.818 -3.989 1.00 35.24 115 GLU F O 1
ATOM 12492 N N . TYR F 1 128 ? -18.807 -93.697 -3.253 1.00 44.83 116 TYR F N 1
ATOM 12493 C CA . TYR F 1 128 ? -17.813 -93.916 -2.207 1.00 33.53 116 TYR F CA 1
ATOM 12494 C C . TYR F 1 128 ? -18.367 -94.792 -1.101 1.00 31.44 116 TYR F C 1
ATOM 12495 O O . TYR F 1 128 ? -17.648 -95.634 -0.548 1.00 36.04 116 TYR F O 1
ATOM 12504 N N . LEU F 1 129 ? -19.653 -94.624 -0.783 1.00 39.20 117 LEU F N 1
ATOM 12505 C CA . LEU F 1 129 ? -20.282 -95.467 0.226 1.00 32.75 117 LEU F CA 1
ATOM 12506 C C . LEU F 1 129 ? -20.287 -96.926 -0.203 1.00 30.01 117 LEU F C 1
ATOM 12507 O O . LEU F 1 129 ? -19.976 -97.817 0.596 1.00 28.21 117 LEU F O 1
ATOM 12512 N N . GLN F 1 130 ? -20.640 -97.191 -1.462 1.00 34.47 118 GLN F N 1
ATOM 12513 C CA . GLN F 1 130 ? -20.623 -98.563 -1.955 1.00 37.44 118 GLN F CA 1
ATOM 12514 C C . GLN F 1 130 ? -19.206 -99.121 -1.970 1.00 37.84 118 GLN F C 1
ATOM 12515 O O . GLN F 1 130 ? -18.988 -100.288 -1.622 1.00 40.97 118 GLN F O 1
ATOM 12521 N N . ASP F 1 131 ? -18.223 -98.293 -2.341 1.00 41.02 119 ASP F N 1
ATOM 12522 C CA . ASP F 1 131 ? -16.829 -98.717 -2.242 1.00 37.47 119 ASP F CA 1
ATOM 12523 C C . ASP F 1 131 ? -16.462 -99.035 -0.800 1.00 34.76 119 ASP F C 1
ATOM 12524 O O . ASP F 1 131 ? -15.786 -100.033 -0.529 1.00 38.39 119 ASP F O 1
ATOM 12529 N N . TRP F 1 132 ? -16.919 -98.208 0.142 1.00 31.43 120 TRP F N 1
ATOM 12530 C CA . TRP F 1 132 ? -16.533 -98.395 1.536 1.00 35.87 120 TRP F CA 1
ATOM 12531 C C . TRP F 1 132 ? -17.099 -99.694 2.101 1.00 38.66 120 TRP F C 1
ATOM 12532 O O . TRP F 1 132 ? -16.358 -100.509 2.662 1.00 44.67 120 TRP F O 1
ATOM 12543 N N . VAL F 1 133 ? -18.410 -99.916 1.949 1.00 36.35 121 VAL F N 1
ATOM 12544 C CA . VAL F 1 133 ? -19.024 -101.123 2.497 1.00 34.90 121 VAL F CA 1
ATOM 12545 C C . VAL F 1 133 ? -18.596 -102.386 1.768 1.00 42.61 121 VAL F C 1
ATOM 12546 O O . VAL F 1 133 ? -18.820 -103.488 2.283 1.00 44.36 121 VAL F O 1
ATOM 12550 N N . SER F 1 134 ? -17.976 -102.264 0.591 1.00 38.00 122 SER F N 1
ATOM 12551 C CA . SER F 1 134 ? -17.529 -103.459 -0.116 1.00 42.13 122 SER F CA 1
ATOM 12552 C C . SER F 1 134 ? -16.325 -104.110 0.557 1.00 43.86 122 SER F C 1
ATOM 12553 O O . SER F 1 134 ? -16.047 -105.284 0.290 1.00 45.79 122 SER F O 1
ATOM 12556 N N . PHE F 1 135 ? -15.598 -103.374 1.408 1.00 43.79 123 PHE F N 1
ATOM 12557 C CA . PHE F 1 135 ? -14.439 -103.917 2.105 1.00 42.72 123 PHE F CA 1
ATOM 12558 C C . PHE F 1 135 ? -14.496 -103.780 3.616 1.00 43.56 123 PHE F C 1
ATOM 12559 O O . PHE F 1 135 ? -13.701 -104.435 4.301 1.00 50.23 123 PHE F O 1
ATOM 12567 N N . TRP F 1 136 ? -15.394 -102.954 4.158 1.00 48.15 124 TRP F N 1
ATOM 12568 C CA . TRP F 1 136 ? -15.291 -102.578 5.567 1.00 48.51 124 TRP F CA 1
ATOM 12569 C C . TRP F 1 136 ? -15.440 -103.772 6.502 1.00 44.44 124 TRP F C 1
ATOM 12570 O O . TRP F 1 136 ? -14.908 -103.750 7.619 1.00 51.01 124 TRP F O 1
ATOM 12581 N N . PHE F 1 137 ? -16.162 -104.810 6.084 1.00 43.98 125 PHE F N 1
ATOM 12582 C CA . PHE F 1 137 ? -16.361 -105.966 6.949 1.00 50.61 125 PHE F CA 1
ATOM 12583 C C . PHE F 1 137 ? -15.215 -106.969 6.888 1.00 48.03 125 PHE F C 1
ATOM 12584 O O . PHE F 1 137 ? -15.217 -107.930 7.664 1.00 45.90 125 PHE F O 1
ATOM 12592 N N . ASP F 1 138 ? -14.228 -106.757 6.020 1.00 47.53 126 ASP F N 1
ATOM 12593 C CA . ASP F 1 138 ? -13.014 -107.562 6.007 1.00 47.33 126 ASP F CA 1
ATOM 12594 C C . ASP F 1 138 ? -12.008 -106.933 6.966 1.00 51.26 126 ASP F C 1
ATOM 12595 O O . ASP F 1 138 ? -11.605 -105.781 6.772 1.00 54.88 126 ASP F O 1
ATOM 12600 N N . ASP F 1 139 ? -11.568 -107.701 7.971 1.00 55.51 127 ASP F N 1
ATOM 12601 C CA . ASP F 1 139 ? -10.650 -107.157 8.973 1.00 54.14 127 ASP F CA 1
ATOM 12602 C C . ASP F 1 139 ? -9.337 -106.711 8.342 1.00 55.78 127 ASP F C 1
ATOM 12603 O O . ASP F 1 139 ? -8.782 -105.672 8.717 1.00 58.41 127 ASP F O 1
ATOM 12608 N N . GLU F 1 140 ? -8.824 -107.484 7.383 1.00 49.79 128 GLU F N 1
ATOM 12609 C CA . GLU F 1 140 ? -7.558 -107.127 6.754 1.00 56.87 128 GLU F CA 1
ATOM 12610 C C . GLU F 1 140 ? -7.697 -105.857 5.930 1.00 50.60 128 GLU F C 1
ATOM 12611 O O . GLU F 1 140 ? -6.807 -105.000 5.946 1.00 52.14 128 GLU F O 1
ATOM 12617 N N . LYS F 1 141 ? -8.803 -105.718 5.200 1.00 56.12 129 LYS F N 1
ATOM 12618 C CA . LYS F 1 141 ? -9.011 -104.506 4.419 1.00 51.57 129 LYS F CA 1
ATOM 12619 C C . LYS F 1 141 ? -9.211 -103.302 5.330 1.00 46.52 129 LYS F C 1
ATOM 12620 O O . LYS F 1 141 ? -8.836 -102.181 4.971 1.00 36.84 129 LYS F O 1
ATOM 12626 N N . ARG F 1 142 ? -9.799 -103.512 6.507 1.00 44.27 130 ARG F N 1
ATOM 12627 C CA . ARG F 1 142 ? -9.922 -102.421 7.467 1.00 50.33 130 ARG F CA 1
ATOM 12628 C C . ARG F 1 142 ? -8.559 -102.045 8.041 1.00 44.56 130 ARG F C 1
ATOM 12629 O O . ARG F 1 142 ? -8.294 -100.868 8.305 1.00 44.25 130 ARG F O 1
ATOM 12637 N N . LEU F 1 143 ? -7.682 -103.033 8.241 1.00 49.32 131 LEU F N 1
ATOM 12638 C CA . LEU F 1 143 ? -6.324 -102.737 8.687 1.00 40.37 131 LEU F CA 1
ATOM 12639 C C . LEU F 1 143 ? -5.554 -101.973 7.615 1.00 42.84 131 LEU F C 1
ATOM 12640 O O . LEU F 1 143 ? -4.766 -101.074 7.929 1.00 45.89 131 LEU F O 1
ATOM 12645 N N . ALA F 1 144 ? -5.758 -102.329 6.345 1.00 28.40 132 ALA F N 1
ATOM 12646 C CA . ALA F 1 144 ? -5.090 -101.620 5.262 1.00 31.72 132 ALA F CA 1
ATOM 12647 C C . ALA F 1 144 ? -5.528 -100.163 5.204 1.00 39.99 132 ALA F C 1
ATOM 12648 O O . ALA F 1 144 ? -4.723 -99.274 4.899 1.00 40.86 132 ALA F O 1
ATOM 12650 N N . ALA F 1 145 ? -6.808 -99.901 5.481 1.00 46.30 133 ALA F N 1
ATOM 12651 C CA . ALA F 1 145 ? -7.301 -98.528 5.475 1.00 33.08 133 ALA F CA 1
ATOM 12652 C C . ALA F 1 145 ? -6.694 -97.715 6.607 1.00 39.27 133 ALA F C 1
ATOM 12653 O O . ALA F 1 145 ? -6.253 -96.579 6.393 1.00 36.55 133 ALA F O 1
ATOM 12655 N N . ALA F 1 146 ? -6.627 -98.299 7.809 1.00 33.40 134 ALA F N 1
ATOM 12656 C CA . ALA F 1 146 ? -6.081 -97.580 8.954 1.00 32.70 134 ALA F CA 1
ATOM 12657 C C . ALA F 1 146 ? -4.623 -97.216 8.727 1.00 43.19 134 ALA F C 1
ATOM 12658 O O . ALA F 1 146 ? -4.198 -96.095 9.038 1.00 34.27 134 ALA F O 1
ATOM 12660 N N . ILE F 1 147 ? -3.845 -98.152 8.174 1.00 39.85 135 ILE F N 1
ATOM 12661 C CA . ILE F 1 147 ? -2.448 -97.879 7.848 1.00 38.63 135 ILE F CA 1
ATOM 12662 C C . ILE F 1 147 ? -2.351 -96.791 6.785 1.00 39.01 135 ILE F C 1
ATOM 12663 O O . ILE F 1 147 ? -1.567 -95.844 6.912 1.00 43.72 135 ILE F O 1
ATOM 12668 N N . ALA F 1 148 ? -3.164 -96.895 5.732 1.00 36.26 136 ALA F N 1
ATOM 12669 C CA . ALA F 1 148 ? -3.145 -95.867 4.698 1.00 37.45 136 ALA F CA 1
ATOM 12670 C C . ALA F 1 148 ? -3.512 -94.499 5.267 1.00 40.23 136 ALA F C 1
ATOM 12671 O O . ALA F 1 148 ? -3.022 -93.473 4.780 1.00 44.27 136 ALA F O 1
ATOM 12673 N N . PHE F 1 149 ? -4.365 -94.457 6.293 1.00 35.78 137 PHE F N 1
ATOM 12674 C CA . PHE F 1 149 ? -4.644 -93.183 6.949 1.00 44.20 137 PHE F CA 1
ATOM 12675 C C . PHE F 1 149 ? -3.397 -92.650 7.643 1.00 41.35 137 PHE F C 1
ATOM 12676 O O . PHE F 1 149 ? -3.046 -91.473 7.498 1.00 42.84 137 PHE F O 1
ATOM 12684 N N . GLN F 1 150 ? -2.708 -93.509 8.395 1.00 40.06 138 GLN F N 1
ATOM 12685 C CA . GLN F 1 150 ? -1.514 -93.070 9.107 1.00 38.76 138 GLN F CA 1
ATOM 12686 C C . GLN F 1 150 ? -0.401 -92.673 8.147 1.00 36.43 138 GLN F C 1
ATOM 12687 O O . GLN F 1 150 ? 0.402 -91.789 8.462 1.00 35.83 138 GLN F O 1
ATOM 12693 N N . GLN F 1 151 ? -0.340 -93.303 6.974 1.00 37.14 139 GLN F N 1
ATOM 12694 C CA . GLN F 1 151 ? 0.652 -92.900 5.983 1.00 33.32 139 GLN F CA 1
ATOM 12695 C C . GLN F 1 151 ? 0.356 -91.510 5.433 1.00 31.11 139 GLN F C 1
ATOM 12696 O O . GLN F 1 151 ? 1.280 -90.715 5.222 1.00 37.69 139 GLN F O 1
ATOM 12702 N N . VAL F 1 152 ? -0.922 -91.189 5.212 1.00 27.93 140 VAL F N 1
ATOM 12703 C CA . VAL F 1 152 ? -1.299 -89.822 4.856 1.00 30.49 140 VAL F CA 1
ATOM 12704 C C . VAL F 1 152 ? -0.934 -88.862 5.981 1.00 32.74 140 VAL F C 1
ATOM 12705 O O . VAL F 1 152 ? -0.482 -87.735 5.740 1.00 32.26 140 VAL F O 1
ATOM 12709 N N . ARG F 1 153 ? -1.122 -89.296 7.228 1.00 30.42 141 ARG F N 1
ATOM 12710 C CA . ARG F 1 153 ? -0.754 -88.471 8.372 1.00 34.79 141 ARG F CA 1
ATOM 12711 C C . ARG F 1 153 ? 0.735 -88.138 8.351 1.00 42.82 141 ARG F C 1
ATOM 12712 O O . ARG F 1 153 ? 1.126 -86.980 8.552 1.00 30.62 141 ARG F O 1
ATOM 12720 N N . ILE F 1 154 ? 1.575 -89.135 8.058 1.00 31.70 142 ILE F N 1
ATOM 12721 C CA . ILE F 1 154 ? 3.014 -88.906 7.961 1.00 39.34 142 ILE F CA 1
ATOM 12722 C C . ILE F 1 154 ? 3.314 -87.851 6.901 1.00 32.18 142 ILE F C 1
ATOM 12723 O O . ILE F 1 154 ? 4.110 -86.932 7.122 1.00 38.91 142 ILE F O 1
ATOM 12728 N N . THR F 1 155 ? 2.674 -87.963 5.736 1.00 30.13 143 THR F N 1
ATOM 12729 C CA . THR F 1 155 ? 2.891 -86.977 4.681 1.00 34.42 143 THR F CA 1
ATOM 12730 C C . THR F 1 155 ? 2.443 -85.587 5.125 1.00 35.39 143 THR F C 1
ATOM 12731 O O . THR F 1 155 ? 3.146 -84.596 4.888 1.00 39.35 143 THR F O 1
ATOM 12735 N N . GLN F 1 156 ? 1.289 -85.496 5.796 1.00 41.54 144 GLN F N 1
ATOM 12736 C CA . GLN F 1 156 ? 0.779 -84.194 6.223 1.00 41.83 144 GLN F CA 1
ATOM 12737 C C . GLN F 1 156 ? 1.697 -83.540 7.249 1.00 38.38 144 GLN F C 1
ATOM 12738 O O . GLN F 1 156 ? 1.901 -82.320 7.220 1.00 36.02 144 GLN F O 1
ATOM 12744 N N . ILE F 1 157 ? 2.249 -84.328 8.173 1.00 35.07 145 ILE F N 1
ATOM 12745 C CA . ILE F 1 157 ? 3.156 -83.764 9.170 1.00 37.63 145 ILE F CA 1
ATOM 12746 C C . ILE F 1 157 ? 4.407 -83.219 8.496 1.00 40.36 145 ILE F C 1
ATOM 12747 O O . ILE F 1 157 ? 4.793 -82.064 8.708 1.00 41.23 145 ILE F O 1
ATOM 12752 N N . ARG F 1 158 ? 5.051 -84.045 7.664 1.00 39.02 146 ARG F N 1
ATOM 12753 C CA . ARG F 1 158 ? 6.248 -83.613 6.948 1.00 38.32 146 ARG F CA 1
ATOM 12754 C C . ARG F 1 158 ? 5.985 -82.361 6.125 1.00 40.12 146 ARG F C 1
ATOM 12755 O O . ARG F 1 158 ? 6.835 -81.467 6.050 1.00 51.77 146 ARG F O 1
ATOM 12763 N N . GLN F 1 159 ? 4.808 -82.272 5.512 1.00 36.01 147 GLN F N 1
ATOM 12764 C CA . GLN F 1 159 ? 4.538 -81.165 4.607 1.00 35.94 147 GLN F CA 1
ATOM 12765 C C . GLN F 1 159 ? 4.375 -79.859 5.373 1.00 39.79 147 GLN F C 1
ATOM 12766 O O . GLN F 1 159 ? 5.019 -78.854 5.052 1.00 45.71 147 GLN F O 1
ATOM 12772 N N . HIS F 1 160 ? 3.534 -79.855 6.400 1.00 45.84 148 HIS F N 1
ATOM 12773 C CA . HIS F 1 160 ? 3.182 -78.606 7.056 1.00 44.64 148 HIS F CA 1
ATOM 12774 C C . HIS F 1 160 ? 4.151 -78.208 8.161 1.00 43.06 148 HIS F C 1
ATOM 12775 O O . HIS F 1 160 ? 4.270 -77.013 8.453 1.00 49.45 148 HIS F O 1
ATOM 12782 N N . TRP F 1 161 ? 4.862 -79.164 8.763 1.00 39.07 149 TRP F N 1
ATOM 12783 C CA . TRP F 1 161 ? 5.890 -78.825 9.739 1.00 43.44 149 TRP F CA 1
ATOM 12784 C C . TRP F 1 161 ? 7.137 -78.240 9.096 1.00 50.47 149 TRP F C 1
ATOM 12785 O O . TRP F 1 161 ? 7.892 -77.531 9.770 1.00 45.47 149 TRP F O 1
ATOM 12796 N N . LEU F 1 162 ? 7.372 -78.521 7.816 1.00 56.45 150 LEU F N 1
ATOM 12797 C CA . LEU F 1 162 ? 8.527 -78.001 7.100 1.00 52.16 150 LEU F CA 1
ATOM 12798 C C . LEU F 1 162 ? 8.144 -77.015 6.007 1.00 48.91 150 LEU F C 1
ATOM 12799 O O . LEU F 1 162 ? 9.026 -76.539 5.286 1.00 64.36 150 LEU F O 1
ATOM 12804 N N . GLY F 1 163 ? 6.859 -76.688 5.875 1.00 54.39 151 GLY F N 1
ATOM 12805 C CA . GLY F 1 163 ? 6.393 -75.815 4.821 1.00 69.04 151 GLY F CA 1
ATOM 12806 C C . GLY F 1 163 ? 6.716 -74.354 5.061 1.00 67.03 151 GLY F C 1
ATOM 12807 O O . GLY F 1 163 ? 7.363 -73.967 6.033 1.00 68.73 151 GLY F O 1
ATOM 12808 N N . SER F 1 164 ? 6.248 -73.523 4.128 1.00 83.67 152 SER F N 1
ATOM 12809 C CA . SER F 1 164 ? 6.513 -72.090 4.202 1.00 79.14 152 SER F CA 1
ATOM 12810 C C . SER F 1 164 ? 5.654 -71.412 5.265 1.00 75.93 152 SER F C 1
ATOM 12811 O O . SER F 1 164 ? 6.119 -70.489 5.943 1.00 73.73 152 SER F O 1
ATOM 12814 N N . ARG F 1 165 ? 4.406 -71.862 5.430 1.00 76.80 153 ARG F N 1
ATOM 12815 C CA . ARG F 1 165 ? 3.476 -71.194 6.340 1.00 78.39 153 ARG F CA 1
ATOM 12816 C C . ARG F 1 165 ? 3.978 -71.242 7.780 1.00 77.85 153 ARG F C 1
ATOM 12817 O O . ARG F 1 165 ? 3.924 -70.240 8.503 1.00 76.78 153 ARG F O 1
ATOM 12825 N N . LEU F 1 166 ? 4.456 -72.408 8.218 1.00 75.08 154 LEU F N 1
ATOM 12826 C CA . LEU F 1 166 ? 4.955 -72.555 9.579 1.00 73.63 154 LEU F CA 1
ATOM 12827 C C . LEU F 1 166 ? 6.359 -71.987 9.753 1.00 78.43 154 LEU F C 1
ATOM 12828 O O . LEU F 1 166 ? 6.737 -71.636 10.877 1.00 72.06 154 LEU F O 1
ATOM 12833 N N . SER F 1 167 ? 7.138 -71.895 8.672 1.00 78.63 155 SER F N 1
ATOM 12834 C CA . SER F 1 167 ? 8.467 -71.299 8.763 1.00 83.03 155 SER F CA 1
ATOM 12835 C C . SER F 1 167 ? 8.400 -69.807 9.069 1.00 76.22 155 SER F C 1
ATOM 12836 O O . SER F 1 167 ? 9.353 -69.249 9.624 1.00 79.73 155 SER F O 1
ATOM 12839 N N . ARG F 1 168 ? 7.297 -69.144 8.712 1.00 74.45 156 ARG F N 1
ATOM 12840 C CA . ARG F 1 168 ? 7.136 -67.733 9.043 1.00 84.76 156 ARG F CA 1
ATOM 12841 C C . ARG F 1 168 ? 6.997 -67.501 10.543 1.00 94.59 156 ARG F C 1
ATOM 12842 O O . ARG F 1 168 ? 7.201 -66.373 11.006 1.00 86.15 156 ARG F O 1
ATOM 12850 N N . GLU F 1 169 ? 6.652 -68.535 11.307 1.00 101.28 157 GLU F N 1
ATOM 12851 C CA . GLU F 1 169 ? 6.578 -68.447 12.765 1.00 90.07 157 GLU F CA 1
ATOM 12852 C C . GLU F 1 169 ? 7.971 -68.691 13.334 1.00 88.24 157 GLU F C 1
ATOM 12853 O O . GLU F 1 169 ? 8.434 -69.832 13.414 1.00 80.23 157 GLU F O 1
ATOM 12859 N N . SER F 1 170 ? 8.649 -67.612 13.737 1.00 90.49 158 SER F N 1
ATOM 12860 C CA . SER F 1 170 ? 9.980 -67.751 14.318 1.00 96.26 158 SER F CA 1
ATOM 12861 C C . SER F 1 170 ? 9.935 -68.400 15.693 1.00 89.83 158 SER F C 1
ATOM 12862 O O . SER F 1 170 ? 10.973 -68.853 16.187 1.00 86.70 158 SER F O 1
ATOM 12865 N N . ARG F 1 171 ? 8.757 -68.448 16.319 1.00 86.82 159 ARG F N 1
ATOM 12866 C CA . ARG F 1 171 ? 8.606 -69.111 17.607 1.00 79.91 159 ARG F CA 1
ATOM 12867 C C . ARG F 1 171 ? 8.727 -70.627 17.488 1.00 70.49 159 ARG F C 1
ATOM 12868 O O . ARG F 1 171 ? 8.996 -71.294 18.492 1.00 72.89 159 ARG F O 1
ATOM 12876 N N . PHE F 1 172 ? 8.546 -71.187 16.293 1.00 66.53 160 PHE F N 1
ATOM 12877 C CA . PHE F 1 172 ? 8.566 -72.637 16.090 1.00 74.50 160 PHE F CA 1
ATOM 12878 C C . PHE F 1 172 ? 9.853 -73.002 15.345 1.00 63.33 160 PHE F C 1
ATOM 12879 O O . PHE F 1 172 ? 9.922 -72.908 14.116 1.00 55.70 160 PHE F O 1
ATOM 12887 N N . THR F 1 173 ? 10.877 -73.404 16.098 1.00 64.68 161 THR F N 1
ATOM 12888 C CA . THR F 1 173 ? 12.188 -73.731 15.545 1.00 76.94 161 THR F CA 1
ATOM 12889 C C . THR F 1 173 ? 12.587 -75.133 15.984 1.00 69.93 161 THR F C 1
ATOM 12890 O O . THR F 1 173 ? 12.658 -75.412 17.184 1.00 73.69 161 THR F O 1
ATOM 12894 N N . PHE F 1 174 ? 12.876 -76.002 15.018 1.00 72.75 162 PHE F N 1
ATOM 12895 C CA . PHE F 1 174 ? 13.258 -77.374 15.323 1.00 72.08 162 PHE F CA 1
ATOM 12896 C C . PHE F 1 174 ? 14.198 -77.893 14.240 1.00 86.57 162 PHE F C 1
ATOM 12897 O O . PHE F 1 174 ? 14.263 -77.355 13.130 1.00 73.50 162 PHE F O 1
ATOM 12905 N N . LYS F 1 175 ? 14.920 -78.960 14.575 1.00 78.46 163 LYS F N 1
ATOM 12906 C CA . LYS F 1 175 ? 15.841 -79.587 13.633 1.00 84.04 163 LYS F CA 1
ATOM 12907 C C . LYS F 1 175 ? 15.074 -80.551 12.734 1.00 81.62 163 LYS F C 1
ATOM 12908 O O . LYS F 1 175 ? 14.459 -81.507 13.219 1.00 76.55 163 LYS F O 1
ATOM 12910 N N . SER F 1 176 ? 15.122 -80.304 11.422 1.00 78.88 164 SER F N 1
ATOM 12911 C CA . SER F 1 176 ? 14.374 -81.131 10.480 1.00 78.93 164 SER F CA 1
ATOM 12912 C C . SER F 1 176 ? 14.821 -82.586 10.522 1.00 75.58 164 SER F C 1
ATOM 12913 O O . SER F 1 176 ? 14.022 -83.486 10.238 1.00 76.98 164 SER F O 1
ATOM 12916 N N . GLU F 1 177 ? 16.089 -82.840 10.853 1.00 82.63 165 GLU F N 1
ATOM 12917 C CA . GLU F 1 177 ? 16.566 -84.217 10.927 1.00 78.69 165 GLU F CA 1
ATOM 12918 C C . GLU F 1 177 ? 15.867 -84.993 12.034 1.00 70.07 165 GLU F C 1
ATOM 12919 O O . GLU F 1 177 ? 15.636 -86.199 11.892 1.00 66.66 165 GLU F O 1
ATOM 12925 N N . HIS F 1 178 ? 15.513 -84.322 13.134 1.00 66.32 166 HIS F N 1
ATOM 12926 C CA . HIS F 1 178 ? 14.813 -84.999 14.223 1.00 64.52 166 HIS F CA 1
ATOM 12927 C C . HIS F 1 178 ? 13.436 -85.472 13.783 1.00 56.72 166 HIS F C 1
ATOM 12928 O O . HIS F 1 178 ? 13.036 -86.606 14.070 1.00 49.69 166 HIS F O 1
ATOM 12935 N N . LEU F 1 179 ? 12.693 -84.607 13.092 1.00 57.03 167 LEU F N 1
ATOM 12936 C CA . LEU F 1 179 ? 11.372 -84.986 12.608 1.00 47.21 167 LEU F CA 1
ATOM 12937 C C . LEU F 1 179 ? 11.456 -86.115 11.589 1.00 48.69 167 LEU F C 1
ATOM 12938 O O . LEU F 1 179 ? 10.675 -87.072 11.652 1.00 47.30 167 LEU F O 1
ATOM 12943 N N . GLN F 1 180 ? 12.418 -86.038 10.662 1.00 51.81 168 GLN F N 1
ATOM 12944 C CA . GLN F 1 180 ? 12.551 -87.075 9.641 1.00 41.67 168 GLN F CA 1
ATOM 12945 C C . GLN F 1 180 ? 12.835 -88.435 10.256 1.00 41.14 168 GLN F C 1
ATOM 12946 O O . GLN F 1 180 ? 12.239 -89.440 9.858 1.00 41.83 168 GLN F O 1
ATOM 12952 N N . ALA F 1 181 ? 13.760 -88.498 11.214 1.00 43.95 169 ALA F N 1
ATOM 12953 C CA . ALA F 1 181 ? 14.018 -89.776 11.863 1.00 44.96 169 ALA F CA 1
ATOM 12954 C C . ALA F 1 181 ? 12.757 -90.294 12.537 1.00 43.89 169 ALA F C 1
ATOM 12955 O O . ALA F 1 181 ? 12.465 -91.494 12.497 1.00 41.93 169 ALA F O 1
ATOM 12957 N N . LEU F 1 182 ? 11.968 -89.390 13.112 1.00 48.19 170 LEU F N 1
ATOM 12958 C CA . LEU F 1 182 ? 10.722 -89.782 13.754 1.00 46.07 170 LEU F CA 1
ATOM 12959 C C . LEU F 1 182 ? 9.723 -90.300 12.722 1.00 40.90 170 LEU F C 1
ATOM 12960 O O . LEU F 1 182 ? 9.175 -91.397 12.870 1.00 36.11 170 LEU F O 1
ATOM 12965 N N . LEU F 1 183 ? 9.508 -89.541 11.644 1.00 34.24 171 LEU F N 1
ATOM 12966 C CA . LEU F 1 183 ? 8.544 -89.952 10.627 1.00 43.71 171 LEU F CA 1
ATOM 12967 C C . LEU F 1 183 ? 8.973 -91.237 9.927 1.00 41.29 171 LEU F C 1
ATOM 12968 O O . LEU F 1 183 ? 8.127 -92.070 9.578 1.00 38.69 171 LEU F O 1
ATOM 12973 N N . ASP F 1 184 ? 10.274 -91.411 9.688 1.00 39.93 172 ASP F N 1
ATOM 12974 C CA . ASP F 1 184 ? 10.733 -92.643 9.055 1.00 39.15 172 ASP F CA 1
ATOM 12975 C C . ASP F 1 184 ? 10.607 -93.829 10.008 1.00 40.67 172 ASP F C 1
ATOM 12976 O O . ASP F 1 184 ? 10.264 -94.939 9.584 1.00 40.97 172 ASP F O 1
ATOM 12981 N N . ARG F 1 185 ? 10.841 -93.605 11.304 1.00 42.22 173 ARG F N 1
ATOM 12982 C CA . ARG F 1 185 ? 10.694 -94.671 12.293 1.00 50.34 173 ARG F CA 1
ATOM 12983 C C . ARG F 1 185 ? 9.242 -95.121 12.406 1.00 51.72 173 ARG F C 1
ATOM 12984 O O . ARG F 1 185 ? 8.962 -96.320 12.527 1.00 40.78 173 ARG F O 1
ATOM 12992 N N . TYR F 1 186 ? 8.306 -94.170 12.363 1.00 45.47 174 TYR F N 1
ATOM 12993 C CA . TYR F 1 186 ? 6.890 -94.516 12.390 1.00 41.50 174 TYR F CA 1
ATOM 12994 C C . TYR F 1 186 ? 6.474 -95.212 11.102 1.00 45.91 174 TYR F C 1
ATOM 12995 O O . TYR F 1 186 ? 5.689 -96.167 11.129 1.00 44.53 174 TYR F O 1
ATOM 13004 N N . GLN F 1 187 ? 7.016 -94.764 9.967 1.00 42.32 175 GLN F N 1
ATOM 13005 C CA . GLN F 1 187 ? 6.686 -95.385 8.690 1.00 33.85 175 GLN F CA 1
ATOM 13006 C C . GLN F 1 187 ? 7.080 -96.856 8.673 1.00 42.79 175 GLN F C 1
ATOM 13007 O O . GLN F 1 187 ? 6.308 -97.707 8.216 1.00 48.53 175 GLN F O 1
ATOM 13013 N N . LYS F 1 188 ? 8.274 -97.179 9.179 1.00 49.53 176 LYS F N 1
ATOM 13014 C CA . LYS F 1 188 ? 8.689 -98.577 9.228 1.00 49.83 176 LYS F CA 1
ATOM 13015 C C . LYS F 1 188 ? 7.902 -99.361 10.267 1.00 47.44 176 LYS F C 1
ATOM 13016 O O . LYS F 1 188 ? 7.638 -100.551 10.068 1.00 54.08 176 LYS F O 1
ATOM 13022 N N . GLY F 1 189 ? 7.512 -98.719 11.372 1.00 55.74 177 GLY F N 1
ATOM 13023 C CA . GLY F 1 189 ? 6.702 -99.406 12.364 1.00 48.13 177 GLY F CA 1
ATOM 13024 C C . GLY F 1 189 ? 5.345 -99.822 11.830 1.00 55.27 177 GLY F C 1
ATOM 13025 O O . GLY F 1 189 ? 4.805 -100.855 12.233 1.00 61.11 177 GLY F O 1
ATOM 13026 N N . LEU F 1 190 ? 4.783 -99.034 10.908 1.00 52.00 178 LEU F N 1
ATOM 13027 C CA . LEU F 1 190 ? 3.485 -99.370 10.334 1.00 46.13 178 LEU F CA 1
ATOM 13028 C C . LEU F 1 190 ? 3.557 -100.650 9.509 1.00 47.55 178 LEU F C 1
ATOM 13029 O O . LEU F 1 190 ? 2.605 -101.439 9.496 1.00 59.43 178 LEU F O 1
ATOM 13034 N N . THR F 1 191 ? 4.677 -100.883 8.821 1.00 47.46 179 THR F N 1
ATOM 13035 C CA . THR F 1 191 ? 4.806 -102.101 8.027 1.00 55.29 179 THR F CA 1
ATOM 13036 C C . THR F 1 191 ? 4.824 -103.344 8.911 1.00 54.40 179 THR F C 1
ATOM 13037 O O . THR F 1 191 ? 4.374 -104.413 8.486 1.00 63.53 179 THR F O 1
ATOM 13041 N N . ASP F 1 192 ? 5.323 -103.225 10.138 1.00 50.01 180 ASP F N 1
ATOM 13042 C CA . ASP F 1 192 ? 5.363 -104.363 11.047 1.00 57.09 180 ASP F CA 1
ATOM 13043 C C . ASP F 1 192 ? 4.008 -104.669 11.676 1.00 54.52 180 ASP F C 1
ATOM 13044 O O . ASP F 1 192 ? 3.841 -105.746 12.259 1.00 56.90 180 ASP F O 1
ATOM 13049 N N . CYS F 1 193 ? 3.046 -103.756 11.587 1.00 57.97 181 CYS F N 1
ATOM 13050 C CA . CYS F 1 193 ? 1.761 -103.967 12.237 1.00 55.45 181 CYS F CA 1
ATOM 13051 C C . CYS F 1 193 ? 0.969 -105.070 11.547 1.00 64.67 181 CYS F C 1
ATOM 13052 O O . CYS F 1 193 ? 0.939 -105.164 10.317 1.00 63.09 181 CYS F O 1
ATOM 13055 N N . ARG F 1 194 ? 0.306 -105.896 12.355 1.00 60.85 182 ARG F N 1
ATOM 13056 C CA . ARG F 1 194 ? -0.543 -106.958 11.845 1.00 55.39 182 ARG F CA 1
ATOM 13057 C C . ARG F 1 194 ? -1.959 -106.913 12.394 1.00 54.39 182 ARG F C 1
ATOM 13058 O O . ARG F 1 194 ? -2.825 -107.619 11.868 1.00 62.57 182 ARG F O 1
ATOM 13066 N N . THR F 1 195 ? -2.218 -106.131 13.439 1.00 54.65 183 THR F N 1
ATOM 13067 C CA . THR F 1 195 ? -3.554 -105.940 13.979 1.00 52.97 183 THR F CA 1
ATOM 13068 C C . THR F 1 195 ? -3.797 -104.448 14.154 1.00 57.14 183 THR F C 1
ATOM 13069 O O . THR F 1 195 ? -2.877 -103.630 14.058 1.00 61.43 183 THR F O 1
ATOM 13073 N N . SER F 1 196 ? -5.057 -104.093 14.412 1.00 52.42 184 SER F N 1
ATOM 13074 C CA . SER F 1 196 ? -5.379 -102.695 14.668 1.00 47.33 184 SER F CA 1
ATOM 13075 C C . SER F 1 196 ? -4.770 -102.218 15.980 1.00 51.79 184 SER F C 1
ATOM 13076 O O . SER F 1 196 ? -4.491 -101.024 16.134 1.00 57.65 184 SER F O 1
ATOM 13079 N N . ASN F 1 197 ? -4.562 -103.126 16.937 1.00 64.87 185 ASN F N 1
ATOM 13080 C CA . ASN F 1 197 ? -3.918 -102.736 18.186 1.00 58.64 185 ASN F CA 1
ATOM 13081 C C . ASN F 1 197 ? -2.443 -102.417 17.973 1.00 56.23 185 ASN F C 1
ATOM 13082 O O . ASN F 1 197 ? -1.902 -101.527 18.639 1.00 54.23 185 ASN F O 1
ATOM 13087 N N . ASP F 1 198 ? -1.780 -103.123 17.053 1.00 54.11 186 ASP F N 1
ATOM 13088 C CA . ASP F 1 198 ? -0.392 -102.794 16.744 1.00 53.92 186 ASP F CA 1
ATOM 13089 C C . ASP F 1 198 ? -0.269 -101.355 16.260 1.00 52.96 186 ASP F C 1
ATOM 13090 O O . ASP F 1 198 ? 0.669 -100.644 16.639 1.00 56.33 186 ASP F O 1
ATOM 13095 N N . VAL F 1 199 ? -1.219 -100.904 15.438 1.00 51.31 187 VAL F N 1
ATOM 13096 C CA . VAL F 1 199 ? -1.185 -99.532 14.944 1.00 46.96 187 VAL F CA 1
ATOM 13097 C C . VAL F 1 199 ? -1.436 -98.547 16.078 1.00 49.02 187 VAL F C 1
ATOM 13098 O O . VAL F 1 199 ? -0.811 -97.482 16.141 1.00 58.10 187 VAL F O 1
ATOM 13102 N N . LEU F 1 200 ? -2.356 -98.878 16.988 1.00 53.10 188 LEU F N 1
ATOM 13103 C CA . LEU F 1 200 ? -2.610 -97.996 18.124 1.00 50.65 188 LEU F CA 1
ATOM 13104 C C . LEU F 1 200 ? -1.372 -97.850 19.001 1.00 56.65 188 LEU F C 1
ATOM 13105 O O . LEU F 1 200 ? -1.109 -96.768 19.540 1.00 57.20 188 LEU F O 1
ATOM 13110 N N . VAL F 1 201 ? -0.598 -98.927 19.154 1.00 56.15 189 VAL F N 1
ATOM 13111 C CA . VAL F 1 201 ? 0.623 -98.856 19.951 1.00 53.46 189 VAL F CA 1
ATOM 13112 C C . VAL F 1 201 ? 1.663 -97.982 19.261 1.00 58.26 189 VAL F C 1
ATOM 13113 O O . VAL F 1 201 ? 2.302 -97.135 19.898 1.00 61.62 189 VAL F O 1
ATOM 13117 N N . GLN F 1 202 ? 1.841 -98.160 17.948 1.00 58.42 190 GLN F N 1
ATOM 13118 C CA . GLN F 1 202 ? 2.811 -97.353 17.215 1.00 49.08 190 GLN F CA 1
ATOM 13119 C C . GLN F 1 202 ? 2.401 -95.886 17.181 1.00 50.43 190 GLN F C 1
ATOM 13120 O O . GLN F 1 202 ? 3.258 -94.997 17.241 1.00 55.36 190 GLN F O 1
ATOM 13126 N N . GLU F 1 203 ? 1.099 -95.612 17.079 1.00 52.99 191 GLU F N 1
ATOM 13127 C CA . GLU F 1 203 ? 0.633 -94.229 17.082 1.00 53.82 191 GLU F CA 1
ATOM 13128 C C . GLU F 1 203 ? 0.964 -93.538 18.398 1.00 57.71 191 GLU F C 1
ATOM 13129 O O . GLU F 1 203 ? 1.306 -92.349 18.415 1.00 58.45 191 GLU F O 1
ATOM 13135 N N . ALA F 1 204 ? 0.847 -94.260 19.515 1.00 60.76 192 ALA F N 1
ATOM 13136 C CA . ALA F 1 204 ? 1.175 -93.672 20.810 1.00 62.92 192 ALA F CA 1
ATOM 13137 C C . ALA F 1 204 ? 2.652 -93.310 20.889 1.00 61.70 192 ALA F C 1
ATOM 13138 O O . ALA F 1 204 ? 3.006 -92.207 21.325 1.00 62.51 192 ALA F O 1
ATOM 13140 N N . MET F 1 205 ? 3.526 -94.219 20.443 1.00 54.24 193 MET F N 1
ATOM 13141 C CA . MET F 1 205 ? 4.963 -93.962 20.469 1.00 57.12 193 MET F CA 1
ATOM 13142 C C . MET F 1 205 ? 5.323 -92.749 19.620 1.00 63.83 193 MET F C 1
ATOM 13143 O O . MET F 1 205 ? 6.127 -91.906 20.034 1.00 57.75 193 MET F O 1
ATOM 13148 N N . MET F 1 206 ? 4.737 -92.650 18.426 1.00 63.69 194 MET F N 1
ATOM 13149 C CA . MET F 1 206 ? 5.035 -91.536 17.534 1.00 54.00 194 MET F CA 1
ATOM 13150 C C . MET F 1 206 ? 4.566 -90.213 18.130 1.00 60.55 194 MET F C 1
ATOM 13151 O O . MET F 1 206 ? 5.289 -89.210 18.087 1.00 58.89 194 MET F O 1
ATOM 13156 N N . THR F 1 207 ? 3.345 -90.186 18.670 1.00 59.31 195 THR F N 1
ATOM 13157 C CA . THR F 1 207 ? 2.794 -88.936 19.183 1.00 53.72 195 THR F CA 1
ATOM 13158 C C . THR F 1 207 ? 3.528 -88.460 20.432 1.00 63.64 195 THR F C 1
ATOM 13159 O O . THR F 1 207 ? 3.661 -87.249 20.643 1.00 59.71 195 THR F O 1
ATOM 13163 N N . LYS F 1 208 ? 4.027 -89.386 21.255 1.00 62.00 196 LYS F N 1
ATOM 13164 C CA . LYS F 1 208 ? 4.788 -88.990 22.436 1.00 61.17 196 LYS F CA 1
ATOM 13165 C C . LYS F 1 208 ? 6.060 -88.255 22.033 1.00 60.21 196 LYS F C 1
ATOM 13166 O O . LYS F 1 208 ? 6.393 -87.204 22.593 1.00 55.82 196 LYS F O 1
ATOM 13168 N N . ALA F 1 209 ? 6.792 -88.803 21.063 1.00 53.92 197 ALA F N 1
ATOM 13169 C CA . ALA F 1 209 ? 7.979 -88.122 20.566 1.00 47.78 197 ALA F CA 1
ATOM 13170 C C . ALA F 1 209 ? 7.618 -86.845 19.823 1.00 49.64 197 ALA F C 1
ATOM 13171 O O . ALA F 1 209 ? 8.382 -85.873 19.853 1.00 55.18 197 ALA F O 1
ATOM 13173 N N . LEU F 1 210 ? 6.460 -86.824 19.161 1.00 46.91 198 LEU F N 1
ATOM 13174 C CA . LEU F 1 210 ? 6.047 -85.639 18.417 1.00 49.45 198 LEU F CA 1
ATOM 13175 C C . LEU F 1 210 ? 5.635 -84.504 19.349 1.00 49.24 198 LEU F C 1
ATOM 13176 O O . LEU F 1 210 ? 5.851 -83.330 19.028 1.00 48.18 198 LEU F O 1
ATOM 13181 N N . TYR F 1 211 ? 5.036 -84.828 20.496 1.00 51.84 199 TYR F N 1
ATOM 13182 C CA . TYR F 1 211 ? 4.727 -83.795 21.480 1.00 54.17 199 TYR F CA 1
ATOM 13183 C C . TYR F 1 211 ? 5.999 -83.142 22.002 1.00 46.57 199 TYR F C 1
ATOM 13184 O O . TYR F 1 211 ? 6.072 -81.913 22.122 1.00 46.79 199 TYR F O 1
ATOM 13193 N N . ARG F 1 212 ? 7.014 -83.951 22.316 1.00 45.83 200 ARG F N 1
ATOM 13194 C CA . ARG F 1 212 ? 8.273 -83.405 22.810 1.00 53.38 200 ARG F CA 1
ATOM 13195 C C . ARG F 1 212 ? 8.940 -82.530 21.759 1.00 44.17 200 ARG F C 1
ATOM 13196 O O . ARG F 1 212 ? 9.507 -81.481 22.081 1.00 40.74 200 ARG F O 1
ATOM 13204 N N . LEU F 1 213 ? 8.874 -82.939 20.495 1.00 41.10 201 LEU F N 1
ATOM 13205 C CA . LEU F 1 213 ? 9.478 -82.136 19.444 1.00 39.27 201 LEU F CA 1
ATOM 13206 C C . LEU F 1 213 ? 8.781 -80.788 19.325 1.00 37.22 201 LEU F C 1
ATOM 13207 O O . LEU F 1 213 ? 9.437 -79.753 19.163 1.00 45.19 201 LEU F O 1
ATOM 13212 N N . ALA F 1 214 ? 7.452 -80.776 19.428 1.00 38.10 202 ALA F N 1
ATOM 13213 C CA . ALA F 1 214 ? 6.717 -79.519 19.347 1.00 40.04 202 ALA F CA 1
ATOM 13214 C C . ALA F 1 214 ? 6.966 -78.651 20.573 1.00 45.44 202 ALA F C 1
ATOM 13215 O O . ALA F 1 214 ? 7.083 -77.424 20.458 1.00 37.99 202 ALA F O 1
ATOM 13217 N N . ALA F 1 215 ? 7.062 -79.275 21.751 1.00 42.92 203 ALA F N 1
ATOM 13218 C CA . ALA F 1 215 ? 7.332 -78.529 22.976 1.00 38.20 203 ALA F CA 1
ATOM 13219 C C . ALA F 1 215 ? 8.695 -77.852 22.915 1.00 42.54 203 ALA F C 1
ATOM 13220 O O . ALA F 1 215 ? 8.823 -76.661 23.221 1.00 45.22 203 ALA F O 1
ATOM 13222 N N . ASN F 1 216 ? 9.729 -78.599 22.512 1.00 41.41 204 ASN F N 1
ATOM 13223 C CA . ASN F 1 216 ? 11.059 -78.010 22.393 1.00 48.91 204 ASN F CA 1
ATOM 13224 C C . ASN F 1 216 ? 11.104 -76.948 21.304 1.00 42.40 204 ASN F C 1
ATOM 13225 O O . ASN F 1 216 ? 11.866 -75.981 21.416 1.00 44.81 204 ASN F O 1
ATOM 13230 N N . ALA F 1 217 ? 10.266 -77.086 20.272 1.00 38.22 205 ALA F N 1
ATOM 13231 C CA . ALA F 1 217 ? 10.290 -76.139 19.161 1.00 41.44 205 ALA F CA 1
ATOM 13232 C C . ALA F 1 217 ? 9.920 -74.729 19.599 1.00 43.91 205 ALA F C 1
ATOM 13233 O O . ALA F 1 217 ? 10.321 -73.759 18.948 1.00 47.00 205 ALA F O 1
ATOM 13235 N N . VAL F 1 218 ? 9.152 -74.587 20.679 1.00 44.67 206 VAL F N 1
ATOM 13236 C CA . VAL F 1 218 ? 8.736 -73.276 21.163 1.00 42.96 206 VAL F CA 1
ATOM 13237 C C . VAL F 1 218 ? 9.366 -72.951 22.509 1.00 45.82 206 VAL F C 1
ATOM 13238 O O . VAL F 1 218 ? 9.031 -71.925 23.112 1.00 40.97 206 VAL F O 1
ATOM 13242 N N . SER F 1 219 ? 10.284 -73.795 22.990 1.00 43.84 207 SER F N 1
ATOM 13243 C CA . SER F 1 219 ? 10.904 -73.625 24.306 1.00 52.88 207 SER F CA 1
ATOM 13244 C C . SER F 1 219 ? 9.842 -73.640 25.405 1.00 51.30 207 SER F C 1
ATOM 13245 O O . SER F 1 219 ? 9.805 -72.778 26.286 1.00 57.07 207 SER F O 1
ATOM 13248 N N . TYR F 1 220 ? 8.953 -74.631 25.326 1.00 48.11 208 TYR F N 1
ATOM 13249 C CA . TYR F 1 220 ? 7.846 -74.718 26.271 1.00 46.17 208 TYR F CA 1
ATOM 13250 C C . TYR F 1 220 ? 8.309 -75.200 27.638 1.00 52.90 208 TYR F C 1
ATOM 13251 O O . TYR F 1 220 ? 7.764 -74.772 28.663 1.00 50.84 208 TYR F O 1
ATOM 13260 N N . GLY F 1 221 ? 9.333 -76.046 27.676 1.00 41.87 209 GLY F N 1
ATOM 13261 C CA . GLY F 1 221 ? 9.754 -76.654 28.920 1.00 44.57 209 GLY F CA 1
ATOM 13262 C C . GLY F 1 221 ? 9.129 -78.022 29.103 1.00 48.09 209 GLY F C 1
ATOM 13263 O O . GLY F 1 221 ? 8.849 -78.713 28.118 1.00 42.55 209 GLY F O 1
ATOM 13264 N N . ASP F 1 222 ? 8.852 -78.400 30.349 1.00 48.67 210 ASP F N 1
ATOM 13265 C CA . ASP F 1 222 ? 8.279 -79.711 30.624 1.00 59.67 210 ASP F CA 1
ATOM 13266 C C . ASP F 1 222 ? 6.847 -79.794 30.106 1.00 56.93 210 ASP F C 1
ATOM 13267 O O . ASP F 1 222 ? 6.059 -78.852 30.246 1.00 49.33 210 ASP F O 1
ATOM 13272 N N . PHE F 1 223 ? 6.513 -80.928 29.494 1.00 49.36 211 PHE F N 1
ATOM 13273 C CA . PHE F 1 223 ? 5.168 -81.131 28.972 1.00 54.96 211 PHE F CA 1
ATOM 13274 C C . PHE F 1 223 ? 4.784 -82.599 29.058 1.00 49.36 211 PHE F C 1
ATOM 13275 O O . PHE F 1 223 ? 5.557 -83.474 28.655 1.00 42.84 211 PHE F O 1
ATOM 13283 N N . THR F 1 224 ? 3.576 -82.857 29.552 1.00 51.91 212 THR F N 1
ATOM 13284 C CA . THR F 1 224 ? 2.999 -84.194 29.533 1.00 60.89 212 THR F CA 1
ATOM 13285 C C . THR F 1 224 ? 1.556 -84.079 29.068 1.00 62.16 212 THR F C 1
ATOM 13286 O O . THR F 1 224 ? 0.793 -83.265 29.600 1.00 61.98 212 THR F O 1
ATOM 13290 N N . ARG F 1 225 ? 1.192 -84.882 28.069 1.00 61.12 213 ARG F N 1
ATOM 13291 C CA . ARG F 1 225 ? -0.149 -84.812 27.502 1.00 65.59 213 ARG F CA 1
ATOM 13292 C C . ARG F 1 225 ? -1.181 -85.297 28.513 1.00 70.99 213 ARG F C 1
ATOM 13293 O O . ARG F 1 225 ? -1.062 -86.397 29.060 1.00 74.35 213 ARG F O 1
ATOM 13301 N N . ALA F 1 226 ? -2.191 -84.467 28.766 1.00 72.27 214 ALA F N 1
ATOM 13302 C CA . ALA F 1 226 ? -3.322 -84.848 29.611 1.00 77.84 214 ALA F CA 1
ATOM 13303 C C . ALA F 1 226 ? -4.308 -85.635 28.756 1.00 78.92 214 ALA F C 1
ATOM 13304 O O . ALA F 1 226 ? -5.037 -85.065 27.941 1.00 75.69 214 ALA F O 1
ATOM 13306 N N . LYS F 1 227 ? -4.332 -86.957 28.942 1.00 84.00 215 LYS F N 1
ATOM 13307 C CA . LYS F 1 227 ? -5.178 -87.804 28.106 1.00 106.16 215 LYS F CA 1
ATOM 13308 C C . LYS F 1 227 ? -6.656 -87.611 28.428 1.00 107.20 215 LYS F C 1
ATOM 13309 O O . LYS F 1 227 ? -7.488 -87.522 27.517 1.00 113.44 215 LYS F O 1
ATOM 13311 N N . ARG F 1 228 ? -7.004 -87.543 29.714 1.00 96.70 216 ARG F N 1
ATOM 13312 C CA . ARG F 1 228 ? -8.406 -87.407 30.092 1.00 97.52 216 ARG F CA 1
ATOM 13313 C C . ARG F 1 228 ? -8.978 -86.045 29.725 1.00 89.39 216 ARG F C 1
ATOM 13314 O O . ARG F 1 228 ? -10.190 -85.933 29.510 1.00 95.17 216 ARG F O 1
ATOM 13316 N N . GLY F 1 229 ? -8.140 -85.016 29.640 1.00 83.91 217 GLY F N 1
ATOM 13317 C CA . GLY F 1 229 ? -8.602 -83.666 29.404 1.00 96.88 217 GLY F CA 1
ATOM 13318 C C . GLY F 1 229 ? -8.567 -82.769 30.620 1.00 85.60 217 GLY F C 1
ATOM 13319 O O . GLY F 1 229 ? -9.035 -81.625 30.542 1.00 75.81 217 GLY F O 1
ATOM 13320 N N . GLY F 1 230 ? -8.032 -83.250 31.739 1.00 78.17 218 GLY F N 1
ATOM 13321 C CA . GLY F 1 230 ? -7.941 -82.450 32.942 1.00 94.13 218 GLY F CA 1
ATOM 13322 C C . GLY F 1 230 ? -6.616 -81.729 33.063 1.00 93.60 218 GLY F C 1
ATOM 13323 O O . GLY F 1 230 ? -5.996 -81.723 34.132 1.00 92.30 218 GLY F O 1
ATOM 13324 N N . GLY F 1 231 ? -6.170 -81.122 31.969 1.00 90.97 219 GLY F N 1
ATOM 13325 C CA . GLY F 1 231 ? -4.929 -80.367 31.949 1.00 66.37 219 GLY F CA 1
ATOM 13326 C C . GLY F 1 231 ? -5.191 -78.889 32.173 1.00 73.84 219 GLY F C 1
ATOM 13327 O O . GLY F 1 231 ? -6.116 -78.314 31.596 1.00 80.92 219 GLY F O 1
ATOM 13328 N N . THR F 1 232 ? -4.364 -78.282 33.019 1.00 78.12 220 THR F N 1
ATOM 13329 C CA . THR F 1 232 ? -4.493 -76.869 33.345 1.00 80.51 220 THR F CA 1
ATOM 13330 C C . THR F 1 232 ? -3.605 -75.970 32.495 1.00 69.75 220 THR F C 1
ATOM 13331 O O . THR F 1 232 ? -3.956 -74.805 32.269 1.00 60.31 220 THR F O 1
ATOM 13335 N N . ASP F 1 233 ? -2.481 -76.485 31.999 1.00 66.08 221 ASP F N 1
ATOM 13336 C CA . ASP F 1 233 ? -1.579 -75.677 31.194 1.00 57.29 221 ASP F CA 1
ATOM 13337 C C . ASP F 1 233 ? -2.188 -75.392 29.825 1.00 55.53 221 ASP F C 1
ATOM 13338 O O . ASP F 1 233 ? -3.036 -76.134 29.323 1.00 64.12 221 ASP F O 1
ATOM 13343 N N . LEU F 1 234 ? -1.733 -74.293 29.217 1.00 50.14 222 LEU F N 1
ATOM 13344 C CA . LEU F 1 234 ? -2.325 -73.832 27.966 1.00 52.39 222 LEU F CA 1
ATOM 13345 C C . LEU F 1 234 ? -2.128 -74.830 26.828 1.00 53.05 222 LEU F C 1
ATOM 13346 O O . LEU F 1 234 ? -2.980 -74.923 25.935 1.00 52.16 222 LEU F O 1
ATOM 13351 N N . ALA F 1 235 ? -1.018 -75.572 26.829 1.00 45.14 223 ALA F N 1
ATOM 13352 C CA . ALA F 1 235 ? -0.761 -76.508 25.738 1.00 51.57 223 ALA F CA 1
ATOM 13353 C C . ALA F 1 235 ? -1.804 -77.620 25.705 1.00 56.91 223 ALA F C 1
ATOM 13354 O O . ALA F 1 235 ? -2.371 -77.920 24.647 1.00 50.68 223 ALA F O 1
ATOM 13356 N N . ASN F 1 236 ? -2.067 -78.252 26.854 1.00 51.07 224 ASN F N 1
ATOM 13357 C CA . ASN F 1 236 ? -3.073 -79.311 26.888 1.00 53.28 224 ASN F CA 1
ATOM 13358 C C . ASN F 1 236 ? -4.461 -78.764 26.587 1.00 51.00 224 ASN F C 1
ATOM 13359 O O . ASN F 1 236 ? -5.252 -79.415 25.895 1.00 49.00 224 ASN F O 1
ATOM 13364 N N . ARG F 1 237 ? -4.766 -77.560 27.074 1.00 47.67 225 ARG F N 1
ATOM 13365 C CA . ARG F 1 237 ? -6.081 -76.975 26.836 1.00 44.12 225 ARG F CA 1
ATOM 13366 C C . ARG F 1 237 ? -6.304 -76.692 25.356 1.00 48.04 225 ARG F C 1
ATOM 13367 O O . ARG F 1 237 ? -7.388 -76.958 24.823 1.00 48.77 225 ARG F O 1
ATOM 13375 N N . PHE F 1 238 ? -5.290 -76.157 24.676 1.00 54.58 226 PHE F N 1
ATOM 13376 C CA . PHE F 1 238 ? -5.432 -75.869 23.253 1.00 50.20 226 PHE F CA 1
ATOM 13377 C C . PHE F 1 238 ? -5.455 -77.151 22.427 1.00 47.69 226 PHE F C 1
ATOM 13378 O O . PHE F 1 238 ? -6.148 -77.226 21.407 1.00 39.44 226 PHE F O 1
ATOM 13386 N N . LEU F 1 239 ? -4.684 -78.159 22.836 1.00 42.80 227 LEU F N 1
ATOM 13387 C CA . LEU F 1 239 ? -4.730 -79.445 22.148 1.00 38.26 227 LEU F CA 1
ATOM 13388 C C . LEU F 1 239 ? -6.111 -80.084 22.254 1.00 52.13 227 LEU F C 1
ATOM 13389 O O . LEU F 1 239 ? -6.600 -80.689 21.293 1.00 51.77 227 LEU F O 1
ATOM 13394 N N . ASP F 1 240 ? -6.761 -79.954 23.412 1.00 52.94 228 ASP F N 1
ATOM 13395 C CA . ASP F 1 240 ? -8.105 -80.500 23.565 1.00 53.95 228 ASP F CA 1
ATOM 13396 C C . ASP F 1 240 ? -9.106 -79.743 22.701 1.00 53.35 228 ASP F C 1
ATOM 13397 O O . ASP F 1 240 ? -9.923 -80.350 21.999 1.00 53.07 228 ASP F O 1
ATOM 13402 N N . HIS F 1 241 ? -9.048 -78.411 22.728 1.00 41.81 229 HIS F N 1
ATOM 13403 C CA . HIS F 1 241 ? -10.006 -77.617 21.968 1.00 41.16 229 HIS F CA 1
ATOM 13404 C C . HIS F 1 241 ? -9.768 -77.744 20.466 1.00 45.45 229 HIS F C 1
ATOM 13405 O O . HIS F 1 241 ? -10.721 -77.738 19.679 1.00 53.00 229 HIS F O 1
ATOM 13412 N N . GLY F 1 242 ? -8.506 -77.822 20.044 1.00 46.31 230 GLY F N 1
ATOM 13413 C CA . GLY F 1 242 ? -8.223 -77.967 18.627 1.00 34.80 230 GLY F CA 1
ATOM 13414 C C . GLY F 1 242 ? -8.681 -79.296 18.060 1.00 41.94 230 GLY F C 1
ATOM 13415 O O . GLY F 1 242 ? -9.036 -79.382 16.882 1.00 41.82 230 GLY F O 1
ATOM 13416 N N . ASN F 1 243 ? -8.698 -80.343 18.889 1.00 42.36 231 ASN F N 1
ATOM 13417 C CA . ASN F 1 243 ? -9.149 -81.654 18.435 1.00 46.06 231 ASN F CA 1
ATOM 13418 C C . ASN F 1 243 ? -10.628 -81.635 18.067 1.00 46.01 231 ASN F C 1
ATOM 13419 O O . ASN F 1 243 ? -11.030 -82.215 17.052 1.00 44.58 231 ASN F O 1
ATOM 13424 N N . TYR F 1 244 ? -11.456 -80.981 18.882 1.00 39.46 232 TYR F N 1
ATOM 13425 C CA . TYR F 1 244 ? -12.882 -80.923 18.578 1.00 45.76 232 TYR F CA 1
ATOM 13426 C C . TYR F 1 244 ? -13.159 -80.044 17.367 1.00 41.58 232 TYR F C 1
ATOM 13427 O O . TYR F 1 244 ? -14.150 -80.265 16.660 1.00 42.17 232 TYR F O 1
ATOM 13436 N N . LEU F 1 245 ? -12.293 -79.061 17.100 1.00 35.44 233 LEU F N 1
ATOM 13437 C CA . LEU F 1 245 ? -12.380 -78.343 15.833 1.00 38.17 233 LEU F CA 1
ATOM 13438 C C . LEU F 1 245 ? -12.077 -79.272 14.663 1.00 39.90 233 LEU F C 1
ATOM 13439 O O . LEU F 1 245 ? -12.777 -79.244 13.645 1.00 36.89 233 LEU F O 1
ATOM 13444 N N . ALA F 1 246 ? -11.068 -80.135 14.810 1.00 41.99 234 ALA F N 1
ATOM 13445 C CA . ALA F 1 246 ? -10.754 -81.095 13.756 1.00 33.54 234 ALA F CA 1
ATOM 13446 C C . ALA F 1 246 ? -11.865 -82.129 13.593 1.00 38.70 234 ALA F C 1
ATOM 13447 O O . ALA F 1 246 ? -12.137 -82.580 12.473 1.00 33.23 234 ALA F O 1
ATOM 13449 N N . TYR F 1 247 ? -12.512 -82.521 14.699 1.00 34.47 235 TYR F N 1
ATOM 13450 C CA . TYR F 1 247 ? -13.626 -83.463 14.624 1.00 34.80 235 TYR F CA 1
ATOM 13451 C C . TYR F 1 247 ? -14.775 -82.891 13.798 1.00 34.41 235 TYR F C 1
ATOM 13452 O O . TYR F 1 247 ? -15.368 -83.594 12.971 1.00 30.52 235 TYR F O 1
ATOM 13461 N N . GLY F 1 248 ? -15.114 -81.620 14.015 1.00 32.42 236 GLY F N 1
ATOM 13462 C CA . GLY F 1 248 ? -16.173 -81.015 13.227 1.00 37.08 236 GLY F CA 1
ATOM 13463 C C . GLY F 1 248 ? -15.842 -80.994 11.747 1.00 39.70 236 GLY F C 1
ATOM 13464 O O . GLY F 1 248 ? -16.720 -81.185 10.900 1.00 38.18 236 GLY F O 1
ATOM 13465 N N . LEU F 1 249 ? -14.568 -80.774 11.415 1.00 35.37 237 LEU F N 1
ATOM 13466 C CA . LEU F 1 249 ? -14.155 -80.815 10.018 1.00 34.59 237 LEU F CA 1
ATOM 13467 C C . LEU F 1 249 ? -14.179 -82.245 9.487 1.00 37.36 237 LEU F C 1
ATOM 13468 O O . LEU F 1 249 ? -14.614 -82.489 8.356 1.00 29.38 237 LEU F O 1
ATOM 13473 N N . ALA F 1 250 ? -13.773 -83.212 10.310 1.00 40.01 238 ALA F N 1
ATOM 13474 C CA . ALA F 1 250 ? -13.829 -84.604 9.880 1.00 40.84 238 ALA F CA 1
ATOM 13475 C C . ALA F 1 250 ? -15.268 -85.077 9.707 1.00 39.45 238 ALA F C 1
ATOM 13476 O O . ALA F 1 250 ? -15.550 -85.882 8.815 1.00 42.15 238 ALA F O 1
ATOM 13478 N N . ALA F 1 251 ? -16.189 -84.588 10.539 1.00 41.50 239 ALA F N 1
ATOM 13479 C CA . ALA F 1 251 ? -17.594 -84.942 10.369 1.00 38.53 239 ALA F CA 1
ATOM 13480 C C . ALA F 1 251 ? -18.135 -84.431 9.039 1.00 38.54 239 ALA F C 1
ATOM 13481 O O . ALA F 1 251 ? -18.965 -85.091 8.403 1.00 32.73 239 ALA F O 1
ATOM 13483 N N . VAL F 1 252 ? -17.676 -83.256 8.603 1.00 26.80 240 VAL F N 1
ATOM 13484 C CA . VAL F 1 252 ? -18.099 -82.735 7.309 1.00 31.31 240 VAL F CA 1
ATOM 13485 C C . VAL F 1 252 ? -17.548 -83.595 6.178 1.00 36.96 240 VAL F C 1
ATOM 13486 O O . VAL F 1 252 ? -18.231 -83.834 5.174 1.00 34.40 240 VAL F O 1
ATOM 13490 N N . SER F 1 253 ? -16.307 -84.069 6.316 1.00 33.35 241 SER F N 1
ATOM 13491 C CA . SER F 1 253 ? -15.685 -84.837 5.242 1.00 34.83 241 SER F CA 1
ATOM 13492 C C . SER F 1 253 ? -16.438 -86.134 4.987 1.00 38.71 241 SER F C 1
ATOM 13493 O O . SER F 1 253 ? -16.774 -86.457 3.841 1.00 39.31 241 SER F O 1
ATOM 13496 N N . THR F 1 254 ? -16.724 -86.887 6.049 1.00 33.61 242 THR F N 1
ATOM 13497 C CA . THR F 1 254 ? -17.435 -88.145 5.876 1.00 34.83 242 THR F CA 1
ATOM 13498 C C . THR F 1 254 ? -18.855 -87.914 5.381 1.00 33.80 242 THR F C 1
ATOM 13499 O O . THR F 1 254 ? -19.377 -88.718 4.601 1.00 31.63 242 THR F O 1
ATOM 13503 N N . TRP F 1 255 ? -19.486 -86.817 5.800 1.00 27.40 243 TRP F N 1
ATOM 13504 C CA . TRP F 1 255 ? -20.849 -86.547 5.363 1.00 36.16 243 TRP F CA 1
ATOM 13505 C C . TRP F 1 255 ? -20.897 -86.239 3.870 1.00 34.65 243 TRP F C 1
ATOM 13506 O O . TRP F 1 255 ? -21.722 -86.798 3.139 1.00 34.85 243 TRP F O 1
ATOM 13517 N N . VAL F 1 256 ? -20.007 -85.362 3.399 1.00 38.27 244 VAL F N 1
ATOM 13518 C CA . VAL F 1 256 ? -19.990 -84.978 1.987 1.00 37.47 244 VAL F CA 1
ATOM 13519 C C . VAL F 1 256 ? -19.899 -86.207 1.089 1.00 43.14 244 VAL F C 1
ATOM 13520 O O . VAL F 1 256 ? -20.555 -86.282 0.042 1.00 42.45 244 VAL F O 1
ATOM 13524 N N . LEU F 1 257 ? -19.089 -87.188 1.481 1.00 33.80 245 LEU F N 1
ATOM 13525 C CA . LEU F 1 257 ? -18.924 -88.413 0.713 1.00 36.71 245 LEU F CA 1
ATOM 13526 C C . LEU F 1 257 ? -19.942 -89.485 1.086 1.00 38.64 245 LEU F C 1
ATOM 13527 O O . LEU F 1 257 ? -19.797 -90.637 0.662 1.00 40.12 245 LEU F O 1
ATOM 13532 N N . GLY F 1 258 ? -20.954 -89.137 1.879 1.00 34.63 246 GLY F N 1
ATOM 13533 C CA . GLY F 1 258 ? -21.986 -90.089 2.256 1.00 27.91 246 GLY F CA 1
ATOM 13534 C C . GLY F 1 258 ? -21.492 -91.265 3.070 1.00 33.98 246 GLY F C 1
ATOM 13535 O O . GLY F 1 258 ? -22.095 -92.342 3.016 1.00 33.85 246 GLY F O 1
ATOM 13536 N N . LEU F 1 259 ? -20.413 -91.085 3.838 1.00 32.67 247 LEU F N 1
ATOM 13537 C CA . LEU F 1 259 ? -19.848 -92.160 4.644 1.00 29.38 247 LEU F CA 1
ATOM 13538 C C . LEU F 1 259 ? -20.358 -92.054 6.071 1.00 37.83 247 LEU F C 1
ATOM 13539 O O . LEU F 1 259 ? -20.140 -91.021 6.727 1.00 37.18 247 LEU F O 1
ATOM 13544 N N . PRO F 1 260 ? -21.030 -93.074 6.596 1.00 40.69 248 PRO F N 1
ATOM 13545 C CA . PRO F 1 260 ? -21.525 -92.990 7.976 1.00 37.54 248 PRO F CA 1
ATOM 13546 C C . PRO F 1 260 ? -20.394 -93.026 8.997 1.00 39.05 248 PRO F C 1
ATOM 13547 O O . PRO F 1 260 ? -19.422 -93.773 8.856 1.00 30.93 248 PRO F O 1
ATOM 13551 N N . HIS F 1 261 ? -20.556 -92.217 10.054 1.00 33.54 249 HIS F N 1
ATOM 13552 C CA . HIS F 1 261 ? -19.514 -92.040 11.060 1.00 28.79 249 HIS F CA 1
ATOM 13553 C C . HIS F 1 261 ? -19.129 -93.345 11.743 1.00 35.07 249 HIS F C 1
ATOM 13554 O O . HIS F 1 261 ? -18.015 -93.450 12.269 1.00 42.61 249 HIS F O 1
ATOM 13561 N N . GLY F 1 262 ? -20.010 -94.336 11.750 1.00 34.79 250 GLY F N 1
ATOM 13562 C CA . GLY F 1 262 ? -19.717 -95.560 12.462 1.00 38.77 250 GLY F CA 1
ATOM 13563 C C . GLY F 1 262 ? -18.835 -96.559 11.753 1.00 33.68 250 GLY F C 1
ATOM 13564 O O . GLY F 1 262 ? -18.458 -97.558 12.367 1.00 37.85 250 GLY F O 1
ATOM 13565 N N . LEU F 1 263 ? -18.462 -96.317 10.498 1.00 38.88 251 LEU F N 1
ATOM 13566 C CA . LEU F 1 263 ? -17.649 -97.270 9.741 1.00 41.52 251 LEU F CA 1
ATOM 13567 C C . LEU F 1 263 ? -16.176 -96.881 9.841 1.00 38.87 251 LEU F C 1
ATOM 13568 O O . LEU F 1 263 ? -15.520 -96.513 8.867 1.00 29.97 251 LEU F O 1
ATOM 13573 N N . ALA F 1 264 ? -15.664 -96.982 11.064 1.00 45.30 252 ALA F N 1
ATOM 13574 C CA . ALA F 1 264 ? -14.298 -96.597 11.361 1.00 38.30 252 ALA F CA 1
ATOM 13575 C C . ALA F 1 264 ? -13.322 -97.701 10.969 1.00 43.31 252 ALA F C 1
ATOM 13576 O O . ALA F 1 264 ? -13.696 -98.855 10.747 1.00 39.95 252 ALA F O 1
ATOM 13578 N N . VAL F 1 265 ? -12.044 -97.337 10.920 1.00 46.48 253 VAL F N 1
ATOM 13579 C CA . VAL F 1 265 ? -10.999 -98.274 10.530 1.00 41.54 253 VAL F CA 1
ATOM 13580 C C . VAL F 1 265 ? -9.951 -98.482 11.613 1.00 42.78 253 VAL F C 1
ATOM 13581 O O . VAL F 1 265 ? -9.267 -99.519 11.596 1.00 45.87 253 VAL F O 1
ATOM 13585 N N . LEU F 1 266 ? -9.794 -97.550 12.555 1.00 42.25 254 LEU F N 1
ATOM 13586 C CA . LEU F 1 266 ? -8.781 -97.675 13.596 1.00 57.03 254 LEU F CA 1
ATOM 13587 C C . LEU F 1 266 ? -9.364 -97.417 14.982 1.00 59.86 254 LEU F C 1
ATOM 13588 O O . LEU F 1 266 ? -9.197 -98.228 15.899 1.00 54.75 254 LEU F O 1
ATOM 13593 N N . HIS F 1 267 ? -10.033 -96.277 15.141 1.00 53.45 255 HIS F N 1
ATOM 13594 C CA . HIS F 1 267 ? -10.618 -95.855 16.406 1.00 51.01 255 HIS F CA 1
ATOM 13595 C C . HIS F 1 267 ? -12.070 -96.298 16.563 1.00 62.13 255 HIS F C 1
ATOM 13596 O O . HIS F 1 267 ? -12.815 -95.689 17.338 1.00 60.74 255 HIS F O 1
ATOM 13603 N N . GLY F 1 268 ? -12.491 -97.337 15.841 1.00 58.06 256 GLY F N 1
ATOM 13604 C CA . GLY F 1 268 ? -13.860 -97.801 15.971 1.00 68.34 256 GLY F CA 1
ATOM 13605 C C . GLY F 1 268 ? -14.138 -98.472 17.300 1.00 72.68 256 GLY F C 1
ATOM 13606 O O . GLY F 1 268 ? -15.205 -98.281 17.887 1.00 74.49 256 GLY F O 1
ATOM 13607 N N . LYS F 1 269 ? -13.199 -99.273 17.787 1.00 80.81 257 LYS F N 1
ATOM 13608 C CA . LYS F 1 269 ? -13.416 -99.961 19.050 1.00 87.47 257 LYS F CA 1
ATOM 13609 C C . LYS F 1 269 ? -13.431 -98.950 20.190 1.00 90.82 257 LYS F C 1
ATOM 13610 O O . LYS F 1 269 ? -12.639 -98.002 20.212 1.00 95.78 257 LYS F O 1
ATOM 13612 N N . THR F 1 270 ? -14.365 -99.138 21.119 1.00 93.38 258 THR F N 1
ATOM 13613 C CA . THR F 1 270 ? -14.524 -98.333 22.330 1.00 87.43 258 THR F CA 1
ATOM 13614 C C . THR F 1 270 ? -14.878 -96.872 22.057 1.00 68.03 258 THR F C 1
ATOM 13615 O O . THR F 1 270 ? -14.982 -96.085 23.004 1.00 78.51 258 THR F O 1
ATOM 13619 N N . ARG F 1 271 ? -15.076 -96.480 20.800 1.00 63.04 259 ARG F N 1
ATOM 13620 C CA . ARG F 1 271 ? -15.391 -95.091 20.475 1.00 67.15 259 ARG F CA 1
ATOM 13621 C C . ARG F 1 271 ? -16.534 -95.037 19.474 1.00 59.35 259 ARG F C 1
ATOM 13622 O O . ARG F 1 271 ? -16.437 -95.607 18.384 1.00 64.43 259 ARG F O 1
ATOM 13630 N N . ARG F 1 272 ? -17.610 -94.345 19.838 1.00 54.15 260 ARG F N 1
ATOM 13631 C CA . ARG F 1 272 ? -18.728 -94.146 18.929 1.00 55.07 260 ARG F CA 1
ATOM 13632 C C . ARG F 1 272 ? -18.429 -92.993 17.980 1.00 61.37 260 ARG F C 1
ATOM 13633 O O . ARG F 1 272 ? -17.876 -91.964 18.383 1.00 47.91 260 ARG F O 1
ATOM 13641 N N . GLY F 1 273 ? -18.797 -93.174 16.716 1.00 56.10 261 GLY F N 1
ATOM 13642 C CA . GLY F 1 273 ? -18.458 -92.206 15.688 1.00 48.21 261 GLY F CA 1
ATOM 13643 C C . GLY F 1 273 ? -16.997 -92.267 15.309 1.00 46.89 261 GLY F C 1
ATOM 13644 O O . GLY F 1 273 ? -16.376 -91.222 15.081 1.00 50.17 261 GLY F O 1
ATOM 13645 N N . GLY F 1 274 ? -16.442 -93.478 15.218 1.00 42.87 262 GLY F N 1
ATOM 13646 C CA . GLY F 1 274 ? -15.000 -93.629 15.115 1.00 39.62 262 GLY F CA 1
ATOM 13647 C C . GLY F 1 274 ? -14.410 -93.005 13.866 1.00 40.74 262 GLY F C 1
ATOM 13648 O O . GLY F 1 274 ? -13.339 -92.396 13.917 1.00 45.12 262 GLY F O 1
ATOM 13649 N N . LEU F 1 275 ? -15.096 -93.143 12.727 1.00 35.49 263 LEU F N 1
ATOM 13650 C CA . LEU F 1 275 ? -14.521 -92.661 11.476 1.00 32.96 263 LEU F CA 1
ATOM 13651 C C . LEU F 1 275 ? -14.216 -91.171 11.535 1.00 39.58 263 LEU F C 1
ATOM 13652 O O . LEU F 1 275 ? -13.272 -90.710 10.883 1.00 40.22 263 LEU F O 1
ATOM 13657 N N . VAL F 1 276 ? -14.971 -90.410 12.333 1.00 37.15 264 VAL F N 1
ATOM 13658 C CA . VAL F 1 276 ? -14.644 -88.999 12.523 1.00 37.77 264 VAL F CA 1
ATOM 13659 C C . VAL F 1 276 ? -13.269 -88.857 13.159 1.00 41.15 264 VAL F C 1
ATOM 13660 O O . VAL F 1 276 ? -12.466 -88.007 12.757 1.00 40.14 264 VAL F O 1
ATOM 13664 N N . PHE F 1 277 ? -12.958 -89.711 14.134 1.00 39.12 265 PHE F N 1
ATOM 13665 C CA . PHE F 1 277 ? -11.661 -89.630 14.793 1.00 39.20 265 PHE F CA 1
ATOM 13666 C C . PHE F 1 277 ? -10.547 -90.069 13.857 1.00 39.85 265 PHE F C 1
ATOM 13667 O O . PHE F 1 277 ? -9.479 -89.448 13.819 1.00 45.29 265 PHE F O 1
ATOM 13675 N N . ASP F 1 278 ? -10.785 -91.125 13.078 1.00 38.83 266 ASP F N 1
ATOM 13676 C CA . ASP F 1 278 ? -9.778 -91.579 12.126 1.00 39.85 266 ASP F CA 1
ATOM 13677 C C . ASP F 1 278 ? -9.455 -90.491 11.110 1.00 38.62 266 ASP F C 1
ATOM 13678 O O . ASP F 1 278 ? -8.282 -90.225 10.825 1.00 39.30 266 ASP F O 1
ATOM 13683 N N . VAL F 1 279 ? -10.485 -89.840 10.569 1.00 30.97 267 VAL F N 1
ATOM 13684 C CA . VAL F 1 279 ? -10.276 -88.795 9.576 1.00 27.74 267 VAL F CA 1
ATOM 13685 C C . VAL F 1 279 ? -9.628 -87.563 10.200 1.00 35.10 267 VAL F C 1
ATOM 13686 O O . VAL F 1 279 ? -8.850 -86.860 9.542 1.00 41.72 267 VAL F O 1
ATOM 13690 N N . ALA F 1 280 ? -9.925 -87.277 11.469 1.00 32.29 268 ALA F N 1
ATOM 13691 C CA . ALA F 1 280 ? -9.305 -86.127 12.118 1.00 35.03 268 ALA F CA 1
ATOM 13692 C C . ALA F 1 280 ? -7.801 -86.316 12.303 1.00 38.43 268 ALA F C 1
ATOM 13693 O O . ALA F 1 280 ? -7.050 -85.335 12.271 1.00 37.13 268 ALA F O 1
ATOM 13695 N N . ASP F 1 281 ? -7.341 -87.559 12.493 1.00 35.40 269 ASP F N 1
ATOM 13696 C CA . ASP F 1 281 ? -5.909 -87.811 12.624 1.00 31.98 269 ASP F CA 1
ATOM 13697 C C . ASP F 1 281 ? -5.123 -87.404 11.385 1.00 41.40 269 ASP F C 1
ATOM 13698 O O . ASP F 1 281 ? -3.900 -87.250 11.467 1.00 43.31 269 ASP F O 1
ATOM 13703 N N . LEU F 1 282 ? -5.785 -87.237 10.240 1.00 35.35 270 LEU F N 1
ATOM 13704 C CA . LEU F 1 282 ? -5.059 -86.889 9.024 1.00 41.86 270 LEU F CA 1
ATOM 13705 C C . LEU F 1 282 ? -4.435 -85.503 9.110 1.00 42.60 270 LEU F C 1
ATOM 13706 O O . LEU F 1 282 ? -3.401 -85.254 8.481 1.00 48.43 270 LEU F O 1
ATOM 13711 N N . ILE F 1 283 ? -5.032 -84.588 9.876 1.00 33.68 271 ILE F N 1
ATOM 13712 C CA . ILE F 1 283 ? -4.588 -83.201 9.897 1.00 40.11 271 ILE F CA 1
ATOM 13713 C C . ILE F 1 283 ? -4.334 -82.680 11.302 1.00 45.78 271 ILE F C 1
ATOM 13714 O O . ILE F 1 283 ? -3.856 -81.555 11.452 1.00 45.88 271 ILE F O 1
ATOM 13719 N N . LYS F 1 284 ? -4.617 -83.472 12.339 1.00 42.85 272 LYS F N 1
ATOM 13720 C CA . LYS F 1 284 ? -4.564 -82.9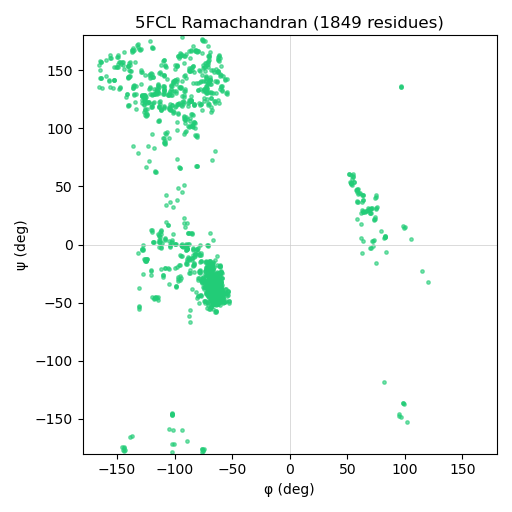68 13.708 1.00 40.83 272 LYS F CA 1
ATOM 13721 C C . LYS F 1 284 ? -3.132 -82.657 14.138 1.00 50.32 272 LYS F C 1
ATOM 13722 O O . LYS F 1 284 ? -2.835 -81.540 14.581 1.00 40.08 272 LYS F O 1
ATOM 13728 N N . ASP F 1 285 ? -2.222 -83.627 13.994 1.00 44.37 273 ASP F N 1
ATOM 13729 C CA . ASP F 1 285 ? -0.836 -83.385 14.382 1.00 40.75 273 ASP F CA 1
ATOM 13730 C C . ASP F 1 285 ? -0.140 -82.417 13.435 1.00 42.47 273 ASP F C 1
ATOM 13731 O O . ASP F 1 285 ? 0.763 -81.686 13.855 1.00 45.95 273 ASP F O 1
ATOM 13736 N N . ALA F 1 286 ? -0.558 -82.373 12.171 1.00 36.18 274 ALA F N 1
ATOM 13737 C CA . ALA F 1 286 ? 0.122 -81.530 11.196 1.00 38.26 274 ALA F CA 1
ATOM 13738 C C . ALA F 1 286 ? -0.281 -80.068 11.308 1.00 46.65 274 ALA F C 1
ATOM 13739 O O . ALA F 1 286 ? 0.517 -79.185 10.968 1.00 50.75 274 ALA F O 1
ATOM 13741 N N . LEU F 1 287 ? -1.502 -79.789 11.761 1.00 40.71 275 LEU F N 1
ATOM 13742 C CA . LEU F 1 287 ? -2.019 -78.426 11.805 1.00 40.19 275 LEU F CA 1
ATOM 13743 C C . LEU F 1 287 ? -2.322 -77.950 13.217 1.00 43.92 275 LEU F C 1
ATOM 13744 O O . LEU F 1 287 ? -1.945 -76.830 13.580 1.00 41.78 275 LEU F O 1
ATOM 13749 N N . VAL F 1 288 ? -2.989 -78.770 14.030 1.00 42.63 276 VAL F N 1
ATOM 13750 C CA . VAL F 1 288 ? -3.401 -78.310 15.351 1.00 43.05 276 VAL F CA 1
ATOM 13751 C C . VAL F 1 288 ? -2.226 -78.311 16.319 1.00 39.12 276 VAL F C 1
ATOM 13752 O O . VAL F 1 288 ? -2.027 -77.347 17.068 1.00 38.53 276 VAL F O 1
ATOM 13756 N N . LEU F 1 289 ? -1.422 -79.373 16.304 1.00 37.02 277 LEU F N 1
ATOM 13757 C CA . LEU F 1 289 ? -0.347 -79.504 17.287 1.00 36.53 277 LEU F CA 1
ATOM 13758 C C . LEU F 1 289 ? 0.615 -78.322 17.286 1.00 41.27 277 LEU F C 1
ATOM 13759 O O . LEU F 1 289 ? 0.858 -77.756 18.367 1.00 28.32 277 LEU F O 1
ATOM 13764 N N . PRO F 1 290 ? 1.159 -77.866 16.148 1.00 46.14 278 PRO F N 1
ATOM 13765 C CA . PRO F 1 290 ? 2.052 -76.699 16.215 1.00 36.52 278 PRO F CA 1
ATOM 13766 C C . PRO F 1 290 ? 1.357 -75.438 16.693 1.00 41.83 278 PRO F C 1
ATOM 13767 O O . PRO F 1 290 ? 1.941 -74.686 17.482 1.00 42.97 278 PRO F O 1
ATOM 13771 N N . GLN F 1 291 ? 0.112 -75.201 16.265 1.00 39.90 279 GLN F N 1
ATOM 13772 C CA . GLN F 1 291 ? -0.586 -73.983 16.669 1.00 42.35 279 GLN F CA 1
ATOM 13773 C C . GLN F 1 291 ? -0.915 -73.981 18.156 1.00 41.42 279 GLN F C 1
ATOM 13774 O O . GLN F 1 291 ? -1.044 -72.911 18.759 1.00 44.90 279 GLN F O 1
ATOM 13780 N N . ALA F 1 292 ? -1.053 -75.157 18.765 1.00 45.31 280 ALA F N 1
ATOM 13781 C CA . ALA F 1 292 ? -1.339 -75.205 20.194 1.00 43.77 280 ALA F CA 1
ATOM 13782 C C . ALA F 1 292 ? -0.160 -74.670 20.997 1.00 38.38 280 ALA F C 1
ATOM 13783 O O . ALA F 1 292 ? -0.324 -73.785 21.843 1.00 41.02 280 ALA F O 1
ATOM 13785 N N . PHE F 1 293 ? 1.046 -75.169 20.713 1.00 40.34 281 PHE F N 1
ATOM 13786 C CA . PHE F 1 293 ? 2.219 -74.744 21.468 1.00 44.69 281 PHE F CA 1
ATOM 13787 C C . PHE F 1 293 ? 2.606 -73.301 21.170 1.00 45.29 281 PHE F C 1
ATOM 13788 O O . PHE F 1 293 ? 3.047 -72.586 22.077 1.00 45.76 281 PHE F O 1
ATOM 13796 N N . ILE F 1 294 ? 2.422 -72.845 19.929 1.00 43.57 282 ILE F N 1
ATOM 13797 C CA . ILE F 1 294 ? 2.699 -71.447 19.602 1.00 45.20 282 ILE F CA 1
ATOM 13798 C C . ILE F 1 294 ? 1.786 -70.526 20.402 1.00 49.27 282 ILE F C 1
ATOM 13799 O O . ILE F 1 294 ? 2.241 -69.572 21.043 1.00 53.60 282 ILE F O 1
ATOM 13804 N N . ALA F 1 295 ? 0.478 -70.797 20.369 1.00 50.56 283 ALA F N 1
ATOM 13805 C CA . ALA F 1 295 ? -0.469 -69.954 21.091 1.00 45.00 283 ALA F CA 1
ATOM 13806 C C . ALA F 1 295 ? -0.218 -69.983 22.593 1.00 50.22 283 ALA F C 1
ATOM 13807 O O . ALA F 1 295 ? -0.466 -68.987 23.283 1.00 51.27 283 ALA F O 1
ATOM 13809 N N . ALA F 1 296 ? 0.269 -71.111 23.115 1.00 43.11 284 ALA F N 1
ATOM 13810 C CA . ALA F 1 296 ? 0.566 -71.206 24.540 1.00 40.71 284 ALA F CA 1
ATOM 13811 C C . ALA F 1 296 ? 1.679 -70.243 24.938 1.00 51.08 284 ALA F C 1
ATOM 13812 O O . ALA F 1 296 ? 1.557 -69.511 25.926 1.00 52.12 284 ALA F O 1
ATOM 13814 N N . MET F 1 297 ? 2.773 -70.225 24.172 1.00 57.53 285 MET F N 1
ATOM 13815 C CA . MET F 1 297 ? 3.911 -69.368 24.482 1.00 50.58 285 MET F CA 1
ATOM 13816 C C . MET F 1 297 ? 3.653 -67.896 24.194 1.00 50.24 285 MET F C 1
ATOM 13817 O O . MET F 1 297 ? 4.426 -67.054 24.659 1.00 64.02 285 MET F O 1
ATOM 13822 N N . GLU F 1 298 ? 2.607 -67.566 23.443 1.00 48.99 286 GLU F N 1
ATOM 13823 C CA . GLU F 1 298 ? 2.227 -66.181 23.198 1.00 57.47 286 GLU F CA 1
ATOM 13824 C C . GLU F 1 298 ? 1.188 -65.666 24.191 1.00 60.43 286 GLU F C 1
ATOM 13825 O O . GLU F 1 298 ? 0.789 -64.499 24.097 1.00 60.46 286 GLU F O 1
ATOM 13831 N N . GLY F 1 299 ? 0.739 -66.501 25.125 1.00 51.87 287 GLY F N 1
ATOM 13832 C CA . GLY F 1 299 ? -0.231 -66.077 26.125 1.00 63.03 287 GLY F CA 1
ATOM 13833 C C . GLY F 1 299 ? -1.578 -65.676 25.561 1.00 78.48 287 GLY F C 1
ATOM 13834 O O . GLY F 1 299 ? -2.163 -64.678 26.003 1.00 76.33 287 GLY F O 1
ATOM 13835 N N . GLU F 1 300 ? -2.094 -66.441 24.604 1.00 68.80 288 GLU F N 1
ATOM 13836 C CA . GLU F 1 300 ? -3.364 -66.125 23.971 1.00 57.56 288 GLU F CA 1
ATOM 13837 C C . GLU F 1 300 ? -4.512 -66.859 24.657 1.00 58.53 288 GLU F C 1
ATOM 13838 O O . GLU F 1 300 ? -4.312 -67.811 25.416 1.00 51.32 288 GLU F O 1
ATOM 13844 N N . ASP F 1 301 ? -5.729 -66.390 24.385 1.00 70.80 289 ASP F N 1
ATOM 13845 C CA . ASP F 1 301 ? -6.937 -67.004 24.912 1.00 68.34 289 ASP F CA 1
ATOM 13846 C C . ASP F 1 301 ? -7.489 -68.021 23.912 1.00 70.70 289 ASP F C 1
ATOM 13847 O O . ASP F 1 301 ? -6.963 -68.193 22.809 1.00 64.85 289 ASP F O 1
ATOM 13852 N N . GLU F 1 302 ? -8.583 -68.689 24.291 1.00 68.90 290 GLU F N 1
ATOM 13853 C CA . GLU F 1 302 ? -9.113 -69.761 23.453 1.00 64.96 290 GLU F CA 1
ATOM 13854 C C . GLU F 1 302 ? -9.545 -69.243 22.087 1.00 59.46 290 GLU F C 1
ATOM 13855 O O . GLU F 1 302 ? -9.297 -69.895 21.066 1.00 60.54 290 GLU F O 1
ATOM 13861 N N . GLN F 1 303 ? -10.182 -68.068 22.043 1.00 61.58 291 GLN F N 1
ATOM 13862 C CA . GLN F 1 303 ? -10.639 -67.537 20.762 1.00 65.87 291 GLN F CA 1
ATOM 13863 C C . GLN F 1 303 ? -9.467 -67.230 19.841 1.00 63.16 291 GLN F C 1
ATOM 13864 O O . GLN F 1 303 ? -9.530 -67.507 18.638 1.00 62.62 291 GLN F O 1
ATOM 13870 N N . GLU F 1 304 ? -8.390 -66.660 20.385 1.00 73.00 292 GLU F N 1
ATOM 13871 C CA . GLU F 1 304 ? -7.213 -66.382 19.568 1.00 71.65 292 GLU F CA 1
ATOM 13872 C C . GLU F 1 304 ? -6.583 -67.671 19.058 1.00 59.91 292 GLU F C 1
ATOM 13873 O O . GLU F 1 304 ? -6.124 -67.734 17.911 1.00 59.23 292 GLU F O 1
ATOM 13879 N N . PHE F 1 305 ? -6.560 -68.715 19.889 1.00 48.84 293 PHE F N 1
ATOM 13880 C CA . PHE F 1 305 ? -6.066 -70.000 19.415 1.00 55.18 293 PHE F CA 1
ATOM 13881 C C . PHE F 1 305 ? -7.019 -70.630 18.412 1.00 56.73 293 PHE F C 1
ATOM 13882 O O . PHE F 1 305 ? -6.577 -71.330 17.494 1.00 60.27 293 PHE F O 1
ATOM 13890 N N . ARG F 1 306 ? -8.321 -70.381 18.555 1.00 61.45 294 ARG F N 1
ATOM 13891 C CA . ARG F 1 306 ? -9.274 -70.893 17.580 1.00 54.26 294 ARG F CA 1
ATOM 13892 C C . ARG F 1 306 ? -9.048 -70.247 16.220 1.00 50.90 294 ARG F C 1
ATOM 13893 O O . ARG F 1 306 ? -9.084 -70.927 15.188 1.00 59.06 294 ARG F O 1
ATOM 13901 N N . GLN F 1 307 ? -8.784 -68.938 16.201 1.00 50.11 295 GLN F N 1
ATOM 13902 C CA . GLN F 1 307 ? -8.525 -68.262 14.937 1.00 63.42 295 GLN F CA 1
ATOM 13903 C C . GLN F 1 307 ? -7.274 -68.803 14.261 1.00 55.82 295 GLN F C 1
ATOM 13904 O O . GLN F 1 307 ? -7.187 -68.792 13.029 1.00 58.80 295 GLN F O 1
ATOM 13910 N N . ARG F 1 308 ? -6.303 -69.291 15.037 1.00 50.39 296 ARG F N 1
ATOM 13911 C CA . ARG F 1 308 ? -5.128 -69.905 14.427 1.00 57.17 296 ARG F CA 1
ATOM 13912 C C . ARG F 1 308 ? -5.486 -71.213 13.733 1.00 57.75 296 ARG F C 1
ATOM 13913 O O . ARG F 1 308 ? -5.067 -71.453 12.593 1.00 48.42 296 ARG F O 1
ATOM 13921 N N . CYS F 1 309 ? -6.266 -72.070 14.403 1.00 48.39 297 CYS F N 1
ATOM 13922 C CA . CYS F 1 309 ? -6.609 -73.364 13.819 1.00 54.76 297 CYS F CA 1
ATOM 13923 C C . CYS F 1 309 ? -7.455 -73.210 12.567 1.00 45.68 297 CYS F C 1
ATOM 13924 O O . CYS F 1 309 ? -7.176 -73.843 11.544 1.00 37.95 297 CYS F O 1
ATOM 13927 N N . LEU F 1 310 ? -8.492 -72.372 12.623 1.00 50.04 298 LEU F N 1
ATOM 13928 C CA . LEU F 1 310 ? -9.326 -72.173 11.442 1.00 45.52 298 LEU F CA 1
ATOM 13929 C C . LEU F 1 310 ? -8.514 -71.586 10.300 1.00 44.03 298 LEU F C 1
ATOM 13930 O O . LEU F 1 310 ? -8.648 -72.016 9.148 1.00 53.58 298 LEU F O 1
ATOM 13935 N N . THR F 1 311 ? -7.641 -70.623 10.603 1.00 50.18 299 THR F N 1
ATOM 13936 C CA . THR F 1 311 ? -6.771 -70.074 9.571 1.00 50.47 299 THR F CA 1
ATOM 13937 C C . THR F 1 311 ? -5.855 -71.151 9.004 1.00 44.67 299 THR F C 1
ATOM 13938 O O . THR F 1 311 ? -5.679 -71.244 7.784 1.00 49.96 299 THR F O 1
ATOM 13942 N N . ALA F 1 312 ? -5.276 -71.987 9.872 1.00 37.31 300 ALA F N 1
ATOM 13943 C CA . ALA F 1 312 ? -4.459 -73.095 9.388 1.00 40.18 300 ALA F CA 1
ATOM 13944 C C . ALA F 1 312 ? -5.291 -74.081 8.575 1.00 51.17 300 ALA F C 1
ATOM 13945 O O . ALA F 1 312 ? -4.839 -74.571 7.533 1.00 55.29 300 ALA F O 1
ATOM 13947 N N . PHE F 1 313 ? -6.520 -74.367 9.023 1.00 44.69 301 PHE F N 1
ATOM 13948 C CA . PHE F 1 313 ? -7.399 -75.249 8.260 1.00 38.73 301 PHE F CA 1
ATOM 13949 C C . PHE F 1 313 ? -7.711 -74.666 6.888 1.00 49.29 301 PHE F C 1
ATOM 13950 O O . PHE F 1 313 ? -7.731 -75.391 5.886 1.00 51.17 301 PHE F O 1
ATOM 13958 N N . GLN F 1 314 ? -7.960 -73.356 6.823 1.00 43.19 302 GLN F N 1
ATOM 13959 C CA . GLN F 1 314 ? -8.306 -72.741 5.548 1.00 52.49 302 GLN F CA 1
ATOM 13960 C C . GLN F 1 314 ? -7.098 -72.667 4.620 1.00 56.09 302 GLN F C 1
ATOM 13961 O O . GLN F 1 314 ? -7.213 -72.947 3.420 1.00 57.39 302 GLN F O 1
ATOM 13967 N N . GLN F 1 315 ? -5.929 -72.312 5.157 1.00 55.16 303 GLN F N 1
ATOM 13968 C CA . GLN F 1 315 ? -4.754 -72.139 4.308 1.00 63.32 303 GLN F CA 1
ATOM 13969 C C . GLN F 1 315 ? -4.171 -73.472 3.863 1.00 55.48 303 GLN F C 1
ATOM 13970 O O . GLN F 1 315 ? -3.570 -73.553 2.787 1.00 55.23 303 GLN F O 1
ATOM 13976 N N . SER F 1 316 ? -4.321 -74.518 4.670 1.00 62.90 304 SER F N 1
ATOM 13977 C CA . SER F 1 316 ? -3.833 -75.841 4.312 1.00 49.94 304 SER F CA 1
ATOM 13978 C C . SER F 1 316 ? -4.860 -76.664 3.551 1.00 53.23 304 SER F C 1
ATOM 13979 O O . SER F 1 316 ? -4.541 -77.780 3.125 1.00 55.59 304 SER F O 1
ATOM 13982 N N . GLU F 1 317 ? -6.072 -76.139 3.366 1.00 49.71 305 GLU F N 1
ATOM 13983 C CA . GLU F 1 317 ? -7.163 -76.872 2.726 1.00 55.95 305 GLU F CA 1
ATOM 13984 C C . GLU F 1 317 ? -7.380 -78.221 3.408 1.00 49.81 305 GLU F C 1
ATOM 13985 O O . GLU F 1 317 ? -7.383 -79.278 2.771 1.00 42.98 305 GLU F O 1
ATOM 13991 N N . ALA F 1 318 ? -7.548 -78.170 4.736 1.00 44.56 306 ALA F N 1
ATOM 13992 C CA . ALA F 1 318 ? -7.666 -79.390 5.530 1.00 36.06 306 ALA F CA 1
ATOM 13993 C C . ALA F 1 318 ? -8.900 -80.196 5.144 1.00 40.34 306 ALA F C 1
ATOM 13994 O O . ALA F 1 318 ? -8.870 -81.433 5.156 1.00 38.85 306 ALA F O 1
ATOM 13996 N N . LEU F 1 319 ? -10.001 -79.516 4.821 1.00 38.83 307 LEU F N 1
ATOM 13997 C CA . LEU F 1 319 ? -11.199 -80.228 4.391 1.00 35.16 307 LEU F CA 1
ATOM 13998 C C . LEU F 1 319 ? -10.954 -80.962 3.078 1.00 42.38 307 LEU F C 1
ATOM 13999 O O . LEU F 1 319 ? -11.370 -82.118 2.913 1.00 40.70 307 LEU F O 1
ATOM 14004 N N . ASP F 1 320 ? -10.260 -80.316 2.137 1.00 40.47 308 ASP F N 1
ATOM 14005 C CA . ASP F 1 320 ? -9.928 -80.991 0.890 1.00 34.89 308 ASP F CA 1
ATOM 14006 C C . ASP F 1 320 ? -8.967 -82.151 1.123 1.00 39.85 308 ASP F C 1
ATOM 14007 O O . ASP F 1 320 ? -9.034 -83.162 0.415 1.00 39.46 308 ASP F O 1
ATOM 14012 N N . VAL F 1 321 ? -8.076 -82.029 2.109 1.00 33.95 309 VAL F N 1
ATOM 14013 C CA . VAL F 1 321 ? -7.160 -83.125 2.407 1.00 35.13 309 VAL F CA 1
ATOM 14014 C C . VAL F 1 321 ? -7.932 -84.339 2.901 1.00 32.05 309 VAL F C 1
ATOM 14015 O O . VAL F 1 321 ? -7.674 -85.472 2.477 1.00 38.55 309 VAL F O 1
ATOM 14019 N N . MET F 1 322 ? -8.911 -84.120 3.783 1.00 37.06 310 MET F N 1
ATOM 14020 C CA . MET F 1 322 ? -9.667 -85.235 4.345 1.00 37.33 310 MET F CA 1
ATOM 14021 C C . MET F 1 322 ? -10.589 -85.871 3.309 1.00 36.65 310 MET F C 1
ATOM 14022 O O . MET F 1 322 ? -10.678 -87.102 3.223 1.00 29.99 310 MET F O 1
ATOM 14027 N N . ILE F 1 323 ? -11.279 -85.054 2.513 1.00 25.76 311 ILE F N 1
ATOM 14028 C CA . ILE F 1 323 ? -12.167 -85.600 1.489 1.00 36.83 311 ILE F CA 1
ATOM 14029 C C . ILE F 1 323 ? -11.371 -86.402 0.463 1.00 42.86 311 ILE F C 1
ATOM 14030 O O . ILE F 1 323 ? -11.739 -87.530 0.106 1.00 37.07 311 ILE F O 1
ATOM 14035 N N . GLY F 1 324 ? -10.260 -85.837 -0.018 1.00 37.78 312 GLY F N 1
ATOM 14036 C CA . GLY F 1 324 ? -9.459 -86.535 -1.011 1.00 29.45 312 GLY F CA 1
ATOM 14037 C C . GLY F 1 324 ? -8.840 -87.809 -0.469 1.00 34.69 312 GLY F C 1
ATOM 14038 O O . GLY F 1 324 ? -8.723 -88.808 -1.186 1.00 33.77 312 GLY F O 1
ATOM 14039 N N . SER F 1 325 ? -8.438 -87.789 0.804 1.00 31.63 313 SER F N 1
ATOM 14040 C CA . SER F 1 325 ? -7.864 -88.975 1.431 1.00 29.32 313 SER F CA 1
ATOM 14041 C C . SER F 1 325 ? -8.894 -90.092 1.536 1.00 36.00 313 SER F C 1
ATOM 14042 O O . SER F 1 325 ? -8.584 -91.259 1.264 1.00 34.31 313 SER F O 1
ATOM 14045 N N . LEU F 1 326 ? -10.123 -89.753 1.940 1.00 39.10 314 LEU F N 1
ATOM 14046 C CA . LEU F 1 326 ? -11.185 -90.751 1.996 1.00 42.06 314 LEU F CA 1
ATOM 14047 C C . LEU F 1 326 ? -11.491 -91.301 0.610 1.00 35.56 314 LEU F C 1
ATOM 14048 O O . LEU F 1 326 ? -11.738 -92.503 0.453 1.00 28.20 314 LEU F O 1
ATOM 14053 N N . GLN F 1 327 ? -11.467 -90.438 -0.411 1.00 27.82 315 GLN F N 1
ATOM 14054 C CA . GLN F 1 327 ? -11.739 -90.896 -1.772 1.00 36.70 315 GLN F CA 1
ATOM 14055 C C . GLN F 1 327 ? -10.688 -91.883 -2.248 1.00 36.76 315 GLN F C 1
ATOM 14056 O O . GLN F 1 327 ? -11.025 -92.916 -2.840 1.00 38.27 315 GLN F O 1
ATOM 14062 N N . ASP F 1 328 ? -9.411 -91.599 -1.971 1.00 39.29 316 ASP F N 1
ATOM 14063 C CA . ASP F 1 328 ? -8.338 -92.496 -2.397 1.00 28.45 316 ASP F CA 1
ATOM 14064 C C . ASP F 1 328 ? -8.444 -93.846 -1.700 1.00 33.62 316 ASP F C 1
ATOM 14065 O O . ASP F 1 328 ? -8.344 -94.896 -2.342 1.00 39.65 316 ASP F O 1
ATOM 14070 N N . VAL F 1 329 ? -8.659 -93.842 -0.382 1.00 34.83 317 VAL F N 1
ATOM 14071 C CA . VAL F 1 329 ? -8.737 -95.105 0.347 1.00 37.94 317 VAL F CA 1
ATOM 14072 C C . VAL F 1 329 ? -9.944 -95.914 -0.114 1.00 44.06 317 VAL F C 1
ATOM 14073 O O . VAL F 1 329 ? -9.864 -97.139 -0.272 1.00 49.05 317 VAL F O 1
ATOM 14077 N N . ALA F 1 330 ? -11.073 -95.244 -0.357 1.00 38.11 318 ALA F N 1
ATOM 14078 C CA . ALA F 1 330 ? -12.258 -95.945 -0.842 1.00 37.02 318 ALA F CA 1
ATOM 14079 C C . ALA F 1 330 ? -11.990 -96.618 -2.185 1.00 41.90 318 ALA F C 1
ATOM 14080 O O . ALA F 1 330 ? -12.343 -97.787 -2.387 1.00 39.16 318 ALA F O 1
ATOM 14082 N N . SER F 1 331 ? -11.361 -95.891 -3.118 1.00 40.66 319 SER F N 1
ATOM 14083 C CA . SER F 1 331 ? -11.059 -96.459 -4.432 1.00 42.43 319 SER F CA 1
ATOM 14084 C C . SER F 1 331 ? -9.965 -97.519 -4.355 1.00 42.47 319 SER F C 1
ATOM 14085 O O . SER F 1 331 ? -10.024 -98.525 -5.071 1.00 46.97 319 SER F O 1
ATOM 14088 N N . LYS F 1 332 ? -8.961 -97.317 -3.495 1.00 42.18 320 LYS F N 1
ATOM 14089 C CA . LYS F 1 332 ? -7.862 -98.276 -3.408 1.00 43.50 320 LYS F CA 1
ATOM 14090 C C . LYS F 1 332 ? -8.363 -99.635 -2.952 1.00 43.09 320 LYS F C 1
ATOM 14091 O O . LYS F 1 332 ? -8.001 -100.666 -3.530 1.00 48.51 320 LYS F O 1
ATOM 14097 N N . LEU F 1 333 ? -9.229 -99.652 -1.943 1.00 43.45 321 LEU F N 1
ATOM 14098 C CA . LEU F 1 333 ? -9.645 -100.885 -1.297 1.00 36.60 321 LEU F CA 1
ATOM 14099 C C . LEU F 1 333 ? -11.020 -101.363 -1.741 1.00 35.55 321 LEU F C 1
ATOM 14100 O O . LEU F 1 333 ? -11.484 -102.398 -1.255 1.00 42.29 321 LEU F O 1
ATOM 14105 N N . SER F 1 334 ? -11.660 -100.665 -2.677 1.00 39.64 322 SER F N 1
ATOM 14106 C CA . SER F 1 334 ? -12.968 -101.086 -3.161 1.00 48.81 322 SER F CA 1
ATOM 14107 C C . SER F 1 334 ? -12.923 -102.524 -3.657 1.00 48.44 322 SER F C 1
ATOM 14108 O O . SER F 1 334 ? -11.932 -102.965 -4.243 1.00 49.18 322 SER F O 1
ATOM 14111 N N . GLN F 1 335 ? -13.996 -103.268 -3.393 1.00 51.41 323 GLN F N 1
ATOM 14112 C CA . GLN F 1 335 ? -14.111 -104.647 -3.851 1.00 54.06 323 GLN F CA 1
ATOM 14113 C C . GLN F 1 335 ? -15.199 -104.816 -4.903 1.00 48.85 323 GLN F C 1
ATOM 14114 O O . GLN F 1 335 ? -15.542 -105.952 -5.245 1.00 55.75 323 GLN F O 1
ATOM 14120 N N . VAL F 1 336 ? -15.745 -103.715 -5.423 1.00 47.73 324 VAL F N 1
ATOM 14121 C CA . VAL F 1 336 ? -16.760 -103.801 -6.463 1.00 52.53 324 VAL F CA 1
ATOM 14122 C C . VAL F 1 336 ? -16.116 -104.210 -7.780 1.00 55.21 324 VAL F C 1
ATOM 14123 O O . VAL F 1 336 ? -14.959 -103.873 -8.064 1.00 62.36 324 VAL F O 1
ATOM 14127 N N . VAL F 1 337 ? -16.876 -104.923 -8.604 1.00 71.80 325 VAL F N 1
ATOM 14128 C CA . VAL F 1 337 ? -16.396 -105.364 -9.908 1.00 56.48 325 VAL F CA 1
ATOM 14129 C C . VAL F 1 337 ? -16.260 -104.170 -10.849 1.00 53.69 325 VAL F C 1
ATOM 14130 O O . VAL F 1 337 ? -15.676 -104.276 -11.926 1.00 68.96 325 VAL F O 1
#

Sequence (1861 aa):
TILHSKRANVYYLQHCRILVNGGRVEYVTEEGNQSLYWNIPIANTSVVMLGTGTSVTQAAMREFARAGVMIGFCGGGGTPLFAANEAEVAVSWLSPQSEYRPTEYLQDWVSFWFDDEKRLAAAIAFQQVRITQIRQHWLGSRLSRESRFTFKSEHLQALLDRYQKGLTDCRTSNDVLVQEAMMTKALYRLAANAVSYGDFTRAKRGGGTDLANRFLDHGNYLAYGLAAVSTWVLGLPHGLAVLHGKTRRGGLVFDVADLIKDALVLPQAFIAAMEGEDEQEFRQRCLTAFQQSEALDVMIGSLQDVASKLSQVVTILHSKRANVYYLQHCRILVNGGRVEYVTEEGNQSLYWNIPIANTSVVMLGTGTSVTQAAMREFARAGVMIGFCGGGGTPLFAANEAEVAVSWLSPQSEYRPTEYLQDWVSFWFDDEKRLAAAIAFQQVRITQIRQHWLGSRLSRESRFTFKSEHLQALLDRYQKGLTDCRTSNDVLVQEAMMTKALYRLAANAVSYGDFTRAKRGGGTDLANRFLDHGNYLAYGLAAVSTWVLGLPHGLAVLHGKTRRGGLVFDVADLIKDALVLPQAFIAAMEGEDEQEFRQRCLTAFQQSEALDVMIGSLQDVASKLSQVVKTILHSKRANVYYLQHCRILVNGGRVEYVTEELYWNIPIANTSVVMLGTGTSVTQAAMREFARAGVMIGFCGGGGTPLFAANEAEVAVSWLSPQSEYRPTEYLQDWVSFWFDDEKRLAAAIAFQQVRITQIRQHWLGSRLSRESRFTFKSEHLQALLDRYQKGLTDCRTSNDVLVQEAMMTKALYRLAANAVSYGDFTRAKRGGGTDLANRFLDHGNYLAYGLAAVSTWVLGLPHGLAVLHGKTRRGGLVFDVADLIKDALVLPQAFIAAMEGEDEQEFRQRCLTAFQQSEALDVMIGSLQDVASKLSQVVILHSKRANVYYLQHCRILVNGGRVEYVTENQSLYWNIPIANTSVVMLGTGTSVTQAAMREFARAGVMIGFCGGGGTPLFAANEAEVAVSWLSPQSEYRPTEYLQDWVSFWFDDEKRLAAAIAFQQVRITQIRQHWLGSRLSRESRFTFKSEHLQALLDRYQKGLTDCRTSNDVLVQEAMMTKALYRLAANAVSYGDFTRAKRGGGTDLANRFLDHGNYLAYGLAAVSTWVLGLPHGLAVLHGKTRRGGLVFDVADLIKDALVLPQAFIAAMEGEDEQEFRQRCLTAFQQSEALDVMIGSLQDVASKLSQVVRTILHSKRANVYYLQHCRILVNGGRVEYVTEEGNQSLYWNIPIANTSVVMLGTGTSVTQAAMREFARAGVMIGFCGGGGTPLFAANEAEPTEYLQDWVSFWFDDEKRLAAAIAFQQVRITQIRQHWLGSRLSRESRFTFKSEHLQALLDRYQKGLTDCRTSNDVLVQEAMMTKALYRLAANAVSYGDFTRAKRGGGTDLANRFLDHGNYLAYGLAAVSTWVLGLPHGLAVLHGKTRRGGLVFDVADLIKDALVLPQAFIAAMEGEDEQEFRQRCLTAFQQSEALDVMIGSLQDVASKLSQVVILHSKRANVYYLQHCRILVNGGRVEYVTEEGNQSLYWNIPIANTSVVMLGTGTSVTQAAMREFARAGVMIGFCGGGGTPLFAEVAVSWLSPQSEYRPTEYLQDWVSFWFDDEKRLAAAIAFQQVRITQIRQHWLGSRLSRESRFTFKSEHLQALLDRYQKGLTDCRTSNDVLVQEAMMTKALYRLAANAVSYGDFTRAKRGGGTDLANRFLDHGNYLAYGLAAVSTWVLGLPHGLAVLHGKTRRGGLVFDVADLIKDALVLPQAFIAAMEGEDEQEFRQRCLTAFQQSEALDVMIGSLQDVASKLSQVV